Protein 2N77 (pdb70)

Secondary structure (DSSP, 8-state):
-----THHHHHHHHHTT-SS-SS-EEHHHHHHHHHHSSSPPPHHHHHHHHHHHB-SSSSEE-HHHHHHHHT--/--S-SSSHHHHHHHHHHHHHHHHHHHHHH----

Structure (mmCIF, N/CA/C/O backbone):
data_2N77
#
_entry.id   2N77
#
loop_
_entity.id
_entity.type
_entity.pdbx_description
1 polymer Calmodulin
2 polymer 'Purkinje cell protein 4'
#
loop_
_atom_site.group_PDB
_atom_site.id
_atom_site.type_symbol
_atom_site.label_atom_id
_atom_site.label_alt_id
_atom_site.label_comp_id
_atom_site.label_asym_id
_atom_site.label_entity_id
_atom_site.label_seq_id
_atom_site.pdbx_PDB_ins_code
_atom_site.Cartn_x
_atom_site.Cartn_y
_atom_site.Cartn_z
_atom_site.occupancy
_atom_site.B_iso_or_equiv
_atom_site.auth_seq_id
_atom_site.auth_comp_id
_atom_site.auth_asym_id
_atom_site.auth_atom_id
_atom_site.pdbx_PDB_model_num
ATOM 1 N N . MET A 1 1 ? 12.157 -16.934 -21.476 1.00 0.00 76 MET A N 1
ATOM 2 C CA . MET A 1 1 ? 11.682 -15.962 -22.500 1.00 0.00 76 MET A CA 1
ATOM 3 C C . MET A 1 1 ? 10.913 -14.834 -21.818 1.00 0.00 76 MET A C 1
ATOM 4 O O . MET A 1 1 ? 11.505 -13.842 -21.393 1.00 0.00 76 MET A O 1
ATOM 20 N N . LYS A 1 2 ? 9.594 -14.989 -21.723 1.00 0.00 77 LYS A N 1
ATOM 21 C CA . LYS A 1 2 ? 8.754 -13.971 -21.096 1.00 0.00 77 LYS A CA 1
ATOM 22 C C . LYS A 1 2 ? 8.140 -14.495 -19.799 1.00 0.00 77 LYS A C 1
ATOM 23 O O . LYS A 1 2 ? 7.465 -15.525 -19.790 1.00 0.00 77 LYS A O 1
ATOM 42 N N . ASP A 1 3 ? 8.370 -13.768 -18.710 1.00 0.00 78 ASP A N 1
ATOM 43 C CA . ASP A 1 3 ? 7.831 -14.148 -17.408 1.00 0.00 78 ASP A CA 1
ATOM 44 C C . ASP A 1 3 ? 6.674 -13.227 -17.034 1.00 0.00 78 ASP A C 1
ATOM 45 O O . ASP A 1 3 ? 6.415 -12.239 -17.721 1.00 0.00 78 ASP A O 1
ATOM 54 N N . THR A 1 4 ? 5.975 -13.552 -15.951 1.00 0.00 79 THR A N 1
ATOM 55 C CA . THR A 1 4 ? 4.844 -12.740 -15.514 1.00 0.00 79 THR A CA 1
ATOM 56 C C . THR A 1 4 ? 5.309 -11.353 -15.082 1.00 0.00 79 THR A C 1
ATOM 57 O O . THR A 1 4 ? 6.434 -10.947 -15.373 1.00 0.00 79 THR A O 1
ATOM 68 N N . ASP A 1 5 ? 4.432 -10.632 -14.387 1.00 0.00 80 ASP A N 1
ATOM 69 C CA . ASP A 1 5 ? 4.752 -9.287 -13.917 1.00 0.00 80 ASP A CA 1
ATOM 70 C C . ASP A 1 5 ? 4.882 -9.260 -12.397 1.00 0.00 80 ASP A C 1
ATOM 71 O O . ASP A 1 5 ? 4.293 -10.083 -11.700 1.00 0.00 80 ASP A O 1
ATOM 80 N N . SER A 1 6 ? 5.653 -8.301 -11.895 1.00 0.00 81 SER A N 1
ATOM 81 C CA . SER A 1 6 ? 5.859 -8.150 -10.456 1.00 0.00 81 SER A CA 1
ATOM 82 C C . SER A 1 6 ? 4.679 -7.424 -9.826 1.00 0.00 81 SER A C 1
ATOM 83 O O . SER A 1 6 ? 4.606 -7.276 -8.610 1.00 0.00 81 SER A O 1
ATOM 91 N N . GLU A 1 7 ? 3.761 -6.961 -10.658 1.00 0.00 82 GLU A N 1
ATOM 92 C CA . GLU A 1 7 ? 2.602 -6.245 -10.152 1.00 0.00 82 GLU A CA 1
ATOM 93 C C . GLU A 1 7 ? 1.857 -7.132 -9.167 1.00 0.00 82 GLU A C 1
ATOM 94 O O . GLU A 1 7 ? 1.349 -6.667 -8.148 1.00 0.00 82 GLU A O 1
ATOM 106 N N . GLU A 1 8 ? 1.813 -8.415 -9.482 1.00 0.00 83 GLU A N 1
ATOM 107 C CA . GLU A 1 8 ? 1.145 -9.386 -8.625 1.00 0.00 83 GLU A CA 1
ATOM 108 C C . GLU A 1 8 ? 1.826 -9.451 -7.260 1.00 0.00 83 GLU A C 1
ATOM 109 O O . GLU A 1 8 ? 1.177 -9.693 -6.242 1.00 0.00 83 GLU A O 1
ATOM 121 N N . GLU A 1 9 ? 3.140 -9.237 -7.248 1.00 0.00 84 GLU A N 1
ATOM 122 C CA . GLU A 1 9 ? 3.903 -9.279 -6.005 1.00 0.00 84 GLU A CA 1
ATOM 123 C C . GLU A 1 9 ? 3.447 -8.169 -5.060 1.00 0.00 84 GLU A C 1
ATOM 124 O O . GLU A 1 9 ? 3.275 -8.388 -3.860 1.00 0.00 84 GLU A O 1
ATOM 136 N N . ILE A 1 10 ? 3.236 -6.981 -5.618 1.00 0.00 85 ILE A N 1
ATOM 137 C CA . ILE A 1 10 ? 2.783 -5.844 -4.827 1.00 0.00 85 ILE A CA 1
ATOM 138 C C . ILE A 1 10 ? 1.359 -6.078 -4.333 1.00 0.00 85 ILE A C 1
ATOM 139 O O . ILE A 1 10 ? 1.024 -5.742 -3.198 1.00 0.00 85 ILE A O 1
ATOM 155 N N . ARG A 1 11 ? 0.528 -6.662 -5.196 1.00 0.00 86 ARG A N 1
ATOM 156 C CA . ARG A 1 11 ? -0.864 -6.941 -4.852 1.00 0.00 86 ARG A CA 1
ATOM 157 C C . ARG A 1 11 ? -0.955 -7.900 -3.672 1.00 0.00 86 ARG A C 1
ATOM 158 O O . ARG A 1 11 ? -1.836 -7.769 -2.824 1.00 0.00 86 ARG A O 1
ATOM 179 N N . GLU A 1 12 ? -0.044 -8.864 -3.620 1.00 0.00 87 GLU A N 1
ATOM 180 C CA . GLU A 1 12 ? -0.054 -9.833 -2.533 1.00 0.00 87 GLU A CA 1
ATOM 181 C C . GLU A 1 12 ? -0.004 -9.084 -1.209 1.00 0.00 87 GLU A C 1
ATOM 182 O O . GLU A 1 12 ? -0.697 -9.437 -0.255 1.00 0.00 87 GLU A O 1
ATOM 194 N N . ALA A 1 13 ? 0.810 -8.040 -1.167 1.00 0.00 88 ALA A N 1
ATOM 195 C CA . ALA A 1 13 ? 0.940 -7.229 0.035 1.00 0.00 88 ALA A CA 1
ATOM 196 C C . ALA A 1 13 ? -0.409 -6.625 0.423 1.00 0.00 88 ALA A C 1
ATOM 197 O O . ALA A 1 13 ? -0.709 -6.474 1.607 1.00 0.00 88 ALA A O 1
ATOM 204 N N . PHE A 1 14 ? -1.234 -6.305 -0.575 1.00 0.00 89 PHE A N 1
ATOM 205 C CA . PHE A 1 14 ? -2.556 -5.746 -0.299 1.00 0.00 89 PHE A CA 1
ATOM 206 C C . PHE A 1 14 ? -3.552 -6.860 0.032 1.00 0.00 89 PHE A C 1
ATOM 207 O O . PHE A 1 14 ? -4.389 -6.712 0.923 1.00 0.00 89 PHE A O 1
ATOM 224 N N . ARG A 1 15 ? -3.473 -7.962 -0.712 1.00 0.00 90 ARG A N 1
ATOM 225 C CA . ARG A 1 15 ? -4.393 -9.081 -0.507 1.00 0.00 90 ARG A CA 1
ATOM 226 C C . ARG A 1 15 ? -4.391 -9.519 0.954 1.00 0.00 90 ARG A C 1
ATOM 227 O O . ARG A 1 15 ? -5.364 -10.095 1.442 1.00 0.00 90 ARG A O 1
ATOM 248 N N . VAL A 1 16 ? -3.305 -9.221 1.650 1.00 0.00 91 VAL A N 1
ATOM 249 C CA . VAL A 1 16 ? -3.194 -9.563 3.064 1.00 0.00 91 VAL A CA 1
ATOM 250 C C . VAL A 1 16 ? -4.298 -8.872 3.859 1.00 0.00 91 VAL A C 1
ATOM 251 O O . VAL A 1 16 ? -4.850 -9.442 4.800 1.00 0.00 91 VAL A O 1
ATOM 264 N N . PHE A 1 17 ? -4.604 -7.636 3.479 1.00 0.00 92 PHE A N 1
ATOM 265 C CA . PHE A 1 17 ? -5.634 -6.868 4.171 1.00 0.00 92 PHE A CA 1
ATOM 266 C C . PHE A 1 17 ? -7.019 -7.147 3.581 1.00 0.00 92 PHE A C 1
ATOM 267 O O . PHE A 1 17 ? -8.035 -6.908 4.234 1.00 0.00 92 PHE A O 1
ATOM 284 N N . ASP A 1 18 ? -7.059 -7.666 2.354 1.00 0.00 93 ASP A N 1
ATOM 285 C CA . ASP A 1 18 ? -8.338 -7.982 1.715 1.00 0.00 93 ASP A CA 1
ATOM 286 C C . ASP A 1 18 ? -8.758 -9.404 2.069 1.00 0.00 93 ASP A C 1
ATOM 287 O O . ASP A 1 18 ? -8.690 -10.303 1.232 1.00 0.00 93 ASP A O 1
ATOM 296 N N . LYS A 1 19 ? -9.192 -9.608 3.309 1.00 0.00 94 LYS A N 1
ATOM 297 C CA . LYS A 1 19 ? -9.618 -10.930 3.753 1.00 0.00 94 LYS A CA 1
ATOM 298 C C . LYS A 1 19 ? -10.933 -11.336 3.105 1.00 0.00 94 LYS A C 1
ATOM 299 O O . LYS A 1 19 ? -11.252 -12.521 3.009 1.00 0.00 94 LYS A O 1
ATOM 318 N N . ASP A 1 20 ? -11.690 -10.346 2.661 1.00 0.00 95 ASP A N 1
ATOM 319 C CA . ASP A 1 20 ? -12.972 -10.609 2.020 1.00 0.00 95 ASP A CA 1
ATOM 320 C C . ASP A 1 20 ? -12.772 -11.099 0.590 1.00 0.00 95 ASP A C 1
ATOM 321 O O . ASP A 1 20 ? -13.619 -11.805 0.042 1.00 0.00 95 ASP A O 1
ATOM 330 N N . GLY A 1 21 ? -11.647 -10.722 -0.009 1.00 0.00 96 GLY A N 1
ATOM 331 C CA . GLY A 1 21 ? -11.351 -11.135 -1.375 1.00 0.00 96 GLY A CA 1
ATOM 332 C C . GLY A 1 21 ? -12.314 -10.485 -2.365 1.00 0.00 96 GLY A C 1
ATOM 333 O O . GLY A 1 21 ? -12.623 -11.060 -3.409 1.00 0.00 96 GLY A O 1
ATOM 337 N N . ASN A 1 22 ? -12.787 -9.286 -2.035 1.00 0.00 97 ASN A N 1
ATOM 338 C CA . ASN A 1 22 ? -13.715 -8.579 -2.913 1.00 0.00 97 ASN A CA 1
ATOM 339 C C . ASN A 1 22 ? -12.981 -7.542 -3.761 1.00 0.00 97 ASN A C 1
ATOM 340 O O . ASN A 1 22 ? -13.590 -6.869 -4.593 1.00 0.00 97 ASN A O 1
ATOM 351 N N . GLY A 1 23 ? -11.673 -7.422 -3.553 1.00 0.00 98 GLY A N 1
ATOM 352 C CA . GLY A 1 23 ? -10.877 -6.462 -4.312 1.00 0.00 98 GLY A CA 1
ATOM 353 C C . GLY A 1 23 ? -10.728 -5.144 -3.556 1.00 0.00 98 GLY A C 1
ATOM 354 O O . GLY A 1 23 ? -10.222 -4.163 -4.101 1.00 0.00 98 GLY A O 1
ATOM 358 N N . TYR A 1 24 ? -11.176 -5.125 -2.303 1.00 0.00 99 TYR A N 1
ATOM 359 C CA . TYR A 1 24 ? -11.088 -3.914 -1.491 1.00 0.00 99 TYR A CA 1
ATOM 360 C C . TYR A 1 24 ? -10.592 -4.229 -0.084 1.00 0.00 99 TYR A C 1
ATOM 361 O O . TYR A 1 24 ? -10.747 -5.347 0.407 1.00 0.00 99 TYR A O 1
ATOM 379 N N . ILE A 1 25 ? -10.028 -3.217 0.570 1.00 0.00 100 ILE A N 1
ATOM 380 C CA . ILE A 1 25 ? -9.544 -3.363 1.937 1.00 0.00 100 ILE A CA 1
ATOM 381 C C . ILE A 1 25 ? -10.102 -2.207 2.760 1.00 0.00 100 ILE A C 1
ATOM 382 O O . ILE A 1 25 ? -10.258 -1.102 2.241 1.00 0.00 100 ILE A O 1
ATOM 398 N N . SER A 1 26 ? -10.411 -2.440 4.027 1.00 0.00 101 SER A N 1
ATOM 399 C CA . SER A 1 26 ? -10.951 -1.365 4.847 1.00 0.00 101 SER A CA 1
ATOM 400 C C . SER A 1 26 ? -9.962 -0.206 4.894 1.00 0.00 101 SER A C 1
ATOM 401 O O . SER A 1 26 ? -8.768 -0.408 5.072 1.00 0.00 101 SER A O 1
ATOM 409 N N . ALA A 1 27 ? -10.462 1.008 4.722 1.00 0.00 102 ALA A N 1
ATOM 410 C CA . ALA A 1 27 ? -9.600 2.185 4.746 1.00 0.00 102 ALA A CA 1
ATOM 411 C C . ALA A 1 27 ? -8.998 2.402 6.138 1.00 0.00 102 ALA A C 1
ATOM 412 O O . ALA A 1 27 ? -7.857 2.839 6.270 1.00 0.00 102 ALA A O 1
ATOM 419 N N . ALA A 1 28 ? -9.790 2.132 7.171 1.00 0.00 103 ALA A N 1
ATOM 420 C CA . ALA A 1 28 ? -9.345 2.336 8.552 1.00 0.00 103 ALA A CA 1
ATOM 421 C C . ALA A 1 28 ? -8.122 1.483 8.916 1.00 0.00 103 ALA A C 1
ATOM 422 O O . ALA A 1 28 ? -7.211 1.964 9.590 1.00 0.00 103 ALA A O 1
ATOM 429 N N . GLU A 1 29 ? -8.107 0.222 8.494 1.00 0.00 104 GLU A N 1
ATOM 430 C CA . GLU A 1 29 ? -6.983 -0.657 8.823 1.00 0.00 104 GLU A CA 1
ATOM 431 C C . GLU A 1 29 ? -5.713 -0.195 8.123 1.00 0.00 104 GLU A C 1
ATOM 432 O O . GLU A 1 29 ? -4.603 -0.444 8.593 1.00 0.00 104 GLU A O 1
ATOM 444 N N . LEU A 1 30 ? -5.887 0.483 6.999 1.00 0.00 105 LEU A N 1
ATOM 445 C CA . LEU A 1 30 ? -4.745 0.981 6.244 1.00 0.00 105 LEU A CA 1
ATOM 446 C C . LEU A 1 30 ? -3.972 1.969 7.103 1.00 0.00 105 LEU A C 1
ATOM 447 O O . LEU A 1 30 ? -2.744 1.924 7.170 1.00 0.00 105 LEU A O 1
ATOM 463 N N . ARG A 1 31 ? -4.702 2.876 7.745 1.00 0.00 106 ARG A N 1
ATOM 464 C CA . ARG A 1 31 ? -4.066 3.882 8.580 1.00 0.00 106 ARG A CA 1
ATOM 465 C C . ARG A 1 31 ? -3.233 3.215 9.665 1.00 0.00 106 ARG A C 1
ATOM 466 O O . ARG A 1 31 ? -2.060 3.542 9.840 1.00 0.00 106 ARG A O 1
ATOM 487 N N . HIS A 1 32 ? -3.830 2.273 10.392 1.00 0.00 107 HIS A N 1
ATOM 488 C CA . HIS A 1 32 ? -3.111 1.575 11.451 1.00 0.00 107 HIS A CA 1
ATOM 489 C C . HIS A 1 32 ? -1.920 0.817 10.878 1.00 0.00 107 HIS A C 1
ATOM 490 O O . HIS A 1 32 ? -0.832 0.825 11.446 1.00 0.00 107 HIS A O 1
ATOM 505 N N . VAL A 1 33 ? -2.150 0.159 9.754 1.00 0.00 108 VAL A N 1
ATOM 506 C CA . VAL A 1 33 ? -1.115 -0.618 9.083 1.00 0.00 108 VAL A CA 1
ATOM 507 C C . VAL A 1 33 ? 0.044 0.271 8.621 1.00 0.00 108 VAL A C 1
ATOM 508 O O . VAL A 1 33 ? 1.206 -0.130 8.681 1.00 0.00 108 VAL A O 1
ATOM 521 N N . MET A 1 34 ? -0.283 1.468 8.145 1.00 0.00 109 MET A N 1
ATOM 522 C CA . MET A 1 34 ? 0.741 2.394 7.656 1.00 0.00 109 MET A CA 1
ATOM 523 C C . MET A 1 34 ? 1.418 3.137 8.801 1.00 0.00 109 MET A C 1
ATOM 524 O O . MET A 1 34 ? 2.511 3.678 8.626 1.00 0.00 109 MET A O 1
ATOM 538 N N . THR A 1 35 ? 0.778 3.166 9.965 1.00 0.00 110 THR A N 1
ATOM 539 C CA . THR A 1 35 ? 1.352 3.859 11.113 1.00 0.00 110 THR A CA 1
ATOM 540 C C . THR A 1 35 ? 1.836 2.868 12.171 1.00 0.00 110 THR A C 1
ATOM 541 O O . THR A 1 35 ? 2.613 3.233 13.050 1.00 0.00 110 THR A O 1
ATOM 552 N N . ASN A 1 36 ? 1.342 1.630 12.108 1.00 0.00 111 ASN A N 1
ATOM 553 C CA . ASN A 1 36 ? 1.714 0.614 13.095 1.00 0.00 111 ASN A CA 1
ATOM 554 C C . ASN A 1 36 ? 2.652 -0.453 12.520 1.00 0.00 111 ASN A C 1
ATOM 555 O O . ASN A 1 36 ? 3.559 -0.917 13.213 1.00 0.00 111 ASN A O 1
ATOM 566 N N . LEU A 1 37 ? 2.423 -0.861 11.271 1.00 0.00 112 LEU A N 1
ATOM 567 C CA . LEU A 1 37 ? 3.257 -1.901 10.657 1.00 0.00 112 LEU A CA 1
ATOM 568 C C . LEU A 1 37 ? 4.261 -1.320 9.665 1.00 0.00 112 LEU A C 1
ATOM 569 O O . LEU A 1 37 ? 3.936 -0.422 8.889 1.00 0.00 112 LEU A O 1
ATOM 585 N N . GLY A 1 38 ? 5.477 -1.870 9.692 1.00 0.00 113 GLY A N 1
ATOM 586 C CA . GLY A 1 38 ? 6.545 -1.440 8.790 1.00 0.00 113 GLY A CA 1
ATOM 587 C C . GLY A 1 38 ? 6.811 0.056 8.910 1.00 0.00 113 GLY A C 1
ATOM 588 O O . GLY A 1 38 ? 5.878 0.851 8.819 1.00 0.00 113 GLY A O 1
ATOM 592 N N . GLU A 1 39 ? 8.093 0.416 9.105 1.00 0.00 114 GLU A N 1
ATOM 593 C CA . GLU A 1 39 ? 8.513 1.823 9.231 1.00 0.00 114 GLU A CA 1
ATOM 594 C C . GLU A 1 39 ? 7.305 2.745 9.306 1.00 0.00 114 GLU A C 1
ATOM 595 O O . GLU A 1 39 ? 6.733 3.113 8.284 1.00 0.00 114 GLU A O 1
ATOM 607 N N . LYS A 1 40 ? 6.886 3.060 10.522 1.00 0.00 115 LYS A N 1
ATOM 608 C CA . LYS A 1 40 ? 5.699 3.880 10.731 1.00 0.00 115 LYS A CA 1
ATOM 609 C C . LYS A 1 40 ? 5.734 5.167 9.902 1.00 0.00 115 LYS A C 1
ATOM 610 O O . LYS A 1 40 ? 6.756 5.849 9.831 1.00 0.00 115 LYS A O 1
ATOM 629 N N . LEU A 1 41 ? 4.590 5.495 9.294 1.00 0.00 116 LEU A N 1
ATOM 630 C CA . LEU A 1 41 ? 4.463 6.708 8.485 1.00 0.00 116 LEU A CA 1
ATOM 631 C C . LEU A 1 41 ? 3.947 7.850 9.358 1.00 0.00 116 LEU A C 1
ATOM 632 O O . LEU A 1 41 ? 3.286 7.611 10.369 1.00 0.00 116 LEU A O 1
ATOM 648 N N . THR A 1 42 ? 4.230 9.086 8.962 1.00 0.00 117 THR A N 1
ATOM 649 C CA . THR A 1 42 ? 3.765 10.241 9.720 1.00 0.00 117 THR A CA 1
ATOM 650 C C . THR A 1 42 ? 2.349 10.608 9.288 1.00 0.00 117 THR A C 1
ATOM 651 O O . THR A 1 42 ? 1.858 10.116 8.272 1.00 0.00 117 THR A O 1
ATOM 662 N N . ASP A 1 43 ? 1.692 11.469 10.059 1.00 0.00 118 ASP A N 1
ATOM 663 C CA . ASP A 1 43 ? 0.333 11.876 9.725 1.00 0.00 118 ASP A CA 1
ATOM 664 C C . ASP A 1 43 ? 0.289 12.507 8.337 1.00 0.00 118 ASP A C 1
ATOM 665 O O . ASP A 1 43 ? -0.639 12.270 7.563 1.00 0.00 118 ASP A O 1
ATOM 674 N N . GLU A 1 44 ? 1.298 13.312 8.033 1.00 0.00 119 GLU A N 1
ATOM 675 C CA . GLU A 1 44 ? 1.366 13.978 6.737 1.00 0.00 119 GLU A CA 1
ATOM 676 C C . GLU A 1 44 ? 1.445 12.947 5.616 1.00 0.00 119 GLU A C 1
ATOM 677 O O . GLU A 1 44 ? 0.798 13.093 4.579 1.00 0.00 119 GLU A O 1
ATOM 689 N N . GLU A 1 45 ? 2.219 11.892 5.844 1.00 0.00 120 GLU A N 1
ATOM 690 C CA . GLU A 1 45 ? 2.345 10.830 4.858 1.00 0.00 120 GLU A CA 1
ATOM 691 C C . GLU A 1 45 ? 1.047 10.031 4.773 1.00 0.00 120 GLU A C 1
ATOM 692 O O . GLU A 1 45 ? 0.600 9.667 3.686 1.00 0.00 120 GLU A O 1
ATOM 704 N N . VAL A 1 46 ? 0.444 9.770 5.931 1.00 0.00 121 VAL A N 1
ATOM 705 C CA . VAL A 1 46 ? -0.808 9.023 5.990 1.00 0.00 121 VAL A CA 1
ATOM 706 C C . VAL A 1 46 ? -1.944 9.808 5.330 1.00 0.00 121 VAL A C 1
ATOM 707 O O . VAL A 1 46 ? -2.742 9.252 4.581 1.00 0.00 121 VAL A O 1
ATOM 720 N N . ASP A 1 47 ? -2.028 11.103 5.625 1.00 0.00 122 ASP A N 1
ATOM 721 C CA . ASP A 1 47 ? -3.089 11.935 5.058 1.00 0.00 122 ASP A CA 1
ATOM 722 C C . ASP A 1 47 ? -3.025 11.930 3.535 1.00 0.00 122 ASP A C 1
ATOM 723 O O . ASP A 1 47 ? -4.048 11.802 2.863 1.00 0.00 122 ASP A O 1
ATOM 732 N N . GLU A 1 48 ? -1.821 12.059 2.996 1.00 0.00 123 GLU A N 1
ATOM 733 C CA . GLU A 1 48 ? -1.643 12.055 1.550 1.00 0.00 123 GLU A CA 1
ATOM 734 C C . GLU A 1 48 ? -2.112 10.719 0.983 1.00 0.00 123 GLU A C 1
ATOM 735 O O . GLU A 1 48 ? -2.734 10.661 -0.078 1.00 0.00 123 GLU A O 1
ATOM 747 N N . MET A 1 49 ? -1.813 9.651 1.714 1.00 0.00 124 MET A N 1
ATOM 748 C CA . MET A 1 49 ? -2.207 8.305 1.312 1.00 0.00 124 MET A CA 1
ATOM 749 C C . MET A 1 49 ? -3.730 8.162 1.335 1.00 0.00 124 MET A C 1
ATOM 750 O O . MET A 1 49 ? -4.314 7.545 0.447 1.00 0.00 124 MET A O 1
ATOM 764 N N . ILE A 1 50 ? -4.361 8.736 2.364 1.00 0.00 125 ILE A N 1
ATOM 765 C CA . ILE A 1 50 ? -5.817 8.663 2.515 1.00 0.00 125 ILE A CA 1
ATOM 766 C C . ILE A 1 50 ? -6.530 9.370 1.365 1.00 0.00 125 ILE A C 1
ATOM 767 O O . ILE A 1 50 ? -7.542 8.882 0.860 1.00 0.00 125 ILE A O 1
ATOM 783 N N . ARG A 1 51 ? -6.005 10.515 0.956 1.00 0.00 126 ARG A N 1
ATOM 784 C CA . ARG A 1 51 ? -6.613 11.268 -0.133 1.00 0.00 126 ARG A CA 1
ATOM 785 C C . ARG A 1 51 ? -6.562 10.454 -1.420 1.00 0.00 126 ARG A C 1
ATOM 786 O O . ARG A 1 51 ? -7.411 10.601 -2.299 1.00 0.00 126 ARG A O 1
ATOM 807 N N . GLU A 1 52 ? -5.565 9.583 -1.510 1.00 0.00 127 GLU A N 1
ATOM 808 C CA . GLU A 1 52 ? -5.410 8.729 -2.679 1.00 0.00 127 GLU A CA 1
ATOM 809 C C . GLU A 1 52 ? -6.016 7.346 -2.431 1.00 0.00 127 GLU A C 1
ATOM 810 O O . GLU A 1 52 ? -6.336 6.624 -3.375 1.00 0.00 127 GLU A O 1
ATOM 822 N N . ALA A 1 53 ? -6.160 6.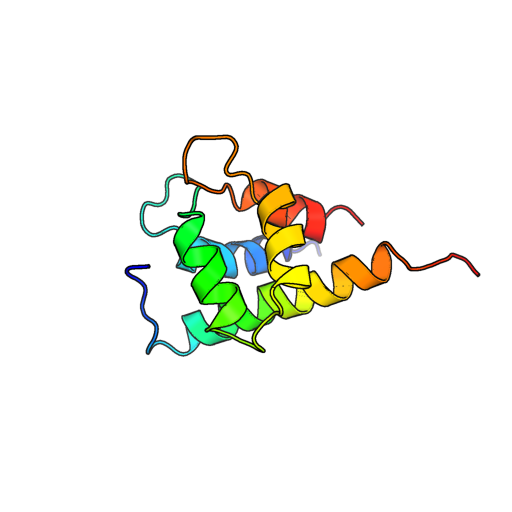977 -1.157 1.00 0.00 128 ALA A N 1
ATOM 823 C CA . ALA A 1 53 ? -6.717 5.669 -0.808 1.00 0.00 128 ALA A CA 1
ATOM 824 C C . ALA A 1 53 ? -8.162 5.526 -1.278 1.00 0.00 128 ALA A C 1
ATOM 825 O O . ALA A 1 53 ? -8.519 4.489 -1.830 1.00 0.00 128 ALA A O 1
ATOM 832 N N . ASP A 1 54 ? -8.969 6.575 -1.049 1.00 0.00 129 ASP A N 1
ATOM 833 C CA . ASP A 1 54 ? -10.395 6.602 -1.438 1.00 0.00 129 ASP A CA 1
ATOM 834 C C . ASP A 1 54 ? -11.231 7.323 -0.384 1.00 0.00 129 ASP A C 1
ATOM 835 O O . ASP A 1 54 ? -11.338 8.548 -0.379 1.00 0.00 129 ASP A O 1
ATOM 844 N N . ILE A 1 55 ? -11.835 6.529 0.490 1.00 0.00 130 ILE A N 1
ATOM 845 C CA . ILE A 1 55 ? -12.693 7.036 1.552 1.00 0.00 130 ILE A CA 1
ATOM 846 C C . ILE A 1 55 ? -13.575 8.177 1.064 1.00 0.00 130 ILE A C 1
ATOM 847 O O . ILE A 1 55 ? -13.736 9.180 1.759 1.00 0.00 130 ILE A O 1
ATOM 863 N N . ASP A 1 56 ? -14.167 8.024 -0.109 1.00 0.00 131 ASP A N 1
ATOM 864 C CA . ASP A 1 56 ? -15.046 9.067 -0.615 1.00 0.00 131 ASP A CA 1
ATOM 865 C C . ASP A 1 56 ? -16.192 9.240 0.373 1.00 0.00 131 ASP A C 1
ATOM 866 O O . ASP A 1 56 ? -16.616 10.354 0.679 1.00 0.00 131 ASP A O 1
ATOM 875 N N . GLY A 1 57 ? -16.674 8.106 0.867 1.00 0.00 132 GLY A N 1
ATOM 876 C CA . GLY A 1 57 ? -17.764 8.087 1.830 1.00 0.00 132 GLY A CA 1
ATOM 877 C C . GLY A 1 57 ? -18.256 6.661 2.041 1.00 0.00 132 GLY A C 1
ATOM 878 O O . GLY A 1 57 ? -19.378 6.446 2.500 1.00 0.00 132 GLY A O 1
ATOM 882 N N . ASP A 1 58 ? -17.407 5.690 1.699 1.00 0.00 133 ASP A N 1
ATOM 883 C CA . ASP A 1 58 ? -17.768 4.285 1.853 1.00 0.00 133 ASP A CA 1
ATOM 884 C C . ASP A 1 58 ? -16.999 3.630 3.000 1.00 0.00 133 ASP A C 1
ATOM 885 O O . ASP A 1 58 ? -17.473 2.666 3.602 1.00 0.00 133 ASP A O 1
ATOM 894 N N . GLY A 1 59 ? -15.817 4.156 3.306 1.00 0.00 134 GLY A N 1
ATOM 895 C CA . GLY A 1 59 ? -15.010 3.605 4.392 1.00 0.00 134 GLY A CA 1
ATOM 896 C C . GLY A 1 59 ? -14.146 2.433 3.924 1.00 0.00 134 GLY A C 1
ATOM 897 O O . GLY A 1 59 ? -13.532 1.747 4.742 1.00 0.00 134 GLY A O 1
ATOM 901 N N . GLN A 1 60 ? -14.092 2.215 2.610 1.00 0.00 135 GLN A N 1
ATOM 902 C CA . GLN A 1 60 ? -13.286 1.127 2.051 1.00 0.00 135 GLN A CA 1
ATOM 903 C C . GLN A 1 60 ? -12.303 1.663 1.019 1.00 0.00 135 GLN A C 1
ATOM 904 O O . GLN A 1 60 ? -12.517 2.724 0.432 1.00 0.00 135 GLN A O 1
ATOM 918 N N . VAL A 1 61 ? -11.217 0.923 0.816 1.00 0.00 136 VAL A N 1
ATOM 919 C CA . VAL A 1 61 ? -10.184 1.319 -0.131 1.00 0.00 136 VAL A CA 1
ATOM 920 C C . VAL A 1 61 ? -9.881 0.213 -1.129 1.00 0.00 136 VAL A C 1
ATOM 921 O O . VAL A 1 61 ? -9.731 -0.951 -0.759 1.00 0.00 136 VAL A O 1
ATOM 934 N N . ASN A 1 62 ? -9.768 0.592 -2.395 1.00 0.00 137 ASN A N 1
ATOM 935 C CA . ASN A 1 62 ? -9.453 -0.366 -3.441 1.00 0.00 137 ASN A CA 1
ATOM 936 C C . ASN A 1 62 ? -7.947 -0.356 -3.700 1.00 0.00 137 ASN A C 1
ATOM 937 O O . ASN A 1 62 ? -7.414 0.616 -4.236 1.00 0.00 137 ASN A O 1
ATOM 948 N N . TYR A 1 63 ? -7.257 -1.420 -3.302 1.00 0.00 138 TYR A N 1
ATOM 949 C CA . TYR A 1 63 ? -5.810 -1.478 -3.490 1.00 0.00 138 TYR A CA 1
ATOM 950 C C . TYR A 1 63 ? -5.433 -1.340 -4.960 1.00 0.00 138 TYR A C 1
ATOM 951 O O . TYR A 1 63 ? -4.261 -1.155 -5.290 1.00 0.00 138 TYR A O 1
ATOM 969 N N . GLU A 1 64 ? -6.420 -1.434 -5.841 1.00 0.00 139 GLU A N 1
ATOM 970 C CA . GLU A 1 64 ? -6.138 -1.318 -7.266 1.00 0.00 139 GLU A CA 1
ATOM 971 C C . GLU A 1 64 ? -5.494 0.038 -7.557 1.00 0.00 139 GLU A C 1
ATOM 972 O O . GLU A 1 64 ? -4.466 0.112 -8.230 1.00 0.00 139 GLU A O 1
ATOM 984 N N . GLU A 1 65 ? -6.109 1.111 -7.062 1.00 0.00 140 GLU A N 1
ATOM 985 C CA . GLU A 1 65 ? -5.587 2.458 -7.296 1.00 0.00 140 GLU A CA 1
ATOM 986 C C . GLU A 1 65 ? -4.167 2.597 -6.745 1.00 0.00 140 GLU A C 1
ATOM 987 O O . GLU A 1 65 ? -3.301 3.181 -7.396 1.00 0.00 140 GLU A O 1
ATOM 999 N N . PHE A 1 66 ? -3.924 2.049 -5.559 1.00 0.00 141 PHE A N 1
ATOM 1000 C CA . PHE A 1 66 ? -2.588 2.124 -4.973 1.00 0.00 141 PHE A CA 1
ATOM 1001 C C . PHE A 1 66 ? -1.586 1.440 -5.890 1.00 0.00 141 PHE A C 1
ATOM 1002 O O . PHE A 1 66 ? -0.481 1.940 -6.106 1.00 0.00 141 PHE A O 1
ATOM 1019 N N . VAL A 1 67 ? -1.987 0.306 -6.446 1.00 0.00 142 VAL A N 1
ATOM 1020 C CA . VAL A 1 67 ? -1.128 -0.426 -7.362 1.00 0.00 142 VAL A CA 1
ATOM 1021 C C . VAL A 1 67 ? -0.839 0.406 -8.600 1.00 0.00 142 VAL A C 1
ATOM 1022 O O . VAL A 1 67 ? 0.294 0.445 -9.081 1.00 0.00 142 VAL A O 1
ATOM 1035 N N . GLN A 1 68 ? -1.866 1.067 -9.120 1.00 0.00 143 GLN A N 1
ATOM 1036 C CA . GLN A 1 68 ? -1.690 1.883 -10.309 1.00 0.00 143 GLN A CA 1
ATOM 1037 C C . GLN A 1 68 ? -0.663 2.973 -10.041 1.00 0.00 143 GLN A C 1
ATOM 1038 O O . GLN A 1 68 ? 0.220 3.211 -10.864 1.00 0.00 143 GLN A O 1
ATOM 1052 N N . MET A 1 69 ? -0.758 3.623 -8.882 1.00 0.00 144 MET A N 1
ATOM 1053 C CA . MET A 1 69 ? 0.211 4.661 -8.560 1.00 0.00 144 MET A CA 1
ATOM 1054 C C . MET A 1 69 ? 1.597 4.034 -8.543 1.00 0.00 144 MET A C 1
ATOM 1055 O O . MET A 1 69 ? 2.557 4.599 -9.068 1.00 0.00 144 MET A O 1
ATOM 1069 N N . MET A 1 70 ? 1.688 2.858 -7.932 1.00 0.00 145 MET A N 1
ATOM 1070 C CA . MET A 1 70 ? 2.951 2.141 -7.838 1.00 0.00 145 MET A CA 1
ATOM 1071 C C . MET A 1 70 ? 3.415 1.646 -9.204 1.00 0.00 145 MET A C 1
ATOM 1072 O O . MET A 1 70 ? 4.589 1.321 -9.382 1.00 0.00 145 MET A O 1
ATOM 1086 N N . THR A 1 71 ? 2.491 1.577 -10.160 1.00 0.00 146 THR A N 1
ATOM 1087 C CA . THR A 1 71 ? 2.822 1.103 -11.502 1.00 0.00 146 THR A CA 1
ATOM 1088 C C . THR A 1 71 ? 2.502 2.161 -12.554 1.00 0.00 146 THR A C 1
ATOM 1089 O O . THR A 1 71 ? 2.373 1.845 -13.737 1.00 0.00 146 THR A O 1
ATOM 1100 N N . ALA A 1 72 ? 2.373 3.412 -12.119 1.00 0.00 147 ALA A N 1
ATOM 1101 C CA . ALA A 1 72 ? 2.066 4.507 -13.038 1.00 0.00 147 ALA A CA 1
ATOM 1102 C C . ALA A 1 72 ? 3.100 5.621 -12.919 1.00 0.00 147 ALA A C 1
ATOM 1103 O O . ALA A 1 72 ? 2.748 6.793 -12.785 1.00 0.00 147 ALA A O 1
ATOM 1110 N N . LYS A 1 73 ? 4.377 5.254 -12.970 1.00 0.00 148 LYS A N 1
ATOM 1111 C CA . LYS A 1 73 ? 5.446 6.240 -12.868 1.00 0.00 148 LYS A CA 1
ATOM 1112 C C . LYS A 1 73 ? 6.759 5.663 -13.388 1.00 0.00 148 LYS A C 1
ATOM 1113 O O . LYS A 1 73 ? 7.001 4.490 -13.154 1.00 0.00 148 LYS A O 1
ATOM 1133 N N . PHE B 2 30 ? -9.153 -4.419 11.546 1.00 0.00 30 PHE B N 1
ATOM 1134 C CA . PHE B 2 30 ? -7.969 -5.041 10.889 1.00 0.00 30 PHE B CA 1
ATOM 1135 C C . PHE B 2 30 ? -8.258 -6.516 10.627 1.00 0.00 30 PHE B C 1
ATOM 1136 O O . PHE B 2 30 ? -8.391 -6.937 9.478 1.00 0.00 30 PHE B O 1
ATOM 1153 N N . ASP B 2 31 ? -8.363 -7.294 11.699 1.00 0.00 31 ASP B N 1
ATOM 1154 C CA . ASP B 2 31 ? -8.644 -8.718 11.571 1.00 0.00 31 ASP B CA 1
ATOM 1155 C C . ASP B 2 31 ? -7.626 -9.394 10.656 1.00 0.00 31 ASP B C 1
ATOM 1156 O O . ASP B 2 31 ? -7.996 -10.139 9.749 1.00 0.00 31 ASP B O 1
ATOM 1165 N N . ILE B 2 32 ? -6.344 -9.131 10.904 1.00 0.00 32 ILE B N 1
ATOM 1166 C CA . ILE B 2 32 ? -5.277 -9.723 10.099 1.00 0.00 32 ILE B CA 1
ATOM 1167 C C . ILE B 2 32 ? -4.259 -10.399 11.004 1.00 0.00 32 ILE B C 1
ATOM 1168 O O . ILE B 2 32 ? -4.236 -10.161 12.212 1.00 0.00 32 ILE B O 1
ATOM 1184 N N . ASP B 2 33 ? -3.418 -11.240 10.420 1.00 0.00 33 ASP B N 1
ATOM 1185 C CA . ASP B 2 33 ? -2.406 -11.934 11.200 1.00 0.00 33 ASP B CA 1
ATOM 1186 C C . ASP B 2 33 ? -1.215 -11.017 11.455 1.00 0.00 33 ASP B C 1
ATOM 1187 O O . ASP B 2 33 ? -0.219 -11.060 10.733 1.00 0.00 33 ASP B O 1
ATOM 1196 N N . MET B 2 34 ? -1.324 -10.193 12.493 1.00 0.00 34 MET B N 1
ATOM 1197 C CA . MET B 2 34 ? -0.248 -9.272 12.842 1.00 0.00 34 MET B CA 1
ATOM 1198 C C . MET B 2 34 ? 1.015 -10.050 13.198 1.00 0.00 34 MET B C 1
ATOM 1199 O O . MET B 2 34 ? 2.127 -9.655 12.847 1.00 0.00 34 MET B O 1
ATOM 1213 N N . ASP B 2 35 ? 0.824 -11.156 13.908 1.00 0.00 35 ASP B N 1
ATOM 1214 C CA . ASP B 2 35 ? 1.936 -12.001 14.332 1.00 0.00 35 ASP B CA 1
ATOM 1215 C C . ASP B 2 35 ? 2.687 -12.574 13.135 1.00 0.00 35 ASP B C 1
ATOM 1216 O O . ASP B 2 35 ? 3.910 -12.710 13.170 1.00 0.00 35 ASP B O 1
ATOM 1225 N N . ALA B 2 36 ? 1.952 -12.928 12.086 1.00 0.00 36 ALA B N 1
ATOM 1226 C CA . ALA B 2 36 ? 2.573 -13.507 10.901 1.00 0.00 36 ALA B CA 1
ATOM 1227 C C . ALA B 2 36 ? 3.605 -12.537 10.297 1.00 0.00 36 ALA B C 1
ATOM 1228 O O . ALA B 2 36 ? 3.239 -11.435 9.888 1.00 0.00 36 ALA B O 1
ATOM 1235 N N . PRO B 2 37 ? 4.873 -12.909 10.204 1.00 0.00 37 PRO B N 1
ATOM 1236 C CA . PRO B 2 37 ? 5.918 -12.019 9.602 1.00 0.00 37 PRO B CA 1
ATOM 1237 C C . PRO B 2 37 ? 5.532 -11.522 8.211 1.00 0.00 37 PRO B C 1
ATOM 1238 O O . PRO B 2 37 ? 5.932 -10.433 7.798 1.00 0.00 37 PRO B O 1
ATOM 1249 N N . GLU B 2 38 ? 4.766 -12.330 7.487 1.00 0.00 38 GLU B N 1
ATOM 1250 C CA . GLU B 2 38 ? 4.352 -11.962 6.138 1.00 0.00 38 GLU B CA 1
ATOM 1251 C C . GLU B 2 38 ? 3.560 -10.659 6.152 1.00 0.00 38 GLU B C 1
ATOM 1252 O O . GLU B 2 38 ? 3.768 -9.792 5.304 1.00 0.00 38 GLU B O 1
ATOM 1264 N N . THR B 2 39 ? 2.654 -10.520 7.114 1.00 0.00 39 THR B N 1
ATOM 1265 C CA . THR B 2 39 ? 1.852 -9.307 7.207 1.00 0.00 39 THR B CA 1
ATOM 1266 C C . THR B 2 39 ? 2.748 -8.098 7.450 1.00 0.00 39 THR B C 1
ATOM 1267 O O . THR B 2 39 ? 2.592 -7.059 6.808 1.00 0.00 39 THR B O 1
ATOM 1278 N N . GLU B 2 40 ? 3.689 -8.240 8.379 1.00 0.00 40 GLU B N 1
ATOM 1279 C CA . GLU B 2 40 ? 4.604 -7.150 8.691 1.00 0.00 40 GLU B CA 1
ATOM 1280 C C . GLU B 2 40 ? 5.467 -6.815 7.479 1.00 0.00 40 GLU B C 1
ATOM 1281 O O . GLU B 2 40 ? 5.703 -5.646 7.175 1.00 0.00 40 GLU B O 1
ATOM 1293 N N . ARG B 2 41 ? 5.931 -7.851 6.787 1.00 0.00 41 ARG B N 1
ATOM 1294 C CA . ARG B 2 41 ? 6.764 -7.659 5.605 1.00 0.00 41 ARG B CA 1
ATOM 1295 C C . ARG B 2 41 ? 5.971 -6.968 4.500 1.00 0.00 41 ARG B C 1
ATOM 1296 O O . ARG B 2 41 ? 6.494 -6.107 3.793 1.00 0.00 41 ARG B O 1
ATOM 1317 N N . ALA B 2 42 ? 4.707 -7.352 4.358 1.00 0.00 42 ALA B N 1
ATOM 1318 C CA . ALA B 2 42 ? 3.851 -6.763 3.335 1.00 0.00 42 ALA B CA 1
ATOM 1319 C C . ALA B 2 42 ? 3.696 -5.265 3.567 1.00 0.00 42 ALA B C 1
ATOM 1320 O O . ALA B 2 42 ? 3.711 -4.476 2.622 1.00 0.00 42 ALA B O 1
ATOM 1327 N N . ALA B 2 43 ? 3.549 -4.880 4.830 1.00 0.00 43 ALA B N 1
ATOM 1328 C CA . ALA B 2 43 ? 3.395 -3.472 5.173 1.00 0.00 43 ALA B CA 1
ATOM 1329 C C . ALA B 2 43 ? 4.633 -2.686 4.751 1.00 0.00 43 ALA B C 1
ATOM 1330 O O . ALA B 2 43 ? 4.532 -1.570 4.243 1.00 0.00 43 ALA B O 1
ATOM 1337 N N . VAL B 2 44 ? 5.800 -3.280 4.973 1.00 0.00 44 VAL B N 1
ATOM 1338 C CA . VAL B 2 44 ? 7.062 -2.637 4.623 1.00 0.00 44 VAL B CA 1
ATOM 1339 C C . VAL B 2 44 ? 7.175 -2.413 3.115 1.00 0.00 44 VAL B C 1
ATOM 1340 O O . VAL B 2 44 ? 7.607 -1.349 2.671 1.00 0.00 44 VAL B O 1
ATOM 1353 N N . ALA B 2 45 ? 6.807 -3.425 2.332 1.00 0.00 45 ALA B N 1
ATOM 1354 C CA . ALA B 2 45 ? 6.898 -3.319 0.878 1.00 0.00 45 ALA B CA 1
ATOM 1355 C C . ALA B 2 45 ? 6.034 -2.178 0.353 1.00 0.00 45 ALA B C 1
ATOM 1356 O O . ALA B 2 45 ? 6.477 -1.393 -0.483 1.00 0.00 45 ALA B O 1
ATOM 1363 N N . ILE B 2 46 ? 4.809 -2.080 0.850 1.00 0.00 46 ILE B N 1
ATOM 1364 C CA . ILE B 2 46 ? 3.915 -1.015 0.414 1.00 0.00 46 ILE B CA 1
ATOM 1365 C C . ILE B 2 46 ? 4.481 0.343 0.816 1.00 0.00 46 ILE B C 1
ATOM 1366 O O . ILE B 2 46 ? 4.514 1.280 0.017 1.00 0.00 46 ILE B O 1
ATOM 1382 N N . GLN B 2 47 ? 4.918 0.437 2.069 1.00 0.00 47 GLN B N 1
ATOM 1383 C CA . GLN B 2 47 ? 5.477 1.678 2.595 1.00 0.00 47 GLN B CA 1
ATOM 1384 C C . GLN B 2 47 ? 6.759 2.056 1.862 1.00 0.00 47 GLN B C 1
ATOM 1385 O O . GLN B 2 47 ? 6.974 3.223 1.535 1.00 0.00 47 GLN B O 1
ATOM 1399 N N . SER B 2 48 ? 7.606 1.066 1.601 1.00 0.00 48 SER B N 1
ATOM 1400 C CA . SER B 2 48 ? 8.858 1.322 0.902 1.00 0.00 48 SER B CA 1
ATOM 1401 C C . SER B 2 48 ? 8.567 1.873 -0.486 1.00 0.00 48 SER B C 1
ATOM 1402 O O . SER B 2 48 ? 9.166 2.857 -0.918 1.00 0.00 48 SER B O 1
ATOM 1410 N N . GLN B 2 49 ? 7.628 1.233 -1.171 1.00 0.00 49 GLN B N 1
ATOM 1411 C CA . GLN B 2 49 ? 7.238 1.661 -2.504 1.00 0.00 49 GLN B CA 1
ATOM 1412 C C . GLN B 2 49 ? 6.586 3.039 -2.451 1.00 0.00 49 GLN B C 1
ATOM 1413 O O . GLN B 2 49 ? 6.820 3.882 -3.317 1.00 0.00 49 GLN B O 1
ATOM 1427 N N . PHE B 2 50 ? 5.769 3.262 -1.424 1.00 0.00 50 PHE B N 1
ATOM 1428 C CA . PHE B 2 50 ? 5.091 4.543 -1.262 1.00 0.00 50 PHE B CA 1
ATOM 1429 C C . PHE B 2 50 ? 6.103 5.676 -1.129 1.00 0.00 50 PHE B C 1
ATOM 1430 O O . PHE B 2 50 ? 5.982 6.709 -1.786 1.00 0.00 50 PHE B O 1
ATOM 1447 N N . ARG B 2 51 ? 7.097 5.479 -0.272 1.00 0.00 51 ARG B N 1
ATOM 1448 C CA . ARG B 2 51 ? 8.118 6.498 -0.062 1.00 0.00 51 ARG B CA 1
ATOM 1449 C C . ARG B 2 51 ? 8.844 6.793 -1.375 1.00 0.00 51 ARG B C 1
ATOM 1450 O O . ARG B 2 51 ? 9.084 7.952 -1.713 1.00 0.00 51 ARG B O 1
ATOM 1471 N N . LYS B 2 52 ? 9.183 5.739 -2.114 1.00 0.00 52 LYS B N 1
ATOM 1472 C CA . LYS B 2 52 ? 9.871 5.902 -3.393 1.00 0.00 52 LYS B CA 1
ATOM 1473 C C . LYS B 2 52 ? 8.963 6.597 -4.402 1.00 0.00 52 LYS B C 1
ATOM 1474 O O . LYS B 2 52 ? 9.420 7.400 -5.214 1.00 0.00 52 LYS B O 1
ATOM 1493 N N . PHE B 2 53 ? 7.674 6.282 -4.340 1.00 0.00 53 PHE B N 1
ATOM 1494 C CA . PHE B 2 53 ? 6.703 6.880 -5.248 1.00 0.00 53 PHE B CA 1
ATOM 1495 C C . PHE B 2 53 ? 6.697 8.397 -5.095 1.00 0.00 53 PHE B C 1
ATOM 1496 O O . PHE B 2 53 ? 6.714 9.131 -6.083 1.00 0.00 53 PHE B O 1
ATOM 1513 N N . GLN B 2 54 ? 6.665 8.858 -3.849 1.00 0.00 54 GLN B N 1
ATOM 1514 C CA . GLN B 2 54 ? 6.647 10.291 -3.575 1.00 0.00 54 GLN B CA 1
ATOM 1515 C C . GLN B 2 54 ? 7.912 10.957 -4.113 1.00 0.00 54 GLN B C 1
ATOM 1516 O O . GLN B 2 54 ? 7.855 12.053 -4.669 1.00 0.00 54 GLN B O 1
ATOM 1530 N N . LYS B 2 55 ? 9.051 10.291 -3.948 1.00 0.00 55 LYS B N 1
ATOM 1531 C CA . LYS B 2 55 ? 10.316 10.839 -4.427 1.00 0.00 55 LYS B CA 1
ATOM 1532 C C . LYS B 2 55 ? 10.300 10.997 -5.944 1.00 0.00 55 LYS B C 1
ATOM 1533 O O . LYS B 2 55 ? 10.804 11.985 -6.478 1.00 0.00 55 LYS B O 1
ATOM 1552 N N . LYS B 2 56 ? 9.722 10.019 -6.633 1.00 0.00 56 LYS B N 1
ATOM 1553 C CA . LYS B 2 56 ? 9.654 10.066 -8.089 1.00 0.00 56 LYS B CA 1
ATOM 1554 C C . LYS B 2 56 ? 8.832 11.265 -8.549 1.00 0.00 56 LYS B C 1
ATOM 1555 O O . LYS B 2 56 ? 9.180 11.931 -9.525 1.00 0.00 56 LYS B O 1
ATOM 1574 N N . LYS B 2 57 ? 7.744 11.538 -7.838 1.00 0.00 57 LYS B N 1
ATOM 1575 C CA . LYS B 2 57 ? 6.882 12.663 -8.181 1.00 0.00 57 LYS B CA 1
ATOM 1576 C C . LYS B 2 57 ? 7.661 13.972 -8.089 1.00 0.00 57 LYS B C 1
ATOM 1577 O O . LYS B 2 57 ? 7.561 14.830 -8.966 1.00 0.00 57 LYS B O 1
ATOM 1596 N N . ALA B 2 58 ? 8.436 14.116 -7.019 1.00 0.00 58 ALA B N 1
ATOM 1597 C CA . ALA B 2 58 ? 9.230 15.323 -6.814 1.00 0.00 58 ALA B CA 1
ATOM 1598 C C . ALA B 2 58 ? 10.517 15.267 -7.631 1.00 0.00 58 ALA B C 1
ATOM 1599 O O . ALA B 2 58 ? 11.254 16.250 -7.711 1.00 0.00 58 ALA B O 1
ATOM 1606 N N . GLY B 2 59 ? 10.786 14.112 -8.230 1.00 0.00 59 GLY B N 1
ATOM 1607 C CA . GLY B 2 59 ? 11.993 13.942 -9.031 1.00 0.00 59 GLY B CA 1
ATOM 1608 C C . GLY B 2 59 ? 11.959 14.831 -10.270 1.00 0.00 59 GLY B C 1
ATOM 1609 O O . GLY B 2 59 ? 10.890 15.129 -10.803 1.00 0.00 59 GLY B O 1
ATOM 1613 N N . SER B 2 60 ? 13.139 15.250 -10.720 1.00 0.00 60 SER B N 1
ATOM 1614 C CA . SER B 2 60 ? 13.246 16.107 -11.897 1.00 0.00 60 SER B CA 1
ATOM 1615 C C . SER B 2 60 ? 14.231 15.516 -12.902 1.00 0.00 60 SER B C 1
ATOM 1616 O O . SER B 2 60 ? 15.173 14.819 -12.525 1.00 0.00 60 SER B O 1
ATOM 1624 N N . GLN B 2 61 ? 14.006 15.799 -14.181 1.00 0.00 61 GLN B N 1
ATOM 1625 C CA . GLN B 2 61 ? 14.881 15.289 -15.230 1.00 0.00 61 GLN B CA 1
ATOM 1626 C C . GLN B 2 61 ? 16.294 15.840 -15.067 1.00 0.00 61 GLN B C 1
ATOM 1627 O O . GLN B 2 61 ? 17.258 15.263 -15.571 1.00 0.00 61 GLN B O 1
ATOM 1641 N N . SER B 2 62 ? 16.409 16.960 -14.360 1.00 0.00 62 SER B N 1
ATOM 1642 C CA . SER B 2 62 ? 17.710 17.580 -14.137 1.00 0.00 62 SER B CA 1
ATOM 1643 C C . SER B 2 62 ? 17.660 18.511 -12.930 1.00 0.00 62 SER B C 1
ATOM 1644 O O . SER B 2 62 ? 16.850 19.423 -12.944 1.00 0.00 62 SER B O 1
ATOM 1653 N N . MET A 1 1 ? 6.401 -18.927 -15.851 1.00 0.00 76 MET A N 2
ATOM 1654 C CA . MET A 1 1 ? 7.809 -18.819 -16.324 1.00 0.00 76 MET A CA 2
ATOM 1655 C C . MET A 1 1 ? 8.009 -17.476 -17.020 1.00 0.00 76 MET A C 2
ATOM 1656 O O . MET A 1 1 ? 8.901 -16.707 -16.662 1.00 0.00 76 MET A O 2
ATOM 1672 N N . LYS A 1 2 ? 7.172 -17.201 -18.016 1.00 0.00 77 LYS A N 2
ATOM 1673 C CA . LYS A 1 2 ? 7.266 -15.948 -18.754 1.00 0.00 77 LYS A CA 2
ATOM 1674 C C . LYS A 1 2 ? 6.412 -14.870 -18.094 1.00 0.00 77 LYS A C 2
ATOM 1675 O O . LYS A 1 2 ? 6.418 -13.714 -18.516 1.00 0.00 77 LYS A O 2
ATOM 1694 N N . ASP A 1 3 ? 5.681 -15.257 -17.053 1.00 0.00 78 ASP A N 2
ATOM 1695 C CA . ASP A 1 3 ? 4.833 -14.303 -16.347 1.00 0.00 78 ASP A CA 2
ATOM 1696 C C . ASP A 1 3 ? 5.687 -13.182 -15.766 1.00 0.00 78 ASP A C 2
ATOM 1697 O O . ASP A 1 3 ? 5.531 -12.016 -16.128 1.00 0.00 78 ASP A O 2
ATOM 1706 N N . THR A 1 4 ? 6.590 -13.546 -14.862 1.00 0.00 79 THR A N 2
ATOM 1707 C CA . THR A 1 4 ? 7.465 -12.563 -14.234 1.00 0.00 79 THR A CA 2
ATOM 1708 C C . THR A 1 4 ? 6.668 -11.329 -13.822 1.00 0.00 79 THR A C 2
ATOM 1709 O O . THR A 1 4 ? 5.490 -11.427 -13.480 1.00 0.00 79 THR A O 2
ATOM 1720 N N . ASP A 1 5 ? 7.322 -10.172 -13.855 1.00 0.00 80 ASP A N 2
ATOM 1721 C CA . ASP A 1 5 ? 6.671 -8.920 -13.484 1.00 0.00 80 ASP A CA 2
ATOM 1722 C C . ASP A 1 5 ? 6.558 -8.807 -11.966 1.00 0.00 80 ASP A C 2
ATOM 1723 O O . ASP A 1 5 ? 6.049 -9.707 -11.302 1.00 0.00 80 ASP A O 2
ATOM 1732 N N . SER A 1 6 ? 7.044 -7.693 -11.431 1.00 0.00 81 SER A N 2
ATOM 1733 C CA . SER A 1 6 ? 7.007 -7.453 -9.991 1.00 0.00 81 SER A CA 2
ATOM 1734 C C . SER A 1 6 ? 5.636 -6.949 -9.558 1.00 0.00 81 SER A C 2
ATOM 1735 O O . SER A 1 6 ? 5.376 -6.785 -8.369 1.00 0.00 81 SER A O 2
ATOM 1743 N N . GLU A 1 7 ? 4.760 -6.704 -10.521 1.00 0.00 82 GLU A N 2
ATOM 1744 C CA . GLU A 1 7 ? 3.426 -6.220 -10.197 1.00 0.00 82 GLU A CA 2
ATOM 1745 C C . GLU A 1 7 ? 2.735 -7.236 -9.303 1.00 0.00 82 GLU A C 2
ATOM 1746 O O . GLU A 1 7 ? 2.016 -6.882 -8.369 1.00 0.00 82 GLU A O 2
ATOM 1758 N N . GLU A 1 8 ? 2.979 -8.503 -9.597 1.00 0.00 83 GLU A N 2
ATOM 1759 C CA . GLU A 1 8 ? 2.400 -9.592 -8.823 1.00 0.00 83 GLU A CA 2
ATOM 1760 C C . GLU A 1 8 ? 2.900 -9.543 -7.380 1.00 0.00 83 GLU A C 2
ATOM 1761 O O . GLU A 1 8 ? 2.205 -9.957 -6.453 1.00 0.00 83 GLU A O 2
ATOM 1773 N N . GLU A 1 9 ? 4.119 -9.046 -7.197 1.00 0.00 84 GLU A N 2
ATOM 1774 C CA . GLU A 1 9 ? 4.705 -8.954 -5.866 1.00 0.00 84 GLU A CA 2
ATOM 1775 C C . GLU A 1 9 ? 4.009 -7.874 -5.033 1.00 0.00 84 GLU A C 2
ATOM 1776 O O . GLU A 1 9 ? 3.754 -8.064 -3.842 1.00 0.00 84 GLU A O 2
ATOM 1788 N N . ILE A 1 10 ? 3.717 -6.738 -5.662 1.00 0.00 85 ILE A N 2
ATOM 1789 C CA . ILE A 1 10 ? 3.069 -5.633 -4.960 1.00 0.00 85 ILE A CA 2
ATOM 1790 C C . ILE A 1 10 ? 1.629 -5.957 -4.570 1.00 0.00 85 ILE A C 2
ATOM 1791 O O . ILE A 1 10 ? 1.225 -5.707 -3.435 1.00 0.00 85 ILE A O 2
ATOM 1807 N N . ARG A 1 11 ? 0.851 -6.508 -5.501 1.00 0.00 86 ARG A N 2
ATOM 1808 C CA . ARG A 1 11 ? -0.543 -6.833 -5.205 1.00 0.00 86 ARG A CA 2
ATOM 1809 C C . ARG A 1 11 ? -0.626 -7.881 -4.106 1.00 0.00 86 ARG A C 2
ATOM 1810 O O . ARG A 1 11 ? -1.602 -7.931 -3.358 1.00 0.00 86 ARG A O 2
ATOM 1831 N N . GLU A 1 12 ? 0.409 -8.706 -4.002 1.00 0.00 87 GLU A N 2
ATOM 1832 C CA . GLU A 1 12 ? 0.440 -9.741 -2.978 1.00 0.00 87 GLU A CA 2
ATOM 1833 C C . GLU A 1 12 ? 0.345 -9.094 -1.602 1.00 0.00 87 GLU A C 2
ATOM 1834 O O . GLU A 1 12 ? -0.352 -9.585 -0.715 1.00 0.00 87 GLU A O 2
ATOM 1846 N N . ALA A 1 13 ? 1.048 -7.980 -1.445 1.00 0.00 88 ALA A N 2
ATOM 1847 C CA . ALA A 1 13 ? 1.048 -7.244 -0.188 1.00 0.00 88 ALA A CA 2
ATOM 1848 C C . ALA A 1 13 ? -0.358 -6.760 0.161 1.00 0.00 88 ALA A C 2
ATOM 1849 O O . ALA A 1 13 ? -0.720 -6.694 1.335 1.00 0.00 88 ALA A O 2
ATOM 1856 N N . PHE A 1 14 ? -1.155 -6.443 -0.858 1.00 0.00 89 PHE A N 2
ATOM 1857 C CA . PHE A 1 14 ? -2.523 -5.993 -0.616 1.00 0.00 89 PHE A CA 2
ATOM 1858 C C . PHE A 1 14 ? -3.446 -7.191 -0.379 1.00 0.00 89 PHE A C 2
ATOM 1859 O O . PHE A 1 14 ? -4.308 -7.153 0.498 1.00 0.00 89 PHE A O 2
ATOM 1876 N N . ARG A 1 15 ? -3.264 -8.249 -1.169 1.00 0.00 90 ARG A N 2
ATOM 1877 C CA . ARG A 1 15 ? -4.097 -9.446 -1.031 1.00 0.00 90 ARG A CA 2
ATOM 1878 C C . ARG A 1 15 ? -4.220 -9.842 0.437 1.00 0.00 90 ARG A C 2
ATOM 1879 O O . ARG A 1 15 ? -5.220 -10.429 0.851 1.00 0.00 90 ARG A O 2
ATOM 1900 N N . VAL A 1 16 ? -3.202 -9.508 1.216 1.00 0.00 91 VAL A N 2
ATOM 1901 C CA . VAL A 1 16 ? -3.195 -9.819 2.640 1.00 0.00 91 VAL A CA 2
ATOM 1902 C C . VAL A 1 16 ? -4.353 -9.133 3.353 1.00 0.00 91 VAL A C 2
ATOM 1903 O O . VAL A 1 16 ? -4.966 -9.704 4.254 1.00 0.00 91 VAL A O 2
ATOM 1916 N N . PHE A 1 17 ? -4.639 -7.900 2.954 1.00 0.00 92 PHE A N 2
ATOM 1917 C CA . PHE A 1 17 ? -5.716 -7.144 3.578 1.00 0.00 92 PHE A CA 2
ATOM 1918 C C . PHE A 1 17 ? -7.043 -7.384 2.857 1.00 0.00 92 PHE A C 2
ATOM 1919 O O . PHE A 1 17 ? -8.112 -7.249 3.453 1.00 0.00 92 PHE A O 2
ATOM 1936 N N . ASP A 1 18 ? -6.972 -7.760 1.582 1.00 0.00 93 ASP A N 2
ATOM 1937 C CA . ASP A 1 18 ? -8.185 -8.036 0.813 1.00 0.00 93 ASP A CA 2
ATOM 1938 C C . ASP A 1 18 ? -8.591 -9.496 0.980 1.00 0.00 93 ASP A C 2
ATOM 1939 O O . ASP A 1 18 ? -8.537 -10.281 0.033 1.00 0.00 93 ASP A O 2
ATOM 1948 N N . LYS A 1 19 ? -9.001 -9.852 2.195 1.00 0.00 94 LYS A N 2
ATOM 1949 C CA . LYS A 1 19 ? -9.422 -11.217 2.491 1.00 0.00 94 LYS A CA 2
ATOM 1950 C C . LYS A 1 19 ? -10.784 -11.523 1.887 1.00 0.00 94 LYS A C 2
ATOM 1951 O O . LYS A 1 19 ? -11.135 -12.684 1.673 1.00 0.00 94 LYS A O 2
ATOM 1970 N N . ASP A 1 20 ? -11.542 -10.474 1.612 1.00 0.00 95 ASP A N 2
ATOM 1971 C CA . ASP A 1 20 ? -12.868 -10.634 1.028 1.00 0.00 95 ASP A CA 2
ATOM 1972 C C . ASP A 1 20 ? -12.761 -11.029 -0.440 1.00 0.00 95 ASP A C 2
ATOM 1973 O O . ASP A 1 20 ? -13.663 -11.660 -0.991 1.00 0.00 95 ASP A O 2
ATOM 1982 N N . GLY A 1 21 ? -11.650 -10.656 -1.064 1.00 0.00 96 GLY A N 2
ATOM 1983 C CA . GLY A 1 21 ? -11.430 -10.979 -2.468 1.00 0.00 96 GLY A CA 2
ATOM 1984 C C . GLY A 1 21 ? -12.378 -10.192 -3.369 1.00 0.00 96 GLY A C 2
ATOM 1985 O O . GLY A 1 21 ? -12.683 -10.618 -4.483 1.00 0.00 96 GLY A O 2
ATOM 1989 N N . ASN A 1 22 ? -12.845 -9.046 -2.882 1.00 0.00 97 ASN A N 2
ATOM 1990 C CA . ASN A 1 22 ? -13.761 -8.216 -3.659 1.00 0.00 97 ASN A CA 2
ATOM 1991 C C . ASN A 1 22 ? -12.996 -7.162 -4.455 1.00 0.00 97 ASN A C 2
ATOM 1992 O O . ASN A 1 22 ? -13.579 -6.445 -5.268 1.00 0.00 97 ASN A O 2
ATOM 2003 N N . GLY A 1 23 ? -11.692 -7.073 -4.216 1.00 0.00 98 GLY A N 2
ATOM 2004 C CA . GLY A 1 23 ? -10.865 -6.095 -4.917 1.00 0.00 98 GLY A CA 2
ATOM 2005 C C . GLY A 1 23 ? -10.700 -4.818 -4.091 1.00 0.00 98 GLY A C 2
ATOM 2006 O O . GLY A 1 23 ? -10.212 -3.804 -4.591 1.00 0.00 98 GLY A O 2
ATOM 2010 N N . TYR A 1 24 ? -11.125 -4.876 -2.832 1.00 0.00 99 TYR A N 2
ATOM 2011 C CA . TYR A 1 24 ? -11.032 -3.709 -1.954 1.00 0.00 99 TYR A CA 2
ATOM 2012 C C . TYR A 1 24 ? -10.500 -4.068 -0.572 1.00 0.00 99 TYR A C 2
ATOM 2013 O O . TYR A 1 24 ? -10.652 -5.194 -0.100 1.00 0.00 99 TYR A O 2
ATOM 2031 N N . ILE A 1 25 ? -9.920 -3.070 0.091 1.00 0.00 100 ILE A N 2
ATOM 2032 C CA . ILE A 1 25 ? -9.411 -3.239 1.445 1.00 0.00 100 ILE A CA 2
ATOM 2033 C C . ILE A 1 25 ? -9.970 -2.100 2.289 1.00 0.00 100 ILE A C 2
ATOM 2034 O O . ILE A 1 25 ? -10.114 -0.982 1.796 1.00 0.00 100 ILE A O 2
ATOM 2050 N N . SER A 1 26 ? -10.298 -2.365 3.544 1.00 0.00 101 SER A N 2
ATOM 2051 C CA . SER A 1 26 ? -10.849 -1.311 4.381 1.00 0.00 101 SER A CA 2
ATOM 2052 C C . SER A 1 26 ? -9.846 -0.162 4.499 1.00 0.00 101 SER A C 2
ATOM 2053 O O . SER A 1 26 ? -8.665 -0.384 4.763 1.00 0.00 101 SER A O 2
ATOM 2061 N N . ALA A 1 27 ? -10.323 1.067 4.304 1.00 0.00 102 ALA A N 2
ATOM 2062 C CA . ALA A 1 27 ? -9.453 2.237 4.397 1.00 0.00 102 ALA A CA 2
ATOM 2063 C C . ALA A 1 27 ? -8.881 2.362 5.807 1.00 0.00 102 ALA A C 2
ATOM 2064 O O . ALA A 1 27 ? -7.718 2.720 5.991 1.00 0.00 102 ALA A O 2
ATOM 2071 N N . ALA A 1 28 ? -9.717 2.074 6.798 1.00 0.00 103 ALA A N 2
ATOM 2072 C CA . ALA A 1 28 ? -9.291 2.168 8.192 1.00 0.00 103 ALA A CA 2
ATOM 2073 C C . ALA A 1 28 ? -8.093 1.255 8.424 1.00 0.00 103 ALA A C 2
ATOM 2074 O O . ALA A 1 28 ? -7.126 1.637 9.083 1.00 0.00 103 ALA A O 2
ATOM 2081 N N . GLU A 1 29 ? -8.156 0.054 7.862 1.00 0.00 104 GLU A N 2
ATOM 2082 C CA . GLU A 1 29 ? -7.069 -0.906 7.988 1.00 0.00 104 GLU A CA 2
ATOM 2083 C C . GLU A 1 29 ? -5.783 -0.357 7.376 1.00 0.00 104 GLU A C 2
ATOM 2084 O O . GLU A 1 29 ? -4.699 -0.540 7.927 1.00 0.00 104 GLU A O 2
ATOM 2096 N N . LEU A 1 30 ? -5.906 0.297 6.225 1.00 0.00 105 LEU A N 2
ATOM 2097 C CA . LEU A 1 30 ? -4.734 0.839 5.548 1.00 0.00 105 LEU A CA 2
ATOM 2098 C C . LEU A 1 30 ? -4.005 1.840 6.436 1.00 0.00 105 LEU A C 2
ATOM 2099 O O . LEU A 1 30 ? -2.785 1.772 6.582 1.00 0.00 105 LEU A O 2
ATOM 2115 N N . ARG A 1 31 ? -4.746 2.778 7.015 1.00 0.00 106 ARG A N 2
ATOM 2116 C CA . ARG A 1 31 ? -4.124 3.785 7.867 1.00 0.00 106 ARG A CA 2
ATOM 2117 C C . ARG A 1 31 ? -3.370 3.122 9.014 1.00 0.00 106 ARG A C 2
ATOM 2118 O O . ARG A 1 31 ? -2.206 3.434 9.261 1.00 0.00 106 ARG A O 2
ATOM 2139 N N . HIS A 1 32 ? -4.033 2.206 9.716 1.00 0.00 107 HIS A N 2
ATOM 2140 C CA . HIS A 1 32 ? -3.403 1.516 10.838 1.00 0.00 107 HIS A CA 2
ATOM 2141 C C . HIS A 1 32 ? -2.182 0.732 10.375 1.00 0.00 107 HIS A C 2
ATOM 2142 O O . HIS A 1 32 ? -1.114 0.810 10.977 1.00 0.00 107 HIS A O 2
ATOM 2157 N N . VAL A 1 33 ? -2.358 -0.017 9.298 1.00 0.00 108 VAL A N 2
ATOM 2158 C CA . VAL A 1 33 ? -1.283 -0.822 8.731 1.00 0.00 108 VAL A CA 2
ATOM 2159 C C . VAL A 1 33 ? -0.121 0.056 8.266 1.00 0.00 108 VAL A C 2
ATOM 2160 O O . VAL A 1 33 ? 1.046 -0.314 8.409 1.00 0.00 108 VAL A O 2
ATOM 2173 N N . MET A 1 34 ? -0.448 1.216 7.713 1.00 0.00 109 MET A N 2
ATOM 2174 C CA . MET A 1 34 ? 0.578 2.139 7.230 1.00 0.00 109 MET A CA 2
ATOM 2175 C C . MET A 1 34 ? 1.316 2.811 8.382 1.00 0.00 109 MET A C 2
ATOM 2176 O O . MET A 1 34 ? 2.480 3.172 8.243 1.00 0.00 109 MET A O 2
ATOM 2190 N N . THR A 1 35 ? 0.636 3.000 9.509 1.00 0.00 110 THR A N 2
ATOM 2191 C CA . THR A 1 35 ? 1.259 3.666 10.649 1.00 0.00 110 THR A CA 2
ATOM 2192 C C . THR A 1 35 ? 1.649 2.682 11.751 1.00 0.00 110 THR A C 2
ATOM 2193 O O . THR A 1 35 ? 2.418 3.035 12.641 1.00 0.00 110 THR A O 2
ATOM 2204 N N . ASN A 1 36 ? 1.099 1.468 11.714 1.00 0.00 111 ASN A N 2
ATOM 2205 C CA . ASN A 1 36 ? 1.394 0.477 12.754 1.00 0.00 111 ASN A CA 2
ATOM 2206 C C . ASN A 1 36 ? 2.367 -0.608 12.280 1.00 0.00 111 ASN A C 2
ATOM 2207 O O . ASN A 1 36 ? 3.296 -0.967 13.003 1.00 0.00 111 ASN A O 2
ATOM 2218 N N . LEU A 1 37 ? 2.140 -1.148 11.083 1.00 0.00 112 LEU A N 2
ATOM 2219 C CA . LEU A 1 37 ? 3.000 -2.215 10.565 1.00 0.00 112 LEU A CA 2
ATOM 2220 C C . LEU A 1 37 ? 4.012 -1.680 9.557 1.00 0.00 112 LEU A C 2
ATOM 2221 O O . LEU A 1 37 ? 3.695 -0.816 8.741 1.00 0.00 112 LEU A O 2
ATOM 2237 N N . GLY A 1 38 ? 5.227 -2.221 9.619 1.00 0.00 113 GLY A N 2
ATOM 2238 C CA . GLY A 1 38 ? 6.292 -1.817 8.709 1.00 0.00 113 GLY A CA 2
ATOM 2239 C C . GLY A 1 38 ? 6.571 -0.325 8.829 1.00 0.00 113 GLY A C 2
ATOM 2240 O O . GLY A 1 38 ? 5.640 0.475 8.756 1.00 0.00 113 GLY A O 2
ATOM 2244 N N . GLU A 1 39 ? 7.857 0.026 9.009 1.00 0.00 114 GLU A N 2
ATOM 2245 C CA . GLU A 1 39 ? 8.289 1.427 9.136 1.00 0.00 114 GLU A CA 2
ATOM 2246 C C . GLU A 1 39 ? 7.097 2.366 9.254 1.00 0.00 114 GLU A C 2
ATOM 2247 O O . GLU A 1 39 ? 6.586 2.860 8.253 1.00 0.00 114 GLU A O 2
ATOM 2259 N N . LYS A 1 40 ? 6.632 2.569 10.476 1.00 0.00 115 LYS A N 2
ATOM 2260 C CA . LYS A 1 40 ? 5.463 3.407 10.714 1.00 0.00 115 LYS A CA 2
ATOM 2261 C C . LYS A 1 40 ? 5.530 4.709 9.911 1.00 0.00 115 LYS A C 2
ATOM 2262 O O . LYS A 1 40 ? 6.523 5.434 9.965 1.00 0.00 115 LYS A O 2
ATOM 2281 N N . LEU A 1 41 ? 4.444 5.008 9.193 1.00 0.00 116 LEU A N 2
ATOM 2282 C CA . LEU A 1 41 ? 4.362 6.241 8.411 1.00 0.00 116 LEU A CA 2
ATOM 2283 C C . LEU A 1 41 ? 3.839 7.351 9.313 1.00 0.00 116 LEU A C 2
ATOM 2284 O O . LEU A 1 41 ? 3.186 7.071 10.319 1.00 0.00 116 LEU A O 2
ATOM 2300 N N . THR A 1 42 ? 4.104 8.603 8.963 1.00 0.00 117 THR A N 2
ATOM 2301 C CA . THR A 1 42 ? 3.622 9.714 9.773 1.00 0.00 117 THR A CA 2
ATOM 2302 C C . THR A 1 42 ? 2.291 10.224 9.229 1.00 0.00 117 THR A C 2
ATOM 2303 O O . THR A 1 42 ? 1.842 9.796 8.166 1.00 0.00 117 THR A O 2
ATOM 2314 N N . ASP A 1 43 ? 1.658 11.126 9.969 1.00 0.00 118 ASP A N 2
ATOM 2315 C CA . ASP A 1 43 ? 0.370 11.671 9.554 1.00 0.00 118 ASP A CA 2
ATOM 2316 C C . ASP A 1 43 ? 0.473 12.353 8.191 1.00 0.00 118 ASP A C 2
ATOM 2317 O O . ASP A 1 43 ? -0.413 12.203 7.349 1.00 0.00 118 ASP A O 2
ATOM 2326 N N . GLU A 1 44 ? 1.549 13.104 7.976 1.00 0.00 119 GLU A N 2
ATOM 2327 C CA . GLU A 1 44 ? 1.733 13.803 6.707 1.00 0.00 119 GLU A CA 2
ATOM 2328 C C . GLU A 1 44 ? 1.823 12.806 5.553 1.00 0.00 119 GLU A C 2
ATOM 2329 O O . GLU A 1 44 ? 1.244 13.025 4.489 1.00 0.00 119 GLU A O 2
ATOM 2341 N N . GLU A 1 45 ? 2.531 11.704 5.776 1.00 0.00 120 GLU A N 2
ATOM 2342 C CA . GLU A 1 45 ? 2.663 10.675 4.754 1.00 0.00 120 GLU A CA 2
ATOM 2343 C C . GLU A 1 45 ? 1.335 9.954 4.543 1.00 0.00 120 GLU A C 2
ATOM 2344 O O . GLU A 1 45 ? 0.944 9.665 3.413 1.00 0.00 120 GLU A O 2
ATOM 2356 N N . VAL A 1 46 ? 0.646 9.670 5.646 1.00 0.00 121 VAL A N 2
ATOM 2357 C CA . VAL A 1 46 ? -0.641 8.986 5.593 1.00 0.00 121 VAL A CA 2
ATOM 2358 C C . VAL A 1 46 ? -1.693 9.856 4.902 1.00 0.00 121 VAL A C 2
ATOM 2359 O O . VAL A 1 46 ? -2.490 9.367 4.107 1.00 0.00 121 VAL A O 2
ATOM 2372 N N . ASP A 1 47 ? -1.713 11.145 5.223 1.00 0.00 122 ASP A N 2
ATOM 2373 C CA . ASP A 1 47 ? -2.700 12.037 4.625 1.00 0.00 122 ASP A CA 2
ATOM 2374 C C . ASP A 1 47 ? -2.560 12.036 3.106 1.00 0.00 122 ASP A C 2
ATOM 2375 O O . ASP A 1 47 ? -3.557 12.008 2.384 1.00 0.00 122 ASP A O 2
ATOM 2384 N N . GLU A 1 48 ? -1.323 12.038 2.630 1.00 0.00 123 GLU A N 2
ATOM 2385 C CA . GLU A 1 48 ? -1.068 12.006 1.196 1.00 0.00 123 GLU A CA 2
ATOM 2386 C C . GLU A 1 48 ? -1.601 10.696 0.622 1.00 0.00 123 GLU A C 2
ATOM 2387 O O . GLU A 1 48 ? -2.170 10.661 -0.470 1.00 0.00 123 GLU A O 2
ATOM 2399 N N . MET A 1 49 ? -1.421 9.626 1.386 1.00 0.00 124 MET A N 2
ATOM 2400 C CA . MET A 1 49 ? -1.887 8.304 0.990 1.00 0.00 124 MET A CA 2
ATOM 2401 C C . MET A 1 49 ? -3.415 8.255 0.974 1.00 0.00 124 MET A C 2
ATOM 2402 O O . MET A 1 49 ? -4.016 7.634 0.099 1.00 0.00 124 MET A O 2
ATOM 2416 N N . ILE A 1 50 ? -4.033 8.909 1.961 1.00 0.00 125 ILE A N 2
ATOM 2417 C CA . ILE A 1 50 ? -5.492 8.931 2.073 1.00 0.00 125 ILE A CA 2
ATOM 2418 C C . ILE A 1 50 ? -6.129 9.597 0.858 1.00 0.00 125 ILE A C 2
ATOM 2419 O O . ILE A 1 50 ? -7.156 9.138 0.358 1.00 0.00 125 ILE A O 2
ATOM 2435 N N . ARG A 1 51 ? -5.526 10.678 0.388 1.00 0.00 126 ARG A N 2
ATOM 2436 C CA . ARG A 1 51 ? -6.062 11.388 -0.766 1.00 0.00 126 ARG A CA 2
ATOM 2437 C C . ARG A 1 51 ? -6.025 10.491 -1.995 1.00 0.00 126 ARG A C 2
ATOM 2438 O O . ARG A 1 51 ? -6.820 10.650 -2.920 1.00 0.00 126 ARG A O 2
ATOM 2459 N N . GLU A 1 52 ? -5.101 9.541 -1.988 1.00 0.00 127 GLU A N 2
ATOM 2460 C CA . GLU A 1 52 ? -4.973 8.609 -3.099 1.00 0.00 127 GLU A CA 2
ATOM 2461 C C . GLU A 1 52 ? -5.704 7.299 -2.799 1.00 0.00 127 GLU A C 2
ATOM 2462 O O . GLU A 1 52 ? -5.813 6.429 -3.663 1.00 0.00 127 GLU A O 2
ATOM 2474 N N . ALA A 1 53 ? -6.183 7.155 -1.565 1.00 0.00 128 ALA A N 2
ATOM 2475 C CA . ALA A 1 53 ? -6.877 5.932 -1.165 1.00 0.00 128 ALA A CA 2
ATOM 2476 C C . ALA A 1 53 ? -8.372 5.999 -1.498 1.00 0.00 128 ALA A C 2
ATOM 2477 O O . ALA A 1 53 ? -8.798 5.437 -2.503 1.00 0.00 128 ALA A O 2
ATOM 2484 N N . ASP A 1 54 ? -9.159 6.694 -0.666 1.00 0.00 129 ASP A N 2
ATOM 2485 C CA . ASP A 1 54 ? -10.608 6.829 -0.906 1.00 0.00 129 ASP A CA 2
ATOM 2486 C C . ASP A 1 54 ? -11.361 7.204 0.374 1.00 0.00 129 ASP A C 2
ATOM 2487 O O . ASP A 1 54 ? -11.591 8.380 0.642 1.00 0.00 129 ASP A O 2
ATOM 2496 N N . ILE A 1 55 ? -11.772 6.172 1.112 1.00 0.00 130 ILE A N 2
ATOM 2497 C CA . ILE A 1 55 ? -12.547 6.312 2.349 1.00 0.00 130 ILE A CA 2
ATOM 2498 C C . ILE A 1 55 ? -14.009 6.585 2.017 1.00 0.00 130 ILE A C 2
ATOM 2499 O O . ILE A 1 55 ? -14.861 5.707 2.157 1.00 0.00 130 ILE A O 2
ATOM 2515 N N . ASP A 1 56 ? -14.290 7.796 1.572 1.00 0.00 131 ASP A N 2
ATOM 2516 C CA . ASP A 1 56 ? -15.654 8.170 1.211 1.00 0.00 131 ASP A CA 2
ATOM 2517 C C . ASP A 1 56 ? -16.619 7.858 2.353 1.00 0.00 131 ASP A C 2
ATOM 2518 O O . ASP A 1 56 ? -17.726 7.371 2.128 1.00 0.00 131 ASP A O 2
ATOM 2527 N N . GLY A 1 57 ? -16.191 8.151 3.575 1.00 0.00 132 GLY A N 2
ATOM 2528 C CA . GLY A 1 57 ? -17.028 7.904 4.745 1.00 0.00 132 GLY A CA 2
ATOM 2529 C C . GLY A 1 57 ? -17.137 6.411 5.041 1.00 0.00 132 GLY A C 2
ATOM 2530 O O . GLY A 1 57 ? -16.978 5.982 6.183 1.00 0.00 132 GLY A O 2
ATOM 2534 N N . ASP A 1 58 ? -17.434 5.624 4.007 1.00 0.00 133 ASP A N 2
ATOM 2535 C CA . ASP A 1 58 ? -17.593 4.182 4.178 1.00 0.00 133 ASP A CA 2
ATOM 2536 C C . ASP A 1 58 ? -16.330 3.570 4.767 1.00 0.00 133 ASP A C 2
ATOM 2537 O O . ASP A 1 58 ? -16.402 2.684 5.619 1.00 0.00 133 ASP A O 2
ATOM 2546 N N . GLY A 1 59 ? -15.174 4.056 4.333 1.00 0.00 134 GLY A N 2
ATOM 2547 C CA . GLY A 1 59 ? -13.916 3.548 4.859 1.00 0.00 134 GLY A CA 2
ATOM 2548 C C . GLY A 1 59 ? -13.389 2.362 4.059 1.00 0.00 134 GLY A C 2
ATOM 2549 O O . GLY A 1 59 ? -12.838 1.427 4.639 1.00 0.00 134 GLY A O 2
ATOM 2553 N N . GLN A 1 60 ? -13.534 2.409 2.730 1.00 0.00 135 GLN A N 2
ATOM 2554 C CA . GLN A 1 60 ? -13.026 1.323 1.891 1.00 0.00 135 GLN A CA 2
ATOM 2555 C C . GLN A 1 60 ? -12.077 1.869 0.836 1.00 0.00 135 GLN A C 2
ATOM 2556 O O . GLN A 1 60 ? -12.270 2.969 0.317 1.00 0.00 135 GLN A O 2
ATOM 2570 N N . VAL A 1 61 ? -11.044 1.092 0.536 1.00 0.00 136 VAL A N 2
ATOM 2571 C CA . VAL A 1 61 ? -10.046 1.491 -0.447 1.00 0.00 136 VAL A CA 2
ATOM 2572 C C . VAL A 1 61 ? -9.784 0.400 -1.474 1.00 0.00 136 VAL A C 2
ATOM 2573 O O . VAL A 1 61 ? -9.602 -0.766 -1.131 1.00 0.00 136 VAL A O 2
ATOM 2586 N N . ASN A 1 62 ? -9.733 0.806 -2.736 1.00 0.00 137 ASN A N 2
ATOM 2587 C CA . ASN A 1 62 ? -9.452 -0.120 -3.819 1.00 0.00 137 ASN A CA 2
ATOM 2588 C C . ASN A 1 62 ? -7.947 -0.107 -4.085 1.00 0.00 137 ASN A C 2
ATOM 2589 O O . ASN A 1 62 ? -7.411 0.896 -4.546 1.00 0.00 137 ASN A O 2
ATOM 2600 N N . TYR A 1 63 ? -7.259 -1.198 -3.768 1.00 0.00 138 TYR A N 2
ATOM 2601 C CA . TYR A 1 63 ? -5.809 -1.243 -3.959 1.00 0.00 138 TYR A CA 2
ATOM 2602 C C . TYR A 1 63 ? -5.412 -1.166 -5.433 1.00 0.00 138 TYR A C 2
ATOM 2603 O O . TYR A 1 63 ? -4.228 -1.046 -5.748 1.00 0.00 138 TYR A O 2
ATOM 2621 N N . GLU A 1 64 ? -6.380 -1.254 -6.339 1.00 0.00 139 GLU A N 2
ATOM 2622 C CA . GLU A 1 64 ? -6.052 -1.208 -7.761 1.00 0.00 139 GLU A CA 2
ATOM 2623 C C . GLU A 1 64 ? -5.372 0.111 -8.132 1.00 0.00 139 GLU A C 2
ATOM 2624 O O . GLU A 1 64 ? -4.327 0.106 -8.782 1.00 0.00 139 GLU A O 2
ATOM 2636 N N . GLU A 1 65 ? -5.965 1.240 -7.740 1.00 0.00 140 GLU A N 2
ATOM 2637 C CA . GLU A 1 65 ? -5.382 2.539 -8.075 1.00 0.00 140 GLU A CA 2
ATOM 2638 C C . GLU A 1 65 ? -4.010 2.695 -7.440 1.00 0.00 140 GLU A C 2
ATOM 2639 O O . GLU A 1 65 ? -3.106 3.287 -8.028 1.00 0.00 140 GLU A O 2
ATOM 2651 N N . PHE A 1 66 ? -3.851 2.140 -6.246 1.00 0.00 141 PHE A N 2
ATOM 2652 C CA . PHE A 1 66 ? -2.565 2.209 -5.564 1.00 0.00 141 PHE A CA 2
ATOM 2653 C C . PHE A 1 66 ? -1.515 1.477 -6.384 1.00 0.00 141 PHE A C 2
ATOM 2654 O O . PHE A 1 66 ? -0.411 1.970 -6.582 1.00 0.00 141 PHE A O 2
ATOM 2671 N N . VAL A 1 67 ? -1.871 0.308 -6.890 1.00 0.00 142 VAL A N 2
ATOM 2672 C CA . VAL A 1 67 ? -0.944 -0.446 -7.713 1.00 0.00 142 VAL A CA 2
ATOM 2673 C C . VAL A 1 67 ? -0.601 0.353 -8.960 1.00 0.00 142 VAL A C 2
ATOM 2674 O O . VAL A 1 67 ? 0.554 0.399 -9.378 1.00 0.00 142 VAL A O 2
ATOM 2687 N N . GLN A 1 68 ? -1.603 1.003 -9.541 1.00 0.00 143 GLN A N 2
ATOM 2688 C CA . GLN A 1 68 ? -1.373 1.816 -10.725 1.00 0.00 143 GLN A CA 2
ATOM 2689 C C . GLN A 1 68 ? -0.369 2.915 -10.384 1.00 0.00 143 GLN A C 2
ATOM 2690 O O . GLN A 1 68 ? 0.540 3.204 -11.161 1.00 0.00 143 GLN A O 2
ATOM 2704 N N . MET A 1 69 ? -0.538 3.514 -9.205 1.00 0.00 144 MET A N 2
ATOM 2705 C CA . MET A 1 69 ? 0.367 4.571 -8.760 1.00 0.00 144 MET A CA 2
ATOM 2706 C C . MET A 1 69 ? 1.785 4.026 -8.639 1.00 0.00 144 MET A C 2
ATOM 2707 O O . MET A 1 69 ? 2.747 4.654 -9.082 1.00 0.00 144 MET A O 2
ATOM 2721 N N . MET A 1 70 ? 1.901 2.854 -8.023 1.00 0.00 145 MET A N 2
ATOM 2722 C CA . MET A 1 70 ? 3.199 2.220 -7.825 1.00 0.00 145 MET A CA 2
ATOM 2723 C C . MET A 1 70 ? 3.753 1.653 -9.131 1.00 0.00 145 MET A C 2
ATOM 2724 O O . MET A 1 70 ? 4.956 1.418 -9.246 1.00 0.00 145 MET A O 2
ATOM 2738 N N . THR A 1 71 ? 2.879 1.438 -10.108 1.00 0.00 146 THR A N 2
ATOM 2739 C CA . THR A 1 71 ? 3.301 0.896 -11.397 1.00 0.00 146 THR A CA 2
ATOM 2740 C C . THR A 1 71 ? 3.208 1.968 -12.477 1.00 0.00 146 THR A C 2
ATOM 2741 O O . THR A 1 71 ? 3.174 1.664 -13.670 1.00 0.00 146 THR A O 2
ATOM 2752 N N . ALA A 1 72 ? 3.171 3.223 -12.046 1.00 0.00 147 ALA A N 2
ATOM 2753 C CA . ALA A 1 72 ? 3.084 4.345 -12.970 1.00 0.00 147 ALA A CA 2
ATOM 2754 C C . ALA A 1 72 ? 3.397 5.644 -12.240 1.00 0.00 147 ALA A C 2
ATOM 2755 O O . ALA A 1 72 ? 3.981 5.629 -11.155 1.00 0.00 147 ALA A O 2
ATOM 2762 N N . LYS A 1 73 ? 3.008 6.766 -12.836 1.00 0.00 148 LYS A N 2
ATOM 2763 C CA . LYS A 1 73 ? 3.251 8.071 -12.226 1.00 0.00 148 LYS A CA 2
ATOM 2764 C C . LYS A 1 73 ? 4.742 8.280 -11.987 1.00 0.00 148 LYS A C 2
ATOM 2765 O O . LYS A 1 73 ? 5.094 9.307 -11.428 1.00 0.00 148 LYS A O 2
ATOM 2785 N N . PHE B 2 30 ? -9.397 -4.445 12.397 1.00 0.00 30 PHE B N 2
ATOM 2786 C CA . PHE B 2 30 ? -8.810 -4.848 11.089 1.00 0.00 30 PHE B CA 2
ATOM 2787 C C . PHE B 2 30 ? -9.008 -6.345 10.888 1.00 0.00 30 PHE B C 2
ATOM 2788 O O . PHE B 2 30 ? -9.098 -6.823 9.758 1.00 0.00 30 PHE B O 2
ATOM 2805 N N . ASP B 2 31 ? -9.067 -7.083 11.994 1.00 0.00 31 ASP B N 2
ATOM 2806 C CA . ASP B 2 31 ? -9.240 -8.531 11.927 1.00 0.00 31 ASP B CA 2
ATOM 2807 C C . ASP B 2 31 ? -8.108 -9.148 11.113 1.00 0.00 31 ASP B C 2
ATOM 2808 O O . ASP B 2 31 ? -8.327 -10.033 10.285 1.00 0.00 31 ASP B O 2
ATOM 2817 N N . ILE B 2 32 ? -6.899 -8.658 11.359 1.00 0.00 32 ILE B N 2
ATOM 2818 C CA . ILE B 2 32 ? -5.711 -9.135 10.659 1.00 0.00 32 ILE B CA 2
ATOM 2819 C C . ILE B 2 32 ? -4.653 -9.623 11.645 1.00 0.00 32 ILE B C 2
ATOM 2820 O O . ILE B 2 32 ? -4.307 -8.922 12.597 1.00 0.00 32 ILE B O 2
ATOM 2836 N N . ASP B 2 33 ? -4.142 -10.827 11.408 1.00 0.00 33 ASP B N 2
ATOM 2837 C CA . ASP B 2 33 ? -3.123 -11.398 12.280 1.00 0.00 33 ASP B CA 2
ATOM 2838 C C . ASP B 2 33 ? -1.778 -10.707 12.065 1.00 0.00 33 ASP B C 2
ATOM 2839 O O . ASP B 2 33 ? -1.134 -10.884 11.032 1.00 0.00 33 ASP B O 2
ATOM 2848 N N . MET B 2 34 ? -1.364 -9.921 13.051 1.00 0.00 34 MET B N 2
ATOM 2849 C CA . MET B 2 34 ? -0.096 -9.205 12.965 1.00 0.00 34 MET B CA 2
ATOM 2850 C C . MET B 2 34 ? 1.033 -10.037 13.565 1.00 0.00 34 MET B C 2
ATOM 2851 O O . MET B 2 34 ? 2.190 -9.614 13.574 1.00 0.00 34 MET B O 2
ATOM 2865 N N . ASP B 2 35 ? 0.690 -11.216 14.072 1.00 0.00 35 ASP B N 2
ATOM 2866 C CA . ASP B 2 35 ? 1.683 -12.093 14.680 1.00 0.00 35 ASP B CA 2
ATOM 2867 C C . ASP B 2 35 ? 2.407 -12.921 13.621 1.00 0.00 35 ASP B C 2
ATOM 2868 O O . ASP B 2 35 ? 3.268 -13.738 13.948 1.00 0.00 35 ASP B O 2
ATOM 2877 N N . ALA B 2 36 ? 2.059 -12.703 12.354 1.00 0.00 36 ALA B N 2
ATOM 2878 C CA . ALA B 2 36 ? 2.695 -13.439 11.263 1.00 0.00 36 ALA B CA 2
ATOM 2879 C C . ALA B 2 36 ? 3.699 -12.540 10.532 1.00 0.00 36 ALA B C 2
ATOM 2880 O O . ALA B 2 36 ? 3.465 -11.340 10.390 1.00 0.00 36 ALA B O 2
ATOM 2887 N N . PRO B 2 37 ? 4.805 -13.080 10.068 1.00 0.00 37 PRO B N 2
ATOM 2888 C CA . PRO B 2 37 ? 5.840 -12.284 9.348 1.00 0.00 37 PRO B CA 2
ATOM 2889 C C . PRO B 2 37 ? 5.381 -11.822 7.969 1.00 0.00 37 PRO B C 2
ATOM 2890 O O . PRO B 2 37 ? 5.843 -10.800 7.461 1.00 0.00 37 PRO B O 2
ATOM 2901 N N . GLU B 2 38 ? 4.480 -12.586 7.359 1.00 0.00 38 GLU B N 2
ATOM 2902 C CA . GLU B 2 38 ? 3.984 -12.244 6.031 1.00 0.00 38 GLU B CA 2
ATOM 2903 C C . GLU B 2 38 ? 3.241 -10.912 6.046 1.00 0.00 38 GLU B C 2
ATOM 2904 O O . GLU B 2 38 ? 3.402 -10.096 5.138 1.00 0.00 38 GLU B O 2
ATOM 2916 N N . THR B 2 39 ? 2.430 -10.696 7.074 1.00 0.00 39 THR B N 2
ATOM 2917 C CA . THR B 2 39 ? 1.674 -9.453 7.178 1.00 0.00 39 THR B CA 2
ATOM 2918 C C . THR B 2 39 ? 2.618 -8.264 7.328 1.00 0.00 39 THR B C 2
ATOM 2919 O O . THR B 2 39 ? 2.456 -7.242 6.661 1.00 0.00 39 THR B O 2
ATOM 2930 N N . GLU B 2 40 ? 3.603 -8.408 8.208 1.00 0.00 40 GLU B N 2
ATOM 2931 C CA . GLU B 2 40 ? 4.570 -7.341 8.440 1.00 0.00 40 GLU B CA 2
ATOM 2932 C C . GLU B 2 40 ? 5.372 -7.065 7.173 1.00 0.00 40 GLU B C 2
ATOM 2933 O O . GLU B 2 40 ? 5.614 -5.912 6.819 1.00 0.00 40 GLU B O 2
ATOM 2945 N N . ARG B 2 41 ? 5.783 -8.132 6.497 1.00 0.00 41 ARG B N 2
ATOM 2946 C CA . ARG B 2 41 ? 6.561 -7.994 5.271 1.00 0.00 41 ARG B CA 2
ATOM 2947 C C . ARG B 2 41 ? 5.743 -7.282 4.200 1.00 0.00 41 ARG B C 2
ATOM 2948 O O . ARG B 2 41 ? 6.266 -6.448 3.460 1.00 0.00 41 ARG B O 2
ATOM 2969 N N . ALA B 2 42 ? 4.458 -7.615 4.120 1.00 0.00 42 ALA B N 2
ATOM 2970 C CA . ALA B 2 42 ? 3.584 -6.995 3.132 1.00 0.00 42 ALA B CA 2
ATOM 2971 C C . ALA B 2 42 ? 3.499 -5.491 3.364 1.00 0.00 42 ALA B C 2
ATOM 2972 O O . ALA B 2 42 ? 3.529 -4.705 2.417 1.00 0.00 42 ALA B O 2
ATOM 2979 N N . ALA B 2 43 ? 3.399 -5.097 4.629 1.00 0.00 43 ALA B N 2
ATOM 2980 C CA . ALA B 2 43 ? 3.315 -3.683 4.972 1.00 0.00 43 ALA B CA 2
ATOM 2981 C C . ALA B 2 43 ? 4.582 -2.953 4.537 1.00 0.00 43 ALA B C 2
ATOM 2982 O O . ALA B 2 43 ? 4.523 -1.839 4.022 1.00 0.00 43 ALA B O 2
ATOM 2989 N N . VAL B 2 44 ? 5.724 -3.592 4.756 1.00 0.00 44 VAL B N 2
ATOM 2990 C CA . VAL B 2 44 ? 7.009 -3.001 4.396 1.00 0.00 44 VAL B CA 2
ATOM 2991 C C . VAL B 2 44 ? 7.123 -2.776 2.890 1.00 0.00 44 VAL B C 2
ATOM 2992 O O . VAL B 2 44 ? 7.599 -1.731 2.447 1.00 0.00 44 VAL B O 2
ATOM 3005 N N . ALA B 2 45 ? 6.705 -3.765 2.105 1.00 0.00 45 ALA B N 2
ATOM 3006 C CA . ALA B 2 45 ? 6.796 -3.654 0.653 1.00 0.00 45 ALA B CA 2
ATOM 3007 C C . ALA B 2 45 ? 5.985 -2.470 0.136 1.00 0.00 45 ALA B C 2
ATOM 3008 O O . ALA B 2 45 ? 6.461 -1.708 -0.706 1.00 0.00 45 ALA B O 2
ATOM 3015 N N . ILE B 2 46 ? 4.766 -2.314 0.638 1.00 0.00 46 ILE B N 2
ATOM 3016 C CA . ILE B 2 46 ? 3.919 -1.208 0.207 1.00 0.00 46 ILE B CA 2
ATOM 3017 C C . ILE B 2 46 ? 4.528 0.130 0.607 1.00 0.00 46 ILE B C 2
ATOM 3018 O O . ILE B 2 46 ? 4.598 1.059 -0.197 1.00 0.00 46 ILE B O 2
ATOM 3034 N N . GLN B 2 47 ? 4.958 0.220 1.862 1.00 0.00 47 GLN B N 2
ATOM 3035 C CA . GLN B 2 47 ? 5.550 1.450 2.371 1.00 0.00 47 GLN B CA 2
ATOM 3036 C C . GLN B 2 47 ? 6.855 1.766 1.650 1.00 0.00 47 GLN B C 2
ATOM 3037 O O . GLN B 2 47 ? 7.135 2.922 1.331 1.00 0.00 47 GLN B O 2
ATOM 3051 N N . SER B 2 48 ? 7.656 0.734 1.403 1.00 0.00 48 SER B N 2
ATOM 3052 C CA . SER B 2 48 ? 8.933 0.926 0.729 1.00 0.00 48 SER B CA 2
ATOM 3053 C C . SER B 2 48 ? 8.711 1.510 -0.657 1.00 0.00 48 SER B C 2
ATOM 3054 O O . SER B 2 48 ? 9.380 2.464 -1.055 1.00 0.00 48 SER B O 2
ATOM 3062 N N . GLN B 2 49 ? 7.760 0.940 -1.385 1.00 0.00 49 GLN B N 2
ATOM 3063 C CA . GLN B 2 49 ? 7.452 1.424 -2.720 1.00 0.00 49 GLN B CA 2
ATOM 3064 C C . GLN B 2 49 ? 6.865 2.832 -2.628 1.00 0.00 49 GLN B C 2
ATOM 3065 O O . GLN B 2 49 ? 7.142 3.690 -3.463 1.00 0.00 49 GLN B O 2
ATOM 3079 N N . PHE B 2 50 ? 6.049 3.056 -1.600 1.00 0.00 50 PHE B N 2
ATOM 3080 C CA . PHE B 2 50 ? 5.427 4.361 -1.394 1.00 0.00 50 PHE B CA 2
ATOM 3081 C C . PHE B 2 50 ? 6.486 5.444 -1.219 1.00 0.00 50 PHE B C 2
ATOM 3082 O O . PHE B 2 50 ? 6.363 6.535 -1.766 1.00 0.00 50 PHE B O 2
ATOM 3099 N N . ARG B 2 51 ? 7.521 5.146 -0.449 1.00 0.00 51 ARG B N 2
ATOM 3100 C CA . ARG B 2 51 ? 8.579 6.123 -0.221 1.00 0.00 51 ARG B CA 2
ATOM 3101 C C . ARG B 2 51 ? 9.182 6.562 -1.555 1.00 0.00 51 ARG B C 2
ATOM 3102 O O . ARG B 2 51 ? 9.474 7.740 -1.757 1.00 0.00 51 ARG B O 2
ATOM 3123 N N . LYS B 2 52 ? 9.355 5.608 -2.463 1.00 0.00 52 LYS B N 2
ATOM 3124 C CA . LYS B 2 52 ? 9.911 5.907 -3.781 1.00 0.00 52 LYS B CA 2
ATOM 3125 C C . LYS B 2 52 ? 8.996 6.876 -4.531 1.00 0.00 52 LYS B C 2
ATOM 3126 O O . LYS B 2 52 ? 9.465 7.745 -5.266 1.00 0.00 52 LYS B O 2
ATOM 3145 N N . PHE B 2 53 ? 7.689 6.712 -4.344 1.00 0.00 53 PHE B N 2
ATOM 3146 C CA . PHE B 2 53 ? 6.710 7.569 -5.010 1.00 0.00 53 PHE B CA 2
ATOM 3147 C C . PHE B 2 53 ? 6.960 9.033 -4.658 1.00 0.00 53 PHE B C 2
ATOM 3148 O O . PHE B 2 53 ? 6.884 9.910 -5.518 1.00 0.00 53 PHE B O 2
ATOM 3165 N N . GLN B 2 54 ? 7.251 9.291 -3.386 1.00 0.00 54 GLN B N 2
ATOM 3166 C CA . GLN B 2 54 ? 7.502 10.655 -2.932 1.00 0.00 54 GLN B CA 2
ATOM 3167 C C . GLN B 2 54 ? 8.710 11.249 -3.653 1.00 0.00 54 GLN B C 2
ATOM 3168 O O . GLN B 2 54 ? 8.704 12.422 -4.024 1.00 0.00 54 GLN B O 2
ATOM 3182 N N . LYS B 2 55 ? 9.742 10.434 -3.850 1.00 0.00 55 LYS B N 2
ATOM 3183 C CA . LYS B 2 55 ? 10.945 10.899 -4.531 1.00 0.00 55 LYS B CA 2
ATOM 3184 C C . LYS B 2 55 ? 10.623 11.327 -5.959 1.00 0.00 55 LYS B C 2
ATOM 3185 O O . LYS B 2 55 ? 11.156 12.321 -6.453 1.00 0.00 55 LYS B O 2
ATOM 3204 N N . LYS B 2 56 ? 9.752 10.572 -6.618 1.00 0.00 56 LYS B N 2
ATOM 3205 C CA . LYS B 2 56 ? 9.373 10.886 -7.991 1.00 0.00 56 LYS B CA 2
ATOM 3206 C C . LYS B 2 56 ? 8.701 12.256 -8.057 1.00 0.00 56 LYS B C 2
ATOM 3207 O O . LYS B 2 56 ? 8.951 13.035 -8.977 1.00 0.00 56 LYS B O 2
ATOM 3226 N N . LYS B 2 57 ? 7.863 12.552 -7.067 1.00 0.00 57 LYS B N 2
ATOM 3227 C CA . LYS B 2 57 ? 7.181 13.840 -7.018 1.00 0.00 57 LYS B CA 2
ATOM 3228 C C . LYS B 2 57 ? 8.175 14.956 -6.714 1.00 0.00 57 LYS B C 2
ATOM 3229 O O . LYS B 2 57 ? 8.061 16.064 -7.237 1.00 0.00 57 LYS B O 2
ATOM 3248 N N . ALA B 2 58 ? 9.148 14.652 -5.862 1.00 0.00 58 ALA B N 2
ATOM 3249 C CA . ALA B 2 58 ? 10.161 15.631 -5.487 1.00 0.00 58 ALA B CA 2
ATOM 3250 C C . ALA B 2 58 ? 11.206 15.771 -6.588 1.00 0.00 58 ALA B C 2
ATOM 3251 O O . ALA B 2 58 ? 12.136 16.570 -6.477 1.00 0.00 58 ALA B O 2
ATOM 3258 N N . GLY B 2 59 ? 11.046 14.989 -7.650 1.00 0.00 59 GLY B N 2
ATOM 3259 C CA . GLY B 2 59 ? 11.983 15.033 -8.766 1.00 0.00 59 GLY B CA 2
ATOM 3260 C C . GLY B 2 59 ? 11.735 16.261 -9.634 1.00 0.00 59 GLY B C 2
ATOM 3261 O O . GLY B 2 59 ? 10.876 17.087 -9.325 1.00 0.00 59 GLY B O 2
ATOM 3265 N N . SER B 2 60 ? 12.497 16.382 -10.715 1.00 0.00 60 SER B N 2
ATOM 3266 C CA . SER B 2 60 ? 12.354 17.522 -11.613 1.00 0.00 60 SER B CA 2
ATOM 3267 C C . SER B 2 60 ? 12.540 17.092 -13.065 1.00 0.00 60 SER B C 2
ATOM 3268 O O . SER B 2 60 ? 13.085 16.024 -13.342 1.00 0.00 60 SER B O 2
ATOM 3276 N N . GLN B 2 61 ? 12.077 17.932 -13.985 1.00 0.00 61 GLN B N 2
ATOM 3277 C CA . GLN B 2 61 ? 12.188 17.632 -15.408 1.00 0.00 61 GLN B CA 2
ATOM 3278 C C . GLN B 2 61 ? 13.652 17.534 -15.825 1.00 0.00 61 GLN B C 2
ATOM 3279 O O . GLN B 2 61 ? 14.024 16.671 -16.620 1.00 0.00 61 GLN B O 2
ATOM 3293 N N . SER B 2 62 ? 14.479 18.424 -15.285 1.00 0.00 62 SER B N 2
ATOM 3294 C CA . SER B 2 62 ? 15.900 18.427 -15.611 1.00 0.00 62 SER B CA 2
ATOM 3295 C C . SER B 2 62 ? 16.105 18.236 -17.110 1.00 0.00 62 SER B C 2
ATOM 3296 O O . SER B 2 62 ? 15.221 18.615 -17.862 1.00 0.00 62 SER B O 2
ATOM 3305 N N . MET A 1 1 ? 6.878 -16.671 -23.432 1.00 0.00 76 MET A N 3
ATOM 3306 C CA . MET A 1 1 ? 6.194 -17.908 -22.959 1.00 0.00 76 MET A CA 3
ATOM 3307 C C . MET A 1 1 ? 6.619 -18.198 -21.523 1.00 0.00 76 MET A C 3
ATOM 3308 O O . MET A 1 1 ? 6.644 -19.350 -21.091 1.00 0.00 76 MET A O 3
ATOM 3324 N N . LYS A 1 2 ? 6.954 -17.141 -20.791 1.00 0.00 77 LYS A N 3
ATOM 3325 C CA . LYS A 1 2 ? 7.382 -17.283 -19.404 1.00 0.00 77 LYS A CA 3
ATOM 3326 C C . LYS A 1 2 ? 6.900 -16.099 -18.573 1.00 0.00 77 LYS A C 3
ATOM 3327 O O . LYS A 1 2 ? 6.842 -14.970 -19.061 1.00 0.00 77 LYS A O 3
ATOM 3346 N N . ASP A 1 3 ? 6.544 -16.362 -17.320 1.00 0.00 78 ASP A N 3
ATOM 3347 C CA . ASP A 1 3 ? 6.055 -15.312 -16.434 1.00 0.00 78 ASP A CA 3
ATOM 3348 C C . ASP A 1 3 ? 7.051 -14.161 -16.355 1.00 0.00 78 ASP A C 3
ATOM 3349 O O . ASP A 1 3 ? 8.237 -14.327 -16.639 1.00 0.00 78 ASP A O 3
ATOM 3358 N N . THR A 1 4 ? 6.552 -12.994 -15.963 1.00 0.00 79 THR A N 3
ATOM 3359 C CA . THR A 1 4 ? 7.391 -11.807 -15.840 1.00 0.00 79 THR A CA 3
ATOM 3360 C C . THR A 1 4 ? 6.557 -10.627 -15.356 1.00 0.00 79 THR A C 3
ATOM 3361 O O . THR A 1 4 ? 6.561 -9.559 -15.968 1.00 0.00 79 THR A O 3
ATOM 3372 N N . ASP A 1 5 ? 5.836 -10.832 -14.259 1.00 0.00 80 ASP A N 3
ATOM 3373 C CA . ASP A 1 5 ? 4.991 -9.779 -13.709 1.00 0.00 80 ASP A CA 3
ATOM 3374 C C . ASP A 1 5 ? 5.109 -9.721 -12.187 1.00 0.00 80 ASP A C 3
ATOM 3375 O O . ASP A 1 5 ? 4.590 -10.587 -11.483 1.00 0.00 80 ASP A O 3
ATOM 3384 N N . SER A 1 6 ? 5.789 -8.693 -11.688 1.00 0.00 81 SER A N 3
ATOM 3385 C CA . SER A 1 6 ? 5.966 -8.521 -10.246 1.00 0.00 81 SER A CA 3
ATOM 3386 C C . SER A 1 6 ? 4.740 -7.865 -9.624 1.00 0.00 81 SER A C 3
ATOM 3387 O O . SER A 1 6 ? 4.630 -7.772 -8.404 1.00 0.00 81 SER A O 3
ATOM 3395 N N . GLU A 1 7 ? 3.823 -7.402 -10.461 1.00 0.00 82 GLU A N 3
ATOM 3396 C CA . GLU A 1 7 ? 2.624 -6.752 -9.949 1.00 0.00 82 GLU A CA 3
ATOM 3397 C C . GLU A 1 7 ? 1.918 -7.680 -8.977 1.00 0.00 82 GLU A C 3
ATOM 3398 O O . GLU A 1 7 ? 1.312 -7.240 -8.004 1.00 0.00 82 GLU A O 3
ATOM 3410 N N . GLU A 1 8 ? 2.022 -8.968 -9.249 1.00 0.00 83 GLU A N 3
ATOM 3411 C CA . GLU A 1 8 ? 1.405 -9.974 -8.396 1.00 0.00 83 GLU A CA 3
ATOM 3412 C C . GLU A 1 8 ? 2.077 -9.990 -7.027 1.00 0.00 83 GLU A C 3
ATOM 3413 O O . GLU A 1 8 ? 1.429 -10.234 -6.008 1.00 0.00 83 GLU A O 3
ATOM 3425 N N . GLU A 1 9 ? 3.380 -9.730 -7.013 1.00 0.00 84 GLU A N 3
ATOM 3426 C CA . GLU A 1 9 ? 4.133 -9.717 -5.766 1.00 0.00 84 GLU A CA 3
ATOM 3427 C C . GLU A 1 9 ? 3.619 -8.607 -4.849 1.00 0.00 84 GLU A C 3
ATOM 3428 O O . GLU A 1 9 ? 3.401 -8.819 -3.655 1.00 0.00 84 GLU A O 3
ATOM 3440 N N . ILE A 1 10 ? 3.420 -7.424 -5.423 1.00 0.00 85 ILE A N 3
ATOM 3441 C CA . ILE A 1 10 ? 2.926 -6.285 -4.659 1.00 0.00 85 ILE A CA 3
ATOM 3442 C C . ILE A 1 10 ? 1.490 -6.527 -4.202 1.00 0.00 85 ILE A C 3
ATOM 3443 O O . ILE A 1 10 ? 1.129 -6.206 -3.072 1.00 0.00 85 ILE A O 3
ATOM 3459 N N . ARG A 1 11 ? 0.677 -7.098 -5.089 1.00 0.00 86 ARG A N 3
ATOM 3460 C CA . ARG A 1 11 ? -0.721 -7.380 -4.771 1.00 0.00 86 ARG A CA 3
ATOM 3461 C C . ARG A 1 11 ? -0.830 -8.334 -3.589 1.00 0.00 86 ARG A C 3
ATOM 3462 O O . ARG A 1 11 ? -1.740 -8.214 -2.771 1.00 0.00 86 ARG A O 3
ATOM 3483 N N . GLU A 1 12 ? 0.099 -9.278 -3.499 1.00 0.00 87 GLU A N 3
ATOM 3484 C CA . GLU A 1 12 ? 0.073 -10.235 -2.400 1.00 0.00 87 GLU A CA 3
ATOM 3485 C C . GLU A 1 12 ? 0.069 -9.484 -1.077 1.00 0.00 87 GLU A C 3
ATOM 3486 O O . GLU A 1 12 ? -0.653 -9.844 -0.147 1.00 0.00 87 GLU A O 3
ATOM 3498 N N . ALA A 1 13 ? 0.868 -8.429 -1.006 1.00 0.00 88 ALA A N 3
ATOM 3499 C CA . ALA A 1 13 ? 0.942 -7.616 0.202 1.00 0.00 88 ALA A CA 3
ATOM 3500 C C . ALA A 1 13 ? -0.424 -7.016 0.532 1.00 0.00 88 ALA A C 3
ATOM 3501 O O . ALA A 1 13 ? -0.788 -6.898 1.703 1.00 0.00 88 ALA A O 3
ATOM 3508 N N . PHE A 1 14 ? -1.194 -6.666 -0.498 1.00 0.00 89 PHE A N 3
ATOM 3509 C CA . PHE A 1 14 ? -2.530 -6.118 -0.279 1.00 0.00 89 PHE A CA 3
ATOM 3510 C C . PHE A 1 14 ? -3.513 -7.237 0.062 1.00 0.00 89 PHE A C 3
ATOM 3511 O O . PHE A 1 14 ? -4.367 -7.081 0.934 1.00 0.00 89 PHE A O 3
ATOM 3528 N N . ARG A 1 15 ? -3.400 -8.358 -0.651 1.00 0.00 90 ARG A N 3
ATOM 3529 C CA . ARG A 1 15 ? -4.306 -9.483 -0.428 1.00 0.00 90 ARG A CA 3
ATOM 3530 C C . ARG A 1 15 ? -4.397 -9.808 1.057 1.00 0.00 90 ARG A C 3
ATOM 3531 O O . ARG A 1 15 ? -5.416 -10.315 1.526 1.00 0.00 90 ARG A O 3
ATOM 3552 N N . VAL A 1 16 ? -3.345 -9.493 1.798 1.00 0.00 91 VAL A N 3
ATOM 3553 C CA . VAL A 1 16 ? -3.342 -9.734 3.235 1.00 0.00 91 VAL A CA 3
ATOM 3554 C C . VAL A 1 16 ? -4.459 -8.935 3.898 1.00 0.00 91 VAL A C 3
ATOM 3555 O O . VAL A 1 16 ? -5.120 -9.417 4.816 1.00 0.00 91 VAL A O 3
ATOM 3568 N N . PHE A 1 17 ? -4.656 -7.707 3.429 1.00 0.00 92 PHE A N 3
ATOM 3569 C CA . PHE A 1 17 ? -5.691 -6.845 3.989 1.00 0.00 92 PHE A CA 3
ATOM 3570 C C . PHE A 1 17 ? -7.038 -7.084 3.300 1.00 0.00 92 PHE A C 3
ATOM 3571 O O . PHE A 1 17 ? -8.092 -6.875 3.903 1.00 0.00 92 PHE A O 3
ATOM 3588 N N . ASP A 1 18 ? -7.006 -7.534 2.046 1.00 0.00 93 ASP A N 3
ATOM 3589 C CA . ASP A 1 18 ? -8.245 -7.803 1.315 1.00 0.00 93 ASP A CA 3
ATOM 3590 C C . ASP A 1 18 ? -8.715 -9.224 1.595 1.00 0.00 93 ASP A C 3
ATOM 3591 O O . ASP A 1 18 ? -8.641 -10.093 0.726 1.00 0.00 93 ASP A O 3
ATOM 3600 N N . LYS A 1 19 ? -9.200 -9.460 2.809 1.00 0.00 94 LYS A N 3
ATOM 3601 C CA . LYS A 1 19 ? -9.679 -10.782 3.193 1.00 0.00 94 LYS A CA 3
ATOM 3602 C C . LYS A 1 19 ? -10.980 -11.130 2.485 1.00 0.00 94 LYS A C 3
ATOM 3603 O O . LYS A 1 19 ? -11.328 -12.302 2.341 1.00 0.00 94 LYS A O 3
ATOM 3622 N N . ASP A 1 20 ? -11.690 -10.106 2.040 1.00 0.00 95 ASP A N 3
ATOM 3623 C CA . ASP A 1 20 ? -12.952 -10.314 1.342 1.00 0.00 95 ASP A CA 3
ATOM 3624 C C . ASP A 1 20 ? -12.706 -10.785 -0.087 1.00 0.00 95 ASP A C 3
ATOM 3625 O O . ASP A 1 20 ? -13.548 -11.456 -0.683 1.00 0.00 95 ASP A O 3
ATOM 3634 N N . GLY A 1 21 ? -11.546 -10.428 -0.630 1.00 0.00 96 GLY A N 3
ATOM 3635 C CA . GLY A 1 21 ? -11.202 -10.823 -1.990 1.00 0.00 96 GLY A CA 3
ATOM 3636 C C . GLY A 1 21 ? -12.123 -10.144 -2.998 1.00 0.00 96 GLY A C 3
ATOM 3637 O O . GLY A 1 21 ? -12.395 -10.688 -4.068 1.00 0.00 96 GLY A O 3
ATOM 3641 N N . ASN A 1 22 ? -12.603 -8.952 -2.652 1.00 0.00 97 ASN A N 3
ATOM 3642 C CA . ASN A 1 22 ? -13.493 -8.213 -3.540 1.00 0.00 97 ASN A CA 3
ATOM 3643 C C . ASN A 1 22 ? -12.716 -7.175 -4.345 1.00 0.00 97 ASN A C 3
ATOM 3644 O O . ASN A 1 22 ? -13.288 -6.466 -5.174 1.00 0.00 97 ASN A O 3
ATOM 3655 N N . GLY A 1 23 ? -11.412 -7.096 -4.101 1.00 0.00 98 GLY A N 3
ATOM 3656 C CA . GLY A 1 23 ? -10.569 -6.139 -4.811 1.00 0.00 98 GLY A CA 3
ATOM 3657 C C . GLY A 1 23 ? -10.409 -4.843 -4.016 1.00 0.00 98 GLY A C 3
ATOM 3658 O O . GLY A 1 23 ? -9.857 -3.865 -4.520 1.00 0.00 98 GLY A O 3
ATOM 3662 N N . TYR A 1 24 ? -10.903 -4.839 -2.779 1.00 0.00 99 TYR A N 3
ATOM 3663 C CA . TYR A 1 24 ? -10.813 -3.645 -1.938 1.00 0.00 99 TYR A CA 3
ATOM 3664 C C . TYR A 1 24 ? -10.371 -3.988 -0.520 1.00 0.00 99 TYR A C 3
ATOM 3665 O O . TYR A 1 24 ? -10.554 -5.111 -0.049 1.00 0.00 99 TYR A O 3
ATOM 3683 N N . ILE A 1 25 ? -9.820 -2.987 0.166 1.00 0.00 100 ILE A N 3
ATOM 3684 C CA . ILE A 1 25 ? -9.386 -3.147 1.549 1.00 0.00 100 ILE A CA 3
ATOM 3685 C C . ILE A 1 25 ? -9.941 -1.977 2.354 1.00 0.00 100 ILE A C 3
ATOM 3686 O O . ILE A 1 25 ? -10.068 -0.874 1.825 1.00 0.00 100 ILE A O 3
ATOM 3702 N N . SER A 1 26 ? -10.272 -2.193 3.618 1.00 0.00 101 SER A N 3
ATOM 3703 C CA . SER A 1 26 ? -10.805 -1.098 4.421 1.00 0.00 101 SER A CA 3
ATOM 3704 C C . SER A 1 26 ? -9.786 0.039 4.480 1.00 0.00 101 SER A C 3
ATOM 3705 O O . SER A 1 26 ? -8.604 -0.190 4.704 1.00 0.00 101 SER A O 3
ATOM 3713 N N . ALA A 1 27 ? -10.243 1.265 4.266 1.00 0.00 102 ALA A N 3
ATOM 3714 C CA . ALA A 1 27 ? -9.345 2.419 4.296 1.00 0.00 102 ALA A CA 3
ATOM 3715 C C . ALA A 1 27 ? -8.751 2.621 5.694 1.00 0.00 102 ALA A C 3
ATOM 3716 O O . ALA A 1 27 ? -7.591 3.002 5.841 1.00 0.00 102 ALA A O 3
ATOM 3723 N N . ALA A 1 28 ? -9.580 2.406 6.710 1.00 0.00 103 ALA A N 3
ATOM 3724 C CA . ALA A 1 28 ? -9.163 2.610 8.100 1.00 0.00 103 ALA A CA 3
ATOM 3725 C C . ALA A 1 28 ? -7.979 1.724 8.506 1.00 0.00 103 ALA A C 3
ATOM 3726 O O . ALA A 1 28 ? -7.071 2.185 9.199 1.00 0.00 103 ALA A O 3
ATOM 3733 N N . GLU A 1 29 ? -7.991 0.459 8.098 1.00 0.00 104 GLU A N 3
ATOM 3734 C CA . GLU A 1 29 ? -6.904 -0.447 8.466 1.00 0.00 104 GLU A CA 3
ATOM 3735 C C . GLU A 1 29 ? -5.604 -0.055 7.769 1.00 0.00 104 GLU A C 3
ATOM 3736 O O . GLU A 1 29 ? -4.513 -0.314 8.277 1.00 0.00 104 GLU A O 3
ATOM 3748 N N . LEU A 1 30 ? -5.731 0.571 6.606 1.00 0.00 105 LEU A N 3
ATOM 3749 C CA . LEU A 1 30 ? -4.557 0.997 5.847 1.00 0.00 105 LEU A CA 3
ATOM 3750 C C . LEU A 1 30 ? -3.765 2.019 6.659 1.00 0.00 105 LEU A C 3
ATOM 3751 O O . LEU A 1 30 ? -2.546 1.915 6.785 1.00 0.00 105 LEU A O 3
ATOM 3767 N N . ARG A 1 31 ? -4.466 3.014 7.197 1.00 0.00 106 ARG A N 3
ATOM 3768 C CA . ARG A 1 31 ? -3.807 4.052 7.980 1.00 0.00 106 ARG A CA 3
ATOM 3769 C C . ARG A 1 31 ? -3.057 3.435 9.156 1.00 0.00 106 ARG A C 3
ATOM 3770 O O . ARG A 1 31 ? -1.871 3.696 9.347 1.00 0.00 106 ARG A O 3
ATOM 3791 N N . HIS A 1 32 ? -3.739 2.602 9.934 1.00 0.00 107 HIS A N 3
ATOM 3792 C CA . HIS A 1 32 ? -3.104 1.951 11.076 1.00 0.00 107 HIS A CA 3
ATOM 3793 C C . HIS A 1 32 ? -1.929 1.091 10.617 1.00 0.00 107 HIS A C 3
ATOM 3794 O O . HIS A 1 32 ? -0.850 1.118 11.207 1.00 0.00 107 HIS A O 3
ATOM 3809 N N . VAL A 1 33 ? -2.164 0.330 9.561 1.00 0.00 108 VAL A N 3
ATOM 3810 C CA . VAL A 1 33 ? -1.153 -0.556 8.992 1.00 0.00 108 VAL A CA 3
ATOM 3811 C C . VAL A 1 33 ? 0.061 0.235 8.489 1.00 0.00 108 VAL A C 3
ATOM 3812 O O . VAL A 1 33 ? 1.203 -0.205 8.620 1.00 0.00 108 VAL A O 3
ATOM 3825 N N . MET A 1 34 ? -0.205 1.398 7.907 1.00 0.00 109 MET A N 3
ATOM 3826 C CA . MET A 1 34 ? 0.859 2.252 7.373 1.00 0.00 109 MET A CA 3
ATOM 3827 C C . MET A 1 34 ? 1.596 3.002 8.476 1.00 0.00 109 MET A C 3
ATOM 3828 O O . MET A 1 34 ? 2.763 3.355 8.310 1.00 0.00 109 MET A O 3
ATOM 3842 N N . THR A 1 35 ? 0.918 3.262 9.587 1.00 0.00 110 THR A N 3
ATOM 3843 C CA . THR A 1 35 ? 1.540 3.997 10.683 1.00 0.00 110 THR A CA 3
ATOM 3844 C C . THR A 1 35 ? 1.920 3.076 11.840 1.00 0.00 110 THR A C 3
ATOM 3845 O O . THR A 1 35 ? 2.688 3.469 12.715 1.00 0.00 110 THR A O 3
ATOM 3856 N N . ASN A 1 36 ? 1.357 1.867 11.860 1.00 0.00 111 ASN A N 3
ATOM 3857 C CA . ASN A 1 36 ? 1.637 0.923 12.944 1.00 0.00 111 ASN A CA 3
ATOM 3858 C C . ASN A 1 36 ? 2.504 -0.254 12.488 1.00 0.00 111 ASN A C 3
ATOM 3859 O O . ASN A 1 36 ? 3.364 -0.717 13.237 1.00 0.00 111 ASN A O 3
ATOM 3870 N N . LEU A 1 37 ? 2.261 -0.754 11.277 1.00 0.00 112 LEU A N 3
ATOM 3871 C CA . LEU A 1 37 ? 3.020 -1.901 10.770 1.00 0.00 112 LEU A CA 3
ATOM 3872 C C . LEU A 1 37 ? 4.028 -1.476 9.708 1.00 0.00 112 LEU A C 3
ATOM 3873 O O . LEU A 1 37 ? 3.730 -0.634 8.861 1.00 0.00 112 LEU A O 3
ATOM 3889 N N . GLY A 1 38 ? 5.216 -2.080 9.752 1.00 0.00 113 GLY A N 3
ATOM 3890 C CA . GLY A 1 38 ? 6.264 -1.775 8.783 1.00 0.00 113 GLY A CA 3
ATOM 3891 C C . GLY A 1 38 ? 6.620 -0.295 8.817 1.00 0.00 113 GLY A C 3
ATOM 3892 O O . GLY A 1 38 ? 5.735 0.544 8.666 1.00 0.00 113 GLY A O 3
ATOM 3896 N N . GLU A 1 39 ? 7.918 0.002 9.011 1.00 0.00 114 GLU A N 3
ATOM 3897 C CA . GLU A 1 39 ? 8.415 1.387 9.060 1.00 0.00 114 GLU A CA 3
ATOM 3898 C C . GLU A 1 39 ? 7.263 2.378 9.158 1.00 0.00 114 GLU A C 3
ATOM 3899 O O . GLU A 1 39 ? 6.746 2.839 8.146 1.00 0.00 114 GLU A O 3
ATOM 3911 N N . LYS A 1 40 ? 6.833 2.658 10.376 1.00 0.00 115 LYS A N 3
ATOM 3912 C CA . LYS A 1 40 ? 5.700 3.548 10.591 1.00 0.00 115 LYS A CA 3
ATOM 3913 C C . LYS A 1 40 ? 5.804 4.819 9.747 1.00 0.00 115 LYS A C 3
ATOM 3914 O O . LYS A 1 40 ? 6.830 5.499 9.749 1.00 0.00 115 LYS A O 3
ATOM 3933 N N . LEU A 1 41 ? 4.710 5.145 9.054 1.00 0.00 116 LEU A N 3
ATOM 3934 C CA . LEU A 1 41 ? 4.656 6.354 8.233 1.00 0.00 116 LEU A CA 3
ATOM 3935 C C . LEU A 1 41 ? 4.166 7.512 9.100 1.00 0.00 116 LEU A C 3
ATOM 3936 O O . LEU A 1 41 ? 3.501 7.289 10.112 1.00 0.00 116 LEU A O 3
ATOM 3952 N N . THR A 1 42 ? 4.479 8.744 8.710 1.00 0.00 117 THR A N 3
ATOM 3953 C CA . THR A 1 42 ? 4.038 9.903 9.479 1.00 0.00 117 THR A CA 3
ATOM 3954 C C . THR A 1 42 ? 2.713 10.425 8.933 1.00 0.00 117 THR A C 3
ATOM 3955 O O . THR A 1 42 ? 2.240 9.964 7.894 1.00 0.00 117 THR A O 3
ATOM 3966 N N . ASP A 1 43 ? 2.107 11.371 9.644 1.00 0.00 118 ASP A N 3
ATOM 3967 C CA . ASP A 1 43 ? 0.824 11.921 9.218 1.00 0.00 118 ASP A CA 3
ATOM 3968 C C . ASP A 1 43 ? 0.932 12.549 7.830 1.00 0.00 118 ASP A C 3
ATOM 3969 O O . ASP A 1 43 ? 0.033 12.397 7.001 1.00 0.00 118 ASP A O 3
ATOM 3978 N N . GLU A 1 44 ? 2.027 13.259 7.582 1.00 0.00 119 GLU A N 3
ATOM 3979 C CA . GLU A 1 44 ? 2.222 13.906 6.286 1.00 0.00 119 GLU A CA 3
ATOM 3980 C C . GLU A 1 44 ? 2.278 12.866 5.172 1.00 0.00 119 GLU A C 3
ATOM 3981 O O . GLU A 1 44 ? 1.687 13.053 4.108 1.00 0.00 119 GLU A O 3
ATOM 3993 N N . GLU A 1 45 ? 2.965 11.758 5.430 1.00 0.00 120 GLU A N 3
ATOM 3994 C CA . GLU A 1 45 ? 3.057 10.687 4.449 1.00 0.00 120 GLU A CA 3
ATOM 3995 C C . GLU A 1 45 ? 1.705 10.006 4.289 1.00 0.00 120 GLU A C 3
ATOM 3996 O O . GLU A 1 45 ? 1.291 9.675 3.180 1.00 0.00 120 GLU A O 3
ATOM 4008 N N . VAL A 1 46 ? 1.017 9.804 5.410 1.00 0.00 121 VAL A N 3
ATOM 4009 C CA . VAL A 1 46 ? -0.294 9.168 5.405 1.00 0.00 121 VAL A CA 3
ATOM 4010 C C . VAL A 1 46 ? -1.309 10.016 4.642 1.00 0.00 121 VAL A C 3
ATOM 4011 O O . VAL A 1 46 ? -2.091 9.504 3.850 1.00 0.00 121 VAL A O 3
ATOM 4024 N N . ASP A 1 47 ? -1.313 11.318 4.896 1.00 0.00 122 ASP A N 3
ATOM 4025 C CA . ASP A 1 47 ? -2.269 12.194 4.233 1.00 0.00 122 ASP A CA 3
ATOM 4026 C C . ASP A 1 47 ? -2.113 12.104 2.722 1.00 0.00 122 ASP A C 3
ATOM 4027 O O . ASP A 1 47 ? -3.102 12.059 1.991 1.00 0.00 122 ASP A O 3
ATOM 4036 N N . GLU A 1 48 ? -0.874 12.048 2.259 1.00 0.00 123 GLU A N 3
ATOM 4037 C CA . GLU A 1 48 ? -0.618 11.926 0.831 1.00 0.00 123 GLU A CA 3
ATOM 4038 C C . GLU A 1 48 ? -1.169 10.593 0.334 1.00 0.00 123 GLU A C 3
ATOM 4039 O O . GLU A 1 48 ? -1.728 10.500 -0.759 1.00 0.00 123 GLU A O 3
ATOM 4051 N N . MET A 1 49 ? -1.009 9.566 1.165 1.00 0.00 124 MET A N 3
ATOM 4052 C CA . MET A 1 49 ? -1.487 8.225 0.847 1.00 0.00 124 MET A CA 3
ATOM 4053 C C . MET A 1 49 ? -3.015 8.186 0.821 1.00 0.00 124 MET A C 3
ATOM 4054 O O . MET A 1 49 ? -3.614 7.528 -0.029 1.00 0.00 124 MET A O 3
ATOM 4068 N N . ILE A 1 50 ? -3.638 8.890 1.769 1.00 0.00 125 ILE A N 3
ATOM 4069 C CA . ILE A 1 50 ? -5.096 8.924 1.862 1.00 0.00 125 ILE A CA 3
ATOM 4070 C C . ILE A 1 50 ? -5.704 9.558 0.613 1.00 0.00 125 ILE A C 3
ATOM 4071 O O . ILE A 1 50 ? -6.733 9.103 0.113 1.00 0.00 125 ILE A O 3
ATOM 4087 N N . ARG A 1 51 ? -5.061 10.603 0.115 1.00 0.00 126 ARG A N 3
ATOM 4088 C CA . ARG A 1 51 ? -5.542 11.289 -1.078 1.00 0.00 126 ARG A CA 3
ATOM 4089 C C . ARG A 1 51 ? -5.520 10.347 -2.279 1.00 0.00 126 ARG A C 3
ATOM 4090 O O . ARG A 1 51 ? -6.319 10.484 -3.205 1.00 0.00 126 ARG A O 3
ATOM 4111 N N . GLU A 1 52 ? -4.600 9.390 -2.251 1.00 0.00 127 GLU A N 3
ATOM 4112 C CA . GLU A 1 52 ? -4.478 8.422 -3.337 1.00 0.00 127 GLU A CA 3
ATOM 4113 C C . GLU A 1 52 ? -5.231 7.131 -3.015 1.00 0.00 127 GLU A C 3
ATOM 4114 O O . GLU A 1 52 ? -5.386 6.265 -3.874 1.00 0.00 127 GLU A O 3
ATOM 4126 N N . ALA A 1 53 ? -5.677 7.000 -1.768 1.00 0.00 128 ALA A N 3
ATOM 4127 C CA . ALA A 1 53 ? -6.389 5.795 -1.348 1.00 0.00 128 ALA A CA 3
ATOM 4128 C C . ALA A 1 53 ? -7.850 5.820 -1.798 1.00 0.00 128 ALA A C 3
ATOM 4129 O O . ALA A 1 53 ? -8.232 5.035 -2.660 1.00 0.00 128 ALA A O 3
ATOM 4136 N N . ASP A 1 54 ? -8.651 6.726 -1.221 1.00 0.00 129 ASP A N 3
ATOM 4137 C CA . ASP A 1 54 ? -10.075 6.851 -1.583 1.00 0.00 129 ASP A CA 3
ATOM 4138 C C . ASP A 1 54 ? -10.882 7.502 -0.455 1.00 0.00 129 ASP A C 3
ATOM 4139 O O . ASP A 1 54 ? -10.982 8.725 -0.373 1.00 0.00 129 ASP A O 3
ATOM 4148 N N . ILE A 1 55 ? -11.479 6.663 0.384 1.00 0.00 130 ILE A N 3
ATOM 4149 C CA . ILE A 1 55 ? -12.312 7.121 1.486 1.00 0.00 130 ILE A CA 3
ATOM 4150 C C . ILE A 1 55 ? -13.495 7.930 0.969 1.00 0.00 130 ILE A C 3
ATOM 4151 O O . ILE A 1 55 ? -13.715 9.067 1.386 1.00 0.00 130 ILE A O 3
ATOM 4167 N N . ASP A 1 56 ? -14.270 7.327 0.077 1.00 0.00 131 ASP A N 3
ATOM 4168 C CA . ASP A 1 56 ? -15.446 7.995 -0.462 1.00 0.00 131 ASP A CA 3
ATOM 4169 C C . ASP A 1 56 ? -16.601 7.808 0.512 1.00 0.00 131 ASP A C 3
ATOM 4170 O O . ASP A 1 56 ? -17.563 7.093 0.231 1.00 0.00 131 ASP A O 3
ATOM 4179 N N . GLY A 1 57 ? -16.486 8.461 1.660 1.00 0.00 132 GLY A N 3
ATOM 4180 C CA . GLY A 1 57 ? -17.514 8.371 2.686 1.00 0.00 132 GLY A CA 3
ATOM 4181 C C . GLY A 1 57 ? -17.938 6.918 2.877 1.00 0.00 132 GLY A C 3
ATOM 4182 O O . GLY A 1 57 ? -19.078 6.641 3.249 1.00 0.00 132 GLY A O 3
ATOM 4186 N N . ASP A 1 58 ? -17.015 5.993 2.606 1.00 0.00 133 ASP A N 3
ATOM 4187 C CA . ASP A 1 58 ? -17.309 4.567 2.739 1.00 0.00 133 ASP A CA 3
ATOM 4188 C C . ASP A 1 58 ? -16.249 3.856 3.579 1.00 0.00 133 ASP A C 3
ATOM 4189 O O . ASP A 1 58 ? -16.506 2.794 4.145 1.00 0.00 133 ASP A O 3
ATOM 4198 N N . GLY A 1 59 ? -15.064 4.450 3.670 1.00 0.00 134 GLY A N 3
ATOM 4199 C CA . GLY A 1 59 ? -13.985 3.864 4.461 1.00 0.00 134 GLY A CA 3
ATOM 4200 C C . GLY A 1 59 ? -13.346 2.651 3.778 1.00 0.00 134 GLY A C 3
ATOM 4201 O O . GLY A 1 59 ? -12.808 1.774 4.456 1.00 0.00 134 GLY A O 3
ATOM 4205 N N . GLN A 1 60 ? -13.391 2.606 2.444 1.00 0.00 135 GLN A N 3
ATOM 4206 C CA . GLN A 1 60 ? -12.790 1.490 1.704 1.00 0.00 135 GLN A CA 3
ATOM 4207 C C . GLN A 1 60 ? -11.786 1.999 0.681 1.00 0.00 135 GLN A C 3
ATOM 4208 O O . GLN A 1 60 ? -11.921 3.105 0.157 1.00 0.00 135 GLN A O 3
ATOM 4222 N N . VAL A 1 61 ? -10.771 1.184 0.416 1.00 0.00 136 VAL A N 3
ATOM 4223 C CA . VAL A 1 61 ? -9.726 1.547 -0.530 1.00 0.00 136 VAL A CA 3
ATOM 4224 C C . VAL A 1 61 ? -9.428 0.426 -1.514 1.00 0.00 136 VAL A C 3
ATOM 4225 O O . VAL A 1 61 ? -9.284 -0.735 -1.129 1.00 0.00 136 VAL A O 3
ATOM 4238 N N . ASN A 1 62 ? -9.305 0.792 -2.783 1.00 0.00 137 ASN A N 3
ATOM 4239 C CA . ASN A 1 62 ? -8.988 -0.176 -3.819 1.00 0.00 137 ASN A CA 3
ATOM 4240 C C . ASN A 1 62 ? -7.472 -0.223 -4.030 1.00 0.00 137 ASN A C 3
ATOM 4241 O O . ASN A 1 62 ? -6.880 0.739 -4.516 1.00 0.00 137 ASN A O 3
ATOM 4252 N N . TYR A 1 63 ? -6.842 -1.328 -3.643 1.00 0.00 138 TYR A N 3
ATOM 4253 C CA . TYR A 1 63 ? -5.390 -1.446 -3.783 1.00 0.00 138 TYR A CA 3
ATOM 4254 C C . TYR A 1 63 ? -4.958 -1.389 -5.246 1.00 0.00 138 TYR A C 3
ATOM 4255 O O . TYR A 1 63 ? -3.769 -1.263 -5.541 1.00 0.00 138 TYR A O 3
ATOM 4273 N N . GLU A 1 64 ? -5.914 -1.495 -6.161 1.00 0.00 139 GLU A N 3
ATOM 4274 C CA . GLU A 1 64 ? -5.577 -1.463 -7.580 1.00 0.00 139 GLU A CA 3
ATOM 4275 C C . GLU A 1 64 ? -4.866 -0.155 -7.926 1.00 0.00 139 GLU A C 3
ATOM 4276 O O . GLU A 1 64 ? -3.818 -0.167 -8.570 1.00 0.00 139 GLU A O 3
ATOM 4288 N N . GLU A 1 65 ? -5.441 0.971 -7.510 1.00 0.00 140 GLU A N 3
ATOM 4289 C CA . GLU A 1 65 ? -4.845 2.271 -7.804 1.00 0.00 140 GLU A CA 3
ATOM 4290 C C . GLU A 1 65 ? -3.457 2.393 -7.184 1.00 0.00 140 GLU A C 3
ATOM 4291 O O . GLU A 1 65 ? -2.537 2.922 -7.806 1.00 0.00 140 GLU A O 3
ATOM 4303 N N . PHE A 1 66 ? -3.301 1.885 -5.966 1.00 0.00 141 PHE A N 3
ATOM 4304 C CA . PHE A 1 66 ? -2.002 1.939 -5.303 1.00 0.00 141 PHE A CA 3
ATOM 4305 C C . PHE A 1 66 ? -0.973 1.157 -6.109 1.00 0.00 141 PHE A C 3
ATOM 4306 O O . PHE A 1 66 ? 0.152 1.607 -6.297 1.00 0.00 141 PHE A O 3
ATOM 4323 N N . VAL A 1 67 ? -1.366 -0.007 -6.602 1.00 0.00 142 VAL A N 3
ATOM 4324 C CA . VAL A 1 67 ? -0.461 -0.815 -7.406 1.00 0.00 142 VAL A CA 3
ATOM 4325 C C . VAL A 1 67 ? -0.117 -0.089 -8.699 1.00 0.00 142 VAL A C 3
ATOM 4326 O O . VAL A 1 67 ? 1.035 -0.094 -9.133 1.00 0.00 142 VAL A O 3
ATOM 4339 N N . GLN A 1 68 ? -1.113 0.551 -9.304 1.00 0.00 143 GLN A N 3
ATOM 4340 C CA . GLN A 1 68 ? -0.876 1.290 -10.537 1.00 0.00 143 GLN A CA 3
ATOM 4341 C C . GLN A 1 68 ? 0.157 2.378 -10.271 1.00 0.00 143 GLN A C 3
ATOM 4342 O O . GLN A 1 68 ? 1.058 2.605 -11.077 1.00 0.00 143 GLN A O 3
ATOM 4356 N N . MET A 1 69 ? 0.025 3.037 -9.123 1.00 0.00 144 MET A N 3
ATOM 4357 C CA . MET A 1 69 ? 0.963 4.091 -8.751 1.00 0.00 144 MET A CA 3
ATOM 4358 C C . MET A 1 69 ? 2.364 3.496 -8.686 1.00 0.00 144 MET A C 3
ATOM 4359 O O . MET A 1 69 ? 3.332 4.093 -9.155 1.00 0.00 144 MET A O 3
ATOM 4373 N N . MET A 1 70 ? 2.455 2.311 -8.092 1.00 0.00 145 MET A N 3
ATOM 4374 C CA . MET A 1 70 ? 3.728 1.615 -7.946 1.00 0.00 145 MET A CA 3
ATOM 4375 C C . MET A 1 70 ? 4.243 1.088 -9.284 1.00 0.00 145 MET A C 3
ATOM 4376 O O . MET A 1 70 ? 5.431 0.795 -9.418 1.00 0.00 145 MET A O 3
ATOM 4390 N N . THR A 1 71 ? 3.352 0.964 -10.266 1.00 0.00 146 THR A N 3
ATOM 4391 C CA . THR A 1 71 ? 3.739 0.462 -11.584 1.00 0.00 146 THR A CA 3
ATOM 4392 C C . THR A 1 71 ? 3.488 1.514 -12.660 1.00 0.00 146 THR A C 3
ATOM 4393 O O . THR A 1 71 ? 3.423 1.191 -13.848 1.00 0.00 146 THR A O 3
ATOM 4404 N N . ALA A 1 72 ? 3.348 2.769 -12.241 1.00 0.00 147 ALA A N 3
ATOM 4405 C CA . ALA A 1 72 ? 3.105 3.860 -13.182 1.00 0.00 147 ALA A CA 3
ATOM 4406 C C . ALA A 1 72 ? 4.075 5.011 -12.934 1.00 0.00 147 ALA A C 3
ATOM 4407 O O . ALA A 1 72 ? 3.687 6.178 -12.976 1.00 0.00 147 ALA A O 3
ATOM 4414 N N . LYS A 1 73 ? 5.336 4.677 -12.681 1.00 0.00 148 LYS A N 3
ATOM 4415 C CA . LYS A 1 73 ? 6.349 5.696 -12.432 1.00 0.00 148 LYS A CA 3
ATOM 4416 C C . LYS A 1 73 ? 7.734 5.062 -12.351 1.00 0.00 148 LYS A C 3
ATOM 4417 O O . LYS A 1 73 ? 8.648 5.602 -12.953 1.00 0.00 148 LYS A O 3
ATOM 4437 N N . PHE B 2 30 ? -9.097 -3.333 12.472 1.00 0.00 30 PHE B N 3
ATOM 4438 C CA . PHE B 2 30 ? -8.074 -4.083 11.692 1.00 0.00 30 PHE B CA 3
ATOM 4439 C C . PHE B 2 30 ? -8.242 -5.579 11.951 1.00 0.00 30 PHE B C 3
ATOM 4440 O O . PHE B 2 30 ? -7.801 -6.094 12.978 1.00 0.00 30 PHE B O 3
ATOM 4457 N N . ASP B 2 31 ? -8.890 -6.270 11.018 1.00 0.00 31 ASP B N 3
ATOM 4458 C CA . ASP B 2 31 ? -9.113 -7.705 11.164 1.00 0.00 31 ASP B CA 3
ATOM 4459 C C . ASP B 2 31 ? -8.107 -8.498 10.335 1.00 0.00 31 ASP B C 3
ATOM 4460 O O . ASP B 2 31 ? -8.485 -9.196 9.393 1.00 0.00 31 ASP B O 3
ATOM 4469 N N . ILE B 2 32 ? -6.828 -8.389 10.690 1.00 0.00 32 ILE B N 3
ATOM 4470 C CA . ILE B 2 32 ? -5.779 -9.107 9.970 1.00 0.00 32 ILE B CA 3
ATOM 4471 C C . ILE B 2 32 ? -4.875 -9.841 10.948 1.00 0.00 32 ILE B C 3
ATOM 4472 O O . ILE B 2 32 ? -4.898 -9.570 12.149 1.00 0.00 32 ILE B O 3
ATOM 4488 N N . ASP B 2 33 ? -4.076 -10.764 10.430 1.00 0.00 33 ASP B N 3
ATOM 4489 C CA . ASP B 2 33 ? -3.166 -11.516 11.278 1.00 0.00 33 ASP B CA 3
ATOM 4490 C C . ASP B 2 33 ? -1.883 -10.723 11.504 1.00 0.00 33 ASP B C 3
ATOM 4491 O O . ASP B 2 33 ? -0.866 -10.965 10.855 1.00 0.00 33 ASP B O 3
ATOM 4500 N N . MET B 2 34 ? -1.943 -9.774 12.433 1.00 0.00 34 MET B N 3
ATOM 4501 C CA . MET B 2 34 ? -0.786 -8.945 12.747 1.00 0.00 34 MET B CA 3
ATOM 4502 C C . MET B 2 34 ? 0.354 -9.790 13.305 1.00 0.00 34 MET B C 3
ATOM 4503 O O . MET B 2 34 ? 1.525 -9.516 13.051 1.00 0.00 34 MET B O 3
ATOM 4517 N N . ASP B 2 35 ? 0.004 -10.809 14.079 1.00 0.00 35 ASP B N 3
ATOM 4518 C CA . ASP B 2 35 ? 1.011 -11.675 14.681 1.00 0.00 35 ASP B CA 3
ATOM 4519 C C . ASP B 2 35 ? 1.851 -12.353 13.604 1.00 0.00 35 ASP B C 3
ATOM 4520 O O . ASP B 2 35 ? 3.058 -12.530 13.770 1.00 0.00 35 ASP B O 3
ATOM 4529 N N . ALA B 2 36 ? 1.215 -12.732 12.499 1.00 0.00 36 ALA B N 3
ATOM 4530 C CA . ALA B 2 36 ? 1.935 -13.387 11.415 1.00 0.00 36 ALA B CA 3
ATOM 4531 C C . ALA B 2 36 ? 3.033 -12.453 10.865 1.00 0.00 36 ALA B C 3
ATOM 4532 O O . ALA B 2 36 ? 2.719 -11.356 10.401 1.00 0.00 36 ALA B O 3
ATOM 4539 N N . PRO B 2 37 ? 4.299 -12.844 10.884 1.00 0.00 37 PRO B N 3
ATOM 4540 C CA . PRO B 2 37 ? 5.406 -11.983 10.348 1.00 0.00 37 PRO B CA 3
ATOM 4541 C C . PRO B 2 37 ? 5.138 -11.482 8.930 1.00 0.00 37 PRO B C 3
ATOM 4542 O O . PRO B 2 37 ? 5.529 -10.370 8.572 1.00 0.00 37 PRO B O 3
ATOM 4553 N N . GLU B 2 38 ? 4.493 -12.314 8.121 1.00 0.00 38 GLU B N 3
ATOM 4554 C CA . GLU B 2 38 ? 4.208 -11.949 6.737 1.00 0.00 38 GLU B CA 3
ATOM 4555 C C . GLU B 2 38 ? 3.444 -10.629 6.657 1.00 0.00 38 GLU B C 3
ATOM 4556 O O . GLU B 2 38 ? 3.636 -9.848 5.725 1.00 0.00 38 GLU B O 3
ATOM 4568 N N . THR B 2 39 ? 2.573 -10.385 7.631 1.00 0.00 39 THR B N 3
ATOM 4569 C CA . THR B 2 39 ? 1.786 -9.151 7.639 1.00 0.00 39 THR B CA 3
ATOM 4570 C C . THR B 2 39 ? 2.697 -7.929 7.732 1.00 0.00 39 THR B C 3
ATOM 4571 O O . THR B 2 39 ? 2.557 -6.982 6.958 1.00 0.00 39 THR B O 3
ATOM 4582 N N . GLU B 2 40 ? 3.640 -7.960 8.671 1.00 0.00 40 GLU B N 3
ATOM 4583 C CA . GLU B 2 40 ? 4.575 -6.851 8.833 1.00 0.00 40 GLU B CA 3
ATOM 4584 C C . GLU B 2 40 ? 5.447 -6.721 7.594 1.00 0.00 40 GLU B C 3
ATOM 4585 O O . GLU B 2 40 ? 5.729 -5.619 7.125 1.00 0.00 40 GLU B O 3
ATOM 4597 N N . ARG B 2 41 ? 5.860 -7.865 7.067 1.00 0.00 41 ARG B N 3
ATOM 4598 C CA . ARG B 2 41 ? 6.693 -7.899 5.876 1.00 0.00 41 ARG B CA 3
ATOM 4599 C C . ARG B 2 41 ? 5.959 -7.259 4.702 1.00 0.00 41 ARG B C 3
ATOM 4600 O O . ARG B 2 41 ? 6.525 -6.453 3.966 1.00 0.00 41 ARG B O 3
ATOM 4621 N N . ALA B 2 42 ? 4.690 -7.623 4.541 1.00 0.00 42 ALA B N 3
ATOM 4622 C CA . ALA B 2 42 ? 3.883 -7.075 3.460 1.00 0.00 42 ALA B CA 3
ATOM 4623 C C . ALA B 2 42 ? 3.760 -5.565 3.610 1.00 0.00 42 ALA B C 3
ATOM 4624 O O . ALA B 2 42 ? 3.817 -4.825 2.628 1.00 0.00 42 ALA B O 3
ATOM 4631 N N . ALA B 2 43 ? 3.596 -5.113 4.849 1.00 0.00 43 ALA B N 3
ATOM 4632 C CA . ALA B 2 43 ? 3.472 -3.687 5.118 1.00 0.00 43 ALA B CA 3
ATOM 4633 C C . ALA B 2 43 ? 4.739 -2.956 4.681 1.00 0.00 43 ALA B C 3
ATOM 4634 O O . ALA B 2 43 ? 4.677 -1.865 4.119 1.00 0.00 43 ALA B O 3
ATOM 4641 N N . VAL B 2 44 ? 5.888 -3.569 4.951 1.00 0.00 44 VAL B N 3
ATOM 4642 C CA . VAL B 2 44 ? 7.171 -2.974 4.595 1.00 0.00 44 VAL B CA 3
ATOM 4643 C C . VAL B 2 44 ? 7.313 -2.798 3.084 1.00 0.00 44 VAL B C 3
ATOM 4644 O O . VAL B 2 44 ? 7.760 -1.751 2.615 1.00 0.00 44 VAL B O 3
ATOM 4657 N N . ALA B 2 45 ? 6.949 -3.828 2.325 1.00 0.00 45 ALA B N 3
ATOM 4658 C CA . ALA B 2 45 ? 7.066 -3.763 0.871 1.00 0.00 45 ALA B CA 3
ATOM 4659 C C . ALA B 2 45 ? 6.214 -2.634 0.304 1.00 0.00 45 ALA B C 3
ATOM 4660 O O . ALA B 2 45 ? 6.662 -1.878 -0.555 1.00 0.00 45 ALA B O 3
ATOM 4667 N N . ILE B 2 46 ? 4.988 -2.516 0.791 1.00 0.00 46 ILE B N 3
ATOM 4668 C CA . ILE B 2 46 ? 4.097 -1.466 0.320 1.00 0.00 46 ILE B CA 3
ATOM 4669 C C . ILE B 2 46 ? 4.669 -0.090 0.645 1.00 0.00 46 ILE B C 3
ATOM 4670 O O . ILE B 2 46 ? 4.691 0.801 -0.203 1.00 0.00 46 ILE B O 3
ATOM 4686 N N . GLN B 2 47 ? 5.136 0.072 1.878 1.00 0.00 47 GLN B N 3
ATOM 4687 C CA . GLN B 2 47 ? 5.712 1.341 2.307 1.00 0.00 47 GLN B CA 3
ATOM 4688 C C . GLN B 2 47 ? 6.994 1.647 1.536 1.00 0.00 47 GLN B C 3
ATOM 4689 O O . GLN B 2 47 ? 7.245 2.793 1.164 1.00 0.00 47 GLN B O 3
ATOM 4703 N N . SER B 2 48 ? 7.809 0.618 1.312 1.00 0.00 48 SER B N 3
ATOM 4704 C CA . SER B 2 48 ? 9.068 0.801 0.596 1.00 0.00 48 SER B CA 3
ATOM 4705 C C . SER B 2 48 ? 8.812 1.328 -0.809 1.00 0.00 48 SER B C 3
ATOM 4706 O O . SER B 2 48 ? 9.441 2.292 -1.244 1.00 0.00 48 SER B O 3
ATOM 4714 N N . GLN B 2 49 ? 7.869 0.706 -1.507 1.00 0.00 49 GLN B N 3
ATOM 4715 C CA . GLN B 2 49 ? 7.525 1.143 -2.851 1.00 0.00 49 GLN B CA 3
ATOM 4716 C C . GLN B 2 49 ? 6.902 2.535 -2.808 1.00 0.00 49 GLN B C 3
ATOM 4717 O O . GLN B 2 49 ? 7.130 3.355 -3.696 1.00 0.00 49 GLN B O 3
ATOM 4731 N N . PHE B 2 50 ? 6.117 2.794 -1.765 1.00 0.00 50 PHE B N 3
ATOM 4732 C CA . PHE B 2 50 ? 5.471 4.092 -1.614 1.00 0.00 50 PHE B CA 3
ATOM 4733 C C . PHE B 2 50 ? 6.505 5.211 -1.537 1.00 0.00 50 PHE B C 3
ATOM 4734 O O . PHE B 2 50 ? 6.369 6.239 -2.198 1.00 0.00 50 PHE B O 3
ATOM 4751 N N . ARG B 2 51 ? 7.535 5.017 -0.722 1.00 0.00 51 ARG B N 3
ATOM 4752 C CA . ARG B 2 51 ? 8.571 6.033 -0.575 1.00 0.00 51 ARG B CA 3
ATOM 4753 C C . ARG B 2 51 ? 9.253 6.291 -1.918 1.00 0.00 51 ARG B C 3
ATOM 4754 O O . ARG B 2 51 ? 9.580 7.431 -2.247 1.00 0.00 51 ARG B O 3
ATOM 4775 N N . LYS B 2 52 ? 9.454 5.229 -2.692 1.00 0.00 52 LYS B N 3
ATOM 4776 C CA . LYS B 2 52 ? 10.088 5.362 -4.001 1.00 0.00 52 LYS B CA 3
ATOM 4777 C C . LYS B 2 52 ? 9.254 6.266 -4.904 1.00 0.00 52 LYS B C 3
ATOM 4778 O O . LYS B 2 52 ? 9.793 7.059 -5.676 1.00 0.00 52 LYS B O 3
ATOM 4797 N N . PHE B 2 53 ? 7.936 6.140 -4.797 1.00 0.00 53 PHE B N 3
ATOM 4798 C CA . PHE B 2 53 ? 7.025 6.945 -5.604 1.00 0.00 53 PHE B CA 3
ATOM 4799 C C . PHE B 2 53 ? 7.265 8.431 -5.344 1.00 0.00 53 PHE B C 3
ATOM 4800 O O . PHE B 2 53 ? 7.329 9.232 -6.276 1.00 0.00 53 PHE B O 3
ATOM 4817 N N . GLN B 2 54 ? 7.390 8.790 -4.069 1.00 0.00 54 GLN B N 3
ATOM 4818 C CA . GLN B 2 54 ? 7.615 10.184 -3.692 1.00 0.00 54 GLN B CA 3
ATOM 4819 C C . GLN B 2 54 ? 8.929 10.701 -4.272 1.00 0.00 54 GLN B C 3
ATOM 4820 O O . GLN B 2 54 ? 9.011 11.844 -4.721 1.00 0.00 54 GLN B O 3
ATOM 4834 N N . LYS B 2 55 ? 9.955 9.857 -4.252 1.00 0.00 55 LYS B N 3
ATOM 4835 C CA . LYS B 2 55 ? 11.261 10.248 -4.772 1.00 0.00 55 LYS B CA 3
ATOM 4836 C C . LYS B 2 55 ? 11.176 10.583 -6.255 1.00 0.00 55 LYS B C 3
ATOM 4837 O O . LYS B 2 55 ? 11.815 11.526 -6.722 1.00 0.00 55 LYS B O 3
ATOM 4856 N N . LYS B 2 56 ? 10.388 9.811 -6.997 1.00 0.00 56 LYS B N 3
ATOM 4857 C CA . LYS B 2 56 ? 10.244 10.057 -8.427 1.00 0.00 56 LYS B CA 3
ATOM 4858 C C . LYS B 2 56 ? 9.740 11.477 -8.665 1.00 0.00 56 LYS B C 3
ATOM 4859 O O . LYS B 2 56 ? 10.327 12.230 -9.442 1.00 0.00 56 LYS B O 3
ATOM 4878 N N . LYS B 2 57 ? 8.658 11.842 -7.983 1.00 0.00 57 LYS B N 3
ATOM 4879 C CA . LYS B 2 57 ? 8.102 13.181 -8.123 1.00 0.00 57 LYS B CA 3
ATOM 4880 C C . LYS B 2 57 ? 9.088 14.218 -7.593 1.00 0.00 57 LYS B C 3
ATOM 4881 O O . LYS B 2 57 ? 9.262 15.284 -8.182 1.00 0.00 57 LYS B O 3
ATOM 4900 N N . ALA B 2 58 ? 9.732 13.890 -6.477 1.00 0.00 58 ALA B N 3
ATOM 4901 C CA . ALA B 2 58 ? 10.704 14.792 -5.870 1.00 0.00 58 ALA B CA 3
ATOM 4902 C C . ALA B 2 58 ? 10.208 16.234 -5.924 1.00 0.00 58 ALA B C 3
ATOM 4903 O O . ALA B 2 58 ? 10.941 17.138 -6.325 1.00 0.00 58 ALA B O 3
ATOM 4910 N N . GLY B 2 59 ? 8.959 16.444 -5.515 1.00 0.00 59 GLY B N 3
ATOM 4911 C CA . GLY B 2 59 ? 8.378 17.782 -5.521 1.00 0.00 59 GLY B CA 3
ATOM 4912 C C . GLY B 2 59 ? 7.947 18.186 -6.926 1.00 0.00 59 GLY B C 3
ATOM 4913 O O . GLY B 2 59 ? 7.717 19.363 -7.200 1.00 0.00 59 GLY B O 3
ATOM 4917 N N . SER B 2 60 ? 7.843 17.200 -7.812 1.00 0.00 60 SER B N 3
ATOM 4918 C CA . SER B 2 60 ? 7.442 17.456 -9.191 1.00 0.00 60 SER B CA 3
ATOM 4919 C C . SER B 2 60 ? 8.626 17.962 -10.008 1.00 0.00 60 SER B C 3
ATOM 4920 O O . SER B 2 60 ? 9.781 17.768 -9.630 1.00 0.00 60 SER B O 3
ATOM 4928 N N . GLN B 2 61 ? 8.333 18.610 -11.130 1.00 0.00 61 GLN B N 3
ATOM 4929 C CA . GLN B 2 61 ? 9.384 19.137 -11.992 1.00 0.00 61 GLN B CA 3
ATOM 4930 C C . GLN B 2 61 ? 10.164 20.237 -11.279 1.00 0.00 61 GLN B C 3
ATOM 4931 O O . GLN B 2 61 ? 9.623 20.942 -10.427 1.00 0.00 61 GLN B O 3
ATOM 4945 N N . SER B 2 62 ? 11.438 20.377 -11.631 1.00 0.00 62 SER B N 3
ATOM 4946 C CA . SER B 2 62 ? 12.283 21.394 -11.018 1.00 0.00 62 SER B CA 3
ATOM 4947 C C . SER B 2 62 ? 12.239 21.282 -9.497 1.00 0.00 62 SER B C 3
ATOM 4948 O O . SER B 2 62 ? 12.847 20.363 -8.972 1.00 0.00 62 SER B O 3
ATOM 4957 N N . MET A 1 1 ? 4.629 -14.397 -20.609 1.00 0.00 76 MET A N 4
ATOM 4958 C CA . MET A 1 1 ? 6.067 -14.569 -20.956 1.00 0.00 76 MET A CA 4
ATOM 4959 C C . MET A 1 1 ? 6.925 -14.260 -19.734 1.00 0.00 76 MET A C 4
ATOM 4960 O O . MET A 1 1 ? 6.514 -13.510 -18.848 1.00 0.00 76 MET A O 4
ATOM 4976 N N . LYS A 1 2 ? 8.119 -14.842 -19.694 1.00 0.00 77 LYS A N 4
ATOM 4977 C CA . LYS A 1 2 ? 9.030 -14.621 -18.576 1.00 0.00 77 LYS A CA 4
ATOM 4978 C C . LYS A 1 2 ? 8.340 -14.952 -17.254 1.00 0.00 77 LYS A C 4
ATOM 4979 O O . LYS A 1 2 ? 7.368 -15.706 -17.226 1.00 0.00 77 LYS A O 4
ATOM 4998 N N . ASP A 1 3 ? 8.842 -14.382 -16.162 1.00 0.00 78 ASP A N 4
ATOM 4999 C CA . ASP A 1 3 ? 8.252 -14.630 -14.852 1.00 0.00 78 ASP A CA 4
ATOM 5000 C C . ASP A 1 3 ? 7.170 -13.599 -14.549 1.00 0.00 78 ASP A C 4
ATOM 5001 O O . ASP A 1 3 ? 7.236 -12.893 -13.543 1.00 0.00 78 ASP A O 4
ATOM 5010 N N . THR A 1 4 ? 6.179 -13.513 -15.429 1.00 0.00 79 THR A N 4
ATOM 5011 C CA . THR A 1 4 ? 5.093 -12.558 -15.247 1.00 0.00 79 THR A CA 4
ATOM 5012 C C . THR A 1 4 ? 5.651 -11.189 -14.872 1.00 0.00 79 THR A C 4
ATOM 5013 O O . THR A 1 4 ? 6.798 -10.869 -15.188 1.00 0.00 79 THR A O 4
ATOM 5024 N N . ASP A 1 5 ? 4.832 -10.388 -14.197 1.00 0.00 80 ASP A N 4
ATOM 5025 C CA . ASP A 1 5 ? 5.246 -9.052 -13.778 1.00 0.00 80 ASP A CA 4
ATOM 5026 C C . ASP A 1 5 ? 5.327 -8.970 -12.258 1.00 0.00 80 ASP A C 4
ATOM 5027 O O . ASP A 1 5 ? 4.822 -9.841 -11.552 1.00 0.00 80 ASP A O 4
ATOM 5036 N N . SER A 1 6 ? 5.963 -7.914 -11.761 1.00 0.00 81 SER A N 4
ATOM 5037 C CA . SER A 1 6 ? 6.103 -7.719 -10.322 1.00 0.00 81 SER A CA 4
ATOM 5038 C C . SER A 1 6 ? 4.821 -7.146 -9.740 1.00 0.00 81 SER A C 4
ATOM 5039 O O . SER A 1 6 ? 4.679 -7.022 -8.526 1.00 0.00 81 SER A O 4
ATOM 5047 N N . GLU A 1 7 ? 3.888 -6.800 -10.611 1.00 0.00 82 GLU A N 4
ATOM 5048 C CA . GLU A 1 7 ? 2.623 -6.246 -10.159 1.00 0.00 82 GLU A CA 4
ATOM 5049 C C . GLU A 1 7 ? 1.963 -7.226 -9.205 1.00 0.00 82 GLU A C 4
ATOM 5050 O O . GLU A 1 7 ? 1.387 -6.838 -8.191 1.00 0.00 82 GLU A O 4
ATOM 5062 N N . GLU A 1 8 ? 2.070 -8.500 -9.538 1.00 0.00 83 GLU A N 4
ATOM 5063 C CA . GLU A 1 8 ? 1.498 -9.549 -8.708 1.00 0.00 83 GLU A CA 4
ATOM 5064 C C . GLU A 1 8 ? 2.147 -9.551 -7.326 1.00 0.00 83 GLU A C 4
ATOM 5065 O O . GLU A 1 8 ? 1.491 -9.837 -6.324 1.00 0.00 83 GLU A O 4
ATOM 5077 N N . GLU A 1 9 ? 3.438 -9.234 -7.281 1.00 0.00 84 GLU A N 4
ATOM 5078 C CA . GLU A 1 9 ? 4.165 -9.206 -6.015 1.00 0.00 84 GLU A CA 4
ATOM 5079 C C . GLU A 1 9 ? 3.599 -8.126 -5.096 1.00 0.00 84 GLU A C 4
ATOM 5080 O O . GLU A 1 9 ? 3.410 -8.350 -3.899 1.00 0.00 84 GLU A O 4
ATOM 5092 N N . ILE A 1 10 ? 3.328 -6.957 -5.665 1.00 0.00 85 ILE A N 4
ATOM 5093 C CA . ILE A 1 10 ? 2.779 -5.849 -4.892 1.00 0.00 85 ILE A CA 4
ATOM 5094 C C . ILE A 1 10 ? 1.385 -6.203 -4.390 1.00 0.00 85 ILE A C 4
ATOM 5095 O O . ILE A 1 10 ? 1.031 -5.910 -3.249 1.00 0.00 85 ILE A O 4
ATOM 5111 N N . ARG A 1 11 ? 0.600 -6.838 -5.257 1.00 0.00 86 ARG A N 4
ATOM 5112 C CA . ARG A 1 11 ? -0.760 -7.235 -4.914 1.00 0.00 86 ARG A CA 4
ATOM 5113 C C . ARG A 1 11 ? -0.763 -8.195 -3.731 1.00 0.00 86 ARG A C 4
ATOM 5114 O O . ARG A 1 11 ? -1.657 -8.149 -2.888 1.00 0.00 86 ARG A O 4
ATOM 5135 N N . GLU A 1 12 ? 0.239 -9.064 -3.672 1.00 0.00 87 GLU A N 4
ATOM 5136 C CA . GLU A 1 12 ? 0.323 -10.029 -2.585 1.00 0.00 87 GLU A CA 4
ATOM 5137 C C . GLU A 1 12 ? 0.306 -9.288 -1.252 1.00 0.00 87 GLU A C 4
ATOM 5138 O O . GLU A 1 12 ? -0.327 -9.725 -0.291 1.00 0.00 87 GLU A O 4
ATOM 5150 N N . ALA A 1 13 ? 1.001 -8.159 -1.209 1.00 0.00 88 ALA A N 4
ATOM 5151 C CA . ALA A 1 13 ? 1.062 -7.345 -0.001 1.00 0.00 88 ALA A CA 4
ATOM 5152 C C . ALA A 1 13 ? -0.330 -6.860 0.405 1.00 0.00 88 ALA A C 4
ATOM 5153 O O . ALA A 1 13 ? -0.643 -6.792 1.594 1.00 0.00 88 ALA A O 4
ATOM 5160 N N . PHE A 1 14 ? -1.170 -6.545 -0.579 1.00 0.00 89 PHE A N 4
ATOM 5161 C CA . PHE A 1 14 ? -2.530 -6.097 -0.286 1.00 0.00 89 PHE A CA 4
ATOM 5162 C C . PHE A 1 14 ? -3.421 -7.285 0.072 1.00 0.00 89 PHE A C 4
ATOM 5163 O O . PHE A 1 14 ? -4.231 -7.208 0.996 1.00 0.00 89 PHE A O 4
ATOM 5180 N N . ARG A 1 15 ? -3.274 -8.381 -0.672 1.00 0.00 90 ARG A N 4
ATOM 5181 C CA . ARG A 1 15 ? -4.083 -9.573 -0.425 1.00 0.00 90 ARG A CA 4
ATOM 5182 C C . ARG A 1 15 ? -4.129 -9.882 1.067 1.00 0.00 90 ARG A C 4
ATOM 5183 O O . ARG A 1 15 ? -5.119 -10.414 1.570 1.00 0.00 90 ARG A O 4
ATOM 5204 N N . VAL A 1 16 ? -3.058 -9.539 1.771 1.00 0.00 91 VAL A N 4
ATOM 5205 C CA . VAL A 1 16 ? -2.988 -9.773 3.207 1.00 0.00 91 VAL A CA 4
ATOM 5206 C C . VAL A 1 16 ? -4.085 -9.002 3.927 1.00 0.00 91 VAL A C 4
ATOM 5207 O O . VAL A 1 16 ? -4.687 -9.502 4.877 1.00 0.00 91 VAL A O 4
ATOM 5220 N N . PHE A 1 17 ? -4.339 -7.781 3.475 1.00 0.00 92 PHE A N 4
ATOM 5221 C CA . PHE A 1 17 ? -5.366 -6.953 4.092 1.00 0.00 92 PHE A CA 4
ATOM 5222 C C . PHE A 1 17 ? -6.738 -7.269 3.501 1.00 0.00 92 PHE A C 4
ATOM 5223 O O . PHE A 1 17 ? -7.761 -7.080 4.159 1.00 0.00 92 PHE A O 4
ATOM 5240 N N . ASP A 1 18 ? -6.757 -7.776 2.270 1.00 0.00 93 ASP A N 4
ATOM 5241 C CA . ASP A 1 18 ? -8.020 -8.137 1.634 1.00 0.00 93 ASP A CA 4
ATOM 5242 C C . ASP A 1 18 ? -8.344 -9.593 1.941 1.00 0.00 93 ASP A C 4
ATOM 5243 O O . ASP A 1 18 ? -8.028 -10.488 1.157 1.00 0.00 93 ASP A O 4
ATOM 5252 N N . LYS A 1 19 ? -8.9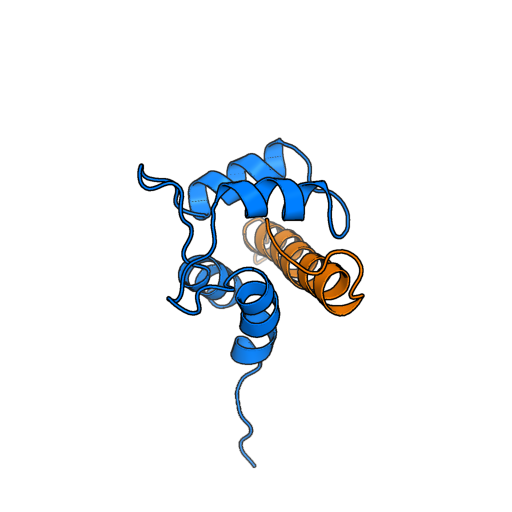65 -9.825 3.091 1.00 0.00 94 LYS A N 4
ATOM 5253 C CA . LYS A 1 19 ? -9.316 -11.168 3.503 1.00 0.00 94 LYS A CA 4
ATOM 5254 C C . LYS A 1 19 ? -10.681 -11.563 2.951 1.00 0.00 94 LYS A C 4
ATOM 5255 O O . LYS A 1 19 ? -10.978 -12.748 2.797 1.00 0.00 94 LYS A O 4
ATOM 5274 N N . ASP A 1 20 ? -11.501 -10.569 2.629 1.00 0.00 95 ASP A N 4
ATOM 5275 C CA . ASP A 1 20 ? -12.817 -10.843 2.069 1.00 0.00 95 ASP A CA 4
ATOM 5276 C C . ASP A 1 20 ? -12.680 -11.297 0.621 1.00 0.00 95 ASP A C 4
ATOM 5277 O O . ASP A 1 20 ? -13.530 -12.018 0.100 1.00 0.00 95 ASP A O 4
ATOM 5286 N N . GLY A 1 21 ? -11.599 -10.862 -0.023 1.00 0.00 96 GLY A N 4
ATOM 5287 C CA . GLY A 1 21 ? -11.349 -11.222 -1.412 1.00 0.00 96 GLY A CA 4
ATOM 5288 C C . GLY A 1 21 ? -12.334 -10.523 -2.344 1.00 0.00 96 GLY A C 4
ATOM 5289 O O . GLY A 1 21 ? -12.632 -11.019 -3.431 1.00 0.00 96 GLY A O 4
ATOM 5293 N N . ASN A 1 22 ? -12.840 -9.372 -1.913 1.00 0.00 97 ASN A N 4
ATOM 5294 C CA . ASN A 1 22 ? -13.794 -8.621 -2.722 1.00 0.00 97 ASN A CA 4
ATOM 5295 C C . ASN A 1 22 ? -13.087 -7.569 -3.575 1.00 0.00 97 ASN A C 4
ATOM 5296 O O . ASN A 1 22 ? -13.724 -6.879 -4.371 1.00 0.00 97 ASN A O 4
ATOM 5307 N N . GLY A 1 23 ? -11.770 -7.456 -3.415 1.00 0.00 98 GLY A N 4
ATOM 5308 C CA . GLY A 1 23 ? -11.000 -6.480 -4.182 1.00 0.00 98 GLY A CA 4
ATOM 5309 C C . GLY A 1 23 ? -10.840 -5.167 -3.412 1.00 0.00 98 GLY A C 4
ATOM 5310 O O . GLY A 1 23 ? -10.386 -4.165 -3.964 1.00 0.00 98 GLY A O 4
ATOM 5314 N N . TYR A 1 24 ? -11.225 -5.183 -2.139 1.00 0.00 99 TYR A N 4
ATOM 5315 C CA . TYR A 1 24 ? -11.124 -3.980 -1.309 1.00 0.00 99 TYR A CA 4
ATOM 5316 C C . TYR A 1 24 ? -10.576 -4.283 0.080 1.00 0.00 99 TYR A C 4
ATOM 5317 O O . TYR A 1 24 ? -10.662 -5.410 0.568 1.00 0.00 99 TYR A O 4
ATOM 5335 N N . ILE A 1 25 ? -10.045 -3.243 0.722 1.00 0.00 100 ILE A N 4
ATOM 5336 C CA . ILE A 1 25 ? -9.514 -3.361 2.075 1.00 0.00 100 ILE A CA 4
ATOM 5337 C C . ILE A 1 25 ? -10.101 -2.238 2.923 1.00 0.00 100 ILE A C 4
ATOM 5338 O O . ILE A 1 25 ? -10.286 -1.127 2.427 1.00 0.00 100 ILE A O 4
ATOM 5354 N N . SER A 1 26 ? -10.379 -2.498 4.193 1.00 0.00 101 SER A N 4
ATOM 5355 C CA . SER A 1 26 ? -10.922 -1.449 5.045 1.00 0.00 101 SER A CA 4
ATOM 5356 C C . SER A 1 26 ? -9.834 -0.413 5.314 1.00 0.00 101 SER A C 4
ATOM 5357 O O . SER A 1 26 ? -8.907 -0.666 6.079 1.00 0.00 101 SER A O 4
ATOM 5365 N N . ALA A 1 27 ? -9.922 0.732 4.648 1.00 0.00 102 ALA A N 4
ATOM 5366 C CA . ALA A 1 27 ? -8.905 1.770 4.786 1.00 0.00 102 ALA A CA 4
ATOM 5367 C C . ALA A 1 27 ? -8.578 2.075 6.240 1.00 0.00 102 ALA A C 4
ATOM 5368 O O . ALA A 1 27 ? -7.499 2.590 6.533 1.00 0.00 102 ALA A O 4
ATOM 5375 N N . ALA A 1 28 ? -9.474 1.746 7.160 1.00 0.00 103 ALA A N 4
ATOM 5376 C CA . ALA A 1 28 ? -9.190 1.993 8.564 1.00 0.00 103 ALA A CA 4
ATOM 5377 C C . ALA A 1 28 ? -7.957 1.194 8.970 1.00 0.00 103 ALA A C 4
ATOM 5378 O O . ALA A 1 28 ? -7.095 1.683 9.701 1.00 0.00 103 ALA A O 4
ATOM 5385 N N . GLU A 1 29 ? -7.887 -0.041 8.481 1.00 0.00 104 GLU A N 4
ATOM 5386 C CA . GLU A 1 29 ? -6.762 -0.913 8.784 1.00 0.00 104 GLU A CA 4
ATOM 5387 C C . GLU A 1 29 ? -5.522 -0.455 8.024 1.00 0.00 104 GLU A C 4
ATOM 5388 O O . GLU A 1 29 ? -4.396 -0.655 8.478 1.00 0.00 104 GLU A O 4
ATOM 5400 N N . LEU A 1 30 ? -5.737 0.155 6.861 1.00 0.00 105 LEU A N 4
ATOM 5401 C CA . LEU A 1 30 ? -4.619 0.628 6.052 1.00 0.00 105 LEU A CA 4
ATOM 5402 C C . LEU A 1 30 ? -3.831 1.668 6.842 1.00 0.00 105 LEU A C 4
ATOM 5403 O O . LEU A 1 30 ? -2.605 1.603 6.925 1.00 0.00 105 LEU A O 4
ATOM 5419 N N . ARG A 1 31 ? -4.548 2.636 7.409 1.00 0.00 106 ARG A N 4
ATOM 5420 C CA . ARG A 1 31 ? -3.903 3.694 8.175 1.00 0.00 106 ARG A CA 4
ATOM 5421 C C . ARG A 1 31 ? -3.088 3.102 9.321 1.00 0.00 106 ARG A C 4
ATOM 5422 O O . ARG A 1 31 ? -1.921 3.441 9.497 1.00 0.00 106 ARG A O 4
ATOM 5443 N N . HIS A 1 32 ? -3.699 2.209 10.093 1.00 0.00 107 HIS A N 4
ATOM 5444 C CA . HIS A 1 32 ? -3.002 1.578 11.209 1.00 0.00 107 HIS A CA 4
ATOM 5445 C C . HIS A 1 32 ? -1.794 0.804 10.697 1.00 0.00 107 HIS A C 4
ATOM 5446 O O . HIS A 1 32 ? -0.706 0.869 11.264 1.00 0.00 107 HIS A O 4
ATOM 5461 N N . VAL A 1 33 ? -2.012 0.072 9.614 1.00 0.00 108 VAL A N 4
ATOM 5462 C CA . VAL A 1 33 ? -0.965 -0.728 8.992 1.00 0.00 108 VAL A CA 4
ATOM 5463 C C . VAL A 1 33 ? 0.181 0.154 8.496 1.00 0.00 108 VAL A C 4
ATOM 5464 O O . VAL A 1 33 ? 1.352 -0.208 8.606 1.00 0.00 108 VAL A O 4
ATOM 5477 N N . MET A 1 34 ? -0.173 1.308 7.945 1.00 0.00 109 MET A N 4
ATOM 5478 C CA . MET A 1 34 ? 0.823 2.241 7.422 1.00 0.00 109 MET A CA 4
ATOM 5479 C C . MET A 1 34 ? 1.512 3.003 8.547 1.00 0.00 109 MET A C 4
ATOM 5480 O O . MET A 1 34 ? 2.611 3.526 8.363 1.00 0.00 109 MET A O 4
ATOM 5494 N N . THR A 1 35 ? 0.856 3.086 9.699 1.00 0.00 110 THR A N 4
ATOM 5495 C CA . THR A 1 35 ? 1.419 3.823 10.827 1.00 0.00 110 THR A CA 4
ATOM 5496 C C . THR A 1 35 ? 1.940 2.884 11.914 1.00 0.00 110 THR A C 4
ATOM 5497 O O . THR A 1 35 ? 2.698 3.310 12.784 1.00 0.00 110 THR A O 4
ATOM 5508 N N . ASN A 1 36 ? 1.506 1.622 11.887 1.00 0.00 111 ASN A N 4
ATOM 5509 C CA . ASN A 1 36 ? 1.924 0.656 12.907 1.00 0.00 111 ASN A CA 4
ATOM 5510 C C . ASN A 1 36 ? 2.868 -0.416 12.352 1.00 0.00 111 ASN A C 4
ATOM 5511 O O . ASN A 1 36 ? 3.758 -0.881 13.063 1.00 0.00 111 ASN A O 4
ATOM 5522 N N . LEU A 1 37 ? 2.660 -0.825 11.099 1.00 0.00 112 LEU A N 4
ATOM 5523 C CA . LEU A 1 37 ? 3.501 -1.868 10.499 1.00 0.00 112 LEU A CA 4
ATOM 5524 C C . LEU A 1 37 ? 4.454 -1.294 9.455 1.00 0.00 112 LEU A C 4
ATOM 5525 O O . LEU A 1 37 ? 4.079 -0.427 8.667 1.00 0.00 112 LEU A O 4
ATOM 5541 N N . GLY A 1 38 ? 5.683 -1.810 9.453 1.00 0.00 113 GLY A N 4
ATOM 5542 C CA . GLY A 1 38 ? 6.705 -1.376 8.501 1.00 0.00 113 GLY A CA 4
ATOM 5543 C C . GLY A 1 38 ? 6.926 0.130 8.572 1.00 0.00 113 GLY A C 4
ATOM 5544 O O . GLY A 1 38 ? 5.978 0.895 8.413 1.00 0.00 113 GLY A O 4
ATOM 5548 N N . GLU A 1 39 ? 8.186 0.539 8.805 1.00 0.00 114 GLU A N 4
ATOM 5549 C CA . GLU A 1 39 ? 8.548 1.964 8.888 1.00 0.00 114 GLU A CA 4
ATOM 5550 C C . GLU A 1 39 ? 7.307 2.834 9.015 1.00 0.00 114 GLU A C 4
ATOM 5551 O O . GLU A 1 39 ? 6.731 3.255 8.014 1.00 0.00 114 GLU A O 4
ATOM 5563 N N . LYS A 1 40 ? 6.870 3.052 10.244 1.00 0.00 115 LYS A N 4
ATOM 5564 C CA . LYS A 1 40 ? 5.658 3.822 10.490 1.00 0.00 115 LYS A CA 4
ATOM 5565 C C . LYS A 1 40 ? 5.643 5.121 9.685 1.00 0.00 115 LYS A C 4
ATOM 5566 O O . LYS A 1 40 ? 6.630 5.855 9.648 1.00 0.00 115 LYS A O 4
ATOM 5585 N N . LEU A 1 41 ? 4.498 5.403 9.061 1.00 0.00 116 LEU A N 4
ATOM 5586 C CA . LEU A 1 41 ? 4.336 6.627 8.277 1.00 0.00 116 LEU A CA 4
ATOM 5587 C C . LEU A 1 41 ? 3.802 7.731 9.188 1.00 0.00 116 LEU A C 4
ATOM 5588 O O . LEU A 1 41 ? 3.198 7.443 10.221 1.00 0.00 116 LEU A O 4
ATOM 5604 N N . THR A 1 42 ? 4.007 8.990 8.811 1.00 0.00 117 THR A N 4
ATOM 5605 C CA . THR A 1 42 ? 3.515 10.101 9.619 1.00 0.00 117 THR A CA 4
ATOM 5606 C C . THR A 1 42 ? 2.111 10.493 9.170 1.00 0.00 117 THR A C 4
ATOM 5607 O O . THR A 1 42 ? 1.638 10.039 8.128 1.00 0.00 117 THR A O 4
ATOM 5618 N N . ASP A 1 43 ? 1.440 11.326 9.960 1.00 0.00 118 ASP A N 4
ATOM 5619 C CA . ASP A 1 43 ? 0.087 11.749 9.621 1.00 0.00 118 ASP A CA 4
ATOM 5620 C C . ASP A 1 43 ? 0.069 12.459 8.270 1.00 0.00 118 ASP A C 4
ATOM 5621 O O . ASP A 1 43 ? -0.839 12.257 7.464 1.00 0.00 118 ASP A O 4
ATOM 5630 N N . GLU A 1 44 ? 1.077 13.289 8.031 1.00 0.00 119 GLU A N 4
ATOM 5631 C CA . GLU A 1 44 ? 1.167 14.022 6.771 1.00 0.00 119 GLU A CA 4
ATOM 5632 C C . GLU A 1 44 ? 1.300 13.047 5.606 1.00 0.00 119 GLU A C 4
ATOM 5633 O O . GLU A 1 44 ? 0.658 13.212 4.568 1.00 0.00 119 GLU A O 4
ATOM 5645 N N . GLU A 1 45 ? 2.121 12.019 5.793 1.00 0.00 120 GLU A N 4
ATOM 5646 C CA . GLU A 1 45 ? 2.309 11.010 4.762 1.00 0.00 120 GLU A CA 4
ATOM 5647 C C . GLU A 1 45 ? 1.041 10.174 4.608 1.00 0.00 120 GLU A C 4
ATOM 5648 O O . GLU A 1 45 ? 0.640 9.838 3.496 1.00 0.00 120 GLU A O 4
ATOM 5660 N N . VAL A 1 46 ? 0.410 9.859 5.735 1.00 0.00 121 VAL A N 4
ATOM 5661 C CA . VAL A 1 46 ? -0.823 9.075 5.731 1.00 0.00 121 VAL A CA 4
ATOM 5662 C C . VAL A 1 46 ? -1.953 9.841 5.042 1.00 0.00 121 VAL A C 4
ATOM 5663 O O . VAL A 1 46 ? -2.717 9.273 4.269 1.00 0.00 121 VAL A O 4
ATOM 5676 N N . ASP A 1 47 ? -2.075 11.128 5.340 1.00 0.00 122 ASP A N 4
ATOM 5677 C CA . ASP A 1 47 ? -3.138 11.925 4.742 1.00 0.00 122 ASP A CA 4
ATOM 5678 C C . ASP A 1 47 ? -2.997 11.920 3.225 1.00 0.00 122 ASP A C 4
ATOM 5679 O O . ASP A 1 47 ? -3.984 11.792 2.501 1.00 0.00 122 ASP A O 4
ATOM 5688 N N . GLU A 1 48 ? -1.762 12.028 2.750 1.00 0.00 123 GLU A N 4
ATOM 5689 C CA . GLU A 1 48 ? -1.505 11.999 1.317 1.00 0.00 123 GLU A CA 4
ATOM 5690 C C . GLU A 1 48 ? -1.905 10.639 0.758 1.00 0.00 123 GLU A C 4
ATOM 5691 O O . GLU A 1 48 ? -2.483 10.538 -0.324 1.00 0.00 123 GLU A O 4
ATOM 5703 N N . MET A 1 49 ? -1.598 9.596 1.522 1.00 0.00 124 MET A N 4
ATOM 5704 C CA . MET A 1 49 ? -1.926 8.230 1.130 1.00 0.00 124 MET A CA 4
ATOM 5705 C C . MET A 1 49 ? -3.438 8.053 1.038 1.00 0.00 124 MET A C 4
ATOM 5706 O O . MET A 1 49 ? -3.941 7.412 0.118 1.00 0.00 124 MET A O 4
ATOM 5720 N N . ILE A 1 50 ? -4.154 8.630 2.003 1.00 0.00 125 ILE A N 4
ATOM 5721 C CA . ILE A 1 50 ? -5.612 8.534 2.039 1.00 0.00 125 ILE A CA 4
ATOM 5722 C C . ILE A 1 50 ? -6.230 9.289 0.863 1.00 0.00 125 ILE A C 4
ATOM 5723 O O . ILE A 1 50 ? -7.262 8.884 0.327 1.00 0.00 125 ILE A O 4
ATOM 5739 N N . ARG A 1 51 ? -5.598 10.387 0.471 1.00 0.00 126 ARG A N 4
ATOM 5740 C CA . ARG A 1 51 ? -6.097 11.194 -0.638 1.00 0.00 126 ARG A CA 4
ATOM 5741 C C . ARG A 1 51 ? -6.079 10.392 -1.937 1.00 0.00 126 ARG A C 4
ATOM 5742 O O . ARG A 1 51 ? -6.928 10.581 -2.808 1.00 0.00 126 ARG A O 4
ATOM 5763 N N . GLU A 1 52 ? -5.110 9.492 -2.052 1.00 0.00 127 GLU A N 4
ATOM 5764 C CA . GLU A 1 52 ? -4.994 8.656 -3.242 1.00 0.00 127 GLU A CA 4
ATOM 5765 C C . GLU A 1 52 ? -5.676 7.305 -3.025 1.00 0.00 127 GLU A C 4
ATOM 5766 O O . GLU A 1 52 ? -5.841 6.524 -3.962 1.00 0.00 127 GLU A O 4
ATOM 5778 N N . ALA A 1 53 ? -6.057 7.033 -1.780 1.00 0.00 128 ALA A N 4
ATOM 5779 C CA . ALA A 1 53 ? -6.708 5.767 -1.445 1.00 0.00 128 ALA A CA 4
ATOM 5780 C C . ALA A 1 53 ? -8.188 5.780 -1.843 1.00 0.00 128 ALA A C 4
ATOM 5781 O O . ALA A 1 53 ? -8.559 5.170 -2.842 1.00 0.00 128 ALA A O 4
ATOM 5788 N N . ASP A 1 54 ? -9.008 6.506 -1.067 1.00 0.00 129 ASP A N 4
ATOM 5789 C CA . ASP A 1 54 ? -10.455 6.630 -1.335 1.00 0.00 129 ASP A CA 4
ATOM 5790 C C . ASP A 1 54 ? -11.177 7.266 -0.144 1.00 0.00 129 ASP A C 4
ATOM 5791 O O . ASP A 1 54 ? -11.047 8.461 0.118 1.00 0.00 129 ASP A O 4
ATOM 5800 N N . ILE A 1 55 ? -11.939 6.436 0.564 1.00 0.00 130 ILE A N 4
ATOM 5801 C CA . ILE A 1 55 ? -12.699 6.859 1.730 1.00 0.00 130 ILE A CA 4
ATOM 5802 C C . ILE A 1 55 ? -13.732 7.925 1.387 1.00 0.00 130 ILE A C 4
ATOM 5803 O O . ILE A 1 55 ? -13.820 8.954 2.057 1.00 0.00 130 ILE A O 4
ATOM 5819 N N . ASP A 1 56 ? -14.532 7.670 0.361 1.00 0.00 131 ASP A N 4
ATOM 5820 C CA . ASP A 1 56 ? -15.570 8.619 -0.020 1.00 0.00 131 ASP A CA 4
ATOM 5821 C C . ASP A 1 56 ? -16.567 8.771 1.127 1.00 0.00 131 ASP A C 4
ATOM 5822 O O . ASP A 1 56 ? -17.010 9.875 1.443 1.00 0.00 131 ASP A O 4
ATOM 5831 N N . GLY A 1 57 ? -16.913 7.643 1.744 1.00 0.00 132 GLY A N 4
ATOM 5832 C CA . GLY A 1 57 ? -17.859 7.644 2.857 1.00 0.00 132 GLY A CA 4
ATOM 5833 C C . GLY A 1 57 ? -17.768 6.357 3.672 1.00 0.00 132 GLY A C 4
ATOM 5834 O O . GLY A 1 57 ? -17.593 6.394 4.890 1.00 0.00 132 GLY A O 4
ATOM 5838 N N . ASP A 1 58 ? -17.898 5.220 2.996 1.00 0.00 133 ASP A N 4
ATOM 5839 C CA . ASP A 1 58 ? -17.841 3.926 3.671 1.00 0.00 133 ASP A CA 4
ATOM 5840 C C . ASP A 1 58 ? -16.496 3.735 4.359 1.00 0.00 133 ASP A C 4
ATOM 5841 O O . ASP A 1 58 ? -16.420 3.181 5.456 1.00 0.00 133 ASP A O 4
ATOM 5850 N N . GLY A 1 59 ? -15.443 4.201 3.708 1.00 0.00 134 GLY A N 4
ATOM 5851 C CA . GLY A 1 59 ? -14.098 4.093 4.255 1.00 0.00 134 GLY A CA 4
ATOM 5852 C C . GLY A 1 59 ? -13.282 3.023 3.538 1.00 0.00 134 GLY A C 4
ATOM 5853 O O . GLY A 1 59 ? -12.061 3.071 3.556 1.00 0.00 134 GLY A O 4
ATOM 5857 N N . GLN A 1 60 ? -13.948 2.055 2.916 1.00 0.00 135 GLN A N 4
ATOM 5858 C CA . GLN A 1 60 ? -13.224 0.993 2.218 1.00 0.00 135 GLN A CA 4
ATOM 5859 C C . GLN A 1 60 ? -12.318 1.566 1.136 1.00 0.00 135 GLN A C 4
ATOM 5860 O O . GLN A 1 60 ? -12.620 2.598 0.536 1.00 0.00 135 GLN A O 4
ATOM 5874 N N . VAL A 1 61 ? -11.198 0.886 0.902 1.00 0.00 136 VAL A N 4
ATOM 5875 C CA . VAL A 1 61 ? -10.231 1.322 -0.099 1.00 0.00 136 VAL A CA 4
ATOM 5876 C C . VAL A 1 61 ? -9.886 0.192 -1.058 1.00 0.00 136 VAL A C 4
ATOM 5877 O O . VAL A 1 61 ? -9.627 -0.936 -0.640 1.00 0.00 136 VAL A O 4
ATOM 5890 N N . ASN A 1 62 ? -9.869 0.511 -2.348 1.00 0.00 137 ASN A N 4
ATOM 5891 C CA . ASN A 1 62 ? -9.537 -0.480 -3.359 1.00 0.00 137 ASN A CA 4
ATOM 5892 C C . ASN A 1 62 ? -8.040 -0.423 -3.671 1.00 0.00 137 ASN A C 4
ATOM 5893 O O . ASN A 1 62 ? -7.541 0.583 -4.176 1.00 0.00 137 ASN A O 4
ATOM 5904 N N . TYR A 1 63 ? -7.320 -1.493 -3.349 1.00 0.00 138 TYR A N 4
ATOM 5905 C CA . TYR A 1 63 ? -5.877 -1.529 -3.580 1.00 0.00 138 TYR A CA 4
ATOM 5906 C C . TYR A 1 63 ? -5.529 -1.478 -5.067 1.00 0.00 138 TYR A C 4
ATOM 5907 O O . TYR A 1 63 ? -4.359 -1.344 -5.425 1.00 0.00 138 TYR A O 4
ATOM 5925 N N . GLU A 1 64 ? -6.529 -1.600 -5.932 1.00 0.00 139 GLU A N 4
ATOM 5926 C CA . GLU A 1 64 ? -6.265 -1.578 -7.367 1.00 0.00 139 GLU A CA 4
ATOM 5927 C C . GLU A 1 64 ? -5.601 -0.258 -7.769 1.00 0.00 139 GLU A C 4
ATOM 5928 O O . GLU A 1 64 ? -4.588 -0.258 -8.469 1.00 0.00 139 GLU A O 4
ATOM 5940 N N . GLU A 1 65 ? -6.179 0.863 -7.345 1.00 0.00 140 GLU A N 4
ATOM 5941 C CA . GLU A 1 65 ? -5.632 2.176 -7.693 1.00 0.00 140 GLU A CA 4
ATOM 5942 C C . GLU A 1 65 ? -4.206 2.333 -7.168 1.00 0.00 140 GLU A C 4
ATOM 5943 O O . GLU A 1 65 ? -3.347 2.894 -7.846 1.00 0.00 140 GLU A O 4
ATOM 5955 N N . PHE A 1 66 ? -3.958 1.812 -5.974 1.00 0.00 141 PHE A N 4
ATOM 5956 C CA . PHE A 1 66 ? -2.619 1.885 -5.397 1.00 0.00 141 PHE A CA 4
ATOM 5957 C C . PHE A 1 66 ? -1.632 1.150 -6.288 1.00 0.00 141 PHE A C 4
ATOM 5958 O O . PHE A 1 66 ? -0.537 1.641 -6.556 1.00 0.00 141 PHE A O 4
ATOM 5975 N N . VAL A 1 67 ? -2.032 -0.022 -6.762 1.00 0.00 142 VAL A N 4
ATOM 5976 C CA . VAL A 1 67 ? -1.177 -0.801 -7.642 1.00 0.00 142 VAL A CA 4
ATOM 5977 C C . VAL A 1 67 ? -0.949 -0.066 -8.959 1.00 0.00 142 VAL A C 4
ATOM 5978 O O . VAL A 1 67 ? 0.185 0.021 -9.431 1.00 0.00 142 VAL A O 4
ATOM 5991 N N . GLN A 1 68 ? -2.014 0.480 -9.547 1.00 0.00 143 GLN A N 4
ATOM 5992 C CA . GLN A 1 68 ? -1.864 1.216 -10.798 1.00 0.00 143 GLN A CA 4
ATOM 5993 C C . GLN A 1 68 ? -0.982 2.431 -10.555 1.00 0.00 143 GLN A C 4
ATOM 5994 O O . GLN A 1 68 ? -0.095 2.744 -11.347 1.00 0.00 143 GLN A O 4
ATOM 6008 N N . MET A 1 69 ? -1.217 3.086 -9.426 1.00 0.00 144 MET A N 4
ATOM 6009 C CA . MET A 1 69 ? -0.432 4.246 -9.039 1.00 0.00 144 MET A CA 4
ATOM 6010 C C . MET A 1 69 ? 1.028 3.834 -8.892 1.00 0.00 144 MET A C 4
ATOM 6011 O O . MET A 1 69 ? 1.926 4.511 -9.392 1.00 0.00 144 MET A O 4
ATOM 6025 N N . MET A 1 70 ? 1.260 2.724 -8.208 1.00 0.00 145 MET A N 4
ATOM 6026 C CA . MET A 1 70 ? 2.618 2.238 -8.008 1.00 0.00 145 MET A CA 4
ATOM 6027 C C . MET A 1 70 ? 3.190 1.614 -9.280 1.00 0.00 145 MET A C 4
ATOM 6028 O O . MET A 1 70 ? 4.407 1.469 -9.409 1.00 0.00 145 MET A O 4
ATOM 6042 N N . THR A 1 71 ? 2.317 1.247 -10.215 1.00 0.00 146 THR A N 4
ATOM 6043 C CA . THR A 1 71 ? 2.758 0.641 -11.472 1.00 0.00 146 THR A CA 4
ATOM 6044 C C . THR A 1 71 ? 2.440 1.560 -12.645 1.00 0.00 146 THR A C 4
ATOM 6045 O O . THR A 1 71 ? 2.452 1.139 -13.803 1.00 0.00 146 THR A O 4
ATOM 6056 N N . ALA A 1 72 ? 2.163 2.819 -12.333 1.00 0.00 147 ALA A N 4
ATOM 6057 C CA . ALA A 1 72 ? 1.847 3.809 -13.353 1.00 0.00 147 ALA A CA 4
ATOM 6058 C C . ALA A 1 72 ? 2.160 5.203 -12.827 1.00 0.00 147 ALA A C 4
ATOM 6059 O O . ALA A 1 72 ? 2.747 5.349 -11.753 1.00 0.00 147 ALA A O 4
ATOM 6066 N N . LYS A 1 73 ? 1.775 6.226 -13.581 1.00 0.00 148 LYS A N 4
ATOM 6067 C CA . LYS A 1 73 ? 2.026 7.606 -13.170 1.00 0.00 148 LYS A CA 4
ATOM 6068 C C . LYS A 1 73 ? 3.508 7.939 -13.308 1.00 0.00 148 LYS A C 4
ATOM 6069 O O . LYS A 1 73 ? 3.844 8.693 -14.206 1.00 0.00 148 LYS A O 4
ATOM 6089 N N . PHE B 2 30 ? -9.270 -4.419 12.492 1.00 0.00 30 PHE B N 4
ATOM 6090 C CA . PHE B 2 30 ? -8.187 -4.998 11.648 1.00 0.00 30 PHE B CA 4
ATOM 6091 C C . PHE B 2 30 ? -8.339 -6.516 11.602 1.00 0.00 30 PHE B C 4
ATOM 6092 O O . PHE B 2 30 ? -8.049 -7.208 12.578 1.00 0.00 30 PHE B O 4
ATOM 6109 N N . ASP B 2 31 ? -8.799 -7.025 10.465 1.00 0.00 31 ASP B N 4
ATOM 6110 C CA . ASP B 2 31 ? -8.991 -8.462 10.299 1.00 0.00 31 ASP B CA 4
ATOM 6111 C C . ASP B 2 31 ? -7.750 -9.105 9.685 1.00 0.00 31 ASP B C 4
ATOM 6112 O O . ASP B 2 31 ? -7.778 -10.265 9.277 1.00 0.00 31 ASP B O 4
ATOM 6121 N N . ILE B 2 32 ? -6.668 -8.338 9.611 1.00 0.00 32 ILE B N 4
ATOM 6122 C CA . ILE B 2 32 ? -5.427 -8.839 9.030 1.00 0.00 32 ILE B CA 4
ATOM 6123 C C . ILE B 2 32 ? -4.640 -9.640 10.059 1.00 0.00 32 ILE B C 4
ATOM 6124 O O . ILE B 2 32 ? -4.792 -9.439 11.265 1.00 0.00 32 ILE B O 4
ATOM 6140 N N . ASP B 2 33 ? -3.788 -10.536 9.578 1.00 0.00 33 ASP B N 4
ATOM 6141 C CA . ASP B 2 33 ? -2.971 -11.346 10.470 1.00 0.00 33 ASP B CA 4
ATOM 6142 C C . ASP B 2 33 ? -1.702 -10.581 10.829 1.00 0.00 33 ASP B C 4
ATOM 6143 O O . ASP B 2 33 ? -0.645 -10.800 10.241 1.00 0.00 33 ASP B O 4
ATOM 6152 N N . MET B 2 34 ? -1.826 -9.668 11.784 1.00 0.00 34 MET B N 4
ATOM 6153 C CA . MET B 2 34 ? -0.697 -8.850 12.203 1.00 0.00 34 MET B CA 4
ATOM 6154 C C . MET B 2 34 ? 0.406 -9.706 12.821 1.00 0.00 34 MET B C 4
ATOM 6155 O O . MET B 2 34 ? 1.592 -9.417 12.661 1.00 0.00 34 MET B O 4
ATOM 6169 N N . ASP B 2 35 ? 0.006 -10.745 13.544 1.00 0.00 35 ASP B N 4
ATOM 6170 C CA . ASP B 2 35 ? 0.966 -11.623 14.204 1.00 0.00 35 ASP B CA 4
ATOM 6171 C C . ASP B 2 35 ? 1.889 -12.291 13.188 1.00 0.00 35 ASP B C 4
ATOM 6172 O O . ASP B 2 35 ? 3.079 -12.471 13.450 1.00 0.00 35 ASP B O 4
ATOM 6181 N N . ALA B 2 36 ? 1.343 -12.665 12.037 1.00 0.00 36 ALA B N 4
ATOM 6182 C CA . ALA B 2 36 ? 2.148 -13.317 11.011 1.00 0.00 36 ALA B CA 4
ATOM 6183 C C . ALA B 2 36 ? 3.295 -12.394 10.558 1.00 0.00 36 ALA B C 4
ATOM 6184 O O . ALA B 2 36 ? 3.032 -11.298 10.063 1.00 0.00 36 ALA B O 4
ATOM 6191 N N . PRO B 2 37 ? 4.551 -12.796 10.685 1.00 0.00 37 PRO B N 4
ATOM 6192 C CA . PRO B 2 37 ? 5.706 -11.949 10.240 1.00 0.00 37 PRO B CA 4
ATOM 6193 C C . PRO B 2 37 ? 5.554 -11.466 8.799 1.00 0.00 37 PRO B C 4
ATOM 6194 O O . PRO B 2 37 ? 5.994 -10.369 8.452 1.00 0.00 37 PRO B O 4
ATOM 6205 N N . GLU B 2 38 ? 4.941 -12.296 7.965 1.00 0.00 38 GLU B N 4
ATOM 6206 C CA . GLU B 2 38 ? 4.750 -11.951 6.560 1.00 0.00 38 GLU B CA 4
ATOM 6207 C C . GLU B 2 38 ? 3.908 -10.687 6.418 1.00 0.00 38 GLU B C 4
ATOM 6208 O O . GLU B 2 38 ? 4.164 -9.858 5.545 1.00 0.00 38 GLU B O 4
ATOM 6220 N N . THR B 2 39 ? 2.901 -10.545 7.271 1.00 0.00 39 THR B N 4
ATOM 6221 C CA . THR B 2 39 ? 2.033 -9.375 7.216 1.00 0.00 39 THR B CA 4
ATOM 6222 C C . THR B 2 39 ? 2.838 -8.098 7.436 1.00 0.00 39 THR B C 4
ATOM 6223 O O . THR B 2 39 ? 2.675 -7.119 6.708 1.00 0.00 39 THR B O 4
ATOM 6234 N N . GLU B 2 40 ? 3.707 -8.114 8.441 1.00 0.00 40 GLU B N 4
ATOM 6235 C CA . GLU B 2 40 ? 4.532 -6.948 8.738 1.00 0.00 40 GLU B CA 4
ATOM 6236 C C . GLU B 2 40 ? 5.451 -6.632 7.562 1.00 0.00 40 GLU B C 4
ATOM 6237 O O . GLU B 2 40 ? 5.630 -5.470 7.194 1.00 0.00 40 GLU B O 4
ATOM 6249 N N . ARG B 2 41 ? 6.032 -7.675 6.976 1.00 0.00 41 ARG B N 4
ATOM 6250 C CA . ARG B 2 41 ? 6.932 -7.503 5.840 1.00 0.00 41 ARG B CA 4
ATOM 6251 C C . ARG B 2 41 ? 6.186 -6.901 4.652 1.00 0.00 41 ARG B C 4
ATOM 6252 O O . ARG B 2 41 ? 6.725 -6.067 3.926 1.00 0.00 41 ARG B O 4
ATOM 6273 N N . ALA B 2 42 ? 4.944 -7.332 4.458 1.00 0.00 42 ALA B N 4
ATOM 6274 C CA . ALA B 2 42 ? 4.136 -6.830 3.353 1.00 0.00 42 ALA B CA 4
ATOM 6275 C C . ALA B 2 42 ? 3.948 -5.321 3.475 1.00 0.00 42 ALA B C 4
ATOM 6276 O O . ALA B 2 42 ? 3.979 -4.599 2.478 1.00 0.00 42 ALA B O 4
ATOM 6283 N N . ALA B 2 43 ? 3.757 -4.852 4.703 1.00 0.00 43 ALA B N 4
ATOM 6284 C CA . ALA B 2 43 ? 3.568 -3.427 4.947 1.00 0.00 43 ALA B CA 4
ATOM 6285 C C . ALA B 2 43 ? 4.795 -2.646 4.486 1.00 0.00 43 ALA B C 4
ATOM 6286 O O . ALA B 2 43 ? 4.676 -1.562 3.918 1.00 0.00 43 ALA B O 4
ATOM 6293 N N . VAL B 2 44 ? 5.972 -3.205 4.742 1.00 0.00 44 VAL B N 4
ATOM 6294 C CA . VAL B 2 44 ? 7.220 -2.555 4.361 1.00 0.00 44 VAL B CA 4
ATOM 6295 C C . VAL B 2 44 ? 7.318 -2.378 2.846 1.00 0.00 44 VAL B C 4
ATOM 6296 O O . VAL B 2 44 ? 7.727 -1.321 2.366 1.00 0.00 44 VAL B O 4
ATOM 6309 N N . ALA B 2 45 ? 6.959 -3.417 2.097 1.00 0.00 45 ALA B N 4
ATOM 6310 C CA . ALA B 2 45 ? 7.036 -3.349 0.639 1.00 0.00 45 ALA B CA 4
ATOM 6311 C C . ALA B 2 45 ? 6.150 -2.236 0.090 1.00 0.00 45 ALA B C 4
ATOM 6312 O O . ALA B 2 45 ? 6.575 -1.463 -0.765 1.00 0.00 45 ALA B O 4
ATOM 6319 N N . ILE B 2 46 ? 4.923 -2.153 0.587 1.00 0.00 46 ILE B N 4
ATOM 6320 C CA . ILE B 2 46 ? 4.002 -1.119 0.130 1.00 0.00 46 ILE B CA 4
ATOM 6321 C C . ILE B 2 46 ? 4.502 0.270 0.516 1.00 0.00 46 ILE B C 4
ATOM 6322 O O . ILE B 2 46 ? 4.475 1.199 -0.290 1.00 0.00 46 ILE B O 4
ATOM 6338 N N . GLN B 2 47 ? 4.948 0.401 1.760 1.00 0.00 47 GLN B N 4
ATOM 6339 C CA . GLN B 2 47 ? 5.447 1.677 2.263 1.00 0.00 47 GLN B CA 4
ATOM 6340 C C . GLN B 2 47 ? 6.685 2.130 1.497 1.00 0.00 47 GLN B C 4
ATOM 6341 O O . GLN B 2 47 ? 6.829 3.310 1.180 1.00 0.00 47 GLN B O 4
ATOM 6355 N N . SER B 2 48 ? 7.575 1.190 1.202 1.00 0.00 48 SER B N 4
ATOM 6356 C CA . SER B 2 48 ? 8.792 1.522 0.473 1.00 0.00 48 SER B CA 4
ATOM 6357 C C . SER B 2 48 ? 8.442 2.065 -0.905 1.00 0.00 48 SER B C 4
ATOM 6358 O O . SER B 2 48 ? 9.035 3.039 -1.371 1.00 0.00 48 SER B O 4
ATOM 6366 N N . GLN B 2 49 ? 7.469 1.432 -1.547 1.00 0.00 49 GLN B N 4
ATOM 6367 C CA . GLN B 2 49 ? 7.034 1.858 -2.869 1.00 0.00 49 GLN B CA 4
ATOM 6368 C C . GLN B 2 49 ? 6.389 3.239 -2.805 1.00 0.00 49 GLN B C 4
ATOM 6369 O O . GLN B 2 49 ? 6.597 4.069 -3.690 1.00 0.00 49 GLN B O 4
ATOM 6383 N N . PHE B 2 50 ? 5.611 3.483 -1.754 1.00 0.00 50 PHE B N 4
ATOM 6384 C CA . PHE B 2 50 ? 4.953 4.776 -1.599 1.00 0.00 50 PHE B CA 4
ATOM 6385 C C . PHE B 2 50 ? 5.988 5.894 -1.530 1.00 0.00 50 PHE B C 4
ATOM 6386 O O . PHE B 2 50 ? 5.874 6.900 -2.227 1.00 0.00 50 PHE B O 4
ATOM 6403 N N . ARG B 2 51 ? 7.005 5.708 -0.699 1.00 0.00 51 ARG B N 4
ATOM 6404 C CA . ARG B 2 51 ? 8.057 6.708 -0.572 1.00 0.00 51 ARG B CA 4
ATOM 6405 C C . ARG B 2 51 ? 8.761 6.891 -1.914 1.00 0.00 51 ARG B C 4
ATOM 6406 O O . ARG B 2 51 ? 9.071 8.011 -2.321 1.00 0.00 51 ARG B O 4
ATOM 6427 N N . LYS B 2 52 ? 9.002 5.775 -2.594 1.00 0.00 52 LYS B N 4
ATOM 6428 C CA . LYS B 2 52 ? 9.664 5.793 -3.895 1.00 0.00 52 LYS B CA 4
ATOM 6429 C C . LYS B 2 52 ? 8.840 6.597 -4.901 1.00 0.00 52 LYS B C 4
ATOM 6430 O O . LYS B 2 52 ? 9.388 7.314 -5.738 1.00 0.00 52 LYS B O 4
ATOM 6449 N N . PHE B 2 53 ? 7.521 6.457 -4.817 1.00 0.00 53 PHE B N 4
ATOM 6450 C CA . PHE B 2 53 ? 6.618 7.155 -5.727 1.00 0.00 53 PHE B CA 4
ATOM 6451 C C . PHE B 2 53 ? 6.856 8.662 -5.667 1.00 0.00 53 PHE B C 4
ATOM 6452 O O . PHE B 2 53 ? 6.929 9.328 -6.699 1.00 0.00 53 PHE B O 4
ATOM 6469 N N . GLN B 2 54 ? 6.968 9.194 -4.454 1.00 0.00 54 GLN B N 4
ATOM 6470 C CA . GLN B 2 54 ? 7.187 10.627 -4.280 1.00 0.00 54 GLN B CA 4
ATOM 6471 C C . GLN B 2 54 ? 8.506 11.049 -4.924 1.00 0.00 54 GLN B C 4
ATOM 6472 O O . GLN B 2 54 ? 8.589 12.106 -5.549 1.00 0.00 54 GLN B O 4
ATOM 6486 N N . LYS B 2 55 ? 9.533 10.218 -4.774 1.00 0.00 55 LYS B N 4
ATOM 6487 C CA . LYS B 2 55 ? 10.838 10.524 -5.354 1.00 0.00 55 LYS B CA 4
ATOM 6488 C C . LYS B 2 55 ? 10.747 10.599 -6.874 1.00 0.00 55 LYS B C 4
ATOM 6489 O O . LYS B 2 55 ? 11.374 11.453 -7.501 1.00 0.00 55 LYS B O 4
ATOM 6508 N N . LYS B 2 56 ? 9.963 9.700 -7.461 1.00 0.00 56 LYS B N 4
ATOM 6509 C CA . LYS B 2 56 ? 9.800 9.675 -8.910 1.00 0.00 56 LYS B CA 4
ATOM 6510 C C . LYS B 2 56 ? 9.212 10.996 -9.400 1.00 0.00 56 LYS B C 4
ATOM 6511 O O . LYS B 2 56 ? 9.660 11.550 -10.403 1.00 0.00 56 LYS B O 4
ATOM 6530 N N . LYS B 2 57 ? 8.207 11.491 -8.687 1.00 0.00 57 LYS B N 4
ATOM 6531 C CA . LYS B 2 57 ? 7.565 12.747 -9.060 1.00 0.00 57 LYS B CA 4
ATOM 6532 C C . LYS B 2 57 ? 8.575 13.891 -9.031 1.00 0.00 57 LYS B C 4
ATOM 6533 O O . LYS B 2 57 ? 8.602 14.729 -9.933 1.00 0.00 57 LYS B O 4
ATOM 6552 N N . ALA B 2 58 ? 9.400 13.923 -7.990 1.00 0.00 58 ALA B N 4
ATOM 6553 C CA . ALA B 2 58 ? 10.403 14.974 -7.856 1.00 0.00 58 ALA B CA 4
ATOM 6554 C C . ALA B 2 58 ? 11.375 14.939 -9.031 1.00 0.00 58 ALA B C 4
ATOM 6555 O O . ALA B 2 58 ? 11.769 15.982 -9.553 1.00 0.00 58 ALA B O 4
ATOM 6562 N N . GLY B 2 59 ? 11.755 13.734 -9.443 1.00 0.00 59 GLY B N 4
ATOM 6563 C CA . GLY B 2 59 ? 12.678 13.578 -10.560 1.00 0.00 59 GLY B CA 4
ATOM 6564 C C . GLY B 2 59 ? 14.121 13.792 -10.118 1.00 0.00 59 GLY B C 4
ATOM 6565 O O . GLY B 2 59 ? 14.406 13.906 -8.926 1.00 0.00 59 GLY B O 4
ATOM 6569 N N . SER B 2 60 ? 15.025 13.842 -11.090 1.00 0.00 60 SER B N 4
ATOM 6570 C CA . SER B 2 60 ? 16.442 14.040 -10.805 1.00 0.00 60 SER B CA 4
ATOM 6571 C C . SER B 2 60 ? 16.867 15.464 -11.153 1.00 0.00 60 SER B C 4
ATOM 6572 O O . SER B 2 60 ? 18.046 15.726 -11.394 1.00 0.00 60 SER B O 4
ATOM 6580 N N . GLN B 2 61 ? 15.900 16.376 -11.187 1.00 0.00 61 GLN B N 4
ATOM 6581 C CA . GLN B 2 61 ? 16.188 17.768 -11.520 1.00 0.00 61 GLN B CA 4
ATOM 6582 C C . GLN B 2 61 ? 15.476 18.714 -10.557 1.00 0.00 61 GLN B C 4
ATOM 6583 O O . GLN B 2 61 ? 14.471 18.354 -9.945 1.00 0.00 61 GLN B O 4
ATOM 6597 N N . SER B 2 62 ? 16.009 19.927 -10.430 1.00 0.00 62 SER B N 4
ATOM 6598 C CA . SER B 2 62 ? 15.422 20.921 -9.539 1.00 0.00 62 SER B CA 4
ATOM 6599 C C . SER B 2 62 ? 15.088 20.299 -8.188 1.00 0.00 62 SER B C 4
ATOM 6600 O O . SER B 2 62 ? 13.930 19.982 -7.973 1.00 0.00 62 SER B O 4
ATOM 6609 N N . MET A 1 1 ? 12.087 -15.584 -16.980 1.00 0.00 76 MET A N 5
ATOM 6610 C CA . MET A 1 1 ? 12.471 -14.573 -15.956 1.00 0.00 76 MET A CA 5
ATOM 6611 C C . MET A 1 1 ? 12.047 -13.187 -16.434 1.00 0.00 76 MET A C 5
ATOM 6612 O O . MET A 1 1 ? 11.784 -12.295 -15.628 1.00 0.00 76 MET A O 5
ATOM 6628 N N . LYS A 1 2 ? 11.981 -13.017 -17.750 1.00 0.00 77 LYS A N 5
ATOM 6629 C CA . LYS A 1 2 ? 11.585 -11.738 -18.327 1.00 0.00 77 LYS A CA 5
ATOM 6630 C C . LYS A 1 2 ? 10.094 -11.496 -18.116 1.00 0.00 77 LYS A C 5
ATOM 6631 O O . LYS A 1 2 ? 9.308 -12.440 -18.042 1.00 0.00 77 LYS A O 5
ATOM 6650 N N . ASP A 1 3 ? 9.716 -10.225 -18.008 1.00 0.00 78 ASP A N 5
ATOM 6651 C CA . ASP A 1 3 ? 8.318 -9.868 -17.792 1.00 0.00 78 ASP A CA 5
ATOM 6652 C C . ASP A 1 3 ? 7.789 -10.534 -16.527 1.00 0.00 78 ASP A C 5
ATOM 6653 O O . ASP A 1 3 ? 6.659 -11.019 -16.492 1.00 0.00 78 ASP A O 5
ATOM 6662 N N . THR A 1 4 ? 8.621 -10.547 -15.490 1.00 0.00 79 THR A N 5
ATOM 6663 C CA . THR A 1 4 ? 8.240 -11.150 -14.218 1.00 0.00 79 THR A CA 5
ATOM 6664 C C . THR A 1 4 ? 7.206 -10.279 -13.510 1.00 0.00 79 THR A C 5
ATOM 6665 O O . THR A 1 4 ? 7.435 -9.827 -12.388 1.00 0.00 79 THR A O 5
ATOM 6676 N N . ASP A 1 5 ? 6.089 -10.033 -14.200 1.00 0.00 80 ASP A N 5
ATOM 6677 C CA . ASP A 1 5 ? 5.002 -9.194 -13.683 1.00 0.00 80 ASP A CA 5
ATOM 6678 C C . ASP A 1 5 ? 5.022 -9.108 -12.160 1.00 0.00 80 ASP A C 5
ATOM 6679 O O . ASP A 1 5 ? 4.655 -10.050 -11.463 1.00 0.00 80 ASP A O 5
ATOM 6688 N N . SER A 1 6 ? 5.464 -7.960 -11.659 1.00 0.00 81 SER A N 5
ATOM 6689 C CA . SER A 1 6 ? 5.540 -7.720 -10.223 1.00 0.00 81 SER A CA 5
ATOM 6690 C C . SER A 1 6 ? 4.195 -7.271 -9.672 1.00 0.00 81 SER A C 5
ATOM 6691 O O . SER A 1 6 ? 4.040 -7.094 -8.463 1.00 0.00 81 SER A O 5
ATOM 6699 N N . GLU A 1 7 ? 3.225 -7.071 -10.556 1.00 0.00 82 GLU A N 5
ATOM 6700 C CA . GLU A 1 7 ? 1.911 -6.624 -10.119 1.00 0.00 82 GLU A CA 5
ATOM 6701 C C . GLU A 1 7 ? 1.343 -7.609 -9.115 1.00 0.00 82 GLU A C 5
ATOM 6702 O O . GLU A 1 7 ? 0.735 -7.222 -8.119 1.00 0.00 82 GLU A O 5
ATOM 6714 N N . GLU A 1 8 ? 1.565 -8.882 -9.376 1.00 0.00 83 GLU A N 5
ATOM 6715 C CA . GLU A 1 8 ? 1.092 -9.929 -8.484 1.00 0.00 83 GLU A CA 5
ATOM 6716 C C . GLU A 1 8 ? 1.781 -9.834 -7.127 1.00 0.00 83 GLU A C 5
ATOM 6717 O O . GLU A 1 8 ? 1.155 -10.041 -6.088 1.00 0.00 83 GLU A O 5
ATOM 6729 N N . GLU A 1 9 ? 3.075 -9.528 -7.144 1.00 0.00 84 GLU A N 5
ATOM 6730 C CA . GLU A 1 9 ? 3.835 -9.419 -5.905 1.00 0.00 84 GLU A CA 5
ATOM 6731 C C . GLU A 1 9 ? 3.299 -8.291 -5.026 1.00 0.00 84 GLU A C 5
ATOM 6732 O O . GLU A 1 9 ? 3.130 -8.463 -3.817 1.00 0.00 84 GLU A O 5
ATOM 6744 N N . ILE A 1 10 ? 3.033 -7.141 -5.635 1.00 0.00 85 ILE A N 5
ATOM 6745 C CA . ILE A 1 10 ? 2.519 -5.999 -4.888 1.00 0.00 85 ILE A CA 5
ATOM 6746 C C . ILE A 1 10 ? 1.108 -6.282 -4.381 1.00 0.00 85 ILE A C 5
ATOM 6747 O O . ILE A 1 10 ? 0.777 -5.977 -3.237 1.00 0.00 85 ILE A O 5
ATOM 6763 N N . ARG A 1 11 ? 0.284 -6.870 -5.246 1.00 0.00 86 ARG A N 5
ATOM 6764 C CA . ARG A 1 11 ? -1.095 -7.193 -4.891 1.00 0.00 86 ARG A CA 5
ATOM 6765 C C . ARG A 1 11 ? -1.143 -8.155 -3.712 1.00 0.00 86 ARG A C 5
ATOM 6766 O O . ARG A 1 11 ? -2.023 -8.055 -2.860 1.00 0.00 86 ARG A O 5
ATOM 6787 N N . GLU A 1 12 ? -0.193 -9.081 -3.659 1.00 0.00 87 GLU A N 5
ATOM 6788 C CA . GLU A 1 12 ? -0.162 -10.041 -2.565 1.00 0.00 87 GLU A CA 5
ATOM 6789 C C . GLU A 1 12 ? -0.144 -9.287 -1.244 1.00 0.00 87 GLU A C 5
ATOM 6790 O O . GLU A 1 12 ? -0.824 -9.666 -0.289 1.00 0.00 87 GLU A O 5
ATOM 6802 N N . ALA A 1 13 ? 0.632 -8.213 -1.200 1.00 0.00 88 ALA A N 5
ATOM 6803 C CA . ALA A 1 13 ? 0.732 -7.398 0.002 1.00 0.00 88 ALA A CA 5
ATOM 6804 C C . ALA A 1 13 ? -0.637 -6.842 0.395 1.00 0.00 88 ALA A C 5
ATOM 6805 O O . ALA A 1 13 ? -0.953 -6.743 1.580 1.00 0.00 88 ALA A O 5
ATOM 6812 N N . PHE A 1 14 ? -1.458 -6.503 -0.598 1.00 0.00 89 PHE A N 5
ATOM 6813 C CA . PHE A 1 14 ? -2.796 -5.991 -0.316 1.00 0.00 89 PHE A CA 5
ATOM 6814 C C . PHE A 1 14 ? -3.749 -7.142 0.001 1.00 0.00 89 PHE A C 5
ATOM 6815 O O . PHE A 1 14 ? -4.586 -7.036 0.897 1.00 0.00 89 PHE A O 5
ATOM 6832 N N . ARG A 1 15 ? -3.630 -8.231 -0.756 1.00 0.00 90 ARG A N 5
ATOM 6833 C CA . ARG A 1 15 ? -4.506 -9.380 -0.553 1.00 0.00 90 ARG A CA 5
ATOM 6834 C C . ARG A 1 15 ? -4.537 -9.772 0.919 1.00 0.00 90 ARG A C 5
ATOM 6835 O O . ARG A 1 15 ? -5.529 -10.317 1.404 1.00 0.00 90 ARG A O 5
ATOM 6856 N N . VAL A 1 16 ? -3.462 -9.468 1.635 1.00 0.00 91 VAL A N 5
ATOM 6857 C CA . VAL A 1 16 ? -3.399 -9.769 3.060 1.00 0.00 91 VAL A CA 5
ATOM 6858 C C . VAL A 1 16 ? -4.492 -9.010 3.804 1.00 0.00 91 VAL A C 5
ATOM 6859 O O . VAL A 1 16 ? -5.118 -9.544 4.720 1.00 0.00 91 VAL A O 5
ATOM 6872 N N . PHE A 1 17 ? -4.710 -7.760 3.408 1.00 0.00 92 PHE A N 5
ATOM 6873 C CA . PHE A 1 17 ? -5.726 -6.933 4.049 1.00 0.00 92 PHE A CA 5
ATOM 6874 C C . PHE A 1 17 ? -7.105 -7.206 3.446 1.00 0.00 92 PHE A C 5
ATOM 6875 O O . PHE A 1 17 ? -8.125 -7.013 4.106 1.00 0.00 92 PHE A O 5
ATOM 6892 N N . ASP A 1 18 ? -7.130 -7.680 2.202 1.00 0.00 93 ASP A N 5
ATOM 6893 C CA . ASP A 1 18 ? -8.399 -8.001 1.552 1.00 0.00 93 ASP A CA 5
ATOM 6894 C C . ASP A 1 18 ? -8.739 -9.465 1.801 1.00 0.00 93 ASP A C 5
ATOM 6895 O O . ASP A 1 18 ? -8.433 -10.333 0.984 1.00 0.00 93 ASP A O 5
ATOM 6904 N N . LYS A 1 19 ? -9.358 -9.730 2.944 1.00 0.00 94 LYS A N 5
ATOM 6905 C CA . LYS A 1 19 ? -9.723 -11.084 3.313 1.00 0.00 94 LYS A CA 5
ATOM 6906 C C . LYS A 1 19 ? -11.084 -11.453 2.728 1.00 0.00 94 LYS A C 5
ATOM 6907 O O . LYS A 1 19 ? -11.423 -12.630 2.606 1.00 0.00 94 LYS A O 5
ATOM 6926 N N . ASP A 1 20 ? -11.854 -10.443 2.340 1.00 0.00 95 ASP A N 5
ATOM 6927 C CA . ASP A 1 20 ? -13.162 -10.689 1.750 1.00 0.00 95 ASP A CA 5
ATOM 6928 C C . ASP A 1 20 ? -13.014 -11.023 0.270 1.00 0.00 95 ASP A C 5
ATOM 6929 O O . ASP A 1 20 ? -13.860 -11.704 -0.311 1.00 0.00 95 ASP A O 5
ATOM 6938 N N . GLY A 1 21 ? -11.934 -10.537 -0.334 1.00 0.00 96 GLY A N 5
ATOM 6939 C CA . GLY A 1 21 ? -11.684 -10.788 -1.749 1.00 0.00 96 GLY A CA 5
ATOM 6940 C C . GLY A 1 21 ? -12.669 -10.016 -2.619 1.00 0.00 96 GLY A C 5
ATOM 6941 O O . GLY A 1 21 ? -13.015 -10.450 -3.718 1.00 0.00 96 GLY A O 5
ATOM 6945 N N . ASN A 1 22 ? -13.118 -8.870 -2.118 1.00 0.00 97 ASN A N 5
ATOM 6946 C CA . ASN A 1 22 ? -14.066 -8.044 -2.857 1.00 0.00 97 ASN A CA 5
ATOM 6947 C C . ASN A 1 22 ? -13.337 -6.998 -3.697 1.00 0.00 97 ASN A C 5
ATOM 6948 O O . ASN A 1 22 ? -13.958 -6.278 -4.479 1.00 0.00 97 ASN A O 5
ATOM 6959 N N . GLY A 1 23 ? -12.018 -6.920 -3.535 1.00 0.00 98 GLY A N 5
ATOM 6960 C CA . GLY A 1 23 ? -11.224 -5.954 -4.289 1.00 0.00 98 GLY A CA 5
ATOM 6961 C C . GLY A 1 23 ? -11.017 -4.664 -3.495 1.00 0.00 98 GLY A C 5
ATOM 6962 O O . GLY A 1 23 ? -10.529 -3.669 -4.030 1.00 0.00 98 GLY A O 5
ATOM 6966 N N . TYR A 1 24 ? -11.399 -4.690 -2.221 1.00 0.00 99 TYR A N 5
ATOM 6967 C CA . TYR A 1 24 ? -11.252 -3.506 -1.374 1.00 0.00 99 TYR A CA 5
ATOM 6968 C C . TYR A 1 24 ? -10.732 -3.861 0.016 1.00 0.00 99 TYR A C 5
ATOM 6969 O O . TYR A 1 24 ? -10.885 -4.990 0.484 1.00 0.00 99 TYR A O 5
ATOM 6987 N N . ILE A 1 25 ? -10.151 -2.864 0.682 1.00 0.00 100 ILE A N 5
ATOM 6988 C CA . ILE A 1 25 ? -9.640 -3.030 2.039 1.00 0.00 100 ILE A CA 5
ATOM 6989 C C . ILE A 1 25 ? -10.194 -1.884 2.881 1.00 0.00 100 ILE A C 5
ATOM 6990 O O . ILE A 1 25 ? -10.368 -0.779 2.371 1.00 0.00 100 ILE A O 5
ATOM 7006 N N . SER A 1 26 ? -10.484 -2.125 4.154 1.00 0.00 101 SER A N 5
ATOM 7007 C CA . SER A 1 26 ? -11.025 -1.057 4.990 1.00 0.00 101 SER A CA 5
ATOM 7008 C C . SER A 1 26 ? -10.008 0.074 5.147 1.00 0.00 101 SER A C 5
ATOM 7009 O O . SER A 1 26 ? -8.825 -0.169 5.356 1.00 0.00 101 SER A O 5
ATOM 7017 N N . ALA A 1 27 ? -10.480 1.311 5.036 1.00 0.00 102 ALA A N 5
ATOM 7018 C CA . ALA A 1 27 ? -9.605 2.476 5.163 1.00 0.00 102 ALA A CA 5
ATOM 7019 C C . ALA A 1 27 ? -9.002 2.588 6.564 1.00 0.00 102 ALA A C 5
ATOM 7020 O O . ALA A 1 27 ? -7.853 2.994 6.726 1.00 0.00 102 ALA A O 5
ATOM 7027 N N . ALA A 1 28 ? -9.802 2.268 7.574 1.00 0.00 103 ALA A N 5
ATOM 7028 C CA . ALA A 1 28 ? -9.352 2.379 8.962 1.00 0.00 103 ALA A CA 5
ATOM 7029 C C . ALA A 1 28 ? -8.127 1.504 9.238 1.00 0.00 103 ALA A C 5
ATOM 7030 O O . ALA A 1 28 ? -7.213 1.920 9.949 1.00 0.00 103 ALA A O 5
ATOM 7037 N N . GLU A 1 29 ? -8.115 0.295 8.690 1.00 0.00 104 GLU A N 5
ATOM 7038 C CA . GLU A 1 29 ? -6.990 -0.610 8.917 1.00 0.00 104 GLU A CA 5
ATOM 7039 C C . GLU A 1 29 ? -5.746 -0.108 8.191 1.00 0.00 104 GLU A C 5
ATOM 7040 O O . GLU A 1 29 ? -4.621 -0.374 8.613 1.00 0.00 104 GLU A O 5
ATOM 7052 N N . LEU A 1 30 ? -5.956 0.618 7.098 1.00 0.00 105 LEU A N 5
ATOM 7053 C CA . LEU A 1 30 ? -4.832 1.149 6.326 1.00 0.00 105 LEU A CA 5
ATOM 7054 C C . LEU A 1 30 ? -4.013 2.094 7.204 1.00 0.00 105 LEU A C 5
ATOM 7055 O O . LEU A 1 30 ? -2.793 1.971 7.294 1.00 0.00 105 LEU A O 5
ATOM 7071 N N . ARG A 1 31 ? -4.698 3.039 7.849 1.00 0.00 106 ARG A N 5
ATOM 7072 C CA . ARG A 1 31 ? -4.025 4.004 8.717 1.00 0.00 106 ARG A CA 5
ATOM 7073 C C . ARG A 1 31 ? -3.205 3.275 9.779 1.00 0.00 106 ARG A C 5
ATOM 7074 O O . ARG A 1 31 ? -2.020 3.551 9.955 1.00 0.00 106 ARG A O 5
ATOM 7095 N N . HIS A 1 32 ? -3.836 2.340 10.482 1.00 0.00 107 HIS A N 5
ATOM 7096 C CA . HIS A 1 32 ? -3.145 1.577 11.520 1.00 0.00 107 HIS A CA 5
ATOM 7097 C C . HIS A 1 32 ? -1.989 0.763 10.944 1.00 0.00 107 HIS A C 5
ATOM 7098 O O . HIS A 1 32 ? -0.886 0.752 11.489 1.00 0.00 107 HIS A O 5
ATOM 7113 N N . VAL A 1 33 ? -2.266 0.069 9.850 1.00 0.00 108 VAL A N 5
ATOM 7114 C CA . VAL A 1 33 ? -1.275 -0.780 9.190 1.00 0.00 108 VAL A CA 5
ATOM 7115 C C . VAL A 1 33 ? -0.076 0.024 8.680 1.00 0.00 108 VAL A C 5
ATOM 7116 O O . VAL A 1 33 ? 1.067 -0.424 8.770 1.00 0.00 108 VAL A O 5
ATOM 7129 N N . MET A 1 34 ? -0.350 1.202 8.140 1.00 0.00 109 MET A N 5
ATOM 7130 C CA . MET A 1 34 ? 0.706 2.062 7.606 1.00 0.00 109 MET A CA 5
ATOM 7131 C C . MET A 1 34 ? 1.497 2.737 8.718 1.00 0.00 109 MET A C 5
ATOM 7132 O O . MET A 1 34 ? 2.648 3.123 8.513 1.00 0.00 109 MET A O 5
ATOM 7146 N N . THR A 1 35 ? 0.875 2.902 9.880 1.00 0.00 110 THR A N 5
ATOM 7147 C CA . THR A 1 35 ? 1.543 3.565 10.994 1.00 0.00 110 THR A CA 5
ATOM 7148 C C . THR A 1 35 ? 1.964 2.573 12.076 1.00 0.00 110 THR A C 5
ATOM 7149 O O . THR A 1 35 ? 2.775 2.908 12.937 1.00 0.00 110 THR A O 5
ATOM 7160 N N . ASN A 1 36 ? 1.391 1.369 12.051 1.00 0.00 111 ASN A N 5
ATOM 7161 C CA . ASN A 1 36 ? 1.713 0.362 13.065 1.00 0.00 111 ASN A CA 5
ATOM 7162 C C . ASN A 1 36 ? 2.595 -0.763 12.511 1.00 0.00 111 ASN A C 5
ATOM 7163 O O . ASN A 1 36 ? 3.463 -1.272 13.219 1.00 0.00 111 ASN A O 5
ATOM 7174 N N . LEU A 1 37 ? 2.358 -1.164 11.260 1.00 0.00 112 LEU A N 5
ATOM 7175 C CA . LEU A 1 37 ? 3.134 -2.253 10.659 1.00 0.00 112 LEU A CA 5
ATOM 7176 C C . LEU A 1 37 ? 4.092 -1.738 9.587 1.00 0.00 112 LEU A C 5
ATOM 7177 O O . LEU A 1 37 ? 3.746 -0.858 8.798 1.00 0.00 112 LEU A O 5
ATOM 7193 N N . GLY A 1 38 ? 5.295 -2.315 9.559 1.00 0.00 113 GLY A N 5
ATOM 7194 C CA . GLY A 1 38 ? 6.309 -1.938 8.577 1.00 0.00 113 GLY A CA 5
ATOM 7195 C C . GLY A 1 38 ? 6.625 -0.449 8.645 1.00 0.00 113 GLY A C 5
ATOM 7196 O O . GLY A 1 38 ? 5.720 0.374 8.516 1.00 0.00 113 GLY A O 5
ATOM 7200 N N . GLU A 1 39 ? 7.915 -0.125 8.839 1.00 0.00 114 GLU A N 5
ATOM 7201 C CA . GLU A 1 39 ? 8.379 1.270 8.916 1.00 0.00 114 GLU A CA 5
ATOM 7202 C C . GLU A 1 39 ? 7.207 2.223 9.099 1.00 0.00 114 GLU A C 5
ATOM 7203 O O . GLU A 1 39 ? 6.618 2.682 8.125 1.00 0.00 114 GLU A O 5
ATOM 7215 N N . LYS A 1 40 ? 6.836 2.470 10.344 1.00 0.00 115 LYS A N 5
ATOM 7216 C CA . LYS A 1 40 ? 5.689 3.320 10.633 1.00 0.00 115 LYS A CA 5
ATOM 7217 C C . LYS A 1 40 ? 5.728 4.613 9.817 1.00 0.00 115 LYS A C 5
ATOM 7218 O O . LYS A 1 40 ? 6.745 5.307 9.777 1.00 0.00 115 LYS A O 5
ATOM 7237 N N . LEU A 1 41 ? 4.599 4.939 9.184 1.00 0.00 116 LEU A N 5
ATOM 7238 C CA . LEU A 1 41 ? 4.495 6.162 8.390 1.00 0.00 116 LEU A CA 5
ATOM 7239 C C . LEU A 1 41 ? 4.020 7.303 9.287 1.00 0.00 116 LEU A C 5
ATOM 7240 O O . LEU A 1 41 ? 3.386 7.064 10.314 1.00 0.00 116 LEU A O 5
ATOM 7256 N N . THR A 1 42 ? 4.308 8.543 8.898 1.00 0.00 117 THR A N 5
ATOM 7257 C CA . THR A 1 42 ? 3.875 9.692 9.685 1.00 0.00 117 THR A CA 5
ATOM 7258 C C . THR A 1 42 ? 2.477 10.120 9.252 1.00 0.00 117 THR A C 5
ATOM 7259 O O . THR A 1 42 ? 1.978 9.675 8.218 1.00 0.00 117 THR A O 5
ATOM 7270 N N . ASP A 1 43 ? 1.841 10.974 10.046 1.00 0.00 118 ASP A N 5
ATOM 7271 C CA . ASP A 1 43 ? 0.496 11.433 9.721 1.00 0.00 118 ASP A CA 5
ATOM 7272 C C . ASP A 1 43 ? 0.481 12.146 8.373 1.00 0.00 118 ASP A C 5
ATOM 7273 O O . ASP A 1 43 ? -0.449 11.977 7.584 1.00 0.00 118 ASP A O 5
ATOM 7282 N N . GLU A 1 44 ? 1.514 12.939 8.108 1.00 0.00 119 GLU A N 5
ATOM 7283 C CA . GLU A 1 44 ? 1.595 13.661 6.843 1.00 0.00 119 GLU A CA 5
ATOM 7284 C C . GLU A 1 44 ? 1.680 12.674 5.683 1.00 0.00 119 GLU A C 5
ATOM 7285 O O . GLU A 1 44 ? 1.038 12.857 4.649 1.00 0.00 119 GLU A O 5
ATOM 7297 N N . GLU A 1 45 ? 2.460 11.617 5.876 1.00 0.00 120 GLU A N 5
ATOM 7298 C CA . GLU A 1 45 ? 2.609 10.592 4.852 1.00 0.00 120 GLU A CA 5
ATOM 7299 C C . GLU A 1 45 ? 1.313 9.798 4.706 1.00 0.00 120 GLU A C 5
ATOM 7300 O O . GLU A 1 45 ? 0.892 9.476 3.596 1.00 0.00 120 GLU A O 5
ATOM 7312 N N . VAL A 1 46 ? 0.674 9.508 5.838 1.00 0.00 121 VAL A N 5
ATOM 7313 C CA . VAL A 1 46 ? -0.589 8.772 5.826 1.00 0.00 121 VAL A CA 5
ATOM 7314 C C . VAL A 1 46 ? -1.654 9.585 5.095 1.00 0.00 121 VAL A C 5
ATOM 7315 O O . VAL A 1 46 ? -2.445 9.046 4.327 1.00 0.00 121 VAL A O 5
ATOM 7328 N N . ASP A 1 47 ? -1.682 10.884 5.353 1.00 0.00 122 ASP A N 5
ATOM 7329 C CA . ASP A 1 47 ? -2.670 11.743 4.718 1.00 0.00 122 ASP A CA 5
ATOM 7330 C C . ASP A 1 47 ? -2.523 11.687 3.200 1.00 0.00 122 ASP A C 5
ATOM 7331 O O . ASP A 1 47 ? -3.516 11.602 2.477 1.00 0.00 122 ASP A O 5
ATOM 7340 N N . GLU A 1 48 ? -1.281 11.718 2.722 1.00 0.00 123 GLU A N 5
ATOM 7341 C CA . GLU A 1 48 ? -1.034 11.651 1.285 1.00 0.00 123 GLU A CA 5
ATOM 7342 C C . GLU A 1 48 ? -1.554 10.330 0.743 1.00 0.00 123 GLU A C 5
ATOM 7343 O O . GLU A 1 48 ? -2.139 10.265 -0.338 1.00 0.00 123 GLU A O 5
ATOM 7355 N N . MET A 1 49 ? -1.332 9.279 1.519 1.00 0.00 124 MET A N 5
ATOM 7356 C CA . MET A 1 49 ? -1.767 7.943 1.148 1.00 0.00 124 MET A CA 5
ATOM 7357 C C . MET A 1 49 ? -3.293 7.890 1.092 1.00 0.00 124 MET A C 5
ATOM 7358 O O . MET A 1 49 ? -3.871 7.287 0.189 1.00 0.00 124 MET A O 5
ATOM 7372 N N . ILE A 1 50 ? -3.938 8.537 2.063 1.00 0.00 125 ILE A N 5
ATOM 7373 C CA . ILE A 1 50 ? -5.399 8.561 2.121 1.00 0.00 125 ILE A CA 5
ATOM 7374 C C . ILE A 1 50 ? -5.971 9.319 0.923 1.00 0.00 125 ILE A C 5
ATOM 7375 O O . ILE A 1 50 ? -7.010 8.947 0.379 1.00 0.00 125 ILE A O 5
ATOM 7391 N N . ARG A 1 51 ? -5.285 10.382 0.524 1.00 0.00 126 ARG A N 5
ATOM 7392 C CA . ARG A 1 51 ? -5.726 11.193 -0.606 1.00 0.00 126 ARG A CA 5
ATOM 7393 C C . ARG A 1 51 ? -5.790 10.344 -1.874 1.00 0.00 126 ARG A C 5
ATOM 7394 O O . ARG A 1 51 ? -6.651 10.546 -2.731 1.00 0.00 126 ARG A O 5
ATOM 7415 N N . GLU A 1 52 ? -4.872 9.391 -1.976 1.00 0.00 127 GLU A N 5
ATOM 7416 C CA . GLU A 1 52 ? -4.821 8.502 -3.132 1.00 0.00 127 GLU A CA 5
ATOM 7417 C C . GLU A 1 52 ? -5.547 7.187 -2.842 1.00 0.00 127 GLU A C 5
ATOM 7418 O O . GLU A 1 52 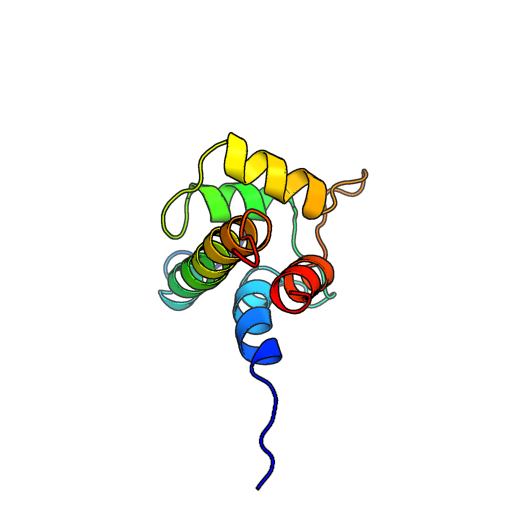? -5.646 6.319 -3.710 1.00 0.00 127 GLU A O 5
ATOM 7430 N N . ALA A 1 53 ? -6.038 7.039 -1.615 1.00 0.00 128 ALA A N 5
ATOM 7431 C CA . ALA A 1 53 ? -6.733 5.814 -1.222 1.00 0.00 128 ALA A CA 5
ATOM 7432 C C . ALA A 1 53 ? -8.220 5.861 -1.578 1.00 0.00 128 ALA A C 5
ATOM 7433 O O . ALA A 1 53 ? -8.637 5.268 -2.570 1.00 0.00 128 ALA A O 5
ATOM 7440 N N . ASP A 1 54 ? -9.001 6.578 -0.759 1.00 0.00 129 ASP A N 5
ATOM 7441 C CA . ASP A 1 54 ? -10.448 6.704 -0.975 1.00 0.00 129 ASP A CA 5
ATOM 7442 C C . ASP A 1 54 ? -11.107 7.495 0.159 1.00 0.00 129 ASP A C 5
ATOM 7443 O O . ASP A 1 54 ? -10.871 8.691 0.324 1.00 0.00 129 ASP A O 5
ATOM 7452 N N . ILE A 1 55 ? -11.945 6.795 0.922 1.00 0.00 130 ILE A N 5
ATOM 7453 C CA . ILE A 1 55 ? -12.675 7.374 2.040 1.00 0.00 130 ILE A CA 5
ATOM 7454 C C . ILE A 1 55 ? -13.667 8.430 1.565 1.00 0.00 130 ILE A C 5
ATOM 7455 O O . ILE A 1 55 ? -14.576 8.129 0.794 1.00 0.00 130 ILE A O 5
ATOM 7471 N N . ASP A 1 56 ? -13.501 9.653 2.063 1.00 0.00 131 ASP A N 5
ATOM 7472 C CA . ASP A 1 56 ? -14.396 10.763 1.730 1.00 0.00 131 ASP A CA 5
ATOM 7473 C C . ASP A 1 56 ? -15.790 10.508 2.307 1.00 0.00 131 ASP A C 5
ATOM 7474 O O . ASP A 1 56 ? -16.501 11.443 2.672 1.00 0.00 131 ASP A O 5
ATOM 7483 N N . GLY A 1 57 ? -16.171 9.234 2.384 1.00 0.00 132 GLY A N 5
ATOM 7484 C CA . GLY A 1 57 ? -17.475 8.862 2.915 1.00 0.00 132 GLY A CA 5
ATOM 7485 C C . GLY A 1 57 ? -17.766 7.387 2.655 1.00 0.00 132 GLY A C 5
ATOM 7486 O O . GLY A 1 57 ? -18.819 6.878 3.042 1.00 0.00 132 GLY A O 5
ATOM 7490 N N . ASP A 1 58 ? -16.830 6.700 2.004 1.00 0.00 133 ASP A N 5
ATOM 7491 C CA . ASP A 1 58 ? -17.011 5.282 1.710 1.00 0.00 133 ASP A CA 5
ATOM 7492 C C . ASP A 1 58 ? -16.587 4.421 2.894 1.00 0.00 133 ASP A C 5
ATOM 7493 O O . ASP A 1 58 ? -17.252 3.442 3.233 1.00 0.00 133 ASP A O 5
ATOM 7502 N N . GLY A 1 59 ? -15.476 4.792 3.517 1.00 0.00 134 GLY A N 5
ATOM 7503 C CA . GLY A 1 59 ? -14.966 4.048 4.661 1.00 0.00 134 GLY A CA 5
ATOM 7504 C C . GLY A 1 59 ? -14.101 2.875 4.209 1.00 0.00 134 GLY A C 5
ATOM 7505 O O . GLY A 1 59 ? -13.481 2.202 5.034 1.00 0.00 134 GLY A O 5
ATOM 7509 N N . GLN A 1 60 ? -14.065 2.633 2.898 1.00 0.00 135 GLN A N 5
ATOM 7510 C CA . GLN A 1 60 ? -13.272 1.531 2.353 1.00 0.00 135 GLN A CA 5
ATOM 7511 C C . GLN A 1 60 ? -12.181 2.066 1.435 1.00 0.00 135 GLN A C 5
ATOM 7512 O O . GLN A 1 60 ? -12.207 3.230 1.044 1.00 0.00 135 GLN A O 5
ATOM 7526 N N . VAL A 1 61 ? -11.225 1.206 1.091 1.00 0.00 136 VAL A N 5
ATOM 7527 C CA . VAL A 1 61 ? -10.126 1.595 0.213 1.00 0.00 136 VAL A CA 5
ATOM 7528 C C . VAL A 1 61 ? -9.867 0.538 -0.853 1.00 0.00 136 VAL A C 5
ATOM 7529 O O . VAL A 1 61 ? -9.759 -0.646 -0.549 1.00 0.00 136 VAL A O 5
ATOM 7542 N N . ASN A 1 62 ? -9.749 0.974 -2.101 1.00 0.00 137 ASN A N 5
ATOM 7543 C CA . ASN A 1 62 ? -9.483 0.046 -3.192 1.00 0.00 137 ASN A CA 5
ATOM 7544 C C . ASN A 1 62 ? -7.981 -0.002 -3.488 1.00 0.00 137 ASN A C 5
ATOM 7545 O O . ASN A 1 62 ? -7.407 0.973 -3.969 1.00 0.00 137 ASN A O 5
ATOM 7556 N N . TYR A 1 63 ? -7.345 -1.127 -3.175 1.00 0.00 138 TYR A N 5
ATOM 7557 C CA . TYR A 1 63 ? -5.906 -1.260 -3.394 1.00 0.00 138 TYR A CA 5
ATOM 7558 C C . TYR A 1 63 ? -5.536 -1.131 -4.870 1.00 0.00 138 TYR A C 5
ATOM 7559 O O . TYR A 1 63 ? -4.355 -1.049 -5.212 1.00 0.00 138 TYR A O 5
ATOM 7577 N N . GLU A 1 64 ? -6.534 -1.131 -5.744 1.00 0.00 139 GLU A N 5
ATOM 7578 C CA . GLU A 1 64 ? -6.252 -1.032 -7.175 1.00 0.00 139 GLU A CA 5
ATOM 7579 C C . GLU A 1 64 ? -5.498 0.262 -7.487 1.00 0.00 139 GLU A C 5
ATOM 7580 O O . GLU A 1 64 ? -4.484 0.238 -8.186 1.00 0.00 139 GLU A O 5
ATOM 7592 N N . GLU A 1 65 ? -5.997 1.388 -6.985 1.00 0.00 140 GLU A N 5
ATOM 7593 C CA . GLU A 1 65 ? -5.356 2.677 -7.240 1.00 0.00 140 GLU A CA 5
ATOM 7594 C C . GLU A 1 65 ? -3.927 2.693 -6.702 1.00 0.00 140 GLU A C 5
ATOM 7595 O O . GLU A 1 65 ? -3.016 3.201 -7.355 1.00 0.00 140 GLU A O 5
ATOM 7607 N N . PHE A 1 66 ? -3.734 2.128 -5.518 1.00 0.00 141 PHE A N 5
ATOM 7608 C CA . PHE A 1 66 ? -2.402 2.084 -4.925 1.00 0.00 141 PHE A CA 5
ATOM 7609 C C . PHE A 1 66 ? -1.456 1.308 -5.822 1.00 0.00 141 PHE A C 5
ATOM 7610 O O . PHE A 1 66 ? -0.336 1.741 -6.081 1.00 0.00 141 PHE A O 5
ATOM 7627 N N . VAL A 1 67 ? -1.916 0.166 -6.304 1.00 0.00 142 VAL A N 5
ATOM 7628 C CA . VAL A 1 67 ? -1.102 -0.651 -7.184 1.00 0.00 142 VAL A CA 5
ATOM 7629 C C . VAL A 1 67 ? -0.826 0.076 -8.488 1.00 0.00 142 VAL A C 5
ATOM 7630 O O . VAL A 1 67 ? 0.288 0.022 -9.000 1.00 0.00 142 VAL A O 5
ATOM 7643 N N . GLN A 1 68 ? -1.835 0.761 -9.026 1.00 0.00 143 GLN A N 5
ATOM 7644 C CA . GLN A 1 68 ? -1.647 1.482 -10.276 1.00 0.00 143 GLN A CA 5
ATOM 7645 C C . GLN A 1 68 ? -0.519 2.492 -10.114 1.00 0.00 143 GLN A C 5
ATOM 7646 O O . GLN A 1 68 ? 0.336 2.624 -10.988 1.00 0.00 143 GLN A O 5
ATOM 7660 N N . MET A 1 69 ? -0.516 3.200 -8.988 1.00 0.00 144 MET A N 5
ATOM 7661 C CA . MET A 1 69 ? 0.530 4.182 -8.742 1.00 0.00 144 MET A CA 5
ATOM 7662 C C . MET A 1 69 ? 1.887 3.488 -8.746 1.00 0.00 144 MET A C 5
ATOM 7663 O O . MET A 1 69 ? 2.868 4.019 -9.266 1.00 0.00 144 MET A O 5
ATOM 7677 N N . MET A 1 70 ? 1.932 2.300 -8.154 1.00 0.00 145 MET A N 5
ATOM 7678 C CA . MET A 1 70 ? 3.168 1.529 -8.079 1.00 0.00 145 MET A CA 5
ATOM 7679 C C . MET A 1 70 ? 3.555 0.934 -9.435 1.00 0.00 145 MET A C 5
ATOM 7680 O O . MET A 1 70 ? 4.707 0.554 -9.642 1.00 0.00 145 MET A O 5
ATOM 7694 N N . THR A 1 71 ? 2.598 0.859 -10.356 1.00 0.00 146 THR A N 5
ATOM 7695 C CA . THR A 1 71 ? 2.872 0.311 -11.684 1.00 0.00 146 THR A CA 5
ATOM 7696 C C . THR A 1 71 ? 3.143 1.435 -12.683 1.00 0.00 146 THR A C 5
ATOM 7697 O O . THR A 1 71 ? 2.979 1.260 -13.891 1.00 0.00 146 THR A O 5
ATOM 7708 N N . ALA A 1 72 ? 3.573 2.587 -12.176 1.00 0.00 147 ALA A N 5
ATOM 7709 C CA . ALA A 1 72 ? 3.872 3.726 -13.036 1.00 0.00 147 ALA A CA 5
ATOM 7710 C C . ALA A 1 72 ? 5.215 4.336 -12.657 1.00 0.00 147 ALA A C 5
ATOM 7711 O O . ALA A 1 72 ? 6.268 3.758 -12.926 1.00 0.00 147 ALA A O 5
ATOM 7718 N N . LYS A 1 73 ? 5.165 5.505 -12.031 1.00 0.00 148 LYS A N 5
ATOM 7719 C CA . LYS A 1 73 ? 6.382 6.195 -11.611 1.00 0.00 148 LYS A CA 5
ATOM 7720 C C . LYS A 1 73 ? 7.401 5.198 -11.068 1.00 0.00 148 LYS A C 5
ATOM 7721 O O . LYS A 1 73 ? 7.026 4.395 -10.230 1.00 0.00 148 LYS A O 5
ATOM 7741 N N . PHE B 2 30 ? -9.516 -4.820 11.720 1.00 0.00 30 PHE B N 5
ATOM 7742 C CA . PHE B 2 30 ? -8.431 -5.132 10.748 1.00 0.00 30 PHE B CA 5
ATOM 7743 C C . PHE B 2 30 ? -8.655 -6.529 10.177 1.00 0.00 30 PHE B C 5
ATOM 7744 O O . PHE B 2 30 ? -8.606 -6.730 8.964 1.00 0.00 30 PHE B O 5
ATOM 7761 N N . ASP B 2 31 ? -8.908 -7.488 11.062 1.00 0.00 31 ASP B N 5
ATOM 7762 C CA . ASP B 2 31 ? -9.146 -8.863 10.640 1.00 0.00 31 ASP B CA 5
ATOM 7763 C C . ASP B 2 31 ? -7.994 -9.384 9.786 1.00 0.00 31 ASP B C 5
ATOM 7764 O O . ASP B 2 31 ? -8.215 -9.970 8.726 1.00 0.00 31 ASP B O 5
ATOM 7773 N N . ILE B 2 32 ? -6.765 -9.173 10.255 1.00 0.00 32 ILE B N 5
ATOM 7774 C CA . ILE B 2 32 ? -5.588 -9.633 9.524 1.00 0.00 32 ILE B CA 5
ATOM 7775 C C . ILE B 2 32 ? -4.661 -10.396 10.458 1.00 0.00 32 ILE B C 5
ATOM 7776 O O . ILE B 2 32 ? -4.778 -10.297 11.680 1.00 0.00 32 ILE B O 5
ATOM 7792 N N . ASP B 2 33 ? -3.736 -11.151 9.883 1.00 0.00 33 ASP B N 5
ATOM 7793 C CA . ASP B 2 33 ? -2.792 -11.913 10.686 1.00 0.00 33 ASP B CA 5
ATOM 7794 C C . ASP B 2 33 ? -1.542 -11.083 10.959 1.00 0.00 33 ASP B C 5
ATOM 7795 O O . ASP B 2 33 ? -0.513 -11.262 10.309 1.00 0.00 33 ASP B O 5
ATOM 7804 N N . MET B 2 34 ? -1.636 -10.177 11.928 1.00 0.00 34 MET B N 5
ATOM 7805 C CA . MET B 2 34 ? -0.503 -9.328 12.276 1.00 0.00 34 MET B CA 5
ATOM 7806 C C . MET B 2 34 ? 0.666 -10.173 12.770 1.00 0.00 34 MET B C 5
ATOM 7807 O O . MET B 2 34 ? 1.825 -9.879 12.481 1.00 0.00 34 MET B O 5
ATOM 7821 N N . ASP B 2 35 ? 0.346 -11.216 13.524 1.00 0.00 35 ASP B N 5
ATOM 7822 C CA . ASP B 2 35 ? 1.370 -12.100 14.067 1.00 0.00 35 ASP B CA 5
ATOM 7823 C C . ASP B 2 35 ? 2.165 -12.759 12.946 1.00 0.00 35 ASP B C 5
ATOM 7824 O O . ASP B 2 35 ? 3.379 -12.933 13.057 1.00 0.00 35 ASP B O 5
ATOM 7833 N N . ALA B 2 36 ? 1.480 -13.131 11.871 1.00 0.00 36 ALA B N 5
ATOM 7834 C CA . ALA B 2 36 ? 2.150 -13.777 10.750 1.00 0.00 36 ALA B CA 5
ATOM 7835 C C . ALA B 2 36 ? 3.236 -12.852 10.169 1.00 0.00 36 ALA B C 5
ATOM 7836 O O . ALA B 2 36 ? 2.926 -11.733 9.761 1.00 0.00 36 ALA B O 5
ATOM 7843 N N . PRO B 2 37 ? 4.490 -13.277 10.098 1.00 0.00 37 PRO B N 5
ATOM 7844 C CA . PRO B 2 37 ? 5.583 -12.425 9.524 1.00 0.00 37 PRO B CA 5
ATOM 7845 C C . PRO B 2 37 ? 5.238 -11.876 8.141 1.00 0.00 37 PRO B C 5
ATOM 7846 O O . PRO B 2 37 ? 5.697 -10.799 7.762 1.00 0.00 37 PRO B O 5
ATOM 7857 N N . GLU B 2 38 ? 4.449 -12.631 7.386 1.00 0.00 38 GLU B N 5
ATOM 7858 C CA . GLU B 2 38 ? 4.077 -12.215 6.038 1.00 0.00 38 GLU B CA 5
ATOM 7859 C C . GLU B 2 38 ? 3.317 -10.891 6.060 1.00 0.00 38 GLU B C 5
ATOM 7860 O O . GLU B 2 38 ? 3.531 -10.036 5.203 1.00 0.00 38 GLU B O 5
ATOM 7872 N N . THR B 2 39 ? 2.432 -10.724 7.038 1.00 0.00 39 THR B N 5
ATOM 7873 C CA . THR B 2 39 ? 1.661 -9.490 7.134 1.00 0.00 39 THR B CA 5
ATOM 7874 C C . THR B 2 39 ? 2.586 -8.297 7.348 1.00 0.00 39 THR B C 5
ATOM 7875 O O . THR B 2 39 ? 2.446 -7.266 6.689 1.00 0.00 39 THR B O 5
ATOM 7886 N N . GLU B 2 40 ? 3.533 -8.442 8.269 1.00 0.00 40 GLU B N 5
ATOM 7887 C CA . GLU B 2 40 ? 4.475 -7.366 8.551 1.00 0.00 40 GLU B CA 5
ATOM 7888 C C . GLU B 2 40 ? 5.329 -7.076 7.321 1.00 0.00 40 GLU B C 5
ATOM 7889 O O . GLU B 2 40 ? 5.585 -5.919 6.988 1.00 0.00 40 GLU B O 5
ATOM 7901 N N . ARG B 2 41 ? 5.761 -8.138 6.648 1.00 0.00 41 ARG B N 5
ATOM 7902 C CA . ARG B 2 41 ? 6.580 -7.993 5.450 1.00 0.00 41 ARG B CA 5
ATOM 7903 C C . ARG B 2 41 ? 5.779 -7.322 4.339 1.00 0.00 41 ARG B C 5
ATOM 7904 O O . ARG B 2 41 ? 6.306 -6.500 3.590 1.00 0.00 41 ARG B O 5
ATOM 7925 N N . ALA B 2 42 ? 4.503 -7.681 4.239 1.00 0.00 42 ALA B N 5
ATOM 7926 C CA . ALA B 2 42 ? 3.639 -7.108 3.215 1.00 0.00 42 ALA B CA 5
ATOM 7927 C C . ALA B 2 42 ? 3.540 -5.598 3.393 1.00 0.00 42 ALA B C 5
ATOM 7928 O O . ALA B 2 42 ? 3.562 -4.844 2.420 1.00 0.00 42 ALA B O 5
ATOM 7935 N N . ALA B 2 43 ? 3.437 -5.165 4.644 1.00 0.00 43 ALA B N 5
ATOM 7936 C CA . ALA B 2 43 ? 3.342 -3.743 4.945 1.00 0.00 43 ALA B CA 5
ATOM 7937 C C . ALA B 2 43 ? 4.599 -3.020 4.472 1.00 0.00 43 ALA B C 5
ATOM 7938 O O . ALA B 2 43 ? 4.532 -1.907 3.953 1.00 0.00 43 ALA B O 5
ATOM 7945 N N . VAL B 2 44 ? 5.746 -3.660 4.668 1.00 0.00 44 VAL B N 5
ATOM 7946 C CA . VAL B 2 44 ? 7.022 -3.074 4.275 1.00 0.00 44 VAL B CA 5
ATOM 7947 C C . VAL B 2 44 ? 7.090 -2.833 2.766 1.00 0.00 44 VAL B C 5
ATOM 7948 O O . VAL B 2 44 ? 7.529 -1.773 2.323 1.00 0.00 44 VAL B O 5
ATOM 7961 N N . ALA B 2 45 ? 6.672 -3.824 1.981 1.00 0.00 45 ALA B N 5
ATOM 7962 C CA . ALA B 2 45 ? 6.719 -3.696 0.526 1.00 0.00 45 ALA B CA 5
ATOM 7963 C C . ALA B 2 45 ? 5.855 -2.536 0.042 1.00 0.00 45 ALA B C 5
ATOM 7964 O O . ALA B 2 45 ? 6.292 -1.729 -0.778 1.00 0.00 45 ALA B O 5
ATOM 7971 N N . ILE B 2 46 ? 4.635 -2.446 0.552 1.00 0.00 46 ILE B N 5
ATOM 7972 C CA . ILE B 2 46 ? 3.741 -1.367 0.154 1.00 0.00 46 ILE B CA 5
ATOM 7973 C C . ILE B 2 46 ? 4.305 -0.019 0.585 1.00 0.00 46 ILE B C 5
ATOM 7974 O O . ILE B 2 46 ? 4.327 0.937 -0.191 1.00 0.00 46 ILE B O 5
ATOM 7990 N N . GLN B 2 47 ? 4.760 0.045 1.830 1.00 0.00 47 GLN B N 5
ATOM 7991 C CA . GLN B 2 47 ? 5.327 1.274 2.371 1.00 0.00 47 GLN B CA 5
ATOM 7992 C C . GLN B 2 47 ? 6.607 1.656 1.637 1.00 0.00 47 GLN B C 5
ATOM 7993 O O . GLN B 2 47 ? 6.838 2.829 1.345 1.00 0.00 47 GLN B O 5
ATOM 8007 N N . SER B 2 48 ? 7.437 0.660 1.343 1.00 0.00 48 SER B N 5
ATOM 8008 C CA . SER B 2 48 ? 8.691 0.912 0.645 1.00 0.00 48 SER B CA 5
ATOM 8009 C C . SER B 2 48 ? 8.421 1.487 -0.737 1.00 0.00 48 SER B C 5
ATOM 8010 O O . SER B 2 48 ? 9.087 2.424 -1.174 1.00 0.00 48 SER B O 5
ATOM 8018 N N . GLN B 2 49 ? 7.431 0.923 -1.417 1.00 0.00 49 GLN B N 5
ATOM 8019 C CA . GLN B 2 49 ? 7.069 1.388 -2.747 1.00 0.00 49 GLN B CA 5
ATOM 8020 C C . GLN B 2 49 ? 6.458 2.786 -2.690 1.00 0.00 49 GLN B C 5
ATOM 8021 O O . GLN B 2 49 ? 6.699 3.612 -3.571 1.00 0.00 49 GLN B O 5
ATOM 8035 N N . PHE B 2 50 ? 5.665 3.047 -1.653 1.00 0.00 50 PHE B N 5
ATOM 8036 C CA . PHE B 2 50 ? 5.029 4.353 -1.504 1.00 0.00 50 PHE B CA 5
ATOM 8037 C C . PHE B 2 50 ? 6.069 5.464 -1.413 1.00 0.00 50 PHE B C 5
ATOM 8038 O O . PHE B 2 50 ? 5.958 6.482 -2.095 1.00 0.00 50 PHE B O 5
ATOM 8055 N N . ARG B 2 51 ? 7.078 5.274 -0.567 1.00 0.00 51 ARG B N 5
ATOM 8056 C CA . ARG B 2 51 ? 8.115 6.287 -0.413 1.00 0.00 51 ARG B CA 5
ATOM 8057 C C . ARG B 2 51 ? 8.850 6.505 -1.734 1.00 0.00 51 ARG B C 5
ATOM 8058 O O . ARG B 2 51 ? 9.146 7.639 -2.106 1.00 0.00 51 ARG B O 5
ATOM 8079 N N . LYS B 2 52 ? 9.126 5.416 -2.445 1.00 0.00 52 LYS B N 5
ATOM 8080 C CA . LYS B 2 52 ? 9.812 5.511 -3.730 1.00 0.00 52 LYS B CA 5
ATOM 8081 C C . LYS B 2 52 ? 8.963 6.295 -4.723 1.00 0.00 52 LYS B C 5
ATOM 8082 O O . LYS B 2 52 ? 9.479 7.081 -5.518 1.00 0.00 52 LYS B O 5
ATOM 8101 N N . PHE B 2 53 ? 7.656 6.067 -4.672 1.00 0.00 53 PHE B N 5
ATOM 8102 C CA . PHE B 2 53 ? 6.731 6.746 -5.570 1.00 0.00 53 PHE B CA 5
ATOM 8103 C C . PHE B 2 53 ? 6.826 8.258 -5.389 1.00 0.00 53 PHE B C 5
ATOM 8104 O O . PHE B 2 53 ? 6.912 9.006 -6.363 1.00 0.00 53 PHE B O 5
ATOM 8121 N N . GLN B 2 54 ? 6.804 8.703 -4.136 1.00 0.00 54 GLN B N 5
ATOM 8122 C CA . GLN B 2 54 ? 6.881 10.130 -3.840 1.00 0.00 54 GLN B CA 5
ATOM 8123 C C . GLN B 2 54 ? 8.210 10.707 -4.326 1.00 0.00 54 GLN B C 5
ATOM 8124 O O . GLN B 2 54 ? 8.256 11.810 -4.870 1.00 0.00 54 GLN B O 5
ATOM 8138 N N . LYS B 2 55 ? 9.288 9.953 -4.127 1.00 0.00 55 LYS B N 5
ATOM 8139 C CA . LYS B 2 55 ? 10.609 10.400 -4.552 1.00 0.00 55 LYS B CA 5
ATOM 8140 C C . LYS B 2 55 ? 10.660 10.570 -6.067 1.00 0.00 55 LYS B C 5
ATOM 8141 O O . LYS B 2 55 ? 11.269 11.511 -6.576 1.00 0.00 55 LYS B O 5
ATOM 8160 N N . LYS B 2 56 ? 10.020 9.651 -6.783 1.00 0.00 56 LYS B N 5
ATOM 8161 C CA . LYS B 2 56 ? 10.003 9.708 -8.240 1.00 0.00 56 LYS B CA 5
ATOM 8162 C C . LYS B 2 56 ? 9.321 10.988 -8.716 1.00 0.00 56 LYS B C 5
ATOM 8163 O O . LYS B 2 56 ? 9.763 11.617 -9.677 1.00 0.00 56 LYS B O 5
ATOM 8182 N N . LYS B 2 57 ? 8.245 11.368 -8.036 1.00 0.00 57 LYS B N 5
ATOM 8183 C CA . LYS B 2 57 ? 7.513 12.578 -8.398 1.00 0.00 57 LYS B CA 5
ATOM 8184 C C . LYS B 2 57 ? 8.429 13.792 -8.263 1.00 0.00 57 LYS B C 5
ATOM 8185 O O . LYS B 2 57 ? 8.436 14.678 -9.118 1.00 0.00 57 LYS B O 5
ATOM 8204 N N . ALA B 2 58 ? 9.203 13.818 -7.183 1.00 0.00 58 ALA B N 5
ATOM 8205 C CA . ALA B 2 58 ? 10.129 14.916 -6.933 1.00 0.00 58 ALA B CA 5
ATOM 8206 C C . ALA B 2 58 ? 11.174 15.003 -8.040 1.00 0.00 58 ALA B C 5
ATOM 8207 O O . ALA B 2 58 ? 11.685 16.081 -8.342 1.00 0.00 58 ALA B O 5
ATOM 8214 N N . GLY B 2 59 ? 11.496 13.858 -8.635 1.00 0.00 59 GLY B N 5
ATOM 8215 C CA . GLY B 2 59 ? 12.492 13.814 -9.699 1.00 0.00 59 GLY B CA 5
ATOM 8216 C C . GLY B 2 59 ? 12.086 14.706 -10.867 1.00 0.00 59 GLY B C 5
ATOM 8217 O O . GLY B 2 59 ? 10.900 14.930 -11.109 1.00 0.00 59 GLY B O 5
ATOM 8221 N N . SER B 2 60 ? 13.083 15.220 -11.583 1.00 0.00 60 SER B N 5
ATOM 8222 C CA . SER B 2 60 ? 12.827 16.099 -12.718 1.00 0.00 60 SER B CA 5
ATOM 8223 C C . SER B 2 60 ? 12.215 15.323 -13.880 1.00 0.00 60 SER B C 5
ATOM 8224 O O . SER B 2 60 ? 12.322 14.098 -13.949 1.00 0.00 60 SER B O 5
ATOM 8232 N N . GLN B 2 61 ? 11.572 16.049 -14.790 1.00 0.00 61 GLN B N 5
ATOM 8233 C CA . GLN B 2 61 ? 10.943 15.427 -15.949 1.00 0.00 61 GLN B CA 5
ATOM 8234 C C . GLN B 2 61 ? 10.875 16.410 -17.114 1.00 0.00 61 GLN B C 5
ATOM 8235 O O . GLN B 2 61 ? 9.969 16.340 -17.945 1.00 0.00 61 GLN B O 5
ATOM 8249 N N . SER B 2 62 ? 11.837 17.326 -17.165 1.00 0.00 62 SER B N 5
ATOM 8250 C CA . SER B 2 62 ? 11.876 18.321 -18.233 1.00 0.00 62 SER B CA 5
ATOM 8251 C C . SER B 2 62 ? 10.552 19.073 -18.314 1.00 0.00 62 SER B C 5
ATOM 8252 O O . SER B 2 62 ? 10.029 19.194 -19.409 1.00 0.00 62 SER B O 5
ATOM 8261 N N . MET A 1 1 ? 10.614 -7.384 -12.073 1.00 0.00 76 MET A N 6
ATOM 8262 C CA . MET A 1 1 ? 11.361 -7.665 -13.331 1.00 0.00 76 MET A CA 6
ATOM 8263 C C . MET A 1 1 ? 11.607 -9.165 -13.447 1.00 0.00 76 MET A C 6
ATOM 8264 O O . MET A 1 1 ? 11.634 -9.880 -12.445 1.00 0.00 76 MET A O 6
ATOM 8280 N N . LYS A 1 2 ? 11.784 -9.637 -14.677 1.00 0.00 77 LYS A N 6
ATOM 8281 C CA . LYS A 1 2 ? 12.026 -11.055 -14.915 1.00 0.00 77 LYS A CA 6
ATOM 8282 C C . LYS A 1 2 ? 10.919 -11.899 -14.292 1.00 0.00 77 LYS A C 6
ATOM 8283 O O . LYS A 1 2 ? 11.174 -12.976 -13.753 1.00 0.00 77 LYS A O 6
ATOM 8302 N N . ASP A 1 3 ? 9.689 -11.405 -14.376 1.00 0.00 78 ASP A N 6
ATOM 8303 C CA . ASP A 1 3 ? 8.547 -12.123 -13.823 1.00 0.00 78 ASP A CA 6
ATOM 8304 C C . ASP A 1 3 ? 7.262 -11.689 -14.519 1.00 0.00 78 ASP A C 6
ATOM 8305 O O . ASP A 1 3 ? 6.396 -11.074 -13.896 1.00 0.00 78 ASP A O 6
ATOM 8314 N N . THR A 1 4 ? 7.155 -12.029 -15.808 1.00 0.00 79 THR A N 6
ATOM 8315 C CA . THR A 1 4 ? 5.978 -11.688 -16.616 1.00 0.00 79 THR A CA 6
ATOM 8316 C C . THR A 1 4 ? 5.262 -10.458 -16.064 1.00 0.00 79 THR A C 6
ATOM 8317 O O . THR A 1 4 ? 5.552 -9.328 -16.454 1.00 0.00 79 THR A O 6
ATOM 8328 N N . ASP A 1 5 ? 4.329 -10.700 -15.147 1.00 0.00 80 ASP A N 6
ATOM 8329 C CA . ASP A 1 5 ? 3.570 -9.620 -14.526 1.00 0.00 80 ASP A CA 6
ATOM 8330 C C . ASP A 1 5 ? 3.768 -9.629 -13.013 1.00 0.00 80 ASP A C 6
ATOM 8331 O O . ASP A 1 5 ? 3.207 -10.465 -12.310 1.00 0.00 80 ASP A O 6
ATOM 8340 N N . SER A 1 6 ? 4.572 -8.692 -12.520 1.00 0.00 81 SER A N 6
ATOM 8341 C CA . SER A 1 6 ? 4.842 -8.595 -11.087 1.00 0.00 81 SER A CA 6
ATOM 8342 C C . SER A 1 6 ? 3.709 -7.876 -10.370 1.00 0.00 81 SER A C 6
ATOM 8343 O O . SER A 1 6 ? 3.687 -7.803 -9.143 1.00 0.00 81 SER A O 6
ATOM 8351 N N . GLU A 1 7 ? 2.779 -7.331 -11.138 1.00 0.00 82 GLU A N 6
ATOM 8352 C CA . GLU A 1 7 ? 1.664 -6.607 -10.547 1.00 0.00 82 GLU A CA 6
ATOM 8353 C C . GLU A 1 7 ? 0.936 -7.518 -9.572 1.00 0.00 82 GLU A C 6
ATOM 8354 O O . GLU A 1 7 ? 0.469 -7.080 -8.521 1.00 0.00 82 GLU A O 6
ATOM 8366 N N . GLU A 1 8 ? 0.857 -8.787 -9.928 1.00 0.00 83 GLU A N 6
ATOM 8367 C CA . GLU A 1 8 ? 0.197 -9.773 -9.083 1.00 0.00 83 GLU A CA 6
ATOM 8368 C C . GLU A 1 8 ? 0.966 -9.970 -7.774 1.00 0.00 83 GLU A C 6
ATOM 8369 O O . GLU A 1 8 ? 0.375 -10.251 -6.736 1.00 0.00 83 GLU A O 6
ATOM 8381 N N . GLU A 1 9 ? 2.291 -9.838 -7.836 1.00 0.00 84 GLU A N 6
ATOM 8382 C CA . GLU A 1 9 ? 3.128 -10.027 -6.649 1.00 0.00 84 GLU A CA 6
ATOM 8383 C C . GLU A 1 9 ? 2.776 -9.014 -5.562 1.00 0.00 84 GLU A C 6
ATOM 8384 O O . GLU A 1 9 ? 2.607 -9.371 -4.394 1.00 0.00 84 GLU A O 6
ATOM 8396 N N . ILE A 1 10 ? 2.644 -7.757 -5.956 1.00 0.00 85 ILE A N 6
ATOM 8397 C CA . ILE A 1 10 ? 2.287 -6.706 -5.015 1.00 0.00 85 ILE A CA 6
ATOM 8398 C C . ILE A 1 10 ? 0.841 -6.874 -4.575 1.00 0.00 85 ILE A C 6
ATOM 8399 O O . ILE A 1 10 ? 0.486 -6.575 -3.439 1.00 0.00 85 ILE A O 6
ATOM 8415 N N . ARG A 1 11 ? 0.013 -7.369 -5.488 1.00 0.00 86 ARG A N 6
ATOM 8416 C CA . ARG A 1 11 ? -1.399 -7.596 -5.208 1.00 0.00 86 ARG A CA 6
ATOM 8417 C C . ARG A 1 11 ? -1.572 -8.609 -4.077 1.00 0.00 86 ARG A C 6
ATOM 8418 O O . ARG A 1 11 ? -2.458 -8.467 -3.234 1.00 0.00 86 ARG A O 6
ATOM 8439 N N . GLU A 1 12 ? -0.724 -9.635 -4.071 1.00 0.00 87 GLU A N 6
ATOM 8440 C CA . GLU A 1 12 ? -0.803 -10.669 -3.042 1.00 0.00 87 GLU A CA 6
ATOM 8441 C C . GLU A 1 12 ? -0.639 -10.048 -1.659 1.00 0.00 87 GLU A C 6
ATOM 8442 O O . GLU A 1 12 ? -1.317 -10.438 -0.706 1.00 0.00 87 GLU A O 6
ATOM 8454 N N . ALA A 1 13 ? 0.250 -9.072 -1.555 1.00 0.00 88 ALA A N 6
ATOM 8455 C CA . ALA A 1 13 ? 0.480 -8.396 -0.285 1.00 0.00 88 ALA A CA 6
ATOM 8456 C C . ALA A 1 13 ? -0.800 -7.725 0.206 1.00 0.00 88 ALA A C 6
ATOM 8457 O O . ALA A 1 13 ? -1.057 -7.680 1.409 1.00 0.00 88 ALA A O 6
ATOM 8464 N N . PHE A 1 14 ? -1.623 -7.240 -0.724 1.00 0.00 89 PHE A N 6
ATOM 8465 C CA . PHE A 1 14 ? -2.890 -6.624 -0.344 1.00 0.00 89 PHE A CA 6
ATOM 8466 C C . PHE A 1 14 ? -3.896 -7.700 0.063 1.00 0.00 89 PHE A C 6
ATOM 8467 O O . PHE A 1 14 ? -4.651 -7.526 1.019 1.00 0.00 89 PHE A O 6
ATOM 8484 N N . ARG A 1 15 ? -3.904 -8.812 -0.676 1.00 0.00 90 ARG A N 6
ATOM 8485 C CA . ARG A 1 15 ? -4.831 -9.904 -0.382 1.00 0.00 90 ARG A CA 6
ATOM 8486 C C . ARG A 1 15 ? -4.865 -10.176 1.113 1.00 0.00 90 ARG A C 6
ATOM 8487 O O . ARG A 1 15 ? -5.882 -10.611 1.651 1.00 0.00 90 ARG A O 6
ATOM 8508 N N . VAL A 1 16 ? -3.752 -9.908 1.781 1.00 0.00 91 VAL A N 6
ATOM 8509 C CA . VAL A 1 16 ? -3.666 -10.117 3.217 1.00 0.00 91 VAL A CA 6
ATOM 8510 C C . VAL A 1 16 ? -4.697 -9.261 3.944 1.00 0.00 91 VAL A C 6
ATOM 8511 O O . VAL A 1 16 ? -5.314 -9.708 4.911 1.00 0.00 91 VAL A O 6
ATOM 8524 N N . PHE A 1 17 ? -4.880 -8.031 3.478 1.00 0.00 92 PHE A N 6
ATOM 8525 C CA . PHE A 1 17 ? -5.841 -7.130 4.105 1.00 0.00 92 PHE A CA 6
ATOM 8526 C C . PHE A 1 17 ? -7.228 -7.294 3.482 1.00 0.00 92 PHE A C 6
ATOM 8527 O O . PHE A 1 17 ? -8.241 -7.057 4.139 1.00 0.00 92 PHE A O 6
ATOM 8544 N N . ASP A 1 18 ? -7.271 -7.719 2.220 1.00 0.00 93 ASP A N 6
ATOM 8545 C CA . ASP A 1 18 ? -8.550 -7.929 1.546 1.00 0.00 93 ASP A CA 6
ATOM 8546 C C . ASP A 1 18 ? -9.039 -9.349 1.810 1.00 0.00 93 ASP A C 6
ATOM 8547 O O . ASP A 1 18 ? -9.005 -10.201 0.923 1.00 0.00 93 ASP A O 6
ATOM 8556 N N . LYS A 1 19 ? -9.479 -9.600 3.038 1.00 0.00 94 LYS A N 6
ATOM 8557 C CA . LYS A 1 19 ? -9.961 -10.923 3.424 1.00 0.00 94 LYS A CA 6
ATOM 8558 C C . LYS A 1 19 ? -11.270 -11.274 2.736 1.00 0.00 94 LYS A C 6
ATOM 8559 O O . LYS A 1 19 ? -11.640 -12.444 2.643 1.00 0.00 94 LYS A O 6
ATOM 8578 N N . ASP A 1 20 ? -11.966 -10.259 2.258 1.00 0.00 95 ASP A N 6
ATOM 8579 C CA . ASP A 1 20 ? -13.237 -10.476 1.581 1.00 0.00 95 ASP A CA 6
ATOM 8580 C C . ASP A 1 20 ? -13.014 -10.825 0.115 1.00 0.00 95 ASP A C 6
ATOM 8581 O O . ASP A 1 20 ? -13.852 -11.471 -0.513 1.00 0.00 95 ASP A O 6
ATOM 8590 N N . GLY A 1 21 ? -11.884 -10.386 -0.430 1.00 0.00 96 GLY A N 6
ATOM 8591 C CA . GLY A 1 21 ? -11.578 -10.656 -1.828 1.00 0.00 96 GLY A CA 6
ATOM 8592 C C . GLY A 1 21 ? -12.529 -9.884 -2.736 1.00 0.00 96 GLY A C 6
ATOM 8593 O O . GLY A 1 21 ? -12.882 -10.346 -3.821 1.00 0.00 96 GLY A O 6
ATOM 8597 N N . ASN A 1 22 ? -12.943 -8.705 -2.279 1.00 0.00 97 ASN A N 6
ATOM 8598 C CA . ASN A 1 22 ? -13.856 -7.872 -3.052 1.00 0.00 97 ASN A CA 6
ATOM 8599 C C . ASN A 1 22 ? -13.086 -6.855 -3.888 1.00 0.00 97 ASN A C 6
ATOM 8600 O O . ASN A 1 22 ? -13.675 -6.111 -4.671 1.00 0.00 97 ASN A O 6
ATOM 8611 N N . GLY A 1 23 ? -11.765 -6.834 -3.723 1.00 0.00 98 GLY A N 6
ATOM 8612 C CA . GLY A 1 23 ? -10.927 -5.903 -4.473 1.00 0.00 98 GLY A CA 6
ATOM 8613 C C . GLY A 1 23 ? -10.665 -4.624 -3.679 1.00 0.00 98 GLY A C 6
ATOM 8614 O O . GLY A 1 23 ? -10.066 -3.680 -4.196 1.00 0.00 98 GLY A O 6
ATOM 8618 N N . TYR A 1 24 ? -11.116 -4.597 -2.428 1.00 0.00 99 TYR A N 6
ATOM 8619 C CA . TYR A 1 24 ? -10.920 -3.419 -1.583 1.00 0.00 99 TYR A CA 6
ATOM 8620 C C . TYR A 1 24 ? -10.480 -3.823 -0.180 1.00 0.00 99 TYR A C 6
ATOM 8621 O O . TYR A 1 24 ? -10.738 -4.942 0.263 1.00 0.00 99 TYR A O 6
ATOM 8639 N N . ILE A 1 25 ? -9.856 -2.885 0.531 1.00 0.00 100 ILE A N 6
ATOM 8640 C CA . ILE A 1 25 ? -9.433 -3.127 1.906 1.00 0.00 100 ILE A CA 6
ATOM 8641 C C . ILE A 1 25 ? -9.909 -1.946 2.745 1.00 0.00 100 ILE A C 6
ATOM 8642 O O . ILE A 1 25 ? -10.024 -0.833 2.233 1.00 0.00 100 ILE A O 6
ATOM 8658 N N . SER A 1 26 ? -10.206 -2.173 4.017 1.00 0.00 101 SER A N 6
ATOM 8659 C CA . SER A 1 26 ? -10.685 -1.083 4.857 1.00 0.00 101 SER A CA 6
ATOM 8660 C C . SER A 1 26 ? -9.639 0.026 4.938 1.00 0.00 101 SER A C 6
ATOM 8661 O O . SER A 1 26 ? -8.459 -0.236 5.137 1.00 0.00 101 SER A O 6
ATOM 8669 N N . ALA A 1 27 ? -10.082 1.264 4.776 1.00 0.00 102 ALA A N 6
ATOM 8670 C CA . ALA A 1 27 ? -9.175 2.406 4.832 1.00 0.00 102 ALA A CA 6
ATOM 8671 C C . ALA A 1 27 ? -8.577 2.579 6.230 1.00 0.00 102 ALA A C 6
ATOM 8672 O O . ALA A 1 27 ? -7.417 2.962 6.377 1.00 0.00 102 ALA A O 6
ATOM 8679 N N . ALA A 1 28 ? -9.388 2.334 7.254 1.00 0.00 103 ALA A N 6
ATOM 8680 C CA . ALA A 1 28 ? -8.941 2.505 8.637 1.00 0.00 103 ALA A CA 6
ATOM 8681 C C . ALA A 1 28 ? -7.755 1.604 8.985 1.00 0.00 103 ALA A C 6
ATOM 8682 O O . ALA A 1 28 ? -6.825 2.036 9.666 1.00 0.00 103 ALA A O 6
ATOM 8689 N N . GLU A 1 29 ? -7.792 0.353 8.539 1.00 0.00 104 GLU A N 6
ATOM 8690 C CA . GLU A 1 29 ? -6.708 -0.575 8.848 1.00 0.00 104 GLU A CA 6
ATOM 8691 C C . GLU A 1 29 ? -5.436 -0.176 8.112 1.00 0.00 104 GLU A C 6
ATOM 8692 O O . GLU A 1 29 ? -4.329 -0.429 8.585 1.00 0.00 104 GLU A O 6
ATOM 8704 N N . LEU A 1 30 ? -5.601 0.456 6.955 1.00 0.00 105 LEU A N 6
ATOM 8705 C CA . LEU A 1 30 ? -4.450 0.889 6.169 1.00 0.00 105 LEU A CA 6
ATOM 8706 C C . LEU A 1 30 ? -3.619 1.881 6.972 1.00 0.00 105 LEU A C 6
ATOM 8707 O O . LEU A 1 30 ? -2.395 1.764 7.048 1.00 0.00 105 LEU A O 6
ATOM 8723 N N . ARG A 1 31 ? -4.289 2.867 7.561 1.00 0.00 106 ARG A N 6
ATOM 8724 C CA . ARG A 1 31 ? -3.592 3.880 8.341 1.00 0.00 106 ARG A CA 6
ATOM 8725 C C . ARG A 1 31 ? -2.781 3.222 9.450 1.00 0.00 106 ARG A C 6
ATOM 8726 O O . ARG A 1 31 ? -1.593 3.501 9.604 1.00 0.00 106 ARG A O 6
ATOM 8747 N N . HIS A 1 32 ? -3.416 2.337 10.214 1.00 0.00 107 HIS A N 6
ATOM 8748 C CA . HIS A 1 32 ? -2.717 1.648 11.295 1.00 0.00 107 HIS A CA 6
ATOM 8749 C C . HIS A 1 32 ? -1.570 0.817 10.735 1.00 0.00 107 HIS A C 6
ATOM 8750 O O . HIS A 1 32 ? -0.463 0.816 11.269 1.00 0.00 107 HIS A O 6
ATOM 8765 N N . VAL A 1 33 ? -1.857 0.112 9.649 1.00 0.00 108 VAL A N 6
ATOM 8766 C CA . VAL A 1 33 ? -0.870 -0.734 8.989 1.00 0.00 108 VAL A CA 6
ATOM 8767 C C . VAL A 1 33 ? 0.306 0.112 8.496 1.00 0.00 108 VAL A C 6
ATOM 8768 O O . VAL A 1 33 ? 1.463 -0.301 8.584 1.00 0.00 108 VAL A O 6
ATOM 8781 N N . MET A 1 34 ? -0.005 1.294 7.973 1.00 0.00 109 MET A N 6
ATOM 8782 C CA . MET A 1 34 ? 1.027 2.196 7.459 1.00 0.00 109 MET A CA 6
ATOM 8783 C C . MET A 1 34 ? 1.805 2.869 8.585 1.00 0.00 109 MET A C 6
ATOM 8784 O O . MET A 1 34 ? 2.939 3.294 8.384 1.00 0.00 109 MET A O 6
ATOM 8798 N N . THR A 1 35 ? 1.191 2.993 9.757 1.00 0.00 110 THR A N 6
ATOM 8799 C CA . THR A 1 35 ? 1.854 3.655 10.876 1.00 0.00 110 THR A CA 6
ATOM 8800 C C . THR A 1 35 ? 2.335 2.660 11.938 1.00 0.00 110 THR A C 6
ATOM 8801 O O . THR A 1 35 ? 3.152 3.016 12.788 1.00 0.00 110 THR A O 6
ATOM 8812 N N . ASN A 1 36 ? 1.810 1.433 11.913 1.00 0.00 111 ASN A N 6
ATOM 8813 C CA . ASN A 1 36 ? 2.189 0.429 12.916 1.00 0.00 111 ASN A CA 6
ATOM 8814 C C . ASN A 1 36 ? 2.974 -0.744 12.321 1.00 0.00 111 ASN A C 6
ATOM 8815 O O . ASN A 1 36 ? 4.022 -1.125 12.844 1.00 0.00 111 ASN A O 6
ATOM 8826 N N . LEU A 1 37 ? 2.452 -1.334 11.252 1.00 0.00 112 LEU A N 6
ATOM 8827 C CA . LEU A 1 37 ? 3.104 -2.486 10.627 1.00 0.00 112 LEU A CA 6
ATOM 8828 C C . LEU A 1 37 ? 4.145 -2.048 9.602 1.00 0.00 112 LEU A C 6
ATOM 8829 O O . LEU A 1 37 ? 4.052 -0.960 9.036 1.00 0.00 112 LEU A O 6
ATOM 8845 N N . GLY A 1 38 ? 5.126 -2.916 9.352 1.00 0.00 113 GLY A N 6
ATOM 8846 C CA . GLY A 1 38 ? 6.164 -2.616 8.372 1.00 0.00 113 GLY A CA 6
ATOM 8847 C C . GLY A 1 38 ? 6.974 -1.392 8.771 1.00 0.00 113 GLY A C 6
ATOM 8848 O O . GLY A 1 38 ? 7.719 -1.410 9.750 1.00 0.00 113 GLY A O 6
ATOM 8852 N N . GLU A 1 39 ? 6.798 -0.326 8.008 1.00 0.00 114 GLU A N 6
ATOM 8853 C CA . GLU A 1 39 ? 7.481 0.926 8.272 1.00 0.00 114 GLU A CA 6
ATOM 8854 C C . GLU A 1 39 ? 6.542 1.869 9.000 1.00 0.00 114 GLU A C 6
ATOM 8855 O O . GLU A 1 39 ? 5.335 1.636 9.041 1.00 0.00 114 GLU A O 6
ATOM 8867 N N . LYS A 1 40 ? 7.092 2.940 9.553 1.00 0.00 115 LYS A N 6
ATOM 8868 C CA . LYS A 1 40 ? 6.276 3.917 10.254 1.00 0.00 115 LYS A CA 6
ATOM 8869 C C . LYS A 1 40 ? 6.204 5.203 9.445 1.00 0.00 115 LYS A C 6
ATOM 8870 O O . LYS A 1 40 ? 7.155 5.983 9.407 1.00 0.00 115 LYS A O 6
ATOM 8889 N N . LEU A 1 41 ? 5.058 5.423 8.812 1.00 0.00 116 LEU A N 6
ATOM 8890 C CA . LEU A 1 41 ? 4.863 6.627 8.021 1.00 0.00 116 LEU A CA 6
ATOM 8891 C C . LEU A 1 41 ? 4.372 7.741 8.940 1.00 0.00 116 LEU A C 6
ATOM 8892 O O . LEU A 1 41 ? 3.710 7.472 9.943 1.00 0.00 116 LEU A O 6
ATOM 8908 N N . THR A 1 42 ? 4.677 8.986 8.602 1.00 0.00 117 THR A N 6
ATOM 8909 C CA . THR A 1 42 ? 4.234 10.108 9.420 1.00 0.00 117 THR A CA 6
ATOM 8910 C C . THR A 1 42 ? 2.846 10.560 8.977 1.00 0.00 117 THR A C 6
ATOM 8911 O O . THR A 1 42 ? 2.345 10.119 7.944 1.00 0.00 117 THR A O 6
ATOM 8922 N N . ASP A 1 43 ? 2.225 11.435 9.758 1.00 0.00 118 ASP A N 6
ATOM 8923 C CA . ASP A 1 43 ? 0.894 11.920 9.419 1.00 0.00 118 ASP A CA 6
ATOM 8924 C C . ASP A 1 43 ? 0.892 12.551 8.030 1.00 0.00 118 ASP A C 6
ATOM 8925 O O . ASP A 1 43 ? -0.040 12.355 7.250 1.00 0.00 118 ASP A O 6
ATOM 8934 N N . GLU A 1 44 ? 1.939 13.305 7.728 1.00 0.00 119 GLU A N 6
ATOM 8935 C CA . GLU A 1 44 ? 2.046 13.957 6.428 1.00 0.00 119 GLU A CA 6
ATOM 8936 C C . GLU A 1 44 ? 2.108 12.919 5.309 1.00 0.00 119 GLU A C 6
ATOM 8937 O O . GLU A 1 44 ? 1.468 13.078 4.273 1.00 0.00 119 GLU A O 6
ATOM 8949 N N . GLU A 1 45 ? 2.858 11.843 5.534 1.00 0.00 120 GLU A N 6
ATOM 8950 C CA . GLU A 1 45 ? 2.961 10.780 4.543 1.00 0.00 120 GLU A CA 6
ATOM 8951 C C . GLU A 1 45 ? 1.662 9.990 4.455 1.00 0.00 120 GLU A C 6
ATOM 8952 O O . GLU A 1 45 ? 1.206 9.643 3.367 1.00 0.00 120 GLU A O 6
ATOM 8964 N N . VAL A 1 46 ? 1.066 9.714 5.612 1.00 0.00 121 VAL A N 6
ATOM 8965 C CA . VAL A 1 46 ? -0.185 8.969 5.664 1.00 0.00 121 VAL A CA 6
ATOM 8966 C C . VAL A 1 46 ? -1.297 9.759 4.972 1.00 0.00 121 VAL A C 6
ATOM 8967 O O . VAL A 1 46 ? -2.097 9.200 4.227 1.00 0.00 121 VAL A O 6
ATOM 8980 N N . ASP A 1 47 ? -1.345 11.064 5.216 1.00 0.00 122 ASP A N 6
ATOM 8981 C CA . ASP A 1 47 ? -2.369 11.899 4.595 1.00 0.00 122 ASP A CA 6
ATOM 8982 C C . ASP A 1 47 ? -2.236 11.838 3.075 1.00 0.00 122 ASP A C 6
ATOM 8983 O O . ASP A 1 47 ? -3.233 11.756 2.359 1.00 0.00 122 ASP A O 6
ATOM 8992 N N . GLU A 1 48 ? -0.996 11.849 2.591 1.00 0.00 123 GLU A N 6
ATOM 8993 C CA . GLU A 1 48 ? -0.745 11.761 1.155 1.00 0.00 123 GLU A CA 6
ATOM 8994 C C . GLU A 1 48 ? -1.273 10.440 0.625 1.00 0.00 123 GLU A C 6
ATOM 8995 O O . GLU A 1 48 ? -1.860 10.370 -0.454 1.00 0.00 123 GLU A O 6
ATOM 9007 N N . MET A 1 49 ? -1.051 9.397 1.408 1.00 0.00 124 MET A N 6
ATOM 9008 C CA . MET A 1 49 ? -1.490 8.061 1.048 1.00 0.00 124 MET A CA 6
ATOM 9009 C C . MET A 1 49 ? -3.014 8.005 0.995 1.00 0.00 124 MET A C 6
ATOM 9010 O O . MET A 1 49 ? -3.590 7.405 0.093 1.00 0.00 124 MET A O 6
ATOM 9024 N N . ILE A 1 50 ? -3.655 8.648 1.968 1.00 0.00 125 ILE A N 6
ATOM 9025 C CA . ILE A 1 50 ? -5.114 8.672 2.032 1.00 0.00 125 ILE A CA 6
ATOM 9026 C C . ILE A 1 50 ? -5.696 9.428 0.839 1.00 0.00 125 ILE A C 6
ATOM 9027 O O . ILE A 1 50 ? -6.727 9.038 0.291 1.00 0.00 125 ILE A O 6
ATOM 9043 N N . ARG A 1 51 ? -5.027 10.497 0.435 1.00 0.00 126 ARG A N 6
ATOM 9044 C CA . ARG A 1 51 ? -5.481 11.287 -0.703 1.00 0.00 126 ARG A CA 6
ATOM 9045 C C . ARG A 1 51 ? -5.525 10.420 -1.957 1.00 0.00 126 ARG A C 6
ATOM 9046 O O . ARG A 1 51 ? -6.377 10.602 -2.825 1.00 0.00 126 ARG A O 6
ATOM 9067 N N . GLU A 1 52 ? -4.600 9.471 -2.030 1.00 0.00 127 GLU A N 6
ATOM 9068 C CA . GLU A 1 52 ? -4.535 8.562 -3.169 1.00 0.00 127 GLU A CA 6
ATOM 9069 C C . GLU A 1 52 ? -5.271 7.255 -2.869 1.00 0.00 127 GLU A C 6
ATOM 9070 O O . GLU A 1 52 ? -5.498 6.443 -3.766 1.00 0.00 127 GLU A O 6
ATOM 9082 N N . ALA A 1 53 ? -5.631 7.050 -1.602 1.00 0.00 128 ALA A N 6
ATOM 9083 C CA . ALA A 1 53 ? -6.328 5.825 -1.208 1.00 0.00 128 ALA A CA 6
ATOM 9084 C C . ALA A 1 53 ? -7.808 5.882 -1.582 1.00 0.00 128 ALA A C 6
ATOM 9085 O O . ALA A 1 53 ? -8.250 5.139 -2.456 1.00 0.00 128 ALA A O 6
ATOM 9092 N N . ASP A 1 54 ? -8.569 6.764 -0.925 1.00 0.00 129 ASP A N 6
ATOM 9093 C CA . ASP A 1 54 ? -10.002 6.893 -1.218 1.00 0.00 129 ASP A CA 6
ATOM 9094 C C . ASP A 1 54 ? -10.748 7.646 -0.113 1.00 0.00 129 ASP A C 6
ATOM 9095 O O . ASP A 1 54 ? -10.904 8.865 -0.168 1.00 0.00 129 ASP A O 6
ATOM 9104 N N . ILE A 1 55 ? -11.242 6.890 0.859 1.00 0.00 130 ILE A N 6
ATOM 9105 C CA . ILE A 1 55 ? -12.021 7.442 1.959 1.00 0.00 130 ILE A CA 6
ATOM 9106 C C . ILE A 1 55 ? -12.934 8.556 1.467 1.00 0.00 130 ILE A C 6
ATOM 9107 O O . ILE A 1 55 ? -13.751 8.350 0.570 1.00 0.00 130 ILE A O 6
ATOM 9123 N N . ASP A 1 56 ? -12.815 9.727 2.082 1.00 0.00 131 ASP A N 6
ATOM 9124 C CA . ASP A 1 56 ? -13.661 10.857 1.721 1.00 0.00 131 ASP A CA 6
ATOM 9125 C C . ASP A 1 56 ? -15.071 10.619 2.255 1.00 0.00 131 ASP A C 6
ATOM 9126 O O . ASP A 1 56 ? -15.806 11.559 2.559 1.00 0.00 131 ASP A O 6
ATOM 9135 N N . GLY A 1 57 ? -15.435 9.343 2.358 1.00 0.00 132 GLY A N 6
ATOM 9136 C CA . GLY A 1 57 ? -16.747 8.950 2.847 1.00 0.00 132 GLY A CA 6
ATOM 9137 C C . GLY A 1 57 ? -17.054 7.514 2.430 1.00 0.00 132 GLY A C 6
ATOM 9138 O O . GLY A 1 57 ? -18.048 6.931 2.863 1.00 0.00 132 GLY A O 6
ATOM 9142 N N . ASP A 1 58 ? -16.177 6.943 1.604 1.00 0.00 133 ASP A N 6
ATOM 9143 C CA . ASP A 1 58 ? -16.356 5.565 1.158 1.00 0.00 133 ASP A CA 6
ATOM 9144 C C . ASP A 1 58 ? -16.092 4.597 2.305 1.00 0.00 133 ASP A C 6
ATOM 9145 O O . ASP A 1 58 ? -16.825 3.627 2.501 1.00 0.00 133 ASP A O 6
ATOM 9154 N N . GLY A 1 59 ? -15.041 4.882 3.065 1.00 0.00 134 GLY A N 6
ATOM 9155 C CA . GLY A 1 59 ? -14.672 4.054 4.206 1.00 0.00 134 GLY A CA 6
ATOM 9156 C C . GLY A 1 59 ? -13.778 2.885 3.788 1.00 0.00 134 GLY A C 6
ATOM 9157 O O . GLY A 1 59 ? -13.194 2.214 4.640 1.00 0.00 134 GLY A O 6
ATOM 9161 N N . GLN A 1 60 ? -13.684 2.638 2.479 1.00 0.00 135 GLN A N 6
ATOM 9162 C CA . GLN A 1 60 ? -12.864 1.533 1.976 1.00 0.00 135 GLN A CA 6
ATOM 9163 C C . GLN A 1 60 ? -11.788 2.044 1.029 1.00 0.00 135 GLN A C 6
ATOM 9164 O O . GLN A 1 60 ? -11.815 3.200 0.607 1.00 0.00 135 GLN A O 6
ATOM 9178 N N . VAL A 1 61 ? -10.842 1.170 0.696 1.00 0.00 136 VAL A N 6
ATOM 9179 C CA . VAL A 1 61 ? -9.756 1.529 -0.204 1.00 0.00 136 VAL A CA 6
ATOM 9180 C C . VAL A 1 61 ? -9.521 0.456 -1.257 1.00 0.00 136 VAL A C 6
ATOM 9181 O O . VAL A 1 61 ? -9.435 -0.731 -0.941 1.00 0.00 136 VAL A O 6
ATOM 9194 N N . ASN A 1 62 ? -9.391 0.885 -2.507 1.00 0.00 137 ASN A N 6
ATOM 9195 C CA . ASN A 1 62 ? -9.133 -0.043 -3.596 1.00 0.00 137 ASN A CA 6
ATOM 9196 C C . ASN A 1 62 ? -7.630 -0.126 -3.850 1.00 0.00 137 ASN A C 6
ATOM 9197 O O . ASN A 1 62 ? -7.035 0.810 -4.385 1.00 0.00 137 ASN A O 6
ATOM 9208 N N . TYR A 1 63 ? -7.014 -1.234 -3.452 1.00 0.00 138 TYR A N 6
ATOM 9209 C CA . TYR A 1 63 ? -5.576 -1.394 -3.636 1.00 0.00 138 TYR A CA 6
ATOM 9210 C C . TYR A 1 63 ? -5.198 -1.372 -5.114 1.00 0.00 138 TYR A C 6
ATOM 9211 O O . TYR A 1 63 ? -4.024 -1.245 -5.456 1.00 0.00 138 TYR A O 6
ATOM 9229 N N . GLU A 1 64 ? -6.189 -1.507 -5.988 1.00 0.00 139 GLU A N 6
ATOM 9230 C CA . GLU A 1 64 ? -5.909 -1.512 -7.420 1.00 0.00 139 GLU A CA 6
ATOM 9231 C C . GLU A 1 64 ? -5.221 -0.210 -7.834 1.00 0.00 139 GLU A C 6
ATOM 9232 O O . GLU A 1 64 ? -4.194 -0.236 -8.511 1.00 0.00 139 GLU A O 6
ATOM 9244 N N . GLU A 1 65 ? -5.789 0.924 -7.434 1.00 0.00 140 GLU A N 6
ATOM 9245 C CA . GLU A 1 65 ? -5.212 2.219 -7.789 1.00 0.00 140 GLU A CA 6
ATOM 9246 C C . GLU A 1 65 ? -3.803 2.348 -7.219 1.00 0.00 140 GLU A C 6
ATOM 9247 O O . GLU A 1 65 ? -2.892 2.815 -7.900 1.00 0.00 140 GLU A O 6
ATOM 9259 N N . PHE A 1 66 ? -3.629 1.916 -5.976 1.00 0.00 141 PHE A N 6
ATOM 9260 C CA . PHE A 1 66 ? -2.314 1.978 -5.347 1.00 0.00 141 PHE A CA 6
ATOM 9261 C C . PHE A 1 66 ? -1.319 1.167 -6.157 1.00 0.00 141 PHE A C 6
ATOM 9262 O O . PHE A 1 66 ? -0.235 1.640 -6.473 1.00 0.00 141 PHE A O 6
ATOM 9279 N N . VAL A 1 67 ? -1.695 -0.052 -6.503 1.00 0.00 142 VAL A N 6
ATOM 9280 C CA . VAL A 1 67 ? -0.817 -0.906 -7.283 1.00 0.00 142 VAL A CA 6
ATOM 9281 C C . VAL A 1 67 ? -0.556 -0.286 -8.652 1.00 0.00 142 VAL A C 6
ATOM 9282 O O . VAL A 1 67 ? 0.579 -0.264 -9.120 1.00 0.00 142 VAL A O 6
ATOM 9295 N N . GLN A 1 68 ? -1.600 0.241 -9.284 1.00 0.00 143 GLN A N 6
ATOM 9296 C CA . GLN A 1 68 ? -1.423 0.877 -10.583 1.00 0.00 143 GLN A CA 6
ATOM 9297 C C . GLN A 1 68 ? -0.465 2.053 -10.424 1.00 0.00 143 GLN A C 6
ATOM 9298 O O . GLN A 1 68 ? 0.424 2.271 -11.248 1.00 0.00 143 GLN A O 6
ATOM 9312 N N . MET A 1 69 ? -0.652 2.790 -9.334 1.00 0.00 144 MET A N 6
ATOM 9313 C CA . MET A 1 69 ? 0.191 3.936 -9.017 1.00 0.00 144 MET A CA 6
ATOM 9314 C C . MET A 1 69 ? 1.625 3.482 -8.719 1.00 0.00 144 MET A C 6
ATOM 9315 O O . MET A 1 69 ? 2.584 4.035 -9.256 1.00 0.00 144 MET A O 6
ATOM 9329 N N . MET A 1 70 ? 1.761 2.485 -7.852 1.00 0.00 145 MET A N 6
ATOM 9330 C CA . MET A 1 70 ? 3.075 1.966 -7.468 1.00 0.00 145 MET A CA 6
ATOM 9331 C C . MET A 1 70 ? 3.823 1.322 -8.631 1.00 0.00 145 MET A C 6
ATOM 9332 O O . MET A 1 70 ? 5.048 1.416 -8.704 1.00 0.00 145 MET A O 6
ATOM 9346 N N . THR A 1 71 ? 3.108 0.651 -9.526 1.00 0.00 146 THR A N 6
ATOM 9347 C CA . THR A 1 71 ? 3.768 -0.011 -10.645 1.00 0.00 146 THR A CA 6
ATOM 9348 C C . THR A 1 71 ? 4.367 0.996 -11.618 1.00 0.00 146 THR A C 6
ATOM 9349 O O . THR A 1 71 ? 5.430 0.750 -12.185 1.00 0.00 146 THR A O 6
ATOM 9360 N N . ALA A 1 72 ? 3.693 2.126 -11.822 1.00 0.00 147 ALA A N 6
ATOM 9361 C CA . ALA A 1 72 ? 4.199 3.138 -12.742 1.00 0.00 147 ALA A CA 6
ATOM 9362 C C . ALA A 1 72 ? 5.611 3.563 -12.348 1.00 0.00 147 ALA A C 6
ATOM 9363 O O . ALA A 1 72 ? 5.804 4.580 -11.682 1.00 0.00 147 ALA A O 6
ATOM 9370 N N . LYS A 1 73 ? 6.592 2.769 -12.764 1.00 0.00 148 LYS A N 6
ATOM 9371 C CA . LYS A 1 73 ? 7.986 3.056 -12.452 1.00 0.00 148 LYS A CA 6
ATOM 9372 C C . LYS A 1 73 ? 8.909 2.408 -13.479 1.00 0.00 148 LYS A C 6
ATOM 9373 O O . LYS A 1 73 ? 9.515 3.138 -14.246 1.00 0.00 148 LYS A O 6
ATOM 9393 N N . PHE B 2 30 ? -9.406 -4.623 13.146 1.00 0.00 30 PHE B N 6
ATOM 9394 C CA . PHE B 2 30 ? -8.692 -4.636 11.838 1.00 0.00 30 PHE B CA 6
ATOM 9395 C C . PHE B 2 30 ? -8.900 -5.986 11.162 1.00 0.00 30 PHE B C 6
ATOM 9396 O O . PHE B 2 30 ? -8.813 -6.094 9.941 1.00 0.00 30 PHE B O 6
ATOM 9413 N N . ASP B 2 31 ? -9.166 -7.011 11.966 1.00 0.00 31 ASP B N 6
ATOM 9414 C CA . ASP B 2 31 ? -9.368 -8.356 11.440 1.00 0.00 31 ASP B CA 6
ATOM 9415 C C . ASP B 2 31 ? -8.145 -8.788 10.637 1.00 0.00 31 ASP B C 6
ATOM 9416 O O . ASP B 2 31 ? -8.259 -9.477 9.622 1.00 0.00 31 ASP B O 6
ATOM 9425 N N . ILE B 2 32 ? -6.976 -8.376 11.116 1.00 0.00 32 ILE B N 6
ATOM 9426 C CA . ILE B 2 32 ? -5.710 -8.711 10.472 1.00 0.00 32 ILE B CA 6
ATOM 9427 C C . ILE B 2 32 ? -4.791 -9.444 11.442 1.00 0.00 32 ILE B C 6
ATOM 9428 O O . ILE B 2 32 ? -4.604 -9.013 12.580 1.00 0.00 32 ILE B O 6
ATOM 9444 N N . ASP B 2 33 ? -4.220 -10.554 10.986 1.00 0.00 33 ASP B N 6
ATOM 9445 C CA . ASP B 2 33 ? -3.322 -11.337 11.824 1.00 0.00 33 ASP B CA 6
ATOM 9446 C C . ASP B 2 33 ? -1.917 -10.740 11.800 1.00 0.00 33 ASP B C 6
ATOM 9447 O O . ASP B 2 33 ? -1.192 -10.874 10.815 1.00 0.00 33 ASP B O 6
ATOM 9456 N N . MET B 2 34 ? -1.546 -10.074 12.890 1.00 0.00 34 MET B N 6
ATOM 9457 C CA . MET B 2 34 ? -0.230 -9.449 12.983 1.00 0.00 34 MET B CA 6
ATOM 9458 C C . MET B 2 34 ? 0.808 -10.432 13.517 1.00 0.00 34 MET B C 6
ATOM 9459 O O . MET B 2 34 ? 2.005 -10.142 13.517 1.00 0.00 34 MET B O 6
ATOM 9473 N N . ASP B 2 35 ? 0.345 -11.589 13.971 1.00 0.00 35 ASP B N 6
ATOM 9474 C CA . ASP B 2 35 ? 1.249 -12.603 14.506 1.00 0.00 35 ASP B CA 6
ATOM 9475 C C . ASP B 2 35 ? 2.003 -13.298 13.377 1.00 0.00 35 ASP B C 6
ATOM 9476 O O . ASP B 2 35 ? 2.950 -14.045 13.619 1.00 0.00 35 ASP B O 6
ATOM 9485 N N . ALA B 2 36 ? 1.570 -13.054 12.144 1.00 0.00 36 ALA B N 6
ATOM 9486 C CA . ALA B 2 36 ? 2.207 -13.667 10.982 1.00 0.00 36 ALA B CA 6
ATOM 9487 C C . ALA B 2 36 ? 3.280 -12.736 10.389 1.00 0.00 36 ALA B C 6
ATOM 9488 O O . ALA B 2 36 ? 2.940 -11.693 9.833 1.00 0.00 36 ALA B O 6
ATOM 9495 N N . PRO B 2 37 ? 4.554 -13.078 10.468 1.00 0.00 37 PRO B N 6
ATOM 9496 C CA . PRO B 2 37 ? 5.640 -12.226 9.888 1.00 0.00 37 PRO B CA 6
ATOM 9497 C C . PRO B 2 37 ? 5.376 -11.882 8.424 1.00 0.00 37 PRO B C 6
ATOM 9498 O O . PRO B 2 37 ? 5.885 -10.888 7.906 1.00 0.00 37 PRO B O 6
ATOM 9509 N N . GLU B 2 38 ? 4.584 -12.719 7.761 1.00 0.00 38 GLU B N 6
ATOM 9510 C CA . GLU B 2 38 ? 4.262 -12.507 6.355 1.00 0.00 38 GLU B CA 6
ATOM 9511 C C . GLU B 2 38 ? 3.559 -11.166 6.168 1.00 0.00 38 GLU B C 6
ATOM 9512 O O . GLU B 2 38 ? 3.791 -10.467 5.182 1.00 0.00 38 GLU B O 6
ATOM 9524 N N . THR B 2 39 ? 2.699 -10.812 7.117 1.00 0.00 39 THR B N 6
ATOM 9525 C CA . THR B 2 39 ? 1.972 -9.552 7.039 1.00 0.00 39 THR B CA 6
ATOM 9526 C C . THR B 2 39 ? 2.952 -8.381 7.019 1.00 0.00 39 THR B C 6
ATOM 9527 O O . THR B 2 39 ? 2.767 -7.421 6.269 1.00 0.00 39 THR B O 6
ATOM 9538 N N . GLU B 2 40 ? 3.996 -8.465 7.841 1.00 0.00 40 GLU B N 6
ATOM 9539 C CA . GLU B 2 40 ? 4.993 -7.401 7.896 1.00 0.00 40 GLU B CA 6
ATOM 9540 C C . GLU B 2 40 ? 5.659 -7.226 6.537 1.00 0.00 40 GLU B C 6
ATOM 9541 O O . GLU B 2 40 ? 5.882 -6.101 6.086 1.00 0.00 40 GLU B O 6
ATOM 9553 N N . ARG B 2 41 ? 5.974 -8.341 5.888 1.00 0.00 41 ARG B N 6
ATOM 9554 C CA . ARG B 2 41 ? 6.612 -8.287 4.580 1.00 0.00 41 ARG B CA 6
ATOM 9555 C C . ARG B 2 41 ? 5.676 -7.642 3.565 1.00 0.00 41 ARG B C 6
ATOM 9556 O O . ARG B 2 41 ? 6.099 -6.843 2.734 1.00 0.00 41 ARG B O 6
ATOM 9577 N N . ALA B 2 42 ? 4.398 -7.984 3.636 1.00 0.00 42 ALA B N 6
ATOM 9578 C CA . ALA B 2 42 ? 3.431 -7.407 2.717 1.00 0.00 42 ALA B CA 6
ATOM 9579 C C . ALA B 2 42 ? 3.289 -5.907 2.972 1.00 0.00 42 ALA B C 6
ATOM 9580 O O . ALA B 2 42 ? 3.239 -5.105 2.040 1.00 0.00 42 ALA B O 6
ATOM 9587 N N . ALA B 2 43 ? 3.215 -5.547 4.251 1.00 0.00 43 ALA B N 6
ATOM 9588 C CA . ALA B 2 43 ? 3.067 -4.151 4.651 1.00 0.00 43 ALA B CA 6
ATOM 9589 C C . ALA B 2 43 ? 4.303 -3.316 4.317 1.00 0.00 43 ALA B C 6
ATOM 9590 O O . ALA B 2 43 ? 4.183 -2.163 3.902 1.00 0.00 43 ALA B O 6
ATOM 9597 N N . VAL B 2 44 ? 5.488 -3.883 4.532 1.00 0.00 44 VAL B N 6
ATOM 9598 C CA . VAL B 2 44 ? 6.724 -3.146 4.278 1.00 0.00 44 VAL B CA 6
ATOM 9599 C C . VAL B 2 44 ? 6.902 -2.870 2.784 1.00 0.00 44 VAL B C 6
ATOM 9600 O O . VAL B 2 44 ? 7.376 -1.803 2.398 1.00 0.00 44 VAL B O 6
ATOM 9613 N N . ALA B 2 45 ? 6.519 -3.831 1.949 1.00 0.00 45 ALA B N 6
ATOM 9614 C CA . ALA B 2 45 ? 6.645 -3.666 0.503 1.00 0.00 45 ALA B CA 6
ATOM 9615 C C . ALA B 2 45 ? 5.769 -2.522 0.001 1.00 0.00 45 ALA B C 6
ATOM 9616 O O . ALA B 2 45 ? 6.195 -1.722 -0.828 1.00 0.00 45 ALA B O 6
ATOM 9623 N N . ILE B 2 46 ? 4.542 -2.453 0.505 1.00 0.00 46 ILE B N 6
ATOM 9624 C CA . ILE B 2 46 ? 3.612 -1.404 0.094 1.00 0.00 46 ILE B CA 6
ATOM 9625 C C . ILE B 2 46 ? 4.163 -0.034 0.476 1.00 0.00 46 ILE B C 6
ATOM 9626 O O . ILE B 2 46 ? 4.155 0.903 -0.323 1.00 0.00 46 ILE B O 6
ATOM 9642 N N . GLN B 2 47 ? 4.636 0.064 1.711 1.00 0.00 47 GLN B N 6
ATOM 9643 C CA . GLN B 2 47 ? 5.192 1.306 2.231 1.00 0.00 47 GLN B CA 6
ATOM 9644 C C . GLN B 2 47 ? 6.439 1.723 1.458 1.00 0.00 47 GLN B C 6
ATOM 9645 O O . GLN B 2 47 ? 6.641 2.906 1.182 1.00 0.00 47 GLN B O 6
ATOM 9659 N N . SER B 2 48 ? 7.275 0.750 1.112 1.00 0.00 48 SER B N 6
ATOM 9660 C CA . SER B 2 48 ? 8.498 1.041 0.374 1.00 0.00 48 SER B CA 6
ATOM 9661 C C . SER B 2 48 ? 8.175 1.621 -1.002 1.00 0.00 48 SER B C 6
ATOM 9662 O O . SER B 2 48 ? 8.855 2.529 -1.478 1.00 0.00 48 SER B O 6
ATOM 9670 N N . GLN B 2 49 ? 7.133 1.090 -1.631 1.00 0.00 49 GLN B N 6
ATOM 9671 C CA . GLN B 2 49 ? 6.724 1.557 -2.952 1.00 0.00 49 GLN B CA 6
ATOM 9672 C C . GLN B 2 49 ? 6.221 2.998 -2.904 1.00 0.00 49 GLN B C 6
ATOM 9673 O O . GLN B 2 49 ? 6.474 3.778 -3.820 1.00 0.00 49 GLN B O 6
ATOM 9687 N N . PHE B 2 50 ? 5.497 3.345 -1.843 1.00 0.00 50 PHE B N 6
ATOM 9688 C CA . PHE B 2 50 ? 4.963 4.698 -1.720 1.00 0.00 50 PHE B CA 6
ATOM 9689 C C . PHE B 2 50 ? 6.090 5.724 -1.749 1.00 0.00 50 PHE B C 6
ATOM 9690 O O . PHE B 2 50 ? 6.019 6.710 -2.482 1.00 0.00 50 PHE B O 6
ATOM 9707 N N . ARG B 2 51 ? 7.128 5.494 -0.954 1.00 0.00 51 ARG B N 6
ATOM 9708 C CA . ARG B 2 51 ? 8.253 6.416 -0.912 1.00 0.00 51 ARG B CA 6
ATOM 9709 C C . ARG B 2 51 ? 8.927 6.505 -2.280 1.00 0.00 51 ARG B C 6
ATOM 9710 O O . ARG B 2 51 ? 9.324 7.585 -2.718 1.00 0.00 51 ARG B O 6
ATOM 9731 N N . LYS B 2 52 ? 9.053 5.362 -2.949 1.00 0.00 52 LYS B N 6
ATOM 9732 C CA . LYS B 2 52 ? 9.682 5.322 -4.267 1.00 0.00 52 LYS B CA 6
ATOM 9733 C C . LYS B 2 52 ? 8.862 6.117 -5.280 1.00 0.00 52 LYS B C 6
ATOM 9734 O O . LYS B 2 52 ? 9.414 6.833 -6.115 1.00 0.00 52 LYS B O 6
ATOM 9753 N N . PHE B 2 53 ? 7.542 5.983 -5.201 1.00 0.00 53 PHE B N 6
ATOM 9754 C CA . PHE B 2 53 ? 6.657 6.691 -6.118 1.00 0.00 53 PHE B CA 6
ATOM 9755 C C . PHE B 2 53 ? 6.857 8.198 -5.981 1.00 0.00 53 PHE B C 6
ATOM 9756 O O . PHE B 2 53 ? 6.974 8.913 -6.977 1.00 0.00 53 PHE B O 6
ATOM 9773 N N . GLN B 2 54 ? 6.889 8.669 -4.740 1.00 0.00 54 GLN B N 6
ATOM 9774 C CA . GLN B 2 54 ? 7.071 10.092 -4.472 1.00 0.00 54 GLN B CA 6
ATOM 9775 C C . GLN B 2 54 ? 8.420 10.565 -5.003 1.00 0.00 54 GLN B C 6
ATOM 9776 O O . GLN B 2 54 ? 8.531 11.662 -5.553 1.00 0.00 54 GLN B O 6
ATOM 9790 N N . LYS B 2 55 ? 9.444 9.736 -4.834 1.00 0.00 55 LYS B N 6
ATOM 9791 C CA . LYS B 2 55 ? 10.782 10.083 -5.298 1.00 0.00 55 LYS B CA 6
ATOM 9792 C C . LYS B 2 55 ? 10.781 10.298 -6.809 1.00 0.00 55 LYS B C 6
ATOM 9793 O O . LYS B 2 55 ? 11.368 11.256 -7.310 1.00 0.00 55 LYS B O 6
ATOM 9812 N N . LYS B 2 56 ? 10.117 9.401 -7.529 1.00 0.00 56 LYS B N 6
ATOM 9813 C CA . LYS B 2 56 ? 10.047 9.503 -8.982 1.00 0.00 56 LYS B CA 6
ATOM 9814 C C . LYS B 2 56 ? 9.369 10.811 -9.385 1.00 0.00 56 LYS B C 6
ATOM 9815 O O . LYS B 2 56 ? 9.826 11.503 -10.296 1.00 0.00 56 LYS B O 6
ATOM 9834 N N . LYS B 2 57 ? 8.279 11.140 -8.701 1.00 0.00 57 LYS B N 6
ATOM 9835 C CA . LYS B 2 57 ? 7.544 12.365 -8.992 1.00 0.00 57 LYS B CA 6
ATOM 9836 C C . LYS B 2 57 ? 8.433 13.586 -8.785 1.00 0.00 57 LYS B C 6
ATOM 9837 O O . LYS B 2 57 ? 8.441 14.507 -9.602 1.00 0.00 57 LYS B O 6
ATOM 9856 N N . ALA B 2 58 ? 9.182 13.587 -7.688 1.00 0.00 58 ALA B N 6
ATOM 9857 C CA . ALA B 2 58 ? 10.075 14.699 -7.381 1.00 0.00 58 ALA B CA 6
ATOM 9858 C C . ALA B 2 58 ? 11.127 14.859 -8.474 1.00 0.00 58 ALA B C 6
ATOM 9859 O O . ALA B 2 58 ? 11.489 15.976 -8.845 1.00 0.00 58 ALA B O 6
ATOM 9866 N N . GLY B 2 59 ? 11.619 13.733 -8.978 1.00 0.00 59 GLY B N 6
ATOM 9867 C CA . GLY B 2 59 ? 12.636 13.749 -10.023 1.00 0.00 59 GLY B CA 6
ATOM 9868 C C . GLY B 2 59 ? 12.065 14.249 -11.346 1.00 0.00 59 GLY B C 6
ATOM 9869 O O . GLY B 2 59 ? 12.810 14.504 -12.293 1.00 0.00 59 GLY B O 6
ATOM 9873 N N . SER B 2 60 ? 10.742 14.382 -11.407 1.00 0.00 60 SER B N 6
ATOM 9874 C CA . SER B 2 60 ? 10.082 14.847 -12.626 1.00 0.00 60 SER B CA 6
ATOM 9875 C C . SER B 2 60 ? 9.164 16.028 -12.326 1.00 0.00 60 SER B C 6
ATOM 9876 O O . SER B 2 60 ? 8.742 16.228 -11.188 1.00 0.00 60 SER B O 6
ATOM 9884 N N . GLN B 2 61 ? 8.862 16.810 -13.359 1.00 0.00 61 GLN B N 6
ATOM 9885 C CA . GLN B 2 61 ? 7.997 17.973 -13.199 1.00 0.00 61 GLN B CA 6
ATOM 9886 C C . GLN B 2 61 ? 8.569 18.925 -12.155 1.00 0.00 61 GLN B C 6
ATOM 9887 O O . GLN B 2 61 ? 8.058 19.019 -11.039 1.00 0.00 61 GLN B O 6
ATOM 9901 N N . SER B 2 62 ? 9.634 19.629 -12.525 1.00 0.00 62 SER B N 6
ATOM 9902 C CA . SER B 2 62 ? 10.269 20.574 -11.612 1.00 0.00 62 SER B CA 6
ATOM 9903 C C . SER B 2 62 ? 9.855 22.003 -11.947 1.00 0.00 62 SER B C 6
ATOM 9904 O O . SER B 2 62 ? 9.275 22.647 -11.090 1.00 0.00 62 SER B O 6
ATOM 9913 N N . MET A 1 1 ? -0.848 -12.352 -18.407 1.00 0.00 76 MET A N 7
ATOM 9914 C CA . MET A 1 1 ? 0.036 -12.362 -19.607 1.00 0.00 76 MET A CA 7
ATOM 9915 C C . MET A 1 1 ? 1.125 -13.414 -19.424 1.00 0.00 76 MET A C 7
ATOM 9916 O O . MET A 1 1 ? 1.741 -13.859 -20.393 1.00 0.00 76 MET A O 7
ATOM 9932 N N . LYS A 1 2 ? 1.359 -13.806 -18.176 1.00 0.00 77 LYS A N 7
ATOM 9933 C CA . LYS A 1 2 ? 2.379 -14.805 -17.878 1.00 0.00 77 LYS A CA 7
ATOM 9934 C C . LYS A 1 2 ? 3.722 -14.384 -18.465 1.00 0.00 77 LYS A C 7
ATOM 9935 O O . LYS A 1 2 ? 4.476 -15.212 -18.976 1.00 0.00 77 LYS A O 7
ATOM 9954 N N . ASP A 1 3 ? 4.011 -13.090 -18.386 1.00 0.00 78 ASP A N 7
ATOM 9955 C CA . ASP A 1 3 ? 5.263 -12.560 -18.910 1.00 0.00 78 ASP A CA 7
ATOM 9956 C C . ASP A 1 3 ? 6.243 -12.271 -17.776 1.00 0.00 78 ASP A C 7
ATOM 9957 O O . ASP A 1 3 ? 7.253 -11.598 -17.977 1.00 0.00 78 ASP A O 7
ATOM 9966 N N . THR A 1 4 ? 5.933 -12.774 -16.583 1.00 0.00 79 THR A N 7
ATOM 9967 C CA . THR A 1 4 ? 6.790 -12.553 -15.421 1.00 0.00 79 THR A CA 7
ATOM 9968 C C . THR A 1 4 ? 6.665 -11.109 -14.941 1.00 0.00 79 THR A C 7
ATOM 9969 O O . THR A 1 4 ? 7.538 -10.278 -15.194 1.00 0.00 79 THR A O 7
ATOM 9980 N N . ASP A 1 5 ? 5.566 -10.820 -14.248 1.00 0.00 80 ASP A N 7
ATOM 9981 C CA . ASP A 1 5 ? 5.321 -9.475 -13.735 1.00 0.00 80 ASP A CA 7
ATOM 9982 C C . ASP A 1 5 ? 5.386 -9.451 -12.211 1.00 0.00 80 ASP A C 7
ATOM 9983 O O . ASP A 1 5 ? 4.914 -10.371 -11.545 1.00 0.00 80 ASP A O 7
ATOM 9992 N N . SER A 1 6 ? 5.966 -8.387 -11.672 1.00 0.00 81 SER A N 7
ATOM 9993 C CA . SER A 1 6 ? 6.089 -8.223 -10.226 1.00 0.00 81 SER A CA 7
ATOM 9994 C C . SER A 1 6 ? 4.785 -7.702 -9.640 1.00 0.00 81 SER A C 7
ATOM 9995 O O . SER A 1 6 ? 4.634 -7.599 -8.424 1.00 0.00 81 SER A O 7
ATOM 10003 N N . GLU A 1 7 ? 3.848 -7.364 -10.512 1.00 0.00 82 GLU A N 7
ATOM 10004 C CA . GLU A 1 7 ? 2.566 -6.842 -10.066 1.00 0.00 82 GLU A CA 7
ATOM 10005 C C . GLU A 1 7 ? 1.934 -7.807 -9.075 1.00 0.00 82 GLU A C 7
ATOM 10006 O O . GLU A 1 7 ? 1.344 -7.394 -8.077 1.00 0.00 82 GLU A O 7
ATOM 10018 N N . GLU A 1 8 ? 2.074 -9.089 -9.355 1.00 0.00 83 GLU A N 7
ATOM 10019 C CA . GLU A 1 8 ? 1.527 -10.119 -8.482 1.00 0.00 83 GLU A CA 7
ATOM 10020 C C . GLU A 1 8 ? 2.205 -10.078 -7.111 1.00 0.00 83 GLU A C 7
ATOM 10021 O O . GLU A 1 8 ? 1.569 -10.323 -6.086 1.00 0.00 83 GLU A O 7
ATOM 10033 N N . GLU A 1 9 ? 3.504 -9.777 -7.105 1.00 0.00 84 GLU A N 7
ATOM 10034 C CA . GLU A 1 9 ? 4.261 -9.720 -5.855 1.00 0.00 84 GLU A CA 7
ATOM 10035 C C . GLU A 1 9 ? 3.710 -8.630 -4.938 1.00 0.00 84 GLU A C 7
ATOM 10036 O O . GLU A 1 9 ? 3.484 -8.861 -3.750 1.00 0.00 84 GLU A O 7
ATOM 10048 N N . ILE A 1 10 ? 3.485 -7.449 -5.503 1.00 0.00 85 ILE A N 7
ATOM 10049 C CA . ILE A 1 10 ? 2.946 -6.333 -4.734 1.00 0.00 85 ILE A CA 7
ATOM 10050 C C . ILE A 1 10 ? 1.518 -6.648 -4.302 1.00 0.00 85 ILE A C 7
ATOM 10051 O O . ILE A 1 10 ? 1.105 -6.333 -3.189 1.00 0.00 85 ILE A O 7
ATOM 10067 N N . ARG A 1 11 ? 0.780 -7.279 -5.208 1.00 0.00 86 ARG A N 7
ATOM 10068 C CA . ARG A 1 11 ? -0.606 -7.656 -4.957 1.00 0.00 86 ARG A CA 7
ATOM 10069 C C . ARG A 1 11 ? -0.711 -8.562 -3.736 1.00 0.00 86 ARG A C 7
ATOM 10070 O O . ARG A 1 11 ? -1.641 -8.439 -2.938 1.00 0.00 86 ARG A O 7
ATOM 10091 N N . GLU A 1 12 ? 0.245 -9.470 -3.595 1.00 0.00 87 GLU A N 7
ATOM 10092 C CA . GLU A 1 12 ? 0.243 -10.393 -2.467 1.00 0.00 87 GLU A CA 7
ATOM 10093 C C . GLU A 1 12 ? 0.252 -9.610 -1.158 1.00 0.00 87 GLU A C 7
ATOM 10094 O O . GLU A 1 12 ? -0.433 -9.971 -0.201 1.00 0.00 87 GLU A O 7
ATOM 10106 N N . ALA A 1 13 ? 1.026 -8.534 -1.129 1.00 0.00 88 ALA A N 7
ATOM 10107 C CA . ALA A 1 13 ? 1.115 -7.696 0.061 1.00 0.00 88 ALA A CA 7
ATOM 10108 C C . ALA A 1 13 ? -0.243 -7.090 0.411 1.00 0.00 88 ALA A C 7
ATOM 10109 O O . ALA A 1 13 ? -0.603 -7.005 1.584 1.00 0.00 88 ALA A O 7
ATOM 10116 N N . PHE A 1 14 ? -1.004 -6.688 -0.606 1.00 0.00 89 PHE A N 7
ATOM 10117 C CA . PHE A 1 14 ? -2.327 -6.117 -0.364 1.00 0.00 89 PHE A CA 7
ATOM 10118 C C . PHE A 1 14 ? -3.319 -7.205 0.034 1.00 0.00 89 PHE A C 7
ATOM 10119 O O . PHE A 1 14 ? -4.142 -7.014 0.930 1.00 0.00 89 PHE A O 7
ATOM 10136 N N . ARG A 1 15 ? -3.251 -8.337 -0.659 1.00 0.00 90 ARG A N 7
ATOM 10137 C CA . ARG A 1 15 ? -4.169 -9.438 -0.388 1.00 0.00 90 ARG A CA 7
ATOM 10138 C C . ARG A 1 15 ? -4.218 -9.740 1.105 1.00 0.00 90 ARG A C 7
ATOM 10139 O O . ARG A 1 15 ? -5.212 -10.266 1.607 1.00 0.00 90 ARG A O 7
ATOM 10160 N N . VAL A 1 16 ? -3.154 -9.389 1.814 1.00 0.00 91 VAL A N 7
ATOM 10161 C CA . VAL A 1 16 ? -3.104 -9.610 3.253 1.00 0.00 91 VAL A CA 7
ATOM 10162 C C . VAL A 1 16 ? -4.198 -8.808 3.958 1.00 0.00 91 VAL A C 7
ATOM 10163 O O . VAL A 1 16 ? -4.820 -9.293 4.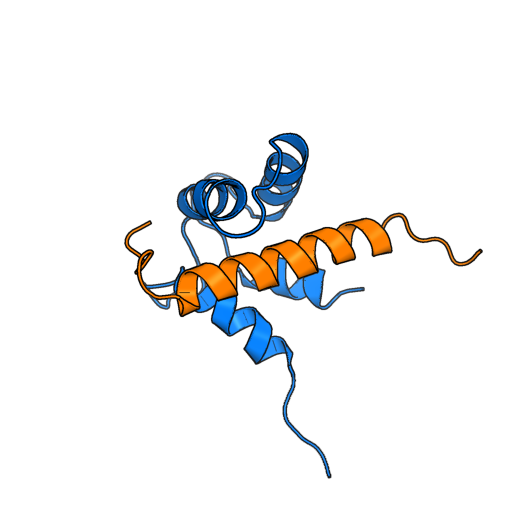903 1.00 0.00 91 VAL A O 7
ATOM 10176 N N . PHE A 1 17 ? -4.426 -7.579 3.499 1.00 0.00 92 PHE A N 7
ATOM 10177 C CA . PHE A 1 17 ? -5.446 -6.730 4.106 1.00 0.00 92 PHE A CA 7
ATOM 10178 C C . PHE A 1 17 ? -6.833 -7.074 3.557 1.00 0.00 92 PHE A C 7
ATOM 10179 O O . PHE A 1 17 ? -7.849 -6.743 4.167 1.00 0.00 92 PHE A O 7
ATOM 10196 N N . ASP A 1 18 ? -6.867 -7.750 2.409 1.00 0.00 93 ASP A N 7
ATOM 10197 C CA . ASP A 1 18 ? -8.140 -8.141 1.804 1.00 0.00 93 ASP A CA 7
ATOM 10198 C C . ASP A 1 18 ? -8.473 -9.583 2.194 1.00 0.00 93 ASP A C 7
ATOM 10199 O O . ASP A 1 18 ? -7.961 -10.523 1.587 1.00 0.00 93 ASP A O 7
ATOM 10208 N N . LYS A 1 19 ? -9.301 -9.765 3.223 1.00 0.00 94 LYS A N 7
ATOM 10209 C CA . LYS A 1 19 ? -9.649 -11.107 3.689 1.00 0.00 94 LYS A CA 7
ATOM 10210 C C . LYS A 1 19 ? -10.712 -11.794 2.834 1.00 0.00 94 LYS A C 7
ATOM 10211 O O . LYS A 1 19 ? -10.825 -13.021 2.854 1.00 0.00 94 LYS A O 7
ATOM 10230 N N . ASP A 1 20 ? -11.482 -11.017 2.086 1.00 0.00 95 ASP A N 7
ATOM 10231 C CA . ASP A 1 20 ? -12.523 -11.590 1.229 1.00 0.00 95 ASP A CA 7
ATOM 10232 C C . ASP A 1 20 ? -12.084 -11.558 -0.231 1.00 0.00 95 ASP A C 7
ATOM 10233 O O . ASP A 1 20 ? -12.846 -11.905 -1.134 1.00 0.00 95 ASP A O 7
ATOM 10242 N N . GLY A 1 21 ? -10.842 -11.148 -0.440 1.00 0.00 96 GLY A N 7
ATOM 10243 C CA . GLY A 1 21 ? -10.291 -11.082 -1.788 1.00 0.00 96 GLY A CA 7
ATOM 10244 C C . GLY A 1 21 ? -11.315 -10.468 -2.739 1.00 0.00 96 GLY A C 7
ATOM 10245 O O . GLY A 1 21 ? -11.512 -10.955 -3.852 1.00 0.00 96 GLY A O 7
ATOM 10249 N N . ASN A 1 22 ? -11.974 -9.406 -2.287 1.00 0.00 97 ASN A N 7
ATOM 10250 C CA . ASN A 1 22 ? -12.987 -8.740 -3.102 1.00 0.00 97 ASN A CA 7
ATOM 10251 C C . ASN A 1 22 ? -12.363 -7.638 -3.948 1.00 0.00 97 ASN A C 7
ATOM 10252 O O . ASN A 1 22 ? -13.045 -6.984 -4.735 1.00 0.00 97 ASN A O 7
ATOM 10263 N N . GLY A 1 23 ? -11.061 -7.445 -3.783 1.00 0.00 98 GLY A N 7
ATOM 10264 C CA . GLY A 1 23 ? -10.353 -6.423 -4.541 1.00 0.00 98 GLY A CA 7
ATOM 10265 C C . GLY A 1 23 ? -10.258 -5.112 -3.767 1.00 0.00 98 GLY A C 7
ATOM 10266 O O . GLY A 1 23 ? -9.779 -4.111 -4.297 1.00 0.00 98 GLY A O 7
ATOM 10270 N N . TYR A 1 24 ? -10.712 -5.114 -2.514 1.00 0.00 99 TYR A N 7
ATOM 10271 C CA . TYR A 1 24 ? -10.660 -3.905 -1.698 1.00 0.00 99 TYR A CA 7
ATOM 10272 C C . TYR A 1 24 ? -10.202 -4.234 -0.281 1.00 0.00 99 TYR A C 7
ATOM 10273 O O . TYR A 1 24 ? -10.347 -5.367 0.181 1.00 0.00 99 TYR A O 7
ATOM 10291 N N . ILE A 1 25 ? -9.688 -3.227 0.419 1.00 0.00 100 ILE A N 7
ATOM 10292 C CA . ILE A 1 25 ? -9.255 -3.401 1.801 1.00 0.00 100 ILE A CA 7
ATOM 10293 C C . ILE A 1 25 ? -9.844 -2.258 2.618 1.00 0.00 100 ILE A C 7
ATOM 10294 O O . ILE A 1 25 ? -10.107 -1.184 2.076 1.00 0.00 100 ILE A O 7
ATOM 10310 N N . SER A 1 26 ? -10.063 -2.469 3.908 1.00 0.00 101 SER A N 7
ATOM 10311 C CA . SER A 1 26 ? -10.633 -1.409 4.727 1.00 0.00 101 SER A CA 7
ATOM 10312 C C . SER A 1 26 ? -9.683 -0.217 4.786 1.00 0.00 101 SER A C 7
ATOM 10313 O O . SER A 1 26 ? -8.510 -0.365 5.109 1.00 0.00 101 SER A O 7
ATOM 10321 N N . ALA A 1 27 ? -10.197 0.961 4.460 1.00 0.00 102 ALA A N 7
ATOM 10322 C CA . ALA A 1 27 ? -9.381 2.170 4.472 1.00 0.00 102 ALA A CA 7
ATOM 10323 C C . ALA A 1 27 ? -8.840 2.453 5.874 1.00 0.00 102 ALA A C 7
ATOM 10324 O O . ALA A 1 27 ? -7.733 2.967 6.026 1.00 0.00 102 ALA A O 7
ATOM 10331 N N . ALA A 1 28 ? -9.640 2.151 6.892 1.00 0.00 103 ALA A N 7
ATOM 10332 C CA . ALA A 1 28 ? -9.230 2.422 8.268 1.00 0.00 103 ALA A CA 7
ATOM 10333 C C . ALA A 1 28 ? -7.927 1.703 8.634 1.00 0.00 103 ALA A C 7
ATOM 10334 O O . ALA A 1 28 ? -7.015 2.324 9.179 1.00 0.00 103 ALA A O 7
ATOM 10341 N N . GLU A 1 29 ? -7.837 0.401 8.366 1.00 0.00 104 GLU A N 7
ATOM 10342 C CA . GLU A 1 29 ? -6.629 -0.340 8.719 1.00 0.00 104 GLU A CA 7
ATOM 10343 C C . GLU A 1 29 ? -5.420 0.217 7.981 1.00 0.00 104 GLU A C 7
ATOM 10344 O O . GLU A 1 29 ? -4.293 0.117 8.461 1.00 0.00 104 GLU A O 7
ATOM 10356 N N . LEU A 1 30 ? -5.654 0.801 6.813 1.00 0.00 105 LEU A N 7
ATOM 10357 C CA . LEU A 1 30 ? -4.551 1.363 6.039 1.00 0.00 105 LEU A CA 7
ATOM 10358 C C . LEU A 1 30 ? -3.875 2.463 6.854 1.00 0.00 105 LEU A C 7
ATOM 10359 O O . LEU A 1 30 ? -2.657 2.466 7.020 1.00 0.00 105 LEU A O 7
ATOM 10375 N N . ARG A 1 31 ? -4.682 3.395 7.356 1.00 0.00 106 ARG A N 7
ATOM 10376 C CA . ARG A 1 31 ? -4.147 4.500 8.148 1.00 0.00 106 ARG A CA 7
ATOM 10377 C C . ARG A 1 31 ? -3.330 3.954 9.310 1.00 0.00 106 ARG A C 7
ATOM 10378 O O . ARG A 1 31 ? -2.180 4.343 9.504 1.00 0.00 106 ARG A O 7
ATOM 10399 N N . HIS A 1 32 ? -3.917 3.045 10.077 1.00 0.00 107 HIS A N 7
ATOM 10400 C CA . HI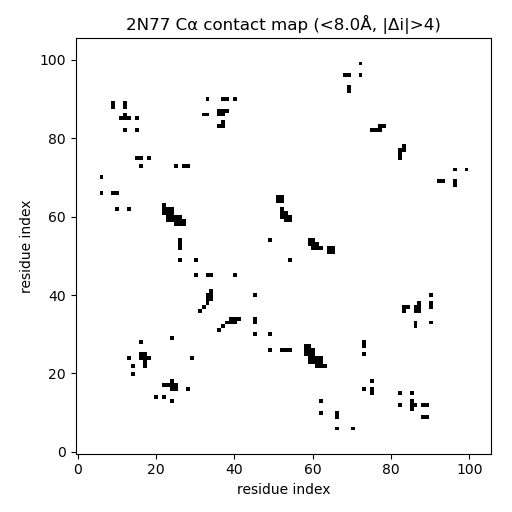S A 1 32 ? -3.219 2.448 11.209 1.00 0.00 107 HIS A CA 7
ATOM 10401 C C . HIS A 1 32 ? -1.985 1.663 10.765 1.00 0.00 107 HIS A C 7
ATOM 10402 O O . HIS A 1 32 ? -0.904 1.812 11.332 1.00 0.00 107 HIS A O 7
ATOM 10417 N N . VAL A 1 33 ? -2.171 0.812 9.764 1.00 0.00 108 VAL A N 7
ATOM 10418 C CA . VAL A 1 33 ? -1.093 -0.034 9.252 1.00 0.00 108 VAL A CA 7
ATOM 10419 C C . VAL A 1 33 ? 0.072 0.777 8.684 1.00 0.00 108 VAL A C 7
ATOM 10420 O O . VAL A 1 33 ? 1.236 0.451 8.922 1.00 0.00 108 VAL A O 7
ATOM 10433 N N . MET A 1 34 ? -0.237 1.818 7.926 1.00 0.00 109 MET A N 7
ATOM 10434 C CA . MET A 1 34 ? 0.806 2.645 7.325 1.00 0.00 109 MET A CA 7
ATOM 10435 C C . MET A 1 34 ? 1.600 3.404 8.379 1.00 0.00 109 MET A C 7
ATOM 10436 O O . MET A 1 34 ? 2.775 3.701 8.174 1.00 0.00 109 MET A O 7
ATOM 10450 N N . THR A 1 35 ? 0.958 3.737 9.493 1.00 0.00 110 THR A N 7
ATOM 10451 C CA . THR A 1 35 ? 1.633 4.493 10.543 1.00 0.00 110 THR A CA 7
ATOM 10452 C C . THR A 1 35 ? 2.007 3.610 11.736 1.00 0.00 110 THR A C 7
ATOM 10453 O O . THR A 1 35 ? 2.687 4.069 12.654 1.00 0.00 110 THR A O 7
ATOM 10464 N N . ASN A 1 36 ? 1.562 2.354 11.727 1.00 0.00 111 ASN A N 7
ATOM 10465 C CA . ASN A 1 36 ? 1.867 1.443 12.832 1.00 0.00 111 ASN A CA 7
ATOM 10466 C C . ASN A 1 36 ? 2.888 0.387 12.420 1.00 0.00 111 ASN A C 7
ATOM 10467 O O . ASN A 1 36 ? 3.828 0.101 13.161 1.00 0.00 111 ASN A O 7
ATOM 10478 N N . LEU A 1 37 ? 2.686 -0.205 11.247 1.00 0.00 112 LEU A N 7
ATOM 10479 C CA . LEU A 1 37 ? 3.586 -1.249 10.763 1.00 0.00 112 LEU A CA 7
ATOM 10480 C C . LEU A 1 37 ? 4.488 -0.739 9.644 1.00 0.00 112 LEU A C 7
ATOM 10481 O O . LEU A 1 37 ? 4.422 0.423 9.245 1.00 0.00 112 LEU A O 7
ATOM 10497 N N . GLY A 1 38 ? 5.318 -1.647 9.137 1.00 0.00 113 GLY A N 7
ATOM 10498 C CA . GLY A 1 38 ? 6.232 -1.334 8.046 1.00 0.00 113 GLY A CA 7
ATOM 10499 C C . GLY A 1 38 ? 7.269 -0.281 8.426 1.00 0.00 113 GLY A C 7
ATOM 10500 O O . GLY A 1 38 ? 8.021 -0.445 9.388 1.00 0.00 113 GLY A O 7
ATOM 10504 N N . GLU A 1 39 ? 7.313 0.790 7.638 1.00 0.00 114 GLU A N 7
ATOM 10505 C CA . GLU A 1 39 ? 8.275 1.865 7.864 1.00 0.00 114 GLU A CA 7
ATOM 10506 C C . GLU A 1 39 ? 7.644 3.031 8.612 1.00 0.00 114 GLU A C 7
ATOM 10507 O O . GLU A 1 39 ? 8.185 4.134 8.623 1.00 0.00 114 GLU A O 7
ATOM 10519 N N . LYS A 1 40 ? 6.513 2.768 9.246 1.00 0.00 115 LYS A N 7
ATOM 10520 C CA . LYS A 1 40 ? 5.816 3.789 10.013 1.00 0.00 115 LYS A CA 7
ATOM 10521 C C . LYS A 1 40 ? 5.749 5.111 9.248 1.00 0.00 115 LYS A C 7
ATOM 10522 O O . LYS A 1 40 ? 6.730 5.852 9.172 1.00 0.00 115 LYS A O 7
ATOM 10541 N N . LEU A 1 41 ? 4.576 5.411 8.703 1.00 0.00 116 LEU A N 7
ATOM 10542 C CA . LEU A 1 41 ? 4.384 6.655 7.964 1.00 0.00 116 LEU A CA 7
ATOM 10543 C C . LEU A 1 41 ? 3.768 7.711 8.873 1.00 0.00 116 LEU A C 7
ATOM 10544 O O . LEU A 1 41 ? 3.094 7.384 9.848 1.00 0.00 116 LEU A O 7
ATOM 10560 N N . THR A 1 42 ? 3.984 8.975 8.536 1.00 0.00 117 THR A N 7
ATOM 10561 C CA . THR A 1 42 ? 3.421 10.066 9.317 1.00 0.00 117 THR A CA 7
ATOM 10562 C C . THR A 1 42 ? 2.081 10.479 8.721 1.00 0.00 117 THR A C 7
ATOM 10563 O O . THR A 1 42 ? 1.710 10.018 7.641 1.00 0.00 117 THR A O 7
ATOM 10574 N N . ASP A 1 43 ? 1.349 11.330 9.426 1.00 0.00 118 ASP A N 7
ATOM 10575 C CA . ASP A 1 43 ? 0.045 11.768 8.944 1.00 0.00 118 ASP A CA 7
ATOM 10576 C C . ASP A 1 43 ? 0.167 12.456 7.586 1.00 0.00 118 ASP A C 7
ATOM 10577 O O . ASP A 1 43 ? -0.676 12.263 6.710 1.00 0.00 118 ASP A O 7
ATOM 10586 N N . GLU A 1 44 ? 1.211 13.259 7.415 1.00 0.00 119 GLU A N 7
ATOM 10587 C CA . GLU A 1 44 ? 1.405 13.963 6.151 1.00 0.00 119 GLU A CA 7
ATOM 10588 C C . GLU A 1 44 ? 1.599 12.975 5.001 1.00 0.00 119 GLU A C 7
ATOM 10589 O O . GLU A 1 44 ? 1.018 13.142 3.931 1.00 0.00 119 GLU A O 7
ATOM 10601 N N . GLU A 1 45 ? 2.403 11.938 5.230 1.00 0.00 120 GLU A N 7
ATOM 10602 C CA . GLU A 1 45 ? 2.639 10.933 4.201 1.00 0.00 120 GLU A CA 7
ATOM 10603 C C . GLU A 1 45 ? 1.379 10.117 3.935 1.00 0.00 120 GLU A C 7
ATOM 10604 O O . GLU A 1 45 ? 1.049 9.824 2.787 1.00 0.00 120 GLU A O 7
ATOM 10616 N N . VAL A 1 46 ? 0.680 9.751 5.005 1.00 0.00 121 VAL A N 7
ATOM 10617 C CA . VAL A 1 46 ? -0.540 8.967 4.868 1.00 0.00 121 VAL A CA 7
ATOM 10618 C C . VAL A 1 46 ? -1.594 9.771 4.113 1.00 0.00 121 VAL A C 7
ATOM 10619 O O . VAL A 1 46 ? -2.268 9.256 3.228 1.00 0.00 121 VAL A O 7
ATOM 10632 N N . ASP A 1 47 ? -1.762 11.031 4.487 1.00 0.00 122 ASP A N 7
ATOM 10633 C CA . ASP A 1 47 ? -2.773 11.856 3.844 1.00 0.00 122 ASP A CA 7
ATOM 10634 C C . ASP A 1 47 ? -2.563 11.851 2.336 1.00 0.00 122 ASP A C 7
ATOM 10635 O O . ASP A 1 47 ? -3.526 11.802 1.570 1.00 0.00 122 ASP A O 7
ATOM 10644 N N . GLU A 1 48 ? -1.306 11.869 1.909 1.00 0.00 123 GLU A N 7
ATOM 10645 C CA . GLU A 1 48 ? -1.010 11.830 0.484 1.00 0.00 123 GLU A CA 7
ATOM 10646 C C . GLU A 1 48 ? -1.539 10.527 -0.102 1.00 0.00 123 GLU A C 7
ATOM 10647 O O . GLU A 1 48 ? -2.064 10.494 -1.215 1.00 0.00 123 GLU A O 7
ATOM 10659 N N . MET A 1 49 ? -1.393 9.454 0.671 1.00 0.00 124 MET A N 7
ATOM 10660 C CA . MET A 1 49 ? -1.851 8.136 0.252 1.00 0.00 124 MET A CA 7
ATOM 10661 C C . MET A 1 49 ? -3.380 8.070 0.215 1.00 0.00 124 MET A C 7
ATOM 10662 O O . MET A 1 49 ? -3.959 7.478 -0.692 1.00 0.00 124 MET A O 7
ATOM 10676 N N . ILE A 1 50 ? -4.026 8.680 1.210 1.00 0.00 125 ILE A N 7
ATOM 10677 C CA . ILE A 1 50 ? -5.488 8.669 1.284 1.00 0.00 125 ILE A CA 7
ATOM 10678 C C . ILE A 1 50 ? -6.103 9.357 0.069 1.00 0.00 125 ILE A C 7
ATOM 10679 O O . ILE A 1 50 ? -7.084 8.876 -0.497 1.00 0.00 125 ILE A O 7
ATOM 10695 N N . ARG A 1 51 ? -5.520 10.476 -0.328 1.00 0.00 126 ARG A N 7
ATOM 10696 C CA . ARG A 1 51 ? -6.016 11.215 -1.482 1.00 0.00 126 ARG A CA 7
ATOM 10697 C C . ARG A 1 51 ? -5.939 10.346 -2.732 1.00 0.00 126 ARG A C 7
ATOM 10698 O O . ARG A 1 51 ? -6.767 10.460 -3.637 1.00 0.00 126 ARG A O 7
ATOM 10719 N N . GLU A 1 52 ? -4.945 9.470 -2.762 1.00 0.00 127 GLU A N 7
ATOM 10720 C CA . GLU A 1 52 ? -4.761 8.565 -3.890 1.00 0.00 127 GLU A CA 7
ATOM 10721 C C . GLU A 1 52 ? -5.388 7.199 -3.598 1.00 0.00 127 GLU A C 7
ATOM 10722 O O . GLU A 1 52 ? -5.289 6.280 -4.410 1.00 0.00 127 GLU A O 7
ATOM 10734 N N . ALA A 1 53 ? -6.012 7.065 -2.427 1.00 0.00 128 ALA A N 7
ATOM 10735 C CA . ALA A 1 53 ? -6.625 5.793 -2.042 1.00 0.00 128 ALA A CA 7
ATOM 10736 C C . ALA A 1 53 ? -8.102 5.722 -2.443 1.00 0.00 128 ALA A C 7
ATOM 10737 O O . ALA A 1 53 ? -8.428 5.172 -3.494 1.00 0.00 128 ALA A O 7
ATOM 10744 N N . ASP A 1 54 ? -8.988 6.275 -1.603 1.00 0.00 129 ASP A N 7
ATOM 10745 C CA . ASP A 1 54 ? -10.427 6.250 -1.889 1.00 0.00 129 ASP A CA 7
ATOM 10746 C C . ASP A 1 54 ? -11.231 6.947 -0.791 1.00 0.00 129 ASP A C 7
ATOM 10747 O O . ASP A 1 54 ? -11.271 8.175 -0.709 1.00 0.00 129 ASP A O 7
ATOM 10756 N N . ILE A 1 55 ? -11.881 6.133 0.039 1.00 0.00 130 ILE A N 7
ATOM 10757 C CA . ILE A 1 55 ? -12.708 6.619 1.132 1.00 0.00 130 ILE A CA 7
ATOM 10758 C C . ILE A 1 55 ? -13.843 7.486 0.613 1.00 0.00 130 ILE A C 7
ATOM 10759 O O . ILE A 1 55 ? -14.034 8.612 1.070 1.00 0.00 130 ILE A O 7
ATOM 10775 N N . ASP A 1 56 ? -14.608 6.949 -0.326 1.00 0.00 131 ASP A N 7
ATOM 10776 C CA . ASP A 1 56 ? -15.736 7.686 -0.873 1.00 0.00 131 ASP A CA 7
ATOM 10777 C C . ASP A 1 56 ? -16.710 8.000 0.252 1.00 0.00 131 ASP A C 7
ATOM 10778 O O . ASP A 1 56 ? -17.241 9.107 0.345 1.00 0.00 131 ASP A O 7
ATOM 10787 N N . GLY A 1 57 ? -16.928 7.010 1.110 1.00 0.00 132 GLY A N 7
ATOM 10788 C CA . GLY A 1 57 ? -17.829 7.171 2.242 1.00 0.00 132 GLY A CA 7
ATOM 10789 C C . GLY A 1 57 ? -17.793 5.947 3.150 1.00 0.00 132 GLY A C 7
ATOM 10790 O O . GLY A 1 57 ? -17.717 6.071 4.373 1.00 0.00 132 GLY A O 7
ATOM 10794 N N . ASP A 1 58 ? -17.869 4.766 2.547 1.00 0.00 133 ASP A N 7
ATOM 10795 C CA . ASP A 1 58 ? -17.868 3.524 3.314 1.00 0.00 133 ASP A CA 7
ATOM 10796 C C . ASP A 1 58 ? -16.577 3.338 4.107 1.00 0.00 133 ASP A C 7
ATOM 10797 O O . ASP A 1 58 ? -16.613 2.881 5.250 1.00 0.00 133 ASP A O 7
ATOM 10806 N N . GLY A 1 59 ? -15.442 3.693 3.512 1.00 0.00 134 GLY A N 7
ATOM 10807 C CA . GLY A 1 59 ? -14.163 3.551 4.203 1.00 0.00 134 GLY A CA 7
ATOM 10808 C C . GLY A 1 59 ? -13.360 2.356 3.689 1.00 0.00 134 GLY A C 7
ATOM 10809 O O . GLY A 1 59 ? -12.644 1.711 4.454 1.00 0.00 134 GLY A O 7
ATOM 10813 N N . GLN A 1 60 ? -13.466 2.081 2.390 1.00 0.00 135 GLN A N 7
ATOM 10814 C CA . GLN A 1 60 ? -12.726 0.974 1.778 1.00 0.00 135 GLN A CA 7
ATOM 10815 C C . GLN A 1 60 ? -11.752 1.514 0.739 1.00 0.00 135 GLN A C 7
ATOM 10816 O O . GLN A 1 60 ? -11.939 2.616 0.224 1.00 0.00 135 GLN A O 7
ATOM 10830 N N . VAL A 1 61 ? -10.708 0.743 0.436 1.00 0.00 136 VAL A N 7
ATOM 10831 C CA . VAL A 1 61 ? -9.710 1.164 -0.540 1.00 0.00 136 VAL A CA 7
ATOM 10832 C C . VAL A 1 61 ? -9.409 0.067 -1.552 1.00 0.00 136 VAL A C 7
ATOM 10833 O O . VAL A 1 61 ? -9.136 -1.075 -1.183 1.00 0.00 136 VAL A O 7
ATOM 10846 N N . ASN A 1 62 ? -9.434 0.431 -2.829 1.00 0.00 137 ASN A N 7
ATOM 10847 C CA . ASN A 1 62 ? -9.133 -0.524 -3.886 1.00 0.00 137 ASN A CA 7
ATOM 10848 C C . ASN A 1 62 ? -7.622 -0.567 -4.116 1.00 0.00 137 ASN A C 7
ATOM 10849 O O . ASN A 1 62 ? -7.042 0.380 -4.643 1.00 0.00 137 ASN A O 7
ATOM 10860 N N . TYR A 1 63 ? -6.980 -1.653 -3.693 1.00 0.00 138 TYR A N 7
ATOM 10861 C CA . TYR A 1 63 ? -5.531 -1.763 -3.841 1.00 0.00 138 TYR A CA 7
ATOM 10862 C C . TYR A 1 63 ? -5.103 -1.806 -5.306 1.00 0.00 138 TYR A C 7
ATOM 10863 O O . TYR A 1 63 ? -3.913 -1.721 -5.609 1.00 0.00 138 TYR A O 7
ATOM 10881 N N . GLU A 1 64 ? -6.061 -1.949 -6.211 1.00 0.00 139 GLU A N 7
ATOM 10882 C CA . GLU A 1 64 ? -5.720 -2.013 -7.628 1.00 0.00 139 GLU A CA 7
ATOM 10883 C C . GLU A 1 64 ? -5.010 -0.733 -8.076 1.00 0.00 139 GLU A C 7
ATOM 10884 O O . GLU A 1 64 ? -3.964 -0.793 -8.721 1.00 0.00 139 GLU A O 7
ATOM 10896 N N . GLU A 1 65 ? -5.584 0.424 -7.747 1.00 0.00 140 GLU A N 7
ATOM 10897 C CA . GLU A 1 65 ? -4.992 1.702 -8.146 1.00 0.00 140 GLU A CA 7
ATOM 10898 C C . GLU A 1 65 ? -3.602 1.878 -7.536 1.00 0.00 140 GLU A C 7
ATOM 10899 O O . GLU A 1 65 ? -2.673 2.307 -8.215 1.00 0.00 140 GLU A O 7
ATOM 10911 N N . PHE A 1 66 ? -3.466 1.532 -6.261 1.00 0.00 141 PHE A N 7
ATOM 10912 C CA . PHE A 1 66 ? -2.175 1.649 -5.581 1.00 0.00 141 PHE A CA 7
ATOM 10913 C C . PHE A 1 66 ? -1.132 0.808 -6.296 1.00 0.00 141 PHE A C 7
ATOM 10914 O O . PHE A 1 66 ? -0.019 1.265 -6.539 1.00 0.00 141 PHE A O 7
ATOM 10931 N N . VAL A 1 67 ? -1.502 -0.414 -6.646 1.00 0.00 142 VAL A N 7
ATOM 10932 C CA . VAL A 1 67 ? -0.586 -1.296 -7.353 1.00 0.00 142 VAL A CA 7
ATOM 10933 C C . VAL A 1 67 ? -0.260 -0.728 -8.729 1.00 0.00 142 VAL A C 7
ATOM 10934 O O . VAL A 1 67 ? 0.901 -0.708 -9.138 1.00 0.00 142 VAL A O 7
ATOM 10947 N N . GLN A 1 68 ? -1.280 -0.248 -9.434 1.00 0.00 143 GLN A N 7
ATOM 10948 C CA . GLN A 1 68 ? -1.058 0.334 -10.749 1.00 0.00 143 GLN A CA 7
ATOM 10949 C C . GLN A 1 68 ? -0.150 1.546 -10.602 1.00 0.00 143 GLN A C 7
ATOM 10950 O O . GLN A 1 68 ? 0.773 1.756 -11.389 1.00 0.00 143 GLN A O 7
ATOM 10964 N N . MET A 1 69 ? -0.413 2.323 -9.558 1.00 0.00 144 MET A N 7
ATOM 10965 C CA . MET A 1 69 ? 0.381 3.505 -9.256 1.00 0.00 144 MET A CA 7
ATOM 10966 C C . MET A 1 69 ? 1.807 3.096 -8.886 1.00 0.00 144 MET A C 7
ATOM 10967 O O . MET A 1 69 ? 2.774 3.635 -9.422 1.00 0.00 144 MET A O 7
ATOM 10981 N N . MET A 1 70 ? 1.934 2.139 -7.973 1.00 0.00 145 MET A N 7
ATOM 10982 C CA . MET A 1 70 ? 3.251 1.671 -7.550 1.00 0.00 145 MET A CA 7
ATOM 10983 C C . MET A 1 70 ? 3.983 0.988 -8.702 1.00 0.00 145 MET A C 7
ATOM 10984 O O . MET A 1 70 ? 5.213 0.941 -8.718 1.00 0.00 145 MET A O 7
ATOM 10998 N N . THR A 1 71 ? 3.228 0.458 -9.660 1.00 0.00 146 THR A N 7
ATOM 10999 C CA . THR A 1 71 ? 3.830 -0.223 -10.802 1.00 0.00 146 THR A CA 7
ATOM 11000 C C . THR A 1 71 ? 3.756 0.651 -12.050 1.00 0.00 146 THR A C 7
ATOM 11001 O O . THR A 1 71 ? 3.897 0.158 -13.169 1.00 0.00 146 THR A O 7
ATOM 11012 N N . ALA A 1 72 ? 3.544 1.949 -11.849 1.00 0.00 147 ALA A N 7
ATOM 11013 C CA . ALA A 1 72 ? 3.463 2.885 -12.966 1.00 0.00 147 ALA A CA 7
ATOM 11014 C C . ALA A 1 72 ? 4.687 3.791 -12.985 1.00 0.00 147 ALA A C 7
ATOM 11015 O O . ALA A 1 72 ? 4.594 4.982 -12.694 1.00 0.00 147 ALA A O 7
ATOM 11022 N N . LYS A 1 73 ? 5.836 3.215 -13.327 1.00 0.00 148 LYS A N 7
ATOM 11023 C CA . LYS A 1 73 ? 7.078 3.978 -13.379 1.00 0.00 148 LYS A CA 7
ATOM 11024 C C . LYS A 1 73 ? 8.240 3.077 -13.784 1.00 0.00 148 LYS A C 7
ATOM 11025 O O . LYS A 1 73 ? 8.679 2.299 -12.953 1.00 0.00 148 LYS A O 7
ATOM 11045 N N . PHE B 2 30 ? -8.653 -3.389 12.876 1.00 0.00 30 PHE B N 7
ATOM 11046 C CA . PHE B 2 30 ? -7.640 -4.240 12.191 1.00 0.00 30 PHE B CA 7
ATOM 11047 C C . PHE B 2 30 ? -7.873 -5.700 12.574 1.00 0.00 30 PHE B C 7
ATOM 11048 O O . PHE B 2 30 ? -7.571 -6.111 13.695 1.00 0.00 30 PHE B O 7
ATOM 11065 N N . ASP B 2 31 ? -8.416 -6.478 11.643 1.00 0.00 31 ASP B N 7
ATOM 11066 C CA . ASP B 2 31 ? -8.692 -7.889 11.903 1.00 0.00 31 ASP B CA 7
ATOM 11067 C C . ASP B 2 31 ? -7.631 -8.783 11.265 1.00 0.00 31 ASP B C 7
ATOM 11068 O O . ASP B 2 31 ? -7.849 -9.981 11.081 1.00 0.00 31 ASP B O 7
ATOM 11077 N N . ILE B 2 32 ? -6.489 -8.198 10.917 1.00 0.00 32 ILE B N 7
ATOM 11078 C CA . ILE B 2 32 ? -5.416 -8.961 10.286 1.00 0.00 32 ILE B CA 7
ATOM 11079 C C . ILE B 2 32 ? -4.468 -9.533 11.332 1.00 0.00 32 ILE B C 7
ATOM 11080 O O . ILE B 2 32 ? -4.510 -9.151 12.501 1.00 0.00 32 ILE B O 7
ATOM 11096 N N . ASP B 2 33 ? -3.610 -10.451 10.898 1.00 0.00 33 ASP B N 7
ATOM 11097 C CA . ASP B 2 33 ? -2.651 -11.069 11.804 1.00 0.00 33 ASP B CA 7
ATOM 11098 C C . ASP B 2 33 ? -1.375 -10.237 11.876 1.00 0.00 33 ASP B C 7
ATOM 11099 O O . ASP B 2 33 ? -0.404 -10.507 11.170 1.00 0.00 33 ASP B O 7
ATOM 11108 N N . MET B 2 34 ? -1.388 -9.228 12.737 1.00 0.00 34 MET B N 7
ATOM 11109 C CA . MET B 2 34 ? -0.231 -8.357 12.905 1.00 0.00 34 MET B CA 7
ATOM 11110 C C . MET B 2 34 ? 0.966 -9.135 13.440 1.00 0.00 34 MET B C 7
ATOM 11111 O O . MET B 2 34 ? 2.110 -8.864 13.073 1.00 0.00 34 MET B O 7
ATOM 11125 N N . ASP B 2 35 ? 0.698 -10.087 14.326 1.00 0.00 35 ASP B N 7
ATOM 11126 C CA . ASP B 2 35 ? 1.760 -10.882 14.930 1.00 0.00 35 ASP B CA 7
ATOM 11127 C C . ASP B 2 35 ? 2.541 -11.647 13.866 1.00 0.00 35 ASP B C 7
ATOM 11128 O O . ASP B 2 35 ? 3.766 -11.751 13.945 1.00 0.00 35 ASP B O 7
ATOM 11137 N N . ALA B 2 36 ? 1.840 -12.180 12.873 1.00 0.00 36 ALA B N 7
ATOM 11138 C CA . ALA B 2 36 ? 2.507 -12.926 11.813 1.00 0.00 36 ALA B CA 7
ATOM 11139 C C . ALA B 2 36 ? 3.506 -12.014 11.085 1.00 0.00 36 ALA B C 7
ATOM 11140 O O . ALA B 2 36 ? 3.194 -10.854 10.817 1.00 0.00 36 ALA B O 7
ATOM 11147 N N . PRO B 2 37 ? 4.694 -12.489 10.773 1.00 0.00 37 PRO B N 7
ATOM 11148 C CA . PRO B 2 37 ? 5.726 -11.659 10.082 1.00 0.00 37 PRO B CA 7
ATOM 11149 C C . PRO B 2 37 ? 5.355 -11.332 8.639 1.00 0.00 37 PRO B C 7
ATOM 11150 O O . PRO B 2 37 ? 5.865 -10.371 8.063 1.00 0.00 37 PRO B O 7
ATOM 11161 N N . GLU B 2 38 ? 4.478 -12.141 8.058 1.00 0.00 38 GLU B N 7
ATOM 11162 C CA . GLU B 2 38 ? 4.063 -11.924 6.677 1.00 0.00 38 GLU B CA 7
ATOM 11163 C C . GLU B 2 38 ? 3.357 -10.581 6.522 1.00 0.00 38 GLU B C 7
ATOM 11164 O O . GLU B 2 38 ? 3.582 -9.863 5.548 1.00 0.00 38 GLU B O 7
ATOM 11176 N N . THR B 2 39 ? 2.502 -10.245 7.483 1.00 0.00 39 THR B N 7
ATOM 11177 C CA . THR B 2 39 ? 1.776 -8.982 7.426 1.00 0.00 39 THR B CA 7
ATOM 11178 C C . THR B 2 39 ? 2.738 -7.805 7.528 1.00 0.00 39 THR B C 7
ATOM 11179 O O . THR B 2 39 ? 2.634 -6.839 6.772 1.00 0.00 39 THR B O 7
ATOM 11190 N N . GLU B 2 40 ? 3.676 -7.892 8.466 1.00 0.00 40 GLU B N 7
ATOM 11191 C CA . GLU B 2 40 ? 4.650 -6.824 8.654 1.00 0.00 40 GLU B CA 7
ATOM 11192 C C . GLU B 2 40 ? 5.521 -6.673 7.412 1.00 0.00 40 GLU B C 7
ATOM 11193 O O . GLU B 2 40 ? 5.826 -5.559 6.987 1.00 0.00 40 GLU B O 7
ATOM 11205 N N . ARG B 2 41 ? 5.914 -7.803 6.831 1.00 0.00 41 ARG B N 7
ATOM 11206 C CA . ARG B 2 41 ? 6.745 -7.781 5.635 1.00 0.00 41 ARG B CA 7
ATOM 11207 C C . ARG B 2 41 ? 5.990 -7.135 4.479 1.00 0.00 41 ARG B C 7
ATOM 11208 O O . ARG B 2 41 ? 6.557 -6.363 3.706 1.00 0.00 41 ARG B O 7
ATOM 11229 N N . ALA B 2 42 ? 4.704 -7.454 4.372 1.00 0.00 42 ALA B N 7
ATOM 11230 C CA . ALA B 2 42 ? 3.874 -6.897 3.312 1.00 0.00 42 ALA B CA 7
ATOM 11231 C C . ALA B 2 42 ? 3.789 -5.381 3.444 1.00 0.00 42 ALA B C 7
ATOM 11232 O O . ALA B 2 42 ? 3.828 -4.657 2.449 1.00 0.00 42 ALA B O 7
ATOM 11239 N N . ALA B 2 43 ? 3.674 -4.911 4.681 1.00 0.00 43 ALA B N 7
ATOM 11240 C CA . ALA B 2 43 ? 3.584 -3.479 4.940 1.00 0.00 43 ALA B CA 7
ATOM 11241 C C . ALA B 2 43 ? 4.844 -2.769 4.454 1.00 0.00 43 ALA B C 7
ATOM 11242 O O . ALA B 2 43 ? 4.775 -1.669 3.904 1.00 0.00 43 ALA B O 7
ATOM 11249 N N . VAL B 2 44 ? 5.992 -3.402 4.670 1.00 0.00 44 VAL B N 7
ATOM 11250 C CA . VAL B 2 44 ? 7.266 -2.822 4.259 1.00 0.00 44 VAL B CA 7
ATOM 11251 C C . VAL B 2 44 ? 7.328 -2.624 2.747 1.00 0.00 44 VAL B C 7
ATOM 11252 O O . VAL B 2 44 ? 7.757 -1.573 2.270 1.00 0.00 44 VAL B O 7
ATOM 11265 N N . ALA B 2 45 ? 6.918 -3.640 1.994 1.00 0.00 45 ALA B N 7
ATOM 11266 C CA . ALA B 2 45 ? 6.958 -3.553 0.537 1.00 0.00 45 ALA B CA 7
ATOM 11267 C C . ALA B 2 45 ? 6.078 -2.416 0.029 1.00 0.00 45 ALA B C 7
ATOM 11268 O O . ALA B 2 45 ? 6.501 -1.628 -0.814 1.00 0.00 45 ALA B O 7
ATOM 11275 N N . ILE B 2 46 ? 4.860 -2.328 0.546 1.00 0.00 46 ILE B N 7
ATOM 11276 C CA . ILE B 2 46 ? 3.949 -1.272 0.126 1.00 0.00 46 ILE B CA 7
ATOM 11277 C C . ILE B 2 46 ? 4.479 0.099 0.535 1.00 0.00 46 ILE B C 7
ATOM 11278 O O . ILE B 2 46 ? 4.499 1.032 -0.267 1.00 0.00 46 ILE B O 7
ATOM 11294 N N . GLN B 2 47 ? 4.907 0.209 1.788 1.00 0.00 47 GLN B N 7
ATOM 11295 C CA . GLN B 2 47 ? 5.436 1.467 2.301 1.00 0.00 47 GLN B CA 7
ATOM 11296 C C . GLN B 2 47 ? 6.737 1.848 1.601 1.00 0.00 47 GLN B C 7
ATOM 11297 O O . GLN B 2 47 ? 6.960 3.017 1.285 1.00 0.00 47 GLN B O 7
ATOM 11311 N N . SER B 2 48 ? 7.593 0.860 1.362 1.00 0.00 48 SER B N 7
ATOM 11312 C CA . SER B 2 48 ? 8.867 1.116 0.700 1.00 0.00 48 SER B CA 7
ATOM 11313 C C . SER B 2 48 ? 8.643 1.660 -0.707 1.00 0.00 48 SER B C 7
ATOM 11314 O O . SER B 2 48 ? 9.282 2.626 -1.122 1.00 0.00 48 SER B O 7
ATOM 11322 N N . GLN B 2 49 ? 7.730 1.027 -1.435 1.00 0.00 49 GLN B N 7
ATOM 11323 C CA . GLN B 2 49 ? 7.421 1.446 -2.797 1.00 0.00 49 GLN B CA 7
ATOM 11324 C C . GLN B 2 49 ? 6.803 2.842 -2.818 1.00 0.00 49 GLN B C 7
ATOM 11325 O O . GLN B 2 49 ? 7.090 3.638 -3.712 1.00 0.00 49 GLN B O 7
ATOM 11339 N N . PHE B 2 50 ? 5.954 3.139 -1.836 1.00 0.00 50 PHE B N 7
ATOM 11340 C CA . PHE B 2 50 ? 5.314 4.450 -1.778 1.00 0.00 50 PHE B CA 7
ATOM 11341 C C . PHE B 2 50 ? 6.363 5.552 -1.707 1.00 0.00 50 PHE B C 7
ATOM 11342 O O . PHE B 2 50 ? 6.302 6.525 -2.458 1.00 0.00 50 PHE B O 7
ATOM 11359 N N . ARG B 2 51 ? 7.332 5.392 -0.814 1.00 0.00 51 ARG B N 7
ATOM 11360 C CA . ARG B 2 51 ? 8.389 6.384 -0.680 1.00 0.00 51 ARG B CA 7
ATOM 11361 C C . ARG B 2 51 ? 9.178 6.477 -1.983 1.00 0.00 51 ARG B C 7
ATOM 11362 O O . ARG B 2 51 ? 9.554 7.561 -2.420 1.00 0.00 51 ARG B O 7
ATOM 11383 N N . LYS B 2 52 ? 9.417 5.330 -2.601 1.00 0.00 52 LYS B N 7
ATOM 11384 C CA . LYS B 2 52 ? 10.149 5.283 -3.861 1.00 0.00 52 LYS B CA 7
ATOM 11385 C C . LYS B 2 52 ? 9.357 5.970 -4.977 1.00 0.00 52 LYS B C 7
ATOM 11386 O O . LYS B 2 52 ? 9.932 6.625 -5.847 1.00 0.00 52 LYS B O 7
ATOM 11405 N N . PHE B 2 53 ? 8.039 5.785 -4.959 1.00 0.00 53 PHE B N 7
ATOM 11406 C CA . PHE B 2 53 ? 7.171 6.357 -5.990 1.00 0.00 53 PHE B CA 7
ATOM 11407 C C . PHE B 2 53 ? 7.309 7.878 -6.076 1.00 0.00 53 PHE B C 7
ATOM 11408 O O . PHE B 2 53 ? 7.479 8.424 -7.165 1.00 0.00 53 PHE B O 7
ATOM 11425 N N . GLN B 2 54 ? 7.228 8.565 -4.938 1.00 0.00 54 GLN B N 7
ATOM 11426 C CA . GLN B 2 54 ? 7.342 10.021 -4.949 1.00 0.00 54 GLN B CA 7
ATOM 11427 C C . GLN B 2 54 ? 8.758 10.458 -5.319 1.00 0.00 54 GLN B C 7
ATOM 11428 O O . GLN B 2 54 ? 8.941 11.470 -5.995 1.00 0.00 54 GLN B O 7
ATOM 11442 N N . LYS B 2 55 ? 9.755 9.688 -4.894 1.00 0.00 55 LYS B N 7
ATOM 11443 C CA . LYS B 2 55 ? 11.141 10.014 -5.217 1.00 0.00 55 LYS B CA 7
ATOM 11444 C C . LYS B 2 55 ? 11.375 9.928 -6.720 1.00 0.00 55 LYS B C 7
ATOM 11445 O O . LYS B 2 55 ? 12.091 10.749 -7.292 1.00 0.00 55 LYS B O 7
ATOM 11464 N N . LYS B 2 56 ? 10.775 8.927 -7.359 1.00 0.00 56 LYS B N 7
ATOM 11465 C CA . LYS B 2 56 ? 10.942 8.757 -8.795 1.00 0.00 56 LYS B CA 7
ATOM 11466 C C . LYS B 2 56 ? 10.402 9.977 -9.532 1.00 0.00 56 LYS B C 7
ATOM 11467 O O . LYS B 2 56 ? 11.038 10.486 -10.456 1.00 0.00 56 LYS B O 7
ATOM 11486 N N . LYS B 2 57 ? 9.237 10.456 -9.106 1.00 0.00 57 LYS B N 7
ATOM 11487 C CA . LYS B 2 57 ? 8.642 11.632 -9.725 1.00 0.00 57 LYS B CA 7
ATOM 11488 C C . LYS B 2 57 ? 9.531 12.848 -9.494 1.00 0.00 57 LYS B C 7
ATOM 11489 O O . LYS B 2 57 ? 9.796 13.623 -10.413 1.00 0.00 57 LYS B O 7
ATOM 11508 N N . ALA B 2 58 ? 9.994 12.995 -8.252 1.00 0.00 58 ALA B N 7
ATOM 11509 C CA . ALA B 2 58 ? 10.864 14.108 -7.883 1.00 0.00 58 ALA B CA 7
ATOM 11510 C C . ALA B 2 58 ? 10.468 15.382 -8.623 1.00 0.00 58 ALA B C 7
ATOM 11511 O O . ALA B 2 58 ? 11.260 15.943 -9.381 1.00 0.00 58 ALA B O 7
ATOM 11518 N N . GLY B 2 59 ? 9.239 15.833 -8.398 1.00 0.00 59 GLY B N 7
ATOM 11519 C CA . GLY B 2 59 ? 8.748 17.042 -9.052 1.00 0.00 59 GLY B CA 7
ATOM 11520 C C . GLY B 2 59 ? 9.604 18.248 -8.677 1.00 0.00 59 GLY B C 7
ATOM 11521 O O . GLY B 2 59 ? 9.903 19.094 -9.520 1.00 0.00 59 GLY B O 7
ATOM 11525 N N . SER B 2 60 ? 9.997 18.319 -7.409 1.00 0.00 60 SER B N 7
ATOM 11526 C CA . SER B 2 60 ? 10.822 19.425 -6.939 1.00 0.00 60 SER B CA 7
ATOM 11527 C C . SER B 2 60 ? 12.301 19.094 -7.102 1.00 0.00 60 SER B C 7
ATOM 11528 O O . SER B 2 60 ? 12.764 18.044 -6.656 1.00 0.00 60 SER B O 7
ATOM 11536 N N . GLN B 2 61 ? 13.037 19.993 -7.748 1.00 0.00 61 GLN B N 7
ATOM 11537 C CA . GLN B 2 61 ? 14.464 19.781 -7.966 1.00 0.00 61 GLN B CA 7
ATOM 11538 C C . GLN B 2 61 ? 15.196 19.686 -6.632 1.00 0.00 61 GLN B C 7
ATOM 11539 O O . GLN B 2 61 ? 16.087 18.855 -6.459 1.00 0.00 61 GLN B O 7
ATOM 11553 N N . SER B 2 62 ? 14.816 20.544 -5.691 1.00 0.00 62 SER B N 7
ATOM 11554 C CA . SER B 2 62 ? 15.444 20.547 -4.375 1.00 0.00 62 SER B CA 7
ATOM 11555 C C . SER B 2 62 ? 14.417 20.863 -3.292 1.00 0.00 62 SER B C 7
ATOM 11556 O O . SER B 2 62 ? 14.230 20.031 -2.420 1.00 0.00 62 SER B O 7
ATOM 11565 N N . MET A 1 1 ? 13.162 -9.992 -20.692 1.00 0.00 76 MET A N 8
ATOM 11566 C CA . MET A 1 1 ? 11.839 -10.192 -21.347 1.00 0.00 76 MET A CA 8
ATOM 11567 C C . MET A 1 1 ? 11.018 -11.187 -20.534 1.00 0.00 76 MET A C 8
ATOM 11568 O O . MET A 1 1 ? 9.895 -11.529 -20.906 1.00 0.00 76 MET A O 8
ATOM 11584 N N . LYS A 1 2 ? 11.584 -11.652 -19.425 1.00 0.00 77 LYS A N 8
ATOM 11585 C CA . LYS A 1 2 ? 10.888 -12.611 -18.575 1.00 0.00 77 LYS A CA 8
ATOM 11586 C C . LYS A 1 2 ? 9.585 -12.018 -18.046 1.00 0.00 77 LYS A C 8
ATOM 11587 O O . LYS A 1 2 ? 8.601 -12.736 -17.865 1.00 0.00 77 LYS A O 8
ATOM 11606 N N . ASP A 1 3 ? 9.596 -10.712 -17.782 1.00 0.00 78 ASP A N 8
ATOM 11607 C CA . ASP A 1 3 ? 8.418 -10.025 -17.254 1.00 0.00 78 ASP A CA 8
ATOM 11608 C C . ASP A 1 3 ? 8.059 -10.571 -15.876 1.00 0.00 78 ASP A C 8
ATOM 11609 O O . ASP A 1 3 ? 8.344 -9.942 -14.858 1.00 0.00 78 ASP A O 8
ATOM 11618 N N . THR A 1 4 ? 7.438 -11.745 -15.850 1.00 0.00 79 THR A N 8
ATOM 11619 C CA . THR A 1 4 ? 7.052 -12.366 -14.588 1.00 0.00 79 THR A CA 8
ATOM 11620 C C . THR A 1 4 ? 6.082 -11.472 -13.821 1.00 0.00 79 THR A C 8
ATOM 11621 O O . THR A 1 4 ? 6.388 -11.027 -12.715 1.00 0.00 79 THR A O 8
ATOM 11632 N N . ASP A 1 5 ? 4.926 -11.211 -14.438 1.00 0.00 80 ASP A N 8
ATOM 11633 C CA . ASP A 1 5 ? 3.888 -10.359 -13.846 1.00 0.00 80 ASP A CA 8
ATOM 11634 C C . ASP A 1 5 ? 4.000 -10.301 -12.324 1.00 0.00 80 ASP A C 8
ATOM 11635 O O . ASP A 1 5 ? 3.451 -11.142 -11.615 1.00 0.00 80 ASP A O 8
ATOM 11644 N N . SER A 1 6 ? 4.722 -9.295 -11.842 1.00 0.00 81 SER A N 8
ATOM 11645 C CA . SER A 1 6 ? 4.926 -9.098 -10.408 1.00 0.00 81 SER A CA 8
ATOM 11646 C C . SER A 1 6 ? 3.726 -8.400 -9.781 1.00 0.00 81 SER A C 8
ATOM 11647 O O . SER A 1 6 ? 3.669 -8.216 -8.568 1.00 0.00 81 SER A O 8
ATOM 11655 N N . GLU A 1 7 ? 2.779 -7.996 -10.613 1.00 0.00 82 GLU A N 8
ATOM 11656 C CA . GLU A 1 7 ? 1.603 -7.300 -10.112 1.00 0.00 82 GLU A CA 8
ATOM 11657 C C . GLU A 1 7 ? 0.923 -8.159 -9.056 1.00 0.00 82 GLU A C 8
ATOM 11658 O O . GLU A 1 7 ? 0.407 -7.655 -8.060 1.00 0.00 82 GLU A O 8
ATOM 11670 N N . GLU A 1 8 ? 0.942 -9.460 -9.288 1.00 0.00 83 GLU A N 8
ATOM 11671 C CA . GLU A 1 8 ? 0.338 -10.412 -8.362 1.00 0.00 83 GLU A CA 8
ATOM 11672 C C . GLU A 1 8 ? 1.107 -10.467 -7.040 1.00 0.00 83 GLU A C 8
ATOM 11673 O O . GLU A 1 8 ? 0.546 -10.819 -6.002 1.00 0.00 83 GLU A O 8
ATOM 11685 N N . GLU A 1 9 ? 2.398 -10.139 -7.083 1.00 0.00 84 GLU A N 8
ATOM 11686 C CA . GLU A 1 9 ? 3.223 -10.182 -5.875 1.00 0.00 84 GLU A CA 8
ATOM 11687 C C . GLU A 1 9 ? 2.699 -9.205 -4.827 1.00 0.00 84 GLU A C 8
ATOM 11688 O O . GLU A 1 9 ? 2.565 -9.553 -3.653 1.00 0.00 84 GLU A O 8
ATOM 11700 N N . ILE A 1 10 ? 2.397 -7.986 -5.257 1.00 0.00 85 ILE A N 8
ATOM 11701 C CA . ILE A 1 10 ? 1.881 -6.973 -4.347 1.00 0.00 85 ILE A CA 8
ATOM 11702 C C . ILE A 1 10 ? 0.424 -7.261 -4.013 1.00 0.00 85 ILE A C 8
ATOM 11703 O O . ILE A 1 10 ? -0.069 -6.896 -2.945 1.00 0.00 85 ILE A O 8
ATOM 11719 N N . ARG A 1 11 ? -0.252 -7.948 -4.920 1.00 0.00 86 ARG A N 8
ATOM 11720 C CA . ARG A 1 11 ? -1.644 -8.308 -4.711 1.00 0.00 86 ARG A CA 8
ATOM 11721 C C . ARG A 1 11 ? -1.757 -9.199 -3.480 1.00 0.00 86 ARG A C 8
ATOM 11722 O O . ARG A 1 11 ? -2.644 -9.020 -2.648 1.00 0.00 86 ARG A O 8
ATOM 11743 N N . GLU A 1 12 ? -0.830 -10.149 -3.369 1.00 0.00 87 GLU A N 8
ATOM 11744 C CA . GLU A 1 12 ? -0.809 -11.064 -2.234 1.00 0.00 87 GLU A CA 8
ATOM 11745 C C . GLU A 1 12 ? -0.650 -10.273 -0.943 1.00 0.00 87 GLU A C 8
ATOM 11746 O O . GLU A 1 12 ? -1.292 -10.565 0.064 1.00 0.00 87 GLU A O 8
ATOM 11758 N N . ALA A 1 13 ? 0.201 -9.258 -0.991 1.00 0.00 88 ALA A N 8
ATOM 11759 C CA . ALA A 1 13 ? 0.429 -8.411 0.168 1.00 0.00 88 ALA A CA 8
ATOM 11760 C C . ALA A 1 13 ? -0.867 -7.729 0.575 1.00 0.00 88 ALA A C 8
ATOM 11761 O O . ALA A 1 13 ? -1.135 -7.558 1.760 1.00 0.00 88 ALA A O 8
ATOM 11768 N N . PHE A 1 14 ? -1.684 -7.364 -0.409 1.00 0.00 89 PHE A N 8
ATOM 11769 C CA . PHE A 1 14 ? -2.960 -6.733 -0.113 1.00 0.00 89 PHE A CA 8
ATOM 11770 C C . PHE A 1 14 ? -3.930 -7.754 0.485 1.00 0.00 89 PHE A C 8
ATOM 11771 O O . PHE A 1 14 ? -4.655 -7.460 1.435 1.00 0.00 89 PHE A O 8
ATOM 11788 N N . ARG A 1 15 ? -3.945 -8.950 -0.097 1.00 0.00 90 ARG A N 8
ATOM 11789 C CA . ARG A 1 15 ? -4.844 -10.010 0.362 1.00 0.00 90 ARG A CA 8
ATOM 11790 C C . ARG A 1 15 ? -4.863 -10.106 1.887 1.00 0.00 90 ARG A C 8
ATOM 11791 O O . ARG A 1 15 ? -5.906 -10.391 2.477 1.00 0.00 90 ARG A O 8
ATOM 11812 N N . VAL A 1 16 ? -3.720 -9.882 2.530 1.00 0.00 91 VAL A N 8
ATOM 11813 C CA . VAL A 1 16 ? -3.663 -9.969 3.988 1.00 0.00 91 VAL A CA 8
ATOM 11814 C C . VAL A 1 16 ? -4.690 -9.039 4.619 1.00 0.00 91 VAL A C 8
ATOM 11815 O O . VAL A 1 16 ? -5.219 -9.321 5.694 1.00 0.00 91 VAL A O 8
ATOM 11828 N N . PHE A 1 17 ? -4.974 -7.933 3.943 1.00 0.00 92 PHE A N 8
ATOM 11829 C CA . PHE A 1 17 ? -5.943 -6.978 4.450 1.00 0.00 92 PHE A CA 8
ATOM 11830 C C . PHE A 1 17 ? -7.303 -7.242 3.809 1.00 0.00 92 PHE A C 8
ATOM 11831 O O . PHE A 1 17 ? -8.347 -6.988 4.413 1.00 0.00 92 PHE A O 8
ATOM 11848 N N . ASP A 1 18 ? -7.280 -7.757 2.580 1.00 0.00 93 ASP A N 8
ATOM 11849 C CA . ASP A 1 18 ? -8.505 -8.061 1.855 1.00 0.00 93 ASP A CA 8
ATOM 11850 C C . ASP A 1 18 ? -8.984 -9.471 2.223 1.00 0.00 93 ASP A C 8
ATOM 11851 O O . ASP A 1 18 ? -9.058 -10.365 1.379 1.00 0.00 93 ASP A O 8
ATOM 11860 N N . LYS A 1 19 ? -9.313 -9.676 3.495 1.00 0.00 94 LYS A N 8
ATOM 11861 C CA . LYS A 1 19 ? -9.778 -10.980 3.952 1.00 0.00 94 LYS A CA 8
ATOM 11862 C C . LYS A 1 19 ? -11.176 -11.285 3.439 1.00 0.00 94 LYS A C 8
ATOM 11863 O O . LYS A 1 19 ? -11.590 -12.443 3.378 1.00 0.00 94 LYS A O 8
ATOM 11882 N N . ASP A 1 20 ? -11.894 -10.241 3.064 1.00 0.00 95 ASP A N 8
ATOM 11883 C CA . ASP A 1 20 ? -13.247 -10.404 2.548 1.00 0.00 95 ASP A CA 8
ATOM 11884 C C . ASP A 1 20 ? -13.212 -10.942 1.123 1.00 0.00 95 ASP A C 8
ATOM 11885 O O . ASP A 1 20 ? -14.157 -11.586 0.667 1.00 0.00 95 ASP A O 8
ATOM 11894 N N . GLY A 1 21 ? -12.116 -10.667 0.424 1.00 0.00 96 GLY A N 8
ATOM 11895 C CA . GLY A 1 21 ? -11.967 -11.125 -0.951 1.00 0.00 96 GLY A CA 8
ATOM 11896 C C . GLY A 1 21 ? -12.913 -10.370 -1.878 1.00 0.00 96 GLY A C 8
ATOM 11897 O O . GLY A 1 21 ? -13.290 -10.872 -2.936 1.00 0.00 96 GLY A O 8
ATOM 11901 N N . ASN A 1 22 ? -13.294 -9.160 -1.476 1.00 0.00 97 ASN A N 8
ATOM 11902 C CA . ASN A 1 22 ? -14.197 -8.351 -2.287 1.00 0.00 97 ASN A CA 8
ATOM 11903 C C . ASN A 1 22 ? -13.415 -7.431 -3.223 1.00 0.00 97 ASN A C 8
ATOM 11904 O O . ASN A 1 22 ? -14.003 -6.732 -4.048 1.00 0.00 97 ASN A O 8
ATOM 11915 N N . GLY A 1 23 ? -12.090 -7.450 -3.098 1.00 0.00 98 GLY A N 8
ATOM 11916 C CA . GLY A 1 23 ? -11.241 -6.615 -3.946 1.00 0.00 98 GLY A CA 8
ATOM 11917 C C . GLY A 1 23 ? -10.886 -5.292 -3.263 1.00 0.00 98 GLY A C 8
ATOM 11918 O O . GLY A 1 23 ? -10.155 -4.476 -3.824 1.00 0.00 98 GLY A O 8
ATOM 11922 N N . TYR A 1 24 ? -11.431 -5.079 -2.067 1.00 0.00 99 TYR A N 8
ATOM 11923 C CA . TYR A 1 24 ? -11.186 -3.835 -1.333 1.00 0.00 99 TYR A CA 8
ATOM 11924 C C . TYR A 1 24 ? -10.640 -4.100 0.064 1.00 0.00 99 TYR A C 8
ATOM 11925 O O . TYR A 1 24 ? -10.824 -5.177 0.630 1.00 0.00 99 TYR A O 8
ATOM 11943 N N . ILE A 1 25 ? -9.995 -3.080 0.621 1.00 0.00 100 ILE A N 8
ATOM 11944 C CA . ILE A 1 25 ? -9.446 -3.154 1.967 1.00 0.00 100 ILE A CA 8
ATOM 11945 C C . ILE A 1 25 ? -9.928 -1.927 2.730 1.00 0.00 100 ILE A C 8
ATOM 11946 O O . ILE A 1 25 ? -10.041 -0.850 2.149 1.00 0.00 100 ILE A O 8
ATOM 11962 N N . SER A 1 26 ? -10.226 -2.067 4.011 1.00 0.00 101 SER A N 8
ATOM 11963 C CA . SER A 1 26 ? -10.701 -0.918 4.765 1.00 0.00 101 SER A CA 8
ATOM 11964 C C . SER A 1 26 ? -9.633 0.174 4.778 1.00 0.00 101 SER A C 8
ATOM 11965 O O . SER A 1 26 ? -8.456 -0.100 5.015 1.00 0.00 101 SER A O 8
ATOM 11973 N N . ALA A 1 27 ? -10.050 1.410 4.521 1.00 0.00 102 ALA A N 8
ATOM 11974 C CA . ALA A 1 27 ? -9.120 2.537 4.506 1.00 0.00 102 ALA A CA 8
ATOM 11975 C C . ALA A 1 27 ? -8.489 2.735 5.883 1.00 0.00 102 ALA A C 8
ATOM 11976 O O . ALA A 1 27 ? -7.308 3.061 5.997 1.00 0.00 102 ALA A O 8
ATOM 11983 N N . ALA A 1 28 ? -9.293 2.548 6.924 1.00 0.00 103 ALA A N 8
ATOM 11984 C CA . ALA A 1 28 ? -8.812 2.725 8.291 1.00 0.00 103 ALA A CA 8
ATOM 11985 C C . ALA A 1 28 ? -7.655 1.773 8.585 1.00 0.00 103 ALA A C 8
ATOM 11986 O O . ALA A 1 28 ? -6.674 2.159 9.222 1.00 0.00 103 ALA A O 8
ATOM 11993 N N . GLU A 1 29 ? -7.765 0.537 8.112 1.00 0.00 104 GLU A N 8
ATOM 11994 C CA . GLU A 1 29 ? -6.711 -0.450 8.325 1.00 0.00 104 GLU A CA 8
ATOM 11995 C C . GLU A 1 29 ? -5.423 -0.031 7.620 1.00 0.00 104 GLU A C 8
ATOM 11996 O O . GLU A 1 29 ? -4.331 -0.213 8.155 1.00 0.00 104 GLU A O 8
ATOM 12008 N N . LEU A 1 30 ? -5.549 0.516 6.416 1.00 0.00 105 LEU A N 8
ATOM 12009 C CA . LEU A 1 30 ? -4.372 0.929 5.660 1.00 0.00 105 LEU A CA 8
ATOM 12010 C C . LEU A 1 30 ? -3.588 1.982 6.440 1.00 0.00 105 LEU A C 8
ATOM 12011 O O . LEU A 1 30 ? -2.364 1.899 6.548 1.00 0.00 105 LEU A O 8
ATOM 12027 N N . ARG A 1 31 ? -4.292 2.983 6.961 1.00 0.00 106 ARG A N 8
ATOM 12028 C CA . ARG A 1 31 ? -3.629 4.052 7.702 1.00 0.00 106 ARG A CA 8
ATOM 12029 C C . ARG A 1 31 ? -2.853 3.491 8.891 1.00 0.00 106 ARG A C 8
ATOM 12030 O O . ARG A 1 31 ? -1.683 3.815 9.080 1.00 0.00 106 ARG A O 8
ATOM 12051 N N . HIS A 1 32 ? -3.498 2.648 9.691 1.00 0.00 107 HIS A N 8
ATOM 12052 C CA . HIS A 1 32 ? -2.842 2.056 10.855 1.00 0.00 107 HIS A CA 8
ATOM 12053 C C . HIS A 1 32 ? -1.624 1.233 10.441 1.00 0.00 107 HIS A C 8
ATOM 12054 O O . HIS A 1 32 ? -0.549 1.358 11.019 1.00 0.00 107 HIS A O 8
ATOM 12069 N N . VAL A 1 33 ? -1.817 0.396 9.437 1.00 0.00 108 VAL A N 8
ATOM 12070 C CA . VAL A 1 33 ? -0.759 -0.469 8.922 1.00 0.00 108 VAL A CA 8
ATOM 12071 C C . VAL A 1 33 ? 0.425 0.347 8.394 1.00 0.00 108 VAL A C 8
ATOM 12072 O O . VAL A 1 33 ? 1.579 -0.064 8.524 1.00 0.00 108 VAL A O 8
ATOM 12085 N N . MET A 1 34 ? 0.132 1.490 7.791 1.00 0.00 109 MET A N 8
ATOM 12086 C CA . MET A 1 34 ? 1.184 2.345 7.235 1.00 0.00 109 MET A CA 8
ATOM 12087 C C . MET A 1 34 ? 1.841 3.206 8.303 1.00 0.00 109 MET A C 8
ATOM 12088 O O . MET A 1 34 ? 2.956 3.687 8.108 1.00 0.00 109 MET A O 8
ATOM 12102 N N . THR A 1 35 ? 1.155 3.409 9.420 1.00 0.00 110 THR A N 8
ATOM 12103 C CA . THR A 1 35 ? 1.710 4.236 10.483 1.00 0.00 110 THR A CA 8
ATOM 12104 C C . THR A 1 35 ? 2.226 3.373 11.635 1.00 0.00 110 THR A C 8
ATOM 12105 O O . THR A 1 35 ? 3.058 3.824 12.422 1.00 0.00 110 THR A O 8
ATOM 12116 N N . ASN A 1 36 ? 1.716 2.142 11.744 1.00 0.00 111 ASN A N 8
ATOM 12117 C CA . ASN A 1 36 ? 2.129 1.247 12.827 1.00 0.00 111 ASN A CA 8
ATOM 12118 C C . ASN A 1 36 ? 2.997 0.087 12.330 1.00 0.00 111 ASN A C 8
ATOM 12119 O O . ASN A 1 36 ? 4.029 -0.220 12.926 1.00 0.00 111 ASN A O 8
ATOM 12130 N N . LEU A 1 37 ? 2.558 -0.580 11.263 1.00 0.00 112 LEU A N 8
ATOM 12131 C CA . LEU A 1 37 ? 3.297 -1.731 10.737 1.00 0.00 112 LEU A CA 8
ATOM 12132 C C . LEU A 1 37 ? 4.248 -1.345 9.607 1.00 0.00 112 LEU A C 8
ATOM 12133 O O . LEU A 1 37 ? 3.932 -0.501 8.772 1.00 0.00 112 LEU A O 8
ATOM 12149 N N . GLY A 1 38 ? 5.405 -2.011 9.590 1.00 0.00 113 GLY A N 8
ATOM 12150 C CA . GLY A 1 38 ? 6.422 -1.786 8.563 1.00 0.00 113 GLY A CA 8
ATOM 12151 C C . GLY A 1 38 ? 6.808 -0.315 8.465 1.00 0.00 113 GLY A C 8
ATOM 12152 O O . GLY A 1 38 ? 5.942 0.531 8.258 1.00 0.00 113 GLY A O 8
ATOM 12156 N N . GLU A 1 39 ? 8.115 -0.034 8.603 1.00 0.00 114 GLU A N 8
ATOM 12157 C CA . GLU A 1 39 ? 8.645 1.337 8.516 1.00 0.00 114 GLU A CA 8
ATOM 12158 C C . GLU A 1 39 ? 7.526 2.365 8.609 1.00 0.00 114 GLU A C 8
ATOM 12159 O O . GLU A 1 39 ? 6.976 2.786 7.595 1.00 0.00 114 GLU A O 8
ATOM 12171 N N . LYS A 1 40 ? 7.163 2.731 9.826 1.00 0.00 115 LYS A N 8
ATOM 12172 C CA . LYS A 1 40 ? 6.070 3.669 10.038 1.00 0.00 115 LYS A CA 8
ATOM 12173 C C . LYS A 1 40 ? 6.196 4.895 9.133 1.00 0.00 115 LYS A C 8
ATOM 12174 O O . LYS A 1 40 ? 7.252 5.521 9.052 1.00 0.00 115 LYS A O 8
ATOM 12193 N N . LEU A 1 41 ? 5.085 5.249 8.486 1.00 0.00 116 LEU A N 8
ATOM 12194 C CA . LEU A 1 41 ? 5.048 6.426 7.622 1.00 0.00 116 LEU A CA 8
ATOM 12195 C C . LEU A 1 41 ? 4.614 7.622 8.463 1.00 0.00 116 LEU A C 8
ATOM 12196 O O . LEU A 1 41 ? 3.997 7.447 9.514 1.00 0.00 116 LEU A O 8
ATOM 12212 N N . THR A 1 42 ? 4.916 8.833 8.011 1.00 0.00 117 THR A N 8
ATOM 12213 C CA . THR A 1 42 ? 4.521 10.021 8.757 1.00 0.00 117 THR A CA 8
ATOM 12214 C C . THR A 1 42 ? 3.179 10.538 8.248 1.00 0.00 117 THR A C 8
ATOM 12215 O O . THR A 1 42 ? 2.655 10.048 7.248 1.00 0.00 117 THR A O 8
ATOM 12226 N N . ASP A 1 43 ? 2.622 11.520 8.947 1.00 0.00 118 ASP A N 8
ATOM 12227 C CA . ASP A 1 43 ? 1.333 12.080 8.559 1.00 0.00 118 ASP A CA 8
ATOM 12228 C C . ASP A 1 43 ? 1.387 12.650 7.144 1.00 0.00 118 ASP A C 8
ATOM 12229 O O . ASP A 1 43 ? 0.454 12.472 6.361 1.00 0.00 118 ASP A O 8
ATOM 12238 N N . GLU A 1 44 ? 2.476 13.337 6.818 1.00 0.00 119 GLU A N 8
ATOM 12239 C CA . GLU A 1 44 ? 2.623 13.925 5.490 1.00 0.00 119 GLU A CA 8
ATOM 12240 C C . GLU A 1 44 ? 2.644 12.840 4.412 1.00 0.00 119 GLU A C 8
ATOM 12241 O O . GLU A 1 44 ? 2.012 12.987 3.366 1.00 0.00 119 GLU A O 8
ATOM 12253 N N . GLU A 1 45 ? 3.358 11.747 4.674 1.00 0.00 120 GLU A N 8
ATOM 12254 C CA . GLU A 1 45 ? 3.422 10.651 3.714 1.00 0.00 120 GLU A CA 8
ATOM 12255 C C . GLU A 1 45 ? 2.067 9.965 3.586 1.00 0.00 120 GLU A C 8
ATOM 12256 O O . GLU A 1 45 ? 1.593 9.715 2.484 1.00 0.00 120 GLU A O 8
ATOM 12268 N N . VAL A 1 46 ? 1.452 9.670 4.728 1.00 0.00 121 VAL A N 8
ATOM 12269 C CA . VAL A 1 46 ? 0.149 9.005 4.749 1.00 0.00 121 VAL A CA 8
ATOM 12270 C C . VAL A 1 46 ? -0.925 9.879 4.104 1.00 0.00 121 VAL A C 8
ATOM 12271 O O . VAL A 1 46 ? -1.758 9.386 3.351 1.00 0.00 121 VAL A O 8
ATOM 12284 N N . ASP A 1 47 ? -0.919 11.173 4.398 1.00 0.00 122 ASP A N 8
ATOM 12285 C CA . ASP A 1 47 ? -1.933 12.055 3.830 1.00 0.00 122 ASP A CA 8
ATOM 12286 C C . ASP A 1 47 ? -1.906 11.948 2.313 1.00 0.00 122 ASP A C 8
ATOM 12287 O O . ASP A 1 47 ? -2.952 11.917 1.664 1.00 0.00 122 ASP A O 8
ATOM 12296 N N . GLU A 1 48 ? -0.708 11.855 1.760 1.00 0.00 123 GLU A N 8
ATOM 12297 C CA . GLU A 1 48 ? -0.556 11.708 0.323 1.00 0.00 123 GLU A CA 8
ATOM 12298 C C . GLU A 1 48 ? -1.190 10.390 -0.118 1.00 0.00 123 GLU A C 8
ATOM 12299 O O . GLU A 1 48 ? -1.813 10.309 -1.178 1.00 0.00 123 GLU A O 8
ATOM 12311 N N . MET A 1 49 ? -1.025 9.362 0.713 1.00 0.00 124 MET A N 8
ATOM 12312 C CA . MET A 1 49 ? -1.580 8.042 0.422 1.00 0.00 124 MET A CA 8
ATOM 12313 C C . MET A 1 49 ? -3.104 8.058 0.537 1.00 0.00 124 MET A C 8
ATOM 12314 O O . MET A 1 49 ? -3.803 7.431 -0.258 1.00 0.00 124 MET A O 8
ATOM 12328 N N . ILE A 1 50 ? -3.609 8.776 1.543 1.00 0.00 125 ILE A N 8
ATOM 12329 C CA . ILE A 1 50 ? -5.050 8.867 1.770 1.00 0.00 125 ILE A CA 8
ATOM 12330 C C . ILE A 1 50 ? -5.752 9.459 0.548 1.00 0.00 125 ILE A C 8
ATOM 12331 O O . ILE A 1 50 ? -6.847 9.032 0.183 1.00 0.00 125 ILE A O 8
ATOM 12347 N N . ARG A 1 51 ? -5.115 10.441 -0.078 1.00 0.00 126 ARG A N 8
ATOM 12348 C CA . ARG A 1 51 ? -5.687 11.083 -1.259 1.00 0.00 126 ARG A CA 8
ATOM 12349 C C . ARG A 1 51 ? -5.726 10.115 -2.439 1.00 0.00 126 ARG A C 8
ATOM 12350 O O . ARG A 1 51 ? -6.564 10.243 -3.332 1.00 0.00 126 ARG A O 8
ATOM 12371 N N . GLU A 1 52 ? -4.817 9.145 -2.432 1.00 0.00 127 GLU A N 8
ATOM 12372 C CA . GLU A 1 52 ? -4.760 8.154 -3.505 1.00 0.00 127 GLU A CA 8
ATOM 12373 C C . GLU A 1 52 ? -5.515 6.884 -3.114 1.00 0.00 127 GLU A C 8
ATOM 12374 O O . GLU A 1 52 ? -5.746 6.008 -3.948 1.00 0.00 127 GLU A O 8
ATOM 12386 N N . ALA A 1 53 ? -5.878 6.785 -1.840 1.00 0.00 128 ALA A N 8
ATOM 12387 C CA . ALA A 1 53 ? -6.586 5.607 -1.343 1.00 0.00 128 ALA A CA 8
ATOM 12388 C C . ALA A 1 53 ? -8.066 5.634 -1.728 1.00 0.00 128 ALA A C 8
ATOM 12389 O O . ALA A 1 53 ? -8.503 4.809 -2.523 1.00 0.00 128 ALA A O 8
ATOM 12396 N N . ASP A 1 54 ? -8.821 6.589 -1.164 1.00 0.00 129 ASP A N 8
ATOM 12397 C CA . ASP A 1 54 ? -10.262 6.730 -1.452 1.00 0.00 129 ASP A CA 8
ATOM 12398 C C . ASP A 1 54 ? -10.980 7.442 -0.299 1.00 0.00 129 ASP A C 8
ATOM 12399 O O . ASP A 1 54 ? -10.959 8.668 -0.203 1.00 0.00 129 ASP A O 8
ATOM 12408 N N . ILE A 1 55 ? -11.627 6.657 0.561 1.00 0.00 130 ILE A N 8
ATOM 12409 C CA . ILE A 1 55 ? -12.371 7.185 1.699 1.00 0.00 130 ILE A CA 8
ATOM 12410 C C . ILE A 1 55 ? -13.507 8.097 1.241 1.00 0.00 130 ILE A C 8
ATOM 12411 O O . ILE A 1 55 ? -14.426 7.662 0.549 1.00 0.00 130 ILE A O 8
ATOM 12427 N N . ASP A 1 56 ? -13.442 9.362 1.653 1.00 0.00 131 ASP A N 8
ATOM 12428 C CA . ASP A 1 56 ? -14.477 10.333 1.304 1.00 0.00 131 ASP A CA 8
ATOM 12429 C C . ASP A 1 56 ? -15.724 10.101 2.153 1.00 0.00 131 ASP A C 8
ATOM 12430 O O . ASP A 1 56 ? -16.506 11.020 2.397 1.00 0.00 131 ASP A O 8
ATOM 12439 N N . GLY A 1 57 ? -15.898 8.862 2.600 1.00 0.00 132 GLY A N 8
ATOM 12440 C CA . GLY A 1 57 ? -17.045 8.499 3.425 1.00 0.00 132 GLY A CA 8
ATOM 12441 C C . GLY A 1 57 ? -17.032 7.005 3.726 1.00 0.00 132 GLY A C 8
ATOM 12442 O O . GLY A 1 57 ? -16.891 6.594 4.877 1.00 0.00 132 GLY A O 8
ATOM 12446 N N . ASP A 1 58 ? -17.219 6.200 2.686 1.00 0.00 133 ASP A N 8
ATOM 12447 C CA . ASP A 1 58 ? -17.268 4.753 2.852 1.00 0.00 133 ASP A CA 8
ATOM 12448 C C . ASP A 1 58 ? -16.116 4.268 3.721 1.00 0.00 133 ASP A C 8
ATOM 12449 O O . ASP A 1 58 ? -16.284 3.354 4.528 1.00 0.00 133 ASP A O 8
ATOM 12458 N N . GLY A 1 59 ? -14.956 4.886 3.573 1.00 0.00 134 GLY A N 8
ATOM 12459 C CA . GLY A 1 59 ? -13.808 4.501 4.377 1.00 0.00 134 GLY A CA 8
ATOM 12460 C C . GLY A 1 59 ? -13.214 3.178 3.912 1.00 0.00 134 GLY A C 8
ATOM 12461 O O . GLY A 1 59 ? -12.600 2.460 4.701 1.00 0.00 134 GLY A O 8
ATOM 12465 N N . GLN A 1 60 ? -13.368 2.876 2.623 1.00 0.00 135 GLN A N 8
ATOM 12466 C CA . GLN A 1 60 ? -12.804 1.651 2.066 1.00 0.00 135 GLN A CA 8
ATOM 12467 C C . GLN A 1 60 ? -11.838 2.017 0.951 1.00 0.00 135 GLN A C 8
ATOM 12468 O O . GLN A 1 60 ? -12.004 3.047 0.295 1.00 0.00 135 GLN A O 8
ATOM 12482 N N . VAL A 1 61 ? -10.822 1.191 0.752 1.00 0.00 136 VAL A N 8
ATOM 12483 C CA . VAL A 1 61 ? -9.820 1.452 -0.273 1.00 0.00 136 VAL A CA 8
ATOM 12484 C C . VAL A 1 61 ? -9.616 0.260 -1.193 1.00 0.00 136 VAL A C 8
ATOM 12485 O O . VAL A 1 61 ? -9.481 -0.877 -0.741 1.00 0.00 136 VAL A O 8
ATOM 12498 N N . ASN A 1 62 ? -9.565 0.539 -2.491 1.00 0.00 137 ASN A N 8
ATOM 12499 C CA . ASN A 1 62 ? -9.345 -0.505 -3.477 1.00 0.00 137 ASN A CA 8
ATOM 12500 C C . ASN A 1 62 ? -7.851 -0.600 -3.789 1.00 0.00 137 ASN A C 8
ATOM 12501 O O . ASN A 1 62 ? -7.273 0.318 -4.371 1.00 0.00 137 ASN A O 8
ATOM 12512 N N . TYR A 1 63 ? -7.218 -1.692 -3.380 1.00 0.00 138 TYR A N 8
ATOM 12513 C CA . TYR A 1 63 ? -5.784 -1.848 -3.611 1.00 0.00 138 TYR A CA 8
ATOM 12514 C C . TYR A 1 63 ? -5.441 -1.850 -5.096 1.00 0.00 138 TYR A C 8
ATOM 12515 O O . TYR A 1 63 ? -4.267 -1.784 -5.461 1.00 0.00 138 TYR A O 8
ATOM 12533 N N . GLU A 1 64 ? -6.449 -1.941 -5.954 1.00 0.00 139 GLU A N 8
ATOM 12534 C CA . GLU A 1 64 ? -6.181 -1.964 -7.386 1.00 0.00 139 GLU A CA 8
ATOM 12535 C C . GLU A 1 64 ? -5.439 -0.696 -7.802 1.00 0.00 139 GLU A C 8
ATOM 12536 O O . GLU A 1 64 ? -4.416 -0.765 -8.483 1.00 0.00 139 GLU A O 8
ATOM 12548 N N . GLU A 1 65 ? -5.957 0.463 -7.402 1.00 0.00 140 GLU A N 8
ATOM 12549 C CA . GLU A 1 65 ? -5.329 1.732 -7.760 1.00 0.00 140 GLU A CA 8
ATOM 12550 C C . GLU A 1 65 ? -3.906 1.806 -7.212 1.00 0.00 140 GLU A C 8
ATOM 12551 O O . GLU A 1 65 ? -2.990 2.232 -7.911 1.00 0.00 140 GLU A O 8
ATOM 12563 N N . PHE A 1 66 ? -3.723 1.379 -5.970 1.00 0.00 141 PHE A N 8
ATOM 12564 C CA . PHE A 1 66 ? -2.391 1.404 -5.372 1.00 0.00 141 PHE A CA 8
ATOM 12565 C C . PHE A 1 66 ? -1.437 0.530 -6.176 1.00 0.00 141 PHE A C 8
ATOM 12566 O O . PHE A 1 66 ? -0.304 0.915 -6.438 1.00 0.00 141 PHE A O 8
ATOM 12583 N N . VAL A 1 67 ? -1.906 -0.639 -6.584 1.00 0.00 142 VAL A N 8
ATOM 12584 C CA . VAL A 1 67 ? -1.077 -1.535 -7.378 1.00 0.00 142 VAL A CA 8
ATOM 12585 C C . VAL A 1 67 ? -0.734 -0.897 -8.716 1.00 0.00 142 VAL A C 8
ATOM 12586 O O . VAL A 1 67 ? 0.400 -0.993 -9.187 1.00 0.00 142 VAL A O 8
ATOM 12599 N N . GLN A 1 68 ? -1.711 -0.232 -9.319 1.00 0.00 143 GLN A N 8
ATOM 12600 C CA . GLN A 1 68 ? -1.480 0.429 -10.595 1.00 0.00 143 GLN A CA 8
ATOM 12601 C C . GLN A 1 68 ? -0.420 1.512 -10.422 1.00 0.00 143 GLN A C 8
ATOM 12602 O O . GLN A 1 68 ? 0.455 1.677 -11.269 1.00 0.00 143 GLN A O 8
ATOM 12616 N N . MET A 1 69 ? -0.495 2.231 -9.305 1.00 0.00 144 MET A N 8
ATOM 12617 C CA . MET A 1 69 ? 0.479 3.278 -9.021 1.00 0.00 144 MET A CA 8
ATOM 12618 C C . MET A 1 69 ? 1.871 2.656 -8.969 1.00 0.00 144 MET A C 8
ATOM 12619 O O . MET A 1 69 ? 2.834 3.197 -9.514 1.00 0.00 144 MET A O 8
ATOM 12633 N N . MET A 1 70 ? 1.959 1.513 -8.296 1.00 0.00 145 MET A N 8
ATOM 12634 C CA . MET A 1 70 ? 3.217 0.792 -8.142 1.00 0.00 145 MET A CA 8
ATOM 12635 C C . MET A 1 70 ? 3.653 0.125 -9.444 1.00 0.00 145 MET A C 8
ATOM 12636 O O . MET A 1 70 ? 4.819 -0.238 -9.595 1.00 0.00 145 MET A O 8
ATOM 12650 N N . THR A 1 71 ? 2.713 -0.047 -10.373 1.00 0.00 146 THR A N 8
ATOM 12651 C CA . THR A 1 71 ? 3.021 -0.689 -11.649 1.00 0.00 146 THR A CA 8
ATOM 12652 C C . THR A 1 71 ? 2.780 0.266 -12.815 1.00 0.00 146 THR A C 8
ATOM 12653 O O . THR A 1 71 ? 2.693 -0.160 -13.967 1.00 0.00 146 THR A O 8
ATOM 12664 N N . ALA A 1 72 ? 2.687 1.557 -12.509 1.00 0.00 147 ALA A N 8
ATOM 12665 C CA . ALA A 1 72 ? 2.472 2.570 -13.538 1.00 0.00 147 ALA A CA 8
ATOM 12666 C C . ALA A 1 72 ? 3.538 3.653 -13.434 1.00 0.00 147 ALA A C 8
ATOM 12667 O O . ALA A 1 72 ? 3.228 4.844 -13.410 1.00 0.00 147 ALA A O 8
ATOM 12674 N N . LYS A 1 73 ? 4.797 3.230 -13.368 1.00 0.00 148 LYS A N 8
ATOM 12675 C CA . LYS A 1 73 ? 5.905 4.169 -13.261 1.00 0.00 148 LYS A CA 8
ATOM 12676 C C . LYS A 1 73 ? 6.378 4.599 -14.646 1.00 0.00 148 LYS A C 8
ATOM 12677 O O . LYS A 1 73 ? 5.692 4.292 -15.607 1.00 0.00 148 LYS A O 8
ATOM 12697 N N . PHE B 2 30 ? -9.550 -3.649 12.262 1.00 0.00 30 PHE B N 8
ATOM 12698 C CA . PHE B 2 30 ? -8.681 -4.237 11.205 1.00 0.00 30 PHE B CA 8
ATOM 12699 C C . PHE B 2 30 ? -9.031 -5.711 11.031 1.00 0.00 30 PHE B C 8
ATOM 12700 O O . PHE B 2 30 ? -9.183 -6.196 9.910 1.00 0.00 30 PHE B O 8
ATOM 12717 N N . ASP B 2 31 ? -9.165 -6.416 12.149 1.00 0.00 31 ASP B N 8
ATOM 12718 C CA . ASP B 2 31 ? -9.505 -7.834 12.113 1.00 0.00 31 ASP B CA 8
ATOM 12719 C C . ASP B 2 31 ? -8.534 -8.603 11.223 1.00 0.00 31 ASP B C 8
ATOM 12720 O O . ASP B 2 31 ? -8.945 -9.459 10.438 1.00 0.00 31 ASP B O 8
ATOM 12729 N N . ILE B 2 32 ? -7.245 -8.295 11.353 1.00 0.00 32 ILE B N 8
ATOM 12730 C CA . ILE B 2 32 ? -6.219 -8.966 10.558 1.00 0.00 32 ILE B CA 8
ATOM 12731 C C . ILE B 2 32 ? -5.226 -9.657 11.477 1.00 0.00 32 ILE B C 8
ATOM 12732 O O . ILE B 2 32 ? -5.143 -9.341 12.665 1.00 0.00 32 ILE B O 8
ATOM 12748 N N . ASP B 2 33 ? -4.462 -10.588 10.927 1.00 0.00 33 ASP B N 8
ATOM 12749 C CA . ASP B 2 33 ? -3.469 -11.291 11.720 1.00 0.00 33 ASP B CA 8
ATOM 12750 C C . ASP B 2 33 ? -2.209 -10.440 11.829 1.00 0.00 33 ASP B C 8
ATOM 12751 O O . ASP B 2 33 ? -1.245 -10.641 11.092 1.00 0.00 33 ASP B O 8
ATOM 12760 N N . MET B 2 34 ? -2.233 -9.476 12.744 1.00 0.00 34 MET B N 8
ATOM 12761 C CA . MET B 2 34 ? -1.094 -8.585 12.928 1.00 0.00 34 MET B CA 8
ATOM 12762 C C . MET B 2 34 ? 0.102 -9.338 13.503 1.00 0.00 34 MET B C 8
ATOM 12763 O O . MET B 2 34 ? 1.252 -8.970 13.262 1.00 0.00 34 MET B O 8
ATOM 12777 N N . ASP B 2 35 ? -0.176 -10.379 14.280 1.00 0.00 35 ASP B N 8
ATOM 12778 C CA . ASP B 2 35 ? 0.886 -11.162 14.903 1.00 0.00 35 ASP B CA 8
ATOM 12779 C C . ASP B 2 35 ? 1.552 -12.094 13.895 1.00 0.00 35 ASP B C 8
ATOM 12780 O O . ASP B 2 35 ? 2.480 -12.827 14.237 1.00 0.00 35 ASP B O 8
ATOM 12789 N N . ALA B 2 36 ? 1.083 -12.058 12.652 1.00 0.00 36 ALA B N 8
ATOM 12790 C CA . ALA B 2 36 ? 1.658 -12.903 11.613 1.00 0.00 36 ALA B CA 8
ATOM 12791 C C . ALA B 2 36 ? 2.827 -12.177 10.924 1.00 0.00 36 ALA B C 8
ATOM 12792 O O . ALA B 2 36 ? 2.611 -11.142 10.294 1.00 0.00 36 ALA B O 8
ATOM 12799 N N . PRO B 2 37 ? 4.047 -12.677 11.005 1.00 0.00 37 PRO B N 8
ATOM 12800 C CA . PRO B 2 37 ? 5.214 -12.017 10.339 1.00 0.00 37 PRO B CA 8
ATOM 12801 C C . PRO B 2 37 ? 4.933 -11.696 8.874 1.00 0.00 37 PRO B C 8
ATOM 12802 O O . PRO B 2 37 ? 5.492 -10.752 8.317 1.00 0.00 37 PRO B O 8
ATOM 12813 N N . GLU B 2 38 ? 4.070 -12.494 8.254 1.00 0.00 38 GLU B N 8
ATOM 12814 C CA . GLU B 2 38 ? 3.731 -12.292 6.850 1.00 0.00 38 GLU B CA 8
ATOM 12815 C C . GLU B 2 38 ? 3.096 -10.919 6.641 1.00 0.00 38 GLU B C 8
ATOM 12816 O O . GLU B 2 38 ? 3.376 -10.244 5.650 1.00 0.00 38 GLU B O 8
ATOM 12828 N N . THR B 2 39 ? 2.243 -10.510 7.574 1.00 0.00 39 THR B N 8
ATOM 12829 C CA . THR B 2 39 ? 1.585 -9.213 7.469 1.00 0.00 39 THR B CA 8
ATOM 12830 C C . THR B 2 39 ? 2.618 -8.092 7.522 1.00 0.00 39 THR B C 8
ATOM 12831 O O . THR B 2 39 ? 2.538 -7.125 6.766 1.00 0.00 39 THR B O 8
ATOM 12842 N N . GLU B 2 40 ? 3.589 -8.232 8.418 1.00 0.00 40 GLU B N 8
ATOM 12843 C CA . GLU B 2 40 ? 4.634 -7.225 8.559 1.00 0.00 40 GLU B CA 8
ATOM 12844 C C . GLU B 2 40 ? 5.406 -7.088 7.250 1.00 0.00 40 GLU B C 8
ATOM 12845 O O . GLU B 2 40 ? 5.697 -5.977 6.806 1.00 0.00 40 GLU B O 8
ATOM 12857 N N . ARG B 2 41 ? 5.729 -8.220 6.633 1.00 0.00 41 ARG B N 8
ATOM 12858 C CA . ARG B 2 41 ? 6.462 -8.200 5.372 1.00 0.00 41 ARG B CA 8
ATOM 12859 C C . ARG B 2 41 ? 5.636 -7.503 4.298 1.00 0.00 41 ARG B C 8
ATOM 12860 O O . ARG B 2 41 ? 6.163 -6.728 3.501 1.00 0.00 41 ARG B O 8
ATOM 12881 N N . ALA B 2 42 ? 4.336 -7.779 4.289 1.00 0.00 42 ALA B N 8
ATOM 12882 C CA . ALA B 2 42 ? 3.444 -7.165 3.314 1.00 0.00 42 ALA B CA 8
ATOM 12883 C C . ALA B 2 42 ? 3.421 -5.652 3.496 1.00 0.00 42 ALA B C 8
ATOM 12884 O O . ALA B 2 42 ? 3.424 -4.899 2.522 1.00 0.00 42 ALA B O 8
ATOM 12891 N N . ALA B 2 43 ? 3.400 -5.214 4.751 1.00 0.00 43 ALA B N 8
ATOM 12892 C CA . ALA B 2 43 ? 3.379 -3.788 5.052 1.00 0.00 43 ALA B CA 8
ATOM 12893 C C . ALA B 2 43 ? 4.638 -3.111 4.517 1.00 0.00 43 ALA B C 8
ATOM 12894 O O . ALA B 2 43 ? 4.580 -2.011 3.967 1.00 0.00 43 ALA B O 8
ATOM 12901 N N . VAL B 2 44 ? 5.775 -3.775 4.694 1.00 0.00 44 VAL B N 8
ATOM 12902 C CA . VAL B 2 44 ? 7.056 -3.238 4.242 1.00 0.00 44 VAL B CA 8
ATOM 12903 C C . VAL B 2 44 ? 7.106 -3.092 2.721 1.00 0.00 44 VAL B C 8
ATOM 12904 O O . VAL B 2 44 ? 7.572 -2.076 2.205 1.00 0.00 44 VAL B O 8
ATOM 12917 N N . ALA B 2 45 ? 6.652 -4.118 2.007 1.00 0.00 45 ALA B N 8
ATOM 12918 C CA . ALA B 2 45 ? 6.682 -4.088 0.546 1.00 0.00 45 ALA B CA 8
ATOM 12919 C C . ALA B 2 45 ? 5.849 -2.936 -0.005 1.00 0.00 45 ALA B C 8
ATOM 12920 O O . ALA B 2 45 ? 6.277 -2.237 -0.923 1.00 0.00 45 ALA B O 8
ATOM 12927 N N . ILE B 2 46 ? 4.663 -2.738 0.556 1.00 0.00 46 ILE B N 8
ATOM 12928 C CA . ILE B 2 46 ? 3.794 -1.662 0.100 1.00 0.00 46 ILE B CA 8
ATOM 12929 C C . ILE B 2 46 ? 4.449 -0.305 0.338 1.00 0.00 46 ILE B C 8
ATOM 12930 O O . ILE B 2 46 ? 4.462 0.556 -0.542 1.00 0.00 46 ILE B O 8
ATOM 12946 N N . GLN B 2 47 ? 4.980 -0.123 1.541 1.00 0.00 47 GLN B N 8
ATOM 12947 C CA . GLN B 2 47 ? 5.626 1.131 1.908 1.00 0.00 47 GLN B CA 8
ATOM 12948 C C . GLN B 2 47 ? 6.883 1.376 1.077 1.00 0.00 47 GLN B C 8
ATOM 12949 O O . GLN B 2 47 ? 7.155 2.504 0.666 1.00 0.00 47 GLN B O 8
ATOM 12963 N N . SER B 2 48 ? 7.654 0.316 0.844 1.00 0.00 48 SER B N 8
ATOM 12964 C CA . SER B 2 48 ? 8.886 0.443 0.072 1.00 0.00 48 SER B CA 8
ATOM 12965 C C . SER B 2 48 ? 8.585 0.943 -1.334 1.00 0.00 48 SER B C 8
ATOM 12966 O O . SER B 2 48 ? 9.241 1.858 -1.832 1.00 0.00 48 SER B O 8
ATOM 12974 N N . GLN B 2 49 ? 7.583 0.346 -1.965 1.00 0.00 49 GLN B N 8
ATOM 12975 C CA . GLN B 2 49 ? 7.195 0.749 -3.309 1.00 0.00 49 GLN B CA 8
ATOM 12976 C C . GLN B 2 49 ? 6.652 2.173 -3.281 1.00 0.00 49 GLN B C 8
ATOM 12977 O O . GLN B 2 49 ? 6.907 2.967 -4.187 1.00 0.00 49 GLN B O 8
ATOM 12991 N N . PHE B 2 50 ? 5.902 2.487 -2.227 1.00 0.00 50 PHE B N 8
ATOM 12992 C CA . PHE B 2 50 ? 5.324 3.816 -2.077 1.00 0.00 50 PHE B CA 8
ATOM 12993 C C . PHE B 2 50 ? 6.419 4.878 -2.023 1.00 0.00 50 PHE B C 8
ATOM 12994 O O . PHE B 2 50 ? 6.274 5.958 -2.598 1.00 0.00 50 PHE B O 8
ATOM 13011 N N . ARG B 2 51 ? 7.513 4.569 -1.335 1.00 0.00 51 ARG B N 8
ATOM 13012 C CA . ARG B 2 51 ? 8.620 5.513 -1.220 1.00 0.00 51 ARG B CA 8
ATOM 13013 C C . ARG B 2 51 ? 9.144 5.879 -2.608 1.00 0.00 51 ARG B C 8
ATOM 13014 O O . ARG B 2 51 ? 9.426 7.043 -2.887 1.00 0.00 51 ARG B O 8
ATOM 13035 N N . LYS B 2 52 ? 9.263 4.880 -3.474 1.00 0.00 52 LYS B N 8
ATOM 13036 C CA . LYS B 2 52 ? 9.742 5.109 -4.833 1.00 0.00 52 LYS B CA 8
ATOM 13037 C C . LYS B 2 52 ? 8.802 6.065 -5.565 1.00 0.00 52 LYS B C 8
ATOM 13038 O O . LYS B 2 52 ? 9.241 6.932 -6.320 1.00 0.00 52 LYS B O 8
ATOM 13057 N N . PHE B 2 53 ? 7.505 5.889 -5.336 1.00 0.00 53 PHE B N 8
ATOM 13058 C CA . PHE B 2 53 ? 6.494 6.727 -5.973 1.00 0.00 53 PHE B CA 8
ATOM 13059 C C . PHE B 2 53 ? 6.701 8.194 -5.605 1.00 0.00 53 PHE B C 8
ATOM 13060 O O . PHE B 2 53 ? 6.525 9.084 -6.436 1.00 0.00 53 PHE B O 8
ATOM 13077 N N . GLN B 2 54 ? 7.067 8.437 -4.351 1.00 0.00 54 GLN B N 8
ATOM 13078 C CA . GLN B 2 54 ? 7.285 9.800 -3.875 1.00 0.00 54 GLN B CA 8
ATOM 13079 C C . GLN B 2 54 ? 8.404 10.473 -4.664 1.00 0.00 54 GLN B C 8
ATOM 13080 O O . GLN B 2 54 ? 8.327 11.661 -4.975 1.00 0.00 54 GLN B O 8
ATOM 13094 N N . LYS B 2 55 ? 9.445 9.710 -4.979 1.00 0.00 55 LYS B N 8
ATOM 13095 C CA . LYS B 2 55 ? 10.574 10.250 -5.726 1.00 0.00 55 LYS B CA 8
ATOM 13096 C C . LYS B 2 55 ? 10.119 10.758 -7.091 1.00 0.00 55 LYS B C 8
ATOM 13097 O O . LYS B 2 55 ? 10.582 11.798 -7.561 1.00 0.00 55 LYS B O 8
ATOM 13116 N N . LYS B 2 56 ? 9.207 10.025 -7.723 1.00 0.00 56 LYS B N 8
ATOM 13117 C CA . LYS B 2 56 ? 8.698 10.425 -9.031 1.00 0.00 56 LYS B CA 8
ATOM 13118 C C . LYS B 2 56 ? 8.028 11.792 -8.951 1.00 0.00 56 LYS B C 8
ATOM 13119 O O . LYS B 2 56 ? 8.209 12.634 -9.831 1.00 0.00 56 LYS B O 8
ATOM 13138 N N . LYS B 2 57 ? 7.256 12.009 -7.891 1.00 0.00 57 LYS B N 8
ATOM 13139 C CA . LYS B 2 57 ? 6.571 13.283 -7.713 1.00 0.00 57 LYS B CA 8
ATOM 13140 C C . LYS B 2 57 ? 7.591 14.412 -7.622 1.00 0.00 57 LYS B C 8
ATOM 13141 O O . LYS B 2 57 ? 7.421 15.469 -8.229 1.00 0.00 57 LYS B O 8
ATOM 13160 N N . ALA B 2 58 ? 8.654 14.175 -6.861 1.00 0.00 58 ALA B N 8
ATOM 13161 C CA . ALA B 2 58 ? 9.702 15.172 -6.697 1.00 0.00 58 ALA B CA 8
ATOM 13162 C C . ALA B 2 58 ? 10.885 14.855 -7.606 1.00 0.00 58 ALA B C 8
ATOM 13163 O O . ALA B 2 58 ? 12.037 14.895 -7.176 1.00 0.00 58 ALA B O 8
ATOM 13170 N N . GLY B 2 59 ? 10.593 14.538 -8.864 1.00 0.00 59 GLY B N 8
ATOM 13171 C CA . GLY B 2 59 ? 11.646 14.215 -9.819 1.00 0.00 59 GLY B CA 8
ATOM 13172 C C . GLY B 2 59 ? 12.593 15.397 -9.985 1.00 0.00 59 GLY B C 8
ATOM 13173 O O . GLY B 2 59 ? 13.810 15.228 -10.043 1.00 0.00 59 GLY B O 8
ATOM 13177 N N . SER B 2 60 ? 12.024 16.597 -10.045 1.00 0.00 60 SER B N 8
ATOM 13178 C CA . SER B 2 60 ? 12.828 17.803 -10.184 1.00 0.00 60 SER B CA 8
ATOM 13179 C C . SER B 2 60 ? 12.226 18.936 -9.361 1.00 0.00 60 SER B C 8
ATOM 13180 O O . SER B 2 60 ? 11.033 19.223 -9.463 1.00 0.00 60 SER B O 8
ATOM 13188 N N . GLN B 2 61 ? 13.059 19.576 -8.549 1.00 0.00 61 GLN B N 8
ATOM 13189 C CA . GLN B 2 61 ? 12.598 20.679 -7.715 1.00 0.00 61 GLN B CA 8
ATOM 13190 C C . GLN B 2 61 ? 12.203 21.877 -8.572 1.00 0.00 61 GLN B C 8
ATOM 13191 O O . GLN B 2 61 ? 11.218 22.558 -8.288 1.00 0.00 61 GLN B O 8
ATOM 13205 N N . SER B 2 62 ? 12.982 22.129 -9.620 1.00 0.00 62 SER B N 8
ATOM 13206 C CA . SER B 2 62 ? 12.709 23.248 -10.514 1.00 0.00 62 SER B CA 8
ATOM 13207 C C . SER B 2 62 ? 12.083 22.756 -11.815 1.00 0.00 62 SER B C 8
ATOM 13208 O O . SER B 2 62 ? 11.319 23.506 -12.402 1.00 0.00 62 SER B O 8
ATOM 13217 N N . MET A 1 1 ? 5.445 -11.738 -22.138 1.00 0.00 76 MET A N 9
ATOM 13218 C CA . MET A 1 1 ? 4.921 -10.716 -21.189 1.00 0.00 76 MET A CA 9
ATOM 13219 C C . MET A 1 1 ? 4.344 -11.414 -19.962 1.00 0.00 76 MET A C 9
ATOM 13220 O O . MET A 1 1 ? 4.558 -10.978 -18.831 1.00 0.00 76 MET A O 9
ATOM 13236 N N . LYS A 1 2 ? 3.610 -12.497 -20.193 1.00 0.00 77 LYS A N 9
ATOM 13237 C CA . LYS A 1 2 ? 3.007 -13.245 -19.096 1.00 0.00 77 LYS A CA 9
ATOM 13238 C C . LYS A 1 2 ? 4.082 -13.922 -18.251 1.00 0.00 77 LYS A C 9
ATOM 13239 O O . LYS A 1 2 ? 5.170 -14.227 -18.739 1.00 0.00 77 LYS A O 9
ATOM 13258 N N . ASP A 1 3 ? 3.770 -14.150 -16.980 1.00 0.00 78 ASP A N 9
ATOM 13259 C CA . ASP A 1 3 ? 4.724 -14.789 -16.081 1.00 0.00 78 ASP A CA 9
ATOM 13260 C C . ASP A 1 3 ? 6.044 -14.024 -16.097 1.00 0.00 78 ASP A C 9
ATOM 13261 O O . ASP A 1 3 ? 7.078 -14.559 -16.497 1.00 0.00 78 ASP A O 9
ATOM 13270 N N . THR A 1 4 ? 5.996 -12.772 -15.652 1.00 0.00 79 THR A N 9
ATOM 13271 C CA . THR A 1 4 ? 7.194 -11.926 -15.606 1.00 0.00 79 THR A CA 9
ATOM 13272 C C . THR A 1 4 ? 6.872 -10.512 -15.104 1.00 0.00 79 THR A C 9
ATOM 13273 O O . THR A 1 4 ? 7.669 -9.590 -15.287 1.00 0.00 79 THR A O 9
ATOM 13284 N N . ASP A 1 5 ? 5.704 -10.339 -14.484 1.00 0.00 80 ASP A N 9
ATOM 13285 C CA . ASP A 1 5 ? 5.295 -9.030 -13.984 1.00 0.00 80 ASP A CA 9
ATOM 13286 C C . ASP A 1 5 ? 5.358 -8.982 -12.459 1.00 0.00 80 ASP A C 9
ATOM 13287 O O . ASP A 1 5 ? 4.786 -9.827 -11.779 1.00 0.00 80 ASP A O 9
ATOM 13296 N N . SER A 1 6 ? 6.055 -7.985 -11.932 1.00 0.00 81 SER A N 9
ATOM 13297 C CA . SER A 1 6 ? 6.182 -7.822 -10.487 1.00 0.00 81 SER A CA 9
ATOM 13298 C C . SER A 1 6 ? 4.942 -7.143 -9.922 1.00 0.00 81 SER A C 9
ATOM 13299 O O . SER A 1 6 ? 4.796 -7.002 -8.709 1.00 0.00 81 SER A O 9
ATOM 13307 N N . GLU A 1 7 ? 4.050 -6.723 -10.807 1.00 0.00 82 GLU A N 9
ATOM 13308 C CA . GLU A 1 7 ? 2.829 -6.063 -10.374 1.00 0.00 82 GLU A CA 9
ATOM 13309 C C . GLU A 1 7 ? 2.069 -6.982 -9.431 1.00 0.00 82 GLU A C 9
ATOM 13310 O O . GLU A 1 7 ? 1.503 -6.539 -8.431 1.00 0.00 82 GLU A O 9
ATOM 13322 N N . GLU A 1 8 ? 2.074 -8.266 -9.753 1.00 0.00 83 GLU A N 9
ATOM 13323 C CA . GLU A 1 8 ? 1.399 -9.263 -8.931 1.00 0.00 83 GLU A CA 9
ATOM 13324 C C . GLU A 1 8 ? 2.116 -9.455 -7.593 1.00 0.00 83 GLU A C 9
ATOM 13325 O O . GLU A 1 8 ? 1.487 -9.763 -6.585 1.00 0.00 83 GLU A O 9
ATOM 13337 N N . GLU A 1 9 ? 3.437 -9.291 -7.584 1.00 0.00 84 GLU A N 9
ATOM 13338 C CA . GLU A 1 9 ? 4.197 -9.472 -6.348 1.00 0.00 84 GLU A CA 9
ATOM 13339 C C . GLU A 1 9 ? 3.750 -8.463 -5.292 1.00 0.00 84 GLU A C 9
ATOM 13340 O O . GLU A 1 9 ? 3.544 -8.812 -4.127 1.00 0.00 84 GLU A O 9
ATOM 13352 N N . ILE A 1 10 ? 3.573 -7.217 -5.713 1.00 0.00 85 ILE A N 9
ATOM 13353 C CA . ILE A 1 10 ? 3.122 -6.171 -4.806 1.00 0.00 85 ILE A CA 9
ATOM 13354 C C . ILE A 1 10 ? 1.662 -6.403 -4.435 1.00 0.00 85 ILE A C 9
ATOM 13355 O O . ILE A 1 10 ? 1.233 -6.089 -3.326 1.00 0.00 85 ILE A O 9
ATOM 13371 N N . ARG A 1 11 ? 0.916 -6.982 -5.372 1.00 0.00 86 ARG A N 9
ATOM 13372 C CA . ARG A 1 11 ? -0.493 -7.287 -5.160 1.00 0.00 86 ARG A CA 9
ATOM 13373 C C . ARG A 1 11 ? -0.652 -8.288 -4.018 1.00 0.00 86 ARG A C 9
ATOM 13374 O O . ARG A 1 11 ? -1.586 -8.196 -3.223 1.00 0.00 86 ARG A O 9
ATOM 13395 N N . GLU A 1 12 ? 0.273 -9.246 -3.946 1.00 0.00 87 GLU A N 9
ATOM 13396 C CA . GLU A 1 12 ? 0.230 -10.263 -2.899 1.00 0.00 87 GLU A CA 9
ATOM 13397 C C . GLU A 1 12 ? 0.275 -9.596 -1.529 1.00 0.00 87 GLU A C 9
ATOM 13398 O O . GLU A 1 12 ? -0.389 -10.032 -0.591 1.00 0.00 87 GLU A O 9
ATOM 13410 N N . ALA A 1 13 ? 1.053 -8.530 -1.429 1.00 0.00 88 ALA A N 9
ATOM 13411 C CA . ALA A 1 13 ? 1.164 -7.796 -0.176 1.00 0.00 88 ALA A CA 9
ATOM 13412 C C . ALA A 1 13 ? -0.201 -7.267 0.251 1.00 0.00 88 ALA A C 9
ATOM 13413 O O . ALA A 1 13 ? -0.497 -7.197 1.444 1.00 0.00 88 ALA A O 9
ATOM 13420 N N . PHE A 1 14 ? -1.049 -6.934 -0.720 1.00 0.00 89 PHE A N 9
ATOM 13421 C CA . PHE A 1 14 ? -2.393 -6.459 -0.403 1.00 0.00 89 PHE A CA 9
ATOM 13422 C C . PHE A 1 14 ? -3.299 -7.636 -0.031 1.00 0.00 89 PHE A C 9
ATOM 13423 O O . PHE A 1 14 ? -4.139 -7.524 0.861 1.00 0.00 89 PHE A O 9
ATOM 13440 N N . ARG A 1 15 ? -3.129 -8.762 -0.728 1.00 0.00 90 ARG A N 9
ATOM 13441 C CA . ARG A 1 15 ? -3.951 -9.945 -0.463 1.00 0.00 90 ARG A CA 9
ATOM 13442 C C . ARG A 1 15 ? -4.007 -10.236 1.028 1.00 0.00 90 ARG A C 9
ATOM 13443 O O . ARG A 1 15 ? -4.996 -10.776 1.525 1.00 0.00 90 ARG A O 9
ATOM 13464 N N . VAL A 1 16 ? -2.954 -9.866 1.745 1.00 0.00 91 VAL A N 9
ATOM 13465 C CA . VAL A 1 16 ? -2.912 -10.083 3.182 1.00 0.00 91 VAL A CA 9
ATOM 13466 C C . VAL A 1 16 ? -4.059 -9.347 3.857 1.00 0.00 91 VAL A C 9
ATOM 13467 O O . VAL A 1 16 ? -4.671 -9.855 4.796 1.00 0.00 91 VAL A O 9
ATOM 13480 N N . PHE A 1 17 ? -4.348 -8.148 3.368 1.00 0.00 92 PHE A N 9
ATOM 13481 C CA . PHE A 1 17 ? -5.428 -7.357 3.932 1.00 0.00 92 PHE A CA 9
ATOM 13482 C C . PHE A 1 17 ? -6.748 -7.684 3.232 1.00 0.00 92 PHE A C 9
ATOM 13483 O O . PHE A 1 17 ? -7.823 -7.498 3.801 1.00 0.00 92 PHE A O 9
ATOM 13500 N N . ASP A 1 18 ? -6.661 -8.163 1.989 1.00 0.00 93 ASP A N 9
ATOM 13501 C CA . ASP A 1 18 ? -7.859 -8.499 1.221 1.00 0.00 93 ASP A CA 9
ATOM 13502 C C . ASP A 1 18 ? -8.313 -9.926 1.538 1.00 0.00 93 ASP A C 9
ATOM 13503 O O . ASP A 1 18 ? -8.334 -10.795 0.667 1.00 0.00 93 ASP A O 9
ATOM 13512 N N . LYS A 1 19 ? -8.683 -10.168 2.790 1.00 0.00 94 LYS A N 9
ATOM 13513 C CA . LYS A 1 19 ? -9.132 -11.495 3.194 1.00 0.00 94 LYS A CA 9
ATOM 13514 C C . LYS A 1 19 ? -10.486 -11.844 2.591 1.00 0.00 94 LYS A C 9
ATOM 13515 O O . LYS A 1 19 ? -10.824 -13.017 2.439 1.00 0.00 94 LYS A O 9
ATOM 13534 N N . ASP A 1 20 ? -11.257 -10.822 2.251 1.00 0.00 95 ASP A N 9
ATOM 13535 C CA . ASP A 1 20 ? -12.575 -11.041 1.666 1.00 0.00 95 ASP A CA 9
ATOM 13536 C C . ASP A 1 20 ? -12.453 -11.537 0.228 1.00 0.00 95 ASP A C 9
ATOM 13537 O O . ASP A 1 20 ? -13.348 -12.209 -0.284 1.00 0.00 95 ASP A O 9
ATOM 13546 N N . GLY A 1 21 ? -11.340 -11.204 -0.417 1.00 0.00 96 GLY A N 9
ATOM 13547 C CA . GLY A 1 21 ? -11.113 -11.624 -1.795 1.00 0.00 96 GLY A CA 9
ATOM 13548 C C . GLY A 1 21 ? -12.060 -10.903 -2.750 1.00 0.00 96 GLY A C 9
ATOM 13549 O O . GLY A 1 21 ? -12.370 -11.407 -3.829 1.00 0.00 96 GLY A O 9
ATOM 13553 N N . ASN A 1 22 ? -12.518 -9.721 -2.345 1.00 0.00 97 ASN A N 9
ATOM 13554 C CA . ASN A 1 22 ? -13.432 -8.943 -3.176 1.00 0.00 97 ASN A CA 9
ATOM 13555 C C . ASN A 1 22 ? -12.668 -7.939 -4.036 1.00 0.00 97 ASN A C 9
ATOM 13556 O O . ASN A 1 22 ? -13.248 -7.287 -4.905 1.00 0.00 97 ASN A O 9
ATOM 13567 N N . GLY A 1 23 ? -11.368 -7.819 -3.788 1.00 0.00 98 GLY A N 9
ATOM 13568 C CA . GLY A 1 23 ? -10.541 -6.883 -4.546 1.00 0.00 98 GLY A CA 9
ATOM 13569 C C . GLY A 1 23 ? -10.389 -5.556 -3.802 1.00 0.00 98 GLY A C 9
ATOM 13570 O O . GLY A 1 23 ? -9.870 -4.583 -4.350 1.00 0.00 98 GLY A O 9
ATOM 13574 N N . TYR A 1 24 ? -10.864 -5.524 -2.559 1.00 0.00 99 TYR A N 9
ATOM 13575 C CA . TYR A 1 24 ? -10.792 -4.302 -1.756 1.00 0.00 99 TYR A CA 9
ATOM 13576 C C . TYR A 1 24 ? -10.281 -4.575 -0.345 1.00 0.00 99 TYR A C 9
ATOM 13577 O O . TYR A 1 24 ? -10.418 -5.679 0.179 1.00 0.00 99 TYR A O 9
ATOM 13595 N N . ILE A 1 25 ? -9.728 -3.532 0.273 1.00 0.00 100 ILE A N 9
ATOM 13596 C CA . ILE A 1 25 ? -9.234 -3.622 1.641 1.00 0.00 100 ILE A CA 9
ATOM 13597 C C . ILE A 1 25 ? -9.804 -2.439 2.419 1.00 0.00 100 ILE A C 9
ATOM 13598 O O . ILE A 1 25 ? -9.947 -1.350 1.867 1.00 0.00 100 ILE A O 9
ATOM 13614 N N . SER A 1 26 ? -10.141 -2.643 3.685 1.00 0.00 101 SER A N 9
ATOM 13615 C CA . SER A 1 26 ? -10.703 -1.552 4.473 1.00 0.00 101 SER A CA 9
ATOM 13616 C C . SER A 1 26 ? -9.719 -0.384 4.539 1.00 0.00 101 SER A C 9
ATOM 13617 O O . SER A 1 26 ? -8.531 -0.582 4.743 1.00 0.00 101 SER A O 9
ATOM 13625 N N . ALA A 1 27 ? -10.216 0.832 4.360 1.00 0.00 102 ALA A N 9
ATOM 13626 C CA . ALA A 1 27 ? -9.356 2.012 4.410 1.00 0.00 102 ALA A CA 9
ATOM 13627 C C . ALA A 1 27 ? -8.743 2.183 5.802 1.00 0.00 102 ALA A C 9
ATOM 13628 O O . ALA A 1 27 ? -7.600 2.619 5.943 1.00 0.00 102 ALA A O 9
ATOM 13635 N N . ALA A 1 28 ? -9.536 1.879 6.822 1.00 0.00 103 ALA A N 9
ATOM 13636 C CA . ALA A 1 28 ? -9.101 2.040 8.210 1.00 0.00 103 ALA A CA 9
ATOM 13637 C C . ALA A 1 28 ? -7.854 1.212 8.541 1.00 0.00 103 ALA A C 9
ATOM 13638 O O . ALA A 1 28 ? -6.961 1.694 9.238 1.00 0.00 103 ALA A O 9
ATOM 13645 N N . GLU A 1 29 ? -7.789 -0.027 8.063 1.00 0.00 104 GLU A N 9
ATOM 13646 C CA . GLU A 1 29 ? -6.629 -0.869 8.358 1.00 0.00 104 GLU A CA 9
ATOM 13647 C C . GLU A 1 29 ? -5.383 -0.328 7.668 1.00 0.00 104 GLU A C 9
ATOM 13648 O O . GLU A 1 29 ? -4.265 -0.501 8.154 1.00 0.00 104 GLU A O 9
ATOM 13660 N N . LEU A 1 30 ? -5.584 0.328 6.533 1.00 0.00 105 LEU A N 9
ATOM 13661 C CA . LEU A 1 30 ? -4.468 0.893 5.783 1.00 0.00 105 LEU A CA 9
ATOM 13662 C C . LEU A 1 30 ? -3.768 1.955 6.627 1.00 0.00 105 LEU A C 9
ATOM 13663 O O . LEU A 1 30 ? -2.542 1.966 6.739 1.00 0.00 105 LEU A O 9
ATOM 13679 N N . ARG A 1 31 ? -4.558 2.860 7.204 1.00 0.00 106 ARG A N 9
ATOM 13680 C CA . ARG A 1 31 ? -3.995 3.934 8.018 1.00 0.00 106 ARG A CA 9
ATOM 13681 C C . ARG A 1 31 ? -3.186 3.362 9.176 1.00 0.00 106 ARG A C 9
ATOM 13682 O O . ARG A 1 31 ? -2.041 3.753 9.390 1.00 0.00 106 ARG A O 9
ATOM 13703 N N . HIS A 1 32 ? -3.773 2.430 9.918 1.00 0.00 107 HIS A N 9
ATOM 13704 C CA . HIS A 1 32 ? -3.074 1.819 11.045 1.00 0.00 107 HIS A CA 9
ATOM 13705 C C . HIS A 1 32 ? -1.818 1.100 10.571 1.00 0.00 107 HIS A C 9
ATOM 13706 O O . HIS A 1 32 ? -0.741 1.242 11.149 1.00 0.00 107 HIS A O 9
ATOM 13721 N N . VAL A 1 33 ? -1.984 0.320 9.515 1.00 0.00 108 VAL A N 9
ATOM 13722 C CA . VAL A 1 33 ? -0.896 -0.456 8.932 1.00 0.00 108 VAL A CA 9
ATOM 13723 C C . VAL A 1 33 ? 0.233 0.455 8.443 1.00 0.00 108 VAL A C 9
ATOM 13724 O O . VAL A 1 33 ? 1.411 0.121 8.569 1.00 0.00 108 VAL A O 9
ATOM 13737 N N . MET A 1 34 ? -0.139 1.597 7.879 1.00 0.00 109 MET A N 9
ATOM 13738 C CA . MET A 1 34 ? 0.848 2.545 7.364 1.00 0.00 109 MET A CA 9
ATOM 13739 C C . MET A 1 34 ? 1.523 3.318 8.488 1.00 0.00 109 MET A C 9
ATOM 13740 O O . MET A 1 34 ? 2.638 3.805 8.321 1.00 0.00 109 MET A O 9
ATOM 13754 N N . THR A 1 35 ? 0.842 3.458 9.616 1.00 0.00 110 THR A N 9
ATOM 13755 C CA . THR A 1 35 ? 1.401 4.216 10.729 1.00 0.00 110 THR A CA 9
ATOM 13756 C C . THR A 1 35 ? 1.907 3.306 11.853 1.00 0.00 110 THR A C 9
ATOM 13757 O O . THR A 1 35 ? 2.655 3.760 12.718 1.00 0.00 110 THR A O 9
ATOM 13768 N N . ASN A 1 36 ? 1.478 2.039 11.863 1.00 0.00 111 ASN A N 9
ATOM 13769 C CA . ASN A 1 36 ? 1.892 1.114 12.927 1.00 0.00 111 ASN A CA 9
ATOM 13770 C C . ASN A 1 36 ? 2.790 -0.022 12.426 1.00 0.00 111 ASN A C 9
ATOM 13771 O O . ASN A 1 36 ? 3.833 -0.297 13.019 1.00 0.00 111 ASN A O 9
ATOM 13782 N N . LEU A 1 37 ? 2.379 -0.697 11.358 1.00 0.00 112 LEU A N 9
ATOM 13783 C CA . LEU A 1 37 ? 3.162 -1.819 10.830 1.00 0.00 112 LEU A CA 9
ATOM 13784 C C . LEU A 1 37 ? 4.205 -1.346 9.823 1.00 0.00 112 LEU A C 9
ATOM 13785 O O . LEU A 1 37 ? 3.986 -0.371 9.109 1.00 0.00 112 LEU A O 9
ATOM 13801 N N . GLY A 1 38 ? 5.333 -2.060 9.766 1.00 0.00 113 GLY A N 9
ATOM 13802 C CA . GLY A 1 38 ? 6.409 -1.722 8.836 1.00 0.00 113 GLY A CA 9
ATOM 13803 C C . GLY A 1 38 ? 6.619 -0.218 8.772 1.00 0.00 113 GLY A C 9
ATOM 13804 O O . GLY A 1 38 ? 5.876 0.481 8.093 1.00 0.00 113 GLY A O 9
ATOM 13808 N N . GLU A 1 39 ? 7.645 0.280 9.456 1.00 0.00 114 GLU A N 9
ATOM 13809 C CA . GLU A 1 39 ? 7.927 1.710 9.443 1.00 0.00 114 GLU A CA 9
ATOM 13810 C C . GLU A 1 39 ? 6.674 2.501 9.811 1.00 0.00 114 GLU A C 9
ATOM 13811 O O . GLU A 1 39 ? 5.570 1.959 9.822 1.00 0.00 114 GLU A O 9
ATOM 13823 N N . LYS A 1 40 ? 6.851 3.779 10.132 1.00 0.00 115 LYS A N 9
ATOM 13824 C CA . LYS A 1 40 ? 5.721 4.617 10.513 1.00 0.00 115 LYS A CA 9
ATOM 13825 C C . LYS A 1 40 ? 5.633 5.856 9.627 1.00 0.00 115 LYS A C 9
ATOM 13826 O O . LYS A 1 40 ? 6.541 6.687 9.618 1.00 0.00 115 LYS A O 9
ATOM 13845 N N . LEU A 1 41 ? 4.523 5.990 8.904 1.00 0.00 116 LEU A N 9
ATOM 13846 C CA . LEU A 1 41 ? 4.324 7.155 8.051 1.00 0.00 116 LEU A CA 9
ATOM 13847 C C . LEU A 1 41 ? 3.719 8.277 8.890 1.00 0.00 116 LEU A C 9
ATOM 13848 O O . LEU A 1 41 ? 3.061 8.012 9.897 1.00 0.00 116 LEU A O 9
ATOM 13864 N N . THR A 1 42 ? 3.923 9.522 8.479 1.00 0.00 117 THR A N 9
ATOM 13865 C CA . THR A 1 42 ? 3.368 10.648 9.218 1.00 0.00 117 THR A CA 9
ATOM 13866 C C . THR A 1 42 ? 1.983 10.991 8.680 1.00 0.00 117 THR A C 9
ATOM 13867 O O . THR A 1 42 ? 1.550 10.443 7.667 1.00 0.00 117 THR A O 9
ATOM 13878 N N . ASP A 1 43 ? 1.286 11.890 9.365 1.00 0.00 118 ASP A N 9
ATOM 13879 C CA . ASP A 1 43 ? -0.053 12.281 8.940 1.00 0.00 118 ASP A CA 9
ATOM 13880 C C . ASP A 1 43 ? -0.025 12.842 7.521 1.00 0.00 118 ASP A C 9
ATOM 13881 O O . ASP A 1 43 ? -0.895 12.535 6.707 1.00 0.00 118 ASP A O 9
ATOM 13890 N N . GLU A 1 44 ? 0.973 13.669 7.234 1.00 0.00 119 GLU A N 9
ATOM 13891 C CA . GLU A 1 44 ? 1.094 14.273 5.911 1.00 0.00 119 GLU A CA 9
ATOM 13892 C C . GLU A 1 44 ? 1.280 13.202 4.836 1.00 0.00 119 GLU A C 9
ATOM 13893 O O . GLU A 1 44 ? 0.690 13.285 3.761 1.00 0.00 119 GLU A O 9
ATOM 13905 N N . GLU A 1 45 ? 2.077 12.183 5.144 1.00 0.00 120 GLU A N 9
ATOM 13906 C CA . GLU A 1 45 ? 2.294 11.093 4.203 1.00 0.00 120 GLU A CA 9
ATOM 13907 C C . GLU A 1 45 ? 1.043 10.228 4.093 1.00 0.00 120 GLU A C 9
ATOM 13908 O O . GLU A 1 45 ? 0.662 9.798 3.004 1.00 0.00 120 GLU A O 9
ATOM 13920 N N . VAL A 1 46 ? 0.409 9.983 5.237 1.00 0.00 121 VAL A N 9
ATOM 13921 C CA . VAL A 1 46 ? -0.804 9.176 5.292 1.00 0.00 121 VAL A CA 9
ATOM 13922 C C . VAL A 1 46 ? -1.952 9.859 4.553 1.00 0.00 121 VAL A C 9
ATOM 13923 O O . VAL A 1 46 ? -2.720 9.206 3.847 1.00 0.00 121 VAL A O 9
ATOM 13936 N N . ASP A 1 47 ? -2.072 11.170 4.731 1.00 0.00 122 ASP A N 9
ATOM 13937 C CA . ASP A 1 47 ? -3.143 11.928 4.091 1.00 0.00 122 ASP A CA 9
ATOM 13938 C C . ASP A 1 47 ? -3.076 11.800 2.568 1.00 0.00 122 ASP A C 9
ATOM 13939 O O . ASP A 1 47 ? -4.101 11.637 1.906 1.00 0.00 122 ASP A O 9
ATOM 13948 N N . GLU A 1 48 ? -1.866 11.870 2.022 1.00 0.00 123 GLU A N 9
ATOM 13949 C CA . GLU A 1 48 ? -1.676 11.758 0.576 1.00 0.00 123 GLU A CA 9
ATOM 13950 C C . GLU A 1 48 ? -2.151 10.398 0.083 1.00 0.00 123 GLU A C 9
ATOM 13951 O O . GLU A 1 48 ? -2.734 10.274 -0.996 1.00 0.00 123 GLU A O 9
ATOM 13963 N N . MET A 1 49 ? -1.907 9.388 0.901 1.00 0.00 124 MET A N 9
ATOM 13964 C CA . MET A 1 49 ? -2.309 8.028 0.586 1.00 0.00 124 MET A CA 9
ATOM 13965 C C . MET A 1 49 ? -3.802 7.850 0.831 1.00 0.00 124 MET A C 9
ATOM 13966 O O . MET A 1 49 ? -4.462 7.070 0.150 1.00 0.00 124 MET A O 9
ATOM 13980 N N . ILE A 1 50 ? -4.317 8.561 1.832 1.00 0.00 125 ILE A N 9
ATOM 13981 C CA . ILE A 1 50 ? -5.728 8.452 2.188 1.00 0.00 125 ILE A CA 9
ATOM 13982 C C . ILE A 1 50 ? -6.621 8.998 1.075 1.00 0.00 125 ILE A C 9
ATOM 13983 O O . ILE A 1 50 ? -7.705 8.470 0.831 1.00 0.00 125 ILE A O 9
ATOM 13999 N N . ARG A 1 51 ? -6.176 10.064 0.411 1.00 0.00 126 ARG A N 9
ATOM 14000 C CA . ARG A 1 51 ? -6.977 10.658 -0.654 1.00 0.00 126 ARG A CA 9
ATOM 14001 C C . ARG A 1 51 ? -7.156 9.659 -1.791 1.00 0.00 126 ARG A C 9
ATOM 14002 O O . ARG A 1 51 ? -8.275 9.253 -2.104 1.00 0.00 126 ARG A O 9
ATOM 14023 N N . GLU A 1 52 ? -6.049 9.286 -2.422 1.00 0.00 127 GLU A N 9
ATOM 14024 C CA . GLU A 1 52 ? -6.091 8.356 -3.545 1.00 0.00 127 GLU A CA 9
ATOM 14025 C C . GLU A 1 52 ? -6.693 7.013 -3.142 1.00 0.00 127 GLU A C 9
ATOM 14026 O O . GLU A 1 52 ? -6.955 6.163 -3.993 1.00 0.00 127 GLU A O 9
ATOM 14038 N N . ALA A 1 53 ? -6.914 6.824 -1.847 1.00 0.00 128 ALA A N 9
ATOM 14039 C CA . ALA A 1 53 ? -7.489 5.573 -1.360 1.00 0.00 128 ALA A CA 9
ATOM 14040 C C . ALA A 1 53 ? -8.983 5.490 -1.682 1.00 0.00 128 ALA A C 9
ATOM 14041 O O . ALA A 1 53 ? -9.389 4.684 -2.515 1.00 0.00 128 ALA A O 9
ATOM 14048 N N . ASP A 1 54 ? -9.790 6.329 -1.018 1.00 0.00 129 ASP A N 9
ATOM 14049 C CA . ASP A 1 54 ? -11.246 6.353 -1.237 1.00 0.00 129 ASP A CA 9
ATOM 14050 C C . ASP A 1 54 ? -11.965 6.955 -0.028 1.00 0.00 129 ASP A C 9
ATOM 14051 O O . ASP A 1 54 ? -12.207 8.160 0.031 1.00 0.00 129 ASP A O 9
ATOM 14060 N N . ILE A 1 55 ? -12.305 6.092 0.921 1.00 0.00 130 ILE A N 9
ATOM 14061 C CA . ILE A 1 55 ? -13.004 6.495 2.139 1.00 0.00 130 ILE A CA 9
ATOM 14062 C C . ILE A 1 55 ? -14.374 7.103 1.828 1.00 0.00 130 ILE A C 9
ATOM 14063 O O . ILE A 1 55 ? -15.283 6.406 1.380 1.00 0.00 130 ILE A O 9
ATOM 14079 N N . ASP A 1 56 ? -14.510 8.401 2.097 1.00 0.00 131 ASP A N 9
ATOM 14080 C CA . ASP A 1 56 ? -15.771 9.113 1.877 1.00 0.00 131 ASP A CA 9
ATOM 14081 C C . ASP A 1 56 ? -16.787 8.722 2.947 1.00 0.00 131 ASP A C 9
ATOM 14082 O O . ASP A 1 56 ? -17.829 9.358 3.099 1.00 0.00 131 ASP A O 9
ATOM 14091 N N . GLY A 1 57 ? -16.462 7.666 3.683 1.00 0.00 132 GLY A N 9
ATOM 14092 C CA . GLY A 1 57 ? -17.336 7.175 4.745 1.00 0.00 132 GLY A CA 9
ATOM 14093 C C . GLY A 1 57 ? -17.322 5.653 4.790 1.00 0.00 132 GLY A C 9
ATOM 14094 O O . GLY A 1 57 ? -17.219 5.054 5.861 1.00 0.00 132 GLY A O 9
ATOM 14098 N N . ASP A 1 58 ? -17.450 5.033 3.624 1.00 0.00 133 ASP A N 9
ATOM 14099 C CA . ASP A 1 58 ? -17.475 3.578 3.547 1.00 0.00 133 ASP A CA 9
ATOM 14100 C C . ASP A 1 58 ? -16.220 2.996 4.183 1.00 0.00 133 ASP A C 9
ATOM 14101 O O . ASP A 1 58 ? -16.276 1.960 4.844 1.00 0.00 133 ASP A O 9
ATOM 14110 N N . GLY A 1 59 ? -15.096 3.674 4.002 1.00 0.00 134 GLY A N 9
ATOM 14111 C CA . GLY A 1 59 ? -13.851 3.209 4.590 1.00 0.00 134 GLY A CA 9
ATOM 14112 C C . GLY A 1 59 ? -13.305 1.983 3.871 1.00 0.00 134 GLY A C 9
ATOM 14113 O O . GLY A 1 59 ? -12.768 1.078 4.508 1.00 0.00 134 GLY A O 9
ATOM 14117 N N . GLN A 1 60 ? -13.426 1.969 2.544 1.00 0.00 135 GLN A N 9
ATOM 14118 C CA . GLN A 1 60 ? -12.910 0.856 1.753 1.00 0.00 135 GLN A CA 9
ATOM 14119 C C . GLN A 1 60 ? -11.980 1.366 0.669 1.00 0.00 135 GLN A C 9
ATOM 14120 O O . GLN A 1 60 ? -12.193 2.434 0.096 1.00 0.00 135 GLN A O 9
ATOM 14134 N N . VAL A 1 61 ? -10.932 0.596 0.421 1.00 0.00 136 VAL A N 9
ATOM 14135 C CA . VAL A 1 61 ? -9.934 0.966 -0.569 1.00 0.00 136 VAL A CA 9
ATOM 14136 C C . VAL A 1 61 ? -9.648 -0.162 -1.544 1.00 0.00 136 VAL A C 9
ATOM 14137 O O . VAL A 1 61 ? -9.439 -1.308 -1.147 1.00 0.00 136 VAL A O 9
ATOM 14150 N N . ASN A 1 62 ? -9.596 0.189 -2.821 1.00 0.00 137 ASN A N 9
ATOM 14151 C CA . ASN A 1 62 ? -9.285 -0.781 -3.853 1.00 0.00 137 ASN A CA 9
ATOM 14152 C C . ASN A 1 62 ? -7.781 -0.722 -4.120 1.00 0.00 137 ASN A C 9
ATOM 14153 O O . ASN A 1 62 ? -7.286 0.267 -4.661 1.00 0.00 137 ASN A O 9
ATOM 14164 N N . TYR A 1 63 ? -7.052 -1.753 -3.717 1.00 0.00 138 TYR A N 9
ATOM 14165 C CA . TYR A 1 63 ? -5.602 -1.755 -3.901 1.00 0.00 138 TYR A CA 9
ATOM 14166 C C . TYR A 1 63 ? -5.210 -1.685 -5.375 1.00 0.00 138 TYR A C 9
ATOM 14167 O O . TYR A 1 63 ? -4.033 -1.503 -5.692 1.00 0.00 138 TYR A O 9
ATOM 14185 N N . GLU A 1 64 ? -6.173 -1.836 -6.276 1.00 0.00 139 GLU A N 9
ATOM 14186 C CA . GLU A 1 64 ? -5.846 -1.789 -7.697 1.00 0.00 139 GLU A CA 9
ATOM 14187 C C . GLU A 1 64 ? -5.224 -0.440 -8.051 1.00 0.00 139 GLU A C 9
ATOM 14188 O O . GLU A 1 64 ? -4.175 -0.387 -8.693 1.00 0.00 139 GLU A O 9
ATOM 14200 N N . GLU A 1 65 ? -5.874 0.649 -7.646 1.00 0.00 140 GLU A N 9
ATOM 14201 C CA . GLU A 1 65 ? -5.363 1.983 -7.950 1.00 0.00 140 GLU A CA 9
ATOM 14202 C C . GLU A 1 65 ? -3.987 2.192 -7.327 1.00 0.00 140 GLU A C 9
ATOM 14203 O O . GLU A 1 65 ? -3.097 2.768 -7.953 1.00 0.00 140 GLU A O 9
ATOM 14215 N N . PHE A 1 66 ? -3.809 1.710 -6.103 1.00 0.00 141 PHE A N 9
ATOM 14216 C CA . PHE A 1 66 ? -2.522 1.844 -5.433 1.00 0.00 141 PHE A CA 9
ATOM 14217 C C . PHE A 1 66 ? -1.446 1.122 -6.224 1.00 0.00 141 PHE A C 9
ATOM 14218 O O . PHE A 1 66 ? -0.365 1.660 -6.453 1.00 0.00 141 PHE A O 9
ATOM 14235 N N . VAL A 1 67 ? -1.755 -0.090 -6.657 1.00 0.00 142 VAL A N 9
ATOM 14236 C CA . VAL A 1 67 ? -0.808 -0.863 -7.439 1.00 0.00 142 VAL A CA 9
ATOM 14237 C C . VAL A 1 67 ? -0.520 -0.172 -8.761 1.00 0.00 142 VAL A C 9
ATOM 14238 O O . VAL A 1 67 ? 0.624 -0.130 -9.204 1.00 0.00 142 VAL A O 9
ATOM 14251 N N . GLN A 1 68 ? -1.558 0.374 -9.394 1.00 0.00 143 GLN A N 9
ATOM 14252 C CA . GLN A 1 68 ? -1.364 1.049 -10.668 1.00 0.00 143 GLN A CA 9
ATOM 14253 C C . GLN A 1 68 ? -0.334 2.158 -10.495 1.00 0.00 143 GLN A C 9
ATOM 14254 O O . GLN A 1 68 ? 0.557 2.321 -11.329 1.00 0.00 143 GLN A O 9
ATOM 14268 N N . MET A 1 69 ? -0.447 2.910 -9.402 1.00 0.00 144 MET A N 9
ATOM 14269 C CA . MET A 1 69 ? 0.507 3.979 -9.150 1.00 0.00 144 MET A CA 9
ATOM 14270 C C . MET A 1 69 ? 1.905 3.379 -9.061 1.00 0.00 144 MET A C 9
ATOM 14271 O O . MET A 1 69 ? 2.872 3.942 -9.574 1.00 0.00 144 MET A O 9
ATOM 14285 N N . MET A 1 70 ? 1.996 2.229 -8.406 1.00 0.00 145 MET A N 9
ATOM 14286 C CA . MET A 1 70 ? 3.267 1.534 -8.240 1.00 0.00 145 MET A CA 9
ATOM 14287 C C . MET A 1 70 ? 3.729 0.886 -9.546 1.00 0.00 145 MET A C 9
ATOM 14288 O O . MET A 1 70 ? 4.906 0.564 -9.701 1.00 0.00 145 MET A O 9
ATOM 14302 N N . THR A 1 71 ? 2.803 0.693 -10.481 1.00 0.00 146 THR A N 9
ATOM 14303 C CA . THR A 1 71 ? 3.145 0.078 -11.761 1.00 0.00 146 THR A CA 9
ATOM 14304 C C . THR A 1 71 ? 3.435 1.143 -12.813 1.00 0.00 146 THR A C 9
ATOM 14305 O O . THR A 1 71 ? 3.324 0.885 -14.011 1.00 0.00 146 THR A O 9
ATOM 14316 N N . ALA A 1 72 ? 3.817 2.335 -12.358 1.00 0.00 147 ALA A N 9
ATOM 14317 C CA . ALA A 1 72 ? 4.136 3.430 -13.269 1.00 0.00 147 ALA A CA 9
ATOM 14318 C C . ALA A 1 72 ? 5.587 3.858 -13.078 1.00 0.00 147 ALA A C 9
ATOM 14319 O O . ALA A 1 72 ? 5.868 4.881 -12.455 1.00 0.00 147 ALA A O 9
ATOM 14326 N N . LYS A 1 73 ? 6.504 3.060 -13.613 1.00 0.00 148 LYS A N 9
ATOM 14327 C CA . LYS A 1 73 ? 7.927 3.356 -13.492 1.00 0.00 148 LYS A CA 9
ATOM 14328 C C . LYS A 1 73 ? 8.662 2.991 -14.778 1.00 0.00 148 LYS A C 9
ATOM 14329 O O . LYS A 1 73 ? 8.499 1.871 -15.233 1.00 0.00 148 LYS A O 9
ATOM 14349 N N . PHE B 2 30 ? -9.427 -4.518 12.879 1.00 0.00 30 PHE B N 9
ATOM 14350 C CA . PHE B 2 30 ? -9.044 -4.591 11.442 1.00 0.00 30 PHE B CA 9
ATOM 14351 C C . PHE B 2 30 ? -9.202 -6.025 10.951 1.00 0.00 30 PHE B C 9
ATOM 14352 O O . PHE B 2 30 ? -9.086 -6.296 9.757 1.00 0.00 30 PHE B O 9
ATOM 14369 N N . ASP B 2 31 ? -9.457 -6.940 11.883 1.00 0.00 31 ASP B N 9
ATOM 14370 C CA . ASP B 2 31 ? -9.615 -8.350 11.540 1.00 0.00 31 ASP B CA 9
ATOM 14371 C C . ASP B 2 31 ? -8.379 -8.850 10.799 1.00 0.00 31 ASP B C 9
ATOM 14372 O O . ASP B 2 31 ? -8.465 -9.711 9.925 1.00 0.00 31 ASP B O 9
ATOM 14381 N N . ILE B 2 32 ? -7.229 -8.297 11.169 1.00 0.00 32 ILE B N 9
ATOM 14382 C CA . ILE B 2 32 ? -5.957 -8.671 10.558 1.00 0.00 32 ILE B CA 9
ATOM 14383 C C . ILE B 2 32 ? -4.949 -9.077 11.629 1.00 0.00 32 ILE B C 9
ATOM 14384 O O . ILE B 2 32 ? -4.698 -8.329 12.573 1.00 0.00 32 ILE B O 9
ATOM 14400 N N . ASP B 2 33 ? -4.380 -10.270 11.481 1.00 0.00 33 ASP B N 9
ATOM 14401 C CA . ASP B 2 33 ? -3.407 -10.761 12.451 1.00 0.00 33 ASP B CA 9
ATOM 14402 C C . ASP B 2 33 ? -2.059 -10.077 12.259 1.00 0.00 33 ASP B C 9
ATOM 14403 O O . ASP B 2 33 ? -1.520 -10.043 11.152 1.00 0.00 33 ASP B O 9
ATOM 14412 N N . MET B 2 34 ? -1.516 -9.541 13.346 1.00 0.00 34 MET B N 9
ATOM 14413 C CA . MET B 2 34 ? -0.225 -8.867 13.290 1.00 0.00 34 MET B CA 9
ATOM 14414 C C . MET B 2 34 ? 0.876 -9.771 13.829 1.00 0.00 34 MET B C 9
ATOM 14415 O O . MET B 2 34 ? 2.061 -9.451 13.730 1.00 0.00 34 MET B O 9
ATOM 14429 N N . ASP B 2 35 ? 0.475 -10.899 14.402 1.00 0.00 35 ASP B N 9
ATOM 14430 C CA . ASP B 2 35 ? 1.433 -11.846 14.958 1.00 0.00 35 ASP B CA 9
ATOM 14431 C C . ASP B 2 35 ? 2.348 -12.392 13.867 1.00 0.00 35 ASP B C 9
ATOM 14432 O O . ASP B 2 35 ? 3.548 -12.566 14.081 1.00 0.00 35 ASP B O 9
ATOM 14441 N N . ALA B 2 36 ? 1.777 -12.664 12.699 1.00 0.00 36 ALA B N 9
ATOM 14442 C CA . ALA B 2 36 ? 2.558 -13.194 11.588 1.00 0.00 36 ALA B CA 9
ATOM 14443 C C . ALA B 2 36 ? 3.563 -12.142 11.093 1.00 0.00 36 ALA B C 9
ATOM 14444 O O . ALA B 2 36 ? 3.189 -10.985 10.894 1.00 0.00 36 ALA B O 9
ATOM 14451 N N . PRO B 2 37 ? 4.818 -12.494 10.892 1.00 0.00 37 PRO B N 9
ATOM 14452 C CA . PRO B 2 37 ? 5.846 -11.522 10.417 1.00 0.00 37 PRO B CA 9
ATOM 14453 C C . PRO B 2 37 ? 5.637 -11.121 8.960 1.00 0.00 37 PRO B C 9
ATOM 14454 O O . PRO B 2 37 ? 6.103 -10.070 8.522 1.00 0.00 37 PRO B O 9
ATOM 14465 N N . GLU B 2 38 ? 4.937 -11.969 8.215 1.00 0.00 38 GLU B N 9
ATOM 14466 C CA . GLU B 2 38 ? 4.676 -11.706 6.803 1.00 0.00 38 GLU B CA 9
ATOM 14467 C C . GLU B 2 38 ? 3.838 -10.442 6.628 1.00 0.00 38 GLU B C 9
ATOM 14468 O O . GLU B 2 38 ? 4.049 -9.674 5.689 1.00 0.00 38 GLU B O 9
ATOM 14480 N N . THR B 2 39 ? 2.881 -10.235 7.527 1.00 0.00 39 THR B N 9
ATOM 14481 C CA . THR B 2 39 ? 2.015 -9.063 7.446 1.00 0.00 39 THR B CA 9
ATOM 14482 C C . THR B 2 39 ? 2.841 -7.783 7.525 1.00 0.00 39 THR B C 9
ATOM 14483 O O . THR B 2 39 ? 2.637 -6.854 6.745 1.00 0.00 39 THR B O 9
ATOM 14494 N N . GLU B 2 40 ? 3.782 -7.746 8.462 1.00 0.00 40 GLU B N 9
ATOM 14495 C CA . GLU B 2 40 ? 4.638 -6.576 8.618 1.00 0.00 40 GLU B CA 9
ATOM 14496 C C . GLU B 2 40 ? 5.447 -6.357 7.345 1.00 0.00 40 GLU B C 9
ATOM 14497 O O . GLU B 2 40 ? 5.639 -5.224 6.903 1.00 0.00 40 GLU B O 9
ATOM 14509 N N . ARG B 2 41 ? 5.918 -7.454 6.762 1.00 0.00 41 ARG B N 9
ATOM 14510 C CA . ARG B 2 41 ? 6.707 -7.388 5.537 1.00 0.00 41 ARG B CA 9
ATOM 14511 C C . ARG B 2 41 ? 5.914 -6.708 4.426 1.00 0.00 41 ARG B C 9
ATOM 14512 O O . ARG B 2 41 ? 6.445 -5.876 3.690 1.00 0.00 41 ARG B O 9
ATOM 14533 N N . ALA B 2 42 ? 4.640 -7.069 4.310 1.00 0.00 42 ALA B N 9
ATOM 14534 C CA . ALA B 2 42 ? 3.784 -6.488 3.283 1.00 0.00 42 ALA B CA 9
ATOM 14535 C C . ALA B 2 42 ? 3.657 -4.982 3.484 1.00 0.00 42 ALA B C 9
ATOM 14536 O O . ALA B 2 42 ? 3.678 -4.213 2.522 1.00 0.00 42 ALA B O 9
ATOM 14543 N N . ALA B 2 43 ? 3.524 -4.565 4.740 1.00 0.00 43 ALA B N 9
ATOM 14544 C CA . ALA B 2 43 ? 3.394 -3.148 5.052 1.00 0.00 43 ALA B CA 9
ATOM 14545 C C . ALA B 2 43 ? 4.640 -2.387 4.611 1.00 0.00 43 ALA B C 9
ATOM 14546 O O . ALA B 2 43 ? 4.551 -1.281 4.076 1.00 0.00 43 ALA B O 9
ATOM 14553 N N . VAL B 2 44 ? 5.803 -2.988 4.843 1.00 0.00 44 VAL B N 9
ATOM 14554 C CA . VAL B 2 44 ? 7.068 -2.362 4.473 1.00 0.00 44 VAL B CA 9
ATOM 14555 C C . VAL B 2 44 ? 7.171 -2.171 2.961 1.00 0.00 44 VAL B C 9
ATOM 14556 O O . VAL B 2 44 ? 7.595 -1.116 2.489 1.00 0.00 44 VAL B O 9
ATOM 14569 N N . ALA B 2 45 ? 6.800 -3.202 2.206 1.00 0.00 45 ALA B N 9
ATOM 14570 C CA . ALA B 2 45 ? 6.880 -3.132 0.750 1.00 0.00 45 ALA B CA 9
ATOM 14571 C C . ALA B 2 45 ? 6.003 -2.012 0.201 1.00 0.00 45 ALA B C 9
ATOM 14572 O O . ALA B 2 45 ? 6.431 -1.250 -0.666 1.00 0.00 45 ALA B O 9
ATOM 14579 N N . ILE B 2 46 ? 4.780 -1.909 0.706 1.00 0.00 46 ILE B N 9
ATOM 14580 C CA . ILE B 2 46 ? 3.874 -0.867 0.246 1.00 0.00 46 ILE B CA 9
ATOM 14581 C C . ILE B 2 46 ? 4.425 0.510 0.607 1.00 0.00 46 ILE B C 9
ATOM 14582 O O . ILE B 2 46 ? 4.452 1.419 -0.224 1.00 0.00 46 ILE B O 9
ATOM 14598 N N . GLN B 2 47 ? 4.863 0.651 1.856 1.00 0.00 47 GLN B N 9
ATOM 14599 C CA . GLN B 2 47 ? 5.414 1.916 2.334 1.00 0.00 47 GLN B CA 9
ATOM 14600 C C . GLN B 2 47 ? 6.704 2.273 1.608 1.00 0.00 47 GLN B C 9
ATOM 14601 O O . GLN B 2 47 ? 6.927 3.430 1.252 1.00 0.00 47 GLN B O 9
ATOM 14615 N N . SER B 2 48 ? 7.557 1.277 1.391 1.00 0.00 48 SER B N 9
ATOM 14616 C CA . SER B 2 48 ? 8.821 1.513 0.708 1.00 0.00 48 SER B CA 9
ATOM 14617 C C . SER B 2 48 ? 8.572 2.020 -0.705 1.00 0.00 48 SER B C 9
ATOM 14618 O O . SER B 2 48 ? 9.187 2.989 -1.148 1.00 0.00 48 SER B O 9
ATOM 14626 N N . GLN B 2 49 ? 7.660 1.357 -1.404 1.00 0.00 49 GLN B N 9
ATOM 14627 C CA . GLN B 2 49 ? 7.326 1.744 -2.767 1.00 0.00 49 GLN B CA 9
ATOM 14628 C C . GLN B 2 49 ? 6.666 3.121 -2.785 1.00 0.00 49 GLN B C 9
ATOM 14629 O O . GLN B 2 49 ? 6.920 3.931 -3.676 1.00 0.00 49 GLN B O 9
ATOM 14643 N N . PHE B 2 50 ? 5.810 3.374 -1.795 1.00 0.00 50 PHE B N 9
ATOM 14644 C CA . PHE B 2 50 ? 5.110 4.653 -1.709 1.00 0.00 50 PHE B CA 9
ATOM 14645 C C . PHE B 2 50 ? 6.097 5.809 -1.615 1.00 0.00 50 PHE B C 9
ATOM 14646 O O . PHE B 2 50 ? 5.959 6.809 -2.319 1.00 0.00 50 PHE B O 9
ATOM 14663 N N . ARG B 2 51 ? 7.091 5.677 -0.744 1.00 0.00 51 ARG B N 9
ATOM 14664 C CA . ARG B 2 51 ? 8.082 6.732 -0.584 1.00 0.00 51 ARG B CA 9
ATOM 14665 C C . ARG B 2 51 ? 8.810 6.971 -1.903 1.00 0.00 51 ARG B C 9
ATOM 14666 O O . ARG B 2 51 ? 9.065 8.112 -2.288 1.00 0.00 51 ARG B O 9
ATOM 14687 N N . LYS B 2 52 ? 9.131 5.884 -2.597 1.00 0.00 52 LYS B N 9
ATOM 14688 C CA . LYS B 2 52 ? 9.817 5.979 -3.881 1.00 0.00 52 LYS B CA 9
ATOM 14689 C C . LYS B 2 52 ? 8.924 6.650 -4.924 1.00 0.00 52 LYS B C 9
ATOM 14690 O O . LYS B 2 52 ? 9.392 7.433 -5.750 1.00 0.00 52 LYS B O 9
ATOM 14709 N N . PHE B 2 53 ? 7.637 6.317 -4.890 1.00 0.00 53 PHE B N 9
ATOM 14710 C CA . PHE B 2 53 ? 6.679 6.869 -5.844 1.00 0.00 53 PHE B CA 9
ATOM 14711 C C . PHE B 2 53 ? 6.610 8.392 -5.748 1.00 0.00 53 PHE B C 9
ATOM 14712 O O . PHE B 2 53 ? 6.701 9.088 -6.760 1.00 0.00 53 PHE B O 9
ATOM 14729 N N . GLN B 2 54 ? 6.452 8.909 -4.533 1.00 0.00 54 GLN B N 9
ATOM 14730 C CA . GLN B 2 54 ? 6.378 10.355 -4.342 1.00 0.00 54 GLN B CA 9
ATOM 14731 C C . GLN B 2 54 ? 7.743 10.999 -4.569 1.00 0.00 54 GLN B C 9
ATOM 14732 O O . GLN B 2 54 ? 7.834 12.167 -4.945 1.00 0.00 54 GLN B O 9
ATOM 14746 N N . LYS B 2 55 ? 8.800 10.225 -4.347 1.00 0.00 55 LYS B N 9
ATOM 14747 C CA . LYS B 2 55 ? 10.157 10.725 -4.538 1.00 0.00 55 LYS B CA 9
ATOM 14748 C C . LYS B 2 55 ? 10.371 11.121 -5.996 1.00 0.00 55 LYS B C 9
ATOM 14749 O O . LYS B 2 55 ? 10.980 12.148 -6.290 1.00 0.00 55 LYS B O 9
ATOM 14768 N N . LYS B 2 56 ? 9.865 10.291 -6.902 1.00 0.00 56 LYS B N 9
ATOM 14769 C CA . LYS B 2 56 ? 10.005 10.551 -8.331 1.00 0.00 56 LYS B CA 9
ATOM 14770 C C . LYS B 2 56 ? 9.354 11.881 -8.701 1.00 0.00 56 LYS B C 9
ATOM 14771 O O . LYS B 2 56 ? 9.918 12.668 -9.461 1.00 0.00 56 LYS B O 9
ATOM 14790 N N . LYS B 2 57 ? 8.162 12.121 -8.167 1.00 0.00 57 LYS B N 9
ATOM 14791 C CA . LYS B 2 57 ? 7.440 13.357 -8.454 1.00 0.00 57 LYS B CA 9
ATOM 14792 C C . LYS B 2 57 ? 8.244 14.573 -8.000 1.00 0.00 57 LYS B C 9
ATOM 14793 O O . LYS B 2 57 ? 8.334 15.571 -8.714 1.00 0.00 57 LYS B O 9
ATOM 14812 N N . ALA B 2 58 ? 8.812 14.487 -6.802 1.00 0.00 58 ALA B N 9
ATOM 14813 C CA . ALA B 2 58 ? 9.591 15.591 -6.251 1.00 0.00 58 ALA B CA 9
ATOM 14814 C C . ALA B 2 58 ? 11.082 15.416 -6.521 1.00 0.00 58 ALA B C 9
ATOM 14815 O O . ALA B 2 58 ? 11.911 16.070 -5.889 1.00 0.00 58 ALA B O 9
ATOM 14822 N N . GLY B 2 59 ? 11.426 14.531 -7.451 1.00 0.00 59 GLY B N 9
ATOM 14823 C CA . GLY B 2 59 ? 12.832 14.299 -7.765 1.00 0.00 59 GLY B CA 9
ATOM 14824 C C . GLY B 2 59 ? 13.495 15.582 -8.257 1.00 0.00 59 GLY B C 9
ATOM 14825 O O . GLY B 2 59 ? 14.599 15.922 -7.832 1.00 0.00 59 GLY B O 9
ATOM 14829 N N . SER B 2 60 ? 12.809 16.297 -9.140 1.00 0.00 60 SER B N 9
ATOM 14830 C CA . SER B 2 60 ? 13.334 17.552 -9.669 1.00 0.00 60 SER B CA 9
ATOM 14831 C C . SER B 2 60 ? 14.825 17.434 -9.975 1.00 0.00 60 SER B C 9
ATOM 14832 O O . SER B 2 60 ? 15.596 18.353 -9.698 1.00 0.00 60 SER B O 9
ATOM 14840 N N . GLN B 2 61 ? 15.228 16.302 -10.542 1.00 0.00 61 GLN B N 9
ATOM 14841 C CA . GLN B 2 61 ? 16.634 16.089 -10.872 1.00 0.00 61 GLN B CA 9
ATOM 14842 C C . GLN B 2 61 ? 17.098 17.083 -11.934 1.00 0.00 61 GLN B C 9
ATOM 14843 O O . GLN B 2 61 ? 16.306 17.538 -12.759 1.00 0.00 61 GLN B O 9
ATOM 14857 N N . SER B 2 62 ? 18.387 17.412 -11.904 1.00 0.00 62 SER B N 9
ATOM 14858 C CA . SER B 2 62 ? 18.950 18.353 -12.867 1.00 0.00 62 SER B CA 9
ATOM 14859 C C . SER B 2 62 ? 17.989 19.510 -13.114 1.00 0.00 62 SER B C 9
ATOM 14860 O O . SER B 2 62 ? 17.852 19.905 -14.261 1.00 0.00 62 SER B O 9
ATOM 14869 N N . MET A 1 1 ? 0.704 -13.803 -20.434 1.00 0.00 76 MET A N 10
ATOM 14870 C CA . MET A 1 1 ? 1.331 -14.511 -21.584 1.00 0.00 76 MET A CA 10
ATOM 14871 C C . MET A 1 1 ? 2.820 -14.708 -21.309 1.00 0.00 76 MET A C 10
ATOM 14872 O O . MET A 1 1 ? 3.242 -15.785 -20.888 1.00 0.00 76 MET A O 10
ATOM 14888 N N . LYS A 1 2 ? 3.607 -13.665 -21.552 1.00 0.00 77 LYS A N 10
ATOM 14889 C CA . LYS A 1 2 ? 5.048 -13.734 -21.329 1.00 0.00 77 LYS A CA 10
ATOM 14890 C C . LYS A 1 2 ? 5.535 -12.518 -20.545 1.00 0.00 77 LYS A C 10
ATOM 14891 O O . LYS A 1 2 ? 6.685 -12.102 -20.680 1.00 0.00 77 LYS A O 10
ATOM 14910 N N . ASP A 1 3 ? 4.657 -11.963 -19.716 1.00 0.00 78 ASP A N 10
ATOM 14911 C CA . ASP A 1 3 ? 5.013 -10.804 -18.905 1.00 0.00 78 ASP A CA 10
ATOM 14912 C C . ASP A 1 3 ? 4.453 -10.956 -17.494 1.00 0.00 78 ASP A C 10
ATOM 14913 O O . ASP A 1 3 ? 3.238 -10.922 -17.294 1.00 0.00 78 ASP A O 10
ATOM 14922 N N . THR A 1 4 ? 5.339 -11.130 -16.517 1.00 0.00 79 THR A N 10
ATOM 14923 C CA . THR A 1 4 ? 4.905 -11.292 -15.133 1.00 0.00 79 THR A CA 10
ATOM 14924 C C . THR A 1 4 ? 4.716 -9.928 -14.470 1.00 0.00 79 THR A C 10
ATOM 14925 O O . THR A 1 4 ? 3.635 -9.617 -13.971 1.00 0.00 79 THR A O 10
ATOM 14936 N N . ASP A 1 5 ? 5.773 -9.122 -14.474 1.00 0.00 80 ASP A N 10
ATOM 14937 C CA . ASP A 1 5 ? 5.717 -7.791 -13.874 1.00 0.00 80 ASP A CA 10
ATOM 14938 C C . ASP A 1 5 ? 5.764 -7.871 -12.349 1.00 0.00 80 ASP A C 10
ATOM 14939 O O . ASP A 1 5 ? 5.189 -8.774 -11.744 1.00 0.00 80 ASP A O 10
ATOM 14948 N N . SER A 1 6 ? 6.453 -6.908 -11.741 1.00 0.00 81 SER A N 10
ATOM 14949 C CA . SER A 1 6 ? 6.586 -6.846 -10.286 1.00 0.00 81 SER A CA 10
ATOM 14950 C C . SER A 1 6 ? 5.315 -6.300 -9.647 1.00 0.00 81 SER A C 10
ATOM 14951 O O . SER A 1 6 ? 5.183 -6.286 -8.426 1.00 0.00 81 SER A O 10
ATOM 14959 N N . GLU A 1 7 ? 4.389 -5.840 -10.474 1.00 0.00 82 GLU A N 10
ATOM 14960 C CA . GLU A 1 7 ? 3.147 -5.285 -9.955 1.00 0.00 82 GLU A CA 10
ATOM 14961 C C . GLU A 1 7 ? 2.482 -6.292 -9.032 1.00 0.00 82 GLU A C 10
ATOM 14962 O O . GLU A 1 7 ? 1.879 -5.926 -8.024 1.00 0.00 82 GLU A O 10
ATOM 14974 N N . GLU A 1 8 ? 2.604 -7.562 -9.378 1.00 0.00 83 GLU A N 10
ATOM 14975 C CA . GLU A 1 8 ? 2.022 -8.624 -8.570 1.00 0.00 83 GLU A CA 10
ATOM 14976 C C . GLU A 1 8 ? 2.715 -8.716 -7.208 1.00 0.00 83 GLU A C 10
ATOM 14977 O O . GLU A 1 8 ? 2.093 -9.068 -6.209 1.00 0.00 83 GLU A O 10
ATOM 14989 N N . GLU A 1 9 ? 4.012 -8.414 -7.178 1.00 0.00 84 GLU A N 10
ATOM 14990 C CA . GLU A 1 9 ? 4.772 -8.489 -5.931 1.00 0.00 84 GLU A CA 10
ATOM 14991 C C . GLU A 1 9 ? 4.189 -7.526 -4.899 1.00 0.00 84 GLU A C 10
ATOM 14992 O O . GLU A 1 9 ? 3.946 -7.897 -3.748 1.00 0.00 84 GLU A O 10
ATOM 15004 N N . ILE A 1 10 ? 3.948 -6.297 -5.329 1.00 0.00 85 ILE A N 10
ATOM 15005 C CA . ILE A 1 10 ? 3.372 -5.285 -4.457 1.00 0.00 85 ILE A CA 10
ATOM 15006 C C . ILE A 1 10 ? 1.942 -5.661 -4.091 1.00 0.00 85 ILE A C 10
ATOM 15007 O O . ILE A 1 10 ? 1.484 -5.405 -2.979 1.00 0.00 85 ILE A O 10
ATOM 15023 N N . ARG A 1 11 ? 1.249 -6.275 -5.043 1.00 0.00 86 ARG A N 10
ATOM 15024 C CA . ARG A 1 11 ? -0.132 -6.700 -4.847 1.00 0.00 86 ARG A CA 10
ATOM 15025 C C . ARG A 1 11 ? -0.241 -7.705 -3.702 1.00 0.00 86 ARG A C 10
ATOM 15026 O O . ARG A 1 11 ? -1.191 -7.666 -2.922 1.00 0.00 86 ARG A O 10
ATOM 15047 N N . GLU A 1 12 ? 0.737 -8.602 -3.607 1.00 0.00 87 GLU A N 10
ATOM 15048 C CA . GLU A 1 12 ? 0.730 -9.612 -2.552 1.00 0.00 87 GLU A CA 10
ATOM 15049 C C . GLU A 1 12 ? 0.709 -8.940 -1.188 1.00 0.00 87 GLU A C 10
ATOM 15050 O O . GLU A 1 12 ? 0.040 -9.405 -0.265 1.00 0.00 87 GLU A O 10
ATOM 15062 N N . ALA A 1 13 ? 1.428 -7.835 -1.072 1.00 0.00 88 ALA A N 10
ATOM 15063 C CA . ALA A 1 13 ? 1.468 -7.094 0.179 1.00 0.00 88 ALA A CA 10
ATOM 15064 C C . ALA A 1 13 ? 0.065 -6.633 0.566 1.00 0.00 88 ALA A C 10
ATOM 15065 O O . ALA A 1 13 ? -0.283 -6.613 1.747 1.00 0.00 88 ALA A O 10
ATOM 15072 N N . PHE A 1 14 ? -0.751 -6.288 -0.430 1.00 0.00 89 PHE A N 10
ATOM 15073 C CA . PHE A 1 14 ? -2.121 -5.865 -0.162 1.00 0.00 89 PHE A CA 10
ATOM 15074 C C . PHE A 1 14 ? -3.019 -7.078 0.093 1.00 0.00 89 PHE A C 10
ATOM 15075 O O . PHE A 1 14 ? -3.920 -7.027 0.930 1.00 0.00 89 PHE A O 10
ATOM 15092 N N . ARG A 1 15 ? -2.784 -8.157 -0.655 1.00 0.00 90 ARG A N 10
ATOM 15093 C CA . ARG A 1 15 ? -3.606 -9.359 -0.512 1.00 0.00 90 ARG A CA 10
ATOM 15094 C C . ARG A 1 15 ? -3.692 -9.782 0.949 1.00 0.00 90 ARG A C 10
ATOM 15095 O O . ARG A 1 15 ? -4.691 -10.360 1.375 1.00 0.00 90 ARG A O 10
ATOM 15116 N N . VAL A 1 16 ? -2.664 -9.463 1.721 1.00 0.00 91 VAL A N 10
ATOM 15117 C CA . VAL A 1 16 ? -2.663 -9.787 3.141 1.00 0.00 91 VAL A CA 10
ATOM 15118 C C . VAL A 1 16 ? -3.826 -9.088 3.830 1.00 0.00 91 VAL A C 10
ATOM 15119 O O . VAL A 1 16 ? -4.459 -9.645 4.727 1.00 0.00 91 VAL A O 10
ATOM 15132 N N . PHE A 1 17 ? -4.095 -7.862 3.405 1.00 0.00 92 PHE A N 10
ATOM 15133 C CA . PHE A 1 17 ? -5.177 -7.081 3.984 1.00 0.00 92 PHE A CA 10
ATOM 15134 C C . PHE A 1 17 ? -6.514 -7.404 3.313 1.00 0.00 92 PHE A C 10
ATOM 15135 O O . PHE A 1 17 ? -7.574 -7.211 3.910 1.00 0.00 92 PHE A O 10
ATOM 15152 N N . ASP A 1 18 ? -6.468 -7.907 2.081 1.00 0.00 93 ASP A N 10
ATOM 15153 C CA . ASP A 1 18 ? -7.699 -8.259 1.373 1.00 0.00 93 ASP A CA 10
ATOM 15154 C C . ASP A 1 18 ? -8.079 -9.708 1.662 1.00 0.00 93 ASP A C 10
ATOM 15155 O O . ASP A 1 18 ? -7.959 -10.572 0.792 1.00 0.00 93 ASP A O 10
ATOM 15164 N N . LYS A 1 19 ? -8.536 -9.975 2.881 1.00 0.00 94 LYS A N 10
ATOM 15165 C CA . LYS A 1 19 ? -8.926 -11.330 3.258 1.00 0.00 94 LYS A CA 10
ATOM 15166 C C . LYS A 1 19 ? -10.208 -11.745 2.549 1.00 0.00 94 LYS A C 10
ATOM 15167 O O . LYS A 1 19 ? -10.451 -12.930 2.322 1.00 0.00 94 LYS A O 10
ATOM 15186 N N . ASP A 1 20 ? -11.021 -10.759 2.203 1.00 0.00 95 ASP A N 10
ATOM 15187 C CA . ASP A 1 20 ? -12.283 -11.020 1.517 1.00 0.00 95 ASP A CA 10
ATOM 15188 C C . ASP A 1 20 ? -12.035 -11.470 0.081 1.00 0.00 95 ASP A C 10
ATOM 15189 O O . ASP A 1 20 ? -12.859 -12.165 -0.513 1.00 0.00 95 ASP A O 10
ATOM 15198 N N . GLY A 1 21 ? -10.894 -11.071 -0.471 1.00 0.00 96 GLY A N 10
ATOM 15199 C CA . GLY A 1 21 ? -10.548 -11.443 -1.838 1.00 0.00 96 GLY A CA 10
ATOM 15200 C C . GLY A 1 21 ? -11.471 -10.755 -2.841 1.00 0.00 96 GLY A C 10
ATOM 15201 O O . GLY A 1 21 ? -11.697 -11.263 -3.938 1.00 0.00 96 GLY A O 10
ATOM 15205 N N . ASN A 1 22 ? -12.004 -9.600 -2.454 1.00 0.00 97 ASN A N 10
ATOM 15206 C CA . ASN A 1 22 ? -12.905 -8.857 -3.328 1.00 0.00 97 ASN A CA 10
ATOM 15207 C C . ASN A 1 22 ? -12.132 -7.852 -4.178 1.00 0.00 97 ASN A C 10
ATOM 15208 O O . ASN A 1 22 ? -12.703 -7.194 -5.048 1.00 0.00 97 ASN A O 10
ATOM 15219 N N . GLY A 1 23 ? -10.833 -7.741 -3.920 1.00 0.00 98 GLY A N 10
ATOM 15220 C CA . GLY A 1 23 ? -9.995 -6.807 -4.666 1.00 0.00 98 GLY A CA 10
ATOM 15221 C C . GLY A 1 23 ? -9.793 -5.511 -3.884 1.00 0.00 98 GLY A C 10
ATOM 15222 O O . GLY A 1 23 ? -9.016 -4.645 -4.289 1.00 0.00 98 GLY A O 10
ATOM 15226 N N . TYR A 1 24 ? -10.516 -5.382 -2.776 1.00 0.00 99 TYR A N 10
ATOM 15227 C CA . TYR A 1 24 ? -10.436 -4.180 -1.949 1.00 0.00 99 TYR A CA 10
ATOM 15228 C C . TYR A 1 24 ? -9.990 -4.518 -0.532 1.00 0.00 99 TYR A C 10
ATOM 15229 O O . TYR A 1 24 ? -10.104 -5.659 -0.086 1.00 0.00 99 TYR A O 10
ATOM 15247 N N . ILE A 1 25 ? -9.508 -3.501 0.178 1.00 0.00 100 ILE A N 10
ATOM 15248 C CA . ILE A 1 25 ? -9.074 -3.672 1.560 1.00 0.00 100 ILE A CA 10
ATOM 15249 C C . ILE A 1 25 ? -9.694 -2.555 2.394 1.00 0.00 100 ILE A C 10
ATOM 15250 O O . ILE A 1 25 ? -9.870 -1.445 1.898 1.00 0.00 100 ILE A O 10
ATOM 15266 N N . SER A 1 26 ? -10.027 -2.826 3.648 1.00 0.00 101 SER A N 10
ATOM 15267 C CA . SER A 1 26 ? -10.625 -1.786 4.476 1.00 0.00 101 SER A CA 10
ATOM 15268 C C . SER A 1 26 ? -9.665 -0.601 4.589 1.00 0.00 101 SER A C 10
ATOM 15269 O O . SER A 1 26 ? -8.478 -0.777 4.842 1.00 0.00 101 SER A O 10
ATOM 15277 N N . ALA A 1 27 ? -10.187 0.603 4.394 1.00 0.00 102 ALA A N 10
ATOM 15278 C CA . ALA A 1 27 ? -9.363 1.806 4.477 1.00 0.00 102 ALA A CA 10
ATOM 15279 C C . ALA A 1 27 ? -8.836 2.019 5.897 1.00 0.00 102 ALA A C 10
ATOM 15280 O O . ALA A 1 27 ? -7.709 2.472 6.094 1.00 0.00 102 ALA A O 10
ATOM 15287 N N . ALA A 1 28 ? -9.682 1.729 6.876 1.00 0.00 103 ALA A N 10
ATOM 15288 C CA . ALA A 1 28 ? -9.323 1.928 8.280 1.00 0.00 103 ALA A CA 10
ATOM 15289 C C . ALA A 1 28 ? -8.086 1.120 8.679 1.00 0.00 103 ALA A C 10
ATOM 15290 O O . ALA A 1 28 ? -7.235 1.614 9.419 1.00 0.00 103 ALA A O 10
ATOM 15297 N N . GLU A 1 29 ? -7.988 -0.117 8.207 1.00 0.00 104 GLU A N 10
ATOM 15298 C CA . GLU A 1 29 ? -6.841 -0.952 8.555 1.00 0.00 104 GLU A CA 10
ATOM 15299 C C . GLU A 1 29 ? -5.574 -0.431 7.885 1.00 0.00 104 GLU A C 10
ATOM 15300 O O . GLU A 1 29 ? -4.474 -0.575 8.421 1.00 0.00 104 GLU A O 10
ATOM 15312 N N . LEU A 1 30 ? -5.732 0.174 6.714 1.00 0.00 105 LEU A N 10
ATOM 15313 C CA . LEU A 1 30 ? -4.585 0.711 5.987 1.00 0.00 105 LEU A CA 10
ATOM 15314 C C . LEU A 1 30 ? -3.895 1.793 6.810 1.00 0.00 105 LEU A C 10
ATOM 15315 O O . LEU A 1 30 ? -2.673 1.785 6.959 1.00 0.00 105 LEU A O 10
ATOM 15331 N N . ARG A 1 31 ? -4.680 2.732 7.331 1.00 0.00 106 ARG A N 10
ATOM 15332 C CA . ARG A 1 31 ? -4.112 3.819 8.119 1.00 0.00 106 ARG A CA 10
ATOM 15333 C C . ARG A 1 31 ? -3.332 3.254 9.302 1.00 0.00 106 ARG A C 10
ATOM 15334 O O . ARG A 1 31 ? -2.194 3.646 9.548 1.00 0.00 106 ARG A O 10
ATOM 15355 N N . HIS A 1 32 ? -3.946 2.323 10.028 1.00 0.00 107 HIS A N 10
ATOM 15356 C CA . HIS A 1 32 ? -3.291 1.706 11.179 1.00 0.00 107 HIS A CA 10
ATOM 15357 C C . HIS A 1 32 ? -2.026 0.977 10.740 1.00 0.00 107 HIS A C 10
ATOM 15358 O O . HIS A 1 32 ? -0.972 1.090 11.366 1.00 0.00 107 HIS A O 10
ATOM 15373 N N . VAL A 1 33 ? -2.155 0.229 9.656 1.00 0.00 108 VAL A N 10
ATOM 15374 C CA . VAL A 1 33 ? -1.048 -0.535 9.095 1.00 0.00 108 VAL A CA 10
ATOM 15375 C C . VAL A 1 33 ? 0.092 0.388 8.661 1.00 0.00 108 VAL A C 10
ATOM 15376 O O . VAL A 1 33 ? 1.267 0.062 8.820 1.00 0.00 108 VAL A O 10
ATOM 15389 N N . MET A 1 34 ? -0.276 1.535 8.106 1.00 0.00 109 MET A N 10
ATOM 15390 C CA . MET A 1 34 ? 0.711 2.509 7.639 1.00 0.00 109 MET A CA 10
ATOM 15391 C C . MET A 1 34 ? 1.329 3.294 8.783 1.00 0.00 109 MET A C 10
ATOM 15392 O O . MET A 1 34 ? 2.462 3.755 8.676 1.00 0.00 109 MET A O 10
ATOM 15406 N N . THR A 1 35 ? 0.586 3.474 9.863 1.00 0.00 110 THR A N 10
ATOM 15407 C CA . THR A 1 35 ? 1.096 4.248 10.986 1.00 0.00 110 THR A CA 10
ATOM 15408 C C . THR A 1 35 ? 1.552 3.343 12.134 1.00 0.00 110 THR A C 10
ATOM 15409 O O . THR A 1 35 ? 2.250 3.799 13.038 1.00 0.00 110 THR A O 10
ATOM 15420 N N . ASN A 1 36 ? 1.138 2.071 12.111 1.00 0.00 111 ASN A N 10
ATOM 15421 C CA . ASN A 1 36 ? 1.507 1.138 13.182 1.00 0.00 111 ASN A CA 10
ATOM 15422 C C . ASN A 1 36 ? 2.478 0.049 12.710 1.00 0.00 111 ASN A C 10
ATOM 15423 O O . ASN A 1 36 ? 3.504 -0.190 13.348 1.00 0.00 111 ASN A O 10
ATOM 15434 N N . LEU A 1 37 ? 2.151 -0.621 11.606 1.00 0.00 112 LEU A N 10
ATOM 15435 C CA . LEU A 1 37 ? 3.011 -1.692 11.090 1.00 0.00 112 LEU A CA 10
ATOM 15436 C C . LEU A 1 37 ? 4.039 -1.152 10.108 1.00 0.00 112 LEU A C 10
ATOM 15437 O O . LEU A 1 37 ? 3.928 -0.020 9.641 1.00 0.00 112 LEU A O 10
ATOM 15453 N N . GLY A 1 38 ? 5.031 -1.984 9.784 1.00 0.00 113 GLY A N 10
ATOM 15454 C CA . GLY A 1 38 ? 6.065 -1.596 8.830 1.00 0.00 113 GLY A CA 10
ATOM 15455 C C . GLY A 1 38 ? 6.803 -0.348 9.286 1.00 0.00 113 GLY A C 10
ATOM 15456 O O . GLY A 1 38 ? 7.430 -0.330 10.346 1.00 0.00 113 GLY A O 10
ATOM 15460 N N . GLU A 1 39 ? 6.692 0.703 8.488 1.00 0.00 114 GLU A N 10
ATOM 15461 C CA . GLU A 1 39 ? 7.320 1.970 8.820 1.00 0.00 114 GLU A CA 10
ATOM 15462 C C . GLU A 1 39 ? 6.295 2.880 9.484 1.00 0.00 114 GLU A C 10
ATOM 15463 O O . GLU A 1 39 ? 5.100 2.581 9.486 1.00 0.00 114 GLU A O 10
ATOM 15475 N N . LYS A 1 40 ? 6.764 3.975 10.056 1.00 0.00 115 LYS A N 10
ATOM 15476 C CA . LYS A 1 40 ? 5.873 4.907 10.735 1.00 0.00 115 LYS A CA 10
ATOM 15477 C C . LYS A 1 40 ? 5.625 6.153 9.893 1.00 0.00 115 LYS A C 10
ATOM 15478 O O . LYS A 1 40 ? 6.365 7.132 9.989 1.00 0.00 115 LYS A O 10
ATOM 15497 N N . LEU A 1 41 ? 4.562 6.129 9.093 1.00 0.00 116 LEU A N 10
ATOM 15498 C CA . LEU A 1 41 ? 4.223 7.289 8.281 1.00 0.00 116 LEU A CA 10
ATOM 15499 C C . LEU A 1 41 ? 3.510 8.304 9.166 1.00 0.00 116 LEU A C 10
ATOM 15500 O O . LEU A 1 41 ? 2.832 7.926 10.121 1.00 0.00 116 LEU A O 10
ATOM 15516 N N . THR A 1 42 ? 3.647 9.585 8.851 1.00 0.00 117 THR A N 10
ATOM 15517 C CA . THR A 1 42 ? 2.985 10.612 9.642 1.00 0.00 117 THR A CA 10
ATOM 15518 C C . THR A 1 42 ? 1.652 10.974 8.996 1.00 0.00 117 THR A C 10
ATOM 15519 O O . THR A 1 42 ? 1.297 10.434 7.950 1.00 0.00 117 THR A O 10
ATOM 15530 N N . ASP A 1 43 ? 0.917 11.882 9.621 1.00 0.00 118 ASP A N 10
ATOM 15531 C CA . ASP A 1 43 ? -0.374 12.291 9.085 1.00 0.00 118 ASP A CA 10
ATOM 15532 C C . ASP A 1 43 ? -0.206 12.892 7.694 1.00 0.00 118 ASP A C 10
ATOM 15533 O O . ASP A 1 43 ? -1.024 12.657 6.804 1.00 0.00 118 ASP A O 10
ATOM 15542 N N . GLU A 1 44 ? 0.855 13.670 7.513 1.00 0.00 119 GLU A N 10
ATOM 15543 C CA . GLU A 1 44 ? 1.116 14.303 6.224 1.00 0.00 119 GLU A CA 10
ATOM 15544 C C . GLU A 1 44 ? 1.341 13.255 5.133 1.00 0.00 119 GLU A C 10
ATOM 15545 O O . GLU A 1 44 ? 0.807 13.377 4.029 1.00 0.00 119 GLU A O 10
ATOM 15557 N N . GLU A 1 45 ? 2.112 12.216 5.448 1.00 0.00 120 GLU A N 10
ATOM 15558 C CA . GLU A 1 45 ? 2.366 11.160 4.480 1.00 0.00 120 GLU A CA 10
ATOM 15559 C C . GLU A 1 45 ? 1.125 10.306 4.258 1.00 0.00 120 GLU A C 10
ATOM 15560 O O . GLU A 1 45 ? 0.780 9.991 3.124 1.00 0.00 120 GLU A O 10
ATOM 15572 N N . VAL A 1 46 ? 0.456 9.943 5.348 1.00 0.00 121 VAL A N 10
ATOM 15573 C CA . VAL A 1 46 ? -0.750 9.126 5.264 1.00 0.00 121 VAL A CA 10
ATOM 15574 C C . VAL A 1 46 ? -1.861 9.892 4.550 1.00 0.00 121 VAL A C 10
ATOM 15575 O O . VAL A 1 46 ? -2.592 9.330 3.739 1.00 0.00 121 VAL A O 10
ATOM 15588 N N . ASP A 1 47 ? -2.003 11.175 4.864 1.00 0.00 122 ASP A N 10
ATOM 15589 C CA . ASP A 1 47 ? -3.054 11.977 4.249 1.00 0.00 122 ASP A CA 10
ATOM 15590 C C . ASP A 1 47 ? -2.999 11.848 2.730 1.00 0.00 122 ASP A C 10
ATOM 15591 O O . ASP A 1 47 ? -4.029 11.701 2.071 1.00 0.00 122 ASP A O 10
ATOM 15600 N N . GLU A 1 48 ? -1.792 11.889 2.184 1.00 0.00 123 GLU A N 10
ATOM 15601 C CA . GLU A 1 48 ? -1.606 11.759 0.743 1.00 0.00 123 GLU A CA 10
ATOM 15602 C C . GLU A 1 48 ? -2.073 10.389 0.278 1.00 0.00 123 GLU A C 10
ATOM 15603 O O . GLU A 1 48 ? -2.599 10.237 -0.827 1.00 0.00 123 GLU A O 10
ATOM 15615 N N . MET A 1 49 ? -1.891 9.399 1.139 1.00 0.00 124 MET A N 10
ATOM 15616 C CA . MET A 1 49 ? -2.303 8.040 0.833 1.00 0.00 124 MET A CA 10
ATOM 15617 C C . MET A 1 49 ? -3.819 7.919 0.932 1.00 0.00 124 MET A C 10
ATOM 15618 O O . MET A 1 49 ? -4.442 7.195 0.161 1.00 0.00 124 MET A O 10
ATOM 15632 N N . ILE A 1 50 ? -4.392 8.628 1.907 1.00 0.00 125 ILE A N 10
ATOM 15633 C CA . ILE A 1 50 ? -5.835 8.599 2.142 1.00 0.00 125 ILE A CA 10
ATOM 15634 C C . ILE A 1 50 ? -6.614 9.087 0.921 1.00 0.00 125 ILE A C 10
ATOM 15635 O O . ILE A 1 50 ? -7.638 8.503 0.565 1.00 0.00 125 ILE A O 10
ATOM 15651 N N . ARG A 1 51 ? -6.145 10.160 0.288 1.00 0.00 126 ARG A N 10
ATOM 15652 C CA . ARG A 1 51 ? -6.848 10.691 -0.876 1.00 0.00 126 ARG A CA 10
ATOM 15653 C C . ARG A 1 51 ? -6.916 9.639 -1.979 1.00 0.00 126 ARG A C 10
ATOM 15654 O O . ARG A 1 51 ? -7.997 9.204 -2.372 1.00 0.00 126 ARG A O 10
ATOM 15675 N N . GLU A 1 52 ? -5.751 9.260 -2.491 1.00 0.00 127 GLU A N 10
ATOM 15676 C CA . GLU A 1 52 ? -5.671 8.285 -3.574 1.00 0.00 127 GLU A CA 10
ATOM 15677 C C . GLU A 1 52 ? -6.250 6.935 -3.161 1.00 0.00 127 GLU A C 10
ATOM 15678 O O . GLU A 1 52 ? -6.409 6.043 -3.993 1.00 0.00 127 GLU A O 10
ATOM 15690 N N . ALA A 1 53 ? -6.567 6.787 -1.881 1.00 0.00 128 ALA A N 10
ATOM 15691 C CA . ALA A 1 53 ? -7.129 5.534 -1.390 1.00 0.00 128 ALA A CA 10
ATOM 15692 C C . ALA A 1 53 ? -8.590 5.395 -1.802 1.00 0.00 128 ALA A C 10
ATOM 15693 O O . ALA A 1 53 ? -8.915 4.585 -2.665 1.00 0.00 128 ALA A O 10
ATOM 15700 N N . ASP A 1 54 ? -9.458 6.198 -1.177 1.00 0.00 129 ASP A N 10
ATOM 15701 C CA . ASP A 1 54 ? -10.895 6.175 -1.472 1.00 0.00 129 ASP A CA 10
ATOM 15702 C C . ASP A 1 54 ? -11.688 6.813 -0.337 1.00 0.00 129 ASP A C 10
ATOM 15703 O O . ASP A 1 54 ? -11.996 8.004 -0.362 1.00 0.00 129 ASP A O 10
ATOM 15712 N N . ILE A 1 55 ? -12.019 5.985 0.647 1.00 0.00 130 ILE A N 10
ATOM 15713 C CA . ILE A 1 55 ? -12.795 6.416 1.809 1.00 0.00 130 ILE A CA 10
ATOM 15714 C C . ILE A 1 55 ? -13.815 7.479 1.426 1.00 0.00 130 ILE A C 10
ATOM 15715 O O . ILE A 1 55 ? -14.038 8.434 2.172 1.00 0.00 130 ILE A O 10
ATOM 15731 N N . ASP A 1 56 ? -14.447 7.301 0.274 1.00 0.00 131 ASP A N 10
ATOM 15732 C CA . ASP A 1 56 ? -15.458 8.245 -0.176 1.00 0.00 131 ASP A CA 10
ATOM 15733 C C . ASP A 1 56 ? -16.596 8.275 0.833 1.00 0.00 131 ASP A C 10
ATOM 15734 O O . ASP A 1 56 ? -17.167 9.326 1.122 1.00 0.00 131 ASP A O 10
ATOM 15743 N N . GLY A 1 57 ? -16.912 7.100 1.366 1.00 0.00 132 GLY A N 10
ATOM 15744 C CA . GLY A 1 57 ? -17.974 6.964 2.352 1.00 0.00 132 GLY A CA 10
ATOM 15745 C C . GLY A 1 57 ? -18.310 5.493 2.566 1.00 0.00 132 GLY A C 10
ATOM 15746 O O . GLY A 1 57 ? -19.442 5.149 2.906 1.00 0.00 132 GLY A O 10
ATOM 15750 N N . ASP A 1 58 ? -17.313 4.631 2.363 1.00 0.00 133 ASP A N 10
ATOM 15751 C CA . ASP A 1 58 ? -17.507 3.195 2.536 1.00 0.00 133 ASP A CA 10
ATOM 15752 C C . ASP A 1 58 ? -16.394 2.580 3.388 1.00 0.00 133 ASP A C 10
ATOM 15753 O O . ASP A 1 58 ? -16.551 1.485 3.926 1.00 0.00 133 ASP A O 10
ATOM 15762 N N . GLY A 1 59 ? -15.279 3.294 3.520 1.00 0.00 134 GLY A N 10
ATOM 15763 C CA . GLY A 1 59 ? -14.162 2.806 4.327 1.00 0.00 134 GLY A CA 10
ATOM 15764 C C . GLY A 1 59 ? -13.416 1.651 3.656 1.00 0.00 134 GLY A C 10
ATOM 15765 O O . GLY A 1 59 ? -12.863 0.790 4.341 1.00 0.00 134 GLY A O 10
ATOM 15769 N N . GLN A 1 60 ? -13.386 1.641 2.322 1.00 0.00 135 GLN A N 10
ATOM 15770 C CA . GLN A 1 60 ? -12.680 0.585 1.590 1.00 0.00 135 GLN A CA 10
ATOM 15771 C C . GLN A 1 60 ? -11.729 1.179 0.564 1.00 0.00 135 GLN A C 10
ATOM 15772 O O . GLN A 1 60 ? -11.978 2.250 0.014 1.00 0.00 135 GLN A O 10
ATOM 15786 N N . VAL A 1 61 ? -10.633 0.470 0.326 1.00 0.00 136 VAL A N 10
ATOM 15787 C CA . VAL A 1 61 ? -9.619 0.916 -0.621 1.00 0.00 136 VAL A CA 10
ATOM 15788 C C . VAL A 1 61 ? -9.251 -0.172 -1.620 1.00 0.00 136 VAL A C 10
ATOM 15789 O O . VAL A 1 61 ? -9.014 -1.322 -1.251 1.00 0.00 136 VAL A O 10
ATOM 15802 N N . ASN A 1 62 ? -9.180 0.218 -2.887 1.00 0.00 137 ASN A N 10
ATOM 15803 C CA . ASN A 1 62 ? -8.811 -0.707 -3.946 1.00 0.00 137 ASN A CA 10
ATOM 15804 C C . ASN A 1 62 ? -7.301 -0.612 -4.177 1.00 0.00 137 ASN A C 10
ATOM 15805 O O . ASN A 1 62 ? -6.803 0.423 -4.621 1.00 0.00 137 ASN A O 10
ATOM 15816 N N . TYR A 1 63 ? -6.568 -1.671 -3.842 1.00 0.00 138 TYR A N 10
ATOM 15817 C CA . TYR A 1 63 ? -5.112 -1.653 -3.989 1.00 0.00 138 TYR A CA 10
ATOM 15818 C C . TYR A 1 63 ? -4.665 -1.574 -5.450 1.00 0.00 138 TYR A C 10
ATOM 15819 O O . TYR A 1 63 ? -3.484 -1.364 -5.725 1.00 0.00 138 TYR A O 10
ATOM 15837 N N . GLU A 1 64 ? -5.592 -1.740 -6.388 1.00 0.00 139 GLU A N 10
ATOM 15838 C CA . GLU A 1 64 ? -5.224 -1.678 -7.802 1.00 0.00 139 GLU A CA 10
ATOM 15839 C C . GLU A 1 64 ? -4.606 -0.325 -8.148 1.00 0.00 139 GLU A C 10
ATOM 15840 O O . GLU A 1 64 ? -3.531 -0.265 -8.746 1.00 0.00 139 GLU A O 10
ATOM 15852 N N . GLU A 1 65 ? -5.287 0.760 -7.788 1.00 0.00 140 GLU A N 10
ATOM 15853 C CA . GLU A 1 65 ? -4.782 2.096 -8.093 1.00 0.00 140 GLU A CA 10
ATOM 15854 C C . GLU A 1 65 ? -3.442 2.340 -7.409 1.00 0.00 140 GLU A C 10
ATOM 15855 O O . GLU A 1 65 ? -2.533 2.910 -8.006 1.00 0.00 140 GLU A O 10
ATOM 15867 N N . PHE A 1 66 ? -3.317 1.882 -6.170 1.00 0.00 141 PHE A N 10
ATOM 15868 C CA . PHE A 1 66 ? -2.064 2.046 -5.438 1.00 0.00 141 PHE A CA 10
ATOM 15869 C C . PHE A 1 66 ? -0.935 1.354 -6.184 1.00 0.00 141 PHE A C 10
ATOM 15870 O O . PHE A 1 66 ? 0.136 1.918 -6.355 1.00 0.00 141 PHE A O 10
ATOM 15887 N N . VAL A 1 67 ? -1.187 0.137 -6.637 1.00 0.00 142 VAL A N 10
ATOM 15888 C CA . VAL A 1 67 ? -0.178 -0.606 -7.378 1.00 0.00 142 VAL A CA 10
ATOM 15889 C C . VAL A 1 67 ? 0.153 0.094 -8.694 1.00 0.00 142 VAL A C 10
ATOM 15890 O O . VAL A 1 67 ? 1.321 0.216 -9.061 1.00 0.00 142 VAL A O 10
ATOM 15903 N N . GLN A 1 68 ? -0.875 0.557 -9.397 1.00 0.00 143 GLN A N 10
ATOM 15904 C CA . GLN A 1 68 ? -0.657 1.247 -10.663 1.00 0.00 143 GLN A CA 10
ATOM 15905 C C . GLN A 1 68 ? 0.135 2.530 -10.425 1.00 0.00 143 GLN A C 10
ATOM 15906 O O . GLN A 1 68 ? 1.064 2.849 -11.167 1.00 0.00 143 GLN A O 10
ATOM 15920 N N . MET A 1 69 ? -0.233 3.246 -9.369 1.00 0.00 144 MET A N 10
ATOM 15921 C CA . MET A 1 69 ? 0.453 4.482 -9.008 1.00 0.00 144 MET A CA 10
ATOM 15922 C C . MET A 1 69 ? 1.851 4.171 -8.481 1.00 0.00 144 MET A C 10
ATOM 15923 O O . MET A 1 69 ? 2.839 4.743 -8.939 1.00 0.00 144 MET A O 10
ATOM 15937 N N . MET A 1 70 ? 1.922 3.276 -7.512 1.00 0.00 145 MET A N 10
ATOM 15938 C CA . MET A 1 70 ? 3.193 2.898 -6.904 1.00 0.00 145 MET A CA 10
ATOM 15939 C C . MET A 1 70 ? 4.145 2.247 -7.908 1.00 0.00 145 MET A C 10
ATOM 15940 O O . MET A 1 70 ? 5.350 2.498 -7.876 1.00 0.00 145 MET A O 10
ATOM 15954 N N . THR A 1 71 ? 3.611 1.405 -8.789 1.00 0.00 146 THR A N 10
ATOM 15955 C CA . THR A 1 71 ? 4.448 0.729 -9.777 1.00 0.00 146 THR A CA 10
ATOM 15956 C C . THR A 1 71 ? 4.977 1.733 -10.800 1.00 0.00 146 THR A C 10
ATOM 15957 O O . THR A 1 71 ? 6.130 1.652 -11.225 1.00 0.00 146 THR A O 10
ATOM 15968 N N . ALA A 1 72 ? 4.126 2.672 -11.199 1.00 0.00 147 ALA A N 10
ATOM 15969 C CA . ALA A 1 72 ? 4.520 3.678 -12.177 1.00 0.00 147 ALA A CA 10
ATOM 15970 C C . ALA A 1 72 ? 5.839 4.326 -11.782 1.00 0.00 147 ALA A C 10
ATOM 15971 O O . ALA A 1 72 ? 6.912 3.762 -11.998 1.00 0.00 147 ALA A O 10
ATOM 15978 N N . LYS A 1 73 ? 5.749 5.512 -11.202 1.00 0.00 148 LYS A N 10
ATOM 15979 C CA . LYS A 1 73 ? 6.938 6.239 -10.775 1.00 0.00 148 LYS A CA 10
ATOM 15980 C C . LYS A 1 73 ? 7.680 5.450 -9.701 1.00 0.00 148 LYS A C 10
ATOM 15981 O O . LYS A 1 73 ? 8.817 5.792 -9.422 1.00 0.00 148 LYS A O 10
ATOM 16001 N N . PHE B 2 30 ? -9.158 -4.069 12.865 1.00 0.00 30 PHE B N 10
ATOM 16002 C CA . PHE B 2 30 ? -8.169 -4.726 11.965 1.00 0.00 30 PHE B CA 10
ATOM 16003 C C . PHE B 2 30 ? -8.509 -6.209 11.845 1.00 0.00 30 PHE B C 10
ATOM 16004 O O . PHE B 2 30 ? -8.502 -6.939 12.835 1.00 0.00 30 PHE B O 10
ATOM 16021 N N . ASP B 2 31 ? -8.816 -6.641 10.626 1.00 0.00 31 ASP B N 10
ATOM 16022 C CA . ASP B 2 31 ? -9.172 -8.036 10.379 1.00 0.00 31 ASP B CA 10
ATOM 16023 C C . ASP B 2 31 ? -8.031 -8.783 9.691 1.00 0.00 31 ASP B C 10
ATOM 16024 O O . ASP B 2 31 ? -8.252 -9.808 9.046 1.00 0.00 31 ASP B O 10
ATOM 16033 N N . ILE B 2 32 ? -6.814 -8.261 9.817 1.00 0.00 32 ILE B N 10
ATOM 16034 C CA . ILE B 2 32 ? -5.656 -8.888 9.185 1.00 0.00 32 ILE B CA 10
ATOM 16035 C C . ILE B 2 32 ? -4.856 -9.693 10.201 1.00 0.00 32 ILE B C 10
ATOM 16036 O O . ILE B 2 32 ? -4.941 -9.452 11.405 1.00 0.00 32 ILE B O 10
ATOM 16052 N N . ASP B 2 33 ? -4.063 -10.639 9.707 1.00 0.00 33 ASP B N 10
ATOM 16053 C CA . ASP B 2 33 ? -3.239 -11.455 10.587 1.00 0.00 33 ASP B CA 10
ATOM 16054 C C . ASP B 2 33 ? -1.991 -10.675 10.977 1.00 0.00 33 ASP B C 10
ATOM 16055 O O . ASP B 2 33 ? -0.921 -10.859 10.401 1.00 0.00 33 ASP B O 10
ATOM 16064 N N . MET B 2 34 ? -2.151 -9.785 11.947 1.00 0.00 34 MET B N 10
ATOM 16065 C CA . MET B 2 34 ? -1.051 -8.948 12.403 1.00 0.00 34 MET B CA 10
ATOM 16066 C C . MET B 2 34 ? 0.047 -9.787 13.055 1.00 0.00 34 MET B C 10
ATOM 16067 O O . MET B 2 34 ? 1.230 -9.460 12.961 1.00 0.00 34 MET B O 10
ATOM 16081 N N . ASP B 2 35 ? -0.357 -10.856 13.731 1.00 0.00 35 ASP B N 10
ATOM 16082 C CA . ASP B 2 35 ? 0.592 -11.728 14.417 1.00 0.00 35 ASP B CA 10
ATOM 16083 C C . ASP B 2 35 ? 1.584 -12.353 13.438 1.00 0.00 35 ASP B C 10
ATOM 16084 O O . ASP B 2 35 ? 2.761 -12.514 13.759 1.00 0.00 35 ASP B O 10
ATOM 16093 N N . ALA B 2 36 ? 1.108 -12.714 12.252 1.00 0.00 36 ALA B N 10
ATOM 16094 C CA . ALA B 2 36 ? 1.978 -13.332 11.256 1.00 0.00 36 ALA B CA 10
ATOM 16095 C C . ALA B 2 36 ? 3.136 -12.386 10.877 1.00 0.00 36 ALA B C 10
ATOM 16096 O O . ALA B 2 36 ? 2.886 -11.288 10.380 1.00 0.00 36 ALA B O 10
ATOM 16103 N N . PRO B 2 37 ? 4.390 -12.776 11.065 1.00 0.00 37 PRO B N 10
ATOM 16104 C CA . PRO B 2 37 ? 5.557 -11.912 10.688 1.00 0.00 37 PRO B CA 10
ATOM 16105 C C . PRO B 2 37 ? 5.486 -11.444 9.235 1.00 0.00 37 PRO B C 10
ATOM 16106 O O . PRO B 2 37 ? 5.988 -10.374 8.890 1.00 0.00 37 PRO B O 10
ATOM 16117 N N . GLU B 2 38 ? 4.868 -12.260 8.388 1.00 0.00 38 GLU B N 10
ATOM 16118 C CA . GLU B 2 38 ? 4.743 -11.934 6.973 1.00 0.00 38 GLU B CA 10
ATOM 16119 C C . GLU B 2 38 ? 3.972 -10.632 6.787 1.00 0.00 38 GLU B C 10
ATOM 16120 O O . GLU B 2 38 ? 4.276 -9.842 5.895 1.00 0.00 38 GLU B O 10
ATOM 16132 N N . THR B 2 39 ? 2.969 -10.419 7.630 1.00 0.00 39 THR B N 10
ATOM 16133 C CA . THR B 2 39 ? 2.157 -9.213 7.542 1.00 0.00 39 THR B CA 10
ATOM 16134 C C . THR B 2 39 ? 3.022 -7.967 7.717 1.00 0.00 39 THR B C 10
ATOM 16135 O O . THR B 2 39 ? 2.877 -6.995 6.975 1.00 0.00 39 THR B O 10
ATOM 16146 N N . GLU B 2 40 ? 3.916 -7.996 8.698 1.00 0.00 40 GLU B N 10
ATOM 16147 C CA . GLU B 2 40 ? 4.787 -6.853 8.947 1.00 0.00 40 GLU B CA 10
ATOM 16148 C C . GLU B 2 40 ? 5.674 -6.579 7.735 1.00 0.00 40 GLU B C 10
ATOM 16149 O O . GLU B 2 40 ? 5.892 -5.425 7.365 1.00 0.00 40 GLU B O 10
ATOM 16161 N N . ARG B 2 41 ? 6.180 -7.643 7.119 1.00 0.00 41 ARG B N 10
ATOM 16162 C CA . ARG B 2 41 ? 7.040 -7.500 5.947 1.00 0.00 41 ARG B CA 10
ATOM 16163 C C . ARG B 2 41 ? 6.272 -6.868 4.789 1.00 0.00 41 ARG B C 10
ATOM 16164 O O . ARG B 2 41 ? 6.810 -6.036 4.059 1.00 0.00 41 ARG B O 10
ATOM 16185 N N . ALA B 2 42 ? 5.015 -7.267 4.626 1.00 0.00 42 ALA B N 10
ATOM 16186 C CA . ALA B 2 42 ? 4.193 -6.728 3.549 1.00 0.00 42 ALA B CA 10
ATOM 16187 C C . ALA B 2 42 ? 4.025 -5.220 3.708 1.00 0.00 42 ALA B C 10
ATOM 16188 O O . ALA B 2 42 ? 4.074 -4.472 2.732 1.00 0.00 42 ALA B O 10
ATOM 16195 N N . ALA B 2 43 ? 3.828 -4.784 4.947 1.00 0.00 43 ALA B N 10
ATOM 16196 C CA . ALA B 2 43 ? 3.656 -3.365 5.231 1.00 0.00 43 ALA B CA 10
ATOM 16197 C C . ALA B 2 43 ? 4.904 -2.577 4.842 1.00 0.00 43 ALA B C 10
ATOM 16198 O O . ALA B 2 43 ? 4.812 -1.465 4.323 1.00 0.00 43 ALA B O 10
ATOM 16205 N N . VAL B 2 44 ? 6.071 -3.156 5.111 1.00 0.00 44 VAL B N 10
ATOM 16206 C CA . VAL B 2 44 ? 7.335 -2.494 4.800 1.00 0.00 44 VAL B CA 10
ATOM 16207 C C . VAL B 2 44 ? 7.477 -2.233 3.303 1.00 0.00 44 VAL B C 10
ATOM 16208 O O . VAL B 2 44 ? 7.868 -1.141 2.894 1.00 0.00 44 VAL B O 10
ATOM 16221 N N . ALA B 2 45 ? 7.171 -3.239 2.487 1.00 0.00 45 ALA B N 10
ATOM 16222 C CA . ALA B 2 45 ? 7.289 -3.084 1.040 1.00 0.00 45 ALA B CA 10
ATOM 16223 C C . ALA B 2 45 ? 6.373 -1.973 0.542 1.00 0.00 45 ALA B C 10
ATOM 16224 O O . ALA B 2 45 ? 6.779 -1.139 -0.267 1.00 0.00 45 ALA B O 10
ATOM 16231 N N . ILE B 2 46 ? 5.142 -1.962 1.036 1.00 0.00 46 ILE B N 10
ATOM 16232 C CA . ILE B 2 46 ? 4.184 -0.939 0.638 1.00 0.00 46 ILE B CA 10
ATOM 16233 C C . ILE B 2 46 ? 4.650 0.445 1.068 1.00 0.00 46 ILE B C 10
ATOM 16234 O O . ILE B 2 46 ? 4.637 1.387 0.277 1.00 0.00 46 ILE B O 10
ATOM 16250 N N . GLN B 2 47 ? 5.061 0.561 2.325 1.00 0.00 47 GLN B N 10
ATOM 16251 C CA . GLN B 2 47 ? 5.527 1.838 2.843 1.00 0.00 47 GLN B CA 10
ATOM 16252 C C . GLN B 2 47 ? 6.816 2.266 2.153 1.00 0.00 47 GLN B C 10
ATOM 16253 O O . GLN B 2 47 ? 6.991 3.437 1.819 1.00 0.00 47 GLN B O 10
ATOM 16267 N N . SER B 2 48 ? 7.715 1.312 1.937 1.00 0.00 48 SER B N 10
ATOM 16268 C CA . SER B 2 48 ? 8.979 1.615 1.282 1.00 0.00 48 SER B CA 10
ATOM 16269 C C . SER B 2 48 ? 8.731 2.097 -0.141 1.00 0.00 48 SER B C 10
ATOM 16270 O O . SER B 2 48 ? 9.329 3.073 -0.591 1.00 0.00 48 SER B O 10
ATOM 16278 N N . GLN B 2 49 ? 7.834 1.410 -0.839 1.00 0.00 49 GLN B N 10
ATOM 16279 C CA . GLN B 2 49 ? 7.502 1.779 -2.209 1.00 0.00 49 GLN B CA 10
ATOM 16280 C C . GLN B 2 49 ? 6.803 3.135 -2.239 1.00 0.00 49 GLN B C 10
ATOM 16281 O O . GLN B 2 49 ? 7.043 3.948 -3.132 1.00 0.00 49 GLN B O 10
ATOM 16295 N N . PHE B 2 50 ? 5.933 3.369 -1.258 1.00 0.00 50 PHE B N 10
ATOM 16296 C CA . PHE B 2 50 ? 5.200 4.628 -1.183 1.00 0.00 50 PHE B CA 10
ATOM 16297 C C . PHE B 2 50 ? 6.161 5.807 -1.080 1.00 0.00 50 PHE B C 10
ATOM 16298 O O . PHE B 2 50 ? 6.015 6.802 -1.791 1.00 0.00 50 PHE B O 10
ATOM 16315 N N . ARG B 2 51 ? 7.138 5.693 -0.190 1.00 0.00 51 ARG B N 10
ATOM 16316 C CA . ARG B 2 51 ? 8.114 6.759 -0.004 1.00 0.00 51 ARG B CA 10
ATOM 16317 C C . ARG B 2 51 ? 8.867 7.032 -1.304 1.00 0.00 51 ARG B C 10
ATOM 16318 O O . ARG B 2 51 ? 9.102 8.186 -1.662 1.00 0.00 51 ARG B O 10
ATOM 16339 N N . LYS B 2 52 ? 9.242 5.966 -2.006 1.00 0.00 52 LYS B N 10
ATOM 16340 C CA . LYS B 2 52 ? 9.967 6.116 -3.264 1.00 0.00 52 LYS B CA 10
ATOM 16341 C C . LYS B 2 52 ? 9.118 6.881 -4.276 1.00 0.00 52 LYS B C 10
ATOM 16342 O O . LYS B 2 52 ? 9.623 7.734 -5.006 1.00 0.00 52 LYS B O 10
ATOM 16361 N N . PHE B 2 53 ? 7.825 6.577 -4.303 1.00 0.00 53 PHE B N 10
ATOM 16362 C CA . PHE B 2 53 ? 6.908 7.247 -5.218 1.00 0.00 53 PHE B CA 10
ATOM 16363 C C . PHE B 2 53 ? 6.877 8.744 -4.927 1.00 0.00 53 PHE B C 10
ATOM 16364 O O . PHE B 2 53 ? 6.916 9.568 -5.841 1.00 0.00 53 PHE B O 10
ATOM 16381 N N . GLN B 2 54 ? 6.789 9.084 -3.643 1.00 0.00 54 GLN B N 10
ATOM 16382 C CA . GLN B 2 54 ? 6.733 10.480 -3.228 1.00 0.00 54 GLN B CA 10
ATOM 16383 C C . GLN B 2 54 ? 7.995 11.225 -3.653 1.00 0.00 54 GLN B C 10
ATOM 16384 O O . GLN B 2 54 ? 7.927 12.375 -4.088 1.00 0.00 54 GLN B O 10
ATOM 16398 N N . LYS B 2 55 ? 9.143 10.570 -3.523 1.00 0.00 55 LYS B N 10
ATOM 16399 C CA . LYS B 2 55 ? 10.407 11.193 -3.898 1.00 0.00 55 LYS B CA 10
ATOM 16400 C C . LYS B 2 55 ? 10.399 11.556 -5.380 1.00 0.00 55 LYS B C 10
ATOM 16401 O O . LYS B 2 55 ? 10.812 12.649 -5.763 1.00 0.00 55 LYS B O 10
ATOM 16420 N N . LYS B 2 56 ? 9.923 10.631 -6.206 1.00 0.00 56 LYS B N 10
ATOM 16421 C CA . LYS B 2 56 ? 9.863 10.863 -7.645 1.00 0.00 56 LYS B CA 10
ATOM 16422 C C . LYS B 2 56 ? 8.936 12.034 -7.960 1.00 0.00 56 LYS B C 10
ATOM 16423 O O . LYS B 2 56 ? 9.224 12.846 -8.840 1.00 0.00 56 LYS B O 10
ATOM 16442 N N . LYS B 2 57 ? 7.822 12.110 -7.240 1.00 0.00 57 LYS B N 10
ATOM 16443 C CA . LYS B 2 57 ? 6.857 13.182 -7.453 1.00 0.00 57 LYS B CA 10
ATOM 16444 C C . LYS B 2 57 ? 7.503 14.541 -7.192 1.00 0.00 57 LYS B C 10
ATOM 16445 O O . LYS B 2 57 ? 7.318 15.484 -7.961 1.00 0.00 57 LYS B O 10
ATOM 16464 N N . ALA B 2 58 ? 8.257 14.633 -6.102 1.00 0.00 58 ALA B N 10
ATOM 16465 C CA . ALA B 2 58 ? 8.922 15.882 -5.749 1.00 0.00 58 ALA B CA 10
ATOM 16466 C C . ALA B 2 58 ? 9.910 16.296 -6.836 1.00 0.00 58 ALA B C 10
ATOM 16467 O O . ALA B 2 58 ? 10.019 17.476 -7.171 1.00 0.00 58 ALA B O 10
ATOM 16474 N N . GLY B 2 59 ? 10.629 15.320 -7.382 1.00 0.00 59 GLY B N 10
ATOM 16475 C CA . GLY B 2 59 ? 11.606 15.602 -8.428 1.00 0.00 59 GLY B CA 10
ATOM 16476 C C . GLY B 2 59 ? 12.458 14.372 -8.724 1.00 0.00 59 GLY B C 10
ATOM 16477 O O . GLY B 2 59 ? 12.141 13.266 -8.287 1.00 0.00 59 GLY B O 10
ATOM 16481 N N . SER B 2 60 ? 13.539 14.576 -9.471 1.00 0.00 60 SER B N 10
ATOM 16482 C CA . SER B 2 60 ? 14.438 13.481 -9.825 1.00 0.00 60 SER B CA 10
ATOM 16483 C C . SER B 2 60 ? 13.785 12.556 -10.847 1.00 0.00 60 SER B C 10
ATOM 16484 O O . SER B 2 60 ? 13.707 11.344 -10.640 1.00 0.00 60 SER B O 10
ATOM 16492 N N . GLN B 2 61 ? 13.325 13.137 -11.952 1.00 0.00 61 GLN B N 10
ATOM 16493 C CA . GLN B 2 61 ? 12.684 12.363 -13.011 1.00 0.00 61 GLN B CA 10
ATOM 16494 C C . GLN B 2 61 ? 13.504 12.443 -14.296 1.00 0.00 61 GLN B C 10
ATOM 16495 O O . GLN B 2 61 ? 13.846 13.532 -14.757 1.00 0.00 61 GLN B O 10
ATOM 16509 N N . SER B 2 62 ? 13.815 11.284 -14.867 1.00 0.00 62 SER B N 10
ATOM 16510 C CA . SER B 2 62 ? 14.595 11.237 -16.098 1.00 0.00 62 SER B CA 10
ATOM 16511 C C . SER B 2 62 ? 16.016 11.734 -15.851 1.00 0.00 62 SER B C 10
ATOM 16512 O O . SER B 2 62 ? 16.169 12.907 -15.555 1.00 0.00 62 SER B O 10
ATOM 16521 N N . MET A 1 1 ? 6.651 -17.084 -18.946 1.00 0.00 76 MET A N 11
ATOM 16522 C CA . MET A 1 1 ? 6.358 -17.936 -17.758 1.00 0.00 76 MET A CA 11
ATOM 16523 C C . MET A 1 1 ? 5.242 -17.294 -16.941 1.00 0.00 76 MET A C 11
ATOM 16524 O O . MET A 1 1 ? 5.500 -16.486 -16.048 1.00 0.00 76 MET A O 11
ATOM 16540 N N . LYS A 1 2 ? 4.002 -17.657 -17.255 1.00 0.00 77 LYS A N 11
ATOM 16541 C CA . LYS A 1 2 ? 2.848 -17.111 -16.550 1.00 0.00 77 LYS A CA 11
ATOM 16542 C C . LYS A 1 2 ? 3.043 -15.624 -16.269 1.00 0.00 77 LYS A C 11
ATOM 16543 O O . LYS A 1 2 ? 2.690 -14.778 -17.092 1.00 0.00 77 LYS A O 11
ATOM 16562 N N . ASP A 1 3 ? 3.598 -15.305 -15.103 1.00 0.00 78 ASP A N 11
ATOM 16563 C CA . ASP A 1 3 ? 3.818 -13.911 -14.738 1.00 0.00 78 ASP A CA 11
ATOM 16564 C C . ASP A 1 3 ? 5.039 -13.349 -15.457 1.00 0.00 78 ASP A C 11
ATOM 16565 O O . ASP A 1 3 ? 5.849 -14.097 -16.006 1.00 0.00 78 ASP A O 11
ATOM 16574 N N . THR A 1 4 ? 5.158 -12.027 -15.455 1.00 0.00 79 THR A N 11
ATOM 16575 C CA . THR A 1 4 ? 6.282 -11.369 -16.119 1.00 0.00 79 THR A CA 11
ATOM 16576 C C . THR A 1 4 ? 6.577 -9.996 -15.508 1.00 0.00 79 THR A C 11
ATOM 16577 O O . THR A 1 4 ? 7.678 -9.470 -15.667 1.00 0.00 79 THR A O 11
ATOM 16588 N N . ASP A 1 5 ? 5.595 -9.418 -14.812 1.00 0.00 80 ASP A N 11
ATOM 16589 C CA . ASP A 1 5 ? 5.770 -8.109 -14.192 1.00 0.00 80 ASP A CA 11
ATOM 16590 C C . ASP A 1 5 ? 5.811 -8.233 -12.672 1.00 0.00 80 ASP A C 11
ATOM 16591 O O . ASP A 1 5 ? 5.216 -9.141 -12.095 1.00 0.00 80 ASP A O 11
ATOM 16600 N N . SER A 1 6 ? 6.514 -7.304 -12.032 1.00 0.00 81 SER A N 11
ATOM 16601 C CA . SER A 1 6 ? 6.630 -7.295 -10.578 1.00 0.00 81 SER A CA 11
ATOM 16602 C C . SER A 1 6 ? 5.383 -6.685 -9.954 1.00 0.00 81 SER A C 11
ATOM 16603 O O . SER A 1 6 ? 5.226 -6.673 -8.735 1.00 0.00 81 SER A O 11
ATOM 16611 N N . GLU A 1 7 ? 4.502 -6.172 -10.799 1.00 0.00 82 GLU A N 11
ATOM 16612 C CA . GLU A 1 7 ? 3.277 -5.555 -10.316 1.00 0.00 82 GLU A CA 11
ATOM 16613 C C . GLU A 1 7 ? 2.521 -6.546 -9.443 1.00 0.00 82 GLU A C 11
ATOM 16614 O O . GLU A 1 7 ? 1.954 -6.184 -8.412 1.00 0.00 82 GLU A O 11
ATOM 16626 N N . GLU A 1 8 ? 2.536 -7.798 -9.862 1.00 0.00 83 GLU A N 11
ATOM 16627 C CA . GLU A 1 8 ? 1.867 -8.859 -9.119 1.00 0.00 83 GLU A CA 11
ATOM 16628 C C . GLU A 1 8 ? 2.516 -9.047 -7.746 1.00 0.00 83 GLU A C 11
ATOM 16629 O O . GLU A 1 8 ? 1.839 -9.362 -6.769 1.00 0.00 83 GLU A O 11
ATOM 16641 N N . GLU A 1 9 ? 3.834 -8.858 -7.681 1.00 0.00 84 GLU A N 11
ATOM 16642 C CA . GLU A 1 9 ? 4.556 -9.016 -6.420 1.00 0.00 84 GLU A CA 11
ATOM 16643 C C . GLU A 1 9 ? 4.073 -7.990 -5.396 1.00 0.00 84 GLU A C 11
ATOM 16644 O O . GLU A 1 9 ? 3.798 -8.325 -4.242 1.00 0.00 84 GLU A O 11
ATOM 16656 N N . ILE A 1 10 ? 3.946 -6.746 -5.840 1.00 0.00 85 ILE A N 11
ATOM 16657 C CA . ILE A 1 10 ? 3.468 -5.674 -4.975 1.00 0.00 85 ILE A CA 11
ATOM 16658 C C . ILE A 1 10 ? 2.022 -5.942 -4.579 1.00 0.00 85 ILE A C 11
ATOM 16659 O O . ILE A 1 10 ? 1.620 -5.709 -3.440 1.00 0.00 85 ILE A O 11
ATOM 16675 N N . ARG A 1 11 ? 1.255 -6.441 -5.542 1.00 0.00 86 ARG A N 11
ATOM 16676 C CA . ARG A 1 11 ? -0.152 -6.760 -5.337 1.00 0.00 86 ARG A CA 11
ATOM 16677 C C . ARG A 1 11 ? -0.323 -7.794 -4.226 1.00 0.00 86 ARG A C 11
ATOM 16678 O O . ARG A 1 11 ? -1.267 -7.725 -3.439 1.00 0.00 86 ARG A O 11
ATOM 16699 N N . GLU A 1 12 ? 0.590 -8.757 -4.178 1.00 0.00 87 GLU A N 11
ATOM 16700 C CA . GLU A 1 12 ? 0.518 -9.806 -3.166 1.00 0.00 87 GLU A CA 11
ATOM 16701 C C . GLU A 1 12 ? 0.493 -9.183 -1.775 1.00 0.00 87 GLU A C 11
ATOM 16702 O O . GLU A 1 12 ? -0.243 -9.629 -0.895 1.00 0.00 87 GLU A O 11
ATOM 16714 N N . ALA A 1 13 ? 1.290 -8.142 -1.592 1.00 0.00 88 ALA A N 11
ATOM 16715 C CA . ALA A 1 13 ? 1.347 -7.446 -0.313 1.00 0.00 88 ALA A CA 11
ATOM 16716 C C . ALA A 1 13 ? -0.017 -6.865 0.048 1.00 0.00 88 ALA A C 11
ATOM 16717 O O . ALA A 1 13 ? -0.401 -6.860 1.218 1.00 0.00 88 ALA A O 11
ATOM 16724 N N . PHE A 1 14 ? -0.761 -6.403 -0.955 1.00 0.00 89 PHE A N 11
ATOM 16725 C CA . PHE A 1 14 ? -2.091 -5.863 -0.701 1.00 0.00 89 PHE A CA 11
ATOM 16726 C C . PHE A 1 14 ? -3.072 -6.992 -0.394 1.00 0.00 89 PHE A C 11
ATOM 16727 O O . PHE A 1 14 ? -3.936 -6.863 0.474 1.00 0.00 89 PHE A O 11
ATOM 16744 N N . ARG A 1 15 ? -2.950 -8.086 -1.144 1.00 0.00 90 ARG A N 11
ATOM 16745 C CA . ARG A 1 15 ? -3.855 -9.220 -0.975 1.00 0.00 90 ARG A CA 11
ATOM 16746 C C . ARG A 1 15 ? -3.975 -9.613 0.495 1.00 0.00 90 ARG A C 11
ATOM 16747 O O . ARG A 1 15 ? -5.000 -10.149 0.916 1.00 0.00 90 ARG A O 11
ATOM 16768 N N . VAL A 1 16 ? -2.942 -9.330 1.278 1.00 0.00 91 VAL A N 11
ATOM 16769 C CA . VAL A 1 16 ? -2.977 -9.650 2.701 1.00 0.00 91 VAL A CA 11
ATOM 16770 C C . VAL A 1 16 ? -4.115 -8.902 3.393 1.00 0.00 91 VAL A C 11
ATOM 16771 O O . VAL A 1 16 ? -4.789 -9.452 4.264 1.00 0.00 91 VAL A O 11
ATOM 16784 N N . PHE A 1 17 ? -4.323 -7.647 3.006 1.00 0.00 92 PHE A N 11
ATOM 16785 C CA . PHE A 1 17 ? -5.383 -6.844 3.608 1.00 0.00 92 PHE A CA 11
ATOM 16786 C C . PHE A 1 17 ? -6.735 -7.154 2.960 1.00 0.00 92 PHE A C 11
ATOM 16787 O O . PHE A 1 17 ? -7.785 -6.946 3.569 1.00 0.00 92 PHE A O 11
ATOM 16804 N N . ASP A 1 18 ? -6.702 -7.661 1.730 1.00 0.00 93 ASP A N 11
ATOM 16805 C CA . ASP A 1 18 ? -7.935 -8.006 1.020 1.00 0.00 93 ASP A CA 11
ATOM 16806 C C . ASP A 1 18 ? -8.315 -9.457 1.297 1.00 0.00 93 ASP A C 11
ATOM 16807 O O . ASP A 1 18 ? -8.076 -10.335 0.468 1.00 0.00 93 ASP A O 11
ATOM 16816 N N . LYS A 1 19 ? -8.901 -9.714 2.464 1.00 0.00 94 LYS A N 11
ATOM 16817 C CA . LYS A 1 19 ? -9.299 -11.070 2.826 1.00 0.00 94 LYS A CA 11
ATOM 16818 C C . LYS A 1 19 ? -10.551 -11.511 2.077 1.00 0.00 94 LYS A C 11
ATOM 16819 O O . LYS A 1 19 ? -10.776 -12.704 1.875 1.00 0.00 94 LYS A O 11
ATOM 16838 N N . ASP A 1 20 ? -11.359 -10.545 1.667 1.00 0.00 95 ASP A N 11
ATOM 16839 C CA . ASP A 1 20 ? -12.586 -10.852 0.940 1.00 0.00 95 ASP A CA 11
ATOM 16840 C C . ASP A 1 20 ? -12.275 -11.239 -0.501 1.00 0.00 95 ASP A C 11
ATOM 16841 O O . ASP A 1 20 ? -13.054 -11.940 -1.147 1.00 0.00 95 ASP A O 11
ATOM 16850 N N . GLY A 1 21 ? -11.130 -10.784 -0.999 1.00 0.00 96 GLY A N 11
ATOM 16851 C CA . GLY A 1 21 ? -10.728 -11.095 -2.364 1.00 0.00 96 GLY A CA 11
ATOM 16852 C C . GLY A 1 21 ? -11.649 -10.413 -3.370 1.00 0.00 96 GLY A C 11
ATOM 16853 O O . GLY A 1 21 ? -11.854 -10.914 -4.476 1.00 0.00 96 GLY A O 11
ATOM 16857 N N . ASN A 1 22 ? -12.203 -9.270 -2.979 1.00 0.00 97 ASN A N 11
ATOM 16858 C CA . ASN A 1 22 ? -13.103 -8.534 -3.859 1.00 0.00 97 ASN A CA 11
ATOM 16859 C C . ASN A 1 22 ? -12.347 -7.444 -4.613 1.00 0.00 97 ASN A C 11
ATOM 16860 O O . ASN A 1 22 ? -12.925 -6.728 -5.430 1.00 0.00 97 ASN A O 11
ATOM 16871 N N . GLY A 1 23 ? -11.054 -7.319 -4.331 1.00 0.00 98 GLY A N 11
ATOM 16872 C CA . GLY A 1 23 ? -10.239 -6.304 -4.993 1.00 0.00 98 GLY A CA 11
ATOM 16873 C C . GLY A 1 23 ? -10.164 -5.020 -4.165 1.00 0.00 98 GLY A C 11
ATOM 16874 O O . GLY A 1 23 ? -9.747 -3.974 -4.667 1.00 0.00 98 GLY A O 11
ATOM 16878 N N . TYR A 1 24 ? -10.575 -5.103 -2.902 1.00 0.00 99 TYR A N 11
ATOM 16879 C CA . TYR A 1 24 ? -10.549 -3.926 -2.032 1.00 0.00 99 TYR A CA 11
ATOM 16880 C C . TYR A 1 24 ? -10.056 -4.260 -0.627 1.00 0.00 99 TYR A C 11
ATOM 16881 O O . TYR A 1 24 ? -10.161 -5.398 -0.167 1.00 0.00 99 TYR A O 11
ATOM 16899 N N . ILE A 1 25 ? -9.553 -3.235 0.063 1.00 0.00 100 ILE A N 11
ATOM 16900 C CA . ILE A 1 25 ? -9.082 -3.385 1.436 1.00 0.00 100 ILE A CA 11
ATOM 16901 C C . ILE A 1 25 ? -9.696 -2.264 2.268 1.00 0.00 100 ILE A C 11
ATOM 16902 O O . ILE A 1 25 ? -9.874 -1.154 1.770 1.00 0.00 100 ILE A O 11
ATOM 16918 N N . SER A 1 26 ? -10.030 -2.537 3.522 1.00 0.00 101 SER A N 11
ATOM 16919 C CA . SER A 1 26 ? -10.632 -1.504 4.359 1.00 0.00 101 SER A CA 11
ATOM 16920 C C . SER A 1 26 ? -9.685 -0.315 4.511 1.00 0.00 101 SER A C 11
ATOM 16921 O O . SER A 1 26 ? -8.505 -0.480 4.804 1.00 0.00 101 SER A O 11
ATOM 16929 N N . ALA A 1 27 ? -10.216 0.885 4.310 1.00 0.00 102 ALA A N 11
ATOM 16930 C CA . ALA A 1 27 ? -9.416 2.102 4.433 1.00 0.00 102 ALA A CA 11
ATOM 16931 C C . ALA A 1 27 ? -8.933 2.295 5.871 1.00 0.00 102 ALA A C 11
ATOM 16932 O O . ALA A 1 27 ? -7.818 2.752 6.110 1.00 0.00 102 ALA A O 11
ATOM 16939 N N . ALA A 1 28 ? -9.802 1.975 6.821 1.00 0.00 103 ALA A N 11
ATOM 16940 C CA . ALA A 1 28 ? -9.483 2.145 8.236 1.00 0.00 103 ALA A CA 11
ATOM 16941 C C . ALA A 1 28 ? -8.261 1.322 8.652 1.00 0.00 103 ALA A C 11
ATOM 16942 O O . ALA A 1 28 ? -7.427 1.793 9.426 1.00 0.00 103 ALA A O 11
ATOM 16949 N N . GLU A 1 29 ? -8.159 0.094 8.153 1.00 0.00 104 GLU A N 11
ATOM 16950 C CA . GLU A 1 29 ? -7.030 -0.762 8.513 1.00 0.00 104 GLU A CA 11
ATOM 16951 C C . GLU A 1 29 ? -5.743 -0.242 7.881 1.00 0.00 104 GLU A C 11
ATOM 16952 O O . GLU A 1 29 ? -4.656 -0.416 8.430 1.00 0.00 104 GLU A O 11
ATOM 16964 N N . LEU A 1 30 ? -5.876 0.398 6.724 1.00 0.00 105 LEU A N 11
ATOM 16965 C CA . LEU A 1 30 ? -4.712 0.940 6.029 1.00 0.00 105 LEU A CA 11
ATOM 16966 C C . LEU A 1 30 ? -4.019 1.982 6.903 1.00 0.00 105 LEU A C 11
ATOM 16967 O O . LEU A 1 30 ? -2.800 1.951 7.073 1.00 0.00 105 LEU A O 11
ATOM 16983 N N . ARG A 1 31 ? -4.803 2.908 7.450 1.00 0.00 106 ARG A N 11
ATOM 16984 C CA . ARG A 1 31 ? -4.247 3.956 8.298 1.00 0.00 106 ARG A CA 11
ATOM 16985 C C . ARG A 1 31 ? -3.484 3.340 9.465 1.00 0.00 106 ARG A C 11
ATOM 16986 O O . ARG A 1 31 ? -2.338 3.703 9.727 1.00 0.00 106 ARG A O 11
ATOM 17007 N N . HIS A 1 32 ? -4.112 2.395 10.154 1.00 0.00 107 HIS A N 11
ATOM 17008 C CA . HIS A 1 32 ? -3.467 1.725 11.279 1.00 0.00 107 HIS A CA 11
ATOM 17009 C C . HIS A 1 32 ? -2.218 0.977 10.821 1.00 0.00 107 HIS A C 11
ATOM 17010 O O . HIS A 1 32 ? -1.157 1.067 11.438 1.00 0.00 107 HIS A O 11
ATOM 17025 N N . VAL A 1 33 ? -2.365 0.233 9.734 1.00 0.00 108 VAL A N 11
ATOM 17026 C CA . VAL A 1 33 ? -1.270 -0.552 9.171 1.00 0.00 108 VAL A CA 11
ATOM 17027 C C . VAL A 1 33 ? -0.112 0.340 8.712 1.00 0.00 108 VAL A C 11
ATOM 17028 O O . VAL A 1 33 ? 1.057 -0.001 8.891 1.00 0.00 108 VAL A O 11
ATOM 17041 N N . MET A 1 34 ? -0.452 1.479 8.120 1.00 0.00 109 MET A N 11
ATOM 17042 C CA . MET A 1 34 ? 0.560 2.420 7.635 1.00 0.00 109 MET A CA 11
ATOM 17043 C C . MET A 1 34 ? 1.294 3.102 8.782 1.00 0.00 109 MET A C 11
ATOM 17044 O O . MET A 1 34 ? 2.465 3.453 8.644 1.00 0.00 109 MET A O 11
ATOM 17058 N N . THR A 1 35 ? 0.603 3.319 9.897 1.00 0.00 110 THR A N 11
ATOM 17059 C CA . THR A 1 35 ? 1.214 4.003 11.034 1.00 0.00 110 THR A CA 11
ATOM 17060 C C . THR A 1 35 ? 1.590 3.036 12.157 1.00 0.00 110 THR A C 11
ATOM 17061 O O . THR A 1 35 ? 2.331 3.405 13.069 1.00 0.00 110 THR A O 11
ATOM 17072 N N . ASN A 1 36 ? 1.076 1.808 12.100 1.00 0.00 111 ASN A N 11
ATOM 17073 C CA . ASN A 1 36 ? 1.372 0.821 13.139 1.00 0.00 111 ASN A CA 11
ATOM 17074 C C . ASN A 1 36 ? 2.351 -0.247 12.654 1.00 0.00 111 ASN A C 11
ATOM 17075 O O . ASN A 1 36 ? 3.088 -0.820 13.455 1.00 0.00 111 ASN A O 11
ATOM 17086 N N . LEU A 1 37 ? 2.344 -0.524 11.349 1.00 0.00 112 LEU A N 11
ATOM 17087 C CA . LEU A 1 37 ? 3.233 -1.545 10.789 1.00 0.00 112 LEU A CA 11
ATOM 17088 C C . LEU A 1 37 ? 4.199 -0.957 9.767 1.00 0.00 112 LEU A C 11
ATOM 17089 O O . LEU A 1 37 ? 4.189 0.241 9.484 1.00 0.00 112 LEU A O 11
ATOM 17105 N N . GLY A 1 38 ? 5.020 -1.840 9.210 1.00 0.00 113 GLY A N 11
ATOM 17106 C CA . GLY A 1 38 ? 5.996 -1.455 8.198 1.00 0.00 113 GLY A CA 11
ATOM 17107 C C . GLY A 1 38 ? 7.027 -0.469 8.739 1.00 0.00 113 GLY A C 11
ATOM 17108 O O . GLY A 1 38 ? 7.726 -0.752 9.712 1.00 0.00 113 GLY A O 11
ATOM 17112 N N . GLU A 1 39 ? 7.119 0.684 8.086 1.00 0.00 114 GLU A N 11
ATOM 17113 C CA . GLU A 1 39 ? 8.075 1.711 8.490 1.00 0.00 114 GLU A CA 11
ATOM 17114 C C . GLU A 1 39 ? 7.397 2.795 9.313 1.00 0.00 114 GLU A C 11
ATOM 17115 O O . GLU A 1 39 ? 7.963 3.865 9.539 1.00 0.00 114 GLU A O 11
ATOM 17127 N N . LYS A 1 40 ? 6.188 2.506 9.760 1.00 0.00 115 LYS A N 11
ATOM 17128 C CA . LYS A 1 40 ? 5.433 3.452 10.558 1.00 0.00 115 LYS A CA 11
ATOM 17129 C C . LYS A 1 40 ? 5.417 4.826 9.892 1.00 0.00 115 LYS A C 11
ATOM 17130 O O . LYS A 1 40 ? 6.390 5.577 9.955 1.00 0.00 115 LYS A O 11
ATOM 17149 N N . LEU A 1 41 ? 4.296 5.138 9.251 1.00 0.00 116 LEU A N 11
ATOM 17150 C CA . LEU A 1 41 ? 4.140 6.416 8.565 1.00 0.00 116 LEU A CA 11
ATOM 17151 C C . LEU A 1 41 ? 3.520 7.447 9.504 1.00 0.00 116 LEU A C 11
ATOM 17152 O O . LEU A 1 41 ? 2.830 7.091 10.458 1.00 0.00 116 LEU A O 11
ATOM 17168 N N . THR A 1 42 ? 3.752 8.725 9.219 1.00 0.00 117 THR A N 11
ATOM 17169 C CA . THR A 1 42 ? 3.194 9.795 10.038 1.00 0.00 117 THR A CA 11
ATOM 17170 C C . THR A 1 42 ? 1.846 10.234 9.475 1.00 0.00 117 THR A C 11
ATOM 17171 O O . THR A 1 42 ? 1.459 9.822 8.382 1.00 0.00 117 THR A O 11
ATOM 17182 N N . ASP A 1 43 ? 1.130 11.066 10.225 1.00 0.00 118 ASP A N 11
ATOM 17183 C CA . ASP A 1 43 ? -0.175 11.540 9.776 1.00 0.00 118 ASP A CA 11
ATOM 17184 C C . ASP A 1 43 ? -0.059 12.265 8.438 1.00 0.00 118 ASP A C 11
ATOM 17185 O O . ASP A 1 43 ? -0.903 12.100 7.556 1.00 0.00 118 ASP A O 11
ATOM 17194 N N . GLU A 1 44 ? 0.988 13.065 8.295 1.00 0.00 119 GLU A N 11
ATOM 17195 C CA . GLU A 1 44 ? 1.209 13.814 7.061 1.00 0.00 119 GLU A CA 11
ATOM 17196 C C . GLU A 1 44 ? 1.399 12.865 5.882 1.00 0.00 119 GLU A C 11
ATOM 17197 O O . GLU A 1 44 ? 0.845 13.081 4.803 1.00 0.00 119 GLU A O 11
ATOM 17209 N N . GLU A 1 45 ? 2.168 11.803 6.098 1.00 0.00 120 GLU A N 11
ATOM 17210 C CA . GLU A 1 45 ? 2.398 10.820 5.048 1.00 0.00 120 GLU A CA 11
ATOM 17211 C C . GLU A 1 45 ? 1.118 10.040 4.774 1.00 0.00 120 GLU A C 11
ATOM 17212 O O . GLU A 1 45 ? 0.789 9.742 3.627 1.00 0.00 120 GLU A O 11
ATOM 17224 N N . VAL A 1 46 ? 0.403 9.714 5.845 1.00 0.00 121 VAL A N 11
ATOM 17225 C CA . VAL A 1 46 ? -0.843 8.967 5.738 1.00 0.00 121 VAL A CA 11
ATOM 17226 C C . VAL A 1 46 ? -1.923 9.792 5.035 1.00 0.00 121 VAL A C 11
ATOM 17227 O O . VAL A 1 46 ? -2.660 9.274 4.200 1.00 0.00 121 VAL A O 11
ATOM 17240 N N . ASP A 1 47 ? -2.045 11.065 5.405 1.00 0.00 122 ASP A N 11
ATOM 17241 C CA . ASP A 1 47 ? -3.075 11.922 4.821 1.00 0.00 122 ASP A CA 11
ATOM 17242 C C . ASP A 1 47 ? -2.949 11.971 3.300 1.00 0.00 122 ASP A C 11
ATOM 17243 O O . ASP A 1 47 ? -3.937 11.817 2.583 1.00 0.00 122 ASP A O 11
ATOM 17252 N N . GLU A 1 48 ? -1.731 12.166 2.815 1.00 0.00 123 GLU A N 11
ATOM 17253 C CA . GLU A 1 48 ? -1.487 12.211 1.377 1.00 0.00 123 GLU A CA 11
ATOM 17254 C C . GLU A 1 48 ? -1.852 10.866 0.761 1.00 0.00 123 GLU A C 11
ATOM 17255 O O . GLU A 1 48 ? -2.411 10.794 -0.337 1.00 0.00 123 GLU A O 11
ATOM 17267 N N . MET A 1 49 ? -1.559 9.808 1.502 1.00 0.00 124 MET A N 11
ATOM 17268 C CA . MET A 1 49 ? -1.877 8.454 1.071 1.00 0.00 124 MET A CA 11
ATOM 17269 C C . MET A 1 49 ? -3.383 8.222 1.122 1.00 0.00 124 MET A C 11
ATOM 17270 O O . MET A 1 49 ? -3.944 7.519 0.284 1.00 0.00 124 MET A O 11
ATOM 17284 N N . ILE A 1 50 ? -4.018 8.789 2.147 1.00 0.00 125 ILE A N 11
ATOM 17285 C CA . ILE A 1 50 ? -5.451 8.607 2.352 1.00 0.00 125 ILE A CA 11
ATOM 17286 C C . ILE A 1 50 ? -6.258 9.149 1.174 1.00 0.00 125 ILE A C 11
ATOM 17287 O O . ILE A 1 50 ? -7.275 8.565 0.799 1.00 0.00 125 ILE A O 11
ATOM 17303 N N . ARG A 1 51 ? -5.821 10.264 0.594 1.00 0.00 126 ARG A N 11
ATOM 17304 C CA . ARG A 1 51 ? -6.553 10.834 -0.529 1.00 0.00 126 ARG A CA 11
ATOM 17305 C C . ARG A 1 51 ? -6.576 9.838 -1.679 1.00 0.00 126 ARG A C 11
ATOM 17306 O O . ARG A 1 51 ? -7.640 9.380 -2.096 1.00 0.00 126 ARG A O 11
ATOM 17327 N N . GLU A 1 52 ? -5.398 9.523 -2.202 1.00 0.00 127 GLU A N 11
ATOM 17328 C CA . GLU A 1 52 ? -5.291 8.598 -3.321 1.00 0.00 127 GLU A CA 11
ATOM 17329 C C . GLU A 1 52 ? -5.865 7.229 -2.970 1.00 0.00 127 GLU A C 11
ATOM 17330 O O . GLU A 1 52 ? -5.987 6.363 -3.836 1.00 0.00 127 GLU A O 11
ATOM 17342 N N . ALA A 1 53 ? -6.229 7.037 -1.707 1.00 0.00 128 ALA A N 11
ATOM 17343 C CA . ALA A 1 53 ? -6.802 5.765 -1.283 1.00 0.00 128 ALA A CA 11
ATOM 17344 C C . ALA A 1 53 ? -8.262 5.667 -1.731 1.00 0.00 128 ALA A C 11
ATOM 17345 O O . ALA A 1 53 ? -8.564 4.949 -2.679 1.00 0.00 128 ALA A O 11
ATOM 17352 N N . ASP A 1 54 ? -9.150 6.414 -1.055 1.00 0.00 129 ASP A N 11
ATOM 17353 C CA . ASP A 1 54 ? -10.584 6.432 -1.392 1.00 0.00 129 ASP A CA 11
ATOM 17354 C C . ASP A 1 54 ? -11.409 7.019 -0.251 1.00 0.00 129 ASP A C 11
ATOM 17355 O O . ASP A 1 54 ? -11.621 8.228 -0.165 1.00 0.00 129 ASP A O 11
ATOM 17364 N N . ILE A 1 55 ? -11.889 6.124 0.605 1.00 0.00 130 ILE A N 11
ATOM 17365 C CA . ILE A 1 55 ? -12.722 6.490 1.741 1.00 0.00 130 ILE A CA 11
ATOM 17366 C C . ILE A 1 55 ? -13.994 7.181 1.273 1.00 0.00 130 ILE A C 11
ATOM 17367 O O . ILE A 1 55 ? -14.305 8.288 1.712 1.00 0.00 130 ILE A O 11
ATOM 17383 N N . ASP A 1 56 ? -14.733 6.525 0.392 1.00 0.00 131 ASP A N 11
ATOM 17384 C CA . ASP A 1 56 ? -15.974 7.101 -0.104 1.00 0.00 131 ASP A CA 11
ATOM 17385 C C . ASP A 1 56 ? -17.097 6.835 0.888 1.00 0.00 131 ASP A C 11
ATOM 17386 O O . ASP A 1 56 ? -18.044 6.107 0.591 1.00 0.00 131 ASP A O 11
ATOM 17395 N N . GLY A 1 57 ? -16.979 7.429 2.074 1.00 0.00 132 GLY A N 11
ATOM 17396 C CA . GLY A 1 57 ? -17.983 7.247 3.113 1.00 0.00 132 GLY A CA 11
ATOM 17397 C C . GLY A 1 57 ? -17.896 5.842 3.700 1.00 0.00 132 GLY A C 11
ATOM 17398 O O . GLY A 1 57 ? -17.784 5.666 4.913 1.00 0.00 132 GLY A O 11
ATOM 17402 N N . ASP A 1 58 ? -17.973 4.847 2.823 1.00 0.00 133 ASP A N 11
ATOM 17403 C CA . ASP A 1 58 ? -17.930 3.452 3.240 1.00 0.00 133 ASP A CA 11
ATOM 17404 C C . ASP A 1 58 ? -16.622 3.089 3.944 1.00 0.00 133 ASP A C 11
ATOM 17405 O O . ASP A 1 58 ? -16.620 2.259 4.854 1.00 0.00 133 ASP A O 11
ATOM 17414 N N . GLY A 1 59 ? -15.519 3.712 3.551 1.00 0.00 134 GLY A N 11
ATOM 17415 C CA . GLY A 1 59 ? -14.244 3.424 4.201 1.00 0.00 134 GLY A CA 11
ATOM 17416 C C . GLY A 1 59 ? -13.534 2.208 3.603 1.00 0.00 134 GLY A C 11
ATOM 17417 O O . GLY A 1 59 ? -12.920 1.430 4.335 1.00 0.00 134 GLY A O 11
ATOM 17421 N N . GLN A 1 60 ? -13.582 2.067 2.278 1.00 0.00 135 GLN A N 11
ATOM 17422 C CA . GLN A 1 60 ? -12.893 0.962 1.605 1.00 0.00 135 GLN A CA 11
ATOM 17423 C C . GLN A 1 60 ? -11.934 1.518 0.564 1.00 0.00 135 GLN A C 11
ATOM 17424 O O . GLN A 1 60 ? -12.202 2.548 -0.051 1.00 0.00 135 GLN A O 11
ATOM 17438 N N . VAL A 1 61 ? -10.807 0.841 0.397 1.00 0.00 136 VAL A N 11
ATOM 17439 C CA . VAL A 1 61 ? -9.786 1.279 -0.546 1.00 0.00 136 VAL A CA 11
ATOM 17440 C C . VAL A 1 61 ? -9.421 0.201 -1.551 1.00 0.00 136 VAL A C 11
ATOM 17441 O O . VAL A 1 61 ? -9.184 -0.952 -1.190 1.00 0.00 136 VAL A O 11
ATOM 17454 N N . ASN A 1 62 ? -9.343 0.600 -2.816 1.00 0.00 137 ASN A N 11
ATOM 17455 C CA . ASN A 1 62 ? -8.967 -0.321 -3.871 1.00 0.00 137 ASN A CA 11
ATOM 17456 C C . ASN A 1 62 ? -7.458 -0.233 -4.096 1.00 0.00 137 ASN A C 11
ATOM 17457 O O . ASN A 1 62 ? -6.945 0.800 -4.522 1.00 0.00 137 ASN A O 11
ATOM 17468 N N . TYR A 1 63 ? -6.743 -1.305 -3.779 1.00 0.00 138 TYR A N 11
ATOM 17469 C CA . TYR A 1 63 ? -5.291 -1.298 -3.930 1.00 0.00 138 TYR A CA 11
ATOM 17470 C C . TYR A 1 63 ? -4.869 -1.124 -5.388 1.00 0.00 138 TYR A C 11
ATOM 17471 O O . TYR A 1 63 ? -3.682 -0.979 -5.674 1.00 0.00 138 TYR A O 11
ATOM 17489 N N . GLU A 1 64 ? -5.827 -1.145 -6.310 1.00 0.00 139 GLU A N 11
ATOM 17490 C CA . GLU A 1 64 ? -5.484 -0.995 -7.721 1.00 0.00 139 GLU A CA 11
ATOM 17491 C C . GLU A 1 64 ? -4.796 0.351 -7.971 1.00 0.00 139 GLU A C 11
ATOM 17492 O O . GLU A 1 64 ? -3.735 0.403 -8.592 1.00 0.00 139 GLU A O 11
ATOM 17504 N N . GLU A 1 65 ? -5.408 1.438 -7.502 1.00 0.00 140 GLU A N 11
ATOM 17505 C CA . GLU A 1 65 ? -4.842 2.773 -7.705 1.00 0.00 140 GLU A CA 11
ATOM 17506 C C . GLU A 1 65 ? -3.460 2.877 -7.065 1.00 0.00 140 GLU A C 11
ATOM 17507 O O . GLU A 1 65 ? -2.538 3.452 -7.644 1.00 0.00 140 GLU A O 11
ATOM 17519 N N . PHE A 1 66 ? -3.320 2.305 -5.877 1.00 0.00 141 PHE A N 11
ATOM 17520 C CA . PHE A 1 66 ? -2.034 2.334 -5.191 1.00 0.00 141 PHE A CA 11
ATOM 17521 C C . PHE A 1 66 ? -0.985 1.614 -6.030 1.00 0.00 141 PHE A C 11
ATOM 17522 O O . PHE A 1 66 ? 0.146 2.071 -6.152 1.00 0.00 141 PHE A O 11
ATOM 17539 N N . VAL A 1 67 ? -1.369 0.495 -6.623 1.00 0.00 142 VAL A N 11
ATOM 17540 C CA . VAL A 1 67 ? -0.446 -0.249 -7.466 1.00 0.00 142 VAL A CA 11
ATOM 17541 C C . VAL A 1 67 ? -0.051 0.575 -8.685 1.00 0.00 142 VAL A C 11
ATOM 17542 O O . VAL A 1 67 ? 1.116 0.589 -9.080 1.00 0.00 142 VAL A O 11
ATOM 17555 N N . GLN A 1 68 ? -1.018 1.281 -9.267 1.00 0.00 143 GLN A N 11
ATOM 17556 C CA . GLN A 1 68 ? -0.726 2.118 -10.425 1.00 0.00 143 GLN A CA 11
ATOM 17557 C C . GLN A 1 68 ? 0.287 3.183 -10.031 1.00 0.00 143 GLN A C 11
ATOM 17558 O O . GLN A 1 68 ? 1.210 3.488 -10.786 1.00 0.00 143 GLN A O 11
ATOM 17572 N N . MET A 1 69 ? 0.112 3.733 -8.834 1.00 0.00 144 MET A N 11
ATOM 17573 C CA . MET A 1 69 ? 1.025 4.754 -8.340 1.00 0.00 144 MET A CA 11
ATOM 17574 C C . MET A 1 69 ? 2.430 4.170 -8.258 1.00 0.00 144 MET A C 11
ATOM 17575 O O . MET A 1 69 ? 3.404 4.801 -8.668 1.00 0.00 144 MET A O 11
ATOM 17589 N N . MET A 1 70 ? 2.524 2.954 -7.726 1.00 0.00 145 MET A N 11
ATOM 17590 C CA . MET A 1 70 ? 3.808 2.278 -7.592 1.00 0.00 145 MET A CA 11
ATOM 17591 C C . MET A 1 70 ? 4.369 1.886 -8.954 1.00 0.00 145 MET A C 11
ATOM 17592 O O . MET A 1 70 ? 5.555 1.575 -9.075 1.00 0.00 145 MET A O 11
ATOM 17606 N N . THR A 1 71 ? 3.517 1.903 -9.977 1.00 0.00 146 THR A N 11
ATOM 17607 C CA . THR A 1 71 ? 3.943 1.550 -11.329 1.00 0.00 146 THR A CA 11
ATOM 17608 C C . THR A 1 71 ? 3.698 2.715 -12.284 1.00 0.00 146 THR A C 11
ATOM 17609 O O . THR A 1 71 ? 3.661 2.535 -13.500 1.00 0.00 146 THR A O 11
ATOM 17620 N N . ALA A 1 72 ? 3.531 3.908 -11.722 1.00 0.00 147 ALA A N 11
ATOM 17621 C CA . ALA A 1 72 ? 3.291 5.098 -12.532 1.00 0.00 147 ALA A CA 11
ATOM 17622 C C . ALA A 1 72 ? 4.028 6.299 -11.951 1.00 0.00 147 ALA A C 11
ATOM 17623 O O . ALA A 1 72 ? 3.431 7.348 -11.707 1.00 0.00 147 ALA A O 11
ATOM 17630 N N . LYS A 1 73 ? 5.329 6.140 -11.730 1.00 0.00 148 LYS A N 11
ATOM 17631 C CA . LYS A 1 73 ? 6.135 7.223 -11.176 1.00 0.00 148 LYS A CA 11
ATOM 17632 C C . LYS A 1 73 ? 6.485 8.241 -12.256 1.00 0.00 148 LYS A C 11
ATOM 17633 O O . LYS A 1 73 ? 7.286 9.117 -11.979 1.00 0.00 148 LYS A O 11
ATOM 17653 N N . PHE B 2 30 ? -9.146 -3.419 12.870 1.00 0.00 30 PHE B N 11
ATOM 17654 C CA . PHE B 2 30 ? -8.309 -4.238 11.949 1.00 0.00 30 PHE B CA 11
ATOM 17655 C C . PHE B 2 30 ? -8.672 -5.707 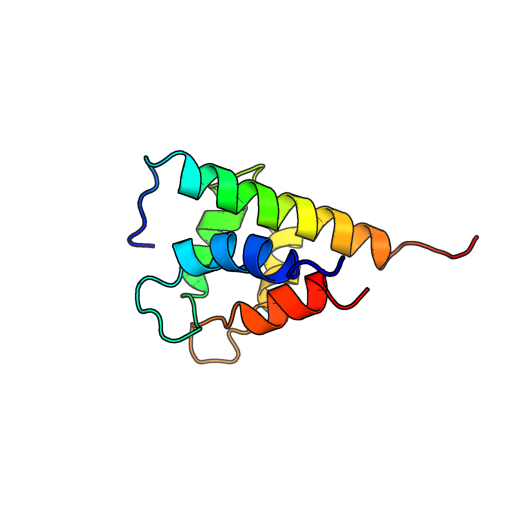12.117 1.00 0.00 30 PHE B C 11
ATOM 17656 O O . PHE B 2 30 ? -9.061 -6.139 13.202 1.00 0.00 30 PHE B O 11
ATOM 17673 N N . ASP B 2 31 ? -8.543 -6.473 11.040 1.00 0.00 31 ASP B N 11
ATOM 17674 C CA . ASP B 2 31 ? -8.862 -7.893 11.093 1.00 0.00 31 ASP B CA 11
ATOM 17675 C C . ASP B 2 31 ? -7.947 -8.687 10.164 1.00 0.00 31 ASP B C 11
ATOM 17676 O O . ASP B 2 31 ? -8.416 -9.378 9.260 1.00 0.00 31 ASP B O 11
ATOM 17685 N N . ILE B 2 32 ? -6.641 -8.588 10.401 1.00 0.00 32 ILE B N 11
ATOM 17686 C CA . ILE B 2 32 ? -5.665 -9.308 9.589 1.00 0.00 32 ILE B CA 11
ATOM 17687 C C . ILE B 2 32 ? -4.707 -10.059 10.500 1.00 0.00 32 ILE B C 11
ATOM 17688 O O . ILE B 2 32 ? -4.659 -9.803 11.703 1.00 0.00 32 ILE B O 11
ATOM 17704 N N . ASP B 2 33 ? -3.936 -10.975 9.931 1.00 0.00 33 ASP B N 11
ATOM 17705 C CA . ASP B 2 33 ? -2.984 -11.727 10.729 1.00 0.00 33 ASP B CA 11
ATOM 17706 C C . ASP B 2 33 ? -1.722 -10.896 10.934 1.00 0.00 33 ASP B C 11
ATOM 17707 O O . ASP B 2 33 ? -0.700 -11.121 10.286 1.00 0.00 33 ASP B O 11
ATOM 17716 N N . MET B 2 34 ? -1.814 -9.921 11.837 1.00 0.00 34 MET B N 11
ATOM 17717 C CA . MET B 2 34 ? -0.690 -9.037 12.124 1.00 0.00 34 MET B CA 11
ATOM 17718 C C . MET B 2 34 ? 0.484 -9.825 12.694 1.00 0.00 34 MET B C 11
ATOM 17719 O O . MET B 2 34 ? 1.643 -9.527 12.410 1.00 0.00 34 MET B O 11
ATOM 17733 N N . ASP B 2 35 ? 0.172 -10.826 13.511 1.00 0.00 35 ASP B N 11
ATOM 17734 C CA . ASP B 2 35 ? 1.203 -11.648 14.133 1.00 0.00 35 ASP B CA 11
ATOM 17735 C C . ASP B 2 35 ? 2.046 -12.355 13.075 1.00 0.00 35 ASP B C 11
ATOM 17736 O O . ASP B 2 35 ? 3.261 -12.483 13.226 1.00 0.00 35 ASP B O 11
ATOM 17745 N N . ALA B 2 36 ? 1.400 -12.815 12.009 1.00 0.00 36 ALA B N 11
ATOM 17746 C CA . ALA B 2 36 ? 2.116 -13.510 10.947 1.00 0.00 36 ALA B CA 11
ATOM 17747 C C . ALA B 2 36 ? 3.190 -12.590 10.334 1.00 0.00 36 ALA B C 11
ATOM 17748 O O . ALA B 2 36 ? 2.864 -11.494 9.879 1.00 0.00 36 ALA B O 11
ATOM 17755 N N . PRO B 2 37 ? 4.451 -12.995 10.287 1.00 0.00 37 PRO B N 11
ATOM 17756 C CA . PRO B 2 37 ? 5.530 -12.148 9.684 1.00 0.00 37 PRO B CA 11
ATOM 17757 C C . PRO B 2 37 ? 5.176 -11.665 8.280 1.00 0.00 37 PRO B C 11
ATOM 17758 O O . PRO B 2 37 ? 5.661 -10.628 7.829 1.00 0.00 37 PRO B O 11
ATOM 17769 N N . GLU B 2 38 ? 4.344 -12.435 7.588 1.00 0.00 38 GLU B N 11
ATOM 17770 C CA . GLU B 2 38 ? 3.951 -12.087 6.228 1.00 0.00 38 GLU B CA 11
ATOM 17771 C C . GLU B 2 38 ? 3.264 -10.720 6.194 1.00 0.00 38 GLU B C 11
ATOM 17772 O O . GLU B 2 38 ? 3.531 -9.911 5.306 1.00 0.00 38 GLU B O 11
ATOM 17784 N N . THR B 2 39 ? 2.374 -10.468 7.151 1.00 0.00 39 THR B N 11
ATOM 17785 C CA . THR B 2 39 ? 1.662 -9.192 7.187 1.00 0.00 39 THR B CA 11
ATOM 17786 C C . THR B 2 39 ? 2.633 -8.030 7.365 1.00 0.00 39 THR B C 11
ATOM 17787 O O . THR B 2 39 ? 2.570 -7.044 6.633 1.00 0.00 39 THR B O 11
ATOM 17798 N N . GLU B 2 40 ? 3.539 -8.154 8.329 1.00 0.00 40 GLU B N 11
ATOM 17799 C CA . GLU B 2 40 ? 4.519 -7.103 8.567 1.00 0.00 40 GLU B CA 11
ATOM 17800 C C . GLU B 2 40 ? 5.430 -6.969 7.354 1.00 0.00 40 GLU B C 11
ATOM 17801 O O . GLU B 2 40 ? 5.771 -5.865 6.933 1.00 0.00 40 GLU B O 11
ATOM 17813 N N . ARG B 2 41 ? 5.804 -8.114 6.795 1.00 0.00 41 ARG B N 11
ATOM 17814 C CA . ARG B 2 41 ? 6.663 -8.148 5.620 1.00 0.00 41 ARG B CA 11
ATOM 17815 C C . ARG B 2 41 ? 5.988 -7.450 4.442 1.00 0.00 41 ARG B C 11
ATOM 17816 O O . ARG B 2 41 ? 6.607 -6.646 3.747 1.00 0.00 41 ARG B O 11
ATOM 17837 N N . ALA B 2 42 ? 4.715 -7.766 4.227 1.00 0.00 42 ALA B N 11
ATOM 17838 C CA . ALA B 2 42 ? 3.964 -7.164 3.131 1.00 0.00 42 ALA B CA 11
ATOM 17839 C C . ALA B 2 42 ? 3.884 -5.654 3.314 1.00 0.00 42 ALA B C 11
ATOM 17840 O O . ALA B 2 42 ? 4.006 -4.895 2.353 1.00 0.00 42 ALA B O 11
ATOM 17847 N N . ALA B 2 43 ? 3.682 -5.229 4.554 1.00 0.00 43 ALA B N 11
ATOM 17848 C CA . ALA B 2 43 ? 3.591 -3.808 4.861 1.00 0.00 43 ALA B CA 11
ATOM 17849 C C . ALA B 2 43 ? 4.893 -3.098 4.506 1.00 0.00 43 ALA B C 11
ATOM 17850 O O . ALA B 2 43 ? 4.883 -1.977 4.005 1.00 0.00 43 ALA B O 11
ATOM 17857 N N . VAL B 2 44 ? 6.015 -3.755 4.776 1.00 0.00 44 VAL B N 11
ATOM 17858 C CA . VAL B 2 44 ? 7.315 -3.162 4.490 1.00 0.00 44 VAL B CA 11
ATOM 17859 C C . VAL B 2 44 ? 7.469 -2.863 3.002 1.00 0.00 44 VAL B C 11
ATOM 17860 O O . VAL B 2 44 ? 7.920 -1.783 2.628 1.00 0.00 44 VAL B O 11
ATOM 17873 N N . ALA B 2 45 ? 7.103 -3.819 2.155 1.00 0.00 45 ALA B N 11
ATOM 17874 C CA . ALA B 2 45 ? 7.227 -3.620 0.713 1.00 0.00 45 ALA B CA 11
ATOM 17875 C C . ALA B 2 45 ? 6.368 -2.449 0.242 1.00 0.00 45 ALA B C 11
ATOM 17876 O O . ALA B 2 45 ? 6.831 -1.599 -0.518 1.00 0.00 45 ALA B O 11
ATOM 17883 N N . ILE B 2 46 ? 5.119 -2.407 0.695 1.00 0.00 46 ILE B N 11
ATOM 17884 C CA . ILE B 2 46 ? 4.217 -1.329 0.305 1.00 0.00 46 ILE B CA 11
ATOM 17885 C C . ILE B 2 46 ? 4.677 0.011 0.870 1.00 0.00 46 ILE B C 11
ATOM 17886 O O . ILE B 2 46 ? 4.730 1.012 0.156 1.00 0.00 46 ILE B O 11
ATOM 17902 N N . GLN B 2 47 ? 4.991 0.023 2.160 1.00 0.00 47 GLN B N 11
ATOM 17903 C CA . GLN B 2 47 ? 5.425 1.249 2.821 1.00 0.00 47 GLN B CA 11
ATOM 17904 C C . GLN B 2 47 ? 6.803 1.679 2.323 1.00 0.00 47 GLN B C 11
ATOM 17905 O O . GLN B 2 47 ? 7.049 2.866 2.103 1.00 0.00 47 GLN B O 11
ATOM 17919 N N . SER B 2 48 ? 7.695 0.712 2.135 1.00 0.00 48 SER B N 11
ATOM 17920 C CA . SER B 2 48 ? 9.037 1.013 1.650 1.00 0.00 48 SER B CA 11
ATOM 17921 C C . SER B 2 48 ? 8.968 1.616 0.252 1.00 0.00 48 SER B C 11
ATOM 17922 O O . SER B 2 48 ? 9.655 2.591 -0.055 1.00 0.00 48 SER B O 11
ATOM 17930 N N . GLN B 2 49 ? 8.132 1.020 -0.592 1.00 0.00 49 GLN B N 11
ATOM 17931 C CA . GLN B 2 49 ? 7.969 1.490 -1.960 1.00 0.00 49 GLN B CA 11
ATOM 17932 C C . GLN B 2 49 ? 7.395 2.906 -1.970 1.00 0.00 49 GLN B C 11
ATOM 17933 O O . GLN B 2 49 ? 7.755 3.727 -2.813 1.00 0.00 49 GLN B O 11
ATOM 17947 N N . PHE B 2 50 ? 6.497 3.180 -1.027 1.00 0.00 50 PHE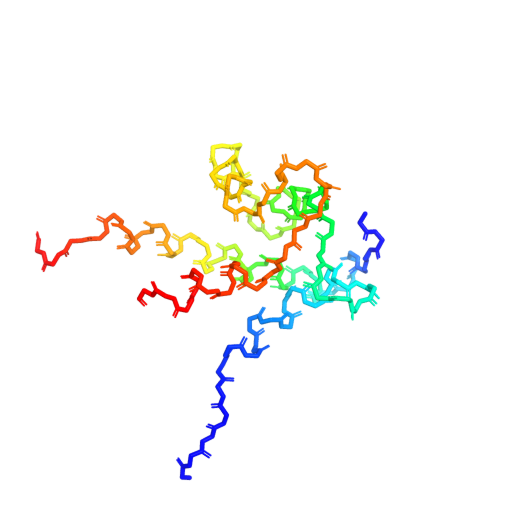 B N 11
ATOM 17948 C CA . PHE B 2 50 ? 5.871 4.497 -0.932 1.00 0.00 50 PHE B CA 11
ATOM 17949 C C . PHE B 2 50 ? 6.927 5.586 -0.767 1.00 0.00 50 PHE B C 11
ATOM 17950 O O . PHE B 2 50 ? 6.868 6.620 -1.431 1.00 0.00 50 PHE B O 11
ATOM 17967 N N . ARG B 2 51 ? 7.888 5.356 0.119 1.00 0.00 51 ARG B N 11
ATOM 17968 C CA . ARG B 2 51 ? 8.940 6.341 0.346 1.00 0.00 51 ARG B CA 11
ATOM 17969 C C . ARG B 2 51 ? 9.670 6.637 -0.963 1.00 0.00 51 ARG B C 11
ATOM 17970 O O . ARG B 2 51 ? 9.903 7.797 -1.303 1.00 0.00 51 ARG B O 11
ATOM 17991 N N . LYS B 2 52 ? 10.014 5.585 -1.699 1.00 0.00 52 LYS B N 11
ATOM 17992 C CA . LYS B 2 52 ? 10.700 5.751 -2.978 1.00 0.00 52 LYS B CA 11
ATOM 17993 C C . LYS B 2 52 ? 9.815 6.524 -3.953 1.00 0.00 52 LYS B C 11
ATOM 17994 O O . LYS B 2 52 ? 10.288 7.391 -4.686 1.00 0.00 52 LYS B O 11
ATOM 18013 N N . PHE B 2 53 ? 8.527 6.196 -3.951 1.00 0.00 53 PHE B N 11
ATOM 18014 C CA . PHE B 2 53 ? 7.570 6.854 -4.835 1.00 0.00 53 PHE B CA 11
ATOM 18015 C C . PHE B 2 53 ? 7.555 8.358 -4.578 1.00 0.00 53 PHE B C 11
ATOM 18016 O O . PHE B 2 53 ? 7.597 9.158 -5.513 1.00 0.00 53 PHE B O 11
ATOM 18033 N N . GLN B 2 54 ? 7.493 8.734 -3.306 1.00 0.00 54 GLN B N 11
ATOM 18034 C CA . GLN B 2 54 ? 7.469 10.144 -2.934 1.00 0.00 54 GLN B CA 11
ATOM 18035 C C . GLN B 2 54 ? 8.744 10.842 -3.398 1.00 0.00 54 GLN B C 11
ATOM 18036 O O . GLN B 2 54 ? 8.706 11.986 -3.850 1.00 0.00 54 GLN B O 11
ATOM 18050 N N . LYS B 2 55 ? 9.874 10.152 -3.278 1.00 0.00 55 LYS B N 11
ATOM 18051 C CA . LYS B 2 55 ? 11.149 10.727 -3.689 1.00 0.00 55 LYS B CA 11
ATOM 18052 C C . LYS B 2 55 ? 11.122 11.089 -5.171 1.00 0.00 55 LYS B C 11
ATOM 18053 O O . LYS B 2 55 ? 11.539 12.180 -5.561 1.00 0.00 55 LYS B O 11
ATOM 18072 N N . LYS B 2 56 ? 10.622 10.172 -5.993 1.00 0.00 56 LYS B N 11
ATOM 18073 C CA . LYS B 2 56 ? 10.540 10.415 -7.430 1.00 0.00 56 LYS B CA 11
ATOM 18074 C C . LYS B 2 56 ? 9.604 11.582 -7.724 1.00 0.00 56 LYS B C 11
ATOM 18075 O O . LYS B 2 56 ? 9.873 12.400 -8.604 1.00 0.00 56 LYS B O 11
ATOM 18094 N N . LYS B 2 57 ? 8.502 11.651 -6.984 1.00 0.00 57 LYS B N 11
ATOM 18095 C CA . LYS B 2 57 ? 7.528 12.720 -7.176 1.00 0.00 57 LYS B CA 11
ATOM 18096 C C . LYS B 2 57 ? 8.178 14.078 -6.920 1.00 0.00 57 LYS B C 11
ATOM 18097 O O . LYS B 2 57 ? 7.964 15.030 -7.670 1.00 0.00 57 LYS B O 11
ATOM 18116 N N . ALA B 2 58 ? 8.969 14.157 -5.856 1.00 0.00 58 ALA B N 11
ATOM 18117 C CA . ALA B 2 58 ? 9.645 15.403 -5.512 1.00 0.00 58 ALA B CA 11
ATOM 18118 C C . ALA B 2 58 ? 10.581 15.831 -6.637 1.00 0.00 58 ALA B C 11
ATOM 18119 O O . ALA B 2 58 ? 10.681 17.014 -6.958 1.00 0.00 58 ALA B O 11
ATOM 18126 N N . GLY B 2 59 ? 11.263 14.859 -7.235 1.00 0.00 59 GLY B N 11
ATOM 18127 C CA . GLY B 2 59 ? 12.188 15.149 -8.324 1.00 0.00 59 GLY B CA 11
ATOM 18128 C C . GLY B 2 59 ? 11.435 15.591 -9.573 1.00 0.00 59 GLY B C 11
ATOM 18129 O O . GLY B 2 59 ? 10.277 15.226 -9.774 1.00 0.00 59 GLY B O 11
ATOM 18133 N N . SER B 2 60 ? 12.102 16.384 -10.408 1.00 0.00 60 SER B N 11
ATOM 18134 C CA . SER B 2 60 ? 11.494 16.880 -11.638 1.00 0.00 60 SER B CA 11
ATOM 18135 C C . SER B 2 60 ? 12.403 16.610 -12.833 1.00 0.00 60 SER B C 11
ATOM 18136 O O . SER B 2 60 ? 13.616 16.468 -12.684 1.00 0.00 60 SER B O 11
ATOM 18144 N N . GLN B 2 61 ? 11.806 16.537 -14.017 1.00 0.00 61 GLN B N 11
ATOM 18145 C CA . GLN B 2 61 ? 12.568 16.281 -15.233 1.00 0.00 61 GLN B CA 11
ATOM 18146 C C . GLN B 2 61 ? 12.069 17.156 -16.381 1.00 0.00 61 GLN B C 11
ATOM 18147 O O . GLN B 2 61 ? 10.906 17.554 -16.410 1.00 0.00 61 GLN B O 11
ATOM 18161 N N . SER B 2 62 ? 12.961 17.451 -17.322 1.00 0.00 62 SER B N 11
ATOM 18162 C CA . SER B 2 62 ? 12.603 18.281 -18.466 1.00 0.00 62 SER B CA 11
ATOM 18163 C C . SER B 2 62 ? 13.702 18.236 -19.524 1.00 0.00 62 SER B C 11
ATOM 18164 O O . SER B 2 62 ? 13.598 18.976 -20.489 1.00 0.00 62 SER B O 11
ATOM 18173 N N . MET A 1 1 ? 4.590 -17.059 -14.711 1.00 0.00 76 MET A N 12
ATOM 18174 C CA . MET A 1 1 ? 4.965 -16.434 -13.412 1.00 0.00 76 MET A CA 12
ATOM 18175 C C . MET A 1 1 ? 6.351 -15.812 -13.529 1.00 0.00 76 MET A C 12
ATOM 18176 O O . MET A 1 1 ? 7.211 -16.324 -14.246 1.00 0.00 76 MET A O 12
ATOM 18192 N N . LYS A 1 2 ? 6.560 -14.708 -12.818 1.00 0.00 77 LYS A N 12
ATOM 18193 C CA . LYS A 1 2 ? 7.847 -14.020 -12.842 1.00 0.00 77 LYS A CA 12
ATOM 18194 C C . LYS A 1 2 ? 8.050 -13.315 -14.180 1.00 0.00 77 LYS A C 12
ATOM 18195 O O . LYS A 1 2 ? 8.313 -12.114 -14.228 1.00 0.00 77 LYS A O 12
ATOM 18214 N N . ASP A 1 3 ? 7.925 -14.075 -15.264 1.00 0.00 78 ASP A N 12
ATOM 18215 C CA . ASP A 1 3 ? 8.096 -13.515 -16.599 1.00 0.00 78 ASP A CA 12
ATOM 18216 C C . ASP A 1 3 ? 6.744 -13.154 -17.208 1.00 0.00 78 ASP A C 12
ATOM 18217 O O . ASP A 1 3 ? 6.463 -13.493 -18.357 1.00 0.00 78 ASP A O 12
ATOM 18226 N N . THR A 1 4 ? 5.911 -12.467 -16.434 1.00 0.00 79 THR A N 12
ATOM 18227 C CA . THR A 1 4 ? 4.595 -12.069 -16.916 1.00 0.00 79 THR A CA 12
ATOM 18228 C C . THR A 1 4 ? 4.253 -10.657 -16.454 1.00 0.00 79 THR A C 12
ATOM 18229 O O . THR A 1 4 ? 3.997 -9.772 -17.270 1.00 0.00 79 THR A O 12
ATOM 18240 N N . ASP A 1 5 ? 4.261 -10.451 -15.139 1.00 0.00 80 ASP A N 12
ATOM 18241 C CA . ASP A 1 5 ? 3.958 -9.138 -14.579 1.00 0.00 80 ASP A CA 12
ATOM 18242 C C . ASP A 1 5 ? 4.198 -9.120 -13.072 1.00 0.00 80 ASP A C 12
ATOM 18243 O O . ASP A 1 5 ? 3.789 -10.035 -12.361 1.00 0.00 80 ASP A O 12
ATOM 18252 N N . SER A 1 6 ? 4.852 -8.066 -12.594 1.00 0.00 81 SER A N 12
ATOM 18253 C CA . SER A 1 6 ? 5.129 -7.923 -11.165 1.00 0.00 81 SER A CA 12
ATOM 18254 C C . SER A 1 6 ? 3.916 -7.354 -10.442 1.00 0.00 81 SER A C 12
ATOM 18255 O O . SER A 1 6 ? 3.898 -7.262 -9.217 1.00 0.00 81 SER A O 12
ATOM 18263 N N . GLU A 1 7 ? 2.911 -6.955 -11.204 1.00 0.00 82 GLU A N 12
ATOM 18264 C CA . GLU A 1 7 ? 1.715 -6.377 -10.608 1.00 0.00 82 GLU A CA 12
ATOM 18265 C C . GLU A 1 7 ? 1.126 -7.350 -9.598 1.00 0.00 82 GLU A C 12
ATOM 18266 O O . GLU A 1 7 ? 0.615 -6.946 -8.553 1.00 0.00 82 GLU A O 12
ATOM 18278 N N . GLU A 1 8 ? 1.217 -8.631 -9.912 1.00 0.00 83 GLU A N 12
ATOM 18279 C CA . GLU A 1 8 ? 0.707 -9.671 -9.026 1.00 0.00 83 GLU A CA 12
ATOM 18280 C C . GLU A 1 8 ? 1.518 -9.732 -7.729 1.00 0.00 83 GLU A C 12
ATOM 18281 O O . GLU A 1 8 ? 1.006 -10.137 -6.686 1.00 0.00 83 GLU A O 12
ATOM 18293 N N . GLU A 1 9 ? 2.791 -9.348 -7.804 1.00 0.00 84 GLU A N 12
ATOM 18294 C CA . GLU A 1 9 ? 3.660 -9.386 -6.629 1.00 0.00 84 GLU A CA 12
ATOM 18295 C C . GLU A 1 9 ? 3.140 -8.448 -5.540 1.00 0.00 84 GLU A C 12
ATOM 18296 O O . GLU A 1 9 ? 3.054 -8.823 -4.369 1.00 0.00 84 GLU A O 12
ATOM 18308 N N . ILE A 1 10 ? 2.785 -7.230 -5.936 1.00 0.00 85 ILE A N 12
ATOM 18309 C CA . ILE A 1 10 ? 2.266 -6.253 -4.991 1.00 0.00 85 ILE A CA 12
ATOM 18310 C C . ILE A 1 10 ? 0.850 -6.626 -4.575 1.00 0.00 85 ILE A C 12
ATOM 18311 O O . ILE A 1 10 ? 0.414 -6.328 -3.464 1.00 0.00 85 ILE A O 12
ATOM 18327 N N . ARG A 1 11 ? 0.143 -7.300 -5.469 1.00 0.00 86 ARG A N 12
ATOM 18328 C CA . ARG A 1 11 ? -1.216 -7.731 -5.186 1.00 0.00 86 ARG A CA 12
ATOM 18329 C C . ARG A 1 11 ? -1.224 -8.660 -3.980 1.00 0.00 86 ARG A C 12
ATOM 18330 O O . ARG A 1 11 ? -2.114 -8.590 -3.136 1.00 0.00 86 ARG A O 12
ATOM 18351 N N . GLU A 1 12 ? -0.218 -9.526 -3.902 1.00 0.00 87 GLU A N 12
ATOM 18352 C CA . GLU A 1 12 ? -0.118 -10.459 -2.788 1.00 0.00 87 GLU A CA 12
ATOM 18353 C C . GLU A 1 12 ? -0.047 -9.679 -1.479 1.00 0.00 87 GLU A C 12
ATOM 18354 O O . GLU A 1 12 ? -0.703 -10.027 -0.497 1.00 0.00 87 GLU A O 12
ATOM 18366 N N . ALA A 1 13 ? 0.755 -8.621 -1.479 1.00 0.00 88 ALA A N 12
ATOM 18367 C CA . ALA A 1 13 ? 0.911 -7.785 -0.293 1.00 0.00 88 ALA A CA 12
ATOM 18368 C C . ALA A 1 13 ? -0.423 -7.169 0.120 1.00 0.00 88 ALA A C 12
ATOM 18369 O O . ALA A 1 13 ? -0.726 -7.073 1.309 1.00 0.00 88 ALA A O 12
ATOM 18376 N N . PHE A 1 14 ? -1.234 -6.779 -0.862 1.00 0.00 89 PHE A N 12
ATOM 18377 C CA . PHE A 1 14 ? -2.545 -6.212 -0.563 1.00 0.00 89 PHE A CA 12
ATOM 18378 C C . PHE A 1 14 ? -3.524 -7.316 -0.170 1.00 0.00 89 PHE A C 12
ATOM 18379 O O . PHE A 1 14 ? -4.304 -7.164 0.770 1.00 0.00 89 PHE A O 12
ATOM 18396 N N . ARG A 1 15 ? -3.487 -8.420 -0.914 1.00 0.00 90 ARG A N 12
ATOM 18397 C CA . ARG A 1 15 ? -4.392 -9.534 -0.649 1.00 0.00 90 ARG A CA 12
ATOM 18398 C C . ARG A 1 15 ? -4.380 -9.888 0.830 1.00 0.00 90 ARG A C 12
ATOM 18399 O O . ARG A 1 15 ? -5.352 -10.431 1.354 1.00 0.00 90 ARG A O 12
ATOM 18420 N N . VAL A 1 16 ? -3.290 -9.555 1.507 1.00 0.00 91 VAL A N 12
ATOM 18421 C CA . VAL A 1 16 ? -3.183 -9.819 2.934 1.00 0.00 91 VAL A CA 12
ATOM 18422 C C . VAL A 1 16 ? -4.265 -9.053 3.687 1.00 0.00 91 VAL A C 12
ATOM 18423 O O . VAL A 1 16 ? -4.865 -9.570 4.629 1.00 0.00 91 VAL A O 12
ATOM 18436 N N . PHE A 1 17 ? -4.502 -7.810 3.270 1.00 0.00 92 PHE A N 12
ATOM 18437 C CA . PHE A 1 17 ? -5.510 -6.978 3.921 1.00 0.00 92 PHE A CA 12
ATOM 18438 C C . PHE A 1 17 ? -6.899 -7.225 3.328 1.00 0.00 92 PHE A C 12
ATOM 18439 O O . PHE A 1 17 ? -7.908 -7.025 4.002 1.00 0.00 92 PHE A O 12
ATOM 18456 N N . ASP A 1 18 ? -6.949 -7.674 2.075 1.00 0.00 93 ASP A N 12
ATOM 18457 C CA . ASP A 1 18 ? -8.234 -7.952 1.437 1.00 0.00 93 ASP A CA 12
ATOM 18458 C C . ASP A 1 18 ? -8.655 -9.387 1.727 1.00 0.00 93 ASP A C 12
ATOM 18459 O O . ASP A 1 18 ? -8.539 -10.261 0.867 1.00 0.00 93 ASP A O 12
ATOM 18468 N N . LYS A 1 19 ? -9.134 -9.628 2.941 1.00 0.00 94 LYS A N 12
ATOM 18469 C CA . LYS A 1 19 ? -9.563 -10.964 3.338 1.00 0.00 94 LYS A CA 12
ATOM 18470 C C . LYS A 1 19 ? -10.852 -11.372 2.642 1.00 0.00 94 LYS A C 12
ATOM 18471 O O . LYS A 1 19 ? -11.161 -12.559 2.535 1.00 0.00 94 LYS A O 12
ATOM 18490 N N . ASP A 1 20 ? -11.601 -10.389 2.168 1.00 0.00 95 ASP A N 12
ATOM 18491 C CA . ASP A 1 20 ? -12.857 -10.670 1.483 1.00 0.00 95 ASP A CA 12
ATOM 18492 C C . ASP A 1 20 ? -12.609 -11.021 0.020 1.00 0.00 95 ASP A C 12
ATOM 18493 O O . ASP A 1 20 ? -13.408 -11.721 -0.603 1.00 0.00 95 ASP A O 12
ATOM 18502 N N . GLY A 1 21 ? -11.502 -10.529 -0.527 1.00 0.00 96 GLY A N 12
ATOM 18503 C CA . GLY A 1 21 ? -11.175 -10.802 -1.921 1.00 0.00 96 GLY A CA 12
ATOM 18504 C C . GLY A 1 21 ? -12.167 -10.106 -2.848 1.00 0.00 96 GLY A C 12
ATOM 18505 O O . GLY A 1 21 ? -12.486 -10.612 -3.923 1.00 0.00 96 GLY A O 12
ATOM 18509 N N . ASN A 1 22 ? -12.653 -8.945 -2.420 1.00 0.00 97 ASN A N 12
ATOM 18510 C CA . ASN A 1 22 ? -13.610 -8.188 -3.219 1.00 0.00 97 ASN A CA 12
ATOM 18511 C C . ASN A 1 22 ? -12.901 -7.116 -4.040 1.00 0.00 97 ASN A C 12
ATOM 18512 O O . ASN A 1 22 ? -13.535 -6.386 -4.802 1.00 0.00 97 ASN A O 12
ATOM 18523 N N . GLY A 1 23 ? -11.583 -7.031 -3.886 1.00 0.00 98 GLY A N 12
ATOM 18524 C CA . GLY A 1 23 ? -10.801 -6.044 -4.624 1.00 0.00 98 GLY A CA 12
ATOM 18525 C C . GLY A 1 23 ? -10.595 -4.767 -3.809 1.00 0.00 98 GLY A C 12
ATOM 18526 O O . GLY A 1 23 ? -10.059 -3.782 -4.318 1.00 0.00 98 GLY A O 12
ATOM 18530 N N . TYR A 1 24 ? -11.027 -4.786 -2.548 1.00 0.00 99 TYR A N 12
ATOM 18531 C CA . TYR A 1 24 ? -10.883 -3.608 -1.689 1.00 0.00 99 TYR A CA 12
ATOM 18532 C C . TYR A 1 24 ? -10.362 -3.981 -0.305 1.00 0.00 99 TYR A C 12
ATOM 18533 O O . TYR A 1 24 ? -10.496 -5.120 0.141 1.00 0.00 99 TYR A O 12
ATOM 18551 N N . ILE A 1 25 ? -9.795 -2.988 0.379 1.00 0.00 100 ILE A N 12
ATOM 18552 C CA . ILE A 1 25 ? -9.280 -3.175 1.734 1.00 0.00 100 ILE A CA 12
ATOM 18553 C C . ILE A 1 25 ? -9.794 -2.027 2.595 1.00 0.00 100 ILE A C 12
ATOM 18554 O O . ILE A 1 25 ? -10.004 -0.927 2.088 1.00 0.00 100 ILE A O 12
ATOM 18570 N N . SER A 1 26 ? -9.999 -2.256 3.885 1.00 0.00 101 SER A N 12
ATOM 18571 C CA . SER A 1 26 ? -10.490 -1.183 4.739 1.00 0.00 101 SER A CA 12
ATOM 18572 C C . SER A 1 26 ? -9.501 -0.017 4.733 1.00 0.00 101 SER A C 12
ATOM 18573 O O . SER A 1 26 ? -8.305 -0.209 4.900 1.00 0.00 101 SER A O 12
ATOM 18581 N N . ALA A 1 27 ? -10.009 1.190 4.536 1.00 0.00 102 ALA A N 12
ATOM 18582 C CA . ALA A 1 27 ? -9.155 2.373 4.518 1.00 0.00 102 ALA A CA 12
ATOM 18583 C C . ALA A 1 27 ? -8.550 2.636 5.900 1.00 0.00 102 ALA A C 12
ATOM 18584 O O . ALA A 1 27 ? -7.407 3.072 6.016 1.00 0.00 102 ALA A O 12
ATOM 18591 N N . ALA A 1 28 ? -9.345 2.402 6.940 1.00 0.00 103 ALA A N 12
ATOM 18592 C CA . ALA A 1 28 ? -8.903 2.652 8.314 1.00 0.00 103 ALA A CA 12
ATOM 18593 C C . ALA A 1 28 ? -7.679 1.818 8.703 1.00 0.00 103 ALA A C 12
ATOM 18594 O O . ALA A 1 28 ? -6.768 2.327 9.358 1.00 0.00 103 ALA A O 12
ATOM 18601 N N . GLU A 1 29 ? -7.657 0.543 8.326 1.00 0.00 104 GLU A N 12
ATOM 18602 C CA . GLU A 1 29 ? -6.528 -0.312 8.683 1.00 0.00 104 GLU A CA 12
ATOM 18603 C C . GLU A 1 29 ? -5.281 0.109 7.921 1.00 0.00 104 GLU A C 12
ATOM 18604 O O . GLU A 1 29 ? -4.159 -0.093 8.384 1.00 0.00 104 GLU A O 12
ATOM 18616 N N . LEU A 1 30 ? -5.485 0.702 6.750 1.00 0.00 105 LEU A N 12
ATOM 18617 C CA . LEU A 1 30 ? -4.360 1.153 5.938 1.00 0.00 105 LEU A CA 12
ATOM 18618 C C . LEU A 1 30 ? -3.577 2.202 6.718 1.00 0.00 105 LEU A C 12
ATOM 18619 O O . LEU A 1 30 ? -2.348 2.174 6.762 1.00 0.00 105 LEU A O 12
ATOM 18635 N N . ARG A 1 31 ? -4.309 3.140 7.315 1.00 0.00 106 ARG A N 12
ATOM 18636 C CA . ARG A 1 31 ? -3.682 4.214 8.075 1.00 0.00 106 ARG A CA 12
ATOM 18637 C C . ARG A 1 31 ? -2.805 3.636 9.178 1.00 0.00 106 ARG A C 12
ATOM 18638 O O . ARG A 1 31 ? -1.643 4.010 9.314 1.00 0.00 106 ARG A O 12
ATOM 18659 N N . HIS A 1 32 ? -3.356 2.721 9.958 1.00 0.00 107 HIS A N 12
ATOM 18660 C CA . HIS A 1 32 ? -2.591 2.107 11.033 1.00 0.00 107 HIS A CA 12
ATOM 18661 C C . HIS A 1 32 ? -1.403 1.337 10.466 1.00 0.00 107 HIS A C 12
ATOM 18662 O O . HIS A 1 32 ? -0.288 1.406 10.983 1.00 0.00 107 HIS A O 12
ATOM 18677 N N . VAL A 1 33 ? -1.675 0.589 9.409 1.00 0.00 108 VAL A N 12
ATOM 18678 C CA . VAL A 1 33 ? -0.669 -0.237 8.749 1.00 0.00 108 VAL A CA 12
ATOM 18679 C C . VAL A 1 33 ? 0.483 0.602 8.178 1.00 0.00 108 VAL A C 12
ATOM 18680 O O . VAL A 1 33 ? 1.635 0.169 8.204 1.00 0.00 108 VAL A O 12
ATOM 18693 N N . MET A 1 34 ? 0.172 1.785 7.647 1.00 0.00 109 MET A N 12
ATOM 18694 C CA . MET A 1 34 ? 1.211 2.635 7.059 1.00 0.00 109 MET A CA 12
ATOM 18695 C C . MET A 1 34 ? 1.940 3.450 8.117 1.00 0.00 109 MET A C 12
ATOM 18696 O O . MET A 1 34 ? 3.064 3.892 7.886 1.00 0.00 109 MET A O 12
ATOM 18710 N N . THR A 1 35 ? 1.304 3.661 9.261 1.00 0.00 110 THR A N 12
ATOM 18711 C CA . THR A 1 35 ? 1.926 4.449 10.318 1.00 0.00 110 THR A CA 12
ATOM 18712 C C . THR A 1 35 ? 2.460 3.555 11.438 1.00 0.00 110 THR A C 12
ATOM 18713 O O . THR A 1 35 ? 3.266 3.998 12.256 1.00 0.00 110 THR A O 12
ATOM 18724 N N . ASN A 1 36 ? 2.003 2.300 11.478 1.00 0.00 111 ASN A N 12
ATOM 18725 C CA . ASN A 1 36 ? 2.446 1.369 12.518 1.00 0.00 111 ASN A CA 12
ATOM 18726 C C . ASN A 1 36 ? 3.347 0.269 11.949 1.00 0.00 111 ASN A C 12
ATOM 18727 O O . ASN A 1 36 ? 4.410 -0.014 12.499 1.00 0.00 111 ASN A O 12
ATOM 18738 N N . LEU A 1 37 ? 2.911 -0.358 10.861 1.00 0.00 112 LEU A N 12
ATOM 18739 C CA . LEU A 1 37 ? 3.685 -1.439 10.247 1.00 0.00 112 LEU A CA 12
ATOM 18740 C C . LEU A 1 37 ? 4.568 -0.929 9.110 1.00 0.00 112 LEU A C 12
ATOM 18741 O O . LEU A 1 37 ? 4.494 0.235 8.715 1.00 0.00 112 LEU A O 12
ATOM 18757 N N . GLY A 1 38 ? 5.384 -1.837 8.581 1.00 0.00 113 GLY A N 12
ATOM 18758 C CA . GLY A 1 38 ? 6.275 -1.522 7.466 1.00 0.00 113 GLY A CA 12
ATOM 18759 C C . GLY A 1 38 ? 7.421 -0.595 7.864 1.00 0.00 113 GLY A C 12
ATOM 18760 O O . GLY A 1 38 ? 8.207 -0.906 8.759 1.00 0.00 113 GLY A O 12
ATOM 18764 N N . GLU A 1 39 ? 7.513 0.538 7.173 1.00 0.00 114 GLU A N 12
ATOM 18765 C CA . GLU A 1 39 ? 8.576 1.506 7.436 1.00 0.00 114 GLU A CA 12
ATOM 18766 C C . GLU A 1 39 ? 8.051 2.718 8.190 1.00 0.00 114 GLU A C 12
ATOM 18767 O O . GLU A 1 39 ? 8.728 3.740 8.292 1.00 0.00 114 GLU A O 12
ATOM 18779 N N . LYS A 1 40 ? 6.849 2.591 8.716 1.00 0.00 115 LYS A N 12
ATOM 18780 C CA . LYS A 1 40 ? 6.238 3.672 9.462 1.00 0.00 115 LYS A CA 12
ATOM 18781 C C . LYS A 1 40 ? 6.308 4.981 8.676 1.00 0.00 115 LYS A C 12
ATOM 18782 O O . LYS A 1 40 ? 7.354 5.625 8.605 1.00 0.00 115 LYS A O 12
ATOM 18801 N N . LEU A 1 41 ? 5.175 5.372 8.102 1.00 0.00 116 LEU A N 12
ATOM 18802 C CA . LEU A 1 41 ? 5.103 6.613 7.337 1.00 0.00 116 LEU A CA 12
ATOM 18803 C C . LEU A 1 41 ? 4.690 7.759 8.253 1.00 0.00 116 LEU A C 12
ATOM 18804 O O . LEU A 1 41 ? 4.079 7.532 9.298 1.00 0.00 116 LEU A O 12
ATOM 18820 N N . THR A 1 42 ? 4.995 8.989 7.853 1.00 0.00 117 THR A N 12
ATOM 18821 C CA . THR A 1 42 ? 4.613 10.150 8.648 1.00 0.00 117 THR A CA 12
ATOM 18822 C C . THR A 1 42 ? 3.260 10.662 8.169 1.00 0.00 117 THR A C 12
ATOM 18823 O O . THR A 1 42 ? 2.753 10.216 7.141 1.00 0.00 117 THR A O 12
ATOM 18834 N N . ASP A 1 43 ? 2.667 11.588 8.912 1.00 0.00 118 ASP A N 12
ATOM 18835 C CA . ASP A 1 43 ? 1.364 12.119 8.531 1.00 0.00 118 ASP A CA 12
ATOM 18836 C C . ASP A 1 43 ? 1.427 12.757 7.145 1.00 0.00 118 ASP A C 12
ATOM 18837 O O . ASP A 1 43 ? 0.508 12.599 6.341 1.00 0.00 118 ASP A O 12
ATOM 18846 N N . GLU A 1 44 ? 2.508 13.477 6.870 1.00 0.00 119 GLU A N 12
ATOM 18847 C CA . GLU A 1 44 ? 2.658 14.126 5.573 1.00 0.00 119 GLU A CA 12
ATOM 18848 C C . GLU A 1 44 ? 2.720 13.095 4.449 1.00 0.00 119 GLU A C 12
ATOM 18849 O O . GLU A 1 44 ? 2.094 13.271 3.403 1.00 0.00 119 GLU A O 12
ATOM 18861 N N . GLU A 1 45 ? 3.470 12.016 4.667 1.00 0.00 120 GLU A N 12
ATOM 18862 C CA . GLU A 1 45 ? 3.587 10.972 3.656 1.00 0.00 120 GLU A CA 12
ATOM 18863 C C . GLU A 1 45 ? 2.276 10.212 3.497 1.00 0.00 120 GLU A C 12
ATOM 18864 O O . GLU A 1 45 ? 1.835 9.943 2.384 1.00 0.00 120 GLU A O 12
ATOM 18876 N N . VAL A 1 46 ? 1.659 9.877 4.622 1.00 0.00 121 VAL A N 12
ATOM 18877 C CA . VAL A 1 46 ? 0.394 9.147 4.606 1.00 0.00 121 VAL A CA 12
ATOM 18878 C C . VAL A 1 46 ? -0.714 9.998 3.990 1.00 0.00 121 VAL A C 12
ATOM 18879 O O . VAL A 1 46 ? -1.524 9.501 3.212 1.00 0.00 121 VAL A O 12
ATOM 18892 N N . ASP A 1 47 ? -0.772 11.276 4.348 1.00 0.00 122 ASP A N 12
ATOM 18893 C CA . ASP A 1 47 ? -1.820 12.141 3.819 1.00 0.00 122 ASP A CA 12
ATOM 18894 C C . ASP A 1 47 ? -1.804 12.091 2.298 1.00 0.00 122 ASP A C 12
ATOM 18895 O O . ASP A 1 47 ? -2.854 12.054 1.656 1.00 0.00 122 ASP A O 12
ATOM 18904 N N . GLU A 1 48 ? -0.609 12.053 1.728 1.00 0.00 123 GLU A N 12
ATOM 18905 C CA . GLU A 1 48 ? -0.468 11.967 0.282 1.00 0.00 123 GLU A CA 12
ATOM 18906 C C . GLU A 1 48 ? -1.064 10.655 -0.216 1.00 0.00 123 GLU A C 12
ATOM 18907 O O . GLU A 1 48 ? -1.678 10.597 -1.281 1.00 0.00 123 GLU A O 12
ATOM 18919 N N . MET A 1 49 ? -0.873 9.600 0.574 1.00 0.00 124 MET A N 12
ATOM 18920 C CA . MET A 1 49 ? -1.382 8.280 0.229 1.00 0.00 124 MET A CA 12
ATOM 18921 C C . MET A 1 49 ? -2.905 8.243 0.343 1.00 0.00 124 MET A C 12
ATOM 18922 O O . MET A 1 49 ? -3.588 7.616 -0.467 1.00 0.00 124 MET A O 12
ATOM 18936 N N . ILE A 1 50 ? -3.426 8.921 1.363 1.00 0.00 125 ILE A N 12
ATOM 18937 C CA . ILE A 1 50 ? -4.866 8.969 1.602 1.00 0.00 125 ILE A CA 12
ATOM 18938 C C . ILE A 1 50 ? -5.590 9.563 0.395 1.00 0.00 125 ILE A C 12
ATOM 18939 O O . ILE A 1 50 ? -6.668 9.103 0.019 1.00 0.00 125 ILE A O 12
ATOM 18955 N N . ARG A 1 51 ? -4.991 10.582 -0.210 1.00 0.00 126 ARG A N 12
ATOM 18956 C CA . ARG A 1 51 ? -5.591 11.224 -1.376 1.00 0.00 126 ARG A CA 12
ATOM 18957 C C . ARG A 1 51 ? -5.588 10.271 -2.566 1.00 0.00 126 ARG A C 12
ATOM 18958 O O . ARG A 1 51 ? -6.427 10.375 -3.460 1.00 0.00 126 ARG A O 12
ATOM 18979 N N . GLU A 1 52 ? -4.644 9.338 -2.563 1.00 0.00 127 GLU A N 12
ATOM 18980 C CA . GLU A 1 52 ? -4.545 8.360 -3.640 1.00 0.00 127 GLU A CA 12
ATOM 18981 C C . GLU A 1 52 ? -5.259 7.066 -3.259 1.00 0.00 127 GLU A C 12
ATOM 18982 O O . GLU A 1 52 ? -5.330 6.127 -4.052 1.00 0.00 127 GLU A O 12
ATOM 18994 N N . ALA A 1 53 ? -5.770 7.017 -2.031 1.00 0.00 128 ALA A N 12
ATOM 18995 C CA . ALA A 1 53 ? -6.456 5.822 -1.546 1.00 0.00 128 ALA A CA 12
ATOM 18996 C C . ALA A 1 53 ? -7.949 5.843 -1.895 1.00 0.00 128 ALA A C 12
ATOM 18997 O O . ALA A 1 53 ? -8.361 5.182 -2.843 1.00 0.00 128 ALA A O 12
ATOM 19004 N N . ASP A 1 54 ? -8.740 6.612 -1.131 1.00 0.00 129 ASP A N 12
ATOM 19005 C CA . ASP A 1 54 ? -10.193 6.724 -1.361 1.00 0.00 129 ASP A CA 12
ATOM 19006 C C . ASP A 1 54 ? -10.885 7.336 -0.147 1.00 0.00 129 ASP A C 12
ATOM 19007 O O . ASP A 1 54 ? -10.951 8.555 0.006 1.00 0.00 129 ASP A O 12
ATOM 19016 N N . ILE A 1 55 ? -11.413 6.459 0.699 1.00 0.00 130 ILE A N 12
ATOM 19017 C CA . ILE A 1 55 ? -12.127 6.870 1.902 1.00 0.00 130 ILE A CA 12
ATOM 19018 C C . ILE A 1 55 ? -13.343 7.714 1.545 1.00 0.00 130 ILE A C 12
ATOM 19019 O O . ILE A 1 55 ? -13.479 8.850 2.003 1.00 0.00 130 ILE A O 12
ATOM 19035 N N . ASP A 1 56 ? -14.236 7.146 0.739 1.00 0.00 131 ASP A N 12
ATOM 19036 C CA . ASP A 1 56 ? -15.449 7.850 0.345 1.00 0.00 131 ASP A CA 12
ATOM 19037 C C . ASP A 1 56 ? -16.510 7.674 1.426 1.00 0.00 131 ASP A C 12
ATOM 19038 O O . ASP A 1 56 ? -17.516 6.993 1.227 1.00 0.00 131 ASP A O 12
ATOM 19047 N N . GLY A 1 57 ? -16.269 8.304 2.568 1.00 0.00 132 GLY A N 12
ATOM 19048 C CA . GLY A 1 57 ? -17.202 8.229 3.685 1.00 0.00 132 GLY A CA 12
ATOM 19049 C C . GLY A 1 57 ? -17.654 6.788 3.909 1.00 0.00 132 GLY A C 12
ATOM 19050 O O . GLY A 1 57 ? -18.775 6.547 4.358 1.00 0.00 132 GLY A O 12
ATOM 19054 N N . ASP A 1 58 ? -16.781 5.837 3.582 1.00 0.00 133 ASP A N 12
ATOM 19055 C CA . ASP A 1 58 ? -17.112 4.422 3.742 1.00 0.00 133 ASP A CA 12
ATOM 19056 C C . ASP A 1 58 ? -15.984 3.673 4.452 1.00 0.00 133 ASP A C 12
ATOM 19057 O O . ASP A 1 58 ? -16.210 2.628 5.062 1.00 0.00 133 ASP A O 12
ATOM 19066 N N . GLY A 1 59 ? -14.775 4.222 4.395 1.00 0.00 134 GLY A N 12
ATOM 19067 C CA . GLY A 1 59 ? -13.638 3.601 5.064 1.00 0.00 134 GLY A CA 12
ATOM 19068 C C . GLY A 1 59 ? -13.052 2.423 4.279 1.00 0.00 134 GLY A C 12
ATOM 19069 O O . GLY A 1 59 ? -12.460 1.526 4.877 1.00 0.00 134 GLY A O 12
ATOM 19073 N N . GLN A 1 60 ? -13.209 2.426 2.950 1.00 0.00 135 GLN A N 12
ATOM 19074 C CA . GLN A 1 60 ? -12.664 1.340 2.124 1.00 0.00 135 GLN A CA 12
ATOM 19075 C C . GLN A 1 60 ? -11.735 1.890 1.047 1.00 0.00 135 GLN A C 12
ATOM 19076 O O . GLN A 1 60 ? -11.919 3.008 0.565 1.00 0.00 135 GLN A O 12
ATOM 19090 N N . VAL A 1 61 ? -10.727 1.098 0.685 1.00 0.00 136 VAL A N 12
ATOM 19091 C CA . VAL A 1 61 ? -9.757 1.506 -0.324 1.00 0.00 136 VAL A CA 12
ATOM 19092 C C . VAL A 1 61 ? -9.502 0.405 -1.347 1.00 0.00 136 VAL A C 12
ATOM 19093 O O . VAL A 1 61 ? -9.311 -0.758 -0.993 1.00 0.00 136 VAL A O 12
ATOM 19106 N N . ASN A 1 62 ? -9.477 0.794 -2.616 1.00 0.00 137 ASN A N 12
ATOM 19107 C CA . ASN A 1 62 ? -9.218 -0.151 -3.691 1.00 0.00 137 ASN A CA 12
ATOM 19108 C C . ASN A 1 62 ? -7.716 -0.216 -3.975 1.00 0.00 137 ASN A C 12
ATOM 19109 O O . ASN A 1 62 ? -7.134 0.744 -4.478 1.00 0.00 137 ASN A O 12
ATOM 19120 N N . TYR A 1 63 ? -7.087 -1.339 -3.636 1.00 0.00 138 TYR A N 12
ATOM 19121 C CA . TYR A 1 63 ? -5.648 -1.485 -3.849 1.00 0.00 138 TYR A CA 12
ATOM 19122 C C . TYR A 1 63 ? -5.291 -1.488 -5.332 1.00 0.00 138 TYR A C 12
ATOM 19123 O O . TYR A 1 63 ? -4.119 -1.378 -5.693 1.00 0.00 138 TYR A O 12
ATOM 19141 N N . GLU A 1 64 ? -6.291 -1.642 -6.189 1.00 0.00 139 GLU A N 12
ATOM 19142 C CA . GLU A 1 64 ? -6.025 -1.689 -7.621 1.00 0.00 139 GLU A CA 12
ATOM 19143 C C . GLU A 1 64 ? -5.337 -0.407 -8.088 1.00 0.00 139 GLU A C 12
ATOM 19144 O O . GLU A 1 64 ? -4.335 -0.464 -8.797 1.00 0.00 139 GLU A O 12
ATOM 19156 N N . GLU A 1 65 ? -5.866 0.748 -7.696 1.00 0.00 140 GLU A N 12
ATOM 19157 C CA . GLU A 1 65 ? -5.269 2.020 -8.107 1.00 0.00 140 GLU A CA 12
ATOM 19158 C C . GLU A 1 65 ? -3.844 2.153 -7.575 1.00 0.00 140 GLU A C 12
ATOM 19159 O O . GLU A 1 65 ? -2.943 2.574 -8.296 1.00 0.00 140 GLU A O 12
ATOM 19171 N N . PHE A 1 66 ? -3.651 1.776 -6.317 1.00 0.00 141 PHE A N 12
ATOM 19172 C CA . PHE A 1 66 ? -2.325 1.847 -5.706 1.00 0.00 141 PHE A CA 12
ATOM 19173 C C . PHE A 1 66 ? -1.342 1.001 -6.499 1.00 0.00 141 PHE A C 12
ATOM 19174 O O . PHE A 1 66 ? -0.253 1.453 -6.833 1.00 0.00 141 PHE A O 12
ATOM 19191 N N . VAL A 1 67 ? -1.735 -0.225 -6.806 1.00 0.00 142 VAL A N 12
ATOM 19192 C CA . VAL A 1 67 ? -0.873 -1.115 -7.566 1.00 0.00 142 VAL A CA 12
ATOM 19193 C C . VAL A 1 67 ? -0.627 -0.566 -8.968 1.00 0.00 142 VAL A C 12
ATOM 19194 O O . VAL A 1 67 ? 0.502 -0.580 -9.456 1.00 0.00 142 VAL A O 12
ATOM 19207 N N . GLN A 1 68 ? -1.677 -0.054 -9.603 1.00 0.00 143 GLN A N 12
ATOM 19208 C CA . GLN A 1 68 ? -1.517 0.521 -10.935 1.00 0.00 143 GLN A CA 12
ATOM 19209 C C . GLN A 1 68 ? -0.555 1.699 -10.842 1.00 0.00 143 GLN A C 12
ATOM 19210 O O . GLN A 1 68 ? 0.318 1.880 -11.690 1.00 0.00 143 GLN A O 12
ATOM 19224 N N . MET A 1 69 ? -0.718 2.479 -9.781 1.00 0.00 144 MET A N 12
ATOM 19225 C CA . MET A 1 69 ? 0.137 3.631 -9.529 1.00 0.00 144 MET A CA 12
ATOM 19226 C C . MET A 1 69 ? 1.568 3.178 -9.222 1.00 0.00 144 MET A C 12
ATOM 19227 O O . MET A 1 69 ? 2.526 3.686 -9.802 1.00 0.00 144 MET A O 12
ATOM 19241 N N . MET A 1 70 ? 1.701 2.219 -8.311 1.00 0.00 145 MET A N 12
ATOM 19242 C CA . MET A 1 70 ? 3.011 1.694 -7.930 1.00 0.00 145 MET A CA 12
ATOM 19243 C C . MET A 1 70 ? 3.683 0.955 -9.081 1.00 0.00 145 MET A C 12
ATOM 19244 O O . MET A 1 70 ? 4.905 0.986 -9.218 1.00 0.00 145 MET A O 12
ATOM 19258 N N . THR A 1 71 ? 2.885 0.273 -9.898 1.00 0.00 146 THR A N 12
ATOM 19259 C CA . THR A 1 71 ? 3.432 -0.483 -11.018 1.00 0.00 146 THR A CA 12
ATOM 19260 C C . THR A 1 71 ? 4.013 0.470 -12.058 1.00 0.00 146 THR A C 12
ATOM 19261 O O . THR A 1 71 ? 5.063 0.199 -12.640 1.00 0.00 146 THR A O 12
ATOM 19272 N N . ALA A 1 72 ? 3.330 1.586 -12.287 1.00 0.00 147 ALA A N 12
ATOM 19273 C CA . ALA A 1 72 ? 3.799 2.565 -13.261 1.00 0.00 147 ALA A CA 12
ATOM 19274 C C . ALA A 1 72 ? 5.220 3.005 -12.925 1.00 0.00 147 ALA A C 12
ATOM 19275 O O . ALA A 1 72 ? 5.425 3.945 -12.157 1.00 0.00 147 ALA A O 12
ATOM 19282 N N . LYS A 1 73 ? 6.194 2.313 -13.503 1.00 0.00 148 LYS A N 12
ATOM 19283 C CA . LYS A 1 73 ? 7.595 2.629 -13.260 1.00 0.00 148 LYS A CA 12
ATOM 19284 C C . LYS A 1 73 ? 8.468 2.146 -14.417 1.00 0.00 148 LYS A C 12
ATOM 19285 O O . LYS A 1 73 ? 8.087 1.181 -15.059 1.00 0.00 148 LYS A O 12
ATOM 19305 N N . PHE B 2 30 ? -9.479 -4.552 12.778 1.00 0.00 30 PHE B N 12
ATOM 19306 C CA . PHE B 2 30 ? -8.797 -4.558 11.452 1.00 0.00 30 PHE B CA 12
ATOM 19307 C C . PHE B 2 30 ? -8.923 -5.940 10.825 1.00 0.00 30 PHE B C 12
ATOM 19308 O O . PHE B 2 30 ? -8.821 -6.085 9.610 1.00 0.00 30 PHE B O 12
ATOM 19325 N N . ASP B 2 31 ? -9.125 -6.950 11.669 1.00 0.00 31 ASP B N 12
ATOM 19326 C CA . ASP B 2 31 ? -9.237 -8.328 11.197 1.00 0.00 31 ASP B CA 12
ATOM 19327 C C . ASP B 2 31 ? -7.966 -8.718 10.447 1.00 0.00 31 ASP B C 12
ATOM 19328 O O . ASP B 2 31 ? -8.001 -9.482 9.483 1.00 0.00 31 ASP B O 12
ATOM 19337 N N . ILE B 2 32 ? -6.845 -8.179 10.917 1.00 0.00 32 ILE B N 12
ATOM 19338 C CA . ILE B 2 32 ? -5.539 -8.449 10.322 1.00 0.00 32 ILE B CA 12
ATOM 19339 C C . ILE B 2 32 ? -4.560 -8.925 11.391 1.00 0.00 32 ILE B C 12
ATOM 19340 O O . ILE B 2 32 ? -4.425 -8.296 12.441 1.00 0.00 32 ILE B O 12
ATOM 19356 N N . ASP B 2 33 ? -3.883 -10.038 11.126 1.00 0.00 33 ASP B N 12
ATOM 19357 C CA . ASP B 2 33 ? -2.928 -10.578 12.088 1.00 0.00 33 ASP B CA 12
ATOM 19358 C C . ASP B 2 33 ? -1.565 -9.910 11.933 1.00 0.00 33 ASP B C 12
ATOM 19359 O O . ASP B 2 33 ? -0.961 -9.948 10.861 1.00 0.00 33 ASP B O 12
ATOM 19368 N N . MET B 2 34 ? -1.087 -9.303 13.015 1.00 0.00 34 MET B N 12
ATOM 19369 C CA . MET B 2 34 ? 0.208 -8.630 12.998 1.00 0.00 34 MET B CA 12
ATOM 19370 C C . MET B 2 34 ? 1.302 -9.556 13.514 1.00 0.00 34 MET B C 12
ATOM 19371 O O . MET B 2 34 ? 2.482 -9.205 13.509 1.00 0.00 34 MET B O 12
ATOM 19385 N N . ASP B 2 35 ? 0.900 -10.741 13.953 1.00 0.00 35 ASP B N 12
ATOM 19386 C CA . ASP B 2 35 ? 1.851 -11.718 14.467 1.00 0.00 35 ASP B CA 12
ATOM 19387 C C . ASP B 2 35 ? 2.426 -12.538 13.319 1.00 0.00 35 ASP B C 12
ATOM 19388 O O . ASP B 2 35 ? 3.190 -13.478 13.531 1.00 0.00 35 ASP B O 12
ATOM 19397 N N . ALA B 2 36 ? 2.048 -12.167 12.102 1.00 0.00 36 ALA B N 12
ATOM 19398 C CA . ALA B 2 36 ? 2.524 -12.862 10.914 1.00 0.00 36 ALA B CA 12
ATOM 19399 C C . ALA B 2 36 ? 3.630 -12.045 10.228 1.00 0.00 36 ALA B C 12
ATOM 19400 O O . ALA B 2 36 ? 3.342 -10.996 9.653 1.00 0.00 36 ALA B O 12
ATOM 19407 N N . PRO B 2 37 ? 4.874 -12.484 10.255 1.00 0.00 37 PRO B N 12
ATOM 19408 C CA . PRO B 2 37 ? 5.988 -11.737 9.595 1.00 0.00 37 PRO B CA 12
ATOM 19409 C C . PRO B 2 37 ? 5.655 -11.377 8.149 1.00 0.00 37 PRO B C 12
ATOM 19410 O O . PRO B 2 37 ? 6.130 -10.371 7.624 1.00 0.00 37 PRO B O 12
ATOM 19421 N N . GLU B 2 38 ? 4.838 -12.210 7.512 1.00 0.00 38 GLU B N 12
ATOM 19422 C CA . GLU B 2 38 ? 4.451 -11.973 6.126 1.00 0.00 38 GLU B CA 12
ATOM 19423 C C . GLU B 2 38 ? 3.725 -10.637 5.994 1.00 0.00 38 GLU B C 12
ATOM 19424 O O . GLU B 2 38 ? 3.963 -9.885 5.049 1.00 0.00 38 GLU B O 12
ATOM 19436 N N . THR B 2 39 ? 2.841 -10.344 6.945 1.00 0.00 39 THR B N 12
ATOM 19437 C CA . THR B 2 39 ? 2.094 -9.091 6.912 1.00 0.00 39 THR B CA 12
ATOM 19438 C C . THR B 2 39 ? 3.046 -7.903 6.984 1.00 0.00 39 THR B C 12
ATOM 19439 O O . THR B 2 39 ? 2.913 -6.941 6.227 1.00 0.00 39 THR B O 12
ATOM 19450 N N . GLU B 2 40 ? 4.007 -7.976 7.900 1.00 0.00 40 GLU B N 12
ATOM 19451 C CA . GLU B 2 40 ? 4.975 -6.897 8.060 1.00 0.00 40 GLU B CA 12
ATOM 19452 C C . GLU B 2 40 ? 5.789 -6.719 6.782 1.00 0.00 40 GLU B C 12
ATOM 19453 O O . GLU B 2 40 ? 6.013 -5.596 6.331 1.00 0.00 40 GLU B O 12
ATOM 19465 N N . ARG B 2 41 ? 6.226 -7.833 6.202 1.00 0.00 41 ARG B N 12
ATOM 19466 C CA . ARG B 2 41 ? 7.012 -7.782 4.976 1.00 0.00 41 ARG B CA 12
ATOM 19467 C C . ARG B 2 41 ? 6.185 -7.189 3.840 1.00 0.00 41 ARG B C 12
ATOM 19468 O O . ARG B 2 41 ? 6.687 -6.399 3.041 1.00 0.00 41 ARG B O 12
ATOM 19489 N N . ALA B 2 42 ? 4.913 -7.567 3.782 1.00 0.00 42 ALA B N 12
ATOM 19490 C CA . ALA B 2 42 ? 4.023 -7.058 2.746 1.00 0.00 42 ALA B CA 12
ATOM 19491 C C . ALA B 2 42 ? 3.887 -5.546 2.867 1.00 0.00 42 ALA B C 12
ATOM 19492 O O . ALA B 2 42 ? 3.863 -4.829 1.867 1.00 0.00 42 ALA B O 12
ATOM 19499 N N . ALA B 2 43 ? 3.801 -5.070 4.104 1.00 0.00 43 ALA B N 12
ATOM 19500 C CA . ALA B 2 43 ? 3.671 -3.641 4.361 1.00 0.00 43 ALA B CA 12
ATOM 19501 C C . ALA B 2 43 ? 4.886 -2.886 3.830 1.00 0.00 43 ALA B C 12
ATOM 19502 O O . ALA B 2 43 ? 4.760 -1.789 3.284 1.00 0.00 43 ALA B O 12
ATOM 19509 N N . VAL B 2 44 ? 6.065 -3.476 4.009 1.00 0.00 44 VAL B N 12
ATOM 19510 C CA . VAL B 2 44 ? 7.305 -2.848 3.559 1.00 0.00 44 VAL B CA 12
ATOM 19511 C C . VAL B 2 44 ? 7.319 -2.645 2.045 1.00 0.00 44 VAL B C 12
ATOM 19512 O O . VAL B 2 44 ? 7.688 -1.575 1.563 1.00 0.00 44 VAL B O 12
ATOM 19525 N N . ALA B 2 45 ? 6.935 -3.674 1.297 1.00 0.00 45 ALA B N 12
ATOM 19526 C CA . ALA B 2 45 ? 6.932 -3.575 -0.161 1.00 0.00 45 ALA B CA 12
ATOM 19527 C C . ALA B 2 45 ? 5.983 -2.479 -0.628 1.00 0.00 45 ALA B C 12
ATOM 19528 O O . ALA B 2 45 ? 6.319 -1.690 -1.511 1.00 0.00 45 ALA B O 12
ATOM 19535 N N . ILE B 2 46 ? 4.801 -2.429 -0.032 1.00 0.00 46 ILE B N 12
ATOM 19536 C CA . ILE B 2 46 ? 3.821 -1.418 -0.401 1.00 0.00 46 ILE B CA 12
ATOM 19537 C C . ILE B 2 46 ? 4.371 -0.029 -0.095 1.00 0.00 46 ILE B C 12
ATOM 19538 O O . ILE B 2 46 ? 4.313 0.875 -0.929 1.00 0.00 46 ILE B O 12
ATOM 19554 N N . GLN B 2 47 ? 4.918 0.126 1.108 1.00 0.00 47 GLN B N 12
ATOM 19555 C CA . GLN B 2 47 ? 5.495 1.400 1.526 1.00 0.00 47 GLN B CA 12
ATOM 19556 C C . GLN B 2 47 ? 6.736 1.744 0.706 1.00 0.00 47 GLN B C 12
ATOM 19557 O O . GLN B 2 47 ? 6.950 2.902 0.348 1.00 0.00 47 GLN B O 12
ATOM 19571 N N . SER B 2 48 ? 7.554 0.737 0.418 1.00 0.00 48 SER B N 12
ATOM 19572 C CA . SER B 2 48 ? 8.773 0.956 -0.352 1.00 0.00 48 SER B CA 12
ATOM 19573 C C . SER B 2 48 ? 8.443 1.504 -1.735 1.00 0.00 48 SER B C 12
ATOM 19574 O O . SER B 2 48 ? 9.065 2.460 -2.200 1.00 0.00 48 SER B O 12
ATOM 19582 N N . GLN B 2 49 ? 7.457 0.898 -2.386 1.00 0.00 49 GLN B N 12
ATOM 19583 C CA . GLN B 2 49 ? 7.048 1.339 -3.714 1.00 0.00 49 GLN B CA 12
ATOM 19584 C C . GLN B 2 49 ? 6.459 2.746 -3.663 1.00 0.00 49 GLN B C 12
ATOM 19585 O O . GLN B 2 49 ? 6.651 3.538 -4.586 1.00 0.00 49 GLN B O 12
ATOM 19599 N N . PHE B 2 50 ? 5.742 3.053 -2.586 1.00 0.00 50 PHE B N 12
ATOM 19600 C CA . PHE B 2 50 ? 5.138 4.373 -2.446 1.00 0.00 50 PHE B CA 12
ATOM 19601 C C . PHE B 2 50 ? 6.208 5.460 -2.486 1.00 0.00 50 PHE B C 12
ATOM 19602 O O . PHE B 2 50 ? 6.076 6.443 -3.213 1.00 0.00 50 PHE B O 12
ATOM 19619 N N . ARG B 2 51 ? 7.268 5.279 -1.706 1.00 0.00 51 ARG B N 12
ATOM 19620 C CA . ARG B 2 51 ? 8.350 6.256 -1.675 1.00 0.00 51 ARG B CA 12
ATOM 19621 C C . ARG B 2 51 ? 9.014 6.365 -3.046 1.00 0.00 51 ARG B C 12
ATOM 19622 O O . ARG B 2 51 ? 9.357 7.460 -3.495 1.00 0.00 51 ARG B O 12
ATOM 19643 N N . LYS B 2 52 ? 9.189 5.225 -3.707 1.00 0.00 52 LYS B N 12
ATOM 19644 C CA . LYS B 2 52 ? 9.810 5.201 -5.028 1.00 0.00 52 LYS B CA 12
ATOM 19645 C C . LYS B 2 52 ? 8.973 5.999 -6.023 1.00 0.00 52 LYS B C 12
ATOM 19646 O O . LYS B 2 52 ? 9.508 6.732 -6.855 1.00 0.00 52 LYS B O 12
ATOM 19665 N N . PHE B 2 53 ? 7.659 5.842 -5.931 1.00 0.00 53 PHE B N 12
ATOM 19666 C CA . PHE B 2 53 ? 6.745 6.541 -6.827 1.00 0.00 53 PHE B CA 12
ATOM 19667 C C . PHE B 2 53 ? 6.920 8.052 -6.692 1.00 0.00 53 PHE B C 12
ATOM 19668 O O . PHE B 2 53 ? 6.933 8.777 -7.689 1.00 0.00 53 PHE B O 12
ATOM 19685 N N . GLN B 2 54 ? 7.043 8.520 -5.455 1.00 0.00 54 GLN B N 12
ATOM 19686 C CA . GLN B 2 54 ? 7.206 9.948 -5.198 1.00 0.00 54 GLN B CA 12
ATOM 19687 C C . GLN B 2 54 ? 8.479 10.473 -5.855 1.00 0.00 54 GLN B C 12
ATOM 19688 O O . GLN B 2 54 ? 8.497 11.576 -6.402 1.00 0.00 54 GLN B O 12
ATOM 19702 N N . LYS B 2 55 ? 9.546 9.681 -5.792 1.00 0.00 55 LYS B N 12
ATOM 19703 C CA . LYS B 2 55 ? 10.816 10.085 -6.381 1.00 0.00 55 LYS B CA 12
ATOM 19704 C C . LYS B 2 55 ? 10.666 10.315 -7.880 1.00 0.00 55 LYS B C 12
ATOM 19705 O O . LYS B 2 55 ? 11.157 11.309 -8.414 1.00 0.00 55 LYS B O 12
ATOM 19724 N N . LYS B 2 56 ? 9.984 9.396 -8.557 1.00 0.00 56 LYS B N 12
ATOM 19725 C CA . LYS B 2 56 ? 9.786 9.530 -9.994 1.00 0.00 56 LYS B CA 12
ATOM 19726 C C . LYS B 2 56 ? 9.022 10.812 -10.303 1.00 0.00 56 LYS B C 12
ATOM 19727 O O . LYS B 2 56 ? 9.413 11.583 -11.179 1.00 0.00 56 LYS B O 12
ATOM 19746 N N . LYS B 2 57 ? 7.933 11.037 -9.574 1.00 0.00 57 LYS B N 12
ATOM 19747 C CA . LYS B 2 57 ? 7.127 12.233 -9.778 1.00 0.00 57 LYS B CA 12
ATOM 19748 C C . LYS B 2 57 ? 7.944 13.472 -9.419 1.00 0.00 57 LYS B C 12
ATOM 19749 O O . LYS B 2 57 ? 7.927 14.472 -10.136 1.00 0.00 57 LYS B O 12
ATOM 19768 N N . ALA B 2 58 ? 8.665 13.384 -8.302 1.00 0.00 58 ALA B N 12
ATOM 19769 C CA . ALA B 2 58 ? 9.498 14.490 -7.839 1.00 0.00 58 ALA B CA 12
ATOM 19770 C C . ALA B 2 58 ? 8.807 15.829 -8.077 1.00 0.00 58 ALA B C 12
ATOM 19771 O O . ALA B 2 58 ? 9.417 16.774 -8.579 1.00 0.00 58 ALA B O 12
ATOM 19778 N N . GLY B 2 59 ? 7.530 15.903 -7.716 1.00 0.00 59 GLY B N 12
ATOM 19779 C CA . GLY B 2 59 ? 6.764 17.132 -7.897 1.00 0.00 59 GLY B CA 12
ATOM 19780 C C . GLY B 2 59 ? 7.366 18.283 -7.098 1.00 0.00 59 GLY B C 12
ATOM 19781 O O . GLY B 2 59 ? 7.433 19.415 -7.578 1.00 0.00 59 GLY B O 12
ATOM 19785 N N . SER B 2 60 ? 7.800 17.991 -5.875 1.00 0.00 60 SER B N 12
ATOM 19786 C CA . SER B 2 60 ? 8.390 19.019 -5.022 1.00 0.00 60 SER B CA 12
ATOM 19787 C C . SER B 2 60 ? 9.431 18.414 -4.085 1.00 0.00 60 SER B C 12
ATOM 19788 O O . SER B 2 60 ? 9.263 17.299 -3.591 1.00 0.00 60 SER B O 12
ATOM 19796 N N . GLN B 2 61 ? 10.503 19.161 -3.842 1.00 0.00 61 GLN B N 12
ATOM 19797 C CA . GLN B 2 61 ? 11.567 18.693 -2.960 1.00 0.00 61 GLN B CA 12
ATOM 19798 C C . GLN B 2 61 ? 11.188 18.917 -1.499 1.00 0.00 61 GLN B C 12
ATOM 19799 O O . GLN B 2 61 ? 10.506 19.887 -1.167 1.00 0.00 61 GLN B O 12
ATOM 19813 N N . SER B 2 62 ? 11.635 18.016 -0.630 1.00 0.00 62 SER B N 12
ATOM 19814 C CA . SER B 2 62 ? 11.336 18.127 0.793 1.00 0.00 62 SER B CA 12
ATOM 19815 C C . SER B 2 62 ? 9.831 18.211 1.020 1.00 0.00 62 SER B C 12
ATOM 19816 O O . SER B 2 62 ? 9.419 18.128 2.165 1.00 0.00 62 SER B O 12
ATOM 19825 N N . MET A 1 1 ? 14.555 -16.359 -16.558 1.00 0.00 76 MET A N 13
ATOM 19826 C CA . MET A 1 1 ? 14.127 -15.355 -15.545 1.00 0.00 76 MET A CA 13
ATOM 19827 C C . MET A 1 1 ? 13.848 -14.025 -16.236 1.00 0.00 76 MET A C 13
ATOM 19828 O O . MET A 1 1 ? 14.661 -13.102 -16.172 1.00 0.00 76 MET A O 13
ATOM 19844 N N . LYS A 1 2 ? 12.695 -13.934 -16.894 1.00 0.00 77 LYS A N 13
ATOM 19845 C CA . LYS A 1 2 ? 12.316 -12.711 -17.593 1.00 0.00 77 LYS A CA 13
ATOM 19846 C C . LYS A 1 2 ? 11.150 -12.033 -16.882 1.00 0.00 77 LYS A C 13
ATOM 19847 O O . LYS A 1 2 ? 10.095 -12.640 -16.698 1.00 0.00 77 LYS A O 13
ATOM 19866 N N . ASP A 1 3 ? 11.364 -10.785 -16.461 1.00 0.00 78 ASP A N 13
ATOM 19867 C CA . ASP A 1 3 ? 10.342 -10.026 -15.738 1.00 0.00 78 ASP A CA 13
ATOM 19868 C C . ASP A 1 3 ? 8.933 -10.416 -16.174 1.00 0.00 78 ASP A C 13
ATOM 19869 O O . ASP A 1 3 ? 8.601 -10.390 -17.360 1.00 0.00 78 ASP A O 13
ATOM 19878 N N . THR A 1 4 ? 8.115 -10.781 -15.191 1.00 0.00 79 THR A N 13
ATOM 19879 C CA . THR A 1 4 ? 6.738 -11.187 -15.442 1.00 0.00 79 THR A CA 13
ATOM 19880 C C . THR A 1 4 ? 5.782 -10.347 -14.599 1.00 0.00 79 THR A C 13
ATOM 19881 O O . THR A 1 4 ? 6.083 -10.044 -13.445 1.00 0.00 79 THR A O 13
ATOM 19892 N N . ASP A 1 5 ? 4.650 -9.968 -15.201 1.00 0.00 80 ASP A N 13
ATOM 19893 C CA . ASP A 1 5 ? 3.634 -9.143 -14.532 1.00 0.00 80 ASP A CA 13
ATOM 19894 C C . ASP A 1 5 ? 3.762 -9.199 -13.011 1.00 0.00 80 ASP A C 13
ATOM 19895 O O . ASP A 1 5 ? 3.212 -10.086 -12.358 1.00 0.00 80 ASP A O 13
ATOM 19904 N N . SER A 1 6 ? 4.502 -8.240 -12.463 1.00 0.00 81 SER A N 13
ATOM 19905 C CA . SER A 1 6 ? 4.723 -8.159 -11.022 1.00 0.00 81 SER A CA 13
ATOM 19906 C C . SER A 1 6 ? 3.538 -7.507 -10.323 1.00 0.00 81 SER A C 13
ATOM 19907 O O . SER A 1 6 ? 3.479 -7.465 -9.095 1.00 0.00 81 SER A O 13
ATOM 19915 N N . GLU A 1 7 ? 2.595 -6.993 -11.104 1.00 0.00 82 GLU A N 13
ATOM 19916 C CA . GLU A 1 7 ? 1.428 -6.345 -10.524 1.00 0.00 82 GLU A CA 13
ATOM 19917 C C . GLU A 1 7 ? 0.748 -7.286 -9.546 1.00 0.00 82 GLU A C 13
ATOM 19918 O O . GLU A 1 7 ? 0.160 -6.859 -8.552 1.00 0.00 82 GLU A O 13
ATOM 19930 N N . GLU A 1 8 ? 0.850 -8.571 -9.835 1.00 0.00 83 GLU A N 13
ATOM 19931 C CA . GLU A 1 8 ? 0.258 -9.590 -8.979 1.00 0.00 83 GLU A CA 13
ATOM 19932 C C . GLU A 1 8 ? 1.025 -9.687 -7.661 1.00 0.00 83 GLU A C 13
ATOM 19933 O O . GLU A 1 8 ? 0.440 -9.942 -6.607 1.00 0.00 83 GLU A O 13
ATOM 19945 N N . GLU A 1 9 ? 2.341 -9.487 -7.732 1.00 0.00 84 GLU A N 13
ATOM 19946 C CA . GLU A 1 9 ? 3.186 -9.560 -6.543 1.00 0.00 84 GLU A CA 13
ATOM 19947 C C . GLU A 1 9 ? 2.792 -8.486 -5.532 1.00 0.00 84 GLU A C 13
ATOM 19948 O O . GLU A 1 9 ? 2.621 -8.765 -4.345 1.00 0.00 84 GLU A O 13
ATOM 19960 N N . ILE A 1 10 ? 2.627 -7.260 -6.018 1.00 0.00 85 ILE A N 13
ATOM 19961 C CA . ILE A 1 10 ? 2.231 -6.151 -5.161 1.00 0.00 85 ILE A CA 13
ATOM 19962 C C . ILE A 1 10 ? 0.815 -6.379 -4.654 1.00 0.00 85 ILE A C 13
ATOM 19963 O O . ILE A 1 10 ? 0.495 -6.084 -3.504 1.00 0.00 85 ILE A O 13
ATOM 19979 N N . ARG A 1 11 ? -0.021 -6.918 -5.534 1.00 0.00 86 ARG A N 13
ATOM 19980 C CA . ARG A 1 11 ? -1.413 -7.206 -5.217 1.00 0.00 86 ARG A CA 13
ATOM 19981 C C . ARG A 1 11 ? -1.516 -8.183 -4.049 1.00 0.00 86 ARG A C 13
ATOM 19982 O O . ARG A 1 11 ? -2.400 -8.060 -3.202 1.00 0.00 86 ARG A O 13
ATOM 20003 N N . GLU A 1 12 ? -0.611 -9.156 -4.014 1.00 0.00 87 GLU A N 13
ATOM 20004 C CA . GLU A 1 12 ? -0.620 -10.149 -2.946 1.00 0.00 87 GLU A CA 13
ATOM 20005 C C . GLU A 1 12 ? -0.507 -9.451 -1.596 1.00 0.00 87 GLU A C 13
ATOM 20006 O O . GLU A 1 12 ? -1.179 -9.824 -0.634 1.00 0.00 87 GLU A O 13
ATOM 20018 N N . ALA A 1 13 ? 0.341 -8.436 -1.536 1.00 0.00 88 ALA A N 13
ATOM 20019 C CA . ALA A 1 13 ? 0.532 -7.682 -0.305 1.00 0.00 88 ALA A CA 13
ATOM 20020 C C . ALA A 1 13 ? -0.780 -7.049 0.148 1.00 0.00 88 ALA A C 13
ATOM 20021 O O . ALA A 1 13 ? -1.060 -6.985 1.345 1.00 0.00 88 ALA A O 13
ATOM 20028 N N . PHE A 1 14 ? -1.599 -6.613 -0.807 1.00 0.00 89 PHE A N 13
ATOM 20029 C CA . PHE A 1 14 ? -2.892 -6.029 -0.469 1.00 0.00 89 PHE A CA 13
ATOM 20030 C C . PHE A 1 14 ? -3.893 -7.123 -0.108 1.00 0.00 89 PHE A C 13
ATOM 20031 O O . PHE A 1 14 ? -4.697 -6.965 0.811 1.00 0.00 89 PHE A O 13
ATOM 20048 N N . ARG A 1 15 ? -3.854 -8.223 -0.858 1.00 0.00 90 ARG A N 13
ATOM 20049 C CA . ARG A 1 15 ? -4.783 -9.324 -0.621 1.00 0.00 90 ARG A CA 13
ATOM 20050 C C . ARG A 1 15 ? -4.775 -9.732 0.843 1.00 0.00 90 ARG A C 13
ATOM 20051 O O . ARG A 1 15 ? -5.763 -10.259 1.354 1.00 0.00 90 ARG A O 13
ATOM 20072 N N . VAL A 1 16 ? -3.671 -9.464 1.524 1.00 0.00 91 VAL A N 13
ATOM 20073 C CA . VAL A 1 16 ? -3.568 -9.787 2.937 1.00 0.00 91 VAL A CA 13
ATOM 20074 C C . VAL A 1 16 ? -4.616 -9.013 3.731 1.00 0.00 91 VAL A C 13
ATOM 20075 O O . VAL A 1 16 ? -5.213 -9.541 4.670 1.00 0.00 91 VAL A O 13
ATOM 20088 N N . PHE A 1 17 ? -4.832 -7.756 3.353 1.00 0.00 92 PHE A N 13
ATOM 20089 C CA . PHE A 1 17 ? -5.806 -6.919 4.044 1.00 0.00 92 PHE A CA 13
ATOM 20090 C C . PHE A 1 17 ? -7.213 -7.141 3.488 1.00 0.00 92 PHE A C 13
ATOM 20091 O O . PHE A 1 17 ? -8.203 -6.867 4.166 1.00 0.00 92 PHE A O 13
ATOM 20108 N N . ASP A 1 18 ? -7.299 -7.660 2.266 1.00 0.00 93 ASP A N 13
ATOM 20109 C CA . ASP A 1 18 ? -8.601 -7.934 1.662 1.00 0.00 93 ASP A CA 13
ATOM 20110 C C . ASP A 1 18 ? -9.013 -9.362 1.991 1.00 0.00 93 ASP A C 13
ATOM 20111 O O . ASP A 1 18 ? -8.776 -10.278 1.205 1.00 0.00 93 ASP A O 13
ATOM 20120 N N . LYS A 1 19 ? -9.618 -9.554 3.159 1.00 0.00 94 LYS A N 13
ATOM 20121 C CA . LYS A 1 19 ? -10.037 -10.888 3.571 1.00 0.00 94 LYS A CA 13
ATOM 20122 C C . LYS A 1 19 ? -11.419 -11.213 3.031 1.00 0.00 94 LYS A C 13
ATOM 20123 O O . LYS A 1 19 ? -11.788 -12.381 2.906 1.00 0.00 94 LYS A O 13
ATOM 20142 N N . ASP A 1 20 ? -12.170 -10.178 2.687 1.00 0.00 95 ASP A N 13
ATOM 20143 C CA . ASP A 1 20 ? -13.501 -10.382 2.130 1.00 0.00 95 ASP A CA 13
ATOM 20144 C C . ASP A 1 20 ? -13.385 -10.862 0.689 1.00 0.00 95 ASP A C 13
ATOM 20145 O O . ASP A 1 20 ? -14.269 -11.549 0.176 1.00 0.00 95 ASP A O 13
ATOM 20154 N N . GLY A 1 21 ? -12.286 -10.485 0.038 1.00 0.00 96 GLY A N 13
ATOM 20155 C CA . GLY A 1 21 ? -12.055 -10.871 -1.348 1.00 0.00 96 GLY A CA 13
ATOM 20156 C C . GLY A 1 21 ? -12.998 -10.118 -2.282 1.00 0.00 96 GLY A C 13
ATOM 20157 O O . GLY A 1 21 ? -13.329 -10.601 -3.365 1.00 0.00 96 GLY A O 13
ATOM 20161 N N . ASN A 1 22 ? -13.428 -8.935 -1.853 1.00 0.00 97 ASN A N 13
ATOM 20162 C CA . ASN A 1 22 ? -14.336 -8.127 -2.659 1.00 0.00 97 ASN A CA 13
ATOM 20163 C C . ASN A 1 22 ? -13.572 -7.117 -3.515 1.00 0.00 97 ASN A C 13
ATOM 20164 O O . ASN A 1 22 ? -14.177 -6.365 -4.281 1.00 0.00 97 ASN A O 13
ATOM 20175 N N . GLY A 1 23 ? -12.247 -7.107 -3.394 1.00 0.00 98 GLY A N 13
ATOM 20176 C CA . GLY A 1 23 ? -11.427 -6.179 -4.174 1.00 0.00 98 GLY A CA 13
ATOM 20177 C C . GLY A 1 23 ? -11.154 -4.885 -3.403 1.00 0.00 98 GLY A C 13
ATOM 20178 O O . GLY A 1 23 ? -10.657 -3.910 -3.969 1.00 0.00 98 GLY A O 13
ATOM 20182 N N . TYR A 1 24 ? -11.487 -4.883 -2.115 1.00 0.00 99 TYR A N 13
ATOM 20183 C CA . TYR A 1 24 ? -11.272 -3.694 -1.288 1.00 0.00 99 TYR A CA 13
ATOM 20184 C C . TYR A 1 24 ? -10.696 -4.040 0.079 1.00 0.00 99 TYR A C 13
ATOM 20185 O O . TYR A 1 24 ? -10.848 -5.159 0.571 1.00 0.00 99 TYR A O 13
ATOM 20203 N N . ILE A 1 25 ? -10.069 -3.043 0.699 1.00 0.00 100 ILE A N 13
ATOM 20204 C CA . ILE A 1 25 ? -9.502 -3.196 2.034 1.00 0.00 100 ILE A CA 13
ATOM 20205 C C . ILE A 1 25 ? -9.983 -2.021 2.876 1.00 0.00 100 ILE A C 13
ATOM 20206 O O . ILE A 1 25 ? -10.146 -0.919 2.353 1.00 0.00 100 ILE A O 13
ATOM 20222 N N . SER A 1 26 ? -10.220 -2.230 4.161 1.00 0.00 101 SER A N 13
ATOM 20223 C CA . SER A 1 26 ? -10.690 -1.135 4.998 1.00 0.00 101 SER A CA 13
ATOM 20224 C C . SER A 1 26 ? -9.670 0.002 5.000 1.00 0.00 101 SER A C 13
ATOM 20225 O O . SER A 1 26 ? -8.485 -0.220 5.208 1.00 0.00 101 SER A O 13
ATOM 20233 N N . ALA A 1 27 ? -10.134 1.219 4.756 1.00 0.00 102 ALA A N 13
ATOM 20234 C CA . ALA A 1 27 ? -9.243 2.374 4.736 1.00 0.00 102 ALA A CA 13
ATOM 20235 C C . ALA A 1 27 ? -8.623 2.615 6.115 1.00 0.00 102 ALA A C 13
ATOM 20236 O O . ALA A 1 27 ? -7.460 2.997 6.230 1.00 0.00 102 ALA A O 13
ATOM 20243 N N . ALA A 1 28 ? -9.431 2.429 7.152 1.00 0.00 103 ALA A N 13
ATOM 20244 C CA . ALA A 1 28 ? -8.984 2.666 8.526 1.00 0.00 103 ALA A CA 13
ATOM 20245 C C . ALA A 1 28 ? -7.806 1.773 8.936 1.00 0.00 103 ALA A C 13
ATOM 20246 O O . ALA A 1 28 ? -6.880 2.240 9.600 1.00 0.00 103 ALA A O 13
ATOM 20253 N N . GLU A 1 29 ? -7.841 0.495 8.567 1.00 0.00 104 GLU A N 13
ATOM 20254 C CA . GLU A 1 29 ? -6.761 -0.414 8.948 1.00 0.00 104 GLU A CA 13
ATOM 20255 C C . GLU A 1 29 ? -5.481 -0.072 8.194 1.00 0.00 104 GLU A C 13
ATOM 20256 O O . GLU A 1 29 ? -4.378 -0.306 8.688 1.00 0.00 104 GLU A O 13
ATOM 20268 N N . LEU A 1 30 ? -5.634 0.491 7.000 1.00 0.00 105 LEU A N 13
ATOM 20269 C CA . LEU A 1 30 ? -4.474 0.867 6.197 1.00 0.00 105 LEU A CA 13
ATOM 20270 C C . LEU A 1 30 ? -3.636 1.895 6.948 1.00 0.00 105 LEU A C 13
ATOM 20271 O O . LEU A 1 30 ? -2.415 1.767 7.037 1.00 0.00 105 LEU A O 13
ATOM 20287 N N . ARG A 1 31 ? -4.297 2.920 7.479 1.00 0.00 106 ARG A N 13
ATOM 20288 C CA . ARG A 1 31 ? -3.588 3.963 8.207 1.00 0.00 106 ARG A CA 13
ATOM 20289 C C . ARG A 1 31 ? -2.787 3.350 9.354 1.00 0.00 106 ARG A C 13
ATOM 20290 O O . ARG A 1 31 ? -1.597 3.622 9.502 1.00 0.00 106 ARG A O 13
ATOM 20311 N N . HIS A 1 32 ? -3.438 2.511 10.159 1.00 0.00 107 HIS A N 13
ATOM 20312 C CA . HIS A 1 32 ? -2.760 1.862 11.281 1.00 0.00 107 HIS A CA 13
ATOM 20313 C C . HIS A 1 32 ? -1.614 0.992 10.779 1.00 0.00 107 HIS A C 13
ATOM 20314 O O . HIS A 1 32 ? -0.503 1.028 11.309 1.00 0.00 107 HIS A O 13
ATOM 20329 N N . VAL A 1 33 ? -1.909 0.213 9.753 1.00 0.00 108 VAL A N 13
ATOM 20330 C CA . VAL A 1 33 ? -0.931 -0.685 9.152 1.00 0.00 108 VAL A CA 13
ATOM 20331 C C . VAL A 1 33 ? 0.253 0.098 8.589 1.00 0.00 108 VAL A C 13
ATOM 20332 O O . VAL A 1 33 ? 1.403 -0.331 8.690 1.00 0.00 108 VAL A O 13
ATOM 20345 N N . MET A 1 34 ? -0.046 1.241 7.987 1.00 0.00 109 MET A N 13
ATOM 20346 C CA . MET A 1 34 ? 0.987 2.086 7.394 1.00 0.00 109 MET A CA 13
ATOM 20347 C C . MET A 1 34 ? 1.819 2.794 8.452 1.00 0.00 109 MET A C 13
ATOM 20348 O O . MET A 1 34 ? 2.984 3.110 8.217 1.00 0.00 109 MET A O 13
ATOM 20362 N N . THR A 1 35 ? 1.219 3.068 9.602 1.00 0.00 110 THR A N 13
ATOM 20363 C CA . THR A 1 35 ? 1.928 3.774 10.660 1.00 0.00 110 THR A CA 13
ATOM 20364 C C . THR A 1 35 ? 2.359 2.831 11.786 1.00 0.00 110 THR A C 13
ATOM 20365 O O . THR A 1 35 ? 3.167 3.210 12.632 1.00 0.00 110 THR A O 13
ATOM 20376 N N . ASN A 1 36 ? 1.808 1.615 11.809 1.00 0.00 111 ASN A N 13
ATOM 20377 C CA . ASN A 1 36 ? 2.148 0.654 12.863 1.00 0.00 111 ASN A CA 13
ATOM 20378 C C . ASN A 1 36 ? 3.041 -0.483 12.351 1.00 0.00 111 ASN A C 13
ATOM 20379 O O . ASN A 1 36 ? 4.049 -0.814 12.975 1.00 0.00 111 ASN A O 13
ATOM 20390 N N . LEU A 1 37 ? 2.654 -1.094 11.234 1.00 0.00 112 LEU A N 13
ATOM 20391 C CA . LEU A 1 37 ? 3.417 -2.214 10.674 1.00 0.00 112 LEU A CA 13
ATOM 20392 C C . LEU A 1 37 ? 4.431 -1.751 9.637 1.00 0.00 112 LEU A C 13
ATOM 20393 O O . LEU A 1 37 ? 4.379 -0.618 9.159 1.00 0.00 112 LEU A O 13
ATOM 20409 N N . GLY A 1 38 ? 5.339 -2.656 9.272 1.00 0.00 113 GLY A N 13
ATOM 20410 C CA . GLY A 1 38 ? 6.347 -2.358 8.264 1.00 0.00 113 GLY A CA 13
ATOM 20411 C C . GLY A 1 38 ? 7.246 -1.204 8.681 1.00 0.00 113 GLY A C 13
ATOM 20412 O O . GLY A 1 38 ? 7.984 -1.292 9.661 1.00 0.00 113 GLY A O 13
ATOM 20416 N N . GLU A 1 39 ? 7.154 -0.119 7.926 1.00 0.00 114 GLU A N 13
ATOM 20417 C CA . GLU A 1 39 ? 7.936 1.074 8.206 1.00 0.00 114 GLU A CA 13
ATOM 20418 C C . GLU A 1 39 ? 6.999 2.216 8.563 1.00 0.00 114 GLU A C 13
ATOM 20419 O O . GLU A 1 39 ? 6.444 2.864 7.684 1.00 0.00 114 GLU A O 13
ATOM 20431 N N . LYS A 1 40 ? 6.798 2.430 9.856 1.00 0.00 115 LYS A N 13
ATOM 20432 C CA . LYS A 1 40 ? 5.890 3.473 10.322 1.00 0.00 115 LYS A CA 13
ATOM 20433 C C . LYS A 1 40 ? 5.960 4.718 9.441 1.00 0.00 115 LYS A C 13
ATOM 20434 O O . LYS A 1 40 ? 6.983 5.400 9.391 1.00 0.00 115 LYS A O 13
ATOM 20453 N N . LEU A 1 41 ? 4.845 5.031 8.782 1.00 0.00 116 LEU A N 13
ATOM 20454 C CA . LEU A 1 41 ? 4.775 6.226 7.946 1.00 0.00 116 LEU A CA 13
ATOM 20455 C C . LEU A 1 41 ? 4.379 7.400 8.837 1.00 0.00 116 LEU A C 13
ATOM 20456 O O . LEU A 1 41 ? 3.754 7.197 9.877 1.00 0.00 116 LEU A O 13
ATOM 20472 N N . THR A 1 42 ? 4.711 8.622 8.439 1.00 0.00 117 THR A N 13
ATOM 20473 C CA . THR A 1 42 ? 4.337 9.780 9.239 1.00 0.00 117 THR A CA 13
ATOM 20474 C C . THR A 1 42 ? 2.960 10.275 8.817 1.00 0.00 117 THR A C 13
ATOM 20475 O O . THR A 1 42 ? 2.453 9.888 7.764 1.00 0.00 117 THR A O 13
ATOM 20486 N N . ASP A 1 43 ? 2.353 11.127 9.634 1.00 0.00 118 ASP A N 13
ATOM 20487 C CA . ASP A 1 43 ? 1.032 11.650 9.311 1.00 0.00 118 ASP A CA 13
ATOM 20488 C C . ASP A 1 43 ? 1.062 12.369 7.968 1.00 0.00 118 ASP A C 13
ATOM 20489 O O . ASP A 1 43 ? 0.135 12.248 7.167 1.00 0.00 118 ASP A O 13
ATOM 20498 N N . GLU A 1 44 ? 2.134 13.114 7.726 1.00 0.00 119 GLU A N 13
ATOM 20499 C CA . GLU A 1 44 ? 2.266 13.842 6.470 1.00 0.00 119 GLU A CA 13
ATOM 20500 C C . GLU A 1 44 ? 2.313 12.866 5.299 1.00 0.00 119 GLU A C 13
ATOM 20501 O O . GLU A 1 44 ? 1.687 13.094 4.264 1.00 0.00 119 GLU A O 13
ATOM 20513 N N . GLU A 1 45 ? 3.046 11.770 5.473 1.00 0.00 120 GLU A N 13
ATOM 20514 C CA . GLU A 1 45 ? 3.149 10.763 4.425 1.00 0.00 120 GLU A CA 13
ATOM 20515 C C . GLU A 1 45 ? 1.829 10.022 4.253 1.00 0.00 120 GLU A C 13
ATOM 20516 O O . GLU A 1 45 ? 1.381 9.791 3.136 1.00 0.00 120 GLU A O 13
ATOM 20528 N N . VAL A 1 46 ? 1.206 9.667 5.369 1.00 0.00 121 VAL A N 13
ATOM 20529 C CA . VAL A 1 46 ? -0.073 8.964 5.326 1.00 0.00 121 VAL A CA 13
ATOM 20530 C C . VAL A 1 46 ? -1.133 9.849 4.677 1.00 0.00 121 VAL A C 13
ATOM 20531 O O . VAL A 1 46 ? -1.932 9.383 3.872 1.00 0.00 121 VAL A O 13
ATOM 20544 N N . ASP A 1 47 ? -1.154 11.127 5.038 1.00 0.00 122 ASP A N 13
ATOM 20545 C CA . ASP A 1 47 ? -2.153 12.029 4.481 1.00 0.00 122 ASP A CA 13
ATOM 20546 C C . ASP A 1 47 ? -2.084 11.997 2.960 1.00 0.00 122 ASP A C 13
ATOM 20547 O O . ASP A 1 47 ? -3.113 11.998 2.284 1.00 0.00 122 ASP A O 13
ATOM 20556 N N . GLU A 1 48 ? -0.872 11.937 2.427 1.00 0.00 123 GLU A N 13
ATOM 20557 C CA . GLU A 1 48 ? -0.696 11.865 0.983 1.00 0.00 123 GLU A CA 13
ATOM 20558 C C . GLU A 1 48 ? -1.319 10.577 0.461 1.00 0.00 123 GLU A C 13
ATOM 20559 O O . GLU A 1 48 ? -1.915 10.549 -0.616 1.00 0.00 123 GLU A O 13
ATOM 20571 N N . MET A 1 49 ? -1.166 9.508 1.240 1.00 0.00 124 MET A N 13
ATOM 20572 C CA . MET A 1 49 ? -1.702 8.205 0.869 1.00 0.00 124 MET A CA 13
ATOM 20573 C C . MET A 1 49 ? -3.225 8.199 0.955 1.00 0.00 124 MET A C 13
ATOM 20574 O O . MET A 1 49 ? -3.903 7.609 0.115 1.00 0.00 124 MET A O 13
ATOM 20588 N N . ILE A 1 50 ? -3.750 8.853 1.988 1.00 0.00 125 ILE A N 13
ATOM 20589 C CA . ILE A 1 50 ? -5.193 8.918 2.201 1.00 0.00 125 ILE A CA 13
ATOM 20590 C C . ILE A 1 50 ? -5.885 9.536 0.987 1.00 0.00 125 ILE A C 13
ATOM 20591 O O . ILE A 1 50 ? -6.960 9.092 0.583 1.00 0.00 125 ILE A O 13
ATOM 20607 N N . ARG A 1 51 ? -5.263 10.555 0.411 1.00 0.00 126 ARG A N 13
ATOM 20608 C CA . ARG A 1 51 ? -5.828 11.223 -0.757 1.00 0.00 126 ARG A CA 13
ATOM 20609 C C . ARG A 1 51 ? -5.809 10.292 -1.966 1.00 0.00 126 ARG A C 13
ATOM 20610 O O . ARG A 1 51 ? -6.633 10.416 -2.872 1.00 0.00 126 ARG A O 13
ATOM 20631 N N . GLU A 1 52 ? -4.862 9.360 -1.973 1.00 0.00 127 GLU A N 13
ATOM 20632 C CA . GLU A 1 52 ? -4.744 8.410 -3.075 1.00 0.00 127 GLU A CA 13
ATOM 20633 C C . GLU A 1 52 ? -5.462 7.101 -2.749 1.00 0.00 127 GLU A C 13
ATOM 20634 O O . GLU A 1 52 ? -5.591 6.225 -3.604 1.00 0.00 127 GLU A O 13
ATOM 20646 N N . ALA A 1 53 ? -5.913 6.970 -1.506 1.00 0.00 128 ALA A N 13
ATOM 20647 C CA . ALA A 1 53 ? -6.599 5.751 -1.080 1.00 0.00 128 ALA A CA 13
ATOM 20648 C C . ALA A 1 53 ? -8.076 5.776 -1.483 1.00 0.00 128 ALA A C 13
ATOM 20649 O O . ALA A 1 53 ? -8.464 5.078 -2.415 1.00 0.00 128 ALA A O 13
ATOM 20656 N N . ASP A 1 54 ? -8.875 6.589 -0.781 1.00 0.00 129 ASP A N 13
ATOM 20657 C CA . ASP A 1 54 ? -10.318 6.722 -1.056 1.00 0.00 129 ASP A CA 13
ATOM 20658 C C . ASP A 1 54 ? -11.037 7.291 0.161 1.00 0.00 129 ASP A C 13
ATOM 20659 O O . ASP A 1 54 ? -11.095 8.504 0.362 1.00 0.00 129 ASP A O 13
ATOM 20668 N N . ILE A 1 55 ? -11.598 6.387 0.956 1.00 0.00 130 ILE A N 13
ATOM 20669 C CA . ILE A 1 55 ? -12.339 6.754 2.156 1.00 0.00 130 ILE A CA 13
ATOM 20670 C C . ILE A 1 55 ? -13.562 7.593 1.803 1.00 0.00 130 ILE A C 13
ATOM 20671 O O . ILE A 1 55 ? -13.590 8.804 2.020 1.00 0.00 130 ILE A O 13
ATOM 20687 N N . ASP A 1 56 ? -14.582 6.925 1.274 1.00 0.00 131 ASP A N 13
ATOM 20688 C CA . ASP A 1 56 ? -15.825 7.594 0.907 1.00 0.00 131 ASP A CA 13
ATOM 20689 C C . ASP A 1 56 ? -16.780 7.557 2.093 1.00 0.00 131 ASP A C 13
ATOM 20690 O O . ASP A 1 56 ? -17.941 7.163 1.967 1.00 0.00 131 ASP A O 13
ATOM 20699 N N . GLY A 1 57 ? -16.266 7.966 3.245 1.00 0.00 132 GLY A N 13
ATOM 20700 C CA . GLY A 1 57 ? -17.054 7.979 4.470 1.00 0.00 132 GLY A CA 13
ATOM 20701 C C . GLY A 1 57 ? -17.096 6.589 5.095 1.00 0.00 132 GLY A C 13
ATOM 20702 O O . GLY A 1 57 ? -16.873 6.430 6.295 1.00 0.00 132 GLY A O 13
ATOM 20706 N N . ASP A 1 58 ? -17.400 5.587 4.274 1.00 0.00 133 ASP A N 13
ATOM 20707 C CA . ASP A 1 58 ? -17.488 4.214 4.759 1.00 0.00 133 ASP A CA 13
ATOM 20708 C C . ASP A 1 58 ? -16.161 3.759 5.355 1.00 0.00 133 ASP A C 13
ATOM 20709 O O . ASP A 1 58 ? -16.140 3.070 6.375 1.00 0.00 133 ASP A O 13
ATOM 20718 N N . GLY A 1 59 ? -15.054 4.148 4.729 1.00 0.00 134 GLY A N 13
ATOM 20719 C CA . GLY A 1 59 ? -13.744 3.763 5.240 1.00 0.00 134 GLY A CA 13
ATOM 20720 C C . GLY A 1 59 ? -13.176 2.557 4.498 1.00 0.00 134 GLY A C 13
ATOM 20721 O O . GLY A 1 59 ? -12.595 1.667 5.119 1.00 0.00 134 GLY A O 13
ATOM 20725 N N . GLN A 1 60 ? -13.340 2.530 3.174 1.00 0.00 135 GLN A N 13
ATOM 20726 C CA . GLN A 1 60 ? -12.824 1.422 2.370 1.00 0.00 135 GLN A CA 13
ATOM 20727 C C . GLN A 1 60 ? -11.924 1.929 1.252 1.00 0.00 135 GLN A C 13
ATOM 20728 O O . GLN A 1 60 ? -12.153 2.998 0.684 1.00 0.00 135 GLN A O 13
ATOM 20742 N N . VAL A 1 61 ? -10.892 1.148 0.953 1.00 0.00 136 VAL A N 13
ATOM 20743 C CA . VAL A 1 61 ? -9.933 1.500 -0.085 1.00 0.00 136 VAL A CA 13
ATOM 20744 C C . VAL A 1 61 ? -9.728 0.364 -1.074 1.00 0.00 136 VAL A C 13
ATOM 20745 O O . VAL A 1 61 ? -9.531 -0.788 -0.687 1.00 0.00 136 VAL A O 13
ATOM 20758 N N . ASN A 1 62 ? -9.745 0.706 -2.358 1.00 0.00 137 ASN A N 13
ATOM 20759 C CA . ASN A 1 62 ? -9.527 -0.284 -3.397 1.00 0.00 137 ASN A CA 13
ATOM 20760 C C . ASN A 1 62 ? -8.036 -0.334 -3.741 1.00 0.00 137 ASN A C 13
ATOM 20761 O O . ASN A 1 62 ? -7.475 0.637 -4.245 1.00 0.00 137 ASN A O 13
ATOM 20772 N N . TYR A 1 63 ? -7.387 -1.453 -3.437 1.00 0.00 138 TYR A N 13
ATOM 20773 C CA . TYR A 1 63 ? -5.953 -1.580 -3.694 1.00 0.00 138 TYR A CA 13
ATOM 20774 C C . TYR A 1 63 ? -5.618 -1.489 -5.182 1.00 0.00 138 TYR A C 13
ATOM 20775 O O . TYR A 1 63 ? -4.445 -1.430 -5.550 1.00 0.00 138 TYR A O 13
ATOM 20793 N N . GLU A 1 64 ? -6.632 -1.490 -6.036 1.00 0.00 139 GLU A N 13
ATOM 20794 C CA . GLU A 1 64 ? -6.376 -1.420 -7.472 1.00 0.00 139 GLU A CA 13
ATOM 20795 C C . GLU A 1 64 ? -5.615 -0.140 -7.825 1.00 0.00 139 GLU A C 13
ATOM 20796 O O . GLU A 1 64 ? -4.609 -0.190 -8.534 1.00 0.00 139 GLU A O 13
ATOM 20808 N N . GLU A 1 65 ? -6.102 1.005 -7.352 1.00 0.00 140 GLU A N 13
ATOM 20809 C CA . GLU A 1 65 ? -5.456 2.281 -7.657 1.00 0.00 140 GLU A CA 13
ATOM 20810 C C . GLU A 1 65 ? -4.023 2.319 -7.136 1.00 0.00 140 GLU A C 13
ATOM 20811 O O . GLU A 1 65 ? -3.129 2.825 -7.812 1.00 0.00 140 GLU A O 13
ATOM 20823 N N . PHE A 1 66 ? -3.804 1.764 -5.952 1.00 0.00 141 PHE A N 13
ATOM 20824 C CA . PHE A 1 66 ? -2.458 1.732 -5.384 1.00 0.00 141 PHE A CA 13
ATOM 20825 C C . PHE A 1 66 ? -1.529 0.949 -6.305 1.00 0.00 141 PHE A C 13
ATOM 20826 O O . PHE A 1 66 ? -0.405 1.374 -6.572 1.00 0.00 141 PHE A O 13
ATOM 20843 N N . VAL A 1 67 ? -2.009 -0.187 -6.801 1.00 0.00 142 VAL A N 13
ATOM 20844 C CA . VAL A 1 67 ? -1.213 -1.004 -7.707 1.00 0.00 142 VAL A CA 13
ATOM 20845 C C . VAL A 1 67 ? -0.948 -0.275 -9.018 1.00 0.00 142 VAL A C 13
ATOM 20846 O O . VAL A 1 67 ? 0.187 -0.243 -9.494 1.00 0.00 142 VAL A O 13
ATOM 20859 N N . GLN A 1 68 ? -1.984 0.333 -9.598 1.00 0.00 143 GLN A N 13
ATOM 20860 C CA . GLN A 1 68 ? -1.795 1.070 -10.841 1.00 0.00 143 GLN A CA 13
ATOM 20861 C C . GLN A 1 68 ? -0.848 2.230 -10.588 1.00 0.00 143 GLN A C 13
ATOM 20862 O O . GLN A 1 68 ? 0.048 2.504 -11.382 1.00 0.00 143 GLN A O 13
ATOM 20876 N N . MET A 1 69 ? -1.037 2.877 -9.446 1.00 0.00 144 MET A N 13
ATOM 20877 C CA . MET A 1 69 ? -0.185 3.984 -9.045 1.00 0.00 144 MET A CA 13
ATOM 20878 C C . MET A 1 69 ? 1.253 3.491 -8.918 1.00 0.00 144 MET A C 13
ATOM 20879 O O . MET A 1 69 ? 2.181 4.117 -9.431 1.00 0.00 144 MET A O 13
ATOM 20893 N N . MET A 1 70 ? 1.430 2.369 -8.233 1.00 0.00 145 MET A N 13
ATOM 20894 C CA . MET A 1 70 ? 2.758 1.800 -8.045 1.00 0.00 145 MET A CA 13
ATOM 20895 C C . MET A 1 70 ? 3.300 1.188 -9.335 1.00 0.00 145 MET A C 13
ATOM 20896 O O . MET A 1 70 ? 4.507 0.973 -9.460 1.00 0.00 145 MET A O 13
ATOM 20910 N N . THR A 1 71 ? 2.411 0.898 -10.284 1.00 0.00 146 THR A N 13
ATOM 20911 C CA . THR A 1 71 ? 2.825 0.295 -11.552 1.00 0.00 146 THR A CA 13
ATOM 20912 C C . THR A 1 71 ? 2.583 1.241 -12.727 1.00 0.00 146 THR A C 13
ATOM 20913 O O . THR A 1 71 ? 2.568 0.809 -13.879 1.00 0.00 146 THR A O 13
ATOM 20924 N N . ALA A 1 72 ? 2.402 2.527 -12.432 1.00 0.00 147 ALA A N 13
ATOM 20925 C CA . ALA A 1 72 ? 2.171 3.520 -13.483 1.00 0.00 147 ALA A CA 13
ATOM 20926 C C . ALA A 1 72 ? 3.299 4.544 -13.512 1.00 0.00 147 ALA A C 13
ATOM 20927 O O . ALA A 1 72 ? 3.084 5.721 -13.223 1.00 0.00 147 ALA A O 13
ATOM 20934 N N . LYS A 1 73 ? 4.501 4.097 -13.862 1.00 0.00 148 LYS A N 13
ATOM 20935 C CA . LYS A 1 73 ? 5.648 4.996 -13.924 1.00 0.00 148 LYS A CA 13
ATOM 20936 C C . LYS A 1 73 ? 6.816 4.325 -14.638 1.00 0.00 148 LYS A C 13
ATOM 20937 O O . LYS A 1 73 ? 6.935 3.115 -14.528 1.00 0.00 148 LYS A O 13
ATOM 20957 N N . PHE B 2 30 ? -9.726 -4.637 12.963 1.00 0.00 30 PHE B N 13
ATOM 20958 C CA . PHE B 2 30 ? -9.000 -4.660 11.661 1.00 0.00 30 PHE B CA 13
ATOM 20959 C C . PHE B 2 30 ? -9.217 -6.007 10.980 1.00 0.00 30 PHE B C 13
ATOM 20960 O O . PHE B 2 30 ? -9.126 -6.112 9.759 1.00 0.00 30 PHE B O 13
ATOM 20977 N N . ASP B 2 31 ? -9.491 -7.036 11.778 1.00 0.00 31 ASP B N 13
ATOM 20978 C CA . ASP B 2 31 ? -9.699 -8.378 11.242 1.00 0.00 31 ASP B CA 13
ATOM 20979 C C . ASP B 2 31 ? -8.481 -8.806 10.429 1.00 0.00 31 ASP B C 13
ATOM 20980 O O . ASP B 2 31 ? -8.599 -9.470 9.399 1.00 0.00 31 ASP B O 13
ATOM 20989 N N . ILE B 2 32 ? -7.310 -8.409 10.915 1.00 0.00 32 ILE B N 13
ATOM 20990 C CA . ILE B 2 32 ? -6.044 -8.729 10.263 1.00 0.00 32 ILE B CA 13
ATOM 20991 C C . ILE B 2 32 ? -5.091 -9.402 11.248 1.00 0.00 32 ILE B C 13
ATOM 20992 O O . ILE B 2 32 ? -4.952 -8.960 12.388 1.00 0.00 32 ILE B O 13
ATOM 21008 N N . ASP B 2 33 ? -4.446 -10.482 10.808 1.00 0.00 33 ASP B N 13
ATOM 21009 C CA . ASP B 2 33 ? -3.523 -11.209 11.675 1.00 0.00 33 ASP B CA 13
ATOM 21010 C C . ASP B 2 33 ? -2.197 -10.466 11.786 1.00 0.00 33 ASP B C 13
ATOM 21011 O O . ASP B 2 33 ? -1.372 -10.495 10.873 1.00 0.00 33 ASP B O 13
ATOM 21020 N N . MET B 2 34 ? -2.015 -9.793 12.913 1.00 0.00 34 MET B N 13
ATOM 21021 C CA . MET B 2 34 ? -0.804 -9.022 13.160 1.00 0.00 34 MET B CA 13
ATOM 21022 C C . MET B 2 34 ? 0.364 -9.944 13.517 1.00 0.00 34 MET B C 13
ATOM 21023 O O . MET B 2 34 ? 1.523 -9.631 13.245 1.00 0.00 34 MET B O 13
ATOM 21037 N N . ASP B 2 35 ? 0.044 -11.069 14.150 1.00 0.00 35 ASP B N 13
ATOM 21038 C CA . ASP B 2 35 ? 1.061 -12.032 14.575 1.00 0.00 35 ASP B CA 13
ATOM 21039 C C . ASP B 2 35 ? 1.833 -12.615 13.392 1.00 0.00 35 ASP B C 13
ATOM 21040 O O . ASP B 2 35 ? 3.050 -12.787 13.466 1.00 0.00 35 ASP B O 13
ATOM 21049 N N . ALA B 2 36 ? 1.126 -12.941 12.315 1.00 0.00 36 ALA B N 13
ATOM 21050 C CA . ALA B 2 36 ? 1.776 -13.530 11.148 1.00 0.00 36 ALA B CA 13
ATOM 21051 C C . ALA B 2 36 ? 2.840 -12.578 10.577 1.00 0.00 36 ALA B C 13
ATOM 21052 O O . ALA B 2 36 ? 2.586 -11.380 10.447 1.00 0.00 36 ALA B O 13
ATOM 21059 N N . PRO B 2 37 ? 4.019 -13.068 10.238 1.00 0.00 37 PRO B N 13
ATOM 21060 C CA . PRO B 2 37 ? 5.105 -12.211 9.679 1.00 0.00 37 PRO B CA 13
ATOM 21061 C C . PRO B 2 37 ? 4.801 -11.736 8.262 1.00 0.00 37 PRO B C 13
ATOM 21062 O O . PRO B 2 37 ? 5.341 -10.729 7.804 1.00 0.00 37 PRO B O 13
ATOM 21073 N N . GLU B 2 38 ? 3.936 -12.473 7.573 1.00 0.00 38 GLU B N 13
ATOM 21074 C CA . GLU B 2 38 ? 3.570 -12.124 6.207 1.00 0.00 38 GLU B CA 13
ATOM 21075 C C . GLU B 2 38 ? 2.881 -10.762 6.166 1.00 0.00 38 GLU B C 13
ATOM 21076 O O . GLU B 2 38 ? 3.115 -9.966 5.257 1.00 0.00 38 GLU B O 13
ATOM 21088 N N . THR B 2 39 ? 2.026 -10.502 7.152 1.00 0.00 39 THR B N 13
ATOM 21089 C CA . THR B 2 39 ? 1.307 -9.233 7.208 1.00 0.00 39 THR B CA 13
ATOM 21090 C C . THR B 2 39 ? 2.278 -8.065 7.330 1.00 0.00 39 THR B C 13
ATOM 21091 O O . THR B 2 39 ? 2.186 -7.091 6.582 1.00 0.00 39 THR B O 13
ATOM 21102 N N . GLU B 2 40 ? 3.217 -8.171 8.261 1.00 0.00 40 GLU B N 13
ATOM 21103 C CA . GLU B 2 40 ? 4.207 -7.118 8.449 1.00 0.00 40 GLU B CA 13
ATOM 21104 C C . GLU B 2 40 ? 5.084 -7.022 7.210 1.00 0.00 40 GLU B C 13
ATOM 21105 O O . GLU B 2 40 ? 5.425 -5.932 6.749 1.00 0.00 40 GLU B O 13
ATOM 21117 N N . ARG B 2 41 ? 5.438 -8.185 6.679 1.00 0.00 41 ARG B N 13
ATOM 21118 C CA . ARG B 2 41 ? 6.273 -8.270 5.488 1.00 0.00 41 ARG B CA 13
ATOM 21119 C C . ARG B 2 41 ? 5.585 -7.582 4.312 1.00 0.00 41 ARG B C 13
ATOM 21120 O O . ARG B 2 41 ? 6.205 -6.817 3.575 1.00 0.00 41 ARG B O 13
ATOM 21141 N N . ALA B 2 42 ? 4.295 -7.865 4.148 1.00 0.00 42 ALA B N 13
ATOM 21142 C CA . ALA B 2 42 ? 3.521 -7.274 3.063 1.00 0.00 42 ALA B CA 13
ATOM 21143 C C . ALA B 2 42 ? 3.488 -5.758 3.201 1.00 0.00 42 ALA B C 13
ATOM 21144 O O . ALA B 2 42 ? 3.570 -5.029 2.211 1.00 0.00 42 ALA B O 13
ATOM 21151 N N . ALA B 2 43 ? 3.369 -5.291 4.438 1.00 0.00 43 ALA B N 13
ATOM 21152 C CA . ALA B 2 43 ? 3.325 -3.860 4.704 1.00 0.00 43 ALA B CA 13
ATOM 21153 C C . ALA B 2 43 ? 4.609 -3.187 4.228 1.00 0.00 43 ALA B C 13
ATOM 21154 O O . ALA B 2 43 ? 4.579 -2.078 3.699 1.00 0.00 43 ALA B O 13
ATOM 21161 N N . VAL B 2 44 ? 5.736 -3.862 4.427 1.00 0.00 44 VAL B N 13
ATOM 21162 C CA . VAL B 2 44 ? 7.025 -3.310 4.022 1.00 0.00 44 VAL B CA 13
ATOM 21163 C C . VAL B 2 44 ? 7.071 -3.057 2.517 1.00 0.00 44 VAL B C 13
ATOM 21164 O O . VAL B 2 44 ? 7.513 -1.997 2.075 1.00 0.00 44 VAL B O 13
ATOM 21177 N N . ALA B 2 45 ? 6.623 -4.033 1.731 1.00 0.00 45 ALA B N 13
ATOM 21178 C CA . ALA B 2 45 ? 6.640 -3.882 0.280 1.00 0.00 45 ALA B CA 13
ATOM 21179 C C . ALA B 2 45 ? 5.775 -2.705 -0.153 1.00 0.00 45 ALA B C 13
ATOM 21180 O O . ALA B 2 45 ? 6.194 -1.881 -0.960 1.00 0.00 45 ALA B O 13
ATOM 21187 N N . ILE B 2 46 ? 4.570 -2.623 0.395 1.00 0.00 46 ILE B N 13
ATOM 21188 C CA . ILE B 2 46 ? 3.669 -1.532 0.056 1.00 0.00 46 ILE B CA 13
ATOM 21189 C C . ILE B 2 46 ? 4.236 -0.191 0.511 1.00 0.00 46 ILE B C 13
ATOM 21190 O O . ILE B 2 46 ? 4.247 0.780 -0.246 1.00 0.00 46 ILE B O 13
ATOM 21206 N N . GLN B 2 47 ? 4.702 -0.148 1.754 1.00 0.00 47 GLN B N 13
ATOM 21207 C CA . GLN B 2 47 ? 5.264 1.078 2.309 1.00 0.00 47 GLN B CA 13
ATOM 21208 C C . GLN B 2 47 ? 6.551 1.475 1.589 1.00 0.00 47 GLN B C 13
ATOM 21209 O O . GLN B 2 47 ? 6.777 2.652 1.312 1.00 0.00 47 GLN B O 13
ATOM 21223 N N . SER B 2 48 ? 7.389 0.489 1.285 1.00 0.00 48 SER B N 13
ATOM 21224 C CA . SER B 2 48 ? 8.645 0.757 0.594 1.00 0.00 48 SER B CA 13
ATOM 21225 C C . SER B 2 48 ? 8.381 1.350 -0.787 1.00 0.00 48 SER B C 13
ATOM 21226 O O . SER B 2 48 ? 9.017 2.323 -1.192 1.00 0.00 48 SER B O 13
ATOM 21234 N N . GLN B 2 49 ? 7.434 0.753 -1.502 1.00 0.00 49 GLN B N 13
ATOM 21235 C CA . GLN B 2 49 ? 7.078 1.218 -2.837 1.00 0.00 49 GLN B CA 13
ATOM 21236 C C . GLN B 2 49 ? 6.489 2.626 -2.792 1.00 0.00 49 GLN B C 13
ATOM 21237 O O . GLN B 2 49 ? 6.752 3.442 -3.675 1.00 0.00 49 GLN B O 13
ATOM 21251 N N . PHE B 2 50 ? 5.692 2.909 -1.766 1.00 0.00 50 PHE B N 13
ATOM 21252 C CA . PHE B 2 50 ? 5.080 4.228 -1.639 1.00 0.00 50 PHE B CA 13
ATOM 21253 C C . PHE B 2 50 ? 6.156 5.309 -1.594 1.00 0.00 50 PHE B C 13
ATOM 21254 O O . PHE B 2 50 ? 6.066 6.314 -2.298 1.00 0.00 50 PHE B O 13
ATOM 21271 N N . ARG B 2 51 ? 7.176 5.093 -0.772 1.00 0.00 51 ARG B N 13
ATOM 21272 C CA . ARG B 2 51 ? 8.266 6.055 -0.657 1.00 0.00 51 ARG B CA 13
ATOM 21273 C C . ARG B 2 51 ? 8.956 6.236 -2.009 1.00 0.00 51 ARG B C 13
ATOM 21274 O O . ARG B 2 51 ? 9.302 7.351 -2.396 1.00 0.00 51 ARG B O 13
ATOM 21295 N N . LYS B 2 52 ? 9.152 5.129 -2.720 1.00 0.00 52 LYS B N 13
ATOM 21296 C CA . LYS B 2 52 ? 9.801 5.172 -4.028 1.00 0.00 52 LYS B CA 13
ATOM 21297 C C . LYS B 2 52 ? 9.000 6.047 -4.987 1.00 0.00 52 LYS B C 13
ATOM 21298 O O . LYS B 2 52 ? 9.568 6.794 -5.782 1.00 0.00 52 LYS B O 13
ATOM 21317 N N . PHE B 2 53 ? 7.679 5.944 -4.906 1.00 0.00 53 PHE B N 13
ATOM 21318 C CA . PHE B 2 53 ? 6.806 6.727 -5.770 1.00 0.00 53 PHE B CA 13
ATOM 21319 C C . PHE B 2 53 ? 7.071 8.219 -5.572 1.00 0.00 53 PHE B C 13
ATOM 21320 O O . PHE B 2 53 ? 7.128 8.982 -6.536 1.00 0.00 53 PHE B O 13
ATOM 21337 N N . GLN B 2 54 ? 7.227 8.627 -4.314 1.00 0.00 54 GLN B N 13
ATOM 21338 C CA . GLN B 2 54 ? 7.479 10.030 -3.997 1.00 0.00 54 GLN B CA 13
ATOM 21339 C C . GLN B 2 54 ? 8.797 10.508 -4.606 1.00 0.00 54 GLN B C 13
ATOM 21340 O O . GLN B 2 54 ? 8.886 11.629 -5.106 1.00 0.00 54 GLN B O 13
ATOM 21354 N N . LYS B 2 55 ? 9.821 9.659 -4.559 1.00 0.00 55 LYS B N 13
ATOM 21355 C CA . LYS B 2 55 ? 11.124 10.024 -5.110 1.00 0.00 55 LYS B CA 13
ATOM 21356 C C . LYS B 2 55 ? 11.023 10.312 -6.603 1.00 0.00 55 LYS B C 13
ATOM 21357 O O . LYS B 2 55 ? 11.672 11.225 -7.111 1.00 0.00 55 LYS B O 13
ATOM 21376 N N . LYS B 2 56 ? 10.206 9.538 -7.307 1.00 0.00 56 LYS B N 13
ATOM 21377 C CA . LYS B 2 56 ? 10.040 9.743 -8.739 1.00 0.00 56 LYS B CA 13
ATOM 21378 C C . LYS B 2 56 ? 9.479 11.138 -9.009 1.00 0.00 56 LYS B C 13
ATOM 21379 O O . LYS B 2 56 ? 9.883 11.807 -9.960 1.00 0.00 56 LYS B O 13
ATOM 21398 N N . LYS B 2 57 ? 8.549 11.571 -8.163 1.00 0.00 57 LYS B N 13
ATOM 21399 C CA . LYS B 2 57 ? 7.939 12.887 -8.315 1.00 0.00 57 LYS B CA 13
ATOM 21400 C C . LYS B 2 57 ? 8.859 13.972 -7.756 1.00 0.00 57 LYS B C 13
ATOM 21401 O O . LYS B 2 57 ? 8.691 15.154 -8.059 1.00 0.00 57 LYS B O 13
ATOM 21420 N N . ALA B 2 58 ? 9.820 13.567 -6.932 1.00 0.00 58 ALA B N 13
ATOM 21421 C CA . ALA B 2 58 ? 10.749 14.517 -6.326 1.00 0.00 58 ALA B CA 13
ATOM 21422 C C . ALA B 2 58 ? 11.570 15.246 -7.386 1.00 0.00 58 ALA B C 13
ATOM 21423 O O . ALA B 2 58 ? 11.832 16.442 -7.261 1.00 0.00 58 ALA B O 13
ATOM 21430 N N . GLY B 2 59 ? 11.988 14.523 -8.420 1.00 0.00 59 GLY B N 13
ATOM 21431 C CA . GLY B 2 59 ? 12.792 15.132 -9.474 1.00 0.00 59 GLY B CA 13
ATOM 21432 C C . GLY B 2 59 ? 12.045 16.284 -10.136 1.00 0.00 59 GLY B C 13
ATOM 21433 O O . GLY B 2 59 ? 10.936 16.113 -10.643 1.00 0.00 59 GLY B O 13
ATOM 21437 N N . SER B 2 60 ? 12.666 17.460 -10.127 1.00 0.00 60 SER B N 13
ATOM 21438 C CA . SER B 2 60 ? 12.063 18.644 -10.728 1.00 0.00 60 SER B CA 13
ATOM 21439 C C . SER B 2 60 ? 11.880 18.459 -12.232 1.00 0.00 60 SER B C 13
ATOM 21440 O O . SER B 2 60 ? 10.839 18.806 -12.788 1.00 0.00 60 SER B O 13
ATOM 21448 N N . GLN B 2 61 ? 12.905 17.920 -12.883 1.00 0.00 61 GLN B N 13
ATOM 21449 C CA . GLN B 2 61 ? 12.855 17.706 -14.325 1.00 0.00 61 GLN B CA 13
ATOM 21450 C C . GLN B 2 61 ? 12.973 19.036 -15.061 1.00 0.00 61 GLN B C 13
ATOM 21451 O O . GLN B 2 61 ? 12.795 19.104 -16.277 1.00 0.00 61 GLN B O 13
ATOM 21465 N N . SER B 2 62 ? 13.276 20.093 -14.313 1.00 0.00 62 SER B N 13
ATOM 21466 C CA . SER B 2 62 ? 13.417 21.420 -14.900 1.00 0.00 62 SER B CA 13
ATOM 21467 C C . SER B 2 62 ? 13.666 22.462 -13.814 1.00 0.00 62 SER B C 13
ATOM 21468 O O . SER B 2 62 ? 12.702 22.896 -13.205 1.00 0.00 62 SER B O 13
ATOM 21477 N N . MET A 1 1 ? 1.418 -16.307 -17.302 1.00 0.00 76 MET A N 14
ATOM 21478 C CA . MET A 1 1 ? 0.598 -15.138 -17.728 1.00 0.00 76 MET A CA 14
ATOM 21479 C C . MET A 1 1 ? -0.343 -14.741 -16.596 1.00 0.00 76 MET A C 14
ATOM 21480 O O . MET A 1 1 ? -0.111 -15.081 -15.436 1.00 0.00 76 MET A O 14
ATOM 21496 N N . LYS A 1 2 ? -1.410 -14.031 -16.948 1.00 0.00 77 LYS A N 14
ATOM 21497 C CA . LYS A 1 2 ? -2.397 -13.600 -15.963 1.00 0.00 77 LYS A CA 14
ATOM 21498 C C . LYS A 1 2 ? -1.760 -12.761 -14.857 1.00 0.00 77 LYS A C 14
ATOM 21499 O O . LYS A 1 2 ? -1.330 -13.292 -13.834 1.00 0.00 77 LYS A O 14
ATOM 21518 N N . ASP A 1 3 ? -1.718 -11.445 -15.063 1.00 0.00 78 ASP A N 14
ATOM 21519 C CA . ASP A 1 3 ? -1.149 -10.538 -14.068 1.00 0.00 78 ASP A CA 14
ATOM 21520 C C . ASP A 1 3 ? 0.328 -10.829 -13.818 1.00 0.00 78 ASP A C 14
ATOM 21521 O O . ASP A 1 3 ? 0.725 -11.154 -12.699 1.00 0.00 78 ASP A O 14
ATOM 21530 N N . THR A 1 4 ? 1.143 -10.696 -14.861 1.00 0.00 79 THR A N 14
ATOM 21531 C CA . THR A 1 4 ? 2.578 -10.934 -14.739 1.00 0.00 79 THR A CA 14
ATOM 21532 C C . THR A 1 4 ? 3.264 -9.726 -14.111 1.00 0.00 79 THR A C 14
ATOM 21533 O O . THR A 1 4 ? 2.693 -9.052 -13.253 1.00 0.00 79 THR A O 14
ATOM 21544 N N . ASP A 1 5 ? 4.489 -9.450 -14.551 1.00 0.00 80 ASP A N 14
ATOM 21545 C CA . ASP A 1 5 ? 5.242 -8.312 -14.036 1.00 0.00 80 ASP A CA 14
ATOM 21546 C C . ASP A 1 5 ? 5.358 -8.370 -12.516 1.00 0.00 80 ASP A C 14
ATOM 21547 O O . ASP A 1 5 ? 4.765 -9.231 -11.869 1.00 0.00 80 ASP A O 14
ATOM 21556 N N . SER A 1 6 ? 6.126 -7.439 -11.961 1.00 0.00 81 SER A N 14
ATOM 21557 C CA . SER A 1 6 ? 6.325 -7.369 -10.518 1.00 0.00 81 SER A CA 14
ATOM 21558 C C . SER A 1 6 ? 5.059 -6.877 -9.832 1.00 0.00 81 SER A C 14
ATOM 21559 O O . SER A 1 6 ? 4.961 -6.884 -8.606 1.00 0.00 81 SER A O 14
ATOM 21567 N N . GLU A 1 7 ? 4.097 -6.440 -10.631 1.00 0.00 82 GLU A N 14
ATOM 21568 C CA . GLU A 1 7 ? 2.848 -5.935 -10.080 1.00 0.00 82 GLU A CA 14
ATOM 21569 C C . GLU A 1 7 ? 2.243 -6.986 -9.166 1.00 0.00 82 GLU A C 14
ATOM 21570 O O . GLU A 1 7 ? 1.666 -6.664 -8.127 1.00 0.00 82 GLU A O 14
ATOM 21582 N N . GLU A 1 8 ? 2.395 -8.242 -9.552 1.00 0.00 83 GLU A N 14
ATOM 21583 C CA . GLU A 1 8 ? 1.877 -9.349 -8.760 1.00 0.00 83 GLU A CA 14
ATOM 21584 C C . GLU A 1 8 ? 2.635 -9.470 -7.435 1.00 0.00 83 GLU A C 14
ATOM 21585 O O . GLU A 1 8 ? 2.072 -9.886 -6.425 1.00 0.00 83 GLU A O 14
ATOM 21597 N N . GLU A 1 9 ? 3.918 -9.111 -7.445 1.00 0.00 84 GLU A N 14
ATOM 21598 C CA . GLU A 1 9 ? 4.724 -9.194 -6.227 1.00 0.00 84 GLU A CA 14
ATOM 21599 C C . GLU A 1 9 ? 4.167 -8.251 -5.164 1.00 0.00 84 GLU A C 14
ATOM 21600 O O . GLU A 1 9 ? 3.976 -8.635 -4.008 1.00 0.00 84 GLU A O 14
ATOM 21612 N N . ILE A 1 10 ? 3.888 -7.022 -5.577 1.00 0.00 85 ILE A N 14
ATOM 21613 C CA . ILE A 1 10 ? 3.327 -6.025 -4.678 1.00 0.00 85 ILE A CA 14
ATOM 21614 C C . ILE A 1 10 ? 1.914 -6.431 -4.284 1.00 0.00 85 ILE A C 14
ATOM 21615 O O . ILE A 1 10 ? 1.472 -6.197 -3.161 1.00 0.00 85 ILE A O 14
ATOM 21631 N N . ARG A 1 11 ? 1.213 -7.040 -5.232 1.00 0.00 86 ARG A N 14
ATOM 21632 C CA . ARG A 1 11 ? -0.155 -7.489 -5.016 1.00 0.00 86 ARG A CA 14
ATOM 21633 C C . ARG A 1 11 ? -0.212 -8.463 -3.844 1.00 0.00 86 ARG A C 14
ATOM 21634 O O . ARG A 1 11 ? -1.149 -8.436 -3.047 1.00 0.00 86 ARG A O 14
ATOM 21655 N N . GLU A 1 12 ? 0.799 -9.320 -3.746 1.00 0.00 87 GLU A N 14
ATOM 21656 C CA . GLU A 1 12 ? 0.855 -10.298 -2.666 1.00 0.00 87 GLU A CA 14
ATOM 21657 C C . GLU A 1 12 ? 0.846 -9.584 -1.321 1.00 0.00 87 GLU A C 14
ATOM 21658 O O . GLU A 1 12 ? 0.160 -10.002 -0.388 1.00 0.00 87 GLU A O 14
ATOM 21670 N N . ALA A 1 13 ? 1.599 -8.495 -1.234 1.00 0.00 88 ALA A N 14
ATOM 21671 C CA . ALA A 1 13 ? 1.657 -7.718 -0.004 1.00 0.00 88 ALA A CA 14
ATOM 21672 C C . ALA A 1 13 ? 0.279 -7.170 0.347 1.00 0.00 88 ALA A C 14
ATOM 21673 O O . ALA A 1 13 ? -0.110 -7.155 1.515 1.00 0.00 88 ALA A O 14
ATOM 21680 N N . PHE A 1 14 ? -0.477 -6.754 -0.668 1.00 0.00 89 PHE A N 14
ATOM 21681 C CA . PHE A 1 14 ? -1.825 -6.252 -0.428 1.00 0.00 89 PHE A CA 14
ATOM 21682 C C . PHE A 1 14 ? -2.751 -7.409 -0.062 1.00 0.00 89 PHE A C 14
ATOM 21683 O O . PHE A 1 14 ? -3.583 -7.293 0.839 1.00 0.00 89 PHE A O 14
ATOM 21700 N N . ARG A 1 15 ? -2.610 -8.515 -0.786 1.00 0.00 90 ARG A N 14
ATOM 21701 C CA . ARG A 1 15 ? -3.457 -9.680 -0.547 1.00 0.00 90 ARG A CA 14
ATOM 21702 C C . ARG A 1 15 ? -3.553 -9.976 0.944 1.00 0.00 90 ARG A C 14
ATOM 21703 O O . ARG A 1 15 ? -4.539 -10.552 1.406 1.00 0.00 90 ARG A O 14
ATOM 21724 N N . VAL A 1 16 ? -2.542 -9.565 1.697 1.00 0.00 91 VAL A N 14
ATOM 21725 C CA . VAL A 1 16 ? -2.547 -9.779 3.138 1.00 0.00 91 VAL A CA 14
ATOM 21726 C C . VAL A 1 16 ? -3.722 -9.046 3.784 1.00 0.00 91 VAL A C 14
ATOM 21727 O O . VAL A 1 16 ? -4.359 -9.569 4.698 1.00 0.00 91 VAL A O 14
ATOM 21740 N N . PHE A 1 17 ? -4.007 -7.837 3.306 1.00 0.00 92 PHE A N 14
ATOM 21741 C CA . PHE A 1 17 ? -5.113 -7.058 3.856 1.00 0.00 92 PHE A CA 14
ATOM 21742 C C . PHE A 1 17 ? -6.435 -7.480 3.214 1.00 0.00 92 PHE A C 14
ATOM 21743 O O . PHE A 1 17 ? -7.498 -7.339 3.816 1.00 0.00 92 PHE A O 14
ATOM 21760 N N . ASP A 1 18 ? -6.356 -8.022 2.000 1.00 0.00 93 ASP A N 14
ATOM 21761 C CA . ASP A 1 18 ? -7.553 -8.487 1.302 1.00 0.00 93 ASP A CA 14
ATOM 21762 C C . ASP A 1 18 ? -7.773 -9.965 1.613 1.00 0.00 93 ASP A C 14
ATOM 21763 O O . ASP A 1 18 ? -7.392 -10.830 0.825 1.00 0.00 93 ASP A O 14
ATOM 21772 N N . LYS A 1 19 ? -8.369 -10.259 2.765 1.00 0.00 94 LYS A N 14
ATOM 21773 C CA . LYS A 1 19 ? -8.610 -11.642 3.168 1.00 0.00 94 LYS A CA 14
ATOM 21774 C C . LYS A 1 19 ? -9.682 -12.314 2.325 1.00 0.00 94 LYS A C 14
ATOM 21775 O O . LYS A 1 19 ? -9.769 -13.541 2.278 1.00 0.00 94 LYS A O 14
ATOM 21794 N N . ASP A 1 20 ? -10.495 -11.511 1.665 1.00 0.00 95 ASP A N 14
ATOM 21795 C CA . ASP A 1 20 ? -11.562 -12.049 0.830 1.00 0.00 95 ASP A CA 14
ATOM 21796 C C . ASP A 1 20 ? -11.091 -12.211 -0.610 1.00 0.00 95 ASP A C 14
ATOM 21797 O O . ASP A 1 20 ? -11.670 -12.980 -1.377 1.00 0.00 95 ASP A O 14
ATOM 21806 N N . GLY A 1 21 ? -10.053 -11.470 -0.976 1.00 0.00 96 GLY A N 14
ATOM 21807 C CA . GLY A 1 21 ? -9.540 -11.539 -2.338 1.00 0.00 96 GLY A CA 14
ATOM 21808 C C . GLY A 1 21 ? -10.553 -10.938 -3.303 1.00 0.00 96 GLY A C 14
ATOM 21809 O O . GLY A 1 21 ? -10.720 -11.413 -4.427 1.00 0.00 96 GLY A O 14
ATOM 21813 N N . ASN A 1 22 ? -11.230 -9.888 -2.847 1.00 0.00 97 ASN A N 14
ATOM 21814 C CA . ASN A 1 22 ? -12.233 -9.219 -3.665 1.00 0.00 97 ASN A CA 14
ATOM 21815 C C . ASN A 1 22 ? -11.606 -8.072 -4.454 1.00 0.00 97 ASN A C 14
ATOM 21816 O O . ASN A 1 22 ? -12.274 -7.425 -5.259 1.00 0.00 97 ASN A O 14
ATOM 21827 N N . GLY A 1 23 ? -10.316 -7.835 -4.226 1.00 0.00 98 GLY A N 14
ATOM 21828 C CA . GLY A 1 23 ? -9.608 -6.768 -4.927 1.00 0.00 98 GLY A CA 14
ATOM 21829 C C . GLY A 1 23 ? -9.603 -5.466 -4.126 1.00 0.00 98 GLY A C 14
ATOM 21830 O O . GLY A 1 23 ? -9.164 -4.430 -4.625 1.00 0.00 98 GLY A O 14
ATOM 21834 N N . TYR A 1 24 ? -10.093 -5.521 -2.889 1.00 0.00 99 TYR A N 14
ATOM 21835 C CA . TYR A 1 24 ? -10.132 -4.324 -2.048 1.00 0.00 99 TYR A CA 14
ATOM 21836 C C . TYR A 1 24 ? -9.692 -4.632 -0.621 1.00 0.00 99 TYR A C 14
ATOM 21837 O O . TYR A 1 24 ? -9.737 -5.780 -0.177 1.00 0.00 99 TYR A O 14
ATOM 21855 N N . ILE A 1 25 ? -9.292 -3.587 0.099 1.00 0.00 100 ILE A N 14
ATOM 21856 C CA . ILE A 1 25 ? -8.870 -3.729 1.489 1.00 0.00 100 ILE A CA 14
ATOM 21857 C C . ILE A 1 25 ? -9.589 -2.672 2.322 1.00 0.00 100 ILE A C 14
ATOM 21858 O O . ILE A 1 25 ? -9.852 -1.575 1.830 1.00 0.00 100 ILE A O 14
ATOM 21874 N N . SER A 1 26 ? -9.921 -2.987 3.567 1.00 0.00 101 SER A N 14
ATOM 21875 C CA . SER A 1 26 ? -10.620 -2.018 4.405 1.00 0.00 101 SER A CA 14
ATOM 21876 C C . SER A 1 26 ? -9.731 -0.811 4.692 1.00 0.00 101 SER A C 14
ATOM 21877 O O . SER A 1 26 ? -8.837 -0.873 5.534 1.00 0.00 101 SER A O 14
ATOM 21885 N N . ALA A 1 27 ? -9.961 0.273 3.960 1.00 0.00 102 ALA A N 14
ATOM 21886 C CA . ALA A 1 27 ? -9.161 1.487 4.098 1.00 0.00 102 ALA A CA 14
ATOM 21887 C C . ALA A 1 27 ? -8.833 1.813 5.552 1.00 0.00 102 ALA A C 14
ATOM 21888 O O . ALA A 1 27 ? -7.789 2.402 5.832 1.00 0.00 102 ALA A O 14
ATOM 21895 N N . ALA A 1 28 ? -9.713 1.453 6.472 1.00 0.00 103 ALA A N 14
ATOM 21896 C CA . ALA A 1 28 ? -9.474 1.745 7.879 1.00 0.00 103 ALA A CA 14
ATOM 21897 C C . ALA A 1 28 ? -8.206 1.059 8.380 1.00 0.00 103 ALA A C 14
ATOM 21898 O O . ALA A 1 28 ? -7.454 1.635 9.165 1.00 0.00 103 ALA A O 14
ATOM 21905 N N . GLU A 1 29 ? -7.976 -0.175 7.940 1.00 0.00 104 GLU A N 14
ATOM 21906 C CA . GLU A 1 29 ? -6.796 -0.913 8.376 1.00 0.00 104 GLU A CA 14
ATOM 21907 C C . GLU A 1 29 ? -5.539 -0.370 7.708 1.00 0.00 104 GLU A C 14
ATOM 21908 O O . GLU A 1 29 ? -4.452 -0.416 8.284 1.00 0.00 104 GLU A O 14
ATOM 21920 N N . LEU A 1 30 ? -5.690 0.143 6.492 1.00 0.00 105 LEU A N 14
ATOM 21921 C CA . LEU A 1 30 ? -4.544 0.687 5.770 1.00 0.00 105 LEU A CA 14
ATOM 21922 C C . LEU A 1 30 ? -3.928 1.832 6.561 1.00 0.00 105 LEU A C 14
ATOM 21923 O O . LEU A 1 30 ? -2.713 1.878 6.759 1.00 0.00 105 LEU A O 14
ATOM 21939 N N . ARG A 1 31 ? -4.768 2.761 7.001 1.00 0.00 106 ARG A N 14
ATOM 21940 C CA . ARG A 1 31 ? -4.276 3.904 7.755 1.00 0.00 106 ARG A CA 14
ATOM 21941 C C . ARG A 1 31 ? -3.523 3.427 8.992 1.00 0.00 106 ARG A C 14
ATOM 21942 O O . ARG A 1 31 ? -2.394 3.850 9.236 1.00 0.00 106 ARG A O 14
ATOM 21963 N N . HIS A 1 32 ? -4.139 2.536 9.766 1.00 0.00 107 HIS A N 14
ATOM 21964 C CA . HIS A 1 32 ? -3.504 2.002 10.967 1.00 0.00 107 HIS A CA 14
ATOM 21965 C C . HIS A 1 32 ? -2.208 1.281 10.620 1.00 0.00 107 HIS A C 14
ATOM 21966 O O . HIS A 1 32 ? -1.175 1.482 11.258 1.00 0.00 107 HIS A O 14
ATOM 21981 N N . VAL A 1 33 ? -2.285 0.436 9.607 1.00 0.00 108 VAL A N 14
ATOM 21982 C CA . VAL A 1 33 ? -1.137 -0.338 9.151 1.00 0.00 108 VAL A CA 14
ATOM 21983 C C . VAL A 1 33 ? -0.013 0.570 8.653 1.00 0.00 108 VAL A C 14
ATOM 21984 O O . VAL A 1 33 ? 1.166 0.297 8.878 1.00 0.00 108 VAL A O 14
ATOM 21997 N N . MET A 1 34 ? -0.387 1.639 7.963 1.00 0.00 109 MET A N 14
ATOM 21998 C CA . MET A 1 34 ? 0.600 2.571 7.422 1.00 0.00 109 MET A CA 14
ATOM 21999 C C . MET A 1 34 ? 1.220 3.434 8.515 1.00 0.00 109 MET A C 14
ATOM 22000 O O . MET A 1 34 ? 2.336 3.928 8.359 1.00 0.00 109 MET A O 14
ATOM 22014 N N . THR A 1 35 ? 0.488 3.647 9.603 1.00 0.00 110 THR A N 14
ATOM 22015 C CA . THR A 1 35 ? 0.988 4.496 10.681 1.00 0.00 110 THR A CA 14
ATOM 22016 C C . THR A 1 35 ? 1.573 3.686 11.844 1.00 0.00 110 THR A C 14
ATOM 22017 O O . THR A 1 35 ? 2.214 4.258 12.726 1.00 0.00 110 THR A O 14
ATOM 22028 N N . ASN A 1 36 ? 1.343 2.368 11.860 1.00 0.00 111 ASN A N 14
ATOM 22029 C CA . ASN A 1 36 ? 1.854 1.529 12.954 1.00 0.00 111 ASN A CA 14
ATOM 22030 C C . ASN A 1 36 ? 2.843 0.460 12.478 1.00 0.00 111 ASN A C 14
ATOM 22031 O O . ASN A 1 36 ? 3.699 0.025 13.249 1.00 0.00 111 ASN A O 14
ATOM 22042 N N . LEU A 1 37 ? 2.721 0.030 11.224 1.00 0.00 112 LEU A N 14
ATOM 22043 C CA . LEU A 1 37 ? 3.614 -1.004 10.689 1.00 0.00 112 LEU A CA 14
ATOM 22044 C C . LEU A 1 37 ? 4.517 -0.452 9.590 1.00 0.00 112 LEU A C 14
ATOM 22045 O O . LEU A 1 37 ? 4.451 0.726 9.239 1.00 0.00 112 LEU A O 14
ATOM 22061 N N . GLY A 1 38 ? 5.350 -1.334 9.043 1.00 0.00 113 GLY A N 14
ATOM 22062 C CA . GLY A 1 38 ? 6.260 -0.965 7.966 1.00 0.00 113 GLY A CA 14
ATOM 22063 C C . GLY A 1 38 ? 7.265 0.100 8.392 1.00 0.00 113 GLY A C 14
ATOM 22064 O O . GLY A 1 38 ? 8.016 -0.079 9.350 1.00 0.00 113 GLY A O 14
ATOM 22068 N N . GLU A 1 39 ? 7.272 1.205 7.656 1.00 0.00 114 GLU A N 14
ATOM 22069 C CA . GLU A 1 39 ? 8.189 2.302 7.942 1.00 0.00 114 GLU A CA 14
ATOM 22070 C C . GLU A 1 39 ? 7.487 3.414 8.704 1.00 0.00 114 GLU A C 14
ATOM 22071 O O . GLU A 1 39 ? 7.989 4.533 8.792 1.00 0.00 114 GLU A O 14
ATOM 22083 N N . LYS A 1 40 ? 6.327 3.089 9.251 1.00 0.00 115 LYS A N 14
ATOM 22084 C CA . LYS A 1 40 ? 5.549 4.054 10.009 1.00 0.00 115 LYS A CA 14
ATOM 22085 C C . LYS A 1 40 ? 5.455 5.387 9.275 1.00 0.00 115 LYS A C 14
ATOM 22086 O O . LYS A 1 40 ? 6.397 6.180 9.271 1.00 0.00 115 LYS A O 14
ATOM 22105 N N . LEU A 1 41 ? 4.298 5.632 8.673 1.00 0.00 116 LEU A N 14
ATOM 22106 C CA . LEU A 1 41 ? 4.073 6.877 7.953 1.00 0.00 116 LEU A CA 14
ATOM 22107 C C . LEU A 1 41 ? 3.458 7.904 8.892 1.00 0.00 116 LEU A C 14
ATOM 22108 O O . LEU A 1 41 ? 2.799 7.545 9.868 1.00 0.00 116 LEU A O 14
ATOM 22124 N N . THR A 1 42 ? 3.647 9.181 8.585 1.00 0.00 117 THR A N 14
ATOM 22125 C CA . THR A 1 42 ? 3.074 10.238 9.401 1.00 0.00 117 THR A CA 14
ATOM 22126 C C . THR A 1 42 ? 1.703 10.609 8.852 1.00 0.00 117 THR A C 14
ATOM 22127 O O . THR A 1 42 ? 1.327 10.173 7.764 1.00 0.00 117 THR A O 14
ATOM 22138 N N . ASP A 1 43 ? 0.951 11.402 9.602 1.00 0.00 118 ASP A N 14
ATOM 22139 C CA . ASP A 1 43 ? -0.379 11.796 9.158 1.00 0.00 118 ASP A CA 14
ATOM 22140 C C . ASP A 1 43 ? -0.298 12.527 7.823 1.00 0.00 118 ASP A C 14
ATOM 22141 O O . ASP A 1 43 ? -1.142 12.331 6.947 1.00 0.00 118 ASP A O 14
ATOM 22150 N N . GLU A 1 44 ? 0.721 13.366 7.665 1.00 0.00 119 GLU A N 14
ATOM 22151 C CA . GLU A 1 44 ? 0.892 14.109 6.422 1.00 0.00 119 GLU A CA 14
ATOM 22152 C C . GLU A 1 44 ? 1.114 13.155 5.250 1.00 0.00 119 GLU A C 14
ATOM 22153 O O . GLU A 1 44 ? 0.517 13.320 4.186 1.00 0.00 119 GLU A O 14
ATOM 22165 N N . GLU A 1 45 ? 1.959 12.146 5.453 1.00 0.00 120 GLU A N 14
ATOM 22166 C CA . GLU A 1 45 ? 2.224 11.170 4.401 1.00 0.00 120 GLU A CA 14
ATOM 22167 C C . GLU A 1 45 ? 0.985 10.331 4.124 1.00 0.00 120 GLU A C 14
ATOM 22168 O O . GLU A 1 45 ? 0.641 10.086 2.972 1.00 0.00 120 GLU A O 14
ATOM 22180 N N . VAL A 1 46 ? 0.308 9.911 5.186 1.00 0.00 121 VAL A N 14
ATOM 22181 C CA . VAL A 1 46 ? -0.904 9.113 5.037 1.00 0.00 121 VAL A CA 14
ATOM 22182 C C . VAL A 1 46 ? -1.988 9.923 4.328 1.00 0.00 121 VAL A C 14
ATOM 22183 O O . VAL A 1 46 ? -2.635 9.437 3.408 1.00 0.00 121 VAL A O 14
ATOM 22196 N N . ASP A 1 47 ? -2.189 11.163 4.755 1.00 0.00 122 ASP A N 14
ATOM 22197 C CA . ASP A 1 47 ? -3.215 11.995 4.138 1.00 0.00 122 ASP A CA 14
ATOM 22198 C C . ASP A 1 47 ? -3.054 11.963 2.625 1.00 0.00 122 ASP A C 14
ATOM 22199 O O . ASP A 1 47 ? -4.033 11.855 1.886 1.00 0.00 122 ASP A O 14
ATOM 22208 N N . GLU A 1 48 ? -1.812 12.027 2.174 1.00 0.00 123 GLU A N 14
ATOM 22209 C CA . GLU A 1 48 ? -1.524 11.973 0.749 1.00 0.00 123 GLU A CA 14
ATOM 22210 C C . GLU A 1 48 ? -1.986 10.630 0.188 1.00 0.00 123 GLU A C 14
ATOM 22211 O O . GLU A 1 48 ? -2.514 10.554 -0.922 1.00 0.00 123 GLU A O 14
ATOM 22223 N N . MET A 1 49 ? -1.784 9.574 0.972 1.00 0.00 124 MET A N 14
ATOM 22224 C CA . MET A 1 49 ? -2.178 8.228 0.567 1.00 0.00 124 MET A CA 14
ATOM 22225 C C . MET A 1 49 ? -3.702 8.088 0.566 1.00 0.00 124 MET A C 14
ATOM 22226 O O . MET A 1 49 ? -4.275 7.431 -0.302 1.00 0.00 124 MET A O 14
ATOM 22240 N N . ILE A 1 50 ? -4.347 8.700 1.563 1.00 0.00 125 ILE A N 14
ATOM 22241 C CA . ILE A 1 50 ? -5.805 8.630 1.695 1.00 0.00 125 ILE A CA 14
ATOM 22242 C C . ILE A 1 50 ? -6.502 9.215 0.470 1.00 0.00 125 ILE A C 14
ATOM 22243 O O . ILE A 1 50 ? -7.487 8.659 -0.015 1.00 0.00 125 ILE A O 14
ATOM 22259 N N . ARG A 1 51 ? -5.995 10.336 -0.028 1.00 0.00 126 ARG A N 14
ATOM 22260 C CA . ARG A 1 51 ? -6.593 10.973 -1.196 1.00 0.00 126 ARG A CA 14
ATOM 22261 C C . ARG A 1 51 ? -6.417 10.099 -2.434 1.00 0.00 126 ARG A C 14
ATOM 22262 O O . ARG A 1 51 ? -7.208 10.169 -3.374 1.00 0.00 126 ARG A O 14
ATOM 22283 N N . GLU A 1 52 ? -5.378 9.272 -2.423 1.00 0.00 127 GLU A N 14
ATOM 22284 C CA . GLU A 1 52 ? -5.110 8.381 -3.547 1.00 0.00 127 GLU A CA 14
ATOM 22285 C C . GLU A 1 52 ? -5.696 6.992 -3.294 1.00 0.00 127 GLU A C 14
ATOM 22286 O O . GLU A 1 52 ? -5.562 6.096 -4.126 1.00 0.00 127 GLU A O 14
ATOM 22298 N N . ALA A 1 53 ? -6.330 6.814 -2.137 1.00 0.00 128 ALA A N 14
ATOM 22299 C CA . ALA A 1 53 ? -6.910 5.518 -1.787 1.00 0.00 128 ALA A CA 14
ATOM 22300 C C . ALA A 1 53 ? -8.377 5.419 -2.228 1.00 0.00 128 ALA A C 14
ATOM 22301 O O . ALA A 1 53 ? -8.674 4.777 -3.231 1.00 0.00 128 ALA A O 14
ATOM 22308 N N . ASP A 1 54 ? -9.292 6.046 -1.484 1.00 0.00 129 ASP A N 14
ATOM 22309 C CA . ASP A 1 54 ? -10.717 5.999 -1.833 1.00 0.00 129 ASP A CA 14
ATOM 22310 C C . ASP A 1 54 ? -11.573 6.552 -0.691 1.00 0.00 129 ASP A C 14
ATOM 22311 O O . ASP A 1 54 ? -11.779 7.761 -0.583 1.00 0.00 129 ASP A O 14
ATOM 22320 N N . ILE A 1 55 ? -12.057 5.656 0.158 1.00 0.00 130 ILE A N 14
ATOM 22321 C CA . ILE A 1 55 ? -12.885 6.027 1.298 1.00 0.00 130 ILE A CA 14
ATOM 22322 C C . ILE A 1 55 ? -14.057 6.906 0.886 1.00 0.00 130 ILE A C 14
ATOM 22323 O O . ILE A 1 55 ? -14.267 7.974 1.460 1.00 0.00 130 ILE A O 14
ATOM 22339 N N . ASP A 1 56 ? -14.838 6.452 -0.082 1.00 0.00 131 ASP A N 14
ATOM 22340 C CA . ASP A 1 56 ? -15.999 7.223 -0.504 1.00 0.00 131 ASP A CA 14
ATOM 22341 C C . ASP A 1 56 ? -16.943 7.366 0.683 1.00 0.00 131 ASP A C 14
ATOM 22342 O O . ASP A 1 56 ? -17.533 8.422 0.911 1.00 0.00 131 ASP A O 14
ATOM 22351 N N . GLY A 1 57 ? -17.061 6.279 1.437 1.00 0.00 132 GLY A N 14
ATOM 22352 C CA . GLY A 1 57 ? -17.919 6.255 2.615 1.00 0.00 132 GLY A CA 14
ATOM 22353 C C . GLY A 1 57 ? -17.796 4.929 3.361 1.00 0.00 132 GLY A C 14
ATOM 22354 O O . GLY A 1 57 ? -17.674 4.905 4.585 1.00 0.00 132 GLY A O 14
ATOM 22358 N N . ASP A 1 58 ? -17.848 3.830 2.617 1.00 0.00 133 ASP A N 14
ATOM 22359 C CA . ASP A 1 58 ? -17.761 2.506 3.225 1.00 0.00 133 ASP A CA 14
ATOM 22360 C C . ASP A 1 58 ? -16.432 2.306 3.946 1.00 0.00 133 ASP A C 14
ATOM 22361 O O . ASP A 1 58 ? -16.391 1.718 5.027 1.00 0.00 133 ASP A O 14
ATOM 22370 N N . GLY A 1 59 ? -15.350 2.796 3.356 1.00 0.00 134 GLY A N 14
ATOM 22371 C CA . GLY A 1 59 ? -14.038 2.655 3.976 1.00 0.00 134 GLY A CA 14
ATOM 22372 C C . GLY A 1 59 ? -13.247 1.495 3.374 1.00 0.00 134 GLY A C 14
ATOM 22373 O O . GLY A 1 59 ? -12.532 0.791 4.088 1.00 0.00 134 GLY A O 14
ATOM 22377 N N . GLN A 1 60 ? -13.355 1.320 2.057 1.00 0.00 135 GLN A N 14
ATOM 22378 C CA . GLN A 1 60 ? -12.618 0.262 1.366 1.00 0.00 135 GLN A CA 14
ATOM 22379 C C . GLN A 1 60 ? -11.708 0.875 0.314 1.00 0.00 135 GLN A C 14
ATOM 22380 O O . GLN A 1 60 ? -12.041 1.897 -0.284 1.00 0.00 135 GLN A O 14
ATOM 22394 N N . VAL A 1 61 ? -10.551 0.257 0.108 1.00 0.00 136 VAL A N 14
ATOM 22395 C CA . VAL A 1 61 ? -9.582 0.756 -0.856 1.00 0.00 136 VAL A CA 14
ATOM 22396 C C . VAL A 1 61 ? -9.159 -0.318 -1.844 1.00 0.00 136 VAL A C 14
ATOM 22397 O O . VAL A 1 61 ? -8.838 -1.444 -1.461 1.00 0.00 136 VAL A O 14
ATOM 22410 N N . ASN A 1 62 ? -9.130 0.054 -3.117 1.00 0.00 137 ASN A N 14
ATOM 22411 C CA . ASN A 1 62 ? -8.708 -0.867 -4.156 1.00 0.00 137 ASN A CA 14
ATOM 22412 C C . ASN A 1 62 ? -7.197 -0.744 -4.341 1.00 0.00 137 ASN A C 14
ATOM 22413 O O . ASN A 1 62 ? -6.709 0.273 -4.826 1.00 0.00 137 ASN A O 14
ATOM 22424 N N . TYR A 1 63 ? -6.452 -1.763 -3.930 1.00 0.00 138 TYR A N 14
ATOM 22425 C CA . TYR A 1 63 ? -4.996 -1.713 -4.041 1.00 0.00 138 TYR A CA 14
ATOM 22426 C C . TYR A 1 63 ? -4.542 -1.657 -5.498 1.00 0.00 138 TYR A C 14
ATOM 22427 O O . TYR A 1 63 ? -3.357 -1.476 -5.775 1.00 0.00 138 TYR A O 14
ATOM 22445 N N . GLU A 1 64 ? -5.476 -1.835 -6.423 1.00 0.00 139 GLU A N 14
ATOM 22446 C CA . GLU A 1 64 ? -5.123 -1.822 -7.840 1.00 0.00 139 GLU A CA 14
ATOM 22447 C C . GLU A 1 64 ? -4.498 -0.484 -8.239 1.00 0.00 139 GLU A C 14
ATOM 22448 O O . GLU A 1 64 ? -3.445 -0.458 -8.877 1.00 0.00 139 GLU A O 14
ATOM 22460 N N . GLU A 1 65 ? -5.147 0.624 -7.885 1.00 0.00 140 GLU A N 14
ATOM 22461 C CA . GLU A 1 65 ? -4.621 1.940 -8.250 1.00 0.00 140 GLU A CA 14
ATOM 22462 C C . GLU A 1 65 ? -3.260 2.173 -7.609 1.00 0.00 140 GLU A C 14
ATOM 22463 O O . GLU A 1 65 ? -2.363 2.744 -8.228 1.00 0.00 140 GLU A O 14
ATOM 22475 N N . PHE A 1 66 ? -3.106 1.711 -6.376 1.00 0.00 141 PHE A N 14
ATOM 22476 C CA . PHE A 1 66 ? -1.836 1.866 -5.680 1.00 0.00 141 PHE A CA 14
ATOM 22477 C C . PHE A 1 66 ? -0.743 1.144 -6.449 1.00 0.00 141 PHE A C 14
ATOM 22478 O O . PHE A 1 66 ? 0.350 1.667 -6.634 1.00 0.00 141 PHE A O 14
ATOM 22495 N N . VAL A 1 67 ? -1.054 -0.050 -6.927 1.00 0.00 142 VAL A N 14
ATOM 22496 C CA . VAL A 1 67 ? -0.089 -0.806 -7.704 1.00 0.00 142 VAL A CA 14
ATOM 22497 C C . VAL A 1 67 ? 0.240 -0.050 -8.981 1.00 0.00 142 VAL A C 14
ATOM 22498 O O . VAL A 1 67 ? 1.400 0.029 -9.385 1.00 0.00 142 VAL A O 14
ATOM 22511 N N . GLN A 1 68 ? -0.783 0.527 -9.601 1.00 0.00 143 GLN A N 14
ATOM 22512 C CA . GLN A 1 68 ? -0.572 1.297 -10.816 1.00 0.00 143 GLN A CA 14
ATOM 22513 C C . GLN A 1 68 ? 0.342 2.475 -10.509 1.00 0.00 143 GLN A C 14
ATOM 22514 O O . GLN A 1 68 ? 1.246 2.786 -11.279 1.00 0.00 143 GLN A O 14
ATOM 22528 N N . MET A 1 69 ? 0.115 3.114 -9.361 1.00 0.00 144 MET A N 14
ATOM 22529 C CA . MET A 1 69 ? 0.944 4.243 -8.957 1.00 0.00 144 MET A CA 14
ATOM 22530 C C . MET A 1 69 ? 2.390 3.778 -8.833 1.00 0.00 144 MET A C 14
ATOM 22531 O O . MET A 1 69 ? 3.316 4.449 -9.288 1.00 0.00 144 MET A O 14
ATOM 22545 N N . MET A 1 70 ? 2.567 2.619 -8.206 1.00 0.00 145 MET A N 14
ATOM 22546 C CA . MET A 1 70 ? 3.894 2.046 -8.006 1.00 0.00 145 MET A CA 14
ATOM 22547 C C . MET A 1 70 ? 4.484 1.527 -9.313 1.00 0.00 145 MET A C 14
ATOM 22548 O O . MET A 1 70 ? 5.691 1.293 -9.396 1.00 0.00 145 MET A O 14
ATOM 22562 N N . THR A 1 71 ? 3.638 1.339 -10.324 1.00 0.00 146 THR A N 14
ATOM 22563 C CA . THR A 1 71 ? 4.102 0.834 -11.613 1.00 0.00 146 THR A CA 14
ATOM 22564 C C . THR A 1 71 ? 3.764 1.810 -12.737 1.00 0.00 146 THR A C 14
ATOM 22565 O O . THR A 1 71 ? 3.856 1.464 -13.915 1.00 0.00 146 THR A O 14
ATOM 22576 N N . ALA A 1 72 ? 3.392 3.034 -12.368 1.00 0.00 147 ALA A N 14
ATOM 22577 C CA . ALA A 1 72 ? 3.064 4.058 -13.357 1.00 0.00 147 ALA A CA 14
ATOM 22578 C C . ALA A 1 72 ? 4.135 5.140 -13.355 1.00 0.00 147 ALA A C 14
ATOM 22579 O O . ALA A 1 72 ? 3.885 6.273 -12.947 1.00 0.00 147 ALA A O 14
ATOM 22586 N N . LYS A 1 73 ? 5.329 4.779 -13.808 1.00 0.00 148 LYS A N 14
ATOM 22587 C CA . LYS A 1 73 ? 6.435 5.726 -13.847 1.00 0.00 148 LYS A CA 14
ATOM 22588 C C . LYS A 1 73 ? 7.625 5.129 -14.590 1.00 0.00 148 LYS A C 14
ATOM 22589 O O . LYS A 1 73 ? 7.682 3.915 -14.699 1.00 0.00 148 LYS A O 14
ATOM 22609 N N . PHE B 2 30 ? -9.151 -4.150 12.311 1.00 0.00 30 PHE B N 14
ATOM 22610 C CA . PHE B 2 30 ? -8.067 -4.724 11.465 1.00 0.00 30 PHE B CA 14
ATOM 22611 C C . PHE B 2 30 ? -8.034 -6.239 11.657 1.00 0.00 30 PHE B C 14
ATOM 22612 O O . PHE B 2 30 ? -7.379 -6.752 12.564 1.00 0.00 30 PHE B O 14
ATOM 22629 N N . ASP B 2 31 ? -8.759 -6.953 10.802 1.00 0.00 31 ASP B N 14
ATOM 22630 C CA . ASP B 2 31 ? -8.811 -8.408 10.898 1.00 0.00 31 ASP B CA 14
ATOM 22631 C C . ASP B 2 31 ? -7.684 -9.051 10.092 1.00 0.00 31 ASP B C 14
ATOM 22632 O O . ASP B 2 31 ? -7.935 -9.712 9.084 1.00 0.00 31 ASP B O 14
ATOM 22641 N N . ILE B 2 32 ? -6.447 -8.867 10.547 1.00 0.00 32 ILE B N 14
ATOM 22642 C CA . ILE B 2 32 ? -5.297 -9.454 9.862 1.00 0.00 32 ILE B CA 14
ATOM 22643 C C . ILE B 2 32 ? -4.344 -10.050 10.885 1.00 0.00 32 ILE B C 14
ATOM 22644 O O . ILE B 2 32 ? -4.444 -9.762 12.077 1.00 0.00 32 ILE B O 14
ATOM 22660 N N . ASP B 2 33 ? -3.412 -10.871 10.421 1.00 0.00 33 ASP B N 14
ATOM 22661 C CA . ASP B 2 33 ? -2.450 -11.478 11.326 1.00 0.00 33 ASP B CA 14
ATOM 22662 C C . ASP B 2 33 ? -1.306 -10.504 11.589 1.00 0.00 33 ASP B C 14
ATOM 22663 O O . ASP B 2 33 ? -0.253 -10.576 10.955 1.00 0.00 33 ASP B O 14
ATOM 22672 N N . MET B 2 34 ? -1.533 -9.588 12.525 1.00 0.00 34 MET B N 14
ATOM 22673 C CA . MET B 2 34 ? -0.533 -8.584 12.874 1.00 0.00 34 MET B CA 14
ATOM 22674 C C . MET B 2 34 ? 0.723 -9.245 13.430 1.00 0.00 34 MET B C 14
ATOM 22675 O O . MET B 2 34 ? 1.844 -8.816 13.154 1.00 0.00 34 MET B O 14
ATOM 22689 N N . ASP B 2 35 ? 0.518 -10.282 14.229 1.00 0.00 35 ASP B N 14
ATOM 22690 C CA . ASP B 2 35 ? 1.624 -11.004 14.850 1.00 0.00 35 ASP B CA 14
ATOM 22691 C C . ASP B 2 35 ? 2.541 -11.633 13.803 1.00 0.00 35 ASP B C 14
ATOM 22692 O O . ASP B 2 35 ? 3.761 -11.641 13.966 1.00 0.00 35 ASP B O 14
ATOM 22701 N N . ALA B 2 36 ? 1.956 -12.173 12.740 1.00 0.00 36 ALA B N 14
ATOM 22702 C CA . ALA B 2 36 ? 2.754 -12.814 11.698 1.00 0.00 36 ALA B CA 14
ATOM 22703 C C . ALA B 2 36 ? 3.741 -11.809 11.085 1.00 0.00 36 ALA B C 14
ATOM 22704 O O . ALA B 2 36 ? 3.377 -10.659 10.837 1.00 0.00 36 ALA B O 14
ATOM 22711 N N . PRO B 2 37 ? 4.977 -12.202 10.841 1.00 0.00 37 PRO B N 14
ATOM 22712 C CA . PRO B 2 37 ? 6.004 -11.290 10.256 1.00 0.00 37 PRO B CA 14
ATOM 22713 C C . PRO B 2 37 ? 5.731 -10.950 8.793 1.00 0.00 37 PRO B C 14
ATOM 22714 O O . PRO B 2 37 ? 6.214 -9.939 8.282 1.00 0.00 37 PRO B O 14
ATOM 22725 N N . GLU B 2 38 ? 4.963 -11.801 8.122 1.00 0.00 38 GLU B N 14
ATOM 22726 C CA . GLU B 2 38 ? 4.645 -11.578 6.716 1.00 0.00 38 GLU B CA 14
ATOM 22727 C C . GLU B 2 38 ? 3.866 -10.279 6.545 1.00 0.00 38 GLU B C 14
ATOM 22728 O O . GLU B 2 38 ? 4.103 -9.524 5.600 1.00 0.00 38 GLU B O 14
ATOM 22740 N N . THR B 2 39 ? 2.940 -10.016 7.462 1.00 0.00 39 THR B N 14
ATOM 22741 C CA . THR B 2 39 ? 2.145 -8.797 7.391 1.00 0.00 39 THR B CA 14
ATOM 22742 C C . THR B 2 39 ? 3.044 -7.574 7.516 1.00 0.00 39 THR B C 14
ATOM 22743 O O . THR B 2 39 ? 2.920 -6.619 6.749 1.00 0.00 39 THR B O 14
ATOM 22754 N N . GLU B 2 40 ? 3.955 -7.614 8.482 1.00 0.00 40 GLU B N 14
ATOM 22755 C CA . GLU B 2 40 ? 4.876 -6.506 8.691 1.00 0.00 40 GLU B CA 14
ATOM 22756 C C . GLU B 2 40 ? 5.763 -6.323 7.464 1.00 0.00 40 GLU B C 14
ATOM 22757 O O . GLU B 2 40 ? 6.000 -5.200 7.020 1.00 0.00 40 GLU B O 14
ATOM 22769 N N . ARG B 2 41 ? 6.248 -7.436 6.921 1.00 0.00 41 ARG B N 14
ATOM 22770 C CA . ARG B 2 41 ? 7.109 -7.388 5.743 1.00 0.00 41 ARG B CA 14
ATOM 22771 C C . ARG B 2 41 ? 6.352 -6.810 4.551 1.00 0.00 41 ARG B C 14
ATOM 22772 O O . ARG B 2 41 ? 6.899 -6.021 3.780 1.00 0.00 41 ARG B O 14
ATOM 22793 N N . ALA B 2 42 ? 5.090 -7.203 4.411 1.00 0.00 42 ALA B N 14
ATOM 22794 C CA . ALA B 2 42 ? 4.267 -6.711 3.312 1.00 0.00 42 ALA B CA 14
ATOM 22795 C C . ALA B 2 42 ? 4.110 -5.199 3.412 1.00 0.00 42 ALA B C 14
ATOM 22796 O O . ALA B 2 42 ? 4.151 -4.489 2.407 1.00 0.00 42 ALA B O 14
ATOM 22803 N N . ALA B 2 43 ? 3.932 -4.717 4.635 1.00 0.00 43 ALA B N 14
ATOM 22804 C CA . ALA B 2 43 ? 3.772 -3.289 4.875 1.00 0.00 43 ALA B CA 14
ATOM 22805 C C . ALA B 2 43 ? 5.018 -2.524 4.435 1.00 0.00 43 ALA B C 14
ATOM 22806 O O . ALA B 2 43 ? 4.922 -1.424 3.889 1.00 0.00 43 ALA B O 14
ATOM 22813 N N . VAL B 2 44 ? 6.187 -3.104 4.690 1.00 0.00 44 VAL B N 14
ATOM 22814 C CA . VAL B 2 44 ? 7.447 -2.458 4.331 1.00 0.00 44 VAL B CA 14
ATOM 22815 C C . VAL B 2 44 ? 7.545 -2.220 2.827 1.00 0.00 44 VAL B C 14
ATOM 22816 O O . VAL B 2 44 ? 7.915 -1.130 2.391 1.00 0.00 44 VAL B O 14
ATOM 22829 N N . ALA B 2 45 ? 7.229 -3.241 2.037 1.00 0.00 45 ALA B N 14
ATOM 22830 C CA . ALA B 2 45 ? 7.308 -3.112 0.585 1.00 0.00 45 ALA B CA 14
ATOM 22831 C C . ALA B 2 45 ? 6.357 -2.037 0.074 1.00 0.00 45 ALA B C 14
ATOM 22832 O O . ALA B 2 45 ? 6.735 -1.204 -0.747 1.00 0.00 45 ALA B O 14
ATOM 22839 N N . ILE B 2 46 ? 5.125 -2.053 0.565 1.00 0.00 46 ILE B N 14
ATOM 22840 C CA . ILE B 2 46 ? 4.141 -1.065 0.145 1.00 0.00 46 ILE B CA 14
ATOM 22841 C C . ILE B 2 46 ? 4.578 0.335 0.558 1.00 0.00 46 ILE B C 14
ATOM 22842 O O . ILE B 2 46 ? 4.549 1.271 -0.241 1.00 0.00 46 ILE B O 14
ATOM 22858 N N . GLN B 2 47 ? 4.984 0.462 1.815 1.00 0.00 47 GLN B N 14
ATOM 22859 C CA . GLN B 2 47 ? 5.432 1.744 2.341 1.00 0.00 47 GLN B CA 14
ATOM 22860 C C . GLN B 2 47 ? 6.729 2.197 1.676 1.00 0.00 47 GLN B C 14
ATOM 22861 O O . GLN B 2 47 ? 6.907 3.382 1.394 1.00 0.00 47 GLN B O 14
ATOM 22875 N N . SER B 2 48 ? 7.638 1.255 1.438 1.00 0.00 48 SER B N 14
ATOM 22876 C CA . SER B 2 48 ? 8.913 1.592 0.816 1.00 0.00 48 SER B CA 14
ATOM 22877 C C . SER B 2 48 ? 8.693 2.153 -0.584 1.00 0.00 48 SER B C 14
ATOM 22878 O O . SER B 2 48 ? 9.344 3.117 -0.988 1.00 0.00 48 SER B O 14
ATOM 22886 N N . GLN B 2 49 ? 7.763 1.550 -1.313 1.00 0.00 49 GLN B N 14
ATOM 22887 C CA . GLN B 2 49 ? 7.449 2.000 -2.662 1.00 0.00 49 GLN B CA 14
ATOM 22888 C C . GLN B 2 49 ? 6.759 3.359 -2.636 1.00 0.00 49 GLN B C 14
ATOM 22889 O O . GLN B 2 49 ? 6.997 4.201 -3.502 1.00 0.00 49 GLN B O 14
ATOM 22903 N N . PHE B 2 50 ? 5.892 3.565 -1.647 1.00 0.00 50 PHE B N 14
ATOM 22904 C CA . PHE B 2 50 ? 5.168 4.825 -1.541 1.00 0.00 50 PHE B CA 14
ATOM 22905 C C . PHE B 2 50 ? 6.138 5.992 -1.406 1.00 0.00 50 PHE B C 14
ATOM 22906 O O . PHE B 2 50 ? 6.026 6.984 -2.123 1.00 0.00 50 PHE B O 14
ATOM 22923 N N . ARG B 2 51 ? 7.095 5.872 -0.494 1.00 0.00 51 ARG B N 14
ATOM 22924 C CA . ARG B 2 51 ? 8.074 6.936 -0.297 1.00 0.00 51 ARG B CA 14
ATOM 22925 C C . ARG B 2 51 ? 8.875 7.159 -1.578 1.00 0.00 51 ARG B C 14
ATOM 22926 O O . ARG B 2 51 ? 9.085 8.297 -1.999 1.00 0.00 51 ARG B O 14
ATOM 22947 N N . LYS B 2 52 ? 9.311 6.067 -2.196 1.00 0.00 52 LYS B N 14
ATOM 22948 C CA . LYS B 2 52 ? 10.078 6.157 -3.433 1.00 0.00 52 LYS B CA 14
ATOM 22949 C C . LYS B 2 52 ? 9.233 6.827 -4.510 1.00 0.00 52 LYS B C 14
ATOM 22950 O O . LYS B 2 52 ? 9.722 7.659 -5.275 1.00 0.00 52 LYS B O 14
ATOM 22969 N N . PHE B 2 53 ? 7.959 6.457 -4.554 1.00 0.00 53 PHE B N 14
ATOM 22970 C CA . PHE B 2 53 ? 7.034 7.020 -5.527 1.00 0.00 53 PHE B CA 14
ATOM 22971 C C . PHE B 2 53 ? 6.957 8.535 -5.362 1.00 0.00 53 PHE B C 14
ATOM 22972 O O . PHE B 2 53 ? 7.011 9.280 -6.340 1.00 0.00 53 PHE B O 14
ATOM 22989 N N . GLN B 2 54 ? 6.824 8.982 -4.115 1.00 0.00 54 GLN B N 14
ATOM 22990 C CA . GLN B 2 54 ? 6.735 10.410 -3.829 1.00 0.00 54 GLN B CA 14
ATOM 22991 C C . GLN B 2 54 ? 8.006 11.138 -4.263 1.00 0.00 54 GLN B C 14
ATOM 22992 O O . GLN B 2 54 ? 7.945 12.247 -4.793 1.00 0.00 54 GLN B O 14
ATOM 23006 N N . LYS B 2 55 ? 9.157 10.516 -4.024 1.00 0.00 55 LYS B N 14
ATOM 23007 C CA . LYS B 2 55 ? 10.432 11.131 -4.384 1.00 0.00 55 LYS B CA 14
ATOM 23008 C C . LYS B 2 55 ? 10.525 11.353 -5.891 1.00 0.00 55 LYS B C 14
ATOM 23009 O O . LYS B 2 55 ? 10.993 12.396 -6.346 1.00 0.00 55 LYS B O 14
ATOM 23028 N N . LYS B 2 56 ? 10.077 10.367 -6.656 1.00 0.00 56 LYS B N 14
ATOM 23029 C CA . LYS B 2 56 ? 10.114 10.462 -8.110 1.00 0.00 56 LYS B CA 14
ATOM 23030 C C . LYS B 2 56 ? 9.154 11.540 -8.608 1.00 0.00 56 LYS B C 14
ATOM 23031 O O . LYS B 2 56 ? 9.420 12.209 -9.606 1.00 0.00 56 LYS B O 14
ATOM 23050 N N . LYS B 2 57 ? 8.029 11.687 -7.917 1.00 0.00 57 LYS B N 14
ATOM 23051 C CA . LYS B 2 57 ? 7.021 12.669 -8.305 1.00 0.00 57 LYS B CA 14
ATOM 23052 C C . LYS B 2 57 ? 7.587 14.089 -8.283 1.00 0.00 57 LYS B C 14
ATOM 23053 O O . LYS B 2 57 ? 7.279 14.896 -9.160 1.00 0.00 57 LYS B O 14
ATOM 23072 N N . ALA B 2 58 ? 8.405 14.400 -7.279 1.00 0.00 58 ALA B N 14
ATOM 23073 C CA . ALA B 2 58 ? 8.980 15.739 -7.182 1.00 0.00 58 ALA B CA 14
ATOM 23074 C C . ALA B 2 58 ? 9.835 16.047 -8.409 1.00 0.00 58 ALA B C 14
ATOM 23075 O O . ALA B 2 58 ? 9.722 17.120 -9.002 1.00 0.00 58 ALA B O 14
ATOM 23082 N N . GLY B 2 59 ? 10.671 15.090 -8.797 1.00 0.00 59 GLY B N 14
ATOM 23083 C CA . GLY B 2 59 ? 11.520 15.260 -9.972 1.00 0.00 59 GLY B CA 14
ATOM 23084 C C . GLY B 2 59 ? 12.443 16.469 -9.837 1.00 0.00 59 GLY B C 14
ATOM 23085 O O . GLY B 2 59 ? 12.760 17.120 -10.832 1.00 0.00 59 GLY B O 14
ATOM 23089 N N . SER B 2 60 ? 12.869 16.776 -8.615 1.00 0.00 60 SER B N 14
ATOM 23090 C CA . SER B 2 60 ? 13.747 17.926 -8.405 1.00 0.00 60 SER B CA 14
ATOM 23091 C C . SER B 2 60 ? 14.808 17.638 -7.345 1.00 0.00 60 SER B C 14
ATOM 23092 O O . SER B 2 60 ? 15.205 18.536 -6.602 1.00 0.00 60 SER B O 14
ATOM 23100 N N . GLN B 2 61 ? 15.267 16.389 -7.287 1.00 0.00 61 GLN B N 14
ATOM 23101 C CA . GLN B 2 61 ? 16.293 16.004 -6.318 1.00 0.00 61 GLN B CA 14
ATOM 23102 C C . GLN B 2 61 ? 17.575 15.575 -7.023 1.00 0.00 61 GLN B C 14
ATOM 23103 O O . GLN B 2 61 ? 18.466 14.991 -6.406 1.00 0.00 61 GLN B O 14
ATOM 23117 N N . SER B 2 62 ? 17.667 15.869 -8.316 1.00 0.00 62 SER B N 14
ATOM 23118 C CA . SER B 2 62 ? 18.852 15.509 -9.088 1.00 0.00 62 SER B CA 14
ATOM 23119 C C . SER B 2 62 ? 19.796 16.701 -9.207 1.00 0.00 62 SER B C 14
ATOM 23120 O O . SER B 2 62 ? 19.712 17.585 -8.371 1.00 0.00 62 SER B O 14
ATOM 23129 N N . MET A 1 1 ? -0.547 -18.245 -12.725 1.00 0.00 76 MET A N 15
ATOM 23130 C CA . MET A 1 1 ? -0.723 -16.867 -13.264 1.00 0.00 76 MET A CA 15
ATOM 23131 C C . MET A 1 1 ? 0.443 -15.994 -12.810 1.00 0.00 76 MET A C 15
ATOM 23132 O O . MET A 1 1 ? 0.250 -15.000 -12.111 1.00 0.00 76 MET A O 15
ATOM 23148 N N . LYS A 1 2 ? 1.653 -16.376 -13.215 1.00 0.00 77 LYS A N 15
ATOM 23149 C CA . LYS A 1 2 ? 2.849 -15.621 -12.850 1.00 0.00 77 LYS A CA 15
ATOM 23150 C C . LYS A 1 2 ? 3.587 -15.171 -14.106 1.00 0.00 77 LYS A C 15
ATOM 23151 O O . LYS A 1 2 ? 3.987 -15.995 -14.930 1.00 0.00 77 LYS A O 15
ATOM 23170 N N . ASP A 1 3 ? 3.763 -13.861 -14.247 1.00 0.00 78 ASP A N 15
ATOM 23171 C CA . ASP A 1 3 ? 4.454 -13.308 -15.408 1.00 0.00 78 ASP A CA 15
ATOM 23172 C C . ASP A 1 3 ? 5.490 -12.277 -14.973 1.00 0.00 78 ASP A C 15
ATOM 23173 O O . ASP A 1 3 ? 5.532 -11.877 -13.808 1.00 0.00 78 ASP A O 15
ATOM 23182 N N . THR A 1 4 ? 6.322 -11.850 -15.916 1.00 0.00 79 THR A N 15
ATOM 23183 C CA . THR A 1 4 ? 7.355 -10.865 -15.618 1.00 0.00 79 THR A CA 15
ATOM 23184 C C . THR A 1 4 ? 6.795 -9.766 -14.719 1.00 0.00 79 THR A C 15
ATOM 23185 O O . THR A 1 4 ? 7.086 -9.740 -13.523 1.00 0.00 79 THR A O 15
ATOM 23196 N N . ASP A 1 5 ? 6.013 -8.861 -15.320 1.00 0.00 80 ASP A N 15
ATOM 23197 C CA . ASP A 1 5 ? 5.406 -7.729 -14.606 1.00 0.00 80 ASP A CA 15
ATOM 23198 C C . ASP A 1 5 ? 5.432 -7.916 -13.089 1.00 0.00 80 ASP A C 15
ATOM 23199 O O . ASP A 1 5 ? 4.896 -8.886 -12.558 1.00 0.00 80 ASP A O 15
ATOM 23208 N N . SER A 1 6 ? 6.078 -6.976 -12.407 1.00 0.00 81 SER A N 15
ATOM 23209 C CA . SER A 1 6 ? 6.200 -7.019 -10.952 1.00 0.00 81 SER A CA 15
ATOM 23210 C C . SER A 1 6 ? 4.941 -6.494 -10.277 1.00 0.00 81 SER A C 15
ATOM 23211 O O . SER A 1 6 ? 4.813 -6.559 -9.054 1.00 0.00 81 SER A O 15
ATOM 23219 N N . GLU A 1 7 ? 4.012 -5.969 -11.067 1.00 0.00 82 GLU A N 15
ATOM 23220 C CA . GLU A 1 7 ? 2.778 -5.438 -10.504 1.00 0.00 82 GLU A CA 15
ATOM 23221 C C . GLU A 1 7 ? 2.105 -6.490 -9.640 1.00 0.00 82 GLU A C 15
ATOM 23222 O O . GLU A 1 7 ? 1.450 -6.175 -8.646 1.00 0.00 82 GLU A O 15
ATOM 23234 N N . GLU A 1 8 ? 2.288 -7.740 -10.024 1.00 0.00 83 GLU A N 15
ATOM 23235 C CA . GLU A 1 8 ? 1.712 -8.852 -9.279 1.00 0.00 83 GLU A CA 15
ATOM 23236 C C . GLU A 1 8 ? 2.417 -9.006 -7.933 1.00 0.00 83 GLU A C 15
ATOM 23237 O O . GLU A 1 8 ? 1.794 -9.350 -6.928 1.00 0.00 83 GLU A O 15
ATOM 23249 N N . GLU A 1 9 ? 3.726 -8.754 -7.927 1.00 0.00 84 GLU A N 15
ATOM 23250 C CA . GLU A 1 9 ? 4.514 -8.871 -6.703 1.00 0.00 84 GLU A CA 15
ATOM 23251 C C . GLU A 1 9 ? 4.022 -7.879 -5.652 1.00 0.00 84 GLU A C 15
ATOM 23252 O O . GLU A 1 9 ? 3.792 -8.242 -4.497 1.00 0.00 84 GLU A O 15
ATOM 23264 N N . ILE A 1 10 ? 3.836 -6.633 -6.071 1.00 0.00 85 ILE A N 15
ATOM 23265 C CA . ILE A 1 10 ? 3.341 -5.599 -5.172 1.00 0.00 85 ILE A CA 15
ATOM 23266 C C . ILE A 1 10 ? 1.919 -5.934 -4.747 1.00 0.00 85 ILE A C 15
ATOM 23267 O O . ILE A 1 10 ? 1.534 -5.740 -3.595 1.00 0.00 85 ILE A O 15
ATOM 23283 N N . ARG A 1 11 ? 1.153 -6.446 -5.702 1.00 0.00 86 ARG A N 15
ATOM 23284 C CA . ARG A 1 11 ? -0.234 -6.828 -5.473 1.00 0.00 86 ARG A CA 15
ATOM 23285 C C . ARG A 1 11 ? -0.328 -7.894 -4.384 1.00 0.00 86 ARG A C 15
ATOM 23286 O O . ARG A 1 11 ? -1.267 -7.899 -3.587 1.00 0.00 86 ARG A O 15
ATOM 23307 N N . GLU A 1 12 ? 0.644 -8.802 -4.361 1.00 0.00 87 GLU A N 15
ATOM 23308 C CA . GLU A 1 12 ? 0.651 -9.874 -3.372 1.00 0.00 87 GLU A CA 15
ATOM 23309 C C . GLU A 1 12 ? 0.622 -9.281 -1.965 1.00 0.00 87 GLU A C 15
ATOM 23310 O O . GLU A 1 12 ? -0.084 -9.773 -1.084 1.00 0.00 87 GLU A O 15
ATOM 23322 N N . ALA A 1 13 ? 1.384 -8.216 -1.767 1.00 0.00 88 ALA A N 15
ATOM 23323 C CA . ALA A 1 13 ? 1.431 -7.551 -0.472 1.00 0.00 88 ALA A CA 15
ATOM 23324 C C . ALA A 1 13 ? 0.047 -7.051 -0.077 1.00 0.00 88 ALA A C 15
ATOM 23325 O O . ALA A 1 13 ? -0.319 -7.086 1.097 1.00 0.00 88 ALA A O 15
ATOM 23332 N N . PHE A 1 14 ? -0.740 -6.622 -1.062 1.00 0.00 89 PHE A N 15
ATOM 23333 C CA . PHE A 1 14 ? -2.094 -6.166 -0.780 1.00 0.00 89 PHE A CA 15
ATOM 23334 C C . PHE A 1 14 ? -2.997 -7.357 -0.468 1.00 0.00 89 PHE A C 15
ATOM 23335 O O . PHE A 1 14 ? -3.829 -7.299 0.436 1.00 0.00 89 PHE A O 15
ATOM 23352 N N . ARG A 1 15 ? -2.832 -8.433 -1.238 1.00 0.00 90 ARG A N 15
ATOM 23353 C CA . ARG A 1 15 ? -3.652 -9.627 -1.044 1.00 0.00 90 ARG A CA 15
ATOM 23354 C C . ARG A 1 15 ? -3.788 -9.933 0.439 1.00 0.00 90 ARG A C 15
ATOM 23355 O O . ARG A 1 15 ? -4.799 -10.478 0.878 1.00 0.00 90 ARG A O 15
ATOM 23376 N N . VAL A 1 16 ? -2.770 -9.572 1.209 1.00 0.00 91 VAL A N 15
ATOM 23377 C CA . VAL A 1 16 ? -2.796 -9.808 2.642 1.00 0.00 91 VAL A CA 15
ATOM 23378 C C . VAL A 1 16 ? -3.948 -9.046 3.294 1.00 0.00 91 VAL A C 15
ATOM 23379 O O . VAL A 1 16 ? -4.631 -9.578 4.169 1.00 0.00 91 VAL A O 15
ATOM 23392 N N . PHE A 1 17 ? -4.170 -7.807 2.865 1.00 0.00 92 PHE A N 15
ATOM 23393 C CA . PHE A 1 17 ? -5.258 -7.013 3.426 1.00 0.00 92 PHE A CA 15
ATOM 23394 C C . PHE A 1 17 ? -6.575 -7.373 2.743 1.00 0.00 92 PHE A C 15
ATOM 23395 O O . PHE A 1 17 ? -7.645 -7.267 3.344 1.00 0.00 92 PHE A O 15
ATOM 23412 N N . ASP A 1 18 ? -6.492 -7.823 1.491 1.00 0.00 93 ASP A N 15
ATOM 23413 C CA . ASP A 1 18 ? -7.687 -8.220 0.755 1.00 0.00 93 ASP A CA 15
ATOM 23414 C C . ASP A 1 18 ? -7.928 -9.716 0.954 1.00 0.00 93 ASP A C 15
ATOM 23415 O O . ASP A 1 18 ? -7.329 -10.540 0.265 1.00 0.00 93 ASP A O 15
ATOM 23424 N N . LYS A 1 19 ? -8.793 -10.065 1.902 1.00 0.00 94 LYS A N 15
ATOM 23425 C CA . LYS A 1 19 ? -9.074 -11.472 2.174 1.00 0.00 94 LYS A CA 15
ATOM 23426 C C . LYS A 1 19 ? -10.344 -11.895 1.467 1.00 0.00 94 LYS A C 15
ATOM 23427 O O . LYS A 1 19 ? -10.599 -13.084 1.275 1.00 0.00 94 LYS A O 15
ATOM 23446 N N . ASP A 1 20 ? -11.126 -10.910 1.066 1.00 0.00 95 ASP A N 15
ATOM 23447 C CA . ASP A 1 20 ? -12.366 -11.190 0.355 1.00 0.00 95 ASP A CA 15
ATOM 23448 C C . ASP A 1 20 ? -12.055 -11.469 -1.108 1.00 0.00 95 ASP A C 15
ATOM 23449 O O . ASP A 1 20 ? -12.794 -12.177 -1.792 1.00 0.00 95 ASP A O 15
ATOM 23458 N N . GLY A 1 21 ? -10.952 -10.897 -1.581 1.00 0.00 96 GLY A N 15
ATOM 23459 C CA . GLY A 1 21 ? -10.543 -11.076 -2.965 1.00 0.00 96 GLY A CA 15
ATOM 23460 C C . GLY A 1 21 ? -11.501 -10.348 -3.898 1.00 0.00 96 GLY A C 15
ATOM 23461 O O . GLY A 1 21 ? -11.721 -10.771 -5.034 1.00 0.00 96 GLY A O 15
ATOM 23465 N N . ASN A 1 22 ? -12.069 -9.250 -3.410 1.00 0.00 97 ASN A N 15
ATOM 23466 C CA . ASN A 1 22 ? -13.005 -8.468 -4.208 1.00 0.00 97 ASN A CA 15
ATOM 23467 C C . ASN A 1 22 ? -12.287 -7.321 -4.912 1.00 0.00 97 ASN A C 15
ATOM 23468 O O . ASN A 1 22 ? -12.902 -6.564 -5.663 1.00 0.00 97 ASN A O 15
ATOM 23479 N N . GLY A 1 23 ? -10.983 -7.202 -4.675 1.00 0.00 98 GLY A N 15
ATOM 23480 C CA . GLY A 1 23 ? -10.200 -6.140 -5.302 1.00 0.00 98 GLY A CA 15
ATOM 23481 C C . GLY A 1 23 ? -10.101 -4.907 -4.404 1.00 0.00 98 GLY A C 15
ATOM 23482 O O . GLY A 1 23 ? -9.653 -3.849 -4.846 1.00 0.00 98 GLY A O 15
ATOM 23486 N N . TYR A 1 24 ? -10.529 -5.043 -3.149 1.00 0.00 99 TYR A N 15
ATOM 23487 C CA . TYR A 1 24 ? -10.483 -3.912 -2.219 1.00 0.00 99 TYR A CA 15
ATOM 23488 C C . TYR A 1 24 ? -9.984 -4.321 -0.837 1.00 0.00 99 TYR A C 15
ATOM 23489 O O . TYR A 1 24 ? -10.088 -5.481 -0.439 1.00 0.00 99 TYR A O 15
ATOM 23507 N N . ILE A 1 25 ? -9.489 -3.330 -0.094 1.00 0.00 100 ILE A N 15
ATOM 23508 C CA . ILE A 1 25 ? -9.024 -3.547 1.272 1.00 0.00 100 ILE A CA 15
ATOM 23509 C C . ILE A 1 25 ? -9.669 -2.481 2.148 1.00 0.00 100 ILE A C 15
ATOM 23510 O O . ILE A 1 25 ? -9.892 -1.362 1.690 1.00 0.00 100 ILE A O 15
ATOM 23526 N N . SER A 1 26 ? -9.979 -2.807 3.392 1.00 0.00 101 SER A N 15
ATOM 23527 C CA . SER A 1 26 ? -10.606 -1.821 4.261 1.00 0.00 101 SER A CA 15
ATOM 23528 C C . SER A 1 26 ? -9.702 -0.599 4.401 1.00 0.00 101 SER A C 15
ATOM 23529 O O . SER A 1 26 ? -8.516 -0.728 4.665 1.00 0.00 101 SER A O 15
ATOM 23537 N N . ALA A 1 27 ? -10.262 0.587 4.216 1.00 0.00 102 ALA A N 15
ATOM 23538 C CA . ALA A 1 27 ? -9.476 1.813 4.330 1.00 0.00 102 ALA A CA 15
ATOM 23539 C C . ALA A 1 27 ? -8.947 1.984 5.759 1.00 0.00 102 ALA A C 15
ATOM 23540 O O . ALA A 1 27 ? -7.848 2.489 5.973 1.00 0.00 102 ALA A O 15
ATOM 23547 N N . ALA A 1 28 ? -9.767 1.595 6.729 1.00 0.00 103 ALA A N 15
ATOM 23548 C CA . ALA A 1 28 ? -9.410 1.740 8.143 1.00 0.00 103 ALA A CA 15
ATOM 23549 C C . ALA A 1 28 ? -8.128 0.981 8.513 1.00 0.00 103 ALA A C 15
ATOM 23550 O O . ALA A 1 28 ? -7.300 1.498 9.264 1.00 0.00 103 ALA A O 15
ATOM 23557 N N . GLU A 1 29 ? -7.962 -0.241 8.008 1.00 0.00 104 GLU A N 15
ATOM 23558 C CA . GLU A 1 29 ? -6.766 -1.020 8.338 1.00 0.00 104 GLU A CA 15
ATOM 23559 C C . GLU A 1 29 ? -5.520 -0.368 7.751 1.00 0.00 104 GLU A C 15
ATOM 23560 O O . GLU A 1 29 ? -4.422 -0.507 8.289 1.00 0.00 104 GLU A O 15
ATOM 23572 N N . LEU A 1 30 ? -5.700 0.339 6.645 1.00 0.00 105 LEU A N 15
ATOM 23573 C CA . LEU A 1 30 ? -4.581 1.004 5.989 1.00 0.00 105 LEU A CA 15
ATOM 23574 C C . LEU A 1 30 ? -3.969 2.042 6.923 1.00 0.00 105 LEU A C 15
ATOM 23575 O O . LEU A 1 30 ? -2.755 2.087 7.101 1.00 0.00 105 LEU A O 15
ATOM 23591 N N . ARG A 1 31 ? -4.820 2.877 7.516 1.00 0.00 106 ARG A N 15
ATOM 23592 C CA . ARG A 1 31 ? -4.342 3.914 8.428 1.00 0.00 106 ARG A CA 15
ATOM 23593 C C . ARG A 1 31 ? -3.519 3.296 9.551 1.00 0.00 106 ARG A C 15
ATOM 23594 O O . ARG A 1 31 ? -2.395 3.723 9.813 1.00 0.00 106 ARG A O 15
ATOM 23615 N N . HIS A 1 32 ? -4.071 2.283 10.207 1.00 0.00 107 HIS A N 15
ATOM 23616 C CA . HIS A 1 32 ? -3.364 1.613 11.294 1.00 0.00 107 HIS A CA 15
ATOM 23617 C C . HIS A 1 32 ? -2.102 0.903 10.794 1.00 0.00 107 HIS A C 15
ATOM 23618 O O . HIS A 1 32 ? -1.031 1.018 11.385 1.00 0.00 107 HIS A O 15
ATOM 23633 N N . VAL A 1 33 ? -2.255 0.151 9.711 1.00 0.00 108 VAL A N 15
ATOM 23634 C CA . VAL A 1 33 ? -1.151 -0.613 9.127 1.00 0.00 108 VAL A CA 15
ATOM 23635 C C . VAL A 1 33 ? -0.009 0.277 8.635 1.00 0.00 108 VAL A C 15
ATOM 23636 O O . VAL A 1 33 ? 1.164 -0.070 8.781 1.00 0.00 108 VAL A O 15
ATOM 23649 N N . MET A 1 34 ? -0.350 1.412 8.044 1.00 0.00 109 MET A N 15
ATOM 23650 C CA . MET A 1 34 ? 0.672 2.321 7.529 1.00 0.00 109 MET A CA 15
ATOM 23651 C C . MET A 1 34 ? 1.430 3.010 8.657 1.00 0.00 109 MET A C 15
ATOM 23652 O O . MET A 1 34 ? 2.589 3.379 8.487 1.00 0.00 109 MET A O 15
ATOM 23666 N N . THR A 1 35 ? 0.767 3.213 9.792 1.00 0.00 110 THR A N 15
ATOM 23667 C CA . THR A 1 35 ? 1.397 3.903 10.915 1.00 0.00 110 THR A CA 15
ATOM 23668 C C . THR A 1 35 ? 1.785 2.947 12.046 1.00 0.00 110 THR A C 15
ATOM 23669 O O . THR A 1 35 ? 2.525 3.330 12.951 1.00 0.00 110 THR A O 15
ATOM 23680 N N . ASN A 1 36 ? 1.280 1.715 12.004 1.00 0.00 111 ASN A N 15
ATOM 23681 C CA . ASN A 1 36 ? 1.588 0.741 13.053 1.00 0.00 111 ASN A CA 15
ATOM 23682 C C . ASN A 1 36 ? 2.607 -0.301 12.588 1.00 0.00 111 ASN A C 15
ATOM 23683 O O . ASN A 1 36 ? 3.465 -0.720 13.364 1.00 0.00 111 ASN A O 15
ATOM 23694 N N . LEU A 1 37 ? 2.500 -0.727 11.332 1.00 0.00 112 LEU A N 15
ATOM 23695 C CA . LEU A 1 37 ? 3.412 -1.736 10.793 1.00 0.00 112 LEU A CA 15
ATOM 23696 C C . LEU A 1 37 ? 4.343 -1.142 9.740 1.00 0.00 112 LEU A C 15
ATOM 23697 O O . LEU A 1 37 ? 4.282 0.048 9.434 1.00 0.00 112 LEU A O 15
ATOM 23713 N N . GLY A 1 38 ? 5.189 -2.002 9.178 1.00 0.00 113 GLY A N 15
ATOM 23714 C CA . GLY A 1 38 ? 6.125 -1.593 8.137 1.00 0.00 113 GLY A CA 15
ATOM 23715 C C . GLY A 1 38 ? 7.154 -0.584 8.635 1.00 0.00 113 GLY A C 15
ATOM 23716 O O . GLY A 1 38 ? 7.892 -0.845 9.585 1.00 0.00 113 GLY A O 15
ATOM 23720 N N . GLU A 1 39 ? 7.203 0.564 7.968 1.00 0.00 114 GLU A N 15
ATOM 23721 C CA . GLU A 1 39 ? 8.155 1.611 8.324 1.00 0.00 114 GLU A CA 15
ATOM 23722 C C . GLU A 1 39 ? 7.487 2.708 9.136 1.00 0.00 114 GLU A C 15
ATOM 23723 O O . GLU A 1 39 ? 8.053 3.782 9.337 1.00 0.00 114 GLU A O 15
ATOM 23735 N N . LYS A 1 40 ? 6.284 2.423 9.601 1.00 0.00 115 LYS A N 15
ATOM 23736 C CA . LYS A 1 40 ? 5.535 3.377 10.395 1.00 0.00 115 LYS A CA 15
ATOM 23737 C C . LYS A 1 40 ? 5.514 4.750 9.726 1.00 0.00 115 LYS A C 15
ATOM 23738 O O . LYS A 1 40 ? 6.494 5.494 9.769 1.00 0.00 115 LYS A O 15
ATOM 23757 N N . LEU A 1 41 ? 4.381 5.074 9.114 1.00 0.00 116 LEU A N 15
ATOM 23758 C CA . LEU A 1 41 ? 4.220 6.356 8.437 1.00 0.00 116 LEU A CA 15
ATOM 23759 C C . LEU A 1 41 ? 3.608 7.377 9.388 1.00 0.00 116 LEU A C 15
ATOM 23760 O O . LEU A 1 41 ? 2.943 7.011 10.358 1.00 0.00 116 LEU A O 15
ATOM 23776 N N . THR A 1 42 ? 3.814 8.659 9.098 1.00 0.00 117 THR A N 15
ATOM 23777 C CA . THR A 1 42 ? 3.254 9.717 9.927 1.00 0.00 117 THR A CA 15
ATOM 23778 C C . THR A 1 42 ? 1.887 10.124 9.387 1.00 0.00 117 THR A C 15
ATOM 23779 O O . THR A 1 42 ? 1.496 9.706 8.297 1.00 0.00 117 THR A O 15
ATOM 23790 N N . ASP A 1 43 ? 1.159 10.929 10.150 1.00 0.00 118 ASP A N 15
ATOM 23791 C CA . ASP A 1 43 ? -0.165 11.365 9.723 1.00 0.00 118 ASP A CA 15
ATOM 23792 C C . ASP A 1 43 ? -0.080 12.122 8.401 1.00 0.00 118 ASP A C 15
ATOM 23793 O O . ASP A 1 43 ? -0.930 11.955 7.526 1.00 0.00 118 ASP A O 15
ATOM 23802 N N . GLU A 1 44 ? 0.950 12.951 8.258 1.00 0.00 119 GLU A N 15
ATOM 23803 C CA . GLU A 1 44 ? 1.129 13.721 7.032 1.00 0.00 119 GLU A CA 15
ATOM 23804 C C . GLU A 1 44 ? 1.332 12.785 5.842 1.00 0.00 119 GLU A C 15
ATOM 23805 O O . GLU A 1 44 ? 0.752 12.990 4.776 1.00 0.00 119 GLU A O 15
ATOM 23817 N N . GLU A 1 45 ? 2.146 11.750 6.033 1.00 0.00 120 GLU A N 15
ATOM 23818 C CA . GLU A 1 45 ? 2.392 10.787 4.966 1.00 0.00 120 GLU A CA 15
ATOM 23819 C C . GLU A 1 45 ? 1.129 9.985 4.676 1.00 0.00 120 GLU A C 15
ATOM 23820 O O . GLU A 1 45 ? 0.797 9.722 3.522 1.00 0.00 120 GLU A O 15
ATOM 23832 N N . VAL A 1 46 ? 0.432 9.599 5.739 1.00 0.00 121 VAL A N 15
ATOM 23833 C CA . VAL A 1 46 ? -0.796 8.825 5.602 1.00 0.00 121 VAL A CA 15
ATOM 23834 C C . VAL A 1 46 ? -1.883 9.658 4.922 1.00 0.00 121 VAL A C 15
ATOM 23835 O O . VAL A 1 46 ? -2.608 9.166 4.060 1.00 0.00 121 VAL A O 15
ATOM 23848 N N . ASP A 1 47 ? -2.027 10.909 5.329 1.00 0.00 122 ASP A N 15
ATOM 23849 C CA . ASP A 1 47 ? -3.059 11.754 4.748 1.00 0.00 122 ASP A CA 15
ATOM 23850 C C . ASP A 1 47 ? -2.870 11.842 3.238 1.00 0.00 122 ASP A C 15
ATOM 23851 O O . ASP A 1 47 ? -3.831 11.748 2.474 1.00 0.00 122 ASP A O 15
ATOM 23860 N N . GLU A 1 48 ? -1.623 12.001 2.811 1.00 0.00 123 GLU A N 15
ATOM 23861 C CA . GLU A 1 48 ? -1.317 12.073 1.389 1.00 0.00 123 GLU A CA 15
ATOM 23862 C C . GLU A 1 48 ? -1.717 10.759 0.722 1.00 0.00 123 GLU A C 15
ATOM 23863 O O . GLU A 1 48 ? -2.255 10.744 -0.385 1.00 0.00 123 GLU A O 15
ATOM 23875 N N . MET A 1 49 ? -1.460 9.661 1.424 1.00 0.00 124 MET A N 15
ATOM 23876 C CA . MET A 1 49 ? -1.800 8.330 0.933 1.00 0.00 124 MET A CA 15
ATOM 23877 C C . MET A 1 49 ? -3.317 8.187 0.814 1.00 0.00 124 MET A C 15
ATOM 23878 O O . MET A 1 49 ? -3.823 7.582 -0.131 1.00 0.00 124 MET A O 15
ATOM 23892 N N . ILE A 1 50 ? -4.034 8.743 1.790 1.00 0.00 125 ILE A N 15
ATOM 23893 C CA . ILE A 1 50 ? -5.493 8.664 1.803 1.00 0.00 125 ILE A CA 15
ATOM 23894 C C . ILE A 1 50 ? -6.091 9.354 0.578 1.00 0.00 125 ILE A C 15
ATOM 23895 O O . ILE A 1 50 ? -7.048 8.858 -0.014 1.00 0.00 125 ILE A O 15
ATOM 23911 N N . ARG A 1 51 ? -5.527 10.495 0.204 1.00 0.00 126 ARG A N 15
ATOM 23912 C CA . ARG A 1 51 ? -6.025 11.231 -0.953 1.00 0.00 126 ARG A CA 15
ATOM 23913 C C . ARG A 1 51 ? -5.899 10.371 -2.206 1.00 0.00 126 ARG A C 15
ATOM 23914 O O . ARG A 1 51 ? -6.699 10.481 -3.134 1.00 0.00 126 ARG A O 15
ATOM 23935 N N . GLU A 1 52 ? -4.897 9.502 -2.211 1.00 0.00 127 GLU A N 15
ATOM 23936 C CA . GLU A 1 52 ? -4.678 8.608 -3.339 1.00 0.00 127 GLU A CA 15
ATOM 23937 C C . GLU A 1 52 ? -5.313 7.244 -3.069 1.00 0.00 127 GLU A C 15
ATOM 23938 O O . GLU A 1 52 ? -5.257 6.346 -3.910 1.00 0.00 127 GLU A O 15
ATOM 23950 N N . ALA A 1 53 ? -5.902 7.091 -1.885 1.00 0.00 128 ALA A N 15
ATOM 23951 C CA . ALA A 1 53 ? -6.530 5.826 -1.508 1.00 0.00 128 ALA A CA 15
ATOM 23952 C C . ALA A 1 53 ? -8.006 5.799 -1.913 1.00 0.00 128 ALA A C 15
ATOM 23953 O O . ALA A 1 53 ? -8.354 5.194 -2.925 1.00 0.00 128 ALA A O 15
ATOM 23960 N N . ASP A 1 54 ? -8.870 6.456 -1.128 1.00 0.00 129 ASP A N 15
ATOM 23961 C CA . ASP A 1 54 ? -10.305 6.489 -1.441 1.00 0.00 129 ASP A CA 15
ATOM 23962 C C . ASP A 1 54 ? -11.135 7.002 -0.259 1.00 0.00 129 ASP A C 15
ATOM 23963 O O . ASP A 1 54 ? -11.370 8.204 -0.126 1.00 0.00 129 ASP A O 15
ATOM 23972 N N . ILE A 1 55 ? -11.611 6.076 0.565 1.00 0.00 130 ILE A N 15
ATOM 23973 C CA . ILE A 1 55 ? -12.457 6.408 1.703 1.00 0.00 130 ILE A CA 15
ATOM 23974 C C . ILE A 1 55 ? -13.712 7.131 1.234 1.00 0.00 130 ILE A C 15
ATOM 23975 O O . ILE A 1 55 ? -14.016 8.233 1.691 1.00 0.00 130 ILE A O 15
ATOM 23991 N N . ASP A 1 56 ? -14.446 6.500 0.327 1.00 0.00 131 ASP A N 15
ATOM 23992 C CA . ASP A 1 56 ? -15.675 7.093 -0.180 1.00 0.00 131 ASP A CA 15
ATOM 23993 C C . ASP A 1 56 ? -16.813 6.802 0.788 1.00 0.00 131 ASP A C 15
ATOM 23994 O O . ASP A 1 56 ? -17.738 6.052 0.476 1.00 0.00 131 ASP A O 15
ATOM 24003 N N . GLY A 1 57 ? -16.732 7.411 1.965 1.00 0.00 132 GLY A N 15
ATOM 24004 C CA . GLY A 1 57 ? -17.755 7.221 2.984 1.00 0.00 132 GLY A CA 15
ATOM 24005 C C . GLY A 1 57 ? -18.134 5.749 3.083 1.00 0.00 132 GLY A C 15
ATOM 24006 O O . GLY A 1 57 ? -19.267 5.416 3.431 1.00 0.00 132 GLY A O 15
ATOM 24010 N N . ASP A 1 58 ? -17.182 4.874 2.762 1.00 0.00 133 ASP A N 15
ATOM 24011 C CA . ASP A 1 58 ? -17.429 3.436 2.805 1.00 0.00 133 ASP A CA 15
ATOM 24012 C C . ASP A 1 58 ? -16.371 2.712 3.634 1.00 0.00 133 ASP A C 15
ATOM 24013 O O . ASP A 1 58 ? -16.599 1.597 4.105 1.00 0.00 133 ASP A O 15
ATOM 24022 N N . GLY A 1 59 ? -15.222 3.349 3.819 1.00 0.00 134 GLY A N 15
ATOM 24023 C CA . GLY A 1 59 ? -14.152 2.748 4.606 1.00 0.00 134 GLY A CA 15
ATOM 24024 C C . GLY A 1 59 ? -13.413 1.653 3.837 1.00 0.00 134 GLY A C 15
ATOM 24025 O O . GLY A 1 59 ? -12.802 0.775 4.447 1.00 0.00 134 GLY A O 15
ATOM 24029 N N . GLN A 1 60 ? -13.461 1.709 2.504 1.00 0.00 135 GLN A N 15
ATOM 24030 C CA . GLN A 1 60 ? -12.774 0.708 1.681 1.00 0.00 135 GLN A CA 15
ATOM 24031 C C . GLN A 1 60 ? -11.834 1.375 0.689 1.00 0.00 135 GLN A C 15
ATOM 24032 O O . GLN A 1 60 ? -12.069 2.499 0.245 1.00 0.00 135 GLN A O 15
ATOM 24046 N N . VAL A 1 61 ? -10.758 0.670 0.363 1.00 0.00 136 VAL A N 15
ATOM 24047 C CA . VAL A 1 61 ? -9.756 1.182 -0.559 1.00 0.00 136 VAL A CA 15
ATOM 24048 C C . VAL A 1 61 ? -9.380 0.158 -1.617 1.00 0.00 136 VAL A C 15
ATOM 24049 O O . VAL A 1 61 ? -9.135 -1.009 -1.312 1.00 0.00 136 VAL A O 15
ATOM 24062 N N . ASN A 1 62 ? -9.314 0.614 -2.861 1.00 0.00 137 ASN A N 15
ATOM 24063 C CA . ASN A 1 62 ? -8.938 -0.260 -3.959 1.00 0.00 137 ASN A CA 15
ATOM 24064 C C . ASN A 1 62 ? -7.422 -0.202 -4.163 1.00 0.00 137 ASN A C 15
ATOM 24065 O O . ASN A 1 62 ? -6.884 0.827 -4.569 1.00 0.00 137 ASN A O 15
ATOM 24076 N N . TYR A 1 63 ? -6.730 -1.294 -3.857 1.00 0.00 138 TYR A N 15
ATOM 24077 C CA . TYR A 1 63 ? -5.275 -1.315 -3.995 1.00 0.00 138 TYR A CA 15
ATOM 24078 C C . TYR A 1 63 ? -4.846 -1.128 -5.448 1.00 0.00 138 TYR A C 15
ATOM 24079 O O . TYR A 1 63 ? -3.658 -0.972 -5.733 1.00 0.00 138 TYR A O 15
ATOM 24097 N N . GLU A 1 64 ? -5.804 -1.157 -6.365 1.00 0.00 139 GLU A N 15
ATOM 24098 C CA . GLU A 1 64 ? -5.472 -1.000 -7.777 1.00 0.00 139 GLU A CA 15
ATOM 24099 C C . GLU A 1 64 ? -4.791 0.345 -8.033 1.00 0.00 139 GLU A C 15
ATOM 24100 O O . GLU A 1 64 ? -3.747 0.399 -8.679 1.00 0.00 139 GLU A O 15
ATOM 24112 N N . GLU A 1 65 ? -5.383 1.430 -7.540 1.00 0.00 140 GLU A N 15
ATOM 24113 C CA . GLU A 1 65 ? -4.814 2.763 -7.752 1.00 0.00 140 GLU A CA 15
ATOM 24114 C C . GLU A 1 65 ? -3.420 2.876 -7.143 1.00 0.00 140 GLU A C 15
ATOM 24115 O O . GLU A 1 65 ? -2.523 3.479 -7.733 1.00 0.00 140 GLU A O 15
ATOM 24127 N N . PHE A 1 66 ? -3.239 2.282 -5.973 1.00 0.00 141 PHE A N 15
ATOM 24128 C CA . PHE A 1 66 ? -1.937 2.318 -5.319 1.00 0.00 141 PHE A CA 15
ATOM 24129 C C . PHE A 1 66 ? -0.901 1.603 -6.172 1.00 0.00 141 PHE A C 15
ATOM 24130 O O . PHE A 1 66 ? 0.213 2.089 -6.345 1.00 0.00 141 PHE A O 15
ATOM 24147 N N . VAL A 1 67 ? -1.282 0.460 -6.721 1.00 0.00 142 VAL A N 15
ATOM 24148 C CA . VAL A 1 67 ? -0.379 -0.297 -7.573 1.00 0.00 142 VAL A CA 15
ATOM 24149 C C . VAL A 1 67 ? -0.040 0.493 -8.830 1.00 0.00 142 VAL A C 15
ATOM 24150 O O . VAL A 1 67 ? 1.102 0.478 -9.290 1.00 0.00 142 VAL A O 15
ATOM 24163 N N . GLN A 1 68 ? -1.030 1.189 -9.385 1.00 0.00 143 GLN A N 15
ATOM 24164 C CA . GLN A 1 68 ? -0.789 1.977 -10.586 1.00 0.00 143 GLN A CA 15
ATOM 24165 C C . GLN A 1 68 ? 0.281 3.026 -10.303 1.00 0.00 143 GLN A C 15
ATOM 24166 O O . GLN A 1 68 ? 1.187 3.227 -11.112 1.00 0.00 143 GLN A O 15
ATOM 24180 N N . MET A 1 69 ? 0.195 3.681 -9.145 1.00 0.00 144 MET A N 15
ATOM 24181 C CA . MET A 1 69 ? 1.199 4.678 -8.796 1.00 0.00 144 MET A CA 15
ATOM 24182 C C . MET A 1 69 ? 2.565 4.006 -8.717 1.00 0.00 144 MET A C 15
ATOM 24183 O O . MET A 1 69 ? 3.565 4.542 -9.192 1.00 0.00 144 MET A O 15
ATOM 24197 N N . MET A 1 70 ? 2.590 2.827 -8.106 1.00 0.00 145 MET A N 15
ATOM 24198 C CA . MET A 1 70 ? 3.823 2.065 -7.950 1.00 0.00 145 MET A CA 15
ATOM 24199 C C . MET A 1 70 ? 4.261 1.436 -9.270 1.00 0.00 145 MET A C 15
ATOM 24200 O O . MET A 1 70 ? 5.427 1.077 -9.434 1.00 0.00 145 MET A O 15
ATOM 24214 N N . THR A 1 71 ? 3.320 1.296 -10.202 1.00 0.00 146 THR A N 15
ATOM 24215 C CA . THR A 1 71 ? 3.622 0.696 -11.500 1.00 0.00 146 THR A CA 15
ATOM 24216 C C . THR A 1 71 ? 3.540 1.735 -12.614 1.00 0.00 146 THR A C 15
ATOM 24217 O O . THR A 1 71 ? 3.601 1.394 -13.795 1.00 0.00 146 THR A O 15
ATOM 24228 N N . ALA A 1 72 ? 3.407 3.002 -12.233 1.00 0.00 147 ALA A N 15
ATOM 24229 C CA . ALA A 1 72 ? 3.323 4.081 -13.212 1.00 0.00 147 ALA A CA 15
ATOM 24230 C C . ALA A 1 72 ? 4.614 4.892 -13.223 1.00 0.00 147 ALA A C 15
ATOM 24231 O O . ALA A 1 72 ? 4.668 5.994 -12.681 1.00 0.00 147 ALA A O 15
ATOM 24238 N N . LYS A 1 73 ? 5.650 4.336 -13.844 1.00 0.00 148 LYS A N 15
ATOM 24239 C CA . LYS A 1 73 ? 6.940 5.014 -13.922 1.00 0.00 148 LYS A CA 15
ATOM 24240 C C . LYS A 1 73 ? 7.851 4.314 -14.925 1.00 0.00 148 LYS A C 15
ATOM 24241 O O . LYS A 1 73 ? 8.552 5.007 -15.644 1.00 0.00 148 LYS A O 15
ATOM 24261 N N . PHE B 2 30 ? -9.087 -3.918 12.841 1.00 0.00 30 PHE B N 15
ATOM 24262 C CA . PHE B 2 30 ? -8.519 -4.602 11.645 1.00 0.00 30 PHE B CA 15
ATOM 24263 C C . PHE B 2 30 ? -8.462 -6.103 11.900 1.00 0.00 30 PHE B C 15
ATOM 24264 O O . PHE B 2 30 ? -7.694 -6.569 12.741 1.00 0.00 30 PHE B O 15
ATOM 24281 N N . ASP B 2 31 ? -9.263 -6.861 11.157 1.00 0.00 31 ASP B N 15
ATOM 24282 C CA . ASP B 2 31 ? -9.275 -8.312 11.303 1.00 0.00 31 ASP B CA 15
ATOM 24283 C C . ASP B 2 31 ? -7.946 -8.884 10.824 1.00 0.00 31 ASP B C 15
ATOM 24284 O O . ASP B 2 31 ? -7.764 -10.099 10.745 1.00 0.00 31 ASP B O 15
ATOM 24293 N N . ILE B 2 32 ? -7.025 -7.983 10.504 1.00 0.00 32 ILE B N 15
ATOM 24294 C CA . ILE B 2 32 ? -5.705 -8.360 10.024 1.00 0.00 32 ILE B CA 15
ATOM 24295 C C . ILE B 2 32 ? -4.821 -8.810 11.183 1.00 0.00 32 ILE B C 15
ATOM 24296 O O . ILE B 2 32 ? -4.671 -8.097 12.175 1.00 0.00 32 ILE B O 15
ATOM 24312 N N . ASP B 2 33 ? -4.242 -9.999 11.052 1.00 0.00 33 ASP B N 15
ATOM 24313 C CA . ASP B 2 33 ? -3.377 -10.536 12.097 1.00 0.00 33 ASP B CA 15
ATOM 24314 C C . ASP B 2 33 ? -1.984 -9.922 12.014 1.00 0.00 33 ASP B C 15
ATOM 24315 O O . ASP B 2 33 ? -1.420 -9.781 10.929 1.00 0.00 33 ASP B O 15
ATOM 24324 N N . MET B 2 34 ? -1.431 -9.564 13.170 1.00 0.00 34 MET B N 15
ATOM 24325 C CA . MET B 2 34 ? -0.098 -8.973 13.216 1.00 0.00 34 MET B CA 15
ATOM 24326 C C . MET B 2 34 ? 0.925 -10.007 13.670 1.00 0.00 34 MET B C 15
ATOM 24327 O O . MET B 2 34 ? 2.130 -9.821 13.508 1.00 0.00 34 MET B O 15
ATOM 24341 N N . ASP B 2 35 ? 0.431 -11.100 14.241 1.00 0.00 35 ASP B N 15
ATOM 24342 C CA . ASP B 2 35 ? 1.305 -12.164 14.720 1.00 0.00 35 ASP B CA 15
ATOM 24343 C C . ASP B 2 35 ? 2.089 -12.774 13.564 1.00 0.00 35 ASP B C 15
ATOM 24344 O O . ASP B 2 35 ? 3.271 -13.090 13.701 1.00 0.00 35 ASP B O 15
ATOM 24353 N N . ALA B 2 36 ? 1.422 -12.940 12.426 1.00 0.00 36 ALA B N 15
ATOM 24354 C CA . ALA B 2 36 ? 2.068 -13.517 11.256 1.00 0.00 36 ALA B CA 15
ATOM 24355 C C . ALA B 2 36 ? 3.153 -12.567 10.724 1.00 0.00 36 ALA B C 15
ATOM 24356 O O . ALA B 2 36 ? 2.896 -11.375 10.563 1.00 0.00 36 ALA B O 15
ATOM 24363 N N . PRO B 2 37 ? 4.353 -13.046 10.453 1.00 0.00 37 PRO B N 15
ATOM 24364 C CA . PRO B 2 37 ? 5.453 -12.178 9.939 1.00 0.00 37 PRO B CA 15
ATOM 24365 C C . PRO B 2 37 ? 5.222 -11.725 8.499 1.00 0.00 37 PRO B C 15
ATOM 24366 O O . PRO B 2 37 ? 5.795 -10.732 8.052 1.00 0.00 37 PRO B O 15
ATOM 24377 N N . GLU B 2 38 ? 4.388 -12.467 7.778 1.00 0.00 38 GLU B N 15
ATOM 24378 C CA . GLU B 2 38 ? 4.096 -12.141 6.387 1.00 0.00 38 GLU B CA 15
ATOM 24379 C C . GLU B 2 38 ? 3.422 -10.777 6.277 1.00 0.00 38 GLU B C 15
ATOM 24380 O O . GLU B 2 38 ? 3.719 -10.001 5.368 1.00 0.00 38 GLU B O 15
ATOM 24392 N N . THR B 2 39 ? 2.513 -10.490 7.201 1.00 0.00 39 THR B N 15
ATOM 24393 C CA . THR B 2 39 ? 1.805 -9.215 7.185 1.00 0.00 39 THR B CA 15
ATOM 24394 C C . THR B 2 39 ? 2.781 -8.059 7.366 1.00 0.00 39 THR B C 15
ATOM 24395 O O . THR B 2 39 ? 2.710 -7.058 6.653 1.00 0.00 39 THR B O 15
ATOM 24406 N N . GLU B 2 40 ? 3.694 -8.203 8.320 1.00 0.00 40 GLU B N 15
ATOM 24407 C CA . GLU B 2 40 ? 4.678 -7.161 8.575 1.00 0.00 40 GLU B CA 15
ATOM 24408 C C . GLU B 2 40 ? 5.550 -6.948 7.341 1.00 0.00 40 GLU B C 15
ATOM 24409 O O . GLU B 2 40 ? 5.835 -5.813 6.959 1.00 0.00 40 GLU B O 15
ATOM 24421 N N . ARG B 2 41 ? 5.971 -8.048 6.725 1.00 0.00 41 ARG B N 15
ATOM 24422 C CA . ARG B 2 41 ? 6.813 -7.973 5.537 1.00 0.00 41 ARG B CA 15
ATOM 24423 C C . ARG B 2 41 ? 6.068 -7.292 4.391 1.00 0.00 41 ARG B C 15
ATOM 24424 O O . ARG B 2 41 ? 6.645 -6.493 3.652 1.00 0.00 41 ARG B O 15
ATOM 24445 N N . ALA B 2 42 ? 4.786 -7.614 4.247 1.00 0.00 42 ALA B N 15
ATOM 24446 C CA . ALA B 2 42 ? 3.976 -7.025 3.185 1.00 0.00 42 ALA B CA 15
ATOM 24447 C C . ALA B 2 42 ? 3.887 -5.512 3.355 1.00 0.00 42 ALA B C 15
ATOM 24448 O O . ALA B 2 42 ? 3.958 -4.761 2.382 1.00 0.00 42 ALA B O 15
ATOM 24455 N N . ALA B 2 43 ? 3.731 -5.074 4.600 1.00 0.00 43 ALA B N 15
ATOM 24456 C CA . ALA B 2 43 ? 3.633 -3.650 4.895 1.00 0.00 43 ALA B CA 15
ATOM 24457 C C . ALA B 2 43 ? 4.912 -2.926 4.485 1.00 0.00 43 ALA B C 15
ATOM 24458 O O . ALA B 2 43 ? 4.867 -1.808 3.972 1.00 0.00 43 ALA B O 15
ATOM 24465 N N . VAL B 2 44 ? 6.051 -3.568 4.725 1.00 0.00 44 VAL B N 15
ATOM 24466 C CA . VAL B 2 44 ? 7.341 -2.973 4.388 1.00 0.00 44 VAL B CA 15
ATOM 24467 C C . VAL B 2 44 ? 7.463 -2.716 2.889 1.00 0.00 44 VAL B C 15
ATOM 24468 O O . VAL B 2 44 ? 7.917 -1.650 2.473 1.00 0.00 44 VAL B O 15
ATOM 24481 N N . ALA B 2 45 ? 7.070 -3.694 2.079 1.00 0.00 45 ALA B N 15
ATOM 24482 C CA . ALA B 2 45 ? 7.165 -3.543 0.630 1.00 0.00 45 ALA B CA 15
ATOM 24483 C C . ALA B 2 45 ? 6.321 -2.371 0.146 1.00 0.00 45 ALA B C 15
ATOM 24484 O O . ALA B 2 45 ? 6.785 -1.547 -0.642 1.00 0.00 45 ALA B O 15
ATOM 24491 N N . ILE B 2 46 ? 5.083 -2.295 0.620 1.00 0.00 46 ILE B N 15
ATOM 24492 C CA . ILE B 2 46 ? 4.197 -1.210 0.222 1.00 0.00 46 ILE B CA 15
ATOM 24493 C C . ILE B 2 46 ? 4.689 0.130 0.763 1.00 0.00 46 ILE B C 15
ATOM 24494 O O . ILE B 2 46 ? 4.757 1.117 0.032 1.00 0.00 46 ILE B O 15
ATOM 24510 N N . GLN B 2 47 ? 5.026 0.157 2.049 1.00 0.00 47 GLN B N 15
ATOM 24511 C CA . GLN B 2 47 ? 5.504 1.385 2.674 1.00 0.00 47 GLN B CA 15
ATOM 24512 C C . GLN B 2 47 ? 6.842 1.814 2.082 1.00 0.00 47 GLN B C 15
ATOM 24513 O O . GLN B 2 47 ? 7.069 2.998 1.833 1.00 0.00 47 GLN B O 15
ATOM 24527 N N . SER B 2 48 ? 7.723 0.847 1.850 1.00 0.00 48 SER B N 15
ATOM 24528 C CA . SER B 2 48 ? 9.028 1.144 1.277 1.00 0.00 48 SER B CA 15
ATOM 24529 C C . SER B 2 48 ? 8.864 1.740 -0.115 1.00 0.00 48 SER B C 15
ATOM 24530 O O . SER B 2 48 ? 9.521 2.719 -0.469 1.00 0.00 48 SER B O 15
ATOM 24538 N N . GLN B 2 49 ? 7.978 1.135 -0.898 1.00 0.00 49 GLN B N 15
ATOM 24539 C CA . GLN B 2 49 ? 7.716 1.598 -2.254 1.00 0.00 49 GLN B CA 15
ATOM 24540 C C . GLN B 2 49 ? 7.133 3.009 -2.234 1.00 0.00 49 GLN B C 15
ATOM 24541 O O . GLN B 2 49 ? 7.443 3.833 -3.093 1.00 0.00 49 GLN B O 15
ATOM 24555 N N . PHE B 2 50 ? 6.272 3.272 -1.255 1.00 0.00 50 PHE B N 15
ATOM 24556 C CA . PHE B 2 50 ? 5.633 4.577 -1.138 1.00 0.00 50 PHE B CA 15
ATOM 24557 C C . PHE B 2 50 ? 6.664 5.689 -0.993 1.00 0.00 50 PHE B C 15
ATOM 24558 O O . PHE B 2 50 ? 6.584 6.709 -1.678 1.00 0.00 50 PHE B O 15
ATOM 24575 N N . ARG B 2 51 ? 7.627 5.501 -0.099 1.00 0.00 51 ARG B N 15
ATOM 24576 C CA . ARG B 2 51 ? 8.649 6.517 0.106 1.00 0.00 51 ARG B CA 15
ATOM 24577 C C . ARG B 2 51 ? 9.437 6.742 -1.180 1.00 0.00 51 ARG B C 15
ATOM 24578 O O . ARG B 2 51 ? 9.741 7.878 -1.541 1.00 0.00 51 ARG B O 15
ATOM 24599 N N . LYS B 2 52 ? 9.748 5.655 -1.878 1.00 0.00 52 LYS B N 15
ATOM 24600 C CA . LYS B 2 52 ? 10.483 5.754 -3.133 1.00 0.00 52 LYS B CA 15
ATOM 24601 C C . LYS B 2 52 ? 9.666 6.550 -4.144 1.00 0.00 52 LYS B C 15
ATOM 24602 O O . LYS B 2 52 ? 10.198 7.384 -4.877 1.00 0.00 52 LYS B O 15
ATOM 24621 N N . PHE B 2 53 ? 8.366 6.279 -4.169 1.00 0.00 53 PHE B N 15
ATOM 24622 C CA . PHE B 2 53 ? 7.458 6.960 -5.082 1.00 0.00 53 PHE B CA 15
ATOM 24623 C C . PHE B 2 53 ? 7.483 8.467 -4.840 1.00 0.00 53 PHE B C 15
ATOM 24624 O O . PHE B 2 53 ? 7.553 9.254 -5.784 1.00 0.00 53 PHE B O 15
ATOM 24641 N N . GLN B 2 54 ? 7.417 8.862 -3.572 1.00 0.00 54 GLN B N 15
ATOM 24642 C CA . GLN B 2 54 ? 7.420 10.279 -3.223 1.00 0.00 54 GLN B CA 15
ATOM 24643 C C . GLN B 2 54 ? 8.712 10.948 -3.687 1.00 0.00 54 GLN B C 15
ATOM 24644 O O . GLN B 2 54 ? 8.694 12.082 -4.164 1.00 0.00 54 GLN B O 15
ATOM 24658 N N . LYS B 2 55 ? 9.830 10.244 -3.546 1.00 0.00 55 LYS B N 15
ATOM 24659 C CA . LYS B 2 55 ? 11.117 10.794 -3.961 1.00 0.00 55 LYS B CA 15
ATOM 24660 C C . LYS B 2 55 ? 11.109 11.092 -5.455 1.00 0.00 55 LYS B C 15
ATOM 24661 O O . LYS B 2 55 ? 11.646 12.106 -5.898 1.00 0.00 55 LYS B O 15
ATOM 24680 N N . LYS B 2 56 ? 10.493 10.203 -6.227 1.00 0.00 56 LYS B N 15
ATOM 24681 C CA . LYS B 2 56 ? 10.418 10.386 -7.671 1.00 0.00 56 LYS B CA 15
ATOM 24682 C C . LYS B 2 56 ? 9.646 11.660 -8.001 1.00 0.00 56 LYS B C 15
ATOM 24683 O O . LYS B 2 56 ? 10.012 12.400 -8.914 1.00 0.00 56 LYS B O 15
ATOM 24702 N N . LYS B 2 57 ? 8.580 11.908 -7.249 1.00 0.00 57 LYS B N 15
ATOM 24703 C CA . LYS B 2 57 ? 7.764 13.096 -7.465 1.00 0.00 57 LYS B CA 15
ATOM 24704 C C . LYS B 2 57 ? 8.602 14.355 -7.257 1.00 0.00 57 LYS B C 15
ATOM 24705 O O . LYS B 2 57 ? 8.512 15.309 -8.030 1.00 0.00 57 LYS B O 15
ATOM 24724 N N . ALA B 2 58 ? 9.413 14.345 -6.205 1.00 0.00 58 ALA B N 15
ATOM 24725 C CA . ALA B 2 58 ? 10.267 15.486 -5.892 1.00 0.00 58 ALA B CA 15
ATOM 24726 C C . ALA B 2 58 ? 11.524 15.471 -6.755 1.00 0.00 58 ALA B C 15
ATOM 24727 O O . ALA B 2 58 ? 12.445 16.258 -6.538 1.00 0.00 58 ALA B O 15
ATOM 24734 N N . GLY B 2 59 ? 11.558 14.568 -7.728 1.00 0.00 59 GLY B N 15
ATOM 24735 C CA . GLY B 2 59 ? 12.713 14.459 -8.612 1.00 0.00 59 GLY B CA 15
ATOM 24736 C C . GLY B 2 59 ? 12.953 15.768 -9.354 1.00 0.00 59 GLY B C 15
ATOM 24737 O O . GLY B 2 59 ? 14.096 16.183 -9.540 1.00 0.00 59 GLY B O 15
ATOM 24741 N N . SER B 2 60 ? 11.868 16.414 -9.774 1.00 0.00 60 SER B N 15
ATOM 24742 C CA . SER B 2 60 ? 11.963 17.681 -10.494 1.00 0.00 60 SER B CA 15
ATOM 24743 C C . SER B 2 60 ? 12.385 17.450 -11.944 1.00 0.00 60 SER B C 15
ATOM 24744 O O . SER B 2 60 ? 13.550 17.619 -12.304 1.00 0.00 60 SER B O 15
ATOM 24752 N N . GLN B 2 61 ? 11.421 17.062 -12.773 1.00 0.00 61 GLN B N 15
ATOM 24753 C CA . GLN B 2 61 ? 11.691 16.808 -14.183 1.00 0.00 61 GLN B CA 15
ATOM 24754 C C . GLN B 2 61 ? 12.189 18.076 -14.868 1.00 0.00 61 GLN B C 15
ATOM 24755 O O . GLN B 2 61 ? 13.112 18.031 -15.682 1.00 0.00 61 GLN B O 15
ATOM 24769 N N . SER B 2 62 ? 11.574 19.204 -14.531 1.00 0.00 62 SER B N 15
ATOM 24770 C CA . SER B 2 62 ? 11.965 20.479 -15.121 1.00 0.00 62 SER B CA 15
ATOM 24771 C C . SER B 2 62 ? 12.064 20.359 -16.638 1.00 0.00 62 SER B C 15
ATOM 24772 O O . SER B 2 62 ? 11.032 20.421 -17.286 1.00 0.00 62 SER B O 15
ATOM 24781 N N . MET A 1 1 ? 1.484 -12.804 -25.126 1.00 0.00 76 MET A N 16
ATOM 24782 C CA . MET A 1 1 ? 2.714 -13.272 -24.427 1.00 0.00 76 MET A CA 16
ATOM 24783 C C . MET A 1 1 ? 3.280 -12.134 -23.584 1.00 0.00 76 MET A C 16
ATOM 24784 O O . MET A 1 1 ? 3.383 -10.997 -24.047 1.00 0.00 76 MET A O 16
ATOM 24800 N N . LYS A 1 2 ? 3.646 -12.447 -22.346 1.00 0.00 77 LYS A N 16
ATOM 24801 C CA . LYS A 1 2 ? 4.200 -11.441 -21.447 1.00 0.00 77 LYS A CA 16
ATOM 24802 C C . LYS A 1 2 ? 5.229 -12.066 -20.508 1.00 0.00 77 LYS A C 16
ATOM 24803 O O . LYS A 1 2 ? 5.189 -13.266 -20.238 1.00 0.00 77 LYS A O 16
ATOM 24822 N N . ASP A 1 3 ? 6.153 -11.243 -20.021 1.00 0.00 78 ASP A N 16
ATOM 24823 C CA . ASP A 1 3 ? 7.194 -11.723 -19.118 1.00 0.00 78 ASP A CA 16
ATOM 24824 C C . ASP A 1 3 ? 6.691 -11.768 -17.678 1.00 0.00 78 ASP A C 16
ATOM 24825 O O . ASP A 1 3 ? 5.524 -11.484 -17.408 1.00 0.00 78 ASP A O 16
ATOM 24834 N N . THR A 1 4 ? 7.582 -12.129 -16.758 1.00 0.00 79 THR A N 16
ATOM 24835 C CA . THR A 1 4 ? 7.219 -12.210 -15.348 1.00 0.00 79 THR A CA 16
ATOM 24836 C C . THR A 1 4 ? 6.666 -10.874 -14.860 1.00 0.00 79 THR A C 16
ATOM 24837 O O . THR A 1 4 ? 7.287 -9.828 -15.047 1.00 0.00 79 THR A O 16
ATOM 24848 N N . ASP A 1 5 ? 5.491 -10.920 -14.240 1.00 0.00 80 ASP A N 16
ATOM 24849 C CA . ASP A 1 5 ? 4.853 -9.710 -13.732 1.00 0.00 80 ASP A CA 16
ATOM 24850 C C . ASP A 1 5 ? 4.959 -9.640 -12.209 1.00 0.00 80 ASP A C 16
ATOM 24851 O O . ASP A 1 5 ? 4.316 -10.409 -11.501 1.00 0.00 80 ASP A O 16
ATOM 24860 N N . SER A 1 6 ? 5.769 -8.707 -11.718 1.00 0.00 81 SER A N 16
ATOM 24861 C CA . SER A 1 6 ? 5.953 -8.531 -10.275 1.00 0.00 81 SER A CA 16
ATOM 24862 C C . SER A 1 6 ? 4.712 -7.906 -9.653 1.00 0.00 81 SER A C 16
ATOM 24863 O O . SER A 1 6 ? 4.597 -7.810 -8.434 1.00 0.00 81 SER A O 16
ATOM 24871 N N . GLU A 1 7 ? 3.792 -7.474 -10.496 1.00 0.00 82 GLU A N 16
ATOM 24872 C CA . GLU A 1 7 ? 2.569 -6.851 -10.012 1.00 0.00 82 GLU A CA 16
ATOM 24873 C C . GLU A 1 7 ? 1.896 -7.771 -9.002 1.00 0.00 82 GLU A C 16
ATOM 24874 O O . GLU A 1 7 ? 1.351 -7.319 -7.996 1.00 0.00 82 GLU A O 16
ATOM 24886 N N . GLU A 1 8 ? 1.952 -9.062 -9.280 1.00 0.00 83 GLU A N 16
ATOM 24887 C CA . GLU A 1 8 ? 1.359 -10.057 -8.395 1.00 0.00 83 GLU A CA 16
ATOM 24888 C C . GLU A 1 8 ? 2.064 -10.058 -7.037 1.00 0.00 83 GLU A C 16
ATOM 24889 O O . GLU A 1 8 ? 1.438 -10.295 -6.004 1.00 0.00 83 GLU A O 16
ATOM 24901 N N . GLU A 1 9 ? 3.375 -9.806 -7.048 1.00 0.00 84 GLU A N 16
ATOM 24902 C CA . GLU A 1 9 ? 4.153 -9.795 -5.810 1.00 0.00 84 GLU A CA 16
ATOM 24903 C C . GLU A 1 9 ? 3.652 -8.702 -4.869 1.00 0.00 84 GLU A C 16
ATOM 24904 O O . GLU A 1 9 ? 3.411 -8.947 -3.685 1.00 0.00 84 GLU A O 16
ATOM 24916 N N . ILE A 1 10 ? 3.476 -7.503 -5.410 1.00 0.00 85 ILE A N 16
ATOM 24917 C CA . ILE A 1 10 ? 2.982 -6.380 -4.623 1.00 0.00 85 ILE A CA 16
ATOM 24918 C C . ILE A 1 10 ? 1.555 -6.654 -4.172 1.00 0.00 85 ILE A C 16
ATOM 24919 O O . ILE A 1 10 ? 1.168 -6.329 -3.051 1.00 0.00 85 ILE A O 16
ATOM 24935 N N . ARG A 1 11 ? 0.783 -7.266 -5.062 1.00 0.00 86 ARG A N 16
ATOM 24936 C CA . ARG A 1 11 ? -0.606 -7.607 -4.786 1.00 0.00 86 ARG A CA 16
ATOM 24937 C C . ARG A 1 11 ? -0.712 -8.532 -3.579 1.00 0.00 86 ARG A C 16
ATOM 24938 O O . ARG A 1 11 ? -1.631 -8.409 -2.770 1.00 0.00 86 ARG A O 16
ATOM 24959 N N . GLU A 1 12 ? 0.231 -9.459 -3.465 1.00 0.00 87 GLU A N 16
ATOM 24960 C CA . GLU A 1 12 ? 0.225 -10.404 -2.354 1.00 0.00 87 GLU A CA 16
ATOM 24961 C C . GLU A 1 12 ? 0.233 -9.642 -1.036 1.00 0.00 87 GLU A C 16
ATOM 24962 O O . GLU A 1 12 ? -0.444 -10.023 -0.081 1.00 0.00 87 GLU A O 16
ATOM 24974 N N . ALA A 1 13 ? 0.993 -8.559 -0.996 1.00 0.00 88 ALA A N 16
ATOM 24975 C CA . ALA A 1 13 ? 1.078 -7.737 0.204 1.00 0.00 88 ALA A CA 16
ATOM 24976 C C . ALA A 1 13 ? -0.294 -7.178 0.574 1.00 0.00 88 ALA A C 16
ATOM 24977 O O . ALA A 1 13 ? -0.631 -7.083 1.754 1.00 0.00 88 ALA A O 16
ATOM 24984 N N . PHE A 1 14 ? -1.097 -6.831 -0.430 1.00 0.00 89 PHE A N 16
ATOM 24985 C CA . PHE A 1 14 ? -2.437 -6.316 -0.168 1.00 0.00 89 PHE A CA 16
ATOM 24986 C C . PHE A 1 14 ? -3.382 -7.448 0.229 1.00 0.00 89 PHE A C 16
ATOM 24987 O O . PHE A 1 14 ? -4.231 -7.282 1.105 1.00 0.00 89 PHE A O 16
ATOM 25004 N N . ARG A 1 15 ? -3.248 -8.588 -0.447 1.00 0.00 90 ARG A N 16
ATOM 25005 C CA . ARG A 1 15 ? -4.124 -9.726 -0.176 1.00 0.00 90 ARG A CA 16
ATOM 25006 C C . ARG A 1 15 ? -4.190 -10.009 1.318 1.00 0.00 90 ARG A C 16
ATOM 25007 O O . ARG A 1 15 ? -5.196 -10.519 1.814 1.00 0.00 90 ARG A O 16
ATOM 25028 N N . VAL A 1 16 ? -3.132 -9.666 2.039 1.00 0.00 91 VAL A N 16
ATOM 25029 C CA . VAL A 1 16 ? -3.104 -9.877 3.480 1.00 0.00 91 VAL A CA 16
ATOM 25030 C C . VAL A 1 16 ? -4.211 -9.082 4.165 1.00 0.00 91 VAL A C 16
ATOM 25031 O O . VAL A 1 16 ? -4.836 -9.564 5.109 1.00 0.00 91 VAL A O 16
ATOM 25044 N N . PHE A 1 17 ? -4.444 -7.859 3.696 1.00 0.00 92 PHE A N 16
ATOM 25045 C CA . PHE A 1 17 ? -5.477 -7.018 4.292 1.00 0.00 92 PHE A CA 16
ATOM 25046 C C . PHE A 1 17 ? -6.846 -7.313 3.681 1.00 0.00 92 PHE A C 16
ATOM 25047 O O . PHE A 1 17 ? -7.877 -7.048 4.299 1.00 0.00 92 PHE A O 16
ATOM 25064 N N . ASP A 1 18 ? -6.855 -7.872 2.475 1.00 0.00 93 ASP A N 16
ATOM 25065 C CA . ASP A 1 18 ? -8.115 -8.207 1.814 1.00 0.00 93 ASP A CA 16
ATOM 25066 C C . ASP A 1 18 ? -8.543 -9.617 2.202 1.00 0.00 93 ASP A C 16
ATOM 25067 O O . ASP A 1 18 ? -8.429 -10.549 1.405 1.00 0.00 93 ASP A O 16
ATOM 25076 N N . LYS A 1 19 ? -9.036 -9.774 3.428 1.00 0.00 94 LYS A N 16
ATOM 25077 C CA . LYS A 1 19 ? -9.477 -11.080 3.905 1.00 0.00 94 LYS A CA 16
ATOM 25078 C C . LYS A 1 19 ? -10.767 -11.515 3.225 1.00 0.00 94 LYS A C 16
ATOM 25079 O O . LYS A 1 19 ? -11.030 -12.708 3.071 1.00 0.00 94 LYS A O 16
ATOM 25098 N N . ASP A 1 20 ? -11.567 -10.540 2.819 1.00 0.00 95 ASP A N 16
ATOM 25099 C CA . ASP A 1 20 ? -12.832 -10.829 2.155 1.00 0.00 95 ASP A CA 16
ATOM 25100 C C . ASP A 1 20 ? -12.596 -11.344 0.739 1.00 0.00 95 ASP A C 16
ATOM 25101 O O . ASP A 1 20 ? -13.425 -12.065 0.185 1.00 0.00 95 ASP A O 16
ATOM 25110 N N . GLY A 1 21 ? -11.462 -10.966 0.156 1.00 0.00 96 GLY A N 16
ATOM 25111 C CA . GLY A 1 21 ? -11.137 -11.396 -1.197 1.00 0.00 96 GLY A CA 16
ATOM 25112 C C . GLY A 1 21 ? -12.063 -10.729 -2.210 1.00 0.00 96 GLY A C 16
ATOM 25113 O O . GLY A 1 21 ? -12.318 -11.273 -3.284 1.00 0.00 96 GLY A O 16
ATOM 25117 N N . ASN A 1 22 ? -12.565 -9.548 -1.859 1.00 0.00 97 ASN A N 16
ATOM 25118 C CA . ASN A 1 22 ? -13.465 -8.817 -2.746 1.00 0.00 97 ASN A CA 16
ATOM 25119 C C . ASN A 1 22 ? -12.688 -7.847 -3.630 1.00 0.00 97 ASN A C 16
ATOM 25120 O O . ASN A 1 22 ? -13.264 -7.184 -4.492 1.00 0.00 97 ASN A O 16
ATOM 25131 N N . GLY A 1 23 ? -11.377 -7.775 -3.419 1.00 0.00 98 GLY A N 16
ATOM 25132 C CA . GLY A 1 23 ? -10.536 -6.877 -4.205 1.00 0.00 98 GLY A CA 16
ATOM 25133 C C . GLY A 1 23 ? -10.279 -5.564 -3.467 1.00 0.00 98 GLY A C 16
ATOM 25134 O O . GLY A 1 23 ? -9.523 -4.715 -3.941 1.00 0.00 98 GLY A O 16
ATOM 25138 N N . TYR A 1 24 ? -10.933 -5.397 -2.321 1.00 0.00 99 TYR A N 16
ATOM 25139 C CA . TYR A 1 24 ? -10.792 -4.169 -1.539 1.00 0.00 99 TYR A CA 16
ATOM 25140 C C . TYR A 1 24 ? -10.299 -4.463 -0.127 1.00 0.00 99 TYR A C 16
ATOM 25141 O O . TYR A 1 24 ? -10.426 -5.582 0.371 1.00 0.00 99 TYR A O 16
ATOM 25159 N N . ILE A 1 25 ? -9.758 -3.432 0.520 1.00 0.00 100 ILE A N 16
ATOM 25160 C CA . ILE A 1 25 ? -9.271 -3.554 1.890 1.00 0.00 100 ILE A CA 16
ATOM 25161 C C . ILE A 1 25 ? -9.830 -2.386 2.697 1.00 0.00 100 ILE A C 16
ATOM 25162 O O . ILE A 1 25 ? -10.001 -1.293 2.160 1.00 0.00 100 ILE A O 16
ATOM 25178 N N . SER A 1 26 ? -10.127 -2.602 3.972 1.00 0.00 101 SER A N 16
ATOM 25179 C CA . SER A 1 26 ? -10.678 -1.524 4.786 1.00 0.00 101 SER A CA 16
ATOM 25180 C C . SER A 1 26 ? -9.731 -0.324 4.795 1.00 0.00 101 SER A C 16
ATOM 25181 O O . SER A 1 26 ? -8.534 -0.467 5.050 1.00 0.00 101 SER A O 16
ATOM 25189 N N . ALA A 1 27 ? -10.277 0.857 4.518 1.00 0.00 102 ALA A N 16
ATOM 25190 C CA . ALA A 1 27 ? -9.478 2.080 4.500 1.00 0.00 102 ALA A CA 16
ATOM 25191 C C . ALA A 1 27 ? -8.904 2.372 5.884 1.00 0.00 102 ALA A C 16
ATOM 25192 O O . ALA A 1 27 ? -7.765 2.818 6.019 1.00 0.00 102 ALA A O 16
ATOM 25199 N N . ALA A 1 28 ? -9.718 2.134 6.907 1.00 0.00 103 ALA A N 16
ATOM 25200 C CA . ALA A 1 28 ? -9.292 2.398 8.278 1.00 0.00 103 ALA A CA 16
ATOM 25201 C C . ALA A 1 28 ? -8.024 1.609 8.584 1.00 0.00 103 ALA A C 16
ATOM 25202 O O . ALA A 1 28 ? -7.085 2.133 9.183 1.00 0.00 103 ALA A O 16
ATOM 25209 N N . GLU A 1 29 ? -7.999 0.356 8.154 1.00 0.00 104 GLU A N 16
ATOM 25210 C CA . GLU A 1 29 ? -6.842 -0.503 8.362 1.00 0.00 104 GLU A CA 16
ATOM 25211 C C . GLU A 1 29 ? -5.595 0.084 7.699 1.00 0.00 104 GLU A C 16
ATOM 25212 O O . GLU A 1 29 ? -4.495 -0.002 8.246 1.00 0.00 104 GLU A O 16
ATOM 25224 N N . LEU A 1 30 ? -5.765 0.660 6.512 1.00 0.00 105 LEU A N 16
ATOM 25225 C CA . LEU A 1 30 ? -4.635 1.230 5.783 1.00 0.00 105 LEU A CA 16
ATOM 25226 C C . LEU A 1 30 ? -3.966 2.330 6.609 1.00 0.00 105 LEU A C 16
ATOM 25227 O O . LEU A 1 30 ? -2.742 2.360 6.741 1.00 0.00 105 LEU A O 16
ATOM 25243 N N . ARG A 1 31 ? -4.771 3.238 7.153 1.00 0.00 106 ARG A N 16
ATOM 25244 C CA . ARG A 1 31 ? -4.235 4.340 7.950 1.00 0.00 106 ARG A CA 16
ATOM 25245 C C . ARG A 1 31 ? -3.406 3.804 9.117 1.00 0.00 106 ARG A C 16
ATOM 25246 O O . ARG A 1 31 ? -2.275 4.238 9.331 1.00 0.00 106 ARG A O 16
ATOM 25267 N N . HIS A 1 32 ? -3.965 2.857 9.864 1.00 0.00 107 HIS A N 16
ATOM 25268 C CA . HIS A 1 32 ? -3.251 2.271 10.998 1.00 0.00 107 HIS A CA 16
ATOM 25269 C C . HIS A 1 32 ? -1.985 1.535 10.548 1.00 0.00 107 HIS A C 16
ATOM 25270 O O . HIS A 1 32 ? -0.908 1.726 11.106 1.00 0.00 107 HIS A O 16
ATOM 25285 N N . VAL A 1 33 ? -2.141 0.685 9.542 1.00 0.00 108 VAL A N 16
ATOM 25286 C CA . VAL A 1 33 ? -1.033 -0.111 9.008 1.00 0.00 108 VAL A CA 16
ATOM 25287 C C . VAL A 1 33 ? 0.083 0.752 8.423 1.00 0.00 108 VAL A C 16
ATOM 25288 O O . VAL A 1 33 ? 1.263 0.440 8.574 1.00 0.00 108 VAL A O 16
ATOM 25301 N N . MET A 1 34 ? -0.294 1.828 7.755 1.00 0.00 109 MET A N 16
ATOM 25302 C CA . MET A 1 34 ? 0.694 2.714 7.151 1.00 0.00 109 MET A CA 16
ATOM 25303 C C . MET A 1 34 ? 1.490 3.462 8.211 1.00 0.00 109 MET A C 16
ATOM 25304 O O . MET A 1 34 ? 2.655 3.781 8.000 1.00 0.00 109 MET A O 16
ATOM 25318 N N . THR A 1 35 ? 0.849 3.770 9.334 1.00 0.00 110 THR A N 16
ATOM 25319 C CA . THR A 1 35 ? 1.512 4.528 10.390 1.00 0.00 110 THR A CA 16
ATOM 25320 C C . THR A 1 35 ? 1.879 3.661 11.596 1.00 0.00 110 THR A C 16
ATOM 25321 O O . THR A 1 35 ? 2.625 4.104 12.467 1.00 0.00 110 THR A O 16
ATOM 25332 N N . ASN A 1 36 ? 1.352 2.439 11.653 1.00 0.00 111 ASN A N 16
ATOM 25333 C CA . ASN A 1 36 ? 1.646 1.549 12.780 1.00 0.00 111 ASN A CA 16
ATOM 25334 C C . ASN A 1 36 ? 2.652 0.459 12.404 1.00 0.00 111 ASN A C 16
ATOM 25335 O O . ASN A 1 36 ? 3.446 0.030 13.240 1.00 0.00 111 ASN A O 16
ATOM 25346 N N . LEU A 1 37 ? 2.599 0.002 11.156 1.00 0.00 112 LEU A N 16
ATOM 25347 C CA . LEU A 1 37 ? 3.496 -1.058 10.696 1.00 0.00 112 LEU A CA 16
ATOM 25348 C C . LEU A 1 37 ? 4.416 -0.568 9.581 1.00 0.00 112 LEU A C 16
ATOM 25349 O O . LEU A 1 37 ? 4.375 0.593 9.181 1.00 0.00 112 LEU A O 16
ATOM 25365 N N . GLY A 1 38 ? 5.231 -1.492 9.078 1.00 0.00 113 GLY A N 16
ATOM 25366 C CA . GLY A 1 38 ? 6.158 -1.199 7.990 1.00 0.00 113 GLY A CA 16
ATOM 25367 C C . GLY A 1 38 ? 7.194 -0.146 8.371 1.00 0.00 113 GLY A C 16
ATOM 25368 O O . GLY A 1 38 ? 7.891 -0.275 9.377 1.00 0.00 113 GLY A O 16
ATOM 25372 N N . GLU A 1 39 ? 7.295 0.890 7.542 1.00 0.00 114 GLU A N 16
ATOM 25373 C CA . GLU A 1 39 ? 8.261 1.959 7.775 1.00 0.00 114 GLU A CA 16
ATOM 25374 C C . GLU A 1 39 ? 7.640 3.099 8.566 1.00 0.00 114 GLU A C 16
ATOM 25375 O O . GLU A 1 39 ? 8.242 4.162 8.726 1.00 0.00 114 GLU A O 16
ATOM 25387 N N . LYS A 1 40 ? 6.442 2.861 9.063 1.00 0.00 115 LYS A N 16
ATOM 25388 C CA . LYS A 1 40 ? 5.739 3.853 9.844 1.00 0.00 115 LYS A CA 16
ATOM 25389 C C . LYS A 1 40 ? 5.676 5.181 9.089 1.00 0.00 115 LYS A C 16
ATOM 25390 O O . LYS A 1 40 ? 6.642 5.946 9.077 1.00 0.00 115 LYS A O 16
ATOM 25409 N N . LEU A 1 41 ? 4.533 5.447 8.464 1.00 0.00 116 LEU A N 16
ATOM 25410 C CA . LEU A 1 41 ? 4.353 6.687 7.712 1.00 0.00 116 LEU A CA 16
ATOM 25411 C C . LEU A 1 41 ? 3.772 7.771 8.612 1.00 0.00 116 LEU A C 16
ATOM 25412 O O . LEU A 1 41 ? 3.114 7.474 9.607 1.00 0.00 116 LEU A O 16
ATOM 25428 N N . THR A 1 42 ? 3.999 9.027 8.244 1.00 0.00 117 THR A N 16
ATOM 25429 C CA . THR A 1 42 ? 3.472 10.147 9.013 1.00 0.00 117 THR A CA 16
ATOM 25430 C C . THR A 1 42 ? 2.119 10.570 8.449 1.00 0.00 117 THR A C 16
ATOM 25431 O O . THR A 1 42 ? 1.711 10.099 7.389 1.00 0.00 117 THR A O 16
ATOM 25442 N N . ASP A 1 43 ? 1.429 11.457 9.156 1.00 0.00 118 ASP A N 16
ATOM 25443 C CA . ASP A 1 43 ? 0.123 11.919 8.697 1.00 0.00 118 ASP A CA 16
ATOM 25444 C C . ASP A 1 43 ? 0.250 12.593 7.333 1.00 0.00 118 ASP A C 16
ATOM 25445 O O . ASP A 1 43 ? -0.599 12.414 6.460 1.00 0.00 118 ASP A O 16
ATOM 25454 N N . GLU A 1 44 ? 1.313 13.368 7.162 1.00 0.00 119 GLU A N 16
ATOM 25455 C CA . GLU A 1 44 ? 1.543 14.066 5.901 1.00 0.00 119 GLU A CA 16
ATOM 25456 C C . GLU A 1 44 ? 1.702 13.070 4.755 1.00 0.00 119 GLU A C 16
ATOM 25457 O O . GLU A 1 44 ? 1.143 13.263 3.674 1.00 0.00 119 GLU A O 16
ATOM 25469 N N . GLU A 1 45 ? 2.454 12.001 4.997 1.00 0.00 120 GLU A N 16
ATOM 25470 C CA . GLU A 1 45 ? 2.657 10.985 3.972 1.00 0.00 120 GLU A CA 16
ATOM 25471 C C . GLU A 1 45 ? 1.368 10.214 3.714 1.00 0.00 120 GLU A C 16
ATOM 25472 O O . GLU A 1 45 ? 0.998 9.966 2.568 1.00 0.00 120 GLU A O 16
ATOM 25484 N N . VAL A 1 46 ? 0.696 9.830 4.793 1.00 0.00 121 VAL A N 16
ATOM 25485 C CA . VAL A 1 46 ? -0.546 9.075 4.678 1.00 0.00 121 VAL A CA 16
ATOM 25486 C C . VAL A 1 46 ? -1.624 9.920 4.007 1.00 0.00 121 VAL A C 16
ATOM 25487 O O . VAL A 1 46 ? -2.387 9.424 3.180 1.00 0.00 121 VAL A O 16
ATOM 25500 N N . ASP A 1 47 ? -1.722 11.185 4.392 1.00 0.00 122 ASP A N 16
ATOM 25501 C CA . ASP A 1 47 ? -2.757 12.044 3.836 1.00 0.00 122 ASP A CA 16
ATOM 25502 C C . ASP A 1 47 ? -2.762 11.953 2.312 1.00 0.00 122 ASP A C 16
ATOM 25503 O O . ASP A 1 47 ? -3.822 11.880 1.691 1.00 0.00 122 ASP A O 16
ATOM 25512 N N . GLU A 1 48 ? -1.577 11.930 1.719 1.00 0.00 123 GLU A N 16
ATOM 25513 C CA . GLU A 1 48 ? -1.461 11.816 0.269 1.00 0.00 123 GLU A CA 16
ATOM 25514 C C . GLU A 1 48 ? -1.961 10.451 -0.182 1.00 0.00 123 GLU A C 16
ATOM 25515 O O . GLU A 1 48 ? -2.508 10.300 -1.279 1.00 0.00 123 GLU A O 16
ATOM 25527 N N . MET A 1 49 ? -1.780 9.460 0.684 1.00 0.00 124 MET A N 16
ATOM 25528 C CA . MET A 1 49 ? -2.218 8.108 0.390 1.00 0.00 124 MET A CA 16
ATOM 25529 C C . MET A 1 49 ? -3.729 8.001 0.551 1.00 0.00 124 MET A C 16
ATOM 25530 O O . MET A 1 49 ? -4.377 7.202 -0.120 1.00 0.00 124 MET A O 16
ATOM 25544 N N . ILE A 1 50 ? -4.276 8.813 1.460 1.00 0.00 125 ILE A N 16
ATOM 25545 C CA . ILE A 1 50 ? -5.713 8.807 1.729 1.00 0.00 125 ILE A CA 16
ATOM 25546 C C . ILE A 1 50 ? -6.503 9.183 0.481 1.00 0.00 125 ILE A C 16
ATOM 25547 O O . ILE A 1 50 ? -7.541 8.585 0.196 1.00 0.00 125 ILE A O 16
ATOM 25563 N N . ARG A 1 51 ? -6.021 10.178 -0.257 1.00 0.00 126 ARG A N 16
ATOM 25564 C CA . ARG A 1 51 ? -6.722 10.605 -1.459 1.00 0.00 126 ARG A CA 16
ATOM 25565 C C . ARG A 1 51 ? -6.784 9.461 -2.465 1.00 0.00 126 ARG A C 16
ATOM 25566 O O . ARG A 1 51 ? -7.866 8.996 -2.821 1.00 0.00 126 ARG A O 16
ATOM 25587 N N . GLU A 1 52 ? -5.623 9.030 -2.940 1.00 0.00 127 GLU A N 16
ATOM 25588 C CA . GLU A 1 52 ? -5.563 7.960 -3.930 1.00 0.00 127 GLU A CA 16
ATOM 25589 C C . GLU A 1 52 ? -6.187 6.672 -3.398 1.00 0.00 127 GLU A C 16
ATOM 25590 O O . GLU A 1 52 ? -6.340 5.703 -4.138 1.00 0.00 127 GLU A O 16
ATOM 25602 N N . ALA A 1 53 ? -6.546 6.661 -2.118 1.00 0.00 128 ALA A N 16
ATOM 25603 C CA . ALA A 1 53 ? -7.150 5.473 -1.520 1.00 0.00 128 ALA A CA 16
ATOM 25604 C C . ALA A 1 53 ? -8.623 5.355 -1.911 1.00 0.00 128 ALA A C 16
ATOM 25605 O O . ALA A 1 53 ? -8.973 4.538 -2.758 1.00 0.00 128 ALA A O 16
ATOM 25612 N N . ASP A 1 54 ? -9.470 6.179 -1.289 1.00 0.00 129 ASP A N 16
ATOM 25613 C CA . ASP A 1 54 ? -10.909 6.172 -1.569 1.00 0.00 129 ASP A CA 16
ATOM 25614 C C . ASP A 1 54 ? -11.674 6.879 -0.460 1.00 0.00 129 ASP A C 16
ATOM 25615 O O . ASP A 1 54 ? -11.993 8.065 -0.555 1.00 0.00 129 ASP A O 16
ATOM 25624 N N . ILE A 1 55 ? -11.975 6.120 0.583 1.00 0.00 130 ILE A N 16
ATOM 25625 C CA . ILE A 1 55 ? -12.723 6.626 1.729 1.00 0.00 130 ILE A CA 16
ATOM 25626 C C . ILE A 1 55 ? -13.792 7.617 1.288 1.00 0.00 130 ILE A C 16
ATOM 25627 O O . ILE A 1 55 ? -13.994 8.651 1.924 1.00 0.00 130 ILE A O 16
ATOM 25643 N N . ASP A 1 56 ? -14.490 7.290 0.207 1.00 0.00 131 ASP A N 16
ATOM 25644 C CA . ASP A 1 56 ? -15.548 8.160 -0.285 1.00 0.00 131 ASP A CA 16
ATOM 25645 C C . ASP A 1 56 ? -16.617 8.302 0.790 1.00 0.00 131 ASP A C 16
ATOM 25646 O O . ASP A 1 56 ? -17.170 9.380 1.002 1.00 0.00 131 ASP A O 16
ATOM 25655 N N . GLY A 1 57 ? -16.895 7.194 1.467 1.00 0.00 132 GLY A N 16
ATOM 25656 C CA . GLY A 1 57 ? -17.893 7.180 2.528 1.00 0.00 132 GLY A CA 16
ATOM 25657 C C . GLY A 1 57 ? -18.268 5.750 2.891 1.00 0.00 132 GLY A C 16
ATOM 25658 O O . GLY A 1 57 ? -19.401 5.480 3.290 1.00 0.00 132 GLY A O 16
ATOM 25662 N N . ASP A 1 58 ? -17.307 4.837 2.759 1.00 0.00 133 ASP A N 16
ATOM 25663 C CA . ASP A 1 58 ? -17.553 3.438 3.086 1.00 0.00 133 ASP A CA 16
ATOM 25664 C C . ASP A 1 58 ? -16.390 2.842 3.881 1.00 0.00 133 ASP A C 16
ATOM 25665 O O . ASP A 1 58 ? -16.504 1.744 4.428 1.00 0.00 133 ASP A O 16
ATOM 25674 N N . GLY A 1 59 ? -15.280 3.572 3.957 1.00 0.00 134 GLY A N 16
ATOM 25675 C CA . GLY A 1 59 ? -14.120 3.100 4.707 1.00 0.00 134 GLY A CA 16
ATOM 25676 C C . GLY A 1 59 ? -13.419 1.928 4.022 1.00 0.00 134 GLY A C 16
ATOM 25677 O O . GLY A 1 59 ? -12.869 1.057 4.699 1.00 0.00 134 GLY A O 16
ATOM 25681 N N . GLN A 1 60 ? -13.431 1.905 2.688 1.00 0.00 135 GLN A N 16
ATOM 25682 C CA . GLN A 1 60 ? -12.776 0.824 1.948 1.00 0.00 135 GLN A CA 16
ATOM 25683 C C . GLN A 1 60 ? -11.837 1.372 0.887 1.00 0.00 135 GLN A C 16
ATOM 25684 O O . GLN A 1 60 ? -12.042 2.461 0.351 1.00 0.00 135 GLN A O 16
ATOM 25698 N N . VAL A 1 61 ? -10.802 0.597 0.595 1.00 0.00 136 VAL A N 16
ATOM 25699 C CA . VAL A 1 61 ? -9.813 0.982 -0.398 1.00 0.00 136 VAL A CA 16
ATOM 25700 C C . VAL A 1 61 ? -9.514 -0.148 -1.370 1.00 0.00 136 VAL A C 16
ATOM 25701 O O . VAL A 1 61 ? -9.292 -1.291 -0.969 1.00 0.00 136 VAL A O 16
ATOM 25714 N N . ASN A 1 62 ? -9.485 0.194 -2.652 1.00 0.00 137 ASN A N 16
ATOM 25715 C CA . ASN A 1 62 ? -9.183 -0.778 -3.689 1.00 0.00 137 ASN A CA 16
ATOM 25716 C C . ASN A 1 62 ? -7.679 -0.755 -3.957 1.00 0.00 137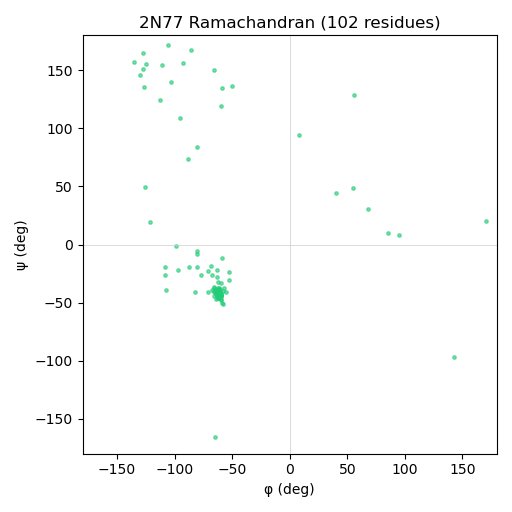 ASN A C 16
ATOM 25717 O O . ASN A 1 62 ? -7.156 0.232 -4.464 1.00 0.00 137 ASN A O 16
ATOM 25728 N N . TYR A 1 63 ? -6.979 -1.820 -3.587 1.00 0.00 138 TYR A N 16
ATOM 25729 C CA . TYR A 1 63 ? -5.529 -1.863 -3.771 1.00 0.00 138 TYR A CA 16
ATOM 25730 C C . TYR A 1 63 ? -5.121 -1.844 -5.246 1.00 0.00 138 TYR A C 16
ATOM 25731 O O . TYR A 1 63 ? -3.937 -1.714 -5.558 1.00 0.00 138 TYR A O 16
ATOM 25749 N N . GLU A 1 64 ? -6.081 -2.000 -6.151 1.00 0.00 139 GLU A N 16
ATOM 25750 C CA . GLU A 1 64 ? -5.747 -2.020 -7.575 1.00 0.00 139 GLU A CA 16
ATOM 25751 C C . GLU A 1 64 ? -5.098 -0.706 -8.026 1.00 0.00 139 GLU A C 16
ATOM 25752 O O . GLU A 1 64 ? -4.053 -0.726 -8.676 1.00 0.00 139 GLU A O 16
ATOM 25764 N N . GLU A 1 65 ? -5.717 0.430 -7.706 1.00 0.00 140 GLU A N 16
ATOM 25765 C CA . GLU A 1 65 ? -5.168 1.722 -8.124 1.00 0.00 140 GLU A CA 16
ATOM 25766 C C . GLU A 1 65 ? -3.806 1.974 -7.487 1.00 0.00 140 GLU A C 16
ATOM 25767 O O . GLU A 1 65 ? -2.907 2.521 -8.125 1.00 0.00 140 GLU A O 16
ATOM 25779 N N . PHE A 1 66 ? -3.651 1.549 -6.242 1.00 0.00 141 PHE A N 16
ATOM 25780 C CA . PHE A 1 66 ? -2.375 1.715 -5.555 1.00 0.00 141 PHE A CA 16
ATOM 25781 C C . PHE A 1 66 ? -1.299 0.940 -6.294 1.00 0.00 141 PHE A C 16
ATOM 25782 O O . PHE A 1 66 ? -0.223 1.456 -6.565 1.00 0.00 141 PHE A O 16
ATOM 25799 N N . VAL A 1 67 ? -1.611 -0.300 -6.631 1.00 0.00 142 VAL A N 16
ATOM 25800 C CA . VAL A 1 67 ? -0.670 -1.143 -7.351 1.00 0.00 142 VAL A CA 16
ATOM 25801 C C . VAL A 1 67 ? -0.358 -0.557 -8.721 1.00 0.00 142 VAL A C 16
ATOM 25802 O O . VAL A 1 67 ? 0.801 -0.507 -9.130 1.00 0.00 142 VAL A O 16
ATOM 25815 N N . GLN A 1 68 ? -1.388 -0.095 -9.421 1.00 0.00 143 GLN A N 16
ATOM 25816 C CA . GLN A 1 68 ? -1.175 0.504 -10.731 1.00 0.00 143 GLN A CA 16
ATOM 25817 C C . GLN A 1 68 ? -0.299 1.737 -10.560 1.00 0.00 143 GLN A C 16
ATOM 25818 O O . GLN A 1 68 ? 0.623 1.981 -11.338 1.00 0.00 143 GLN A O 16
ATOM 25832 N N . MET A 1 69 ? -0.584 2.488 -9.504 1.00 0.00 144 MET A N 16
ATOM 25833 C CA . MET A 1 69 ? 0.184 3.680 -9.174 1.00 0.00 144 MET A CA 16
ATOM 25834 C C . MET A 1 69 ? 1.626 3.285 -8.842 1.00 0.00 144 MET A C 16
ATOM 25835 O O . MET A 1 69 ? 2.574 3.881 -9.353 1.00 0.00 144 MET A O 16
ATOM 25849 N N . MET A 1 70 ? 1.779 2.277 -7.988 1.00 0.00 145 MET A N 16
ATOM 25850 C CA . MET A 1 70 ? 3.103 1.801 -7.593 1.00 0.00 145 MET A CA 16
ATOM 25851 C C . MET A 1 70 ? 3.807 1.091 -8.746 1.00 0.00 145 MET A C 16
ATOM 25852 O O . MET A 1 70 ? 5.036 1.086 -8.822 1.00 0.00 145 MET A O 16
ATOM 25866 N N . THR A 1 71 ? 3.028 0.493 -9.641 1.00 0.00 146 THR A N 16
ATOM 25867 C CA . THR A 1 71 ? 3.594 -0.217 -10.783 1.00 0.00 146 THR A CA 16
ATOM 25868 C C . THR A 1 71 ? 3.638 0.699 -12.000 1.00 0.00 146 THR A C 16
ATOM 25869 O O . THR A 1 71 ? 3.657 0.236 -13.141 1.00 0.00 146 THR A O 16
ATOM 25880 N N . ALA A 1 72 ? 3.651 2.001 -11.744 1.00 0.00 147 ALA A N 16
ATOM 25881 C CA . ALA A 1 72 ? 3.688 2.986 -12.815 1.00 0.00 147 ALA A CA 16
ATOM 25882 C C . ALA A 1 72 ? 4.612 4.137 -12.437 1.00 0.00 147 ALA A C 16
ATOM 25883 O O . ALA A 1 72 ? 5.108 4.201 -11.312 1.00 0.00 147 ALA A O 16
ATOM 25890 N N . LYS A 1 73 ? 4.837 5.043 -13.381 1.00 0.00 148 LYS A N 16
ATOM 25891 C CA . LYS A 1 73 ? 5.703 6.192 -13.134 1.00 0.00 148 LYS A CA 16
ATOM 25892 C C . LYS A 1 73 ? 7.170 5.789 -13.243 1.00 0.00 148 LYS A C 16
ATOM 25893 O O . LYS A 1 73 ? 7.431 4.701 -13.730 1.00 0.00 148 LYS A O 16
ATOM 25913 N N . PHE B 2 30 ? -9.545 -4.148 12.952 1.00 0.00 30 PHE B N 16
ATOM 25914 C CA . PHE B 2 30 ? -8.923 -4.477 11.639 1.00 0.00 30 PHE B CA 16
ATOM 25915 C C . PHE B 2 30 ? -9.047 -5.974 11.385 1.00 0.00 30 PHE B C 16
ATOM 25916 O O . PHE B 2 30 ? -8.983 -6.422 10.242 1.00 0.00 30 PHE B O 16
ATOM 25933 N N . ASP B 2 31 ? -9.207 -6.741 12.463 1.00 0.00 31 ASP B N 16
ATOM 25934 C CA . ASP B 2 31 ? -9.315 -8.195 12.358 1.00 0.00 31 ASP B CA 16
ATOM 25935 C C . ASP B 2 31 ? -8.060 -8.755 11.698 1.00 0.00 31 ASP B C 16
ATOM 25936 O O . ASP B 2 31 ? -8.109 -9.753 10.978 1.00 0.00 31 ASP B O 16
ATOM 25945 N N . ILE B 2 32 ? -6.938 -8.091 11.955 1.00 0.00 32 ILE B N 16
ATOM 25946 C CA . ILE B 2 32 ? -5.650 -8.496 11.398 1.00 0.00 32 ILE B CA 16
ATOM 25947 C C . ILE B 2 32 ? -4.611 -8.634 12.506 1.00 0.00 32 ILE B C 16
ATOM 25948 O O . ILE B 2 32 ? -4.383 -7.700 13.274 1.00 0.00 32 ILE B O 16
ATOM 25964 N N . ASP B 2 33 ? -3.984 -9.803 12.587 1.00 0.00 33 ASP B N 16
ATOM 25965 C CA . ASP B 2 33 ? -2.975 -10.043 13.612 1.00 0.00 33 ASP B CA 16
ATOM 25966 C C . ASP B 2 33 ? -1.693 -9.267 13.315 1.00 0.00 33 ASP B C 16
ATOM 25967 O O . ASP B 2 33 ? -1.238 -9.213 12.174 1.00 0.00 33 ASP B O 16
ATOM 25976 N N . MET B 2 34 ? -1.112 -8.686 14.359 1.00 0.00 34 MET B N 16
ATOM 25977 C CA . MET B 2 34 ? 0.128 -7.929 14.215 1.00 0.00 34 MET B CA 16
ATOM 25978 C C . MET B 2 34 ? 1.323 -8.800 14.591 1.00 0.00 34 MET B C 16
ATOM 25979 O O . MET B 2 34 ? 2.472 -8.365 14.517 1.00 0.00 34 MET B O 16
ATOM 25993 N N . ASP B 2 35 ? 1.038 -10.029 15.008 1.00 0.00 35 ASP B N 16
ATOM 25994 C CA . ASP B 2 35 ? 2.087 -10.959 15.414 1.00 0.00 35 ASP B CA 16
ATOM 25995 C C . ASP B 2 35 ? 2.570 -11.793 14.231 1.00 0.00 35 ASP B C 16
ATOM 25996 O O . ASP B 2 35 ? 3.433 -12.656 14.385 1.00 0.00 35 ASP B O 16
ATOM 26005 N N . ALA B 2 36 ? 2.005 -11.539 13.055 1.00 0.00 36 ALA B N 16
ATOM 26006 C CA . ALA B 2 36 ? 2.387 -12.283 11.858 1.00 0.00 36 ALA B CA 16
ATOM 26007 C C . ALA B 2 36 ? 3.511 -11.554 11.101 1.00 0.00 36 ALA B C 16
ATOM 26008 O O . ALA B 2 36 ? 3.273 -10.482 10.543 1.00 0.00 36 ALA B O 16
ATOM 26015 N N . PRO B 2 37 ? 4.718 -12.093 11.046 1.00 0.00 37 PRO B N 16
ATOM 26016 C CA . PRO B 2 37 ? 5.843 -11.434 10.310 1.00 0.00 37 PRO B CA 16
ATOM 26017 C C . PRO B 2 37 ? 5.463 -11.078 8.874 1.00 0.00 37 PRO B C 16
ATOM 26018 O O . PRO B 2 37 ? 5.908 -10.063 8.338 1.00 0.00 37 PRO B O 16
ATOM 26029 N N . GLU B 2 38 ? 4.648 -11.927 8.256 1.00 0.00 38 GLU B N 16
ATOM 26030 C CA . GLU B 2 38 ? 4.227 -11.699 6.878 1.00 0.00 38 GLU B CA 16
ATOM 26031 C C . GLU B 2 38 ? 3.457 -10.387 6.766 1.00 0.00 38 GLU B C 16
ATOM 26032 O O . GLU B 2 38 ? 3.631 -9.639 5.804 1.00 0.00 38 GLU B O 16
ATOM 26044 N N . THR B 2 39 ? 2.609 -10.109 7.752 1.00 0.00 39 THR B N 16
ATOM 26045 C CA . THR B 2 39 ? 1.829 -8.877 7.740 1.00 0.00 39 THR B CA 16
ATOM 26046 C C . THR B 2 39 ? 2.755 -7.665 7.776 1.00 0.00 39 THR B C 16
ATOM 26047 O O . THR B 2 39 ? 2.585 -6.719 7.007 1.00 0.00 39 THR B O 16
ATOM 26058 N N . GLU B 2 40 ? 3.739 -7.707 8.669 1.00 0.00 40 GLU B N 16
ATOM 26059 C CA . GLU B 2 40 ? 4.692 -6.609 8.790 1.00 0.00 40 GLU B CA 16
ATOM 26060 C C . GLU B 2 40 ? 5.516 -6.473 7.514 1.00 0.00 40 GLU B C 16
ATOM 26061 O O . GLU B 2 40 ? 5.787 -5.363 7.053 1.00 0.00 40 GLU B O 16
ATOM 26073 N N . ARG B 2 41 ? 5.910 -7.609 6.946 1.00 0.00 41 ARG B N 16
ATOM 26074 C CA . ARG B 2 41 ? 6.702 -7.606 5.721 1.00 0.00 41 ARG B CA 16
ATOM 26075 C C . ARG B 2 41 ? 5.908 -6.995 4.572 1.00 0.00 41 ARG B C 16
ATOM 26076 O O . ARG B 2 41 ? 6.451 -6.247 3.759 1.00 0.00 41 ARG B O 16
ATOM 26097 N N . ALA B 2 42 ? 4.621 -7.317 4.514 1.00 0.00 42 ALA B N 16
ATOM 26098 C CA . ALA B 2 42 ? 3.762 -6.791 3.461 1.00 0.00 42 ALA B CA 16
ATOM 26099 C C . ALA B 2 42 ? 3.701 -5.271 3.540 1.00 0.00 42 ALA B C 16
ATOM 26100 O O . ALA B 2 42 ? 3.730 -4.582 2.521 1.00 0.00 42 ALA B O 16
ATOM 26107 N N . ALA B 2 43 ? 3.620 -4.755 4.762 1.00 0.00 43 ALA B N 16
ATOM 26108 C CA . ALA B 2 43 ? 3.560 -3.314 4.972 1.00 0.00 43 ALA B CA 16
ATOM 26109 C C . ALA B 2 43 ? 4.826 -2.639 4.452 1.00 0.00 43 ALA B C 16
ATOM 26110 O O . ALA B 2 43 ? 4.767 -1.563 3.861 1.00 0.00 43 ALA B O 16
ATOM 26117 N N . VAL B 2 44 ? 5.970 -3.273 4.688 1.00 0.00 44 VAL B N 16
ATOM 26118 C CA . VAL B 2 44 ? 7.244 -2.713 4.248 1.00 0.00 44 VAL B CA 16
ATOM 26119 C C . VAL B 2 44 ? 7.292 -2.568 2.730 1.00 0.00 44 VAL B C 16
ATOM 26120 O O . VAL B 2 44 ? 7.681 -1.521 2.212 1.00 0.00 44 VAL B O 16
ATOM 26133 N N . ALA B 2 45 ? 6.905 -3.623 2.019 1.00 0.00 45 ALA B N 16
ATOM 26134 C CA . ALA B 2 45 ? 6.924 -3.588 0.560 1.00 0.00 45 ALA B CA 16
ATOM 26135 C C . ALA B 2 45 ? 5.977 -2.519 0.025 1.00 0.00 45 ALA B C 16
ATOM 26136 O O . ALA B 2 45 ? 6.331 -1.755 -0.869 1.00 0.00 45 ALA B O 16
ATOM 26143 N N . ILE B 2 46 ? 4.774 -2.465 0.582 1.00 0.00 46 ILE B N 16
ATOM 26144 C CA . ILE B 2 46 ? 3.790 -1.481 0.148 1.00 0.00 46 ILE B CA 16
ATOM 26145 C C . ILE B 2 46 ? 4.291 -0.066 0.425 1.00 0.00 46 ILE B C 16
ATOM 26146 O O . ILE B 2 46 ? 4.227 0.809 -0.440 1.00 0.00 46 ILE B O 16
ATOM 26162 N N . GLN B 2 47 ? 4.797 0.142 1.634 1.00 0.00 47 GLN B N 16
ATOM 26163 C CA . GLN B 2 47 ? 5.322 1.444 2.029 1.00 0.00 47 GLN B CA 16
ATOM 26164 C C . GLN B 2 47 ? 6.563 1.812 1.221 1.00 0.00 47 GLN B C 16
ATOM 26165 O O . GLN B 2 47 ? 6.759 2.975 0.868 1.00 0.00 47 GLN B O 16
ATOM 26179 N N . SER B 2 48 ? 7.404 0.822 0.942 1.00 0.00 48 SER B N 16
ATOM 26180 C CA . SER B 2 48 ? 8.626 1.072 0.189 1.00 0.00 48 SER B CA 16
ATOM 26181 C C . SER B 2 48 ? 8.302 1.650 -1.186 1.00 0.00 48 SER B C 16
ATOM 26182 O O . SER B 2 48 ? 8.914 2.627 -1.614 1.00 0.00 48 SER B O 16
ATOM 26190 N N . GLN B 2 49 ? 7.332 1.053 -1.870 1.00 0.00 49 GLN B N 16
ATOM 26191 C CA . GLN B 2 49 ? 6.941 1.538 -3.189 1.00 0.00 49 GLN B CA 16
ATOM 26192 C C . GLN B 2 49 ? 6.342 2.941 -3.103 1.00 0.00 49 GLN B C 16
ATOM 26193 O O . GLN B 2 49 ? 6.555 3.765 -3.993 1.00 0.00 49 GLN B O 16
ATOM 26207 N N . PHE B 2 50 ? 5.598 3.218 -2.033 1.00 0.00 50 PHE B N 16
ATOM 26208 C CA . PHE B 2 50 ? 4.993 4.537 -1.873 1.00 0.00 50 PHE B CA 16
ATOM 26209 C C . PHE B 2 50 ? 6.074 5.610 -1.858 1.00 0.00 50 PHE B C 16
ATOM 26210 O O . PHE B 2 50 ? 5.968 6.619 -2.556 1.00 0.00 50 PHE B O 16
ATOM 26227 N N . ARG B 2 51 ? 7.117 5.386 -1.067 1.00 0.00 51 ARG B N 16
ATOM 26228 C CA . ARG B 2 51 ? 8.211 6.342 -0.982 1.00 0.00 51 ARG B CA 16
ATOM 26229 C C . ARG B 2 51 ? 8.890 6.491 -2.341 1.00 0.00 51 ARG B C 16
ATOM 26230 O O . ARG B 2 51 ? 9.244 7.592 -2.752 1.00 0.00 51 ARG B O 16
ATOM 26251 N N . LYS B 2 52 ? 9.061 5.376 -3.039 1.00 0.00 52 LYS B N 16
ATOM 26252 C CA . LYS B 2 52 ? 9.690 5.403 -4.355 1.00 0.00 52 LYS B CA 16
ATOM 26253 C C . LYS B 2 52 ? 8.846 6.198 -5.347 1.00 0.00 52 LYS B C 16
ATOM 26254 O O . LYS B 2 52 ? 9.379 6.911 -6.196 1.00 0.00 52 LYS B O 16
ATOM 26273 N N . PHE B 2 53 ? 7.529 6.054 -5.249 1.00 0.00 53 PHE B N 16
ATOM 26274 C CA . PHE B 2 53 ? 6.624 6.747 -6.162 1.00 0.00 53 PHE B CA 16
ATOM 26275 C C . PHE B 2 53 ? 6.803 8.263 -6.077 1.00 0.00 53 PHE B C 16
ATOM 26276 O O . PHE B 2 53 ? 6.928 8.935 -7.101 1.00 0.00 53 PHE B O 16
ATOM 26293 N N . GLN B 2 54 ? 6.805 8.800 -4.859 1.00 0.00 54 GLN B N 16
ATOM 26294 C CA . GLN B 2 54 ? 6.958 10.242 -4.682 1.00 0.00 54 GLN B CA 16
ATOM 26295 C C . GLN B 2 54 ? 8.382 10.699 -5.001 1.00 0.00 54 GLN B C 16
ATOM 26296 O O . GLN B 2 54 ? 8.578 11.763 -5.587 1.00 0.00 54 GLN B O 16
ATOM 26310 N N . LYS B 2 55 ? 9.374 9.895 -4.627 1.00 0.00 55 LYS B N 16
ATOM 26311 C CA . LYS B 2 55 ? 10.764 10.249 -4.904 1.00 0.00 55 LYS B CA 16
ATOM 26312 C C . LYS B 2 55 ? 11.021 10.303 -6.406 1.00 0.00 55 LYS B C 16
ATOM 26313 O O . LYS B 2 55 ? 11.725 11.189 -6.892 1.00 0.00 55 LYS B O 16
ATOM 26332 N N . LYS B 2 56 ? 10.442 9.357 -7.139 1.00 0.00 56 LYS B N 16
ATOM 26333 C CA . LYS B 2 56 ? 10.615 9.317 -8.587 1.00 0.00 56 LYS B CA 16
ATOM 26334 C C . LYS B 2 56 ? 10.032 10.575 -9.224 1.00 0.00 56 LYS B C 16
ATOM 26335 O O . LYS B 2 56 ? 10.609 11.135 -10.155 1.00 0.00 56 LYS B O 16
ATOM 26354 N N . LYS B 2 57 ? 8.888 11.013 -8.710 1.00 0.00 57 LYS B N 16
ATOM 26355 C CA . LYS B 2 57 ? 8.236 12.208 -9.230 1.00 0.00 57 LYS B CA 16
ATOM 26356 C C . LYS B 2 57 ? 9.146 13.420 -9.064 1.00 0.00 57 LYS B C 16
ATOM 26357 O O . LYS B 2 57 ? 9.284 14.236 -9.975 1.00 0.00 57 LYS B O 16
ATOM 26376 N N . ALA B 2 58 ? 9.765 13.530 -7.893 1.00 0.00 58 ALA B N 16
ATOM 26377 C CA . ALA B 2 58 ? 10.662 14.645 -7.614 1.00 0.00 58 ALA B CA 16
ATOM 26378 C C . ALA B 2 58 ? 12.117 14.207 -7.738 1.00 0.00 58 ALA B C 16
ATOM 26379 O O . ALA B 2 58 ? 12.903 14.361 -6.803 1.00 0.00 58 ALA B O 16
ATOM 26386 N N . GLY B 2 59 ? 12.469 13.661 -8.896 1.00 0.00 59 GLY B N 16
ATOM 26387 C CA . GLY B 2 59 ? 13.834 13.204 -9.130 1.00 0.00 59 GLY B CA 16
ATOM 26388 C C . GLY B 2 59 ? 14.817 14.363 -9.016 1.00 0.00 59 GLY B C 16
ATOM 26389 O O . GLY B 2 59 ? 15.907 14.215 -8.462 1.00 0.00 59 GLY B O 16
ATOM 26393 N N . SER B 2 60 ? 14.422 15.519 -9.540 1.00 0.00 60 SER B N 16
ATOM 26394 C CA . SER B 2 60 ? 15.274 16.702 -9.489 1.00 0.00 60 SER B CA 16
ATOM 26395 C C . SER B 2 60 ? 15.536 17.104 -8.043 1.00 0.00 60 SER B C 16
ATOM 26396 O O . SER B 2 60 ? 16.647 17.504 -7.692 1.00 0.00 60 SER B O 16
ATOM 26404 N N . GLN B 2 61 ? 14.505 16.999 -7.209 1.00 0.00 61 GLN B N 16
ATOM 26405 C CA . GLN B 2 61 ? 14.627 17.353 -5.799 1.00 0.00 61 GLN B CA 16
ATOM 26406 C C . GLN B 2 61 ? 15.010 18.821 -5.646 1.00 0.00 61 GLN B C 16
ATOM 26407 O O . GLN B 2 61 ? 16.192 19.163 -5.602 1.00 0.00 61 GLN B O 16
ATOM 26421 N N . SER B 2 62 ? 14.001 19.683 -5.564 1.00 0.00 62 SER B N 16
ATOM 26422 C CA . SER B 2 62 ? 14.235 21.116 -5.415 1.00 0.00 62 SER B CA 16
ATOM 26423 C C . SER B 2 62 ? 13.392 21.680 -4.275 1.00 0.00 62 SER B C 16
ATOM 26424 O O . SER B 2 62 ? 12.653 20.916 -3.676 1.00 0.00 62 SER B O 16
ATOM 26433 N N . MET A 1 1 ? 10.238 -14.674 -18.595 1.00 0.00 76 MET A N 17
ATOM 26434 C CA . MET A 1 1 ? 10.163 -15.581 -19.776 1.00 0.00 76 MET A CA 17
ATOM 26435 C C . MET A 1 1 ? 8.903 -15.264 -20.574 1.00 0.00 76 MET A C 17
ATOM 26436 O O . MET A 1 1 ? 8.871 -15.439 -21.793 1.00 0.00 76 MET A O 17
ATOM 26452 N N . LYS A 1 2 ? 7.869 -14.799 -19.879 1.00 0.00 77 LYS A N 17
ATOM 26453 C CA . LYS A 1 2 ? 6.608 -14.462 -20.530 1.00 0.00 77 LYS A CA 17
ATOM 26454 C C . LYS A 1 2 ? 6.126 -13.084 -20.086 1.00 0.00 77 LYS A C 17
ATOM 26455 O O . LYS A 1 2 ? 6.847 -12.094 -20.206 1.00 0.00 77 LYS A O 17
ATOM 26474 N N . ASP A 1 3 ? 4.901 -13.032 -19.571 1.00 0.00 78 ASP A N 17
ATOM 26475 C CA . ASP A 1 3 ? 4.325 -11.774 -19.109 1.00 0.00 78 ASP A CA 17
ATOM 26476 C C . ASP A 1 3 ? 4.482 -11.636 -17.599 1.00 0.00 78 ASP A C 17
ATOM 26477 O O . ASP A 1 3 ? 3.846 -10.785 -16.975 1.00 0.00 78 ASP A O 17
ATOM 26486 N N . THR A 1 4 ? 5.325 -12.481 -17.013 1.00 0.00 79 THR A N 17
ATOM 26487 C CA . THR A 1 4 ? 5.547 -12.441 -15.572 1.00 0.00 79 THR A CA 17
ATOM 26488 C C . THR A 1 4 ? 5.791 -11.007 -15.116 1.00 0.00 79 THR A C 17
ATOM 26489 O O . THR A 1 4 ? 6.834 -10.421 -15.405 1.00 0.00 79 THR A O 17
ATOM 26500 N N . ASP A 1 5 ? 4.813 -10.450 -14.406 1.00 0.00 80 ASP A N 17
ATOM 26501 C CA . ASP A 1 5 ? 4.913 -9.079 -13.913 1.00 0.00 80 ASP A CA 17
ATOM 26502 C C . ASP A 1 5 ? 4.984 -9.051 -12.390 1.00 0.00 80 ASP A C 17
ATOM 26503 O O . ASP A 1 5 ? 4.515 -9.964 -11.719 1.00 0.00 80 ASP A O 17
ATOM 26512 N N . SER A 1 6 ? 5.574 -7.992 -11.856 1.00 0.00 81 SER A N 17
ATOM 26513 C CA . SER A 1 6 ? 5.699 -7.832 -10.411 1.00 0.00 81 SER A CA 17
ATOM 26514 C C . SER A 1 6 ? 4.417 -7.260 -9.819 1.00 0.00 81 SER A C 17
ATOM 26515 O O . SER A 1 6 ? 4.283 -7.150 -8.602 1.00 0.00 81 SER A O 17
ATOM 26523 N N . GLU A 1 7 ? 3.474 -6.895 -10.679 1.00 0.00 82 GLU A N 17
ATOM 26524 C CA . GLU A 1 7 ? 2.217 -6.341 -10.198 1.00 0.00 82 GLU A CA 17
ATOM 26525 C C . GLU A 1 7 ? 1.534 -7.337 -9.276 1.00 0.00 82 GLU A C 17
ATOM 26526 O O . GLU A 1 7 ? 0.900 -6.959 -8.293 1.00 0.00 82 GLU A O 17
ATOM 26538 N N . GLU A 1 8 ? 1.688 -8.609 -9.599 1.00 0.00 83 GLU A N 17
ATOM 26539 C CA . GLU A 1 8 ? 1.100 -9.671 -8.790 1.00 0.00 83 GLU A CA 17
ATOM 26540 C C . GLU A 1 8 ? 1.787 -9.751 -7.434 1.00 0.00 83 GLU A C 17
ATOM 26541 O O . GLU A 1 8 ? 1.145 -10.015 -6.417 1.00 0.00 83 GLU A O 17
ATOM 26553 N N . GLU A 1 9 ? 3.095 -9.513 -7.420 1.00 0.00 84 GLU A N 17
ATOM 26554 C CA . GLU A 1 9 ? 3.848 -9.553 -6.176 1.00 0.00 84 GLU A CA 17
ATOM 26555 C C . GLU A 1 9 ? 3.336 -8.477 -5.223 1.00 0.00 84 GLU A C 17
ATOM 26556 O O . GLU A 1 9 ? 3.182 -8.711 -4.023 1.00 0.00 84 GLU A O 17
ATOM 26568 N N . ILE A 1 10 ? 3.060 -7.300 -5.774 1.00 0.00 85 ILE A N 17
ATOM 26569 C CA . ILE A 1 10 ? 2.549 -6.191 -4.979 1.00 0.00 85 ILE A CA 17
ATOM 26570 C C . ILE A 1 10 ? 1.169 -6.528 -4.422 1.00 0.00 85 ILE A C 17
ATOM 26571 O O . ILE A 1 10 ? 0.875 -6.246 -3.261 1.00 0.00 85 ILE A O 17
ATOM 26587 N N . ARG A 1 11 ? 0.329 -7.132 -5.260 1.00 0.00 86 ARG A N 17
ATOM 26588 C CA . ARG A 1 11 ? -1.025 -7.501 -4.852 1.00 0.00 86 ARG A CA 17
ATOM 26589 C C . ARG A 1 11 ? -1.000 -8.466 -3.673 1.00 0.00 86 ARG A C 17
ATOM 26590 O O . ARG A 1 11 ? -1.858 -8.398 -2.795 1.00 0.00 86 ARG A O 17
ATOM 26611 N N . GLU A 1 12 ? -0.020 -9.360 -3.650 1.00 0.00 87 GLU A N 17
ATOM 26612 C CA . GLU A 1 12 ? 0.077 -10.320 -2.559 1.00 0.00 87 GLU A CA 17
ATOM 26613 C C . GLU A 1 12 ? 0.132 -9.572 -1.234 1.00 0.00 87 GLU A C 17
ATOM 26614 O O . GLU A 1 12 ? -0.495 -9.973 -0.254 1.00 0.00 87 GLU A O 17
ATOM 26626 N N . ALA A 1 13 ? 0.869 -8.472 -1.222 1.00 0.00 88 ALA A N 17
ATOM 26627 C CA . ALA A 1 13 ? 0.986 -7.652 -0.025 1.00 0.00 88 ALA A CA 17
ATOM 26628 C C . ALA A 1 13 ? -0.380 -7.109 0.389 1.00 0.00 88 ALA A C 17
ATOM 26629 O O . ALA A 1 13 ? -0.685 -7.025 1.578 1.00 0.00 88 ALA A O 17
ATOM 26636 N N . PHE A 1 14 ? -1.211 -6.764 -0.596 1.00 0.00 89 PHE A N 17
ATOM 26637 C CA . PHE A 1 14 ? -2.549 -6.262 -0.297 1.00 0.00 89 PHE A CA 17
ATOM 26638 C C . PHE A 1 14 ? -3.469 -7.406 0.120 1.00 0.00 89 PHE A C 17
ATOM 26639 O O . PHE A 1 14 ? -4.262 -7.270 1.052 1.00 0.00 89 PHE A O 17
ATOM 26656 N N . ARG A 1 15 ? -3.376 -8.523 -0.597 1.00 0.00 90 ARG A N 17
ATOM 26657 C CA . ARG A 1 15 ? -4.231 -9.670 -0.304 1.00 0.00 90 ARG A CA 17
ATOM 26658 C C . ARG A 1 15 ? -4.219 -9.977 1.188 1.00 0.00 90 ARG A C 17
ATOM 26659 O O . ARG A 1 15 ? -5.171 -10.548 1.718 1.00 0.00 90 ARG A O 17
ATOM 26680 N N . VAL A 1 16 ? -3.156 -9.571 1.870 1.00 0.00 91 VAL A N 17
ATOM 26681 C CA . VAL A 1 16 ? -3.056 -9.786 3.308 1.00 0.00 91 VAL A CA 17
ATOM 26682 C C . VAL A 1 16 ? -4.173 -9.043 4.038 1.00 0.00 91 VAL A C 17
ATOM 26683 O O . VAL A 1 16 ? -4.742 -9.554 5.003 1.00 0.00 91 VAL A O 17
ATOM 26696 N N . PHE A 1 17 ? -4.479 -7.832 3.575 1.00 0.00 92 PHE A N 17
ATOM 26697 C CA . PHE A 1 17 ? -5.527 -7.029 4.201 1.00 0.00 92 PHE A CA 17
ATOM 26698 C C . PHE A 1 17 ? -6.894 -7.351 3.597 1.00 0.00 92 PHE A C 17
ATOM 26699 O O . PHE A 1 17 ? -7.923 -7.200 4.256 1.00 0.00 92 PHE A O 17
ATOM 26716 N N . ASP A 1 18 ? -6.899 -7.809 2.347 1.00 0.00 93 ASP A N 17
ATOM 26717 C CA . ASP A 1 18 ? -8.152 -8.162 1.683 1.00 0.00 93 ASP A CA 17
ATOM 26718 C C . ASP A 1 18 ? -8.489 -9.621 1.969 1.00 0.00 93 ASP A C 17
ATOM 26719 O O . ASP A 1 18 ? -8.394 -10.471 1.084 1.00 0.00 93 ASP A O 17
ATOM 26728 N N . LYS A 1 19 ? -8.879 -9.908 3.206 1.00 0.00 94 LYS A N 17
ATOM 26729 C CA . LYS A 1 19 ? -9.221 -11.269 3.599 1.00 0.00 94 LYS A CA 17
ATOM 26730 C C . LYS A 1 19 ? -10.532 -11.722 2.977 1.00 0.00 94 LYS A C 17
ATOM 26731 O O . LYS A 1 19 ? -10.805 -12.918 2.881 1.00 0.00 94 LYS A O 17
ATOM 26750 N N . ASP A 1 20 ? -11.339 -10.763 2.557 1.00 0.00 95 ASP A N 17
ATOM 26751 C CA . ASP A 1 20 ? -12.620 -11.084 1.940 1.00 0.00 95 ASP A CA 17
ATOM 26752 C C . ASP A 1 20 ? -12.426 -11.477 0.482 1.00 0.00 95 ASP A C 17
ATOM 26753 O O . ASP A 1 20 ? -13.226 -12.220 -0.084 1.00 0.00 95 ASP A O 17
ATOM 26762 N N . GLY A 1 21 ? -11.356 -10.969 -0.122 1.00 0.00 96 GLY A N 17
ATOM 26763 C CA . GLY A 1 21 ? -11.070 -11.272 -1.518 1.00 0.00 96 GLY A CA 17
ATOM 26764 C C . GLY A 1 21 ? -12.098 -10.613 -2.433 1.00 0.00 96 GLY A C 17
ATOM 26765 O O . GLY A 1 21 ? -12.389 -11.116 -3.518 1.00 0.00 96 GLY A O 17
ATOM 26769 N N . ASN A 1 22 ? -12.640 -9.480 -1.992 1.00 0.00 97 ASN A N 17
ATOM 26770 C CA . ASN A 1 22 ? -13.627 -8.760 -2.789 1.00 0.00 97 ASN A CA 17
ATOM 26771 C C . ASN A 1 22 ? -12.956 -7.671 -3.622 1.00 0.00 97 ASN A C 17
ATOM 26772 O O . ASN A 1 22 ? -13.618 -6.965 -4.382 1.00 0.00 97 ASN A O 17
ATOM 26783 N N . GLY A 1 23 ? -11.639 -7.553 -3.484 1.00 0.00 98 GLY A N 17
ATOM 26784 C CA . GLY A 1 23 ? -10.888 -6.552 -4.236 1.00 0.00 98 GLY A CA 17
ATOM 26785 C C . GLY A 1 23 ? -10.727 -5.251 -3.449 1.00 0.00 98 GLY A C 17
ATOM 26786 O O . GLY A 1 23 ? -10.262 -4.247 -3.990 1.00 0.00 98 GLY A O 17
ATOM 26790 N N . TYR A 1 24 ? -11.116 -5.272 -2.176 1.00 0.00 99 TYR A N 17
ATOM 26791 C CA . TYR A 1 24 ? -11.005 -4.075 -1.341 1.00 0.00 99 TYR A CA 17
ATOM 26792 C C . TYR A 1 24 ? -10.454 -4.407 0.041 1.00 0.00 99 TYR A C 17
ATOM 26793 O O . TYR A 1 24 ? -10.560 -5.539 0.512 1.00 0.00 99 TYR A O 17
ATOM 26811 N N . ILE A 1 25 ? -9.897 -3.391 0.701 1.00 0.00 100 ILE A N 17
ATOM 26812 C CA . ILE A 1 25 ? -9.364 -3.552 2.048 1.00 0.00 100 ILE A CA 17
ATOM 26813 C C . ILE A 1 25 ? -9.909 -2.418 2.910 1.00 0.00 100 ILE A C 17
ATOM 26814 O O . ILE A 1 25 ? -10.114 -1.312 2.415 1.00 0.00 100 ILE A O 17
ATOM 26830 N N . SER A 1 26 ? -10.150 -2.677 4.189 1.00 0.00 101 SER A N 17
ATOM 26831 C CA . SER A 1 26 ? -10.676 -1.629 5.053 1.00 0.00 101 SER A CA 17
ATOM 26832 C C . SER A 1 26 ? -9.718 -0.441 5.082 1.00 0.00 101 SER A C 17
ATOM 26833 O O . SER A 1 26 ? -8.522 -0.603 5.294 1.00 0.00 101 SER A O 17
ATOM 26841 N N . ALA A 1 27 ? -10.253 0.753 4.866 1.00 0.00 102 ALA A N 17
ATOM 26842 C CA . ALA A 1 27 ? -9.432 1.958 4.871 1.00 0.00 102 ALA A CA 17
ATOM 26843 C C . ALA A 1 27 ? -8.824 2.200 6.254 1.00 0.00 102 ALA A C 17
ATOM 26844 O O . ALA A 1 27 ? -7.687 2.655 6.374 1.00 0.00 102 ALA A O 17
ATOM 26851 N N . ALA A 1 28 ? -9.607 1.924 7.294 1.00 0.00 103 ALA A N 17
ATOM 26852 C CA . ALA A 1 28 ? -9.156 2.145 8.668 1.00 0.00 103 ALA A CA 17
ATOM 26853 C C . ALA A 1 28 ? -7.912 1.324 9.009 1.00 0.00 103 ALA A C 17
ATOM 26854 O O . ALA A 1 28 ? -7.004 1.821 9.673 1.00 0.00 103 ALA A O 17
ATOM 26861 N N . GLU A 1 29 ? -7.871 0.068 8.573 1.00 0.00 104 GLU A N 17
ATOM 26862 C CA . GLU A 1 29 ? -6.724 -0.783 8.875 1.00 0.00 104 GLU A CA 17
ATOM 26863 C C . GLU A 1 29 ? -5.490 -0.303 8.122 1.00 0.00 104 GLU A C 17
ATOM 26864 O O . GLU A 1 29 ? -4.364 -0.449 8.597 1.00 0.00 104 GLU A O 17
ATOM 26876 N N . LEU A 1 30 ? -5.709 0.273 6.946 1.00 0.00 105 LEU A N 17
ATOM 26877 C CA . LEU A 1 30 ? -4.602 0.771 6.141 1.00 0.00 105 LEU A CA 17
ATOM 26878 C C . LEU A 1 30 ? -3.851 1.861 6.896 1.00 0.00 105 LEU A C 17
ATOM 26879 O O . LEU A 1 30 ? -2.625 1.829 6.990 1.00 0.00 105 LEU A O 17
ATOM 26895 N N . ARG A 1 31 ? -4.593 2.829 7.428 1.00 0.00 106 ARG A N 17
ATOM 26896 C CA . ARG A 1 31 ? -3.971 3.920 8.165 1.00 0.00 106 ARG A CA 17
ATOM 26897 C C . ARG A 1 31 ? -3.142 3.371 9.321 1.00 0.00 106 ARG A C 17
ATOM 26898 O O . ARG A 1 31 ? -1.970 3.710 9.465 1.00 0.00 106 ARG A O 17
ATOM 26919 N N . HIS A 1 32 ? -3.742 2.509 10.133 1.00 0.00 107 HIS A N 17
ATOM 26920 C CA . HIS A 1 32 ? -3.030 1.915 11.259 1.00 0.00 107 HIS A CA 17
ATOM 26921 C C . HIS A 1 32 ? -1.813 1.139 10.769 1.00 0.00 107 HIS A C 17
ATOM 26922 O O . HIS A 1 32 ? -0.714 1.268 11.308 1.00 0.00 107 HIS A O 17
ATOM 26937 N N . VAL A 1 33 ? -2.029 0.335 9.740 1.00 0.00 108 VAL A N 17
ATOM 26938 C CA . VAL A 1 33 ? -0.970 -0.475 9.154 1.00 0.00 108 VAL A CA 17
ATOM 26939 C C . VAL A 1 33 ? 0.138 0.399 8.568 1.00 0.00 108 VAL A C 17
ATOM 26940 O O . VAL A 1 33 ? 1.323 0.079 8.677 1.00 0.00 108 VAL A O 17
ATOM 26953 N N . MET A 1 34 ? -0.261 1.497 7.941 1.00 0.00 109 MET A N 17
ATOM 26954 C CA . MET A 1 34 ? 0.696 2.415 7.329 1.00 0.00 109 MET A CA 17
ATOM 26955 C C . MET A 1 34 ? 1.479 3.197 8.376 1.00 0.00 109 MET A C 17
ATOM 26956 O O . MET A 1 34 ? 2.615 3.594 8.130 1.00 0.00 109 MET A O 17
ATOM 26970 N N . THR A 1 35 ? 0.865 3.442 9.531 1.00 0.00 110 THR A N 17
ATOM 26971 C CA . THR A 1 35 ? 1.528 4.215 10.578 1.00 0.00 110 THR A CA 17
ATOM 26972 C C . THR A 1 35 ? 2.019 3.333 11.727 1.00 0.00 110 THR A C 17
ATOM 26973 O O . THR A 1 35 ? 2.823 3.779 12.547 1.00 0.00 110 THR A O 17
ATOM 26984 N N . ASN A 1 36 ? 1.526 2.098 11.801 1.00 0.00 111 ASN A N 17
ATOM 26985 C CA . ASN A 1 36 ? 1.925 1.196 12.884 1.00 0.00 111 ASN A CA 17
ATOM 26986 C C . ASN A 1 36 ? 2.880 0.101 12.405 1.00 0.00 111 ASN A C 17
ATOM 26987 O O . ASN A 1 36 ? 3.661 -0.429 13.196 1.00 0.00 111 ASN A O 17
ATOM 26998 N N . LEU A 1 37 ? 2.801 -0.247 11.124 1.00 0.00 112 LEU A N 17
ATOM 26999 C CA . LEU A 1 37 ? 3.656 -1.300 10.573 1.00 0.00 112 LEU A CA 17
ATOM 27000 C C . LEU A 1 37 ? 4.504 -0.788 9.416 1.00 0.00 112 LEU A C 17
ATOM 27001 O O . LEU A 1 37 ? 4.445 0.384 9.048 1.00 0.00 112 LEU A O 17
ATOM 27017 N N . GLY A 1 38 ? 5.280 -1.703 8.843 1.00 0.00 113 GLY A N 17
ATOM 27018 C CA . GLY A 1 38 ? 6.137 -1.387 7.707 1.00 0.00 113 GLY A CA 17
ATOM 27019 C C . GLY A 1 38 ? 7.185 -0.334 8.046 1.00 0.00 113 GLY A C 17
ATOM 27020 O O . GLY A 1 38 ? 7.984 -0.505 8.967 1.00 0.00 113 GLY A O 17
ATOM 27024 N N . GLU A 1 39 ? 7.180 0.748 7.275 1.00 0.00 114 GLU A N 17
ATOM 27025 C CA . GLU A 1 39 ? 8.140 1.829 7.472 1.00 0.00 114 GLU A CA 17
ATOM 27026 C C . GLU A 1 39 ? 7.540 2.954 8.300 1.00 0.00 114 GLU A C 17
ATOM 27027 O O . GLU A 1 39 ? 8.110 4.039 8.395 1.00 0.00 114 GLU A O 17
ATOM 27039 N N . LYS A 1 40 ? 6.398 2.677 8.902 1.00 0.00 115 LYS A N 17
ATOM 27040 C CA . LYS A 1 40 ? 5.721 3.657 9.732 1.00 0.00 115 LYS A CA 17
ATOM 27041 C C . LYS A 1 40 ? 5.638 5.009 9.027 1.00 0.00 115 LYS A C 17
ATOM 27042 O O . LYS A 1 40 ? 6.619 5.748 8.948 1.00 0.00 115 LYS A O 17
ATOM 27061 N N . LEU A 1 41 ? 4.451 5.328 8.522 1.00 0.00 116 LEU A N 17
ATOM 27062 C CA . LEU A 1 41 ? 4.242 6.593 7.827 1.00 0.00 116 LEU A CA 17
ATOM 27063 C C . LEU A 1 41 ? 3.745 7.656 8.803 1.00 0.00 116 LEU A C 17
ATOM 27064 O O . LEU A 1 41 ? 3.155 7.334 9.835 1.00 0.00 116 LEU A O 17
ATOM 27080 N N . THR A 1 42 ? 3.971 8.924 8.467 1.00 0.00 117 THR A N 17
ATOM 27081 C CA . THR A 1 42 ? 3.527 10.024 9.316 1.00 0.00 117 THR A CA 17
ATOM 27082 C C . THR A 1 42 ? 2.136 10.479 8.888 1.00 0.00 117 THR A C 17
ATOM 27083 O O . THR A 1 42 ? 1.626 10.044 7.855 1.00 0.00 117 THR A O 17
ATOM 27094 N N . ASP A 1 43 ? 1.514 11.340 9.687 1.00 0.00 118 ASP A N 17
ATOM 27095 C CA . ASP A 1 43 ? 0.172 11.816 9.370 1.00 0.00 118 ASP A CA 17
ATOM 27096 C C . ASP A 1 43 ? 0.152 12.515 8.011 1.00 0.00 118 ASP A C 17
ATOM 27097 O O . ASP A 1 43 ? -0.775 12.329 7.223 1.00 0.00 118 ASP A O 17
ATOM 27106 N N . GLU A 1 44 ? 1.177 13.316 7.743 1.00 0.00 119 GLU A N 17
ATOM 27107 C CA . GLU A 1 44 ? 1.258 14.032 6.472 1.00 0.00 119 GLU A CA 17
ATOM 27108 C C . GLU A 1 44 ? 1.361 13.050 5.309 1.00 0.00 119 GLU A C 17
ATOM 27109 O O . GLU A 1 44 ? 0.698 13.218 4.286 1.00 0.00 119 GLU A O 17
ATOM 27121 N N . GLU A 1 45 ? 2.174 12.012 5.479 1.00 0.00 120 GLU A N 17
ATOM 27122 C CA . GLU A 1 45 ? 2.318 11.003 4.437 1.00 0.00 120 GLU A CA 17
ATOM 27123 C C . GLU A 1 45 ? 1.015 10.236 4.282 1.00 0.00 120 GLU A C 17
ATOM 27124 O O . GLU A 1 45 ? 0.591 9.915 3.173 1.00 0.00 120 GLU A O 17
ATOM 27136 N N . VAL A 1 46 ? 0.386 9.957 5.416 1.00 0.00 121 VAL A N 17
ATOM 27137 C CA . VAL A 1 46 ? -0.877 9.235 5.437 1.00 0.00 121 VAL A CA 17
ATOM 27138 C C . VAL A 1 46 ? -1.951 10.004 4.680 1.00 0.00 121 VAL A C 17
ATOM 27139 O O . VAL A 1 46 ? -2.707 9.433 3.901 1.00 0.00 121 VAL A O 17
ATOM 27152 N N . ASP A 1 47 ? -2.026 11.301 4.915 1.00 0.00 122 ASP A N 17
ATOM 27153 C CA . ASP A 1 47 ? -3.029 12.111 4.245 1.00 0.00 122 ASP A CA 17
ATOM 27154 C C . ASP A 1 47 ? -2.865 11.991 2.735 1.00 0.00 122 ASP A C 17
ATOM 27155 O O . ASP A 1 47 ? -3.847 11.850 2.007 1.00 0.00 122 ASP A O 17
ATOM 27164 N N . GLU A 1 48 ? -1.621 12.019 2.270 1.00 0.00 123 GLU A N 17
ATOM 27165 C CA . GLU A 1 48 ? -1.354 11.883 0.844 1.00 0.00 123 GLU A CA 17
ATOM 27166 C C . GLU A 1 48 ? -1.820 10.511 0.372 1.00 0.00 123 GLU A C 17
ATOM 27167 O O . GLU A 1 48 ? -2.384 10.364 -0.713 1.00 0.00 123 GLU A O 17
ATOM 27179 N N . MET A 1 49 ? -1.570 9.512 1.212 1.00 0.00 124 MET A N 17
ATOM 27180 C CA . MET A 1 49 ? -1.948 8.137 0.912 1.00 0.00 124 MET A CA 17
ATOM 27181 C C . MET A 1 49 ? -3.468 7.996 0.850 1.00 0.00 124 MET A C 17
ATOM 27182 O O . MET A 1 49 ? -3.997 7.306 -0.018 1.00 0.00 124 MET A O 17
ATOM 27196 N N . ILE A 1 50 ? -4.160 8.655 1.780 1.00 0.00 125 ILE A N 17
ATOM 27197 C CA . ILE A 1 50 ? -5.620 8.593 1.828 1.00 0.00 125 ILE A CA 17
ATOM 27198 C C . ILE A 1 50 ? -6.230 9.304 0.620 1.00 0.00 125 ILE A C 17
ATOM 27199 O O . ILE A 1 50 ? -7.263 8.887 0.099 1.00 0.00 125 ILE A O 17
ATOM 27215 N N . ARG A 1 51 ? -5.582 10.375 0.182 1.00 0.00 126 ARG A N 17
ATOM 27216 C CA . ARG A 1 51 ? -6.063 11.138 -0.966 1.00 0.00 126 ARG A CA 17
ATOM 27217 C C . ARG A 1 51 ? -6.112 10.253 -2.209 1.00 0.00 126 ARG A C 17
ATOM 27218 O O . ARG A 1 51 ? -6.986 10.404 -3.062 1.00 0.00 126 ARG A O 17
ATOM 27239 N N . GLU A 1 52 ? -5.168 9.324 -2.291 1.00 0.00 127 GLU A N 17
ATOM 27240 C CA . GLU A 1 52 ? -5.105 8.402 -3.421 1.00 0.00 127 GLU A CA 17
ATOM 27241 C C . GLU A 1 52 ? -5.788 7.076 -3.085 1.00 0.00 127 GLU A C 17
ATOM 27242 O O . GLU A 1 52 ? -5.873 6.184 -3.930 1.00 0.00 127 GLU A O 17
ATOM 27254 N N . ALA A 1 53 ? -6.250 6.941 -1.844 1.00 0.00 128 ALA A N 17
ATOM 27255 C CA . ALA A 1 53 ? -6.893 5.701 -1.410 1.00 0.00 128 ALA A CA 17
ATOM 27256 C C . ALA A 1 53 ? -8.388 5.685 -1.735 1.00 0.00 128 ALA A C 17
ATOM 27257 O O . ALA A 1 53 ? -8.807 5.011 -2.673 1.00 0.00 128 ALA A O 17
ATOM 27264 N N . ASP A 1 54 ? -9.189 6.424 -0.961 1.00 0.00 129 ASP A N 17
ATOM 27265 C CA . ASP A 1 54 ? -10.636 6.459 -1.205 1.00 0.00 129 ASP A CA 17
ATOM 27266 C C . ASP A 1 54 ? -11.401 7.135 -0.063 1.00 0.00 129 ASP A C 17
ATOM 27267 O O . ASP A 1 54 ? -11.645 8.341 -0.087 1.00 0.00 129 ASP A O 17
ATOM 27276 N N . ILE A 1 55 ? -11.808 6.328 0.906 1.00 0.00 130 ILE A N 17
ATOM 27277 C CA . ILE A 1 55 ? -12.588 6.802 2.042 1.00 0.00 130 ILE A CA 17
ATOM 27278 C C . ILE A 1 55 ? -13.598 7.853 1.607 1.00 0.00 130 ILE A C 17
ATOM 27279 O O . ILE A 1 55 ? -13.779 8.867 2.281 1.00 0.00 130 ILE A O 17
ATOM 27295 N N . ASP A 1 56 ? -14.272 7.607 0.495 1.00 0.00 131 ASP A N 17
ATOM 27296 C CA . ASP A 1 56 ? -15.272 8.550 0.025 1.00 0.00 131 ASP A CA 17
ATOM 27297 C C . ASP A 1 56 ? -16.334 8.700 1.105 1.00 0.00 131 ASP A C 17
ATOM 27298 O O . ASP A 1 56 ? -16.779 9.803 1.420 1.00 0.00 131 ASP A O 17
ATOM 27307 N N . GLY A 1 57 ? -16.721 7.563 1.666 1.00 0.00 132 GLY A N 17
ATOM 27308 C CA . GLY A 1 57 ? -17.722 7.528 2.721 1.00 0.00 132 GLY A CA 17
ATOM 27309 C C . GLY A 1 57 ? -18.173 6.096 2.967 1.00 0.00 132 GLY A C 17
ATOM 27310 O O . GLY A 1 57 ? -19.286 5.861 3.439 1.00 0.00 132 GLY A O 17
ATOM 27314 N N . ASP A 1 58 ? -17.297 5.144 2.638 1.00 0.00 133 ASP A N 17
ATOM 27315 C CA . ASP A 1 58 ? -17.611 3.733 2.820 1.00 0.00 133 ASP A CA 17
ATOM 27316 C C . ASP A 1 58 ? -16.669 3.067 3.820 1.00 0.00 133 ASP A C 17
ATOM 27317 O O . ASP A 1 58 ? -17.019 2.056 4.429 1.00 0.00 133 ASP A O 17
ATOM 27326 N N . GLY A 1 59 ? -15.482 3.634 3.994 1.00 0.00 134 GLY A N 17
ATOM 27327 C CA . GLY A 1 59 ? -14.519 3.073 4.936 1.00 0.00 134 GLY A CA 17
ATOM 27328 C C . GLY A 1 59 ? -13.721 1.922 4.322 1.00 0.00 134 GLY A C 17
ATOM 27329 O O . GLY A 1 59 ? -13.055 1.176 5.041 1.00 0.00 134 GLY A O 17
ATOM 27333 N N . GLN A 1 60 ? -13.777 1.789 2.996 1.00 0.00 135 GLN A N 17
ATOM 27334 C CA . GLN A 1 60 ? -13.036 0.729 2.307 1.00 0.00 135 GLN A CA 17
ATOM 27335 C C . GLN A 1 60 ? -12.151 1.315 1.217 1.00 0.00 135 GLN A C 17
ATOM 27336 O O . GLN A 1 60 ? -12.443 2.375 0.661 1.00 0.00 135 GLN A O 17
ATOM 27350 N N . VAL A 1 61 ? -11.054 0.623 0.940 1.00 0.00 136 VAL A N 17
ATOM 27351 C CA . VAL A 1 61 ? -10.094 1.067 -0.060 1.00 0.00 136 VAL A CA 17
ATOM 27352 C C . VAL A 1 61 ? -9.783 -0.026 -1.070 1.00 0.00 136 VAL A C 17
ATOM 27353 O O . VAL A 1 61 ? -9.528 -1.173 -0.703 1.00 0.00 136 VAL A O 17
ATOM 27366 N N . ASN A 1 62 ? -9.778 0.346 -2.346 1.00 0.00 137 ASN A N 17
ATOM 27367 C CA . ASN A 1 62 ? -9.462 -0.604 -3.399 1.00 0.00 137 ASN A CA 17
ATOM 27368 C C . ASN A 1 62 ? -7.968 -0.538 -3.717 1.00 0.00 137 ASN A C 17
ATOM 27369 O O . ASN A 1 62 ? -7.483 0.461 -4.248 1.00 0.00 137 ASN A O 17
ATOM 27380 N N . TYR A 1 63 ? -7.234 -1.590 -3.370 1.00 0.00 138 TYR A N 17
ATOM 27381 C CA . TYR A 1 63 ? -5.793 -1.608 -3.609 1.00 0.00 138 TYR A CA 17
ATOM 27382 C C . TYR A 1 63 ? -5.463 -1.488 -5.094 1.00 0.00 138 TYR A C 17
ATOM 27383 O O . TYR A 1 63 ? -4.296 -1.357 -5.464 1.00 0.00 138 TYR A O 17
ATOM 27401 N N . GLU A 1 64 ? -6.481 -1.544 -5.943 1.00 0.00 139 GLU A N 17
ATOM 27402 C CA . GLU A 1 64 ? -6.240 -1.452 -7.379 1.00 0.00 139 GLU A CA 17
ATOM 27403 C C . GLU A 1 64 ? -5.564 -0.124 -7.727 1.00 0.00 139 GLU A C 17
ATOM 27404 O O . GLU A 1 64 ? -4.564 -0.104 -8.444 1.00 0.00 139 GLU A O 17
ATOM 27416 N N . GLU A 1 65 ? -6.116 0.982 -7.234 1.00 0.00 140 GLU A N 17
ATOM 27417 C CA . GLU A 1 65 ? -5.552 2.300 -7.525 1.00 0.00 140 GLU A CA 17
ATOM 27418 C C . GLU A 1 65 ? -4.117 2.407 -7.016 1.00 0.00 140 GLU A C 17
ATOM 27419 O O . GLU A 1 65 ? -3.246 2.933 -7.707 1.00 0.00 140 GLU A O 17
ATOM 27431 N N . PHE A 1 66 ? -3.872 1.891 -5.818 1.00 0.00 141 PHE A N 17
ATOM 27432 C CA . PHE A 1 66 ? -2.525 1.930 -5.258 1.00 0.00 141 PHE A CA 17
ATOM 27433 C C . PHE A 1 66 ? -1.570 1.188 -6.181 1.00 0.00 141 PHE A C 17
ATOM 27434 O O . PHE A 1 66 ? -0.506 1.692 -6.524 1.00 0.00 141 PHE A O 17
ATOM 27451 N N . VAL A 1 67 ? -1.968 -0.005 -6.598 1.00 0.00 142 VAL A N 17
ATOM 27452 C CA . VAL A 1 67 ? -1.141 -0.801 -7.495 1.00 0.00 142 VAL A CA 17
ATOM 27453 C C . VAL A 1 67 ? -0.947 -0.097 -8.831 1.00 0.00 142 VAL A C 17
ATOM 27454 O O . VAL A 1 67 ? 0.170 -0.040 -9.344 1.00 0.00 142 VAL A O 17
ATOM 27467 N N . GLN A 1 68 ? -2.018 0.459 -9.392 1.00 0.00 143 GLN A N 17
ATOM 27468 C CA . GLN A 1 68 ? -1.891 1.165 -10.657 1.00 0.00 143 GLN A CA 17
ATOM 27469 C C . GLN A 1 68 ? -0.949 2.342 -10.455 1.00 0.00 143 GLN A C 17
ATOM 27470 O O . GLN A 1 68 ? -0.092 2.629 -11.290 1.00 0.00 143 GLN A O 17
ATOM 27484 N N . MET A 1 69 ? -1.106 2.990 -9.309 1.00 0.00 144 MET A N 17
ATOM 27485 C CA . MET A 1 69 ? -0.263 4.114 -8.937 1.00 0.00 144 MET A CA 17
ATOM 27486 C C . MET A 1 69 ? 1.193 3.652 -8.823 1.00 0.00 144 MET A C 17
ATOM 27487 O O . MET A 1 69 ? 2.097 4.289 -9.364 1.00 0.00 144 MET A O 17
ATOM 27501 N N . MET A 1 70 ? 1.410 2.544 -8.121 1.00 0.00 145 MET A N 17
ATOM 27502 C CA . MET A 1 70 ? 2.757 2.001 -7.941 1.00 0.00 145 MET A CA 17
ATOM 27503 C C . MET A 1 70 ? 3.314 1.412 -9.235 1.00 0.00 145 MET A C 17
ATOM 27504 O O . MET A 1 70 ? 4.530 1.290 -9.389 1.00 0.00 145 MET A O 17
ATOM 27518 N N . THR A 1 71 ? 2.434 1.038 -10.157 1.00 0.00 146 THR A N 17
ATOM 27519 C CA . THR A 1 71 ? 2.872 0.452 -11.421 1.00 0.00 146 THR A CA 17
ATOM 27520 C C . THR A 1 71 ? 2.828 1.486 -12.539 1.00 0.00 146 THR A C 17
ATOM 27521 O O . THR A 1 71 ? 2.776 1.134 -13.718 1.00 0.00 146 THR A O 17
ATOM 27532 N N . ALA A 1 72 ? 2.872 2.760 -12.164 1.00 0.00 147 ALA A N 17
ATOM 27533 C CA . ALA A 1 72 ? 2.861 3.838 -13.143 1.00 0.00 147 ALA A CA 17
ATOM 27534 C C . ALA A 1 72 ? 4.250 4.458 -13.230 1.00 0.00 147 ALA A C 17
ATOM 27535 O O . ALA A 1 72 ? 4.461 5.598 -12.814 1.00 0.00 147 ALA A O 17
ATOM 27542 N N . LYS A 1 73 ? 5.197 3.693 -13.760 1.00 0.00 148 LYS A N 17
ATOM 27543 C CA . LYS A 1 73 ? 6.569 4.164 -13.886 1.00 0.00 148 LYS A CA 17
ATOM 27544 C C . LYS A 1 73 ? 7.356 3.266 -14.836 1.00 0.00 148 LYS A C 17
ATOM 27545 O O . LYS A 1 73 ? 7.845 3.773 -15.831 1.00 0.00 148 LYS A O 17
ATOM 27565 N N . PHE B 2 30 ? -8.677 -3.472 12.038 1.00 0.00 30 PHE B N 17
ATOM 27566 C CA . PHE B 2 30 ? -7.455 -4.277 11.759 1.00 0.00 30 PHE B CA 17
ATOM 27567 C C . PHE B 2 30 ? -7.543 -5.612 12.490 1.00 0.00 30 PHE B C 17
ATOM 27568 O O . PHE B 2 30 ? -6.918 -5.802 13.534 1.00 0.00 30 PHE B O 17
ATOM 27585 N N . ASP B 2 31 ? -8.321 -6.533 11.932 1.00 0.00 31 ASP B N 17
ATOM 27586 C CA . ASP B 2 31 ? -8.483 -7.851 12.535 1.00 0.00 31 ASP B CA 17
ATOM 27587 C C . ASP B 2 31 ? -7.470 -8.830 11.951 1.00 0.00 31 ASP B C 17
ATOM 27588 O O . ASP B 2 31 ? -7.463 -10.011 12.297 1.00 0.00 31 ASP B O 17
ATOM 27597 N N . ILE B 2 32 ? -6.624 -8.331 11.055 1.00 0.00 32 ILE B N 17
ATOM 27598 C CA . ILE B 2 32 ? -5.617 -9.172 10.417 1.00 0.00 32 ILE B CA 17
ATOM 27599 C C . ILE B 2 32 ? -4.662 -9.738 11.458 1.00 0.00 32 ILE B C 17
ATOM 27600 O O . ILE B 2 32 ? -4.678 -9.330 12.618 1.00 0.00 32 ILE B O 17
ATOM 27616 N N . ASP B 2 33 ? -3.817 -10.667 11.027 1.00 0.00 33 ASP B N 17
ATOM 27617 C CA . ASP B 2 33 ? -2.843 -11.264 11.925 1.00 0.00 33 ASP B CA 17
ATOM 27618 C C . ASP B 2 33 ? -1.593 -10.395 11.968 1.00 0.00 33 ASP B C 17
ATOM 27619 O O . ASP B 2 33 ? -0.625 -10.643 11.247 1.00 0.00 33 ASP B O 17
ATOM 27628 N N . MET B 2 34 ? -1.629 -9.366 12.805 1.00 0.00 34 MET B N 17
ATOM 27629 C CA . MET B 2 34 ? -0.503 -8.451 12.928 1.00 0.00 34 MET B CA 17
ATOM 27630 C C . MET B 2 34 ? 0.702 -9.154 13.541 1.00 0.00 34 MET B C 17
ATOM 27631 O O . MET B 2 34 ? 1.846 -8.779 13.289 1.00 0.00 34 MET B O 17
ATOM 27645 N N . ASP B 2 35 ? 0.436 -10.173 14.350 1.00 0.00 35 ASP B N 17
ATOM 27646 C CA . ASP B 2 35 ? 1.508 -10.917 14.997 1.00 0.00 35 ASP B CA 17
ATOM 27647 C C . ASP B 2 35 ? 2.212 -11.814 13.985 1.00 0.00 35 ASP B C 17
ATOM 27648 O O . ASP B 2 35 ? 3.151 -12.534 14.324 1.00 0.00 35 ASP B O 17
ATOM 27657 N N . ALA B 2 36 ? 1.753 -11.756 12.739 1.00 0.00 36 ALA B N 17
ATOM 27658 C CA . ALA B 2 36 ? 2.344 -12.559 11.677 1.00 0.00 36 ALA B CA 17
ATOM 27659 C C . ALA B 2 36 ? 3.481 -11.780 10.992 1.00 0.00 36 ALA B C 17
ATOM 27660 O O . ALA B 2 36 ? 3.217 -10.773 10.335 1.00 0.00 36 ALA B O 17
ATOM 27667 N N . PRO B 2 37 ? 4.725 -12.208 11.105 1.00 0.00 37 PRO B N 17
ATOM 27668 C CA . PRO B 2 37 ? 5.869 -11.499 10.447 1.00 0.00 37 PRO B CA 17
ATOM 27669 C C . PRO B 2 37 ? 5.611 -11.233 8.965 1.00 0.00 37 PRO B C 17
ATOM 27670 O O . PRO B 2 37 ? 6.073 -10.234 8.415 1.00 0.00 37 PRO B O 17
ATOM 27681 N N . GLU B 2 38 ? 4.880 -12.138 8.323 1.00 0.00 38 GLU B N 17
ATOM 27682 C CA . GLU B 2 38 ? 4.580 -11.995 6.903 1.00 0.00 38 GLU B CA 17
ATOM 27683 C C . GLU B 2 38 ? 3.794 -10.713 6.641 1.00 0.00 38 GLU B C 17
ATOM 27684 O O . GLU B 2 38 ? 4.026 -10.027 5.646 1.00 0.00 38 GLU B O 17
ATOM 27696 N N . THR B 2 39 ? 2.868 -10.393 7.538 1.00 0.00 39 THR B N 17
ATOM 27697 C CA . THR B 2 39 ? 2.059 -9.188 7.384 1.00 0.00 39 THR B CA 17
ATOM 27698 C C . THR B 2 39 ? 2.945 -7.947 7.405 1.00 0.00 39 THR B C 17
ATOM 27699 O O . THR B 2 39 ? 2.768 -7.031 6.601 1.00 0.00 39 THR B O 17
ATOM 27710 N N . GLU B 2 40 ? 3.895 -7.921 8.335 1.00 0.00 40 GLU B N 17
ATOM 27711 C CA . GLU B 2 40 ? 4.799 -6.783 8.459 1.00 0.00 40 GLU B CA 17
ATOM 27712 C C . GLU B 2 40 ? 5.625 -6.611 7.188 1.00 0.00 40 GLU B C 17
ATOM 27713 O O . GLU B 2 40 ? 5.850 -5.488 6.733 1.00 0.00 40 GLU B O 17
ATOM 27725 N N . ARG B 2 41 ? 6.072 -7.724 6.616 1.00 0.00 41 ARG B N 17
ATOM 27726 C CA . ARG B 2 41 ? 6.869 -7.671 5.396 1.00 0.00 41 ARG B CA 17
ATOM 27727 C C . ARG B 2 41 ? 6.050 -7.077 4.255 1.00 0.00 41 ARG B C 17
ATOM 27728 O O . ARG B 2 41 ? 6.559 -6.290 3.457 1.00 0.00 41 ARG B O 17
ATOM 27749 N N . ALA B 2 42 ? 4.777 -7.452 4.190 1.00 0.00 42 ALA B N 17
ATOM 27750 C CA . ALA B 2 42 ? 3.893 -6.943 3.148 1.00 0.00 42 ALA B CA 17
ATOM 27751 C C . ALA B 2 42 ? 3.759 -5.429 3.264 1.00 0.00 42 ALA B C 17
ATOM 27752 O O . ALA B 2 42 ? 3.738 -4.716 2.261 1.00 0.00 42 ALA B O 17
ATOM 27759 N N . ALA B 2 43 ? 3.670 -4.947 4.498 1.00 0.00 43 ALA B N 17
ATOM 27760 C CA . ALA B 2 43 ? 3.541 -3.517 4.747 1.00 0.00 43 ALA B CA 17
ATOM 27761 C C . ALA B 2 43 ? 4.754 -2.766 4.207 1.00 0.00 43 ALA B C 17
ATOM 27762 O O . ALA B 2 43 ? 4.628 -1.673 3.657 1.00 0.00 43 ALA B O 17
ATOM 27769 N N . VAL B 2 44 ? 5.932 -3.359 4.380 1.00 0.00 44 VAL B N 17
ATOM 27770 C CA . VAL B 2 44 ? 7.169 -2.738 3.921 1.00 0.00 44 VAL B CA 17
ATOM 27771 C C . VAL B 2 44 ? 7.165 -2.535 2.406 1.00 0.00 44 VAL B C 17
ATOM 27772 O O . VAL B 2 44 ? 7.522 -1.464 1.917 1.00 0.00 44 VAL B O 17
ATOM 27785 N N . ALA B 2 45 ? 6.771 -3.568 1.667 1.00 0.00 45 ALA B N 17
ATOM 27786 C CA . ALA B 2 45 ? 6.746 -3.473 0.210 1.00 0.00 45 ALA B CA 17
ATOM 27787 C C . ALA B 2 45 ? 5.788 -2.381 -0.249 1.00 0.00 45 ALA B C 17
ATOM 27788 O O . ALA B 2 45 ? 6.123 -1.576 -1.114 1.00 0.00 45 ALA B O 17
ATOM 27795 N N . ILE B 2 46 ? 4.599 -2.355 0.336 1.00 0.00 46 ILE B N 17
ATOM 27796 C CA . ILE B 2 46 ? 3.607 -1.351 -0.025 1.00 0.00 46 ILE B CA 17
ATOM 27797 C C . ILE B 2 46 ? 4.097 0.050 0.332 1.00 0.00 46 ILE B C 17
ATOM 27798 O O . ILE B 2 46 ? 4.016 0.972 -0.479 1.00 0.00 46 ILE B O 17
ATOM 27814 N N . GLN B 2 47 ? 4.606 0.198 1.550 1.00 0.00 47 GLN B N 17
ATOM 27815 C CA . GLN B 2 47 ? 5.111 1.487 2.009 1.00 0.00 47 GLN B CA 17
ATOM 27816 C C . GLN B 2 47 ? 6.346 1.911 1.223 1.00 0.00 47 GLN B C 17
ATOM 27817 O O . GLN B 2 47 ? 6.513 3.089 0.904 1.00 0.00 47 GLN B O 17
ATOM 27831 N N . SER B 2 48 ? 7.214 0.952 0.918 1.00 0.00 48 SER B N 17
ATOM 27832 C CA . SER B 2 48 ? 8.432 1.254 0.175 1.00 0.00 48 SER B CA 17
ATOM 27833 C C . SER B 2 48 ? 8.095 1.822 -1.200 1.00 0.00 48 SER B C 17
ATOM 27834 O O . SER B 2 48 ? 8.717 2.783 -1.654 1.00 0.00 48 SER B O 17
ATOM 27842 N N . GLN B 2 49 ? 7.103 1.229 -1.855 1.00 0.00 49 GLN B N 17
ATOM 27843 C CA . GLN B 2 49 ? 6.688 1.693 -3.175 1.00 0.00 49 GLN B CA 17
ATOM 27844 C C . GLN B 2 49 ? 6.118 3.106 -3.089 1.00 0.00 49 GLN B C 17
ATOM 27845 O O . GLN B 2 49 ? 6.357 3.935 -3.966 1.00 0.00 49 GLN B O 17
ATOM 27859 N N . PHE B 2 50 ? 5.362 3.373 -2.028 1.00 0.00 50 PHE B N 17
ATOM 27860 C CA . PHE B 2 50 ? 4.764 4.691 -1.841 1.00 0.00 50 PHE B CA 17
ATOM 27861 C C . PHE B 2 50 ? 5.842 5.767 -1.785 1.00 0.00 50 PHE B C 17
ATOM 27862 O O . PHE B 2 50 ? 5.731 6.800 -2.444 1.00 0.00 50 PHE B O 17
ATOM 27879 N N . ARG B 2 51 ? 6.883 5.525 -0.995 1.00 0.00 51 ARG B N 17
ATOM 27880 C CA . ARG B 2 51 ? 7.963 6.495 -0.874 1.00 0.00 51 ARG B CA 17
ATOM 27881 C C . ARG B 2 51 ? 8.621 6.718 -2.234 1.00 0.00 51 ARG B C 17
ATOM 27882 O O . ARG B 2 51 ? 8.957 7.843 -2.595 1.00 0.00 51 ARG B O 17
ATOM 27903 N N . LYS B 2 52 ? 8.796 5.639 -2.985 1.00 0.00 52 LYS B N 17
ATOM 27904 C CA . LYS B 2 52 ? 9.407 5.734 -4.306 1.00 0.00 52 LYS B CA 17
ATOM 27905 C C . LYS B 2 52 ? 8.523 6.537 -5.260 1.00 0.00 52 LYS B C 17
ATOM 27906 O O . LYS B 2 52 ? 9.021 7.307 -6.081 1.00 0.00 52 LYS B O 17
ATOM 27925 N N . PHE B 2 53 ? 7.213 6.333 -5.159 1.00 0.00 53 PHE B N 17
ATOM 27926 C CA . PHE B 2 53 ? 6.266 7.022 -6.033 1.00 0.00 53 PHE B CA 17
ATOM 27927 C C . PHE B 2 53 ? 6.354 8.541 -5.875 1.00 0.00 53 PHE B C 17
ATOM 27928 O O . PHE B 2 53 ? 6.442 9.268 -6.864 1.00 0.00 53 PHE B O 17
ATOM 27945 N N . GLN B 2 54 ? 6.321 9.020 -4.633 1.00 0.00 54 GLN B N 17
ATOM 27946 C CA . GLN B 2 54 ? 6.389 10.458 -4.385 1.00 0.00 54 GLN B CA 17
ATOM 27947 C C . GLN B 2 54 ? 7.765 11.014 -4.747 1.00 0.00 54 GLN B C 17
ATOM 27948 O O . GLN B 2 54 ? 7.891 12.181 -5.119 1.00 0.00 54 GLN B O 17
ATOM 27962 N N . LYS B 2 55 ? 8.790 10.174 -4.652 1.00 0.00 55 LYS B N 17
ATOM 27963 C CA . LYS B 2 55 ? 10.143 10.602 -4.993 1.00 0.00 55 LYS B CA 17
ATOM 27964 C C . LYS B 2 55 ? 10.216 10.994 -6.465 1.00 0.00 55 LYS B C 17
ATOM 27965 O O . LYS B 2 55 ? 10.884 11.961 -6.829 1.00 0.00 55 LYS B O 17
ATOM 27984 N N . LYS B 2 56 ? 9.519 10.235 -7.305 1.00 0.00 56 LYS B N 17
ATOM 27985 C CA . LYS B 2 56 ? 9.504 10.509 -8.737 1.00 0.00 56 LYS B CA 17
ATOM 27986 C C . LYS B 2 56 ? 8.957 11.906 -9.010 1.00 0.00 56 LYS B C 17
ATOM 27987 O O . LYS B 2 56 ? 9.511 12.653 -9.815 1.00 0.00 56 LYS B O 17
ATOM 28006 N N . LYS B 2 57 ? 7.866 12.251 -8.334 1.00 0.00 57 LYS B N 17
ATOM 28007 C CA . LYS B 2 57 ? 7.254 13.561 -8.516 1.00 0.00 57 LYS B CA 17
ATOM 28008 C C . LYS B 2 57 ? 8.244 14.654 -8.122 1.00 0.00 57 LYS B C 17
ATOM 28009 O O . LYS B 2 57 ? 8.366 15.671 -8.806 1.00 0.00 57 LYS B O 17
ATOM 28028 N N . ALA B 2 58 ? 8.950 14.435 -7.017 1.00 0.00 58 ALA B N 17
ATOM 28029 C CA . ALA B 2 58 ? 9.930 15.406 -6.543 1.00 0.00 58 ALA B CA 17
ATOM 28030 C C . ALA B 2 58 ? 11.028 15.606 -7.583 1.00 0.00 58 ALA B C 17
ATOM 28031 O O . ALA B 2 58 ? 11.487 16.725 -7.808 1.00 0.00 58 ALA B O 17
ATOM 28038 N N . GLY B 2 59 ? 11.444 14.513 -8.214 1.00 0.00 59 GLY B N 17
ATOM 28039 C CA . GLY B 2 59 ? 12.487 14.579 -9.229 1.00 0.00 59 GLY B CA 17
ATOM 28040 C C . GLY B 2 59 ? 13.871 14.618 -8.588 1.00 0.00 59 GLY B C 17
ATOM 28041 O O . GLY B 2 59 ? 14.012 14.411 -7.384 1.00 0.00 59 GLY B O 17
ATOM 28045 N N . SER B 2 60 ? 14.886 14.882 -9.407 1.00 0.00 60 SER B N 17
ATOM 28046 C CA . SER B 2 60 ? 16.261 14.947 -8.918 1.00 0.00 60 SER B CA 17
ATOM 28047 C C . SER B 2 60 ? 16.901 16.278 -9.299 1.00 0.00 60 SER B C 17
ATOM 28048 O O . SER B 2 60 ? 16.794 16.726 -10.440 1.00 0.00 60 SER B O 17
ATOM 28056 N N . GLN B 2 61 ? 17.565 16.906 -8.333 1.00 0.00 61 GLN B N 17
ATOM 28057 C CA . GLN B 2 61 ? 18.218 18.186 -8.578 1.00 0.00 61 GLN B CA 17
ATOM 28058 C C . GLN B 2 61 ? 17.306 19.103 -9.384 1.00 0.00 61 GLN B C 17
ATOM 28059 O O . GLN B 2 61 ? 17.771 20.021 -10.061 1.00 0.00 61 GLN B O 17
ATOM 28073 N N . SER B 2 62 ? 16.003 18.850 -9.308 1.00 0.00 62 SER B N 17
ATOM 28074 C CA . SER B 2 62 ? 15.031 19.659 -10.035 1.00 0.00 62 SER B CA 17
ATOM 28075 C C . SER B 2 62 ? 13.656 19.561 -9.382 1.00 0.00 62 SER B C 17
ATOM 28076 O O . SER B 2 62 ? 13.553 19.886 -8.211 1.00 0.00 62 SER B O 17
ATOM 28085 N N . MET A 1 1 ? 0.840 -18.497 -15.285 1.00 0.00 76 MET A N 18
ATOM 28086 C CA . MET A 1 1 ? 1.529 -17.255 -15.735 1.00 0.00 76 MET A CA 18
ATOM 28087 C C . MET A 1 1 ? 2.987 -17.301 -15.289 1.00 0.00 76 MET A C 18
ATOM 28088 O O . MET A 1 1 ? 3.283 -17.634 -14.143 1.00 0.00 76 MET A O 18
ATOM 28104 N N . LYS A 1 2 ? 3.895 -16.968 -16.202 1.00 0.00 77 LYS A N 18
ATOM 28105 C CA . LYS A 1 2 ? 5.318 -16.980 -15.885 1.00 0.00 77 LYS A CA 18
ATOM 28106 C C . LYS A 1 2 ? 5.743 -15.654 -15.264 1.00 0.00 77 LYS A C 18
ATOM 28107 O O . LYS A 1 2 ? 5.496 -14.587 -15.827 1.00 0.00 77 LYS A O 18
ATOM 28126 N N . ASP A 1 3 ? 6.375 -15.728 -14.098 1.00 0.00 78 ASP A N 18
ATOM 28127 C CA . ASP A 1 3 ? 6.822 -14.527 -13.404 1.00 0.00 78 ASP A CA 18
ATOM 28128 C C . ASP A 1 3 ? 7.512 -13.568 -14.367 1.00 0.00 78 ASP A C 18
ATOM 28129 O O . ASP A 1 3 ? 8.720 -13.657 -14.588 1.00 0.00 78 ASP A O 18
ATOM 28138 N N . THR A 1 4 ? 6.733 -12.642 -14.920 1.00 0.00 79 THR A N 18
ATOM 28139 C CA . THR A 1 4 ? 7.271 -11.650 -15.845 1.00 0.00 79 THR A CA 18
ATOM 28140 C C . THR A 1 4 ? 6.961 -10.244 -15.345 1.00 0.00 79 THR A C 18
ATOM 28141 O O . THR A 1 4 ? 7.735 -9.314 -15.569 1.00 0.00 79 THR A O 18
ATOM 28152 N N . ASP A 1 5 ? 5.817 -10.100 -14.677 1.00 0.00 80 ASP A N 18
ATOM 28153 C CA . ASP A 1 5 ? 5.406 -8.798 -14.159 1.00 0.00 80 ASP A CA 18
ATOM 28154 C C . ASP A 1 5 ? 5.507 -8.743 -12.634 1.00 0.00 80 ASP A C 18
ATOM 28155 O O . ASP A 1 5 ? 5.116 -9.675 -11.936 1.00 0.00 80 ASP A O 18
ATOM 28164 N N . SER A 1 6 ? 6.037 -7.632 -12.133 1.00 0.00 81 SER A N 18
ATOM 28165 C CA . SER A 1 6 ? 6.185 -7.430 -10.692 1.00 0.00 81 SER A CA 18
ATOM 28166 C C . SER A 1 6 ? 4.888 -6.907 -10.093 1.00 0.00 81 SER A C 18
ATOM 28167 O O . SER A 1 6 ? 4.764 -6.766 -8.877 1.00 0.00 81 SER A O 18
ATOM 28175 N N . GLU A 1 7 ? 3.925 -6.606 -10.952 1.00 0.00 82 GLU A N 18
ATOM 28176 C CA . GLU A 1 7 ? 2.650 -6.089 -10.485 1.00 0.00 82 GLU A CA 18
ATOM 28177 C C . GLU A 1 7 ? 2.042 -7.067 -9.496 1.00 0.00 82 GLU A C 18
ATOM 28178 O O . GLU A 1 7 ? 1.460 -6.671 -8.486 1.00 0.00 82 GLU A O 18
ATOM 28190 N N . GLU A 1 8 ? 2.191 -8.345 -9.793 1.00 0.00 83 GLU A N 18
ATOM 28191 C CA . GLU A 1 8 ? 1.667 -9.389 -8.927 1.00 0.00 83 GLU A CA 18
ATOM 28192 C C . GLU A 1 8 ? 2.373 -9.366 -7.570 1.00 0.00 83 GLU A C 18
ATOM 28193 O O . GLU A 1 8 ? 1.753 -9.597 -6.533 1.00 0.00 83 GLU A O 18
ATOM 28205 N N . GLU A 1 9 ? 3.682 -9.099 -7.589 1.00 0.00 84 GLU A N 18
ATOM 28206 C CA . GLU A 1 9 ? 4.468 -9.066 -6.357 1.00 0.00 84 GLU A CA 18
ATOM 28207 C C . GLU A 1 9 ? 3.987 -7.961 -5.417 1.00 0.00 84 GLU A C 18
ATOM 28208 O O . GLU A 1 9 ? 3.788 -8.194 -4.224 1.00 0.00 84 GLU A O 18
ATOM 28220 N N . ILE A 1 10 ? 3.774 -6.769 -5.963 1.00 0.00 85 ILE A N 18
ATOM 28221 C CA . ILE A 1 10 ? 3.286 -5.651 -5.162 1.00 0.00 85 ILE A CA 18
ATOM 28222 C C . ILE A 1 10 ? 1.856 -5.932 -4.719 1.00 0.00 85 ILE A C 18
ATOM 28223 O O . ILE A 1 10 ? 1.469 -5.644 -3.587 1.00 0.00 85 ILE A O 18
ATOM 28239 N N . ARG A 1 11 ? 1.090 -6.520 -5.630 1.00 0.00 86 ARG A N 18
ATOM 28240 C CA . ARG A 1 11 ? -0.299 -6.876 -5.373 1.00 0.00 86 ARG A CA 18
ATOM 28241 C C . ARG A 1 11 ? -0.392 -7.843 -4.198 1.00 0.00 86 ARG A C 18
ATOM 28242 O O . ARG A 1 11 ? -1.318 -7.771 -3.390 1.00 0.00 86 ARG A O 18
ATOM 28263 N N . GLU A 1 12 ? 0.574 -8.749 -4.116 1.00 0.00 87 GLU A N 18
ATOM 28264 C CA . GLU A 1 12 ? 0.592 -9.734 -3.042 1.00 0.00 87 GLU A CA 18
ATOM 28265 C C . GLU A 1 12 ? 0.570 -9.023 -1.695 1.00 0.00 87 GLU A C 18
ATOM 28266 O O . GLU A 1 12 ? -0.111 -9.456 -0.766 1.00 0.00 87 GLU A O 18
ATOM 28278 N N . ALA A 1 13 ? 1.307 -7.926 -1.601 1.00 0.00 88 ALA A N 18
ATOM 28279 C CA . ALA A 1 13 ? 1.355 -7.152 -0.367 1.00 0.00 88 ALA A CA 18
ATOM 28280 C C . ALA A 1 13 ? -0.040 -6.663 0.013 1.00 0.00 88 ALA A C 18
ATOM 28281 O O . ALA A 1 13 ? -0.371 -6.576 1.195 1.00 0.00 88 ALA A O 18
ATOM 28288 N N . PHE A 1 14 ? -0.870 -6.381 -0.990 1.00 0.00 89 PHE A N 18
ATOM 28289 C CA . PHE A 1 14 ? -2.239 -5.945 -0.724 1.00 0.00 89 PHE A CA 18
ATOM 28290 C C . PHE A 1 14 ? -3.120 -7.152 -0.397 1.00 0.00 89 PHE A C 18
ATOM 28291 O O . PHE A 1 14 ? -3.996 -7.076 0.462 1.00 0.00 89 PHE A O 18
ATOM 28308 N N . ARG A 1 15 ? -2.894 -8.258 -1.107 1.00 0.00 90 ARG A N 18
ATOM 28309 C CA . ARG A 1 15 ? -3.697 -9.463 -0.898 1.00 0.00 90 ARG A CA 18
ATOM 28310 C C . ARG A 1 15 ? -3.688 -9.869 0.572 1.00 0.00 90 ARG A C 18
ATOM 28311 O O . ARG A 1 15 ? -4.632 -10.495 1.053 1.00 0.00 90 ARG A O 18
ATOM 28332 N N . VAL A 1 16 ? -2.641 -9.487 1.289 1.00 0.00 91 VAL A N 18
ATOM 28333 C CA . VAL A 1 16 ? -2.559 -9.798 2.711 1.00 0.00 91 VAL A CA 18
ATOM 28334 C C . VAL A 1 16 ? -3.735 -9.157 3.434 1.00 0.00 91 VAL A C 18
ATOM 28335 O O . VAL A 1 16 ? -4.312 -9.742 4.352 1.00 0.00 91 VAL A O 18
ATOM 28348 N N . PHE A 1 17 ? -4.087 -7.950 3.005 1.00 0.00 92 PHE A N 18
ATOM 28349 C CA . PHE A 1 17 ? -5.199 -7.231 3.609 1.00 0.00 92 PHE A CA 18
ATOM 28350 C C . PHE A 1 17 ? -6.508 -7.588 2.903 1.00 0.00 92 PHE A C 18
ATOM 28351 O O . PHE A 1 17 ? -7.587 -7.470 3.485 1.00 0.00 92 PHE A O 18
ATOM 28368 N N . ASP A 1 18 ? -6.410 -8.026 1.646 1.00 0.00 93 ASP A N 18
ATOM 28369 C CA . ASP A 1 18 ? -7.599 -8.396 0.881 1.00 0.00 93 ASP A CA 18
ATOM 28370 C C . ASP A 1 18 ? -7.969 -9.854 1.154 1.00 0.00 93 ASP A C 18
ATOM 28371 O O . ASP A 1 18 ? -7.742 -10.739 0.326 1.00 0.00 93 ASP A O 18
ATOM 28380 N N . LYS A 1 19 ? -8.540 -10.105 2.326 1.00 0.00 94 LYS A N 18
ATOM 28381 C CA . LYS A 1 19 ? -8.932 -11.459 2.692 1.00 0.00 94 LYS A CA 18
ATOM 28382 C C . LYS A 1 19 ? -10.374 -11.698 2.290 1.00 0.00 94 LYS A C 18
ATOM 28383 O O . LYS A 1 19 ? -10.816 -12.839 2.156 1.00 0.00 94 LYS A O 18
ATOM 28402 N N . ASP A 1 20 ? -11.095 -10.606 2.074 1.00 0.00 95 ASP A N 18
ATOM 28403 C CA . ASP A 1 20 ? -12.486 -10.704 1.658 1.00 0.00 95 ASP A CA 18
ATOM 28404 C C . ASP A 1 20 ? -12.553 -11.216 0.225 1.00 0.00 95 ASP A C 18
ATOM 28405 O O . ASP A 1 20 ? -13.519 -11.865 -0.172 1.00 0.00 95 ASP A O 18
ATOM 28414 N N . GLY A 1 21 ? -11.505 -10.922 -0.541 1.00 0.00 96 GLY A N 18
ATOM 28415 C CA . GLY A 1 21 ? -11.430 -11.360 -1.928 1.00 0.00 96 GLY A CA 18
ATOM 28416 C C . GLY A 1 21 ? -12.396 -10.575 -2.811 1.00 0.00 96 GLY A C 18
ATOM 28417 O O . GLY A 1 21 ? -12.734 -11.013 -3.910 1.00 0.00 96 GLY A O 18
ATOM 28421 N N . ASN A 1 22 ? -12.841 -9.419 -2.328 1.00 0.00 97 ASN A N 18
ATOM 28422 C CA . ASN A 1 22 ? -13.772 -8.599 -3.097 1.00 0.00 97 ASN A CA 18
ATOM 28423 C C . ASN A 1 22 ? -13.032 -7.600 -3.985 1.00 0.00 97 ASN A C 18
ATOM 28424 O O . ASN A 1 22 ? -13.652 -6.884 -4.769 1.00 0.00 97 ASN A O 18
ATOM 28435 N N . GLY A 1 23 ? -11.705 -7.568 -3.871 1.00 0.00 98 GLY A N 18
ATOM 28436 C CA . GLY A 1 23 ? -10.902 -6.651 -4.679 1.00 0.00 98 GLY A CA 18
ATOM 28437 C C . GLY A 1 23 ? -10.593 -5.359 -3.920 1.00 0.00 98 GLY A C 18
ATOM 28438 O O . GLY A 1 23 ? -9.846 -4.509 -4.408 1.00 0.00 98 GLY A O 18
ATOM 28442 N N . TYR A 1 24 ? -11.194 -5.209 -2.743 1.00 0.00 99 TYR A N 18
ATOM 28443 C CA . TYR A 1 24 ? -11.001 -4.003 -1.936 1.00 0.00 99 TYR A CA 18
ATOM 28444 C C . TYR A 1 24 ? -10.480 -4.344 -0.542 1.00 0.00 99 TYR A C 18
ATOM 28445 O O . TYR A 1 24 ? -10.625 -5.471 -0.068 1.00 0.00 99 TYR A O 18
ATOM 28463 N N . ILE A 1 25 ? -9.912 -3.339 0.120 1.00 0.00 100 ILE A N 18
ATOM 28464 C CA . ILE A 1 25 ? -9.409 -3.502 1.479 1.00 0.00 100 ILE A CA 18
ATOM 28465 C C . ILE A 1 25 ? -10.011 -2.388 2.330 1.00 0.00 100 ILE A C 18
ATOM 28466 O O . ILE A 1 25 ? -10.156 -1.260 1.856 1.00 0.00 100 ILE A O 18
ATOM 28482 N N . SER A 1 26 ? -10.378 -2.682 3.568 1.00 0.00 101 SER A N 18
ATOM 28483 C CA . SER A 1 26 ? -10.970 -1.652 4.412 1.00 0.00 101 SER A CA 18
ATOM 28484 C C . SER A 1 26 ? -9.991 -0.497 4.591 1.00 0.00 101 SER A C 18
ATOM 28485 O O . SER A 1 26 ? -8.805 -0.708 4.828 1.00 0.00 101 SER A O 18
ATOM 28493 N N . ALA A 1 27 ? -10.495 0.724 4.474 1.00 0.00 102 ALA A N 18
ATOM 28494 C CA . ALA A 1 27 ? -9.654 1.908 4.625 1.00 0.00 102 ALA A CA 18
ATOM 28495 C C . ALA A 1 27 ? -9.083 2.000 6.040 1.00 0.00 102 ALA A C 18
ATOM 28496 O O . ALA A 1 27 ? -7.952 2.445 6.232 1.00 0.00 102 ALA A O 18
ATOM 28503 N N . ALA A 1 28 ? -9.882 1.607 7.028 1.00 0.00 103 ALA A N 18
ATOM 28504 C CA . ALA A 1 28 ? -9.456 1.680 8.424 1.00 0.00 103 ALA A CA 18
ATOM 28505 C C . ALA A 1 28 ? -8.208 0.839 8.694 1.00 0.00 103 ALA A C 18
ATOM 28506 O O . ALA A 1 28 ? -7.315 1.271 9.423 1.00 0.00 103 ALA A O 18
ATOM 28513 N N . GLU A 1 29 ? -8.146 -0.361 8.125 1.00 0.00 104 GLU A N 18
ATOM 28514 C CA . GLU A 1 29 ? -6.990 -1.226 8.350 1.00 0.00 104 GLU A CA 18
ATOM 28515 C C . GLU A 1 29 ? -5.751 -0.637 7.687 1.00 0.00 104 GLU A C 18
ATOM 28516 O O . GLU A 1 29 ? -4.635 -0.793 8.182 1.00 0.00 104 GLU A O 18
ATOM 28528 N N . LEU A 1 30 ? -5.957 0.054 6.570 1.00 0.00 105 LEU A N 18
ATOM 28529 C CA . LEU A 1 30 ? -4.845 0.674 5.859 1.00 0.00 105 LEU A CA 18
ATOM 28530 C C . LEU A 1 30 ? -4.176 1.709 6.757 1.00 0.00 105 LEU A C 18
ATOM 28531 O O . LEU A 1 30 ? -2.952 1.747 6.878 1.00 0.00 105 LEU A O 18
ATOM 28547 N N . ARG A 1 31 ? -4.998 2.556 7.368 1.00 0.00 106 ARG A N 18
ATOM 28548 C CA . ARG A 1 31 ? -4.490 3.608 8.241 1.00 0.00 106 ARG A CA 18
ATOM 28549 C C . ARG A 1 31 ? -3.621 3.005 9.344 1.00 0.00 106 ARG A C 18
ATOM 28550 O O . ARG A 1 31 ? -2.490 3.437 9.559 1.00 0.00 106 ARG A O 18
ATOM 28571 N N . HIS A 1 32 ? -4.147 1.994 10.027 1.00 0.00 107 HIS A N 18
ATOM 28572 C CA . HIS A 1 32 ? -3.401 1.326 11.091 1.00 0.00 107 HIS A CA 18
ATOM 28573 C C . HIS A 1 32 ? -2.148 0.647 10.535 1.00 0.00 107 HIS A C 18
ATOM 28574 O O . HIS A 1 32 ? -1.060 0.757 11.096 1.00 0.00 107 HIS A O 18
ATOM 28589 N N . VAL A 1 33 ? -2.335 -0.067 9.434 1.00 0.00 108 VAL A N 18
ATOM 28590 C CA . VAL A 1 33 ? -1.257 -0.800 8.774 1.00 0.00 108 VAL A CA 18
ATOM 28591 C C . VAL A 1 33 ? -0.148 0.137 8.279 1.00 0.00 108 VAL A C 18
ATOM 28592 O O . VAL A 1 33 ? 1.037 -0.175 8.402 1.00 0.00 108 VAL A O 18
ATOM 28605 N N . MET A 1 34 ? -0.538 1.273 7.710 1.00 0.00 109 MET A N 18
ATOM 28606 C CA . MET A 1 34 ? 0.438 2.234 7.189 1.00 0.00 109 MET A CA 18
ATOM 28607 C C . MET A 1 34 ? 1.169 2.963 8.309 1.00 0.00 109 MET A C 18
ATOM 28608 O O . MET A 1 34 ? 2.303 3.403 8.124 1.00 0.00 109 MET A O 18
ATOM 28622 N N . THR A 1 35 ? 0.515 3.114 9.458 1.00 0.00 110 THR A N 18
ATOM 28623 C CA . THR A 1 35 ? 1.127 3.826 10.575 1.00 0.00 110 THR A CA 18
ATOM 28624 C C . THR A 1 35 ? 1.610 2.871 11.666 1.00 0.00 110 THR A C 18
ATOM 28625 O O . THR A 1 35 ? 2.377 3.274 12.539 1.00 0.00 110 THR A O 18
ATOM 28636 N N . ASN A 1 36 ? 1.137 1.621 11.640 1.00 0.00 111 ASN A N 18
ATOM 28637 C CA . ASN A 1 36 ? 1.527 0.648 12.665 1.00 0.00 111 ASN A CA 18
ATOM 28638 C C . ASN A 1 36 ? 2.464 -0.436 12.123 1.00 0.00 111 ASN A C 18
ATOM 28639 O O . ASN A 1 36 ? 3.487 -0.740 12.738 1.00 0.00 111 ASN A O 18
ATOM 28650 N N . LEU A 1 37 ? 2.104 -1.037 10.990 1.00 0.00 112 LEU A N 18
ATOM 28651 C CA . LEU A 1 37 ? 2.919 -2.108 10.410 1.00 0.00 112 LEU A CA 18
ATOM 28652 C C . LEU A 1 37 ? 3.918 -1.573 9.390 1.00 0.00 112 LEU A C 18
ATOM 28653 O O . LEU A 1 37 ? 3.584 -0.712 8.577 1.00 0.00 112 LEU A O 18
ATOM 28669 N N . GLY A 1 38 ? 5.137 -2.116 9.422 1.00 0.00 113 GLY A N 18
ATOM 28670 C CA . GLY A 1 38 ? 6.179 -1.715 8.481 1.00 0.00 113 GLY A CA 18
ATOM 28671 C C . GLY A 1 38 ? 6.446 -0.222 8.555 1.00 0.00 113 GLY A C 18
ATOM 28672 O O . GLY A 1 38 ? 5.518 0.570 8.411 1.00 0.00 113 GLY A O 18
ATOM 28676 N N . GLU A 1 39 ? 7.720 0.142 8.778 1.00 0.00 114 GLU A N 18
ATOM 28677 C CA . GLU A 1 39 ? 8.138 1.549 8.870 1.00 0.00 114 GLU A CA 18
ATOM 28678 C C . GLU A 1 39 ? 6.927 2.471 8.933 1.00 0.00 114 GLU A C 18
ATOM 28679 O O . GLU A 1 39 ? 6.327 2.805 7.914 1.00 0.00 114 GLU A O 18
ATOM 28691 N N . LYS A 1 40 ? 6.526 2.817 10.147 1.00 0.00 115 LYS A N 18
ATOM 28692 C CA . LYS A 1 40 ? 5.341 3.636 10.351 1.00 0.00 115 LYS A CA 18
ATOM 28693 C C . LYS A 1 40 ? 5.404 4.931 9.544 1.00 0.00 115 LYS A C 18
ATOM 28694 O O . LYS A 1 40 ? 6.433 5.605 9.501 1.00 0.00 115 LYS A O 18
ATOM 28713 N N . LEU A 1 41 ? 4.277 5.280 8.924 1.00 0.00 116 LEU A N 18
ATOM 28714 C CA . LEU A 1 41 ? 4.184 6.509 8.138 1.00 0.00 116 LEU A CA 18
ATOM 28715 C C . LEU A 1 41 ? 3.710 7.647 9.042 1.00 0.00 116 LEU A C 18
ATOM 28716 O O . LEU A 1 41 ? 3.089 7.401 10.075 1.00 0.00 116 LEU A O 18
ATOM 28732 N N . THR A 1 42 ? 3.989 8.889 8.654 1.00 0.00 117 THR A N 18
ATOM 28733 C CA . THR A 1 42 ? 3.562 10.034 9.451 1.00 0.00 117 THR A CA 18
ATOM 28734 C C . THR A 1 42 ? 2.203 10.529 8.971 1.00 0.00 117 THR A C 18
ATOM 28735 O O . THR A 1 42 ? 1.711 10.098 7.929 1.00 0.00 117 THR A O 18
ATOM 28746 N N . ASP A 1 43 ? 1.592 11.425 9.738 1.00 0.00 118 ASP A N 18
ATOM 28747 C CA . ASP A 1 43 ? 0.280 11.951 9.377 1.00 0.00 118 ASP A CA 18
ATOM 28748 C C . ASP A 1 43 ? 0.317 12.602 7.996 1.00 0.00 118 ASP A C 18
ATOM 28749 O O . ASP A 1 43 ? -0.594 12.415 7.190 1.00 0.00 118 ASP A O 18
ATOM 28758 N N . GLU A 1 44 ? 1.368 13.368 7.728 1.00 0.00 119 GLU A N 18
ATOM 28759 C CA . GLU A 1 44 ? 1.494 14.039 6.437 1.00 0.00 119 GLU A CA 18
ATOM 28760 C C . GLU A 1 44 ? 1.579 13.017 5.308 1.00 0.00 119 GLU A C 18
ATOM 28761 O O . GLU A 1 44 ? 0.954 13.184 4.260 1.00 0.00 119 GLU A O 18
ATOM 28773 N N . GLU A 1 45 ? 2.334 11.949 5.535 1.00 0.00 120 GLU A N 18
ATOM 28774 C CA . GLU A 1 45 ? 2.463 10.899 4.534 1.00 0.00 120 GLU A CA 18
ATOM 28775 C C . GLU A 1 45 ? 1.150 10.136 4.403 1.00 0.00 120 GLU A C 18
ATOM 28776 O O . GLU A 1 45 ? 0.721 9.808 3.298 1.00 0.00 120 GLU A O 18
ATOM 28788 N N . VAL A 1 46 ? 0.501 9.881 5.536 1.00 0.00 121 VAL A N 18
ATOM 28789 C CA . VAL A 1 46 ? -0.780 9.182 5.547 1.00 0.00 121 VAL A CA 18
ATOM 28790 C C . VAL A 1 46 ? -1.850 10.005 4.828 1.00 0.00 121 VAL A C 18
ATOM 28791 O O . VAL A 1 46 ? -2.617 9.482 4.030 1.00 0.00 121 VAL A O 18
ATOM 28804 N N . ASP A 1 47 ? -1.912 11.295 5.121 1.00 0.00 122 ASP A N 18
ATOM 28805 C CA . ASP A 1 47 ? -2.919 12.144 4.498 1.00 0.00 122 ASP A CA 18
ATOM 28806 C C . ASP A 1 47 ? -2.817 12.058 2.981 1.00 0.00 122 ASP A C 18
ATOM 28807 O O . ASP A 1 47 ? -3.828 11.941 2.288 1.00 0.00 122 ASP A O 18
ATOM 28816 N N . GLU A 1 48 ? -1.595 12.090 2.472 1.00 0.00 123 GLU A N 18
ATOM 28817 C CA . GLU A 1 48 ? -1.380 11.985 1.037 1.00 0.00 123 GLU A CA 18
ATOM 28818 C C . GLU A 1 48 ? -1.896 10.634 0.550 1.00 0.00 123 GLU A C 18
ATOM 28819 O O . GLU A 1 48 ? -2.481 10.526 -0.529 1.00 0.00 123 GLU A O 18
ATOM 28831 N N . MET A 1 49 ? -1.679 9.610 1.368 1.00 0.00 124 MET A N 18
ATOM 28832 C CA . MET A 1 49 ? -2.121 8.256 1.051 1.00 0.00 124 MET A CA 18
ATOM 28833 C C . MET A 1 49 ? -3.648 8.155 1.094 1.00 0.00 124 MET A C 18
ATOM 28834 O O . MET A 1 49 ? -4.256 7.469 0.273 1.00 0.00 124 MET A O 18
ATOM 28848 N N . ILE A 1 50 ? -4.258 8.834 2.068 1.00 0.00 125 ILE A N 18
ATOM 28849 C CA . ILE A 1 50 ? -5.713 8.804 2.222 1.00 0.00 125 ILE A CA 18
ATOM 28850 C C . ILE A 1 50 ? -6.405 9.424 1.010 1.00 0.00 125 ILE A C 18
ATOM 28851 O O . ILE A 1 50 ? -7.456 8.951 0.578 1.00 0.00 125 ILE A O 18
ATOM 28867 N N . ARG A 1 51 ? -5.813 10.479 0.465 1.00 0.00 126 ARG A N 18
ATOM 28868 C CA . ARG A 1 51 ? -6.390 11.146 -0.699 1.00 0.00 126 ARG A CA 18
ATOM 28869 C C . ARG A 1 51 ? -6.363 10.224 -1.913 1.00 0.00 126 ARG A C 18
ATOM 28870 O O . ARG A 1 51 ? -7.191 10.343 -2.817 1.00 0.00 126 ARG A O 18
ATOM 28891 N N . GLU A 1 52 ? -5.405 9.306 -1.924 1.00 0.00 127 GLU A N 18
ATOM 28892 C CA . GLU A 1 52 ? -5.271 8.363 -3.029 1.00 0.00 127 GLU A CA 18
ATOM 28893 C C . GLU A 1 52 ? -5.956 7.034 -2.708 1.00 0.00 127 GLU A C 18
ATOM 28894 O O . GLU A 1 52 ? -6.031 6.145 -3.555 1.00 0.00 127 GLU A O 18
ATOM 28906 N N . ALA A 1 53 ? -6.435 6.897 -1.476 1.00 0.00 128 ALA A N 18
ATOM 28907 C CA . ALA A 1 53 ? -7.091 5.661 -1.054 1.00 0.00 128 ALA A CA 18
ATOM 28908 C C . ALA A 1 53 ? -8.575 5.660 -1.436 1.00 0.00 128 ALA A C 18
ATOM 28909 O O . ALA A 1 53 ? -8.968 4.959 -2.365 1.00 0.00 128 ALA A O 18
ATOM 28916 N N . ASP A 1 54 ? -9.388 6.451 -0.724 1.00 0.00 129 ASP A N 18
ATOM 28917 C CA . ASP A 1 54 ? -10.829 6.536 -1.010 1.00 0.00 129 ASP A CA 18
ATOM 28918 C C . ASP A 1 54 ? -11.591 7.129 0.179 1.00 0.00 129 ASP A C 18
ATOM 28919 O O . ASP A 1 54 ? -11.673 8.347 0.331 1.00 0.00 129 ASP A O 18
ATOM 28928 N N . ILE A 1 55 ? -12.161 6.257 1.005 1.00 0.00 130 ILE A N 18
ATOM 28929 C CA . ILE A 1 55 ? -12.936 6.670 2.165 1.00 0.00 130 ILE A CA 18
ATOM 28930 C C . ILE A 1 55 ? -14.135 7.514 1.753 1.00 0.00 130 ILE A C 18
ATOM 28931 O O . ILE A 1 55 ? -15.055 7.025 1.099 1.00 0.00 130 ILE A O 18
ATOM 28947 N N . ASP A 1 56 ? -14.129 8.774 2.172 1.00 0.00 131 ASP A N 18
ATOM 28948 C CA . ASP A 1 56 ? -15.230 9.681 1.878 1.00 0.00 131 ASP A CA 18
ATOM 28949 C C . ASP A 1 56 ? -16.433 9.327 2.750 1.00 0.00 131 ASP A C 18
ATOM 28950 O O . ASP A 1 56 ? -17.281 10.173 3.031 1.00 0.00 131 ASP A O 18
ATOM 28959 N N . GLY A 1 57 ? -16.492 8.067 3.178 1.00 0.00 132 GLY A N 18
ATOM 28960 C CA . GLY A 1 57 ? -17.587 7.607 4.022 1.00 0.00 132 GLY A CA 18
ATOM 28961 C C . GLY A 1 57 ? -17.549 6.093 4.211 1.00 0.00 132 GLY A C 18
ATOM 28962 O O . GLY A 1 57 ? -17.356 5.601 5.323 1.00 0.00 132 GLY A O 18
ATOM 28966 N N . ASP A 1 58 ? -17.776 5.361 3.125 1.00 0.00 133 ASP A N 18
ATOM 28967 C CA . ASP A 1 58 ? -17.811 3.901 3.184 1.00 0.00 133 ASP A CA 18
ATOM 28968 C C . ASP A 1 58 ? -16.584 3.325 3.892 1.00 0.00 133 ASP A C 18
ATOM 28969 O O . ASP A 1 58 ? -16.668 2.271 4.522 1.00 0.00 133 ASP A O 18
ATOM 28978 N N . GLY A 1 59 ? -15.460 4.026 3.821 1.00 0.00 134 GLY A N 18
ATOM 28979 C CA . GLY A 1 59 ? -14.248 3.573 4.502 1.00 0.00 134 GLY A CA 18
ATOM 28980 C C . GLY A 1 59 ? -13.600 2.349 3.848 1.00 0.00 134 GLY A C 18
ATOM 28981 O O . GLY A 1 59 ? -12.965 1.549 4.537 1.00 0.00 134 GLY A O 18
ATOM 28985 N N . GLN A 1 60 ? -13.727 2.218 2.528 1.00 0.00 135 GLN A N 18
ATOM 28986 C CA . GLN A 1 60 ? -13.105 1.094 1.816 1.00 0.00 135 GLN A CA 18
ATOM 28987 C C . GLN A 1 60 ? -12.110 1.623 0.796 1.00 0.00 135 GLN A C 18
ATOM 28988 O O . GLN A 1 60 ? -12.278 2.725 0.273 1.00 0.00 135 GLN A O 18
ATOM 29002 N N . VAL A 1 61 ? -11.068 0.844 0.524 1.00 0.00 136 VAL A N 18
ATOM 29003 C CA . VAL A 1 61 ? -10.042 1.254 -0.425 1.00 0.00 136 VAL A CA 18
ATOM 29004 C C . VAL A 1 61 ? -9.722 0.155 -1.426 1.00 0.00 136 VAL A C 18
ATOM 29005 O O . VAL A 1 61 ? -9.540 -1.006 -1.060 1.00 0.00 136 VAL A O 18
ATOM 29018 N N . ASN A 1 62 ? -9.628 0.542 -2.692 1.00 0.00 137 ASN A N 18
ATOM 29019 C CA . ASN A 1 62 ? -9.295 -0.402 -3.746 1.00 0.00 137 ASN A CA 18
ATOM 29020 C C . ASN A 1 62 ? -7.794 -0.356 -4.015 1.00 0.00 137 ASN A C 18
ATOM 29021 O O . ASN A 1 62 ? -7.282 0.638 -4.531 1.00 0.00 137 ASN A O 18
ATOM 29032 N N . TYR A 1 63 ? -7.087 -1.417 -3.648 1.00 0.00 138 TYR A N 18
ATOM 29033 C CA . TYR A 1 63 ? -5.642 -1.451 -3.845 1.00 0.00 138 TYR A CA 18
ATOM 29034 C C . TYR A 1 63 ? -5.273 -1.306 -5.316 1.00 0.00 138 TYR A C 18
ATOM 29035 O O . TYR A 1 63 ? -4.104 -1.113 -5.644 1.00 0.00 138 TYR A O 18
ATOM 29053 N N . GLU A 1 64 ? -6.254 -1.404 -6.205 1.00 0.00 139 GLU A N 18
ATOM 29054 C CA . GLU A 1 64 ? -5.955 -1.286 -7.626 1.00 0.00 139 GLU A CA 18
ATOM 29055 C C . GLU A 1 64 ? -5.327 0.075 -7.915 1.00 0.00 139 GLU A C 18
ATOM 29056 O O . GLU A 1 64 ? -4.290 0.158 -8.574 1.00 0.00 139 GLU A O 18
ATOM 29068 N N . GLU A 1 65 ? -5.961 1.141 -7.434 1.00 0.00 140 GLU A N 18
ATOM 29069 C CA . GLU A 1 65 ? -5.448 2.489 -7.669 1.00 0.00 140 GLU A CA 18
ATOM 29070 C C . GLU A 1 65 ? -4.043 2.637 -7.095 1.00 0.00 140 GLU A C 18
ATOM 29071 O O . GLU A 1 65 ? -3.166 3.221 -7.730 1.00 0.00 140 GLU A O 18
ATOM 29083 N N . PHE A 1 66 ? -3.826 2.090 -5.905 1.00 0.00 141 PHE A N 18
ATOM 29084 C CA . PHE A 1 66 ? -2.507 2.164 -5.291 1.00 0.00 141 PHE A CA 18
ATOM 29085 C C . PHE A 1 66 ? -1.487 1.440 -6.164 1.00 0.00 141 PHE A C 18
ATOM 29086 O O . PHE A 1 66 ? -0.381 1.923 -6.370 1.00 0.00 141 PHE A O 18
ATOM 29103 N N . VAL A 1 67 ? -1.870 0.291 -6.698 1.00 0.00 142 VAL A N 18
ATOM 29104 C CA . VAL A 1 67 ? -0.968 -0.454 -7.564 1.00 0.00 142 VAL A CA 18
ATOM 29105 C C . VAL A 1 67 ? -0.655 0.355 -8.814 1.00 0.00 142 VAL A C 18
ATOM 29106 O O . VAL A 1 67 ? 0.488 0.389 -9.269 1.00 0.00 142 VAL A O 18
ATOM 29119 N N . GLN A 1 68 ? -1.669 1.020 -9.361 1.00 0.00 143 GLN A N 18
ATOM 29120 C CA . GLN A 1 68 ? -1.461 1.834 -10.548 1.00 0.00 143 GLN A CA 18
ATOM 29121 C C . GLN A 1 68 ? -0.451 2.929 -10.232 1.00 0.00 143 GLN A C 18
ATOM 29122 O O . GLN A 1 68 ? 0.426 3.231 -11.039 1.00 0.00 143 GLN A O 18
ATOM 29136 N N . MET A 1 69 ? -0.577 3.511 -9.042 1.00 0.00 144 MET A N 18
ATOM 29137 C CA . MET A 1 69 ? 0.338 4.564 -8.619 1.00 0.00 144 MET A CA 18
ATOM 29138 C C . MET A 1 69 ? 1.761 4.017 -8.583 1.00 0.00 144 MET A C 18
ATOM 29139 O O . MET A 1 69 ? 2.697 4.655 -9.066 1.00 0.00 144 MET A O 18
ATOM 29153 N N . MET A 1 70 ? 1.914 2.829 -8.002 1.00 0.00 145 MET A N 18
ATOM 29154 C CA . MET A 1 70 ? 3.223 2.196 -7.899 1.00 0.00 145 MET A CA 18
ATOM 29155 C C . MET A 1 70 ? 3.683 1.649 -9.248 1.00 0.00 145 MET A C 18
ATOM 29156 O O . MET A 1 70 ? 4.858 1.323 -9.417 1.00 0.00 145 MET A O 18
ATOM 29170 N N . THR A 1 71 ? 2.761 1.559 -10.203 1.00 0.00 146 THR A N 18
ATOM 29171 C CA . THR A 1 71 ? 3.095 1.059 -11.534 1.00 0.00 146 THR A CA 18
ATOM 29172 C C . THR A 1 71 ? 2.797 2.120 -12.586 1.00 0.00 146 THR A C 18
ATOM 29173 O O . THR A 1 71 ? 2.729 1.822 -13.779 1.00 0.00 146 THR A O 18
ATOM 29184 N N . ALA A 1 72 ? 2.635 3.362 -12.136 1.00 0.00 147 ALA A N 18
ATOM 29185 C CA . ALA A 1 72 ? 2.362 4.469 -13.045 1.00 0.00 147 ALA A CA 18
ATOM 29186 C C . ALA A 1 72 ? 3.586 5.369 -13.146 1.00 0.00 147 ALA A C 18
ATOM 29187 O O . ALA A 1 72 ? 3.595 6.482 -12.622 1.00 0.00 147 ALA A O 18
ATOM 29194 N N . LYS A 1 73 ? 4.619 4.874 -13.818 1.00 0.00 148 LYS A N 18
ATOM 29195 C CA . LYS A 1 73 ? 5.852 5.636 -13.978 1.00 0.00 148 LYS A CA 18
ATOM 29196 C C . LYS A 1 73 ? 6.871 4.837 -14.783 1.00 0.00 148 LYS A C 18
ATOM 29197 O O . LYS A 1 73 ? 7.364 3.849 -14.263 1.00 0.00 148 LYS A O 18
ATOM 29217 N N . PHE B 2 30 ? -8.833 -4.517 12.036 1.00 0.00 30 PHE B N 18
ATOM 29218 C CA . PHE B 2 30 ? -7.779 -5.104 11.160 1.00 0.00 30 PHE B CA 18
ATOM 29219 C C . PHE B 2 30 ? -7.698 -6.608 11.412 1.00 0.00 30 PHE B C 18
ATOM 29220 O O . PHE B 2 30 ? -6.950 -7.067 12.276 1.00 0.00 30 PHE B O 18
ATOM 29237 N N . ASP B 2 31 ? -8.480 -7.373 10.658 1.00 0.00 31 ASP B N 18
ATOM 29238 C CA . ASP B 2 31 ? -8.492 -8.823 10.814 1.00 0.00 31 ASP B CA 18
ATOM 29239 C C . ASP B 2 31 ? -7.423 -9.472 9.939 1.00 0.00 31 ASP B C 18
ATOM 29240 O O . ASP B 2 31 ? -7.739 -10.106 8.930 1.00 0.00 31 ASP B O 18
ATOM 29249 N N . ILE B 2 32 ? -6.162 -9.319 10.331 1.00 0.00 32 ILE B N 18
ATOM 29250 C CA . ILE B 2 32 ? -5.061 -9.905 9.572 1.00 0.00 32 ILE B CA 18
ATOM 29251 C C . ILE B 2 32 ? -4.067 -10.557 10.522 1.00 0.00 32 ILE B C 18
ATOM 29252 O O . ILE B 2 32 ? -4.057 -10.265 11.718 1.00 0.00 32 ILE B O 18
ATOM 29268 N N . ASP B 2 33 ? -3.220 -11.426 9.987 1.00 0.00 33 ASP B N 18
ATOM 29269 C CA . ASP B 2 33 ? -2.222 -12.085 10.813 1.00 0.00 33 ASP B CA 18
ATOM 29270 C C . ASP B 2 33 ? -1.056 -11.135 11.048 1.00 0.00 33 ASP B C 18
ATOM 29271 O O . ASP B 2 33 ? -0.045 -11.187 10.349 1.00 0.00 33 ASP B O 18
ATOM 29280 N N . MET B 2 34 ? -1.220 -10.250 12.027 1.00 0.00 34 MET B N 18
ATOM 29281 C CA . MET B 2 34 ? -0.191 -9.268 12.339 1.00 0.00 34 MET B CA 18
ATOM 29282 C C . MET B 2 34 ? 1.017 -9.936 12.988 1.00 0.00 34 MET B C 18
ATOM 29283 O O . MET B 2 34 ? 2.100 -9.354 13.054 1.00 0.00 34 MET B O 18
ATOM 29297 N N . ASP B 2 35 ? 0.820 -11.155 13.481 1.00 0.00 35 ASP B N 18
ATOM 29298 C CA . ASP B 2 35 ? 1.897 -11.885 14.140 1.00 0.00 35 ASP B CA 18
ATOM 29299 C C . ASP B 2 35 ? 2.794 -12.599 13.129 1.00 0.00 35 ASP B C 18
ATOM 29300 O O . ASP B 2 35 ? 3.731 -13.298 13.514 1.00 0.00 35 ASP B O 18
ATOM 29309 N N . ALA B 2 36 ? 2.507 -12.422 11.841 1.00 0.00 36 ALA B N 18
ATOM 29310 C CA . ALA B 2 36 ? 3.310 -13.063 10.801 1.00 0.00 36 ALA B CA 18
ATOM 29311 C C . ALA B 2 36 ? 4.284 -12.056 10.180 1.00 0.00 36 ALA B C 18
ATOM 29312 O O . ALA B 2 36 ? 3.977 -10.866 10.099 1.00 0.00 36 ALA B O 18
ATOM 29319 N N . PRO B 2 37 ? 5.444 -12.497 9.743 1.00 0.00 37 PRO B N 18
ATOM 29320 C CA . PRO B 2 37 ? 6.460 -11.597 9.123 1.00 0.00 37 PRO B CA 18
ATOM 29321 C C . PRO B 2 37 ? 6.018 -11.062 7.764 1.00 0.00 37 PRO B C 18
ATOM 29322 O O . PRO B 2 37 ? 6.433 -9.980 7.347 1.00 0.00 37 PRO B O 18
ATOM 29333 N N . GLU B 2 38 ? 5.180 -11.829 7.076 1.00 0.00 38 GLU B N 18
ATOM 29334 C CA . GLU B 2 38 ? 4.693 -11.425 5.763 1.00 0.00 38 GLU B CA 18
ATOM 29335 C C . GLU B 2 38 ? 3.869 -10.144 5.860 1.00 0.00 38 GLU B C 18
ATOM 29336 O O . GLU B 2 38 ? 3.973 -9.264 5.006 1.00 0.00 38 GLU B O 18
ATOM 29348 N N . THR B 2 39 ? 3.040 -10.051 6.898 1.00 0.00 39 THR B N 18
ATOM 29349 C CA . THR B 2 39 ? 2.196 -8.874 7.081 1.00 0.00 39 THR B CA 18
ATOM 29350 C C . THR B 2 39 ? 3.039 -7.617 7.280 1.00 0.00 39 THR B C 18
ATOM 29351 O O . THR B 2 39 ? 2.821 -6.606 6.614 1.00 0.00 39 THR B O 18
ATOM 29362 N N . GLU B 2 40 ? 4.011 -7.688 8.185 1.00 0.00 40 GLU B N 18
ATOM 29363 C CA . GLU B 2 40 ? 4.881 -6.545 8.437 1.00 0.00 40 GLU B CA 18
ATOM 29364 C C . GLU B 2 40 ? 5.735 -6.268 7.207 1.00 0.00 40 GLU B C 18
ATOM 29365 O O . GLU B 2 40 ? 5.913 -5.121 6.798 1.00 0.00 40 GLU B O 18
ATOM 29377 N N . ARG B 2 41 ? 6.249 -7.341 6.623 1.00 0.00 41 ARG B N 18
ATOM 29378 C CA . ARG B 2 41 ? 7.083 -7.245 5.433 1.00 0.00 41 ARG B CA 18
ATOM 29379 C C . ARG B 2 41 ? 6.299 -6.627 4.279 1.00 0.00 41 ARG B C 18
ATOM 29380 O O . ARG B 2 41 ? 6.804 -5.761 3.565 1.00 0.00 41 ARG B O 18
ATOM 29401 N N . ALA B 2 42 ? 5.063 -7.082 4.101 1.00 0.00 42 ALA B N 18
ATOM 29402 C CA . ALA B 2 42 ? 4.220 -6.568 3.027 1.00 0.00 42 ALA B CA 18
ATOM 29403 C C . ALA B 2 42 ? 3.991 -5.072 3.201 1.00 0.00 42 ALA B C 18
ATOM 29404 O O . ALA B 2 42 ? 4.002 -4.316 2.229 1.00 0.00 42 ALA B O 18
ATOM 29411 N N . ALA B 2 43 ? 3.788 -4.650 4.445 1.00 0.00 43 ALA B N 18
ATOM 29412 C CA . ALA B 2 43 ? 3.563 -3.238 4.728 1.00 0.00 43 ALA B CA 18
ATOM 29413 C C . ALA B 2 43 ? 4.777 -2.414 4.307 1.00 0.00 43 ALA B C 18
ATOM 29414 O O . ALA B 2 43 ? 4.640 -1.335 3.735 1.00 0.00 43 ALA B O 18
ATOM 29421 N N . VAL B 2 44 ? 5.964 -2.936 4.595 1.00 0.00 44 VAL B N 18
ATOM 29422 C CA . VAL B 2 44 ? 7.203 -2.245 4.247 1.00 0.00 44 VAL B CA 18
ATOM 29423 C C . VAL B 2 44 ? 7.347 -2.091 2.733 1.00 0.00 44 VAL B C 18
ATOM 29424 O O . VAL B 2 44 ? 7.741 -1.032 2.249 1.00 0.00 44 VAL B O 18
ATOM 29437 N N . ALA B 2 45 ? 7.048 -3.156 1.991 1.00 0.00 45 ALA B N 18
ATOM 29438 C CA . ALA B 2 45 ? 7.175 -3.111 0.534 1.00 0.00 45 ALA B CA 18
ATOM 29439 C C . ALA B 2 45 ? 6.269 -2.041 -0.065 1.00 0.00 45 ALA B C 18
ATOM 29440 O O . ALA B 2 45 ? 6.703 -1.254 -0.906 1.00 0.00 45 ALA B O 18
ATOM 29447 N N . ILE B 2 46 ? 5.018 -2.001 0.377 1.00 0.00 46 ILE B N 18
ATOM 29448 C CA . ILE B 2 46 ? 4.083 -1.002 -0.126 1.00 0.00 46 ILE B CA 18
ATOM 29449 C C . ILE B 2 46 ? 4.546 0.394 0.269 1.00 0.00 46 ILE B C 18
ATOM 29450 O O . ILE B 2 46 ? 4.563 1.314 -0.548 1.00 0.00 46 ILE B O 18
ATOM 29466 N N . GLN B 2 47 ? 4.921 0.533 1.534 1.00 0.00 47 GLN B N 18
ATOM 29467 C CA . GLN B 2 47 ? 5.390 1.810 2.057 1.00 0.00 47 GLN B CA 18
ATOM 29468 C C . GLN B 2 47 ? 6.688 2.246 1.388 1.00 0.00 47 GLN B C 18
ATOM 29469 O O . GLN B 2 47 ? 6.870 3.422 1.078 1.00 0.00 47 GLN B O 18
ATOM 29483 N N . SER B 2 48 ? 7.594 1.297 1.180 1.00 0.00 48 SER B N 18
ATOM 29484 C CA . SER B 2 48 ? 8.873 1.611 0.559 1.00 0.00 48 SER B CA 18
ATOM 29485 C C . SER B 2 48 ? 8.660 2.145 -0.848 1.00 0.00 48 SER B C 18
ATOM 29486 O O . SER B 2 48 ? 9.280 3.131 -1.249 1.00 0.00 48 SER B O 18
ATOM 29494 N N . GLN B 2 49 ? 7.772 1.498 -1.592 1.00 0.00 49 GLN B N 18
ATOM 29495 C CA . GLN B 2 49 ? 7.479 1.931 -2.948 1.00 0.00 49 GLN B CA 18
ATOM 29496 C C . GLN B 2 49 ? 6.776 3.286 -2.913 1.00 0.00 49 GLN B C 18
ATOM 29497 O O . GLN B 2 49 ? 7.017 4.149 -3.758 1.00 0.00 49 GLN B O 18
ATOM 29511 N N . PHE B 2 50 ? 5.898 3.456 -1.924 1.00 0.00 50 PHE B N 18
ATOM 29512 C CA . PHE B 2 50 ? 5.149 4.700 -1.773 1.00 0.00 50 PHE B CA 18
ATOM 29513 C C . PHE B 2 50 ? 6.087 5.888 -1.597 1.00 0.00 50 PHE B C 18
ATOM 29514 O O . PHE B 2 50 ? 5.929 6.916 -2.255 1.00 0.00 50 PHE B O 18
ATOM 29531 N N . ARG B 2 51 ? 7.061 5.750 -0.707 1.00 0.00 51 ARG B N 18
ATOM 29532 C CA . ARG B 2 51 ? 8.006 6.833 -0.467 1.00 0.00 51 ARG B CA 18
ATOM 29533 C C . ARG B 2 51 ? 8.750 7.184 -1.754 1.00 0.00 51 ARG B C 18
ATOM 29534 O O . ARG B 2 51 ? 8.894 8.357 -2.097 1.00 0.00 51 ARG B O 18
ATOM 29555 N N . LYS B 2 52 ? 9.207 6.160 -2.467 1.00 0.00 52 LYS B N 18
ATOM 29556 C CA . LYS B 2 52 ? 9.921 6.372 -3.722 1.00 0.00 52 LYS B CA 18
ATOM 29557 C C . LYS B 2 52 ? 9.007 7.064 -4.730 1.00 0.00 52 LYS B C 18
ATOM 29558 O O . LYS B 2 52 ? 9.433 7.953 -5.468 1.00 0.00 52 LYS B O 18
ATOM 29577 N N . PHE B 2 53 ? 7.749 6.641 -4.749 1.00 0.00 53 PHE B N 18
ATOM 29578 C CA . PHE B 2 53 ? 6.760 7.207 -5.662 1.00 0.00 53 PHE B CA 18
ATOM 29579 C C . PHE B 2 53 ? 6.616 8.709 -5.434 1.00 0.00 53 PHE B C 18
ATOM 29580 O O . PHE B 2 53 ? 6.548 9.486 -6.385 1.00 0.00 53 PHE B O 18
ATOM 29597 N N . GLN B 2 54 ? 6.554 9.109 -4.167 1.00 0.00 54 GLN B N 18
ATOM 29598 C CA . GLN B 2 54 ? 6.397 10.520 -3.829 1.00 0.00 54 GLN B CA 18
ATOM 29599 C C . GLN B 2 54 ? 7.559 11.342 -4.379 1.00 0.00 54 GLN B C 18
ATOM 29600 O O . GLN B 2 54 ? 7.362 12.449 -4.880 1.00 0.00 54 GLN B O 18
ATOM 29614 N N . LYS B 2 55 ? 8.770 10.800 -4.291 1.00 0.00 55 LYS B N 18
ATOM 29615 C CA . LYS B 2 55 ? 9.943 11.507 -4.793 1.00 0.00 55 LYS B CA 18
ATOM 29616 C C . LYS B 2 55 ? 9.830 11.738 -6.297 1.00 0.00 55 LYS B C 18
ATOM 29617 O O . LYS B 2 55 ? 10.194 12.800 -6.799 1.00 0.00 55 LYS B O 18
ATOM 29636 N N . LYS B 2 56 ? 9.322 10.738 -7.010 1.00 0.00 56 LYS B N 18
ATOM 29637 C CA . LYS B 2 56 ? 9.166 10.850 -8.456 1.00 0.00 56 LYS B CA 18
ATOM 29638 C C . LYS B 2 56 ? 8.196 11.976 -8.803 1.00 0.00 56 LYS B C 18
ATOM 29639 O O . LYS B 2 56 ? 8.409 12.716 -9.764 1.00 0.00 56 LYS B O 18
ATOM 29658 N N . LYS B 2 57 ? 7.133 12.099 -8.017 1.00 0.00 57 LYS B N 18
ATOM 29659 C CA . LYS B 2 57 ? 6.137 13.139 -8.252 1.00 0.00 57 LYS B CA 18
ATOM 29660 C C . LYS B 2 57 ? 6.783 14.518 -8.148 1.00 0.00 57 LYS B C 18
ATOM 29661 O O . LYS B 2 57 ? 6.519 15.399 -8.965 1.00 0.00 57 LYS B O 18
ATOM 29680 N N . ALA B 2 58 ? 7.631 14.695 -7.139 1.00 0.00 58 ALA B N 18
ATOM 29681 C CA . ALA B 2 58 ? 8.311 15.971 -6.942 1.00 0.00 58 ALA B CA 18
ATOM 29682 C C . ALA B 2 58 ? 9.184 16.301 -8.149 1.00 0.00 58 ALA B C 18
ATOM 29683 O O . ALA B 2 58 ? 9.252 17.452 -8.581 1.00 0.00 58 ALA B O 18
ATOM 29690 N N . GLY B 2 59 ? 9.847 15.284 -8.687 1.00 0.00 59 GLY B N 18
ATOM 29691 C CA . GLY B 2 59 ? 10.714 15.475 -9.845 1.00 0.00 59 GLY B CA 18
ATOM 29692 C C . GLY B 2 59 ? 12.159 15.705 -9.417 1.00 0.00 59 GLY B C 18
ATOM 29693 O O . GLY B 2 59 ? 13.055 14.955 -9.798 1.00 0.00 59 GLY B O 18
ATOM 29697 N N . SER B 2 60 ? 12.377 16.748 -8.622 1.00 0.00 60 SER B N 18
ATOM 29698 C CA . SER B 2 60 ? 13.720 17.065 -8.150 1.00 0.00 60 SER B CA 18
ATOM 29699 C C . SER B 2 60 ? 14.697 17.129 -9.320 1.00 0.00 60 SER B C 18
ATOM 29700 O O . SER B 2 60 ? 14.335 16.837 -10.459 1.00 0.00 60 SER B O 18
ATOM 29708 N N . GLN B 2 61 ? 15.936 17.511 -9.030 1.00 0.00 61 GLN B N 18
ATOM 29709 C CA . GLN B 2 61 ? 16.957 17.608 -10.069 1.00 0.00 61 GLN B CA 18
ATOM 29710 C C . GLN B 2 61 ? 17.568 16.238 -10.346 1.00 0.00 61 GLN B C 18
ATOM 29711 O O . GLN B 2 61 ? 17.712 15.417 -9.439 1.00 0.00 61 GLN B O 18
ATOM 29725 N N . SER B 2 62 ? 17.924 15.997 -11.603 1.00 0.00 62 SER B N 18
ATOM 29726 C CA . SER B 2 62 ? 18.519 14.722 -11.987 1.00 0.00 62 SER B CA 18
ATOM 29727 C C . SER B 2 62 ? 20.025 14.738 -11.744 1.00 0.00 62 SER B C 18
ATOM 29728 O O . SER B 2 62 ? 20.431 15.213 -10.696 1.00 0.00 62 SER B O 18
ATOM 29737 N N . MET A 1 1 ? 10.498 -17.605 -14.278 1.00 0.00 76 MET A N 19
ATOM 29738 C CA . MET A 1 1 ? 9.930 -16.244 -14.490 1.00 0.00 76 MET A CA 19
ATOM 29739 C C . MET A 1 1 ? 8.957 -16.277 -15.664 1.00 0.00 76 MET A C 19
ATOM 29740 O O . MET A 1 1 ? 9.022 -15.436 -16.560 1.00 0.00 76 MET A O 19
ATOM 29756 N N . LYS A 1 2 ? 8.056 -17.254 -15.651 1.00 0.00 77 LYS A N 19
ATOM 29757 C CA . LYS A 1 2 ? 7.072 -17.387 -16.720 1.00 0.00 77 LYS A CA 19
ATOM 29758 C C . LYS A 1 2 ? 6.170 -16.158 -16.774 1.00 0.00 77 LYS A C 19
ATOM 29759 O O . LYS A 1 2 ? 5.827 -15.676 -17.853 1.00 0.00 77 LYS A O 19
ATOM 29778 N N . ASP A 1 3 ? 5.800 -15.650 -15.603 1.00 0.00 78 ASP A N 19
ATOM 29779 C CA . ASP A 1 3 ? 4.948 -14.469 -15.535 1.00 0.00 78 ASP A CA 19
ATOM 29780 C C . ASP A 1 3 ? 5.802 -13.215 -15.380 1.00 0.00 78 ASP A C 19
ATOM 29781 O O . ASP A 1 3 ? 5.509 -12.175 -15.967 1.00 0.00 78 ASP A O 19
ATOM 29790 N N . THR A 1 4 ? 6.859 -13.329 -14.581 1.00 0.00 79 THR A N 19
ATOM 29791 C CA . THR A 1 4 ? 7.757 -12.204 -14.344 1.00 0.00 79 THR A CA 19
ATOM 29792 C C . THR A 1 4 ? 7.015 -11.060 -13.659 1.00 0.00 79 THR A C 19
ATOM 29793 O O . THR A 1 4 ? 7.275 -10.761 -12.495 1.00 0.00 79 THR A O 19
ATOM 29804 N N . ASP A 1 5 ? 6.113 -10.420 -14.414 1.00 0.00 80 ASP A N 19
ATOM 29805 C CA . ASP A 1 5 ? 5.326 -9.282 -13.922 1.00 0.00 80 ASP A CA 19
ATOM 29806 C C . ASP A 1 5 ? 5.295 -9.225 -12.396 1.00 0.00 80 ASP A C 19
ATOM 29807 O O . ASP A 1 5 ? 4.730 -10.097 -11.736 1.00 0.00 80 ASP A O 19
ATOM 29816 N N . SER A 1 6 ? 5.913 -8.182 -11.855 1.00 0.00 81 SER A N 19
ATOM 29817 C CA . SER A 1 6 ? 5.977 -7.980 -10.412 1.00 0.00 81 SER A CA 19
ATOM 29818 C C . SER A 1 6 ? 4.688 -7.361 -9.897 1.00 0.00 81 SER A C 19
ATOM 29819 O O . SER A 1 6 ? 4.499 -7.213 -8.690 1.00 0.00 81 SER A O 19
ATOM 29827 N N . GLU A 1 7 ? 3.799 -7.005 -10.812 1.00 0.00 82 GLU A N 19
ATOM 29828 C CA . GLU A 1 7 ? 2.534 -6.410 -10.420 1.00 0.00 82 GLU A CA 19
ATOM 29829 C C . GLU A 1 7 ? 1.810 -7.351 -9.476 1.00 0.00 82 GLU A C 19
ATOM 29830 O O . GLU A 1 7 ? 1.192 -6.925 -8.501 1.00 0.00 82 GLU A O 19
ATOM 29842 N N . GLU A 1 8 ? 1.907 -8.636 -9.770 1.00 0.00 83 GLU A N 19
ATOM 29843 C CA . GLU A 1 8 ? 1.276 -9.652 -8.943 1.00 0.00 83 GLU A CA 19
ATOM 29844 C C . GLU A 1 8 ? 1.948 -9.727 -7.570 1.00 0.00 83 GLU A C 19
ATOM 29845 O O . GLU A 1 8 ? 1.287 -9.974 -6.561 1.00 0.00 83 GLU A O 19
ATOM 29857 N N . GLU A 1 9 ? 3.267 -9.517 -7.536 1.00 0.00 84 GLU A N 19
ATOM 29858 C CA . GLU A 1 9 ? 4.006 -9.572 -6.275 1.00 0.00 84 GLU A CA 19
ATOM 29859 C C . GLU A 1 9 ? 3.544 -8.469 -5.328 1.00 0.00 84 GLU A C 19
ATOM 29860 O O . GLU A 1 9 ? 3.307 -8.710 -4.144 1.00 0.00 84 GLU A O 19
ATOM 29872 N N . ILE A 1 10 ? 3.394 -7.263 -5.866 1.00 0.00 85 ILE A N 19
ATOM 29873 C CA . ILE A 1 10 ? 2.933 -6.130 -5.072 1.00 0.00 85 ILE A CA 19
ATOM 29874 C C . ILE A 1 10 ? 1.479 -6.340 -4.672 1.00 0.00 85 ILE A C 19
ATOM 29875 O O . ILE A 1 10 ? 1.072 -6.024 -3.556 1.00 0.00 85 ILE A O 19
ATOM 29891 N N . ARG A 1 11 ? 0.710 -6.891 -5.604 1.00 0.00 86 ARG A N 19
ATOM 29892 C CA . ARG A 1 11 ? -0.703 -7.170 -5.385 1.00 0.00 86 ARG A CA 19
ATOM 29893 C C . ARG A 1 11 ? -0.883 -8.141 -4.220 1.00 0.00 86 ARG A C 19
ATOM 29894 O O . ARG A 1 11 ? -1.815 -8.012 -3.426 1.00 0.00 86 ARG A O 19
ATOM 29915 N N . GLU A 1 12 ? 0.016 -9.114 -4.135 1.00 0.00 87 GLU A N 19
ATOM 29916 C CA . GLU A 1 12 ? -0.044 -10.115 -3.073 1.00 0.00 87 GLU A CA 19
ATOM 29917 C C . GLU A 1 12 ? -0.002 -9.431 -1.709 1.00 0.00 87 GLU A C 19
ATOM 29918 O O . GLU A 1 12 ? -0.691 -9.836 -0.773 1.00 0.00 87 GLU A O 19
ATOM 29930 N N . ALA A 1 13 ? 0.804 -8.387 -1.609 1.00 0.00 88 ALA A N 19
ATOM 29931 C CA . ALA A 1 13 ? 0.924 -7.641 -0.364 1.00 0.00 88 ALA A CA 19
ATOM 29932 C C . ALA A 1 13 ? -0.424 -7.061 0.043 1.00 0.00 88 ALA A C 19
ATOM 29933 O O . ALA A 1 13 ? -0.743 -6.997 1.230 1.00 0.00 88 ALA A O 19
ATOM 29940 N N . PHE A 1 14 ? -1.230 -6.670 -0.940 1.00 0.00 89 PHE A N 19
ATOM 29941 C CA . PHE A 1 14 ? -2.554 -6.139 -0.640 1.00 0.00 89 PHE A CA 19
ATOM 29942 C C . PHE A 1 14 ? -3.504 -7.271 -0.245 1.00 0.00 89 PHE A C 19
ATOM 29943 O O . PHE A 1 14 ? -4.324 -7.116 0.659 1.00 0.00 89 PHE A O 19
ATOM 29960 N N . ARG A 1 15 ? -3.394 -8.404 -0.941 1.00 0.00 90 ARG A N 19
ATOM 29961 C CA . ARG A 1 15 ? -4.262 -9.547 -0.656 1.00 0.00 90 ARG A CA 19
ATOM 29962 C C . ARG A 1 15 ? -4.369 -9.773 0.844 1.00 0.00 90 ARG A C 19
ATOM 29963 O O . ARG A 1 15 ? -5.392 -10.247 1.338 1.00 0.00 90 ARG A O 19
ATOM 29984 N N . VAL A 1 16 ? -3.311 -9.430 1.568 1.00 0.00 91 VAL A N 19
ATOM 29985 C CA . VAL A 1 16 ? -3.303 -9.595 3.014 1.00 0.00 91 VAL A CA 19
ATOM 29986 C C . VAL A 1 16 ? -4.406 -8.764 3.665 1.00 0.00 91 VAL A C 19
ATOM 29987 O O . VAL A 1 16 ? -5.052 -9.214 4.612 1.00 0.00 91 VAL A O 19
ATOM 30000 N N . PHE A 1 17 ? -4.619 -7.551 3.162 1.00 0.00 92 PHE A N 19
ATOM 30001 C CA . PHE A 1 17 ? -5.647 -6.681 3.722 1.00 0.00 92 PHE A CA 19
ATOM 30002 C C . PHE A 1 17 ? -6.998 -6.951 3.058 1.00 0.00 92 PHE A C 19
ATOM 30003 O O . PHE A 1 17 ? -8.049 -6.740 3.663 1.00 0.00 92 PHE A O 19
ATOM 30020 N N . ASP A 1 18 ? -6.960 -7.437 1.821 1.00 0.00 93 ASP A N 19
ATOM 30021 C CA . ASP A 1 18 ? -8.189 -7.752 1.097 1.00 0.00 93 ASP A CA 19
ATOM 30022 C C . ASP A 1 18 ? -8.593 -9.195 1.364 1.00 0.00 93 ASP A C 19
ATOM 30023 O O . ASP A 1 18 ? -8.537 -10.041 0.471 1.00 0.00 93 ASP A O 19
ATOM 30032 N N . LYS A 1 19 ? -9.009 -9.472 2.596 1.00 0.00 94 LYS A N 19
ATOM 30033 C CA . LYS A 1 19 ? -9.430 -10.814 2.971 1.00 0.00 94 LYS A CA 19
ATOM 30034 C C . LYS A 1 19 ? -10.823 -11.118 2.447 1.00 0.00 94 LYS A C 19
ATOM 30035 O O . LYS A 1 19 ? -11.215 -12.279 2.323 1.00 0.00 94 LYS A O 19
ATOM 30054 N N . ASP A 1 20 ? -11.563 -10.066 2.136 1.00 0.00 95 ASP A N 19
ATOM 30055 C CA . ASP A 1 20 ? -12.914 -10.228 1.616 1.00 0.00 95 ASP A CA 19
ATOM 30056 C C . ASP A 1 20 ? -12.871 -10.714 0.173 1.00 0.00 95 ASP A C 19
ATOM 30057 O O . ASP A 1 20 ? -13.783 -11.397 -0.292 1.00 0.00 95 ASP A O 19
ATOM 30066 N N . GLY A 1 21 ? -11.800 -10.356 -0.531 1.00 0.00 96 GLY A N 19
ATOM 30067 C CA . GLY A 1 21 ? -11.641 -10.760 -1.922 1.00 0.00 96 GLY A CA 19
ATOM 30068 C C . GLY A 1 21 ? -12.572 -9.968 -2.839 1.00 0.00 96 GLY A C 19
ATOM 30069 O O . GLY A 1 21 ? -12.885 -10.410 -3.945 1.00 0.00 96 GLY A O 19
ATOM 30073 N N . ASN A 1 22 ? -13.014 -8.801 -2.377 1.00 0.00 97 ASN A N 19
ATOM 30074 C CA . ASN A 1 22 ? -13.911 -7.969 -3.178 1.00 0.00 97 ASN A CA 19
ATOM 30075 C C . ASN A 1 22 ? -13.129 -6.974 -4.034 1.00 0.00 97 ASN A C 19
ATOM 30076 O O . ASN A 1 22 ? -13.712 -6.246 -4.837 1.00 0.00 97 ASN A O 19
ATOM 30087 N N . GLY A 1 23 ? -11.808 -6.950 -3.864 1.00 0.00 98 GLY A N 19
ATOM 30088 C CA . GLY A 1 23 ? -10.971 -6.034 -4.635 1.00 0.00 98 GLY A CA 19
ATOM 30089 C C . GLY A 1 23 ? -10.730 -4.723 -3.879 1.00 0.00 98 GLY A C 19
ATOM 30090 O O . GLY A 1 23 ? -10.234 -3.752 -4.450 1.00 0.00 98 GLY A O 19
ATOM 30094 N N . TYR A 1 24 ? -11.089 -4.709 -2.599 1.00 0.00 99 TYR A N 19
ATOM 30095 C CA . TYR A 1 24 ? -10.908 -3.503 -1.784 1.00 0.00 99 TYR A CA 19
ATOM 30096 C C . TYR A 1 24 ? -10.355 -3.822 -0.400 1.00 0.00 99 TYR A C 19
ATOM 30097 O O . TYR A 1 24 ? -10.521 -4.927 0.112 1.00 0.00 99 TYR A O 19
ATOM 30115 N N . ILE A 1 25 ? -9.736 -2.816 0.216 1.00 0.00 100 ILE A N 19
ATOM 30116 C CA . ILE A 1 25 ? -9.201 -2.959 1.565 1.00 0.00 100 ILE A CA 19
ATOM 30117 C C . ILE A 1 25 ? -9.719 -1.797 2.401 1.00 0.00 100 ILE A C 19
ATOM 30118 O O . ILE A 1 25 ? -9.833 -0.678 1.902 1.00 0.00 100 ILE A O 19
ATOM 30134 N N . SER A 1 26 ? -10.046 -2.047 3.661 1.00 0.00 101 SER A N 19
ATOM 30135 C CA . SER A 1 26 ? -10.560 -0.976 4.503 1.00 0.00 101 SER A CA 19
ATOM 30136 C C . SER A 1 26 ? -9.542 0.154 4.590 1.00 0.00 101 SER A C 19
ATOM 30137 O O . SER A 1 26 ? -8.369 -0.073 4.859 1.00 0.00 101 SER A O 19
ATOM 30145 N N . ALA A 1 27 ? -10.000 1.373 4.356 1.00 0.00 102 ALA A N 19
ATOM 30146 C CA . ALA A 1 27 ? -9.121 2.534 4.409 1.00 0.00 102 ALA A CA 19
ATOM 30147 C C . ALA A 1 27 ? -8.555 2.729 5.818 1.00 0.00 102 ALA A C 19
ATOM 30148 O O . ALA A 1 27 ? -7.403 3.128 5.987 1.00 0.00 102 ALA A O 19
ATOM 30155 N N . ALA A 1 28 ? -9.391 2.477 6.819 1.00 0.00 103 ALA A N 19
ATOM 30156 C CA . ALA A 1 28 ? -8.996 2.660 8.216 1.00 0.00 103 ALA A CA 19
ATOM 30157 C C . ALA A 1 28 ? -7.801 1.788 8.610 1.00 0.00 103 ALA A C 19
ATOM 30158 O O . ALA A 1 28 ? -6.924 2.239 9.348 1.00 0.00 103 ALA A O 19
ATOM 30165 N N . GLU A 1 29 ? -7.765 0.545 8.143 1.00 0.00 104 GLU A N 19
ATOM 30166 C CA . GLU A 1 29 ? -6.665 -0.350 8.495 1.00 0.00 104 GLU A CA 19
ATOM 30167 C C . GLU A 1 29 ? -5.376 0.090 7.816 1.00 0.00 104 GLU A C 19
ATOM 30168 O O . GLU A 1 29 ? -4.281 -0.145 8.329 1.00 0.00 104 GLU A O 19
ATOM 30180 N N . LEU A 1 30 ? -5.509 0.729 6.661 1.00 0.00 105 LEU A N 19
ATOM 30181 C CA . LEU A 1 30 ? -4.336 1.193 5.930 1.00 0.00 105 LEU A CA 19
ATOM 30182 C C . LEU A 1 30 ? -3.556 2.184 6.786 1.00 0.00 105 LEU A C 19
ATOM 30183 O O . LEU A 1 30 ? -2.341 2.067 6.935 1.00 0.00 105 LEU A O 19
ATOM 30199 N N . ARG A 1 31 ? -4.264 3.157 7.352 1.00 0.00 106 ARG A N 19
ATOM 30200 C CA . ARG A 1 31 ? -3.621 4.158 8.194 1.00 0.00 106 ARG A CA 19
ATOM 30201 C C . ARG A 1 31 ? -2.844 3.472 9.318 1.00 0.00 106 ARG A C 19
ATOM 30202 O O . ARG A 1 31 ? -1.664 3.743 9.516 1.00 0.00 106 ARG A O 19
ATOM 30223 N N . HIS A 1 32 ? -3.499 2.573 10.048 1.00 0.00 107 HIS A N 19
ATOM 30224 C CA . HIS A 1 32 ? -2.832 1.862 11.139 1.00 0.00 107 HIS A CA 19
ATOM 30225 C C . HIS A 1 32 ? -1.654 1.039 10.624 1.00 0.00 107 HIS A C 19
ATOM 30226 O O . HIS A 1 32 ? -0.560 1.073 11.187 1.00 0.00 107 HIS A O 19
ATOM 30241 N N . VAL A 1 33 ? -1.900 0.292 9.559 1.00 0.00 108 VAL A N 19
ATOM 30242 C CA . VAL A 1 33 ? -0.885 -0.568 8.956 1.00 0.00 108 VAL A CA 19
ATOM 30243 C C . VAL A 1 33 ? 0.319 0.230 8.448 1.00 0.00 108 VAL A C 19
ATOM 30244 O O . VAL A 1 33 ? 1.464 -0.196 8.593 1.00 0.00 108 VAL A O 19
ATOM 30257 N N . MET A 1 34 ? 0.048 1.376 7.841 1.00 0.00 109 MET A N 19
ATOM 30258 C CA . MET A 1 34 ? 1.110 2.222 7.295 1.00 0.00 109 MET A CA 19
ATOM 30259 C C . MET A 1 34 ? 1.922 2.902 8.392 1.00 0.00 109 MET A C 19
ATOM 30260 O O . MET A 1 34 ? 3.093 3.218 8.190 1.00 0.00 109 MET A O 19
ATOM 30274 N N . THR A 1 35 ? 1.297 3.163 9.536 1.00 0.00 110 THR A N 19
ATOM 30275 C CA . THR A 1 35 ? 1.991 3.852 10.620 1.00 0.00 110 THR A CA 19
ATOM 30276 C C . THR A 1 35 ? 2.422 2.898 11.734 1.00 0.00 110 THR A C 19
ATOM 30277 O O . THR A 1 35 ? 3.178 3.294 12.620 1.00 0.00 110 THR A O 19
ATOM 30288 N N . ASN A 1 36 ? 1.928 1.658 11.707 1.00 0.00 111 ASN A N 19
ATOM 30289 C CA . ASN A 1 36 ? 2.274 0.689 12.752 1.00 0.00 111 ASN A CA 19
ATOM 30290 C C . ASN A 1 36 ? 3.160 -0.442 12.223 1.00 0.00 111 ASN A C 19
ATOM 30291 O O . ASN A 1 36 ? 4.176 -0.778 12.832 1.00 0.00 111 ASN A O 19
ATOM 30302 N N . LEU A 1 37 ? 2.761 -1.045 11.107 1.00 0.00 112 LEU A N 19
ATOM 30303 C CA . LEU A 1 37 ? 3.523 -2.158 10.534 1.00 0.00 112 LEU A CA 19
ATOM 30304 C C . LEU A 1 37 ? 4.532 -1.688 9.495 1.00 0.00 112 LEU A C 19
ATOM 30305 O O . LEU A 1 37 ? 4.443 -0.574 8.977 1.00 0.00 112 LEU A O 19
ATOM 30321 N N . GLY A 1 38 ? 5.483 -2.569 9.185 1.00 0.00 113 GLY A N 19
ATOM 30322 C CA . GLY A 1 38 ? 6.506 -2.268 8.191 1.00 0.00 113 GLY A CA 19
ATOM 30323 C C . GLY A 1 38 ? 7.387 -1.104 8.624 1.00 0.00 113 GLY A C 19
ATOM 30324 O O . GLY A 1 38 ? 8.087 -1.180 9.633 1.00 0.00 113 GLY A O 19
ATOM 30328 N N . GLU A 1 39 ? 7.328 -0.027 7.852 1.00 0.00 114 GLU A N 19
ATOM 30329 C CA . GLU A 1 39 ? 8.102 1.169 8.155 1.00 0.00 114 GLU A CA 19
ATOM 30330 C C . GLU A 1 39 ? 7.159 2.301 8.525 1.00 0.00 114 GLU A C 19
ATOM 30331 O O . GLU A 1 39 ? 6.649 2.997 7.655 1.00 0.00 114 GLU A O 19
ATOM 30343 N N . LYS A 1 40 ? 6.904 2.450 9.820 1.00 0.00 115 LYS A N 19
ATOM 30344 C CA . LYS A 1 40 ? 5.983 3.470 10.309 1.00 0.00 115 LYS A CA 19
ATOM 30345 C C . LYS A 1 40 ? 6.046 4.749 9.472 1.00 0.00 115 LYS A C 19
ATOM 30346 O O . LYS A 1 40 ? 7.071 5.430 9.436 1.00 0.00 115 LYS A O 19
ATOM 30365 N N . LEU A 1 41 ? 4.927 5.082 8.827 1.00 0.00 116 LEU A N 19
ATOM 30366 C CA . LEU A 1 41 ? 4.846 6.300 8.022 1.00 0.00 116 LEU A CA 19
ATOM 30367 C C . LEU A 1 41 ? 4.396 7.450 8.919 1.00 0.00 116 LEU A C 19
ATOM 30368 O O . LEU A 1 41 ? 3.742 7.219 9.937 1.00 0.00 116 LEU A O 19
ATOM 30384 N N . THR A 1 42 ? 4.716 8.685 8.546 1.00 0.00 117 THR A N 19
ATOM 30385 C CA . THR A 1 42 ? 4.298 9.832 9.341 1.00 0.00 117 THR A CA 19
ATOM 30386 C C . THR A 1 42 ? 2.925 10.308 8.880 1.00 0.00 117 THR A C 19
ATOM 30387 O O . THR A 1 42 ? 2.454 9.915 7.812 1.00 0.00 117 THR A O 19
ATOM 30398 N N . ASP A 1 43 ? 2.279 11.146 9.682 1.00 0.00 118 ASP A N 19
ATOM 30399 C CA . ASP A 1 43 ? 0.957 11.646 9.323 1.00 0.00 118 ASP A CA 19
ATOM 30400 C C . ASP A 1 43 ? 1.023 12.402 8.003 1.00 0.00 118 ASP A C 19
ATOM 30401 O O . ASP A 1 43 ? 0.130 12.285 7.164 1.00 0.00 118 ASP A O 19
ATOM 30410 N N . GLU A 1 44 ? 2.087 13.173 7.823 1.00 0.00 119 GLU A N 19
ATOM 30411 C CA . GLU A 1 44 ? 2.250 13.937 6.594 1.00 0.00 119 GLU A CA 19
ATOM 30412 C C . GLU A 1 44 ? 2.340 12.994 5.399 1.00 0.00 119 GLU A C 19
ATOM 30413 O O . GLU A 1 44 ? 1.745 13.246 4.351 1.00 0.00 119 GLU A O 19
ATOM 30425 N N . GLU A 1 45 ? 3.068 11.895 5.571 1.00 0.00 120 GLU A N 19
ATOM 30426 C CA . GLU A 1 45 ? 3.201 10.910 4.506 1.00 0.00 120 GLU A CA 19
ATOM 30427 C C . GLU A 1 45 ? 1.891 10.163 4.287 1.00 0.00 120 GLU A C 19
ATOM 30428 O O . GLU A 1 45 ? 1.474 9.960 3.152 1.00 0.00 120 GLU A O 19
ATOM 30440 N N . VAL A 1 46 ? 1.243 9.769 5.379 1.00 0.00 121 VAL A N 19
ATOM 30441 C CA . VAL A 1 46 ? -0.026 9.047 5.284 1.00 0.00 121 VAL A CA 19
ATOM 30442 C C . VAL A 1 46 ? -1.108 9.939 4.683 1.00 0.00 121 VAL A C 19
ATOM 30443 O O . VAL A 1 46 ? -1.874 9.506 3.829 1.00 0.00 121 VAL A O 19
ATOM 30456 N N . ASP A 1 47 ? -1.188 11.185 5.134 1.00 0.00 122 ASP A N 19
ATOM 30457 C CA . ASP A 1 47 ? -2.215 12.082 4.621 1.00 0.00 122 ASP A CA 19
ATOM 30458 C C . ASP A 1 47 ? -2.120 12.137 3.105 1.00 0.00 122 ASP A C 19
ATOM 30459 O O . ASP A 1 47 ? -3.133 12.135 2.408 1.00 0.00 122 ASP A O 19
ATOM 30468 N N . GLU A 1 48 ? -0.896 12.145 2.605 1.00 0.00 123 GLU A N 19
ATOM 30469 C CA . GLU A 1 48 ? -0.675 12.154 1.170 1.00 0.00 123 GLU A CA 19
ATOM 30470 C C . GLU A 1 48 ? -1.242 10.873 0.563 1.00 0.00 123 GLU A C 19
ATOM 30471 O O . GLU A 1 48 ? -1.818 10.887 -0.526 1.00 0.00 123 GLU A O 19
ATOM 30483 N N . MET A 1 49 ? -1.078 9.765 1.288 1.00 0.00 124 MET A N 19
ATOM 30484 C CA . MET A 1 49 ? -1.577 8.470 0.834 1.00 0.00 124 MET A CA 19
ATOM 30485 C C . MET A 1 49 ? -3.104 8.435 0.878 1.00 0.00 124 MET A C 19
ATOM 30486 O O . MET A 1 49 ? -3.746 7.873 -0.010 1.00 0.00 124 MET A O 19
ATOM 30500 N N . ILE A 1 50 ? -3.676 9.031 1.924 1.00 0.00 125 ILE A N 19
ATOM 30501 C CA . ILE A 1 50 ? -5.128 9.056 2.088 1.00 0.00 125 ILE A CA 19
ATOM 30502 C C . ILE A 1 50 ? -5.790 9.754 0.902 1.00 0.00 125 ILE A C 19
ATOM 30503 O O . ILE A 1 50 ? -6.856 9.341 0.445 1.00 0.00 125 ILE A O 19
ATOM 30519 N N . ARG A 1 51 ? -5.151 10.805 0.406 1.00 0.00 126 ARG A N 19
ATOM 30520 C CA . ARG A 1 51 ? -5.686 11.545 -0.732 1.00 0.00 126 ARG A CA 19
ATOM 30521 C C . ARG A 1 51 ? -5.645 10.688 -1.995 1.00 0.00 126 ARG A C 19
ATOM 30522 O O . ARG A 1 51 ? -6.447 10.874 -2.911 1.00 0.00 126 ARG A O 19
ATOM 30543 N N . GLU A 1 52 ? -4.711 9.744 -2.030 1.00 0.00 127 GLU A N 19
ATOM 30544 C CA . GLU A 1 52 ? -4.576 8.856 -3.182 1.00 0.00 127 GLU A CA 19
ATOM 30545 C C . GLU A 1 52 ? -5.313 7.538 -2.943 1.00 0.00 127 GLU A C 19
ATOM 30546 O O . GLU A 1 52 ? -5.473 6.731 -3.858 1.00 0.00 127 GLU A O 19
ATOM 30558 N N . ALA A 1 53 ? -5.742 7.320 -1.704 1.00 0.00 128 ALA A N 19
ATOM 30559 C CA . ALA A 1 53 ? -6.442 6.087 -1.353 1.00 0.00 128 ALA A CA 19
ATOM 30560 C C . ALA A 1 53 ? -7.912 6.139 -1.777 1.00 0.00 128 ALA A C 19
ATOM 30561 O O . ALA A 1 53 ? -8.304 5.450 -2.715 1.00 0.00 128 ALA A O 19
ATOM 30568 N N . ASP A 1 54 ? -8.718 6.956 -1.089 1.00 0.00 129 ASP A N 19
ATOM 30569 C CA . ASP A 1 54 ? -10.145 7.078 -1.421 1.00 0.00 129 ASP A CA 19
ATOM 30570 C C . ASP A 1 54 ? -10.932 7.723 -0.275 1.00 0.00 129 ASP A C 19
ATOM 30571 O O . ASP A 1 54 ? -11.039 8.947 -0.189 1.00 0.00 129 ASP A O 19
ATOM 30580 N N . ILE A 1 55 ? -11.493 6.883 0.583 1.00 0.00 130 ILE A N 19
ATOM 30581 C CA . ILE A 1 55 ? -12.292 7.336 1.714 1.00 0.00 130 ILE A CA 19
ATOM 30582 C C . ILE A 1 55 ? -13.345 8.347 1.281 1.00 0.00 130 ILE A C 19
ATOM 30583 O O . ILE A 1 55 ? -13.466 9.417 1.876 1.00 0.00 130 ILE A O 19
ATOM 30599 N N . ASP A 1 56 ? -14.118 8.005 0.261 1.00 0.00 131 ASP A N 19
ATOM 30600 C CA . ASP A 1 56 ? -15.160 8.910 -0.200 1.00 0.00 131 ASP A CA 19
ATOM 30601 C C . ASP A 1 56 ? -16.149 9.145 0.937 1.00 0.00 131 ASP A C 19
ATOM 30602 O O . ASP A 1 56 ? -16.598 10.265 1.174 1.00 0.00 131 ASP A O 19
ATOM 30611 N N . GLY A 1 57 ? -16.471 8.064 1.638 1.00 0.00 132 GLY A N 19
ATOM 30612 C CA . GLY A 1 57 ? -17.399 8.131 2.759 1.00 0.00 132 GLY A CA 19
ATOM 30613 C C . GLY A 1 57 ? -17.385 6.837 3.564 1.00 0.00 132 GLY A C 19
ATOM 30614 O O . GLY A 1 57 ? -17.257 6.856 4.788 1.00 0.00 132 GLY A O 19
ATOM 30618 N N . ASP A 1 58 ? -17.543 5.715 2.871 1.00 0.00 133 ASP A N 19
ATOM 30619 C CA . ASP A 1 58 ? -17.571 4.417 3.533 1.00 0.00 133 ASP A CA 19
ATOM 30620 C C . ASP A 1 58 ? -16.270 4.131 4.272 1.00 0.00 133 ASP A C 19
ATOM 30621 O O . ASP A 1 58 ? -16.289 3.572 5.368 1.00 0.00 133 ASP A O 19
ATOM 30630 N N . GLY A 1 59 ? -15.144 4.507 3.680 1.00 0.00 134 GLY A N 19
ATOM 30631 C CA . GLY A 1 59 ? -13.859 4.267 4.323 1.00 0.00 134 GLY A CA 19
ATOM 30632 C C . GLY A 1 59 ? -13.190 3.014 3.769 1.00 0.00 134 GLY A C 19
ATOM 30633 O O . GLY A 1 59 ? -12.588 2.242 4.515 1.00 0.00 134 GLY A O 19
ATOM 30637 N N . GLN A 1 60 ? -13.287 2.830 2.454 1.00 0.00 135 GLN A N 19
ATOM 30638 C CA . GLN A 1 60 ? -12.673 1.679 1.798 1.00 0.00 135 GLN A CA 19
ATOM 30639 C C . GLN A 1 60 ? -11.720 2.153 0.713 1.00 0.00 135 GLN A C 19
ATOM 30640 O O . GLN A 1 60 ? -11.922 3.209 0.113 1.00 0.00 135 GLN A O 19
ATOM 30654 N N . VAL A 1 61 ? -10.670 1.376 0.482 1.00 0.00 136 VAL A N 19
ATOM 30655 C CA . VAL A 1 61 ? -9.669 1.723 -0.517 1.00 0.00 136 VAL A CA 19
ATOM 30656 C C . VAL A 1 61 ? -9.429 0.587 -1.497 1.00 0.00 136 VAL A C 19
ATOM 30657 O O . VAL A 1 61 ? -9.242 -0.564 -1.100 1.00 0.00 136 VAL A O 19
ATOM 30670 N N . ASN A 1 62 ? -9.406 0.926 -2.780 1.00 0.00 137 ASN A N 19
ATOM 30671 C CA . ASN A 1 62 ? -9.153 -0.064 -3.810 1.00 0.00 137 ASN A CA 19
ATOM 30672 C C . ASN A 1 62 ? -7.655 -0.105 -4.111 1.00 0.00 137 ASN A C 19
ATOM 30673 O O . ASN A 1 62 ? -7.091 0.863 -4.621 1.00 0.00 137 ASN A O 19
ATOM 30684 N N . TYR A 1 63 ? -7.007 -1.211 -3.770 1.00 0.00 138 TYR A N 19
ATOM 30685 C CA . TYR A 1 63 ? -5.568 -1.334 -3.986 1.00 0.00 138 TYR A CA 19
ATOM 30686 C C . TYR A 1 63 ? -5.202 -1.260 -5.464 1.00 0.00 138 TYR A C 19
ATOM 30687 O O . TYR A 1 63 ? -4.021 -1.196 -5.805 1.00 0.00 138 TYR A O 19
ATOM 30705 N N . GLU A 1 64 ? -6.196 -1.282 -6.345 1.00 0.00 139 GLU A N 19
ATOM 30706 C CA . GLU A 1 64 ? -5.903 -1.229 -7.772 1.00 0.00 139 GLU A CA 19
ATOM 30707 C C . GLU A 1 64 ? -5.154 0.054 -8.124 1.00 0.00 139 GLU A C 19
ATOM 30708 O O . GLU A 1 64 ? -4.120 0.011 -8.789 1.00 0.00 139 GLU A O 19
ATOM 30720 N N . GLU A 1 65 ? -5.684 1.197 -7.694 1.00 0.00 140 GLU A N 19
ATOM 30721 C CA . GLU A 1 65 ? -5.048 2.476 -7.999 1.00 0.00 140 GLU A CA 19
ATOM 30722 C C . GLU A 1 65 ? -3.648 2.542 -7.401 1.00 0.00 140 GLU A C 19
ATOM 30723 O O . GLU A 1 65 ? -2.719 3.029 -8.042 1.00 0.00 140 GLU A O 19
ATOM 30735 N N . PHE A 1 66 ? -3.496 2.033 -6.184 1.00 0.00 141 PHE A N 19
ATOM 30736 C CA . PHE A 1 66 ? -2.187 2.031 -5.540 1.00 0.00 141 PHE A CA 19
ATOM 30737 C C . PHE A 1 66 ? -1.206 1.225 -6.369 1.00 0.00 141 PHE A C 19
ATOM 30738 O O . PHE A 1 66 ? -0.096 1.674 -6.626 1.00 0.00 141 PHE A O 19
ATOM 30755 N N . VAL A 1 67 ? -1.624 0.041 -6.797 1.00 0.00 142 VAL A N 19
ATOM 30756 C CA . VAL A 1 67 ? -0.762 -0.801 -7.610 1.00 0.00 142 VAL A CA 19
ATOM 30757 C C . VAL A 1 67 ? -0.445 -0.118 -8.933 1.00 0.00 142 VAL A C 19
ATOM 30758 O O . VAL A 1 67 ? 0.708 -0.100 -9.364 1.00 0.00 142 VAL A O 19
ATOM 30771 N N . GLN A 1 68 ? -1.460 0.462 -9.570 1.00 0.00 143 GLN A N 19
ATOM 30772 C CA . GLN A 1 68 ? -1.235 1.156 -10.830 1.00 0.00 143 GLN A CA 19
ATOM 30773 C C . GLN A 1 68 ? -0.272 2.311 -10.589 1.00 0.00 143 GLN A C 19
ATOM 30774 O O . GLN A 1 68 ? 0.657 2.534 -11.361 1.00 0.00 143 GLN A O 19
ATOM 30788 N N . MET A 1 69 ? -0.488 3.011 -9.481 1.00 0.00 144 MET A N 19
ATOM 30789 C CA . MET A 1 69 ? 0.376 4.119 -9.094 1.00 0.00 144 MET A CA 19
ATOM 30790 C C . MET A 1 69 ? 1.784 3.598 -8.825 1.00 0.00 144 MET A C 19
ATOM 30791 O O . MET A 1 69 ? 2.765 4.152 -9.320 1.00 0.00 144 MET A O 19
ATOM 30805 N N . MET A 1 70 ? 1.877 2.538 -8.037 1.00 0.00 145 MET A N 19
ATOM 30806 C CA . MET A 1 70 ? 3.168 1.952 -7.697 1.00 0.00 145 MET A CA 19
ATOM 30807 C C . MET A 1 70 ? 3.890 1.461 -8.952 1.00 0.00 145 MET A C 19
ATOM 30808 O O . MET A 1 70 ? 5.117 1.374 -8.976 1.00 0.00 145 MET A O 19
ATOM 30822 N N . THR A 1 71 ? 3.116 1.118 -9.981 1.00 0.00 146 THR A N 19
ATOM 30823 C CA . THR A 1 71 ? 3.682 0.606 -11.229 1.00 0.00 146 THR A CA 19
ATOM 30824 C C . THR A 1 71 ? 3.470 1.583 -12.386 1.00 0.00 146 THR A C 19
ATOM 30825 O O . THR A 1 71 ? 3.496 1.181 -13.548 1.00 0.00 146 THR A O 19
ATOM 30836 N N . ALA A 1 72 ? 3.272 2.861 -12.067 1.00 0.00 147 ALA A N 19
ATOM 30837 C CA . ALA A 1 72 ? 3.071 3.876 -13.101 1.00 0.00 147 ALA A CA 19
ATOM 30838 C C . ALA A 1 72 ? 4.018 5.052 -12.890 1.00 0.00 147 ALA A C 19
ATOM 30839 O O . ALA A 1 72 ? 3.589 6.204 -12.859 1.00 0.00 147 ALA A O 19
ATOM 30846 N N . LYS A 1 73 ? 5.307 4.754 -12.746 1.00 0.00 148 LYS A N 19
ATOM 30847 C CA . LYS A 1 73 ? 6.306 5.799 -12.540 1.00 0.00 148 LYS A CA 19
ATOM 30848 C C . LYS A 1 73 ? 7.712 5.224 -12.686 1.00 0.00 148 LYS A C 19
ATOM 30849 O O . LYS A 1 73 ? 8.424 5.669 -13.572 1.00 0.00 148 LYS A O 19
ATOM 30869 N N . PHE B 2 30 ? -9.209 -3.753 11.551 1.00 0.00 30 PHE B N 19
ATOM 30870 C CA . PHE B 2 30 ? -8.166 -4.365 10.680 1.00 0.00 30 PHE B CA 19
ATOM 30871 C C . PHE B 2 30 ? -8.527 -5.821 10.414 1.00 0.00 30 PHE B C 19
ATOM 30872 O O . PHE B 2 30 ? -8.755 -6.217 9.271 1.00 0.00 30 PHE B O 19
ATOM 30889 N N . ASP B 2 31 ? -8.580 -6.612 11.480 1.00 0.00 31 ASP B N 19
ATOM 30890 C CA . ASP B 2 31 ? -8.921 -8.024 11.356 1.00 0.00 31 ASP B CA 19
ATOM 30891 C C . ASP B 2 31 ? -7.998 -8.723 10.361 1.00 0.00 31 ASP B C 19
ATOM 30892 O O . ASP B 2 31 ? -8.465 -9.423 9.463 1.00 0.00 31 ASP B O 19
ATOM 30901 N N . ILE B 2 32 ? -6.690 -8.535 10.531 1.00 0.00 32 ILE B N 19
ATOM 30902 C CA . ILE B 2 32 ? -5.712 -9.161 9.645 1.00 0.00 32 ILE B CA 19
ATOM 30903 C C . ILE B 2 32 ? -4.725 -9.973 10.467 1.00 0.00 32 ILE B C 19
ATOM 30904 O O . ILE B 2 32 ? -4.616 -9.788 11.679 1.00 0.00 32 ILE B O 19
ATOM 30920 N N . ASP B 2 33 ? -3.991 -10.858 9.808 1.00 0.00 33 ASP B N 19
ATOM 30921 C CA . ASP B 2 33 ? -3.008 -11.663 10.511 1.00 0.00 33 ASP B CA 19
ATOM 30922 C C . ASP B 2 33 ? -1.752 -10.833 10.754 1.00 0.00 33 ASP B C 19
ATOM 30923 O O . ASP B 2 33 ? -0.741 -10.998 10.071 1.00 0.00 33 ASP B O 19
ATOM 30932 N N . MET B 2 34 ? -1.836 -9.925 11.722 1.00 0.00 34 MET B N 19
ATOM 30933 C CA . MET B 2 34 ? -0.714 -9.050 12.044 1.00 0.00 34 MET B CA 19
ATOM 30934 C C . MET B 2 34 ? 0.464 -9.859 12.582 1.00 0.00 34 MET B C 19
ATOM 30935 O O . MET B 2 34 ? 1.623 -9.558 12.294 1.00 0.00 34 MET B O 19
ATOM 30949 N N . ASP B 2 35 ? 0.154 -10.874 13.380 1.00 0.00 35 ASP B N 19
ATOM 30950 C CA . ASP B 2 35 ? 1.183 -11.718 13.981 1.00 0.00 35 ASP B CA 19
ATOM 30951 C C . ASP B 2 35 ? 2.006 -12.443 12.920 1.00 0.00 35 ASP B C 19
ATOM 30952 O O . ASP B 2 35 ? 3.218 -12.600 13.069 1.00 0.00 35 ASP B O 19
ATOM 30961 N N . ALA B 2 36 ? 1.348 -12.899 11.858 1.00 0.00 36 ALA B N 19
ATOM 30962 C CA . ALA B 2 36 ? 2.050 -13.619 10.802 1.00 0.00 36 ALA B CA 19
ATOM 30963 C C . ALA B 2 36 ? 3.120 -12.719 10.155 1.00 0.00 36 ALA B C 19
ATOM 30964 O O . ALA B 2 36 ? 2.787 -11.646 9.651 1.00 0.00 36 ALA B O 19
ATOM 30971 N N . PRO B 2 37 ? 4.384 -13.113 10.137 1.00 0.00 37 PRO B N 19
ATOM 30972 C CA . PRO B 2 37 ? 5.465 -12.285 9.508 1.00 0.00 37 PRO B CA 19
ATOM 30973 C C . PRO B 2 37 ? 5.129 -11.854 8.082 1.00 0.00 37 PRO B C 19
ATOM 30974 O O . PRO B 2 37 ? 5.521 -10.772 7.645 1.00 0.00 37 PRO B O 19
ATOM 30985 N N . GLU B 2 38 ? 4.424 -12.712 7.352 1.00 0.00 38 GLU B N 19
ATOM 30986 C CA . GLU B 2 38 ? 4.075 -12.407 5.968 1.00 0.00 38 GLU B CA 19
ATOM 30987 C C . GLU B 2 38 ? 3.349 -11.070 5.868 1.00 0.00 38 GLU B C 19
ATOM 30988 O O . GLU B 2 38 ? 3.582 -10.300 4.936 1.00 0.00 38 GLU B O 19
ATOM 31000 N N . THR B 2 39 ? 2.473 -10.798 6.826 1.00 0.00 39 THR B N 19
ATOM 31001 C CA . THR B 2 39 ? 1.730 -9.543 6.816 1.00 0.00 39 THR B CA 19
ATOM 31002 C C . THR B 2 39 ? 2.685 -8.367 6.974 1.00 0.00 39 THR B C 19
ATOM 31003 O O . THR B 2 39 ? 2.569 -7.360 6.276 1.00 0.00 39 THR B O 19
ATOM 31014 N N . GLU B 2 40 ? 3.630 -8.504 7.900 1.00 0.00 40 GLU B N 19
ATOM 31015 C CA . GLU B 2 40 ? 4.602 -7.445 8.146 1.00 0.00 40 GLU B CA 19
ATOM 31016 C C . GLU B 2 40 ? 5.458 -7.205 6.907 1.00 0.00 40 GLU B C 19
ATOM 31017 O O . GLU B 2 40 ? 5.739 -6.062 6.549 1.00 0.00 40 GLU B O 19
ATOM 31029 N N . ARG B 2 41 ? 5.867 -8.288 6.253 1.00 0.00 41 ARG B N 19
ATOM 31030 C CA . ARG B 2 41 ? 6.687 -8.177 5.053 1.00 0.00 41 ARG B CA 19
ATOM 31031 C C . ARG B 2 41 ? 5.907 -7.482 3.944 1.00 0.00 41 ARG B C 19
ATOM 31032 O O . ARG B 2 41 ? 6.455 -6.667 3.201 1.00 0.00 41 ARG B O 19
ATOM 31053 N N . ALA B 2 42 ? 4.624 -7.808 3.841 1.00 0.00 42 ALA B N 19
ATOM 31054 C CA . ALA B 2 42 ? 3.771 -7.211 2.822 1.00 0.00 42 ALA B CA 19
ATOM 31055 C C . ALA B 2 42 ? 3.694 -5.701 3.014 1.00 0.00 42 ALA B C 19
ATOM 31056 O O . ALA B 2 42 ? 3.736 -4.937 2.050 1.00 0.00 42 ALA B O 19
ATOM 31063 N N . ALA B 2 43 ? 3.586 -5.282 4.268 1.00 0.00 43 ALA B N 19
ATOM 31064 C CA . ALA B 2 43 ? 3.509 -3.864 4.590 1.00 0.00 43 ALA B CA 19
ATOM 31065 C C . ALA B 2 43 ? 4.780 -3.145 4.148 1.00 0.00 43 ALA B C 19
ATOM 31066 O O . ALA B 2 43 ? 4.728 -2.020 3.650 1.00 0.00 43 ALA B O 19
ATOM 31073 N N . VAL B 2 44 ? 5.920 -3.801 4.341 1.00 0.00 44 VAL B N 19
ATOM 31074 C CA . VAL B 2 44 ? 7.202 -3.214 3.966 1.00 0.00 44 VAL B CA 19
ATOM 31075 C C . VAL B 2 44 ? 7.266 -2.937 2.468 1.00 0.00 44 VAL B C 19
ATOM 31076 O O . VAL B 2 44 ? 7.723 -1.875 2.048 1.00 0.00 44 VAL B O 19
ATOM 31089 N N . ALA B 2 45 ? 6.823 -3.896 1.663 1.00 0.00 45 ALA B N 19
ATOM 31090 C CA . ALA B 2 45 ? 6.859 -3.725 0.216 1.00 0.00 45 ALA B CA 19
ATOM 31091 C C . ALA B 2 45 ? 6.017 -2.528 -0.212 1.00 0.00 45 ALA B C 19
ATOM 31092 O O . ALA B 2 45 ? 6.466 -1.698 -0.999 1.00 0.00 45 ALA B O 19
ATOM 31099 N N . ILE B 2 46 ? 4.803 -2.435 0.310 1.00 0.00 46 ILE B N 19
ATOM 31100 C CA . ILE B 2 46 ? 3.929 -1.321 -0.035 1.00 0.00 46 ILE B CA 19
ATOM 31101 C C . ILE B 2 46 ? 4.487 -0.002 0.493 1.00 0.00 46 ILE B C 19
ATOM 31102 O O . ILE B 2 46 ? 4.539 0.995 -0.227 1.00 0.00 46 ILE B O 19
ATOM 31118 N N . GLN B 2 47 ? 4.896 -0.005 1.758 1.00 0.00 47 GLN B N 19
ATOM 31119 C CA . GLN B 2 47 ? 5.441 1.196 2.382 1.00 0.00 47 GLN B CA 19
ATOM 31120 C C . GLN B 2 47 ? 6.762 1.606 1.733 1.00 0.00 47 GLN B C 19
ATOM 31121 O O . GLN B 2 47 ? 7.012 2.791 1.508 1.00 0.00 47 GLN B O 19
ATOM 31135 N N . SER B 2 48 ? 7.605 0.621 1.444 1.00 0.00 48 SER B N 19
ATOM 31136 C CA . SER B 2 48 ? 8.901 0.892 0.830 1.00 0.00 48 SER B CA 19
ATOM 31137 C C . SER B 2 48 ? 8.737 1.526 -0.547 1.00 0.00 48 SER B C 19
ATOM 31138 O O . SER B 2 48 ? 9.405 2.506 -0.874 1.00 0.00 48 SER B O 19
ATOM 31146 N N . GLN B 2 49 ? 7.846 0.956 -1.351 1.00 0.00 49 GLN B N 19
ATOM 31147 C CA . GLN B 2 49 ? 7.603 1.468 -2.694 1.00 0.00 49 GLN B CA 19
ATOM 31148 C C . GLN B 2 49 ? 7.003 2.872 -2.643 1.00 0.00 49 GLN B C 19
ATOM 31149 O O . GLN B 2 49 ? 7.329 3.722 -3.472 1.00 0.00 49 GLN B O 19
ATOM 31163 N N . PHE B 2 50 ? 6.119 3.110 -1.676 1.00 0.00 50 PHE B N 19
ATOM 31164 C CA . PHE B 2 50 ? 5.478 4.418 -1.549 1.00 0.00 50 PHE B CA 19
ATOM 31165 C C . PHE B 2 50 ? 6.519 5.516 -1.362 1.00 0.00 50 PHE B C 19
ATOM 31166 O O . PHE B 2 50 ? 6.470 6.547 -2.032 1.00 0.00 50 PHE B O 19
ATOM 31183 N N . ARG B 2 51 ? 7.458 5.293 -0.453 1.00 0.00 51 ARG B N 19
ATOM 31184 C CA . ARG B 2 51 ? 8.498 6.281 -0.199 1.00 0.00 51 ARG B CA 19
ATOM 31185 C C . ARG B 2 51 ? 9.303 6.538 -1.471 1.00 0.00 51 ARG B C 19
ATOM 31186 O O . ARG B 2 51 ? 9.607 7.684 -1.803 1.00 0.00 51 ARG B O 19
ATOM 31207 N N . LYS B 2 52 ? 9.633 5.465 -2.184 1.00 0.00 52 LYS B N 19
ATOM 31208 C CA . LYS B 2 52 ? 10.389 5.585 -3.429 1.00 0.00 52 LYS B CA 19
ATOM 31209 C C . LYS B 2 52 ? 9.593 6.397 -4.449 1.00 0.00 52 LYS B C 19
ATOM 31210 O O . LYS B 2 52 ? 10.151 7.217 -5.179 1.00 0.00 52 LYS B O 19
ATOM 31229 N N . PHE B 2 53 ? 8.285 6.159 -4.490 1.00 0.00 53 PHE B N 19
ATOM 31230 C CA . PHE B 2 53 ? 7.404 6.864 -5.417 1.00 0.00 53 PHE B CA 19
ATOM 31231 C C . PHE B 2 53 ? 7.481 8.370 -5.181 1.00 0.00 53 PHE B C 19
ATOM 31232 O O . PHE B 2 53 ? 7.525 9.157 -6.125 1.00 0.00 53 PHE B O 19
ATOM 31249 N N . GLN B 2 54 ? 7.486 8.760 -3.910 1.00 0.00 54 GLN B N 19
ATOM 31250 C CA . GLN B 2 54 ? 7.542 10.171 -3.549 1.00 0.00 54 GLN B CA 19
ATOM 31251 C C . GLN B 2 54 ? 8.822 10.822 -4.069 1.00 0.00 54 GLN B C 19
ATOM 31252 O O . GLN B 2 54 ? 8.803 11.968 -4.516 1.00 0.00 54 GLN B O 19
ATOM 31266 N N . LYS B 2 55 ? 9.935 10.097 -3.996 1.00 0.00 55 LYS B N 19
ATOM 31267 C CA . LYS B 2 55 ? 11.209 10.642 -4.454 1.00 0.00 55 LYS B CA 19
ATOM 31268 C C . LYS B 2 55 ? 11.155 10.986 -5.939 1.00 0.00 55 LYS B C 19
ATOM 31269 O O . LYS B 2 55 ? 11.632 12.042 -6.355 1.00 0.00 55 LYS B O 19
ATOM 31288 N N . LYS B 2 56 ? 10.565 10.101 -6.736 1.00 0.00 56 LYS B N 19
ATOM 31289 C CA . LYS B 2 56 ? 10.454 10.346 -8.170 1.00 0.00 56 LYS B CA 19
ATOM 31290 C C . LYS B 2 56 ? 9.518 11.520 -8.436 1.00 0.00 56 LYS B C 19
ATOM 31291 O O . LYS B 2 56 ? 9.768 12.344 -9.316 1.00 0.00 56 LYS B O 19
ATOM 31310 N N . LYS B 2 57 ? 8.443 11.590 -7.660 1.00 0.00 57 LYS B N 19
ATOM 31311 C CA . LYS B 2 57 ? 7.468 12.666 -7.801 1.00 0.00 57 LYS B CA 19
ATOM 31312 C C . LYS B 2 57 ? 8.135 14.013 -7.531 1.00 0.00 57 LYS B C 19
ATOM 31313 O O . LYS B 2 57 ? 7.861 15.003 -8.211 1.00 0.00 57 LYS B O 19
ATOM 31332 N N . ALA B 2 58 ? 9.001 14.037 -6.525 1.00 0.00 58 ALA B N 19
ATOM 31333 C CA . ALA B 2 58 ? 9.701 15.258 -6.144 1.00 0.00 58 ALA B CA 19
ATOM 31334 C C . ALA B 2 58 ? 10.571 15.792 -7.281 1.00 0.00 58 ALA B C 19
ATOM 31335 O O . ALA B 2 58 ? 10.656 17.002 -7.485 1.00 0.00 58 ALA B O 19
ATOM 31342 N N . GLY B 2 59 ? 11.228 14.893 -8.010 1.00 0.00 59 GLY B N 19
ATOM 31343 C CA . GLY B 2 59 ? 12.097 15.310 -9.109 1.00 0.00 59 GLY B CA 19
ATOM 31344 C C . GLY B 2 59 ? 11.314 16.081 -10.163 1.00 0.00 59 GLY B C 19
ATOM 31345 O O . GLY B 2 59 ? 11.791 17.082 -10.694 1.00 0.00 59 GLY B O 19
ATOM 31349 N N . SER B 2 60 ? 10.108 15.616 -10.455 1.00 0.00 60 SER B N 19
ATOM 31350 C CA . SER B 2 60 ? 9.262 16.280 -11.438 1.00 0.00 60 SER B CA 19
ATOM 31351 C C . SER B 2 60 ? 8.812 17.639 -10.908 1.00 0.00 60 SER B C 19
ATOM 31352 O O . SER B 2 60 ? 8.271 18.458 -11.650 1.00 0.00 60 SER B O 19
ATOM 31360 N N . GLN B 2 61 ? 9.028 17.857 -9.612 1.00 0.00 61 GLN B N 19
ATOM 31361 C CA . GLN B 2 61 ? 8.634 19.108 -8.965 1.00 0.00 61 GLN B CA 19
ATOM 31362 C C . GLN B 2 61 ? 7.130 19.325 -9.105 1.00 0.00 61 GLN B C 19
ATOM 31363 O O . GLN B 2 61 ? 6.677 20.439 -9.365 1.00 0.00 61 GLN B O 19
ATOM 31377 N N . SER B 2 62 ? 6.365 18.252 -8.928 1.00 0.00 62 SER B N 19
ATOM 31378 C CA . SER B 2 62 ? 4.911 18.329 -9.033 1.00 0.00 62 SER B CA 19
ATOM 31379 C C . SER B 2 62 ? 4.504 19.241 -10.186 1.00 0.00 62 SER B C 19
ATOM 31380 O O . SER B 2 62 ? 3.928 20.282 -9.917 1.00 0.00 62 SER B O 19
ATOM 31389 N N . MET A 1 1 ? 4.799 -12.688 -23.912 1.00 0.00 76 MET A N 20
ATOM 31390 C CA . MET A 1 1 ? 6.176 -13.122 -24.283 1.00 0.00 76 MET A CA 20
ATOM 31391 C C . MET A 1 1 ? 7.171 -12.579 -23.262 1.00 0.00 76 MET A C 20
ATOM 31392 O O . MET A 1 1 ? 8.341 -12.359 -23.577 1.00 0.00 76 MET A O 20
ATOM 31408 N N . LYS A 1 2 ? 6.698 -12.363 -22.040 1.00 0.00 77 LYS A N 20
ATOM 31409 C CA . LYS A 1 2 ? 7.552 -11.844 -20.979 1.00 0.00 77 LYS A CA 20
ATOM 31410 C C . LYS A 1 2 ? 7.075 -12.332 -19.615 1.00 0.00 77 LYS A C 20
ATOM 31411 O O . LYS A 1 2 ? 5.938 -12.781 -19.469 1.00 0.00 77 LYS A O 20
ATOM 31430 N N . ASP A 1 3 ? 7.955 -12.251 -18.621 1.00 0.00 78 ASP A N 20
ATOM 31431 C CA . ASP A 1 3 ? 7.619 -12.698 -17.273 1.00 0.00 78 ASP A CA 20
ATOM 31432 C C . ASP A 1 3 ? 8.103 -11.688 -16.236 1.00 0.00 78 ASP A C 20
ATOM 31433 O O . ASP A 1 3 ? 8.234 -10.501 -16.530 1.00 0.00 78 ASP A O 20
ATOM 31442 N N . THR A 1 4 ? 8.356 -12.174 -15.021 1.00 0.00 79 THR A N 20
ATOM 31443 C CA . THR A 1 4 ? 8.819 -11.315 -13.934 1.00 0.00 79 THR A CA 20
ATOM 31444 C C . THR A 1 4 ? 7.636 -10.627 -13.262 1.00 0.00 79 THR A C 20
ATOM 31445 O O . THR A 1 4 ? 7.791 -10.014 -12.206 1.00 0.00 79 THR A O 20
ATOM 31456 N N . ASP A 1 5 ? 6.470 -10.726 -13.903 1.00 0.00 80 ASP A N 20
ATOM 31457 C CA . ASP A 1 5 ? 5.242 -10.107 -13.396 1.00 0.00 80 ASP A CA 20
ATOM 31458 C C . ASP A 1 5 ? 5.279 -9.964 -11.877 1.00 0.00 80 ASP A C 20
ATOM 31459 O O . ASP A 1 5 ? 4.843 -10.848 -11.146 1.00 0.00 80 ASP A O 20
ATOM 31468 N N . SER A 1 6 ? 5.818 -8.841 -11.422 1.00 0.00 81 SER A N 20
ATOM 31469 C CA . SER A 1 6 ? 5.928 -8.560 -9.994 1.00 0.00 81 SER A CA 20
ATOM 31470 C C . SER A 1 6 ? 4.620 -8.010 -9.438 1.00 0.00 81 SER A C 20
ATOM 31471 O O . SER A 1 6 ? 4.485 -7.827 -8.229 1.00 0.00 81 SER A O 20
ATOM 31479 N N . GLU A 1 7 ? 3.661 -7.738 -10.313 1.00 0.00 82 GLU A N 20
ATOM 31480 C CA . GLU A 1 7 ? 2.384 -7.203 -9.864 1.00 0.00 82 GLU A CA 20
ATOM 31481 C C . GLU A 1 7 ? 1.763 -8.125 -8.830 1.00 0.00 82 GLU A C 20
ATOM 31482 O O . GLU A 1 7 ? 1.135 -7.677 -7.874 1.00 0.00 82 GLU A O 20
ATOM 31494 N N . GLU A 1 8 ? 1.964 -9.416 -9.022 1.00 0.00 83 GLU A N 20
ATOM 31495 C CA . GLU A 1 8 ? 1.438 -10.406 -8.091 1.00 0.00 83 GLU A CA 20
ATOM 31496 C C . GLU A 1 8 ? 2.118 -10.272 -6.734 1.00 0.00 83 GLU A C 20
ATOM 31497 O O . GLU A 1 8 ? 1.484 -10.436 -5.692 1.00 0.00 83 GLU A O 20
ATOM 31509 N N . GLU A 1 9 ? 3.411 -9.964 -6.755 1.00 0.00 84 GLU A N 20
ATOM 31510 C CA . GLU A 1 9 ? 4.162 -9.803 -5.518 1.00 0.00 84 GLU A CA 20
ATOM 31511 C C . GLU A 1 9 ? 3.590 -8.644 -4.704 1.00 0.00 84 GLU A C 20
ATOM 31512 O O . GLU A 1 9 ? 3.392 -8.755 -3.494 1.00 0.00 84 GLU A O 20
ATOM 31524 N N . ILE A 1 10 ? 3.314 -7.537 -5.386 1.00 0.00 85 ILE A N 20
ATOM 31525 C CA . ILE A 1 10 ? 2.751 -6.362 -4.732 1.00 0.00 85 ILE A CA 20
ATOM 31526 C C . ILE A 1 10 ? 1.337 -6.648 -4.235 1.00 0.00 85 ILE A C 20
ATOM 31527 O O . ILE A 1 10 ? 0.982 -6.281 -3.117 1.00 0.00 85 ILE A O 20
ATOM 31543 N N . ARG A 1 11 ? 0.543 -7.315 -5.070 1.00 0.00 86 ARG A N 20
ATOM 31544 C CA . ARG A 1 11 ? -0.833 -7.651 -4.710 1.00 0.00 86 ARG A CA 20
ATOM 31545 C C . ARG A 1 11 ? -0.869 -8.533 -3.468 1.00 0.00 86 ARG A C 20
ATOM 31546 O O . ARG A 1 11 ? -1.766 -8.408 -2.636 1.00 0.00 86 ARG A O 20
ATOM 31567 N N . GLU A 1 12 ? 0.111 -9.418 -3.344 1.00 0.00 87 GLU A N 20
ATOM 31568 C CA . GLU A 1 12 ? 0.165 -10.308 -2.191 1.00 0.00 87 GLU A CA 20
ATOM 31569 C C . GLU A 1 12 ? 0.151 -9.482 -0.913 1.00 0.00 87 GLU A C 20
ATOM 31570 O O . GLU A 1 12 ? -0.508 -9.839 0.064 1.00 0.00 87 GLU A O 20
ATOM 31582 N N . ALA A 1 13 ? 0.873 -8.371 -0.932 1.00 0.00 88 ALA A N 20
ATOM 31583 C CA . ALA A 1 13 ? 0.936 -7.486 0.223 1.00 0.00 88 ALA A CA 20
ATOM 31584 C C . ALA A 1 13 ? -0.451 -6.959 0.584 1.00 0.00 88 ALA A C 20
ATOM 31585 O O . ALA A 1 13 ? -0.769 -6.795 1.762 1.00 0.00 88 ALA A O 20
ATOM 31592 N N . PHE A 1 14 ? -1.287 -6.720 -0.426 1.00 0.00 89 PHE A N 20
ATOM 31593 C CA . PHE A 1 14 ? -2.644 -6.244 -0.170 1.00 0.00 89 PHE A CA 20
ATOM 31594 C C . PHE A 1 14 ? -3.546 -7.410 0.230 1.00 0.00 89 PHE A C 20
ATOM 31595 O O . PHE A 1 14 ? -4.389 -7.278 1.116 1.00 0.00 89 PHE A O 20
ATOM 31612 N N . ARG A 1 15 ? -3.371 -8.548 -0.442 1.00 0.00 90 ARG A N 20
ATOM 31613 C CA . ARG A 1 15 ? -4.192 -9.721 -0.152 1.00 0.00 90 ARG A CA 20
ATOM 31614 C C . ARG A 1 15 ? -4.207 -10.000 1.346 1.00 0.00 90 ARG A C 20
ATOM 31615 O O . ARG A 1 15 ? -5.157 -10.585 1.867 1.00 0.00 90 ARG A O 20
ATOM 31636 N N . VAL A 1 16 ? -3.167 -9.556 2.040 1.00 0.00 91 VAL A N 20
ATOM 31637 C CA . VAL A 1 16 ? -3.092 -9.742 3.482 1.00 0.00 91 VAL A CA 20
ATOM 31638 C C . VAL A 1 16 ? -4.247 -9.017 4.170 1.00 0.00 91 VAL A C 20
ATOM 31639 O O . VAL A 1 16 ? -4.827 -9.525 5.129 1.00 0.00 91 VAL A O 20
ATOM 31652 N N . PHE A 1 17 ? -4.573 -7.823 3.675 1.00 0.00 92 PHE A N 20
ATOM 31653 C CA . PHE A 1 17 ? -5.658 -7.039 4.258 1.00 0.00 92 PHE A CA 20
ATOM 31654 C C . PHE A 1 17 ? -6.999 -7.418 3.627 1.00 0.00 92 PHE A C 20
ATOM 31655 O O . PHE A 1 17 ? -8.050 -7.279 4.253 1.00 0.00 92 PHE A O 20
ATOM 31672 N N . ASP A 1 18 ? -6.955 -7.919 2.393 1.00 0.00 93 ASP A N 20
ATOM 31673 C CA . ASP A 1 18 ? -8.175 -8.339 1.706 1.00 0.00 93 ASP A CA 20
ATOM 31674 C C . ASP A 1 18 ? -8.391 -9.835 1.936 1.00 0.00 93 ASP A C 20
ATOM 31675 O O . ASP A 1 18 ? -7.659 -10.660 1.392 1.00 0.00 93 ASP A O 20
ATOM 31684 N N . LYS A 1 19 ? -9.385 -10.186 2.749 1.00 0.00 94 LYS A N 20
ATOM 31685 C CA . LYS A 1 19 ? -9.646 -11.597 3.031 1.00 0.00 94 LYS A CA 20
ATOM 31686 C C . LYS A 1 19 ? -10.762 -12.116 2.144 1.00 0.00 94 LYS A C 20
ATOM 31687 O O . LYS A 1 19 ? -10.636 -13.159 1.503 1.00 0.00 94 LYS A O 20
ATOM 31706 N N . ASP A 1 20 ? -11.867 -11.392 2.145 1.00 0.00 95 ASP A N 20
ATOM 31707 C CA . ASP A 1 20 ? -13.036 -11.791 1.373 1.00 0.00 95 ASP A CA 20
ATOM 31708 C C . ASP A 1 20 ? -12.749 -11.750 -0.124 1.00 0.00 95 ASP A C 20
ATOM 31709 O O . ASP A 1 20 ? -13.470 -12.358 -0.915 1.00 0.00 95 ASP A O 20
ATOM 31718 N N . GLY A 1 21 ? -11.692 -11.050 -0.518 1.00 0.00 96 GLY A N 20
ATOM 31719 C CA . GLY A 1 21 ? -11.344 -10.977 -1.932 1.00 0.00 96 GLY A CA 20
ATOM 31720 C C . GLY A 1 21 ? -12.408 -10.227 -2.718 1.00 0.00 96 GLY A C 20
ATOM 31721 O O . GLY A 1 21 ? -12.747 -10.606 -3.840 1.00 0.00 96 GLY A O 20
ATOM 31725 N N . ASN A 1 22 ? -12.918 -9.147 -2.137 1.00 0.00 97 ASN A N 20
ATOM 31726 C CA . ASN A 1 22 ? -13.923 -8.344 -2.817 1.00 0.00 97 ASN A CA 20
ATOM 31727 C C . ASN A 1 22 ? -13.232 -7.292 -3.675 1.00 0.00 97 ASN A C 20
ATOM 31728 O O . ASN A 1 22 ? -13.874 -6.567 -4.434 1.00 0.00 97 ASN A O 20
ATOM 31739 N N . GLY A 1 23 ? -11.909 -7.237 -3.551 1.00 0.00 98 GLY A N 20
ATOM 31740 C CA . GLY A 1 23 ? -11.110 -6.285 -4.312 1.00 0.00 98 GLY A CA 20
ATOM 31741 C C . GLY A 1 23 ? -10.886 -4.990 -3.531 1.00 0.00 98 GLY A C 20
ATOM 31742 O O . GLY A 1 23 ? -10.328 -4.030 -4.062 1.00 0.00 98 GLY A O 20
ATOM 31746 N N . TYR A 1 24 ? -11.321 -4.966 -2.272 1.00 0.00 99 TYR A N 20
ATOM 31747 C CA . TYR A 1 24 ? -11.152 -3.773 -1.444 1.00 0.00 99 TYR A CA 20
ATOM 31748 C C . TYR A 1 24 ? -10.685 -4.145 -0.042 1.00 0.00 99 TYR A C 20
ATOM 31749 O O . TYR A 1 24 ? -10.893 -5.269 0.418 1.00 0.00 99 TYR A O 20
ATOM 31767 N N . ILE A 1 25 ? -10.092 -3.174 0.648 1.00 0.00 100 ILE A N 20
ATOM 31768 C CA . ILE A 1 25 ? -9.639 -3.378 2.019 1.00 0.00 100 ILE A CA 20
ATOM 31769 C C . ILE A 1 25 ? -10.169 -2.221 2.856 1.00 0.00 100 ILE A C 20
ATOM 31770 O O . ILE A 1 25 ? -10.320 -1.112 2.344 1.00 0.00 100 ILE A O 20
ATOM 31786 N N . SER A 1 26 ? -10.461 -2.458 4.126 1.00 0.00 101 SER A N 20
ATOM 31787 C CA . SER A 1 26 ? -10.980 -1.382 4.958 1.00 0.00 101 SER A CA 20
ATOM 31788 C C . SER A 1 26 ? -9.982 -0.229 4.995 1.00 0.00 101 SER A C 20
ATOM 31789 O O . SER A 1 26 ? -8.793 -0.435 5.196 1.00 0.00 101 SER A O 20
ATOM 31797 N N . ALA A 1 27 ? -10.475 0.981 4.787 1.00 0.00 102 ALA A N 20
ATOM 31798 C CA . ALA A 1 27 ? -9.615 2.160 4.792 1.00 0.00 102 ALA A CA 20
ATOM 31799 C C . ALA A 1 27 ? -9.005 2.402 6.172 1.00 0.00 102 ALA A C 20
ATOM 31800 O O . ALA A 1 27 ? -7.868 2.859 6.288 1.00 0.00 102 ALA A O 20
ATOM 31807 N N . ALA A 1 28 ? -9.783 2.131 7.213 1.00 0.00 103 ALA A N 20
ATOM 31808 C CA . ALA A 1 28 ? -9.331 2.366 8.582 1.00 0.00 103 ALA A CA 20
ATOM 31809 C C . ALA A 1 28 ? -8.066 1.574 8.919 1.00 0.00 103 ALA A C 20
ATOM 31810 O O . ALA A 1 28 ? -7.179 2.091 9.599 1.00 0.00 103 ALA A O 20
ATOM 31817 N N . GLU A 1 29 ? -7.978 0.329 8.464 1.00 0.00 104 GLU A N 20
ATOM 31818 C CA . GLU A 1 29 ? -6.800 -0.483 8.766 1.00 0.00 104 GLU A CA 20
ATOM 31819 C C . GLU A 1 29 ? -5.582 0.051 8.024 1.00 0.00 104 GLU A C 20
ATOM 31820 O O . GLU A 1 29 ? -4.449 -0.102 8.479 1.00 0.00 104 GLU A O 20
ATOM 31832 N N . LEU A 1 30 ? -5.822 0.681 6.880 1.00 0.00 105 LEU A N 20
ATOM 31833 C CA . LEU A 1 30 ? -4.728 1.233 6.087 1.00 0.00 105 LEU A CA 20
ATOM 31834 C C . LEU A 1 30 ? -4.001 2.289 6.910 1.00 0.00 105 LEU A C 20
ATOM 31835 O O . LEU A 1 30 ? -2.773 2.297 6.988 1.00 0.00 105 LEU A O 20
ATOM 31851 N N . ARG A 1 31 ? -4.777 3.187 7.512 1.00 0.00 106 ARG A N 20
ATOM 31852 C CA . ARG A 1 31 ? -4.203 4.258 8.316 1.00 0.00 106 ARG A CA 20
ATOM 31853 C C . ARG A 1 31 ? -3.326 3.662 9.413 1.00 0.00 106 ARG A C 20
ATOM 31854 O O . ARG A 1 31 ? -2.174 4.050 9.571 1.00 0.00 106 ARG A O 20
ATOM 31875 N N . HIS A 1 32 ? -3.864 2.705 10.157 1.00 0.00 107 HIS A N 20
ATOM 31876 C CA . HIS A 1 32 ? -3.100 2.058 11.217 1.00 0.00 107 HIS A CA 20
ATOM 31877 C C . HIS A 1 32 ? -1.888 1.318 10.652 1.00 0.00 107 HIS A C 20
ATOM 31878 O O . HIS A 1 32 ? -0.784 1.410 11.182 1.00 0.00 107 HIS A O 20
ATOM 31893 N N . VAL A 1 33 ? -2.127 0.567 9.586 1.00 0.00 108 VAL A N 20
ATOM 31894 C CA . VAL A 1 33 ? -1.087 -0.230 8.941 1.00 0.00 108 VAL A CA 20
ATOM 31895 C C . VAL A 1 33 ? 0.060 0.634 8.406 1.00 0.00 108 VAL A C 20
ATOM 31896 O O . VAL A 1 33 ? 1.227 0.249 8.495 1.00 0.00 108 VAL A O 20
ATOM 31909 N N . MET A 1 34 ? -0.271 1.789 7.840 1.00 0.00 109 MET A N 20
ATOM 31910 C CA . MET A 1 34 ? 0.754 2.676 7.285 1.00 0.00 109 MET A CA 20
ATOM 31911 C C . MET A 1 34 ? 1.439 3.483 8.379 1.00 0.00 109 MET A C 20
ATOM 31912 O O . MET A 1 34 ? 2.515 4.041 8.158 1.00 0.00 109 MET A O 20
ATOM 31926 N N . THR A 1 35 ? 0.810 3.559 9.545 1.00 0.00 110 THR A N 20
ATOM 31927 C CA . THR A 1 35 ? 1.374 4.328 10.649 1.00 0.00 110 THR A CA 20
ATOM 31928 C C . THR A 1 35 ? 1.894 3.418 11.762 1.00 0.00 110 THR A C 20
ATOM 31929 O O . THR A 1 35 ? 2.664 3.863 12.611 1.00 0.00 110 THR A O 20
ATOM 31940 N N . ASN A 1 36 ? 1.455 2.155 11.771 1.00 0.00 111 ASN A N 20
ATOM 31941 C CA . ASN A 1 36 ? 1.884 1.215 12.813 1.00 0.00 111 ASN A CA 20
ATOM 31942 C C . ASN A 1 36 ? 2.766 0.092 12.262 1.00 0.00 111 ASN A C 20
ATOM 31943 O O . ASN A 1 36 ? 3.642 -0.409 12.968 1.00 0.00 111 ASN A O 20
ATOM 31954 N N . LEU A 1 37 ? 2.519 -0.324 11.020 1.00 0.00 112 LEU A N 20
ATOM 31955 C CA . LEU A 1 37 ? 3.293 -1.418 10.425 1.00 0.00 112 LEU A CA 20
ATOM 31956 C C . LEU A 1 37 ? 4.238 -0.923 9.334 1.00 0.00 112 LEU A C 20
ATOM 31957 O O . LEU A 1 37 ? 3.867 -0.089 8.507 1.00 0.00 112 LEU A O 20
ATOM 31973 N N . GLY A 1 38 ? 5.453 -1.473 9.331 1.00 0.00 113 GLY A N 20
ATOM 31974 C CA . GLY A 1 38 ? 6.463 -1.121 8.335 1.00 0.00 113 GLY A CA 20
ATOM 31975 C C . GLY A 1 38 ? 6.723 0.379 8.304 1.00 0.00 113 GLY A C 20
ATOM 31976 O O . GLY A 1 38 ? 5.791 1.158 8.119 1.00 0.00 113 GLY A O 20
ATOM 31980 N N . GLU A 1 39 ? 7.997 0.767 8.484 1.00 0.00 114 GLU A N 20
ATOM 31981 C CA . GLU A 1 39 ? 8.403 2.180 8.468 1.00 0.00 114 GLU A CA 20
ATOM 31982 C C . GLU A 1 39 ? 7.198 3.103 8.573 1.00 0.00 114 GLU A C 20
ATOM 31983 O O . GLU A 1 39 ? 6.622 3.503 7.562 1.00 0.00 114 GLU A O 20
ATOM 31995 N N . LYS A 1 40 ? 6.796 3.399 9.797 1.00 0.00 115 LYS A N 20
ATOM 31996 C CA . LYS A 1 40 ? 5.625 4.232 10.027 1.00 0.00 115 LYS A CA 20
ATOM 31997 C C . LYS A 1 40 ? 5.654 5.482 9.151 1.00 0.00 115 LYS A C 20
ATOM 31998 O O . LYS A 1 40 ? 6.673 6.167 9.058 1.00 0.00 115 LYS A O 20
ATOM 32017 N N . LEU A 1 41 ? 4.513 5.783 8.533 1.00 0.00 116 LEU A N 20
ATOM 32018 C CA . LEU A 1 41 ? 4.399 6.967 7.688 1.00 0.00 116 LEU A CA 20
ATOM 32019 C C . LEU A 1 41 ? 3.934 8.143 8.545 1.00 0.00 116 LEU A C 20
ATOM 32020 O O . LEU A 1 41 ? 3.299 7.940 9.579 1.00 0.00 116 LEU A O 20
ATOM 32036 N N . THR A 1 42 ? 4.226 9.368 8.117 1.00 0.00 117 THR A N 20
ATOM 32037 C CA . THR A 1 42 ? 3.798 10.537 8.871 1.00 0.00 117 THR A CA 20
ATOM 32038 C C . THR A 1 42 ? 2.382 10.920 8.460 1.00 0.00 117 THR A C 20
ATOM 32039 O O . THR A 1 42 ? 1.890 10.472 7.426 1.00 0.00 117 THR A O 20
ATOM 32050 N N . ASP A 1 43 ? 1.729 11.746 9.264 1.00 0.00 118 ASP A N 20
ATOM 32051 C CA . ASP A 1 43 ? 0.368 12.162 8.953 1.00 0.00 118 ASP A CA 20
ATOM 32052 C C . ASP A 1 43 ? 0.331 12.826 7.582 1.00 0.00 118 ASP A C 20
ATOM 32053 O O . ASP A 1 43 ? -0.581 12.590 6.789 1.00 0.00 118 ASP A O 20
ATOM 32062 N N . GLU A 1 44 ? 1.327 13.659 7.312 1.00 0.00 119 GLU A N 20
ATOM 32063 C CA . GLU A 1 44 ? 1.395 14.354 6.032 1.00 0.00 119 GLU A CA 20
ATOM 32064 C C . GLU A 1 44 ? 1.526 13.352 4.888 1.00 0.00 119 GLU A C 20
ATOM 32065 O O . GLU A 1 44 ? 0.897 13.508 3.841 1.00 0.00 119 GLU A O 20
ATOM 32077 N N . GLU A 1 45 ? 2.336 12.318 5.094 1.00 0.00 120 GLU A N 20
ATOM 32078 C CA . GLU A 1 45 ? 2.523 11.297 4.070 1.00 0.00 120 GLU A CA 20
ATOM 32079 C C . GLU A 1 45 ? 1.265 10.449 3.908 1.00 0.00 120 GLU A C 20
ATOM 32080 O O . GLU A 1 45 ? 0.835 10.172 2.793 1.00 0.00 120 GLU A O 20
ATOM 32092 N N . VAL A 1 46 ? 0.685 10.046 5.033 1.00 0.00 121 VAL A N 20
ATOM 32093 C CA . VAL A 1 46 ? -0.522 9.224 5.008 1.00 0.00 121 VAL A CA 20
ATOM 32094 C C . VAL A 1 46 ? -1.697 10.009 4.429 1.00 0.00 121 VAL A C 20
ATOM 32095 O O . VAL A 1 46 ? -2.484 9.473 3.654 1.00 0.00 121 VAL A O 20
ATOM 32108 N N . ASP A 1 47 ? -1.844 11.265 4.825 1.00 0.00 122 ASP A N 20
ATOM 32109 C CA . ASP A 1 47 ? -2.965 12.053 4.337 1.00 0.00 122 ASP A CA 20
ATOM 32110 C C . ASP A 1 47 ? -2.958 12.066 2.816 1.00 0.00 122 ASP A C 20
ATOM 32111 O O . ASP A 1 47 ? -4.005 11.963 2.177 1.00 0.00 122 ASP A O 20
ATOM 32120 N N . GLU A 1 48 ? -1.769 12.164 2.242 1.00 0.00 123 GLU A N 20
ATOM 32121 C CA . GLU A 1 48 ? -1.628 12.156 0.795 1.00 0.00 123 GLU A CA 20
ATOM 32122 C C . GLU A 1 48 ? -2.117 10.819 0.239 1.00 0.00 123 GLU A C 20
ATOM 32123 O O . GLU A 1 48 ? -2.738 10.762 -0.823 1.00 0.00 123 GLU A O 20
ATOM 32135 N N . MET A 1 49 ? -1.832 9.746 0.974 1.00 0.00 124 MET A N 20
ATOM 32136 C CA . MET A 1 49 ? -2.245 8.406 0.566 1.00 0.00 124 MET A CA 20
ATOM 32137 C C . MET A 1 49 ? -3.765 8.273 0.653 1.00 0.00 124 MET A C 20
ATOM 32138 O O . MET A 1 49 ? -4.397 7.644 -0.194 1.00 0.00 124 MET A O 20
ATOM 32152 N N . ILE A 1 50 ? -4.335 8.870 1.699 1.00 0.00 125 ILE A N 20
ATOM 32153 C CA . ILE A 1 50 ? -5.777 8.823 1.928 1.00 0.00 125 ILE A CA 20
ATOM 32154 C C . ILE A 1 50 ? -6.537 9.419 0.743 1.00 0.00 125 ILE A C 20
ATOM 32155 O O . ILE A 1 50 ? -7.570 8.892 0.332 1.00 0.00 125 ILE A O 20
ATOM 32171 N N . ARG A 1 51 ? -6.023 10.517 0.204 1.00 0.00 126 ARG A N 20
ATOM 32172 C CA . ARG A 1 51 ? -6.665 11.173 -0.931 1.00 0.00 126 ARG A CA 20
ATOM 32173 C C . ARG A 1 51 ? -6.606 10.283 -2.167 1.00 0.00 126 ARG A C 20
ATOM 32174 O O . ARG A 1 51 ? -7.447 10.385 -3.060 1.00 0.00 126 ARG A O 20
ATOM 32195 N N . GLU A 1 52 ? -5.612 9.405 -2.201 1.00 0.00 127 GLU A N 20
ATOM 32196 C CA . GLU A 1 52 ? -5.452 8.490 -3.323 1.00 0.00 127 GLU A CA 20
ATOM 32197 C C . GLU A 1 52 ? -6.088 7.136 -3.009 1.00 0.00 127 GLU A C 20
ATOM 32198 O O . GLU A 1 52 ? -6.243 6.291 -3.890 1.00 0.00 127 GLU A O 20
ATOM 32210 N N . ALA A 1 53 ? -6.436 6.937 -1.741 1.00 0.00 128 ALA A N 20
ATOM 32211 C CA . ALA A 1 53 ? -7.037 5.678 -1.306 1.00 0.00 128 ALA A CA 20
ATOM 32212 C C . ALA A 1 53 ? -8.526 5.612 -1.665 1.00 0.00 128 ALA A C 20
ATOM 32213 O O . ALA A 1 53 ? -8.895 4.913 -2.603 1.00 0.00 128 ALA A O 20
ATOM 32220 N N . ASP A 1 54 ? -9.356 6.359 -0.924 1.00 0.00 129 ASP A N 20
ATOM 32221 C CA . ASP A 1 54 ? -10.812 6.403 -1.165 1.00 0.00 129 ASP A CA 20
ATOM 32222 C C . ASP A 1 54 ? -11.540 7.056 0.013 1.00 0.00 129 ASP A C 20
ATOM 32223 O O . ASP A 1 54 ? -11.522 8.275 0.175 1.00 0.00 129 ASP A O 20
ATOM 32232 N N . ILE A 1 55 ? -12.185 6.218 0.823 1.00 0.00 130 ILE A N 20
ATOM 32233 C CA . ILE A 1 55 ? -12.937 6.676 1.989 1.00 0.00 130 ILE A CA 20
ATOM 32234 C C . ILE A 1 55 ? -14.061 7.633 1.595 1.00 0.00 130 ILE A C 20
ATOM 32235 O O . ILE A 1 55 ? -14.886 7.311 0.742 1.00 0.00 130 ILE A O 20
ATOM 32251 N N . ASP A 1 56 ? -14.099 8.799 2.243 1.00 0.00 131 ASP A N 20
ATOM 32252 C CA . ASP A 1 56 ? -15.134 9.800 1.988 1.00 0.00 131 ASP A CA 20
ATOM 32253 C C . ASP A 1 56 ? -16.397 9.455 2.769 1.00 0.00 131 ASP A C 20
ATOM 32254 O O . ASP A 1 56 ? -17.237 10.317 3.026 1.00 0.00 131 ASP A O 20
ATOM 32263 N N . GLY A 1 57 ? -16.518 8.187 3.149 1.00 0.00 132 GLY A N 20
ATOM 32264 C CA . GLY A 1 57 ? -17.677 7.731 3.907 1.00 0.00 132 GLY A CA 20
ATOM 32265 C C . GLY A 1 57 ? -17.625 6.224 4.132 1.00 0.00 132 GLY A C 20
ATOM 32266 O O . GLY A 1 57 ? -17.429 5.758 5.254 1.00 0.00 132 GLY A O 20
ATOM 32270 N N . ASP A 1 58 ? -17.841 5.468 3.062 1.00 0.00 133 ASP A N 20
ATOM 32271 C CA . ASP A 1 58 ? -17.860 4.013 3.152 1.00 0.00 133 ASP A CA 20
ATOM 32272 C C . ASP A 1 58 ? -16.657 3.491 3.943 1.00 0.00 133 ASP A C 20
ATOM 32273 O O . ASP A 1 58 ? -16.788 2.544 4.720 1.00 0.00 133 ASP A O 20
ATOM 32282 N N . GLY A 1 59 ? -15.502 4.127 3.781 1.00 0.00 134 GLY A N 20
ATOM 32283 C CA . GLY A 1 59 ? -14.313 3.723 4.531 1.00 0.00 134 GLY A CA 20
ATOM 32284 C C . GLY A 1 59 ? -13.625 2.477 3.967 1.00 0.00 134 GLY A C 20
ATOM 32285 O O . GLY A 1 59 ? -12.970 1.747 4.712 1.00 0.00 134 GLY A O 20
ATOM 32289 N N . GLN A 1 60 ? -13.744 2.249 2.661 1.00 0.00 135 GLN A N 20
ATOM 32290 C CA . GLN A 1 60 ? -13.086 1.101 2.029 1.00 0.00 135 GLN A CA 20
ATOM 32291 C C . GLN A 1 60 ? -12.145 1.588 0.939 1.00 0.00 135 GLN A C 20
ATOM 32292 O O . GLN A 1 60 ? -12.378 2.632 0.333 1.00 0.00 135 GLN A O 20
ATOM 32306 N N . VAL A 1 61 ? -11.070 0.842 0.712 1.00 0.00 136 VAL A N 20
ATOM 32307 C CA . VAL A 1 61 ? -10.076 1.219 -0.284 1.00 0.00 136 VAL A CA 20
ATOM 32308 C C . VAL A 1 61 ? -9.812 0.104 -1.286 1.00 0.00 136 VAL A C 20
ATOM 32309 O O . VAL A 1 61 ? -9.633 -1.056 -0.912 1.00 0.00 136 VAL A O 20
ATOM 32322 N N . ASN A 1 62 ? -9.759 0.474 -2.562 1.00 0.00 137 ASN A N 20
ATOM 32323 C CA . ASN A 1 62 ? -9.480 -0.488 -3.616 1.00 0.00 137 ASN A CA 20
ATOM 32324 C C . ASN A 1 62 ? -7.978 -0.524 -3.885 1.00 0.00 137 ASN A C 20
ATOM 32325 O O . ASN A 1 62 ? -7.418 0.420 -4.444 1.00 0.00 137 ASN A O 20
ATOM 32336 N N . TYR A 1 63 ? -7.324 -1.603 -3.471 1.00 0.00 138 TYR A N 20
ATOM 32337 C CA . TYR A 1 63 ? -5.881 -1.722 -3.662 1.00 0.00 138 TYR A CA 20
ATOM 32338 C C . TYR A 1 63 ? -5.510 -1.755 -5.142 1.00 0.00 138 TYR A C 20
ATOM 32339 O O . TYR A 1 63 ? -4.342 -1.592 -5.493 1.00 0.00 138 TYR A O 20
ATOM 32357 N N . GLU A 1 64 ? -6.493 -1.977 -6.008 1.00 0.00 139 GLU A N 20
ATOM 32358 C CA . GLU A 1 64 ? -6.210 -2.036 -7.437 1.00 0.00 139 GLU A CA 20
ATOM 32359 C C . GLU A 1 64 ? -5.597 -0.716 -7.905 1.00 0.00 139 GLU A C 20
ATOM 32360 O O . GLU A 1 64 ? -4.564 -0.710 -8.574 1.00 0.00 139 GLU A O 20
ATOM 32372 N N . GLU A 1 65 ? -6.238 0.399 -7.561 1.00 0.00 140 GLU A N 20
ATOM 32373 C CA . GLU A 1 65 ? -5.736 1.708 -7.969 1.00 0.00 140 GLU A CA 20
ATOM 32374 C C . GLU A 1 65 ? -4.341 1.949 -7.401 1.00 0.00 140 GLU A C 20
ATOM 32375 O O . GLU A 1 65 ? -3.458 2.447 -8.098 1.00 0.00 140 GLU A O 20
ATOM 32387 N N . PHE A 1 66 ? -4.145 1.575 -6.145 1.00 0.00 141 PHE A N 20
ATOM 32388 C CA . PHE A 1 66 ? -2.839 1.742 -5.517 1.00 0.00 141 PHE A CA 20
ATOM 32389 C C . PHE A 1 66 ? -1.793 0.969 -6.299 1.00 0.00 141 PHE A C 20
ATOM 32390 O O . PHE A 1 66 ? -0.748 1.504 -6.645 1.00 0.00 141 PHE A O 20
ATOM 32407 N N . VAL A 1 67 ? -2.086 -0.286 -6.589 1.00 0.00 142 VAL A N 20
ATOM 32408 C CA . VAL A 1 67 ? -1.153 -1.108 -7.341 1.00 0.00 142 VAL A CA 20
ATOM 32409 C C . VAL A 1 67 ? -0.932 -0.518 -8.727 1.00 0.00 142 VAL A C 20
ATOM 32410 O O . VAL A 1 67 ? 0.206 -0.429 -9.190 1.00 0.00 142 VAL A O 20
ATOM 32423 N N . GLN A 1 68 ? -2.007 -0.090 -9.383 1.00 0.00 143 GLN A N 20
ATOM 32424 C CA . GLN A 1 68 ? -1.867 0.511 -10.701 1.00 0.00 143 GLN A CA 20
ATOM 32425 C C . GLN A 1 68 ? -1.011 1.766 -10.578 1.00 0.00 143 GLN A C 20
ATOM 32426 O O . GLN A 1 68 ? -0.117 2.008 -11.387 1.00 0.00 143 GLN A O 20
ATOM 32440 N N . MET A 1 69 ? -1.278 2.541 -9.531 1.00 0.00 144 MET A N 20
ATOM 32441 C CA . MET A 1 69 ? -0.521 3.758 -9.260 1.00 0.00 144 MET A CA 20
ATOM 32442 C C . MET A 1 69 ? 0.943 3.409 -8.992 1.00 0.00 144 MET A C 20
ATOM 32443 O O . MET A 1 69 ? 1.849 4.035 -9.543 1.00 0.00 144 MET A O 20
ATOM 32457 N N . MET A 1 70 ? 1.168 2.410 -8.149 1.00 0.00 145 MET A N 20
ATOM 32458 C CA . MET A 1 70 ? 2.524 1.982 -7.817 1.00 0.00 145 MET A CA 20
ATOM 32459 C C . MET A 1 70 ? 3.212 1.349 -9.024 1.00 0.00 145 MET A C 20
ATOM 32460 O O . MET A 1 70 ? 4.441 1.342 -9.112 1.00 0.00 145 MET A O 20
ATOM 32474 N N . THR A 1 71 ? 2.417 0.811 -9.945 1.00 0.00 146 THR A N 20
ATOM 32475 C CA . THR A 1 71 ? 2.961 0.167 -11.137 1.00 0.00 146 THR A CA 20
ATOM 32476 C C . THR A 1 71 ? 2.721 1.020 -12.381 1.00 0.00 146 THR A C 20
ATOM 32477 O O . THR A 1 71 ? 2.745 0.511 -13.501 1.00 0.00 146 THR A O 20
ATOM 32488 N N . ALA A 1 72 ? 2.499 2.319 -12.180 1.00 0.00 147 ALA A N 20
ATOM 32489 C CA . ALA A 1 72 ? 2.267 3.228 -13.303 1.00 0.00 147 ALA A CA 20
ATOM 32490 C C . ALA A 1 72 ? 3.127 4.481 -13.166 1.00 0.00 147 ALA A C 20
ATOM 32491 O O . ALA A 1 72 ? 2.609 5.579 -12.966 1.00 0.00 147 ALA A O 20
ATOM 32498 N N . LYS A 1 73 ? 4.441 4.309 -13.278 1.00 0.00 148 LYS A N 20
ATOM 32499 C CA . LYS A 1 73 ? 5.367 5.433 -13.169 1.00 0.00 148 LYS A CA 20
ATOM 32500 C C . LYS A 1 73 ? 6.810 4.943 -13.253 1.00 0.00 148 LYS A C 20
ATOM 32501 O O . LYS A 1 73 ? 7.633 5.674 -13.780 1.00 0.00 148 LYS A O 20
ATOM 32521 N N . PHE B 2 30 ? -8.958 -4.158 12.004 1.00 0.00 30 PHE B N 20
ATOM 32522 C CA . PHE B 2 30 ? -7.948 -4.799 11.114 1.00 0.00 30 PHE B CA 20
ATOM 32523 C C . PHE B 2 30 ? -8.143 -6.311 11.139 1.00 0.00 30 PHE B C 20
ATOM 32524 O O . PHE B 2 30 ? -8.427 -6.927 10.112 1.00 0.00 30 PHE B O 20
ATOM 32541 N N . ASP B 2 31 ? -7.992 -6.900 12.321 1.00 0.00 31 ASP B N 20
ATOM 32542 C CA . ASP B 2 31 ? -8.158 -8.341 12.470 1.00 0.00 31 ASP B CA 20
ATOM 32543 C C . ASP B 2 31 ? -7.256 -9.093 11.497 1.00 0.00 31 ASP B C 20
ATOM 32544 O O . ASP B 2 31 ? -7.714 -9.980 10.776 1.00 0.00 31 ASP B O 20
ATOM 32553 N N . ILE B 2 32 ? -5.973 -8.736 11.484 1.00 0.00 32 ILE B N 20
ATOM 32554 C CA . ILE B 2 32 ? -5.012 -9.388 10.596 1.00 0.00 32 ILE B CA 20
ATOM 32555 C C . ILE B 2 32 ? -3.896 -10.015 11.416 1.00 0.00 32 ILE B C 20
ATOM 32556 O O . ILE B 2 32 ? -3.724 -9.695 12.593 1.00 0.00 32 ILE B O 20
ATOM 32572 N N . ASP B 2 33 ? -3.136 -10.904 10.794 1.00 0.00 33 ASP B N 20
ATOM 32573 C CA . ASP B 2 33 ? -2.040 -11.554 11.494 1.00 0.00 33 ASP B CA 20
ATOM 32574 C C . ASP B 2 33 ? -0.844 -10.614 11.585 1.00 0.00 33 ASP B C 20
ATOM 32575 O O . ASP B 2 33 ? 0.145 -10.778 10.868 1.00 0.00 33 ASP B O 20
ATOM 32584 N N . MET B 2 34 ? -0.938 -9.629 12.476 1.00 0.00 34 MET B N 20
ATOM 32585 C CA . MET B 2 34 ? 0.147 -8.672 12.655 1.00 0.00 34 MET B CA 20
ATOM 32586 C C . MET B 2 34 ? 1.406 -9.371 13.153 1.00 0.00 34 MET B C 20
ATOM 32587 O O . MET B 2 34 ? 2.518 -9.022 12.758 1.00 0.00 34 MET B O 20
ATOM 32601 N N . ASP B 2 35 ? 1.224 -10.348 14.036 1.00 0.00 35 ASP B N 20
ATOM 32602 C CA . ASP B 2 35 ? 2.357 -11.075 14.596 1.00 0.00 35 ASP B CA 20
ATOM 32603 C C . ASP B 2 35 ? 3.136 -11.793 13.500 1.00 0.00 35 ASP B C 20
ATOM 32604 O O . ASP B 2 35 ? 4.347 -11.985 13.617 1.00 0.00 35 ASP B O 20
ATOM 32613 N N . ALA B 2 36 ? 2.446 -12.181 12.433 1.00 0.00 36 ALA B N 20
ATOM 32614 C CA . ALA B 2 36 ? 3.106 -12.864 11.330 1.00 0.00 36 ALA B CA 20
ATOM 32615 C C . ALA B 2 36 ? 4.073 -11.901 10.630 1.00 0.00 36 ALA B C 20
ATOM 32616 O O . ALA B 2 36 ? 3.766 -10.718 10.486 1.00 0.00 36 ALA B O 20
ATOM 32623 N N . PRO B 2 37 ? 5.225 -12.363 10.199 1.00 0.00 37 PRO B N 20
ATOM 32624 C CA . PRO B 2 37 ? 6.225 -11.488 9.518 1.00 0.00 37 PRO B CA 20
ATOM 32625 C C . PRO B 2 37 ? 5.748 -11.002 8.152 1.00 0.00 37 PRO B C 20
ATOM 32626 O O . PRO B 2 37 ? 6.173 -9.950 7.676 1.00 0.00 37 PRO B O 20
ATOM 32637 N N . GLU B 2 38 ? 4.871 -11.780 7.525 1.00 0.00 38 GLU B N 20
ATOM 32638 C CA . GLU B 2 38 ? 4.354 -11.422 6.209 1.00 0.00 38 GLU B CA 20
ATOM 32639 C C . GLU B 2 38 ? 3.546 -10.125 6.263 1.00 0.00 38 GLU B C 20
ATOM 32640 O O . GLU B 2 38 ? 3.656 -9.284 5.370 1.00 0.00 38 GLU B O 20
ATOM 32652 N N . THR B 2 39 ? 2.724 -9.969 7.300 1.00 0.00 39 THR B N 20
ATOM 32653 C CA . THR B 2 39 ? 1.902 -8.767 7.424 1.00 0.00 39 THR B CA 20
ATOM 32654 C C . THR B 2 39 ? 2.773 -7.523 7.579 1.00 0.00 39 THR B C 20
ATOM 32655 O O . THR B 2 39 ? 2.585 -6.534 6.873 1.00 0.00 39 THR B O 20
ATOM 32666 N N . GLU B 2 40 ? 3.736 -7.582 8.498 1.00 0.00 40 GLU B N 20
ATOM 32667 C CA . GLU B 2 40 ? 4.632 -6.451 8.713 1.00 0.00 40 GLU B CA 20
ATOM 32668 C C . GLU B 2 40 ? 5.477 -6.227 7.467 1.00 0.00 40 GLU B C 20
ATOM 32669 O O . GLU B 2 40 ? 5.665 -5.097 7.016 1.00 0.00 40 GLU B O 20
ATOM 32681 N N . ARG B 2 41 ? 5.969 -7.327 6.912 1.00 0.00 41 ARG B N 20
ATOM 32682 C CA . ARG B 2 41 ? 6.781 -7.280 5.706 1.00 0.00 41 ARG B CA 20
ATOM 32683 C C . ARG B 2 41 ? 5.973 -6.706 4.547 1.00 0.00 41 ARG B C 20
ATOM 32684 O O . ARG B 2 41 ? 6.473 -5.898 3.765 1.00 0.00 41 ARG B O 20
ATOM 32705 N N . ALA B 2 42 ? 4.720 -7.137 4.446 1.00 0.00 42 ALA B N 20
ATOM 32706 C CA . ALA B 2 42 ? 3.843 -6.669 3.381 1.00 0.00 42 ALA B CA 20
ATOM 32707 C C . ALA B 2 42 ? 3.660 -5.159 3.466 1.00 0.00 42 ALA B C 20
ATOM 32708 O O . ALA B 2 42 ? 3.646 -4.467 2.447 1.00 0.00 42 ALA B O 20
ATOM 32715 N N . ALA B 2 43 ? 3.524 -4.652 4.686 1.00 0.00 43 ALA B N 20
ATOM 32716 C CA . ALA B 2 43 ? 3.347 -3.220 4.886 1.00 0.00 43 ALA B CA 20
ATOM 32717 C C . ALA B 2 43 ? 4.560 -2.457 4.361 1.00 0.00 43 ALA B C 20
ATOM 32718 O O . ALA B 2 43 ? 4.423 -1.399 3.750 1.00 0.00 43 ALA B O 20
ATOM 32725 N N . VAL B 2 44 ? 5.746 -3.000 4.612 1.00 0.00 44 VAL B N 20
ATOM 32726 C CA . VAL B 2 44 ? 6.980 -2.357 4.171 1.00 0.00 44 VAL B CA 20
ATOM 32727 C C . VAL B 2 44 ? 7.041 -2.245 2.649 1.00 0.00 44 VAL B C 20
ATOM 32728 O O . VAL B 2 44 ? 7.394 -1.194 2.114 1.00 0.00 44 VAL B O 20
ATOM 32741 N N . ALA B 2 45 ? 6.710 -3.329 1.955 1.00 0.00 45 ALA B N 20
ATOM 32742 C CA . ALA B 2 45 ? 6.752 -3.324 0.495 1.00 0.00 45 ALA B CA 20
ATOM 32743 C C . ALA B 2 45 ? 5.790 -2.288 -0.076 1.00 0.00 45 ALA B C 20
ATOM 32744 O O . ALA B 2 45 ? 6.136 -1.545 -0.994 1.00 0.00 45 ALA B O 20
ATOM 32751 N N . ILE B 2 46 ? 4.586 -2.238 0.479 1.00 0.00 46 ILE B N 20
ATOM 32752 C CA . ILE B 2 46 ? 3.584 -1.283 0.023 1.00 0.00 46 ILE B CA 20
ATOM 32753 C C . ILE B 2 46 ? 4.057 0.144 0.281 1.00 0.00 46 ILE B C 20
ATOM 32754 O O . ILE B 2 46 ? 3.971 1.009 -0.591 1.00 0.00 46 ILE B O 20
ATOM 32770 N N . GLN B 2 47 ? 4.573 0.372 1.484 1.00 0.00 47 GLN B N 20
ATOM 32771 C CA . GLN B 2 47 ? 5.080 1.686 1.863 1.00 0.00 47 GLN B CA 20
ATOM 32772 C C . GLN B 2 47 ? 6.270 2.066 0.993 1.00 0.00 47 GLN B C 20
ATOM 32773 O O . GLN B 2 47 ? 6.424 3.222 0.603 1.00 0.00 47 GLN B O 20
ATOM 32787 N N . SER B 2 48 ? 7.111 1.081 0.694 1.00 0.00 48 SER B N 20
ATOM 32788 C CA . SER B 2 48 ? 8.287 1.327 -0.128 1.00 0.00 48 SER B CA 20
ATOM 32789 C C . SER B 2 48 ? 7.868 1.848 -1.496 1.00 0.00 48 SER B C 20
ATOM 32790 O O . SER B 2 48 ? 8.475 2.776 -2.027 1.00 0.00 48 SER B O 20
ATOM 32798 N N . GLN B 2 49 ? 6.816 1.258 -2.059 1.00 0.00 49 GLN B N 20
ATOM 32799 C CA . GLN B 2 49 ? 6.329 1.695 -3.360 1.00 0.00 49 GLN B CA 20
ATOM 32800 C C . GLN B 2 49 ? 5.832 3.135 -3.288 1.00 0.00 49 GLN B C 20
ATOM 32801 O O . GLN B 2 49 ? 6.054 3.928 -4.203 1.00 0.00 49 GLN B O 20
ATOM 32815 N N . PHE B 2 50 ? 5.144 3.458 -2.198 1.00 0.00 50 PHE B N 20
ATOM 32816 C CA . PHE B 2 50 ? 4.598 4.797 -2.020 1.00 0.00 50 PHE B CA 20
ATOM 32817 C C . PHE B 2 50 ? 5.707 5.845 -2.024 1.00 0.00 50 PHE B C 20
ATOM 32818 O O . PHE B 2 50 ? 5.606 6.858 -2.716 1.00 0.00 50 PHE B O 20
ATOM 32835 N N . ARG B 2 51 ? 6.763 5.603 -1.254 1.00 0.00 51 ARG B N 20
ATOM 32836 C CA . ARG B 2 51 ? 7.871 6.549 -1.194 1.00 0.00 51 ARG B CA 20
ATOM 32837 C C . ARG B 2 51 ? 8.538 6.685 -2.562 1.00 0.00 51 ARG B C 20
ATOM 32838 O O . ARG B 2 51 ? 8.887 7.786 -2.987 1.00 0.00 51 ARG B O 20
ATOM 32859 N N . LYS B 2 52 ? 8.711 5.559 -3.247 1.00 0.00 52 LYS B N 20
ATOM 32860 C CA . LYS B 2 52 ? 9.331 5.571 -4.568 1.00 0.00 52 LYS B CA 20
ATOM 32861 C C . LYS B 2 52 ? 8.444 6.284 -5.587 1.00 0.00 52 LYS B C 20
ATOM 32862 O O . LYS B 2 52 ? 8.937 7.007 -6.452 1.00 0.00 52 LYS B O 20
ATOM 32881 N N . PHE B 2 53 ? 7.135 6.063 -5.489 1.00 0.00 53 PHE B N 20
ATOM 32882 C CA . PHE B 2 53 ? 6.194 6.678 -6.421 1.00 0.00 53 PHE B CA 20
ATOM 32883 C C . PHE B 2 53 ? 6.277 8.201 -6.353 1.00 0.00 53 PHE B C 20
ATOM 32884 O O . PHE B 2 53 ? 6.392 8.869 -7.381 1.00 0.00 53 PHE B O 20
ATOM 32901 N N . GLN B 2 54 ? 6.221 8.747 -5.141 1.00 0.00 54 GLN B N 20
ATOM 32902 C CA . GLN B 2 54 ? 6.295 10.193 -4.968 1.00 0.00 54 GLN B CA 20
ATOM 32903 C C . GLN B 2 54 ? 7.709 10.697 -5.242 1.00 0.00 54 GLN B C 20
ATOM 32904 O O . GLN B 2 54 ? 7.898 11.829 -5.686 1.00 0.00 54 GLN B O 20
ATOM 32918 N N . LYS B 2 55 ? 8.698 9.847 -4.981 1.00 0.00 55 LYS B N 20
ATOM 32919 C CA . LYS B 2 55 ? 10.089 10.218 -5.211 1.00 0.00 55 LYS B CA 20
ATOM 32920 C C . LYS B 2 55 ? 10.318 10.519 -6.688 1.00 0.00 55 LYS B C 20
ATOM 32921 O O . LYS B 2 55 ? 10.973 11.500 -7.040 1.00 0.00 55 LYS B O 20
ATOM 32940 N N . LYS B 2 56 ? 9.771 9.663 -7.545 1.00 0.00 56 LYS B N 20
ATOM 32941 C CA . LYS B 2 56 ? 9.915 9.836 -8.985 1.00 0.00 56 LYS B CA 20
ATOM 32942 C C . LYS B 2 56 ? 9.304 11.164 -9.419 1.00 0.00 56 LYS B C 20
ATOM 32943 O O . LYS B 2 56 ? 9.885 11.894 -10.223 1.00 0.00 56 LYS B O 20
ATOM 32962 N N . LYS B 2 57 ? 8.127 11.470 -8.883 1.00 0.00 57 LYS B N 20
ATOM 32963 C CA . LYS B 2 57 ? 7.443 12.712 -9.221 1.00 0.00 57 LYS B CA 20
ATOM 32964 C C . LYS B 2 57 ? 8.301 13.909 -8.818 1.00 0.00 57 LYS B C 20
ATOM 32965 O O . LYS B 2 57 ? 8.426 14.877 -9.568 1.00 0.00 57 LYS B O 20
ATOM 32984 N N . ALA B 2 58 ? 8.892 13.833 -7.629 1.00 0.00 58 ALA B N 20
ATOM 32985 C CA . ALA B 2 58 ? 9.740 14.914 -7.137 1.00 0.00 58 ALA B CA 20
ATOM 32986 C C . ALA B 2 58 ? 10.938 15.113 -8.059 1.00 0.00 58 ALA B C 20
ATOM 32987 O O . ALA B 2 58 ? 11.346 16.242 -8.331 1.00 0.00 58 ALA B O 20
ATOM 32994 N N . GLY B 2 59 ? 11.498 14.005 -8.535 1.00 0.00 59 GLY B N 20
ATOM 32995 C CA . GLY B 2 59 ? 12.652 14.061 -9.427 1.00 0.00 59 GLY B CA 20
ATOM 32996 C C . GLY B 2 59 ? 13.946 13.815 -8.660 1.00 0.00 59 GLY B C 20
ATOM 32997 O O . GLY B 2 59 ? 14.051 14.141 -7.477 1.00 0.00 59 GLY B O 20
ATOM 33001 N N . SER B 2 60 ? 14.929 13.237 -9.341 1.00 0.00 60 SER B N 20
ATOM 33002 C CA . SER B 2 60 ? 16.216 12.948 -8.717 1.00 0.00 60 SER B CA 20
ATOM 33003 C C . SER B 2 60 ? 16.991 14.235 -8.455 1.00 0.00 60 SER B C 20
ATOM 33004 O O . SER B 2 60 ? 17.919 14.258 -7.646 1.00 0.00 60 SER B O 20
ATOM 33012 N N . GLN B 2 61 ? 16.607 15.304 -9.144 1.00 0.00 61 GLN B N 20
ATOM 33013 C CA . GLN B 2 61 ? 17.278 16.589 -8.980 1.00 0.00 61 GLN B CA 20
ATOM 33014 C C . GLN B 2 61 ? 17.111 17.101 -7.553 1.00 0.00 61 GLN B C 20
ATOM 33015 O O . GLN B 2 61 ? 18.043 17.654 -6.968 1.00 0.00 61 GLN B O 20
ATOM 33029 N N . SER B 2 62 ? 15.918 16.915 -6.998 1.00 0.00 62 SER B N 20
ATOM 33030 C CA . SER B 2 62 ? 15.642 17.363 -5.638 1.00 0.00 62 SER B CA 20
ATOM 33031 C C . SER B 2 62 ? 15.735 18.882 -5.546 1.00 0.00 62 SER B C 20
ATOM 33032 O O . SER B 2 62 ? 16.792 19.411 -5.846 1.00 0.00 62 SER B O 20
#

Foldseek 3Di:
DDDPPCLVVVVVVVCVQVPVPPQKGFQVVVQCCCQPPDPHDDPVRVVVVSVQFDPPPPRIGRCVSVSCVVVPD/DPDPPVDVCVVVVVCVVVVVVCVVVVVVVPPVD

GO terms:
  GO:0005509 calcium ion binding (F, IDA)
  GO:0035458 cellular response to interferon-beta (P, IDA)
  GO:0043539 protein serine/threonine kinase activator activity (F, IDA)
  GO:0046427 positive regulation of receptor signaling pathway via JAK-STAT (P, IDA)
  GO:0071346 cellular response to type II interferon (P, IDA)
  GO:0005737 cytoplasm (C, IDA)
  GO:1990456 mitochondrion-endoplasmic reticulum membrane tethering (P, IDA)
  GO:0016240 autophagosome membrane docking (P, IDA)
  GO:0060314 regulation of ryanodine-sensitive calcium-release channel activity (P, IDA)
  GO:0060315 negative regulation of ryanodine-sensitive calcium-release channel activity (P, IDA)
  GO:0140056 organelle localization by membrane tethering (P, IDA)
  GO:0019855 calcium channel inhibitor activity (F, IDA)
  GO:1901842 negative regulation of high voltage-gated calcium channel activity (P, IMP)
  GO:0098901 regulation of cardiac muscle cell action potential (P, IMP)
  GO:0005515 protein binding (F, IPI)
  GO:0005576 extracellular region (C, TAS)
  GO:0005654 nucleoplasm (C, TAS)
  GO:0005829 cytosol (C, TAS)
  GO:0005886 plasma membrane (C, TAS)
  GO:0072542 protein phosphatase activator activity (F, IDA)

InterPro domains:
  IPR002048 EF-hand domain [PF13499] (12-73)
  IPR002048 EF-hand domain [PF13499] (83-147)
  IPR002048 EF-hand domain [PS50222] (8-43)
  IPR002048 EF-hand domain [PS50222] (44-79)
  IPR002048 EF-hand domain [PS50222] (81-116)
  IPR002048 EF-hand domain [PS50222] (117-149)
  IPR002048 EF-hand domain [SM00054] (12-40)
  IPR002048 EF-hand domain [SM00054] (48-76)
  IPR002048 EF-hand domain [SM00054] (85-113)
  IPR002048 EF-hand domain [SM00054] (121-149)
  IPR002048 EF-hand domain [cd00051] (12-74)
  IPR002048 EF-hand domain [cd00051] (85-147)
  IPR011992 EF-hand domain pair [SSF47473] (2-147)
  IPR018247 EF-Hand 1, calcium-binding site [PS00018] (21-33)
  IPR018247 EF-Hand 1, calcium-binding site [PS00018] (57-69)
  IPR018247 EF-Hand 1, calcium-binding site [PS00018] (94-106)
  IPR018247 EF-Hand 1, calcium-binding site [PS00018] (130-142)
  IPR050230 Calmodulin/Myosin light chain/Troponin C-like [PTHR23048] (2-148)

Nearest PDB structures (foldseek):
  2n77-assembly1_A  TM=9.418E-01  e=3.569E-11  Homo sapiens
  6b8m-assembly2_D  TM=8.509E-01  e=2.109E-09  Homo sapiens
  5wsu-assembly1_A  TM=8.449E-01  e=2.257E-09  Homo sapiens
  7yv9-assembly1_C  TM=7.919E-01  e=1.841E-09  Mus musculus
  7yv9-assembly1_J  TM=7.633E-01  e=1.402E-09  Mus musculus

Radius of gyration: 13.87 Å; Cα contacts (8 Å, |Δi|>4): 110; chains: 2; bounding box: 36×34×37 Å

Sequence (106 aa):
MKDTDSEEEIREAFRVFDKDGNGYISAAELRHVMTNLGEKLTDEEVDEMIREADIDGDGQVNYEEFVQMMTAKFDIDMDAPETERAAVAIQSQFRKFQKKKAGSQSMKDTDSEEEIREAFRVFDKDGNGYISAAELRHVMTNLGEKLTDEEVDEMIREADIDGDGQVNYEEFVQMMTAKFDIDMDAPETERAAVAIQSQFRKFQKKKAGSQSMKDTDSEEEIREAFRVFDKDGNGYISAAELRHVMTNLGEKLTDEEVDEMIREADIDGDGQVNYEEFVQMMTAKFDIDMDAPETERAAVAIQSQFRKFQKKKAGSQSMKDTDSEEEIREAFRVFDKDGNGYISAAELRHVMTNLGEKLTDEEVDEMIREADIDGDGQVNYEEFVQMMTAKFDIDMDAPETERAAVAIQSQFRKFQKKKAGSQSMKDTDSEEEIREAFRVFDKDGNGYISAAELRHVMTNLGEKLTDEEVDEMIREADIDGDGQVNYEEFVQMMTAKFDIDMDAPETERAAVAIQSQFRKFQKKKAGSQSMKDTDSEEEIREAFRVFDKDGNGYISAAELRHVMTNLGEKLTDEEVDEMIREADIDGDGQVNYEEFVQMMTAKFDIDMDAPETERAAVAIQSQFRKFQKKKAGSQSMKDTDSEEEIREAFRVFDKDGNGYISAAELRHVMTNLGEKLTDEEVDEMIREADIDGDGQVNYEEFVQMMTAKFDIDMDAPETERAAVAIQSQFRKFQKKKAGSQSMKDTDSEEEIREAFRVFDKDGNGYISAAELRHVMTNLGEKLTDEEVDEMIREADIDGDGQVNYEEFVQMMTAKFDIDMDAPETERAAVAIQSQFRKFQKKKAGSQSMKDTDSEEEIREAFRVFDKDGNGYISAAELRHVMTNLGEKLTDEEVDEMIREADIDGDGQVNYEEFVQMMTAKFDIDMDAPETERAAVAIQSQFRKFQKKKAGSQSMKDTDSEEEIREAFRVFDKDGNGYISAAELRHVMTNLGEKLTDEEVDEMIREADIDGDGQVNYEEFVQMMTAKFDIDMDAPETERAAVAIQSQFRKFQKKKAGSQSMKDTDSEEEIREAFRVFDKDGNGYISAAELRHVMTNLGEKLTDEEVDEMIREADIDGDGQVNYEEFVQMMTAKFDIDMDAPETERAAVAIQSQFRKFQKKKAGSQSMKDTDSEEEIREAFRVFDKDGNGYISAAELRHVMTNLGEKLTDEEVDEMIREADIDGDGQVNYEEFVQMMTAKFDIDMDAPETERAAVAIQSQFRKFQKKKAGSQSMKDTDSEEEIREAFRVFDKDGNGYISAAELRHVMTNLGEKLTDEEVDEMIREADIDGDGQVNYEEFVQMMTAKFDIDMDAPETERAAVAIQSQFRKFQKKKAGSQSMKDTDSEEEIREAFRVFDKDGNGYISAAELRHVMTNLGEKLTDEEVDEMIREADIDGDGQVNYEEFVQMMTAKFDIDMDAPETERAAVAIQSQFRKFQKKKAGSQSMKDTDSEEEIREAFRVFDKDGNGYISAAELRHVMTNLGEKLTDEEVDEMIREADIDGDGQVNYEEFVQMMTAKFDIDMDAPETERAAVAIQSQFRKFQKKKAGSQSMKDTDSEEEIREAFRVFDKDGNGYISAAELRHVMTNLGEKLTDEEVDEMIREADIDGDGQVNYEEFVQMMTAKFDIDMDAPETERAAVAIQSQFRKFQKKKAGSQSMKDTDSEEEIREAFRVFDKDGNGYISAAELRHVMTNLGEKLTDEEVDEMIREADIDGDGQVNYEEFVQMMTAKFDIDMDAPETERAAVAIQSQFRKFQKKKAGSQSMKDTDSEEEIREAFRVFDKDGNGYISAAELRHVMTNLGEKLTDEEVDEMIREADIDGDGQVNYEEFVQMMTAKFDIDMDAPETERAAVAIQSQFRKFQKKKAGSQSMKDTDSEEEIREAFRVFDKDGNGYISAAELRHVMTNLGEKLTDEEVDEMIREADIDGDGQVNYEEFVQMMTAKFDIDMDAPETERAAVAIQSQFRKFQKKKAGSQSMKDTDSEEEIREAFRVFDKDGNGYISAAELRHVMTNLGEKLTDEEVDEMIREADIDGDGQVNYEEFVQMMTAKFDIDMDAPETERAAVAIQSQFRKFQKKKAGSQS

Organism: Homo sapiens (NCBI:txid9606)

Solvent-accessible surface area: 7223 Å² total; per-residue (Å²): 248,182,124,112,93,81,70,100,122,28,89,87,7,0,124,32,9,12,129,105,63,80,21,104,3,57,4,65,3,1,130,40,0,2,37,64,13,17,118,144,13,82,110,133,43,13,61,50,2,42,175,47,1,44,68,132,69,109,40,86,0,40,23,114,67,0,6,100,21,31,62,56,155,136,104,26,102,51,137,33,91,104,4,79,176,9,0,59,41,0,4,48,76,1,102,121,22,44,128,109,136,85,47,94,193,147